Protein AF-0000000076689964 (afdb_homodimer)

InterPro domains:
  IPR007484 Peptidase M28 [PF04389] (114-300)
  IPR045175 Peptidase M28 family [PTHR12147] (48-528)
  IPR048024 Endoplasmic reticulum metallopeptidase 1-like, M28 peptidase domain [cd03875] (43-350)
  IPR053975 Vacuolar membrane protease, C-terminal domain [PF22250] (728-982)
  IPR053976 Vacuolar membrane protease, transmembrane domain [PF22251] (581-695)

Organism: Amanita muscaria (strain Koide BX008) (NCBI:txid946122)

Radius of gyration: 46.31 Å; Cα contacts (8 Å, |Δi|>4): 3638; chains: 2; bounding box: 130×170×112 Å

Secondary structure (DSSP, 8-state):
----TTSS-HHHHHHHHHHHHHHHHHHHHHHHSPPPPPS--TT--HHHHHHHHHHHTSS---TTSHHHHHHHHHHHHHHHHHHTT-TTEEEEEE--EEEEEEETTEEEEEE--EEEEEE--S-GGGSSS-EEEEEEE----TT---IIIIIHHHHHHHHHHHHHHHS--SS-EEEEEES-HHHHSHHHHHHTTSGGGGGEEEEEEEEESSSSS--EEEEESSHHHHHTTT--EE-SS-EE--SS--BBHHHHHHHHTT-S----HHHHHHSSSSSPPEEEEEEE-S-GGGTTSTTSSTTTTTT-HHHHHHHHHHHHHHHHHHHHH-S---------EEEEEETTTEEEEEEHHHHHHHHHHHHHHHHHHHHHHHHHHHHHH-------------HHHHHHHHHHHHHHHHHHHGGG-GGGHHHHHHHHHHHHS-THHHHHHHHHHHHHHHHHHHHHHHH-TTGGGT-HHHHHHHHHHHHHHHHHHHHH-HHHHHHHHHT--SSS----HHHHHHHHHHHHHHHHHHHHHHHHHTT--TTHHHHHHHHHHHHHHHHHHHHHHHHHHHHHHHHHHHHHHHHHHHHHHHHGGGSSTT--------------------------------------SSHHHHHHHHHSHHHHHHHHHHHHHHHHHHGGGGGGT--HHHHHHHHHHHHHHHHGGGGGGGGGS-HHHHHHHHHHHHHHHHHHHHS-S--SSSPEEEEEEEEEEE--------SS----EE--EEEEEEEEEE-TTTIIIIIGGG-GGGTTS--EEEE-SSSTTTT-EEEEEE--GGG--B--SSTTS-SEEEEEEE-SSSEEEEEEEETT--EEEEEESS---EEEEE--SS-EEEEEE-----TTS-EEEEEE-SSSSPPEEEEEE-----SS-----SS---------EEEEEEEE---TGGGTT--GGGSTT------B-HHHHHHHHHS-TTEEEEESSSSSEEEEEEEE-/----TTSS-HHHHHHHHHHHHHHHHHHHHHHHSPPPPPS--TT--HHHHHHHHHHHTSS---TTSHHHHHHHHHHHHHHHHHHTT-TTEEEEEE--EEEEEEETTEEEEEE--EEEEEE--S-GGGSSS-EEEEEEE----TT---IIIIIHHHHHHHHHHHHHHHS--SS-EEEEEES-HHHHSHHHHHHTTSGGGGGEEEEEEEEESSSSS--EEEEESSHHHHHTTT--EE-SS-EE--SS--BBHHHHHHHHTT-S----HHHHHHSSSSSPPEEEEEEE-S-GGGTTSTTSSTTTTTT-HHHHHHHHHHHHHHHHHHHHH-S---------EEEEEETTTEEEEEEHHHHHHHHHHHHHHHHHHHHHHHHHHHHHH-------------HHHHHHHHHHHHHHHHHHHGGG-GGGHHHHHHHHHHHHS-THHHHHHHHHHHHHHHHHHHHHHHH-TTGGGT-HHHHHHHHHHHHHHHHHHHHH-HHHHHHHHHTS-SSS----HHHHHHHHHHHHHHHHHHHHHHHHHTT--TTHHHHHHHHHHHHHHHHHHHHHHHHHHHHHHHHHHHHHHHHHHHHHHHHGGGSGGGS-------------------------------------SSHHHHHHHHHSHHHHHHHHHHHHHHHHHHGGGGGGT--HHHHHHHHHHHHHHHHGGGGGGGGGS-HHHHHHHHHHHHHHHHHHHHS-S--SSSPEEEEEEEEEEEP-------TT----EE--EEEEEEEEEE-TTTIIIIIGGG-GGGTTS--EEEE-SSSTTTT-EEEEEE--GGG--B--SSTTS-SEEEEEEE-SSSEEEEEEEETT--EEEEEESSSS--EEEE--SS----EE------TTT-EEEEEE-SSSSPPEEEEEE-----SS-----SS---------EEEEEEEE---TGGGTT--GGGSTT------B-HHHHHHHHHS-TTEEEEESSSSSEEEEEEEE-

pLDDT: mean 79.17, std 23.06, range [18.86, 98.88]

Sequence (1978 aa):
MNLTIFAYRTIPVTLLISSIYIAIFTALFITDSVPEIPQDTHGLDIERAYADLHNITARPHPYHSHANDIVRKFLLSRINEITTGCAYAHVKEDTNTTSFMKSGNEAVVFQASNILVKIDGYDDRFIKSGGVLFSAHYDSVSTAPGATDDGIAVASLLQFIEHLVKNQPRRTAIFNINNGEEDGLYGAQAFVRHPWAKMVDSFINLEGAGAGGPPILFRASSIEPVRAFSRGITTNSTTYRVRRPHGNVLSADAFNRGVIRSGTDYSVYVGDSEHILEGVDLAFYKHRSRYHTMLDSIPGVRGKAKEALWAMLENVWGAGGVLLNIESPKPETSKMVVFFDLFKSYFVVFELRSLQTFNLVLLFAGPFLVLFIHTAIPFFLGHFNVEIEEERPSILTRVLNVFRRRSTREAEESSRNILFQPFVYVAKAWSWGNLWIPTAMFFPTTVLYAITVKSLLAGNRYITYSQQNAVLLLNLSIALIVLTFLLGSPAISSRLRSRRTKRVYILPDRQAIFLHLYVFTYLLLIFATLAVTFEIGGLYWISAWHAGVWAACIIGGLETFIVRSQRVKELEKKTRRQLLNRDAHRASRNGQRHGSGDSSDSDEGDEMTPLLPGSLTLPDQNGEPPLDGKDNGGWWILQVLLAVPIPVMLIGHIFMLFQSALGQTLADGSSAAFVYITQALLCIFMVLPIAPFASGIHRYVTYIAAITFLGTLILNLSVFPFSQETPLKVYFQQSVHLNSTNTDLTMSGNHLVEGEVIRAVTSLTGVPEFIENQVVSKLPSAWRKELNCGIDEAGRWKGLVTCSWESGADMIPYPGGRPKQPWLSVSTQRTGFTKARIEVEGKNARSCRFYFDQTLIVQVSLTPKTEIPVVSLYPTYKEEDGGILQYWAREWGKAIVIEVDFNGIINGTYHESDNGVSESGGNLRGRVACEWSEYESGMVGLDLNEIRGVGYLNPRMPALEESLRFLPQWAVVSKAGDGLVEAWSEFEFMNLTIFAYRTIPVTLLISSIYIAIFTALFITDSVPEIPQDTHGLDIERAYADLHNITARPHPYHSHANDIVRKFLLSRINEITTGCAYAHVKEDTNTTSFMKSGNEAVVFQASNILVKIDGYDDRFIKSGGVLFSAHYDSVSTAPGATDDGIAVASLLQFIEHLVKNQPRRTAIFNINNGEEDGLYGAQAFVRHPWAKMVDSFINLEGAGAGGPPILFRASSIEPVRAFSRGITTNSTTYRVRRPHGNVLSADAFNRGVIRSGTDYSVYVGDSEHILEGVDLAFYKHRSRYHTMLDSIPGVRGKAKEALWAMLENVWGAGGVLLNIESPKPETSKMVVFFDLFKSYFVVFELRSLQTFNLVLLFAGPFLVLFIHTAIPFFLGHFNVEIEEERPSILTRVLNVFRRRSTREAEESSRNILFQPFVYVAKAWSWGNLWIPTAMFFPTTVLYAITVKSLLAGNRYITYSQQNAVLLLNLSIALIVLTFLLGSPAISSRLRSRRTKRVYILPDRQAIFLHLYVFTYLLLIFATLAVTFEIGGLYWISAWHAGVWAACIIGGLETFIVRSQRVKELEKKTRRQLLNRDAHRASRNGQRHGSGDSSDSDEGDEMTPLLPGSLTLPDQNGEPPLDGKDNGGWWILQVLLAVPIPVMLIGHIFMLFQSALGQTLADGSSAAFVYITQALLCIFMVLPIAPFASGIHRYVTYIAAITFLGTLILNLSVFPFSQETPLKVYFQQSVHLNSTNTDLTMSGNHLVEGEVIRAVTSLTGVPEFIENQVVSKLPSAWRKELNCGIDEAGRWKGLVTCSWESGADMIPYPGGRPKQPWLSVSTQRTGFTKARIEVEGKNARSCRFYFDQTLIVQVSLTPKTEIPVVSLYPTYKEEDGGILQYWAREWGKAIVIEVDFNGIINGTYHESDNGVSESGGNLRGRVACEWSEYESGMVGLDLNEIRGVGYLNPRMPALEESLRFLPQWAVVSKAGDGLVEAWSEFEF

Nearest PDB structures (foldseek):
  2ek8-assembly1_A  TM=7.006E-01  e=1.524E-07  Aneurinibacillus sp. AM-1
  6hc6-assembly2_B  TM=6.450E-01  e=2.126E-07  Bacillus subtilis subsp. subtilis str. 168
  6hc6-assembly3_C  TM=6.388E-01  e=6.657E-07  Bacillus subtilis subsp. subtilis str. 168
  6hc7-assembly1_A  TM=6.158E-01  e=6.657E-07  Bacillus subtilis
  8acg-assembly5_B  TM=5.735E-01  e=1.178E-06  Pseudomonas aeruginosa

Foldseek 3Di:
DPPPLQFLFQVSLQVVVVVLLVVLVVLLVVLQFQDDDDPCLLPFDLVVLVVLLCQLLVFAFAQLAVNVVVNLVVLVVLLCVLCPPQPQKDKDFQQDWDWDALDLFEIEIAGWGKIKMKGAAPAPVQRQAAEEEEEAESHAALAESCLFFPSLSSSLVSRLSSVCSVPPFRHMYMYIHTHDFVARLVRLVSVCPDSCVRSHAEYEYEGEQAQATFKEFQAWQAQLLVVLAFDWDQDPRGIFYQQQHFYFCQSHVCVVVCVDVDDGSQCVQCDDRPHHHTYIYIYHFFHNLCGQHHLSGCVSSVVCSSSRSSNSSSRCRRSVRSSRHPDDPPRPPQRFKGWGAFSSRHIDIDGLVVLLVLLVCCLPVLVVLLLCLQVVQCVVLDDPQFDQPPPDQPPVSVVVVVVVVVPVVVCVVVVPPPVCVSVVVVVVLVVLLPCCLCVVLVVVLVVVLVVLLVLCCVQPLQQLLAPVVLLLLLLLLSLLLSLLVQQADCVNVVVSVVVVRPGDDCQPLLLSVLVVVLVVLSVVSVVCSVVVVVSRNNSSLSSLLNQLSSVLNSLSSVLSNVVSVVVVVVVVVVVVVVVVVVVVVVPPPPPDDPDDDDDPDDDDDDPPPPPPPPPPPPPPPDPPPPPPPRPSPSSVVVSCVRNASSSLSSLSSVLSVLSRNCSNCVFLQDDSSVSSVVSSVSSSSNSVSCSSSSNSHDCVSSVVSVVSNVVSSCVSSPDNSFDLSRFREKAKAKEWEFDQPPDPPPQFDWRWRQTDTPFMKIKIKTAPVDCPPPQLVQFPLPPPWDKDKDADCDDSRHRIIMIMTGSDDVQDWDQFDDPPGGQKIWTKHAPDLQKIKIKIWGASFFKKKKWWQAQFQFQWQFDPCDRRDGPRSNSPDDNGPTHMYMYGHSDHGDMTMTMGGRPPPPPDDPPPPPDPCPPDSDKIKIKMKTAASDAAVSCPPPPCVPPPPGDTGHTHRNSVVSSCPRGDSRYTYRHPRSHNYMYMYIDID/DPPPLQFLFQVSLQVVVVVLLVVLVVLLVVLQFQDDDDPDLLPFDLVVLVVLLCQLLVFAFAQLAVNVVVNLVVLVVLLCVLCPPQPQKDKDFQQDWDWDALDLFEIEIAGWGKIKMKGAAPAPVQRQAAAEEEEAESHAALAESCLFFPSLSSSLVSRLSSVCSVPPFRHMYMYIHTHDFVARLVRLVSVCPPSCVRSHAEYEYEGEQAQATFKEFQAWQAQLLVVLAFDWDQDPRGIFYQQQHFYFCQSHVCVVVCVDVDDGSQCVQCDDRPHHHTYIYIYHFFHNLCGQHHLSGCVSSVVCSSSRSSNSSSRCRRSVRSSRHDDDPPRPPQRFKGWGAFSSRHIDIDGLVVLLVLLVCCLPVLVVLLLCLQVVQCVVLDDPQQPQPPPDQPPVCVVVVVVVVVPVVVCVVVCPPPVCVSVVVVVVLVVLLPCCLVVVLVVVLVVVLVVLLVLCCVQPLQQLLAPVVLLLLLLLLSLLLSLLVQQQDCVNVVVNVVVVRPGDDCQPLLLSVLVVVLVVLSVVSVVVSVVVVVSRNNSSLSSLLNQLSSVLNSLSSVLSNVVSVVVVVVVVVVVVVVVVVVVVVVPPPPPDPPDDDDDCPPDDDDDCPPPPPPPPPPPPPDPPPPPPPRRSPSSVVVSCVRNASSSLSSLSSVLSVLSRNCSNCVFLQDDSSVSSVVSSVSSSSNSVSCSSSSNSHDVVSSVVSVVSNVVSSCVSSPDNSFDLSRFREKAKAKEWEFDQPPDDPPQFDWRWRQTDTPFMKIKIKTAPVDCPPPQLVQFPLPPPWDWDKDADCDDSRHRIIMIMTGSDDVQDWDQFDDPRGGQKTWTKHAPDLQKIKIKIWGASFFKKKKWWQAQFKFQWDFPPCDPRDRPHDNSRDDNHGTHMYMYGHSDHGDMTMTMIGRPGPVPDPPVPPPDPCPPDSDKIKIKMKTAASDAAVSCPPPPCVVPPPGDIGHTHRNSVVSSCPRGDSRYTYRHPRSHNYMYMYMDID

Structure (mmCIF, N/CA/C/O backbone):
data_AF-0000000076689964-model_v1
#
loop_
_entity.id
_entity.type
_entity.pdbx_description
1 polymer 'Peptide hydrolase'
#
loop_
_atom_site.group_PDB
_atom_site.id
_atom_site.type_symbol
_atom_site.label_atom_id
_atom_site.label_alt_id
_atom_site.label_comp_id
_atom_site.label_asym_id
_atom_site.label_entity_id
_atom_site.label_seq_id
_atom_site.pdbx_PDB_ins_code
_atom_site.Cartn_x
_atom_site.Cartn_y
_atom_site.Cartn_z
_atom_site.occupancy
_atom_site.B_iso_or_equiv
_atom_site.auth_seq_id
_atom_site.auth_comp_id
_atom_site.auth_asym_id
_atom_site.auth_atom_id
_atom_site.pdbx_PDB_model_num
ATOM 1 N N . MET A 1 1 ? 3.188 47.188 33.5 1 29.77 1 MET A N 1
ATOM 2 C CA . MET A 1 1 ? 2.176 46.938 32.469 1 29.77 1 MET A CA 1
ATOM 3 C C . MET A 1 1 ? 1.116 45.969 32.969 1 29.77 1 MET A C 1
ATOM 5 O O . MET A 1 1 ? 1.438 44.844 33.375 1 29.77 1 MET A O 1
ATOM 9 N N . ASN A 1 2 ? 0.182 46.312 33.625 1 36.59 2 ASN A N 1
ATOM 10 C CA . ASN A 1 2 ? -0.92 45.531 34.156 1 36.59 2 ASN A CA 1
ATOM 11 C C . ASN A 1 2 ? -1.491 44.562 33.125 1 36.59 2 ASN A C 1
ATOM 13 O O . ASN A 1 2 ? -2.158 45 32.188 1 36.59 2 ASN A O 1
ATOM 17 N N . LEU A 1 3 ? -0.789 43.625 32.75 1 46.25 3 LEU A N 1
ATOM 18 C CA . LEU A 1 3 ? -1.027 42.5 31.812 1 46.25 3 LEU A CA 1
ATOM 19 C C . LEU A 1 3 ? -2.311 41.781 32.188 1 46.25 3 LEU A C 1
ATOM 21 O O . LEU A 1 3 ? -2.291 40.844 33 1 46.25 3 LEU A O 1
ATOM 25 N N . THR A 1 4 ? -3.406 42.406 32.281 1 56.75 4 THR A N 1
ATOM 26 C CA . THR A 1 4 ? -4.605 41.625 32.531 1 56.75 4 THR A CA 1
ATOM 27 C C . THR A 1 4 ? -4.867 40.656 31.375 1 56.75 4 THR A C 1
ATOM 29 O O . THR A 1 4 ? -4.922 41.062 30.219 1 56.75 4 THR A O 1
ATOM 32 N N . ILE A 1 5 ? -4.711 39.406 31.578 1 69.25 5 ILE A N 1
ATOM 33 C CA . ILE A 1 5 ? -4.93 38.25 30.719 1 69.25 5 ILE A CA 1
ATOM 34 C C . ILE A 1 5 ? -6.277 38.375 30.016 1 69.25 5 ILE A C 1
ATOM 36 O O . ILE A 1 5 ? -6.473 37.844 28.938 1 69.25 5 ILE A O 1
ATOM 40 N N . PHE A 1 6 ? -7.188 39.344 30.422 1 79.56 6 PHE A N 1
ATOM 41 C CA . PHE A 1 6 ? -8.547 39.406 29.891 1 79.56 6 PHE A CA 1
ATOM 42 C C . PHE A 1 6 ? -8.727 40.656 29.016 1 79.56 6 PHE A C 1
ATOM 44 O O . PHE A 1 6 ? -9.82 40.875 28.5 1 79.56 6 PHE A O 1
ATOM 51 N N . ALA A 1 7 ? -7.645 41.375 28.875 1 82.81 7 ALA A N 1
ATOM 52 C CA . ALA A 1 7 ? -7.727 42.594 28.047 1 82.81 7 ALA A CA 1
ATOM 53 C C . ALA A 1 7 ? -7.664 42.219 26.562 1 82.81 7 ALA A C 1
ATOM 55 O O . ALA A 1 7 ? -7.062 41.219 26.188 1 82.81 7 ALA A O 1
ATOM 56 N N . TYR A 1 8 ? -8.391 42.906 25.703 1 87.88 8 TYR A N 1
ATOM 57 C CA . TYR A 1 8 ? -8.352 42.719 24.266 1 87.88 8 TYR A CA 1
ATOM 58 C C . TYR A 1 8 ? -7.012 43.188 23.688 1 87.88 8 TYR A C 1
ATOM 60 O O . TYR A 1 8 ? -6.855 44.312 23.281 1 87.88 8 TYR A O 1
ATOM 68 N N . ARG A 1 9 ? -6.035 42.281 23.812 1 86.62 9 ARG A N 1
ATOM 69 C CA . ARG A 1 9 ? -4.684 42.469 23.281 1 86.62 9 ARG A CA 1
ATOM 70 C C . ARG A 1 9 ? -4.32 41.375 22.297 1 86.62 9 ARG A C 1
ATOM 72 O O . ARG A 1 9 ? -5 40.344 22.219 1 86.62 9 ARG A O 1
ATOM 79 N N . THR A 1 10 ? -3.332 41.562 21.688 1 88.81 10 THR A N 1
ATOM 80 C CA . THR A 1 10 ? -2.955 40.688 20.578 1 88.81 10 THR A CA 1
ATOM 81 C C . THR A 1 10 ? -2.646 39.281 21.078 1 88.81 10 THR A C 1
ATOM 83 O O . THR A 1 10 ? -3.123 38.281 20.516 1 88.81 10 THR A O 1
ATOM 86 N N . ILE A 1 11 ? -1.882 39.062 22.141 1 91.06 11 ILE A N 1
ATOM 87 C CA . ILE A 1 11 ? -1.443 37.75 22.594 1 91.06 11 ILE A CA 1
ATOM 88 C C . ILE A 1 11 ? -2.633 36.969 23.156 1 91.06 11 ILE A C 1
ATOM 90 O O . ILE A 1 11 ? -2.883 35.812 22.766 1 91.06 11 ILE A O 1
ATOM 94 N N . PRO A 1 12 ? -3.48 37.656 24.031 1 91.19 12 PRO A N 1
ATOM 95 C CA . PRO A 1 12 ? -4.625 36.906 24.547 1 91.19 12 PRO A CA 1
ATOM 96 C C . PRO A 1 12 ? -5.633 36.531 23.469 1 91.19 12 PRO A C 1
ATOM 98 O O . PRO A 1 12 ? -6.203 35.438 23.5 1 91.19 12 PRO A O 1
ATOM 101 N N . VAL A 1 13 ? -5.883 37.406 22.547 1 92.56 13 VAL A N 1
ATOM 102 C CA . VAL A 1 13 ? -6.824 37.125 21.469 1 92.56 13 VAL A CA 1
ATOM 103 C C . VAL A 1 13 ? -6.309 35.969 20.625 1 92.56 13 VAL A C 1
ATOM 105 O O . VAL A 1 13 ? -7.059 35.031 20.312 1 92.56 13 VAL A O 1
ATOM 108 N N . THR A 1 14 ? -4.949 36.031 20.312 1 94.06 14 THR A N 1
ATOM 109 C CA . THR A 1 14 ? -4.348 34.969 19.5 1 94.06 14 THR A CA 1
ATOM 110 C C . THR A 1 14 ? -4.406 33.625 20.219 1 94.06 14 THR A C 1
ATOM 112 O O . THR A 1 14 ? -4.746 32.625 19.609 1 94.06 14 THR A O 1
ATOM 115 N N . LEU A 1 15 ? -4.141 33.562 21.453 1 94.44 15 LEU A N 1
ATOM 116 C CA . LEU A 1 15 ? -4.117 32.344 22.219 1 94.44 15 LEU A CA 1
ATOM 117 C C . LEU A 1 15 ? -5.516 31.734 22.328 1 94.44 15 LEU A C 1
ATOM 119 O O . LEU A 1 15 ? -5.691 30.516 22.203 1 94.44 15 LEU A O 1
ATOM 123 N N . LEU A 1 16 ? -6.496 32.625 22.578 1 94.88 16 LEU A N 1
ATOM 124 C CA . LEU A 1 16 ? -7.855 32.125 22.734 1 94.88 16 LEU A CA 1
ATOM 125 C C . LEU A 1 16 ? -8.383 31.562 21.422 1 94.88 16 LEU A C 1
ATOM 127 O O . LEU A 1 16 ? -8.906 30.438 21.375 1 94.88 16 LEU A O 1
ATOM 131 N N . ILE A 1 17 ? -8.219 32.281 20.391 1 95.75 17 ILE A N 1
ATOM 132 C CA . ILE A 1 17 ? -8.727 31.859 19.078 1 95.75 17 ILE A CA 1
ATOM 133 C C . ILE A 1 17 ? -8 30.594 18.641 1 95.75 17 ILE A C 1
ATOM 135 O O . ILE A 1 17 ? -8.633 29.641 18.188 1 95.75 17 ILE A O 1
ATOM 139 N N . SER A 1 18 ? -6.68 30.578 18.781 1 95.06 18 SER A N 1
ATOM 140 C CA . SER A 1 18 ? -5.918 29.391 18.375 1 95.06 18 SER A CA 1
ATOM 141 C C . SER A 1 18 ? -6.32 28.172 19.203 1 95.06 18 SER A C 1
ATOM 143 O O . SER A 1 18 ? -6.445 27.062 18.672 1 95.06 18 SER A O 1
ATOM 145 N N . SER A 1 19 ? -6.523 28.391 20.453 1 96 19 SER A N 1
ATOM 146 C CA . SER A 1 19 ? -6.902 27.281 21.312 1 96 19 SER A CA 1
ATOM 147 C C . SER A 1 19 ? -8.266 26.703 20.922 1 96 19 SER A C 1
ATOM 149 O O . SER A 1 19 ? -8.477 25.5 20.969 1 96 19 SER A O 1
ATOM 151 N N . ILE A 1 20 ? -9.18 27.547 20.531 1 97.06 20 ILE A N 1
ATOM 152 C CA . ILE A 1 20 ? -10.508 27.125 20.125 1 97.06 20 ILE A CA 1
ATOM 153 C C . ILE A 1 20 ? -10.422 26.281 18.859 1 97.06 20 ILE A C 1
ATOM 155 O O . ILE A 1 20 ? -10.969 25.172 18.781 1 97.06 20 ILE A O 1
ATOM 159 N N . TYR A 1 21 ? -9.688 26.75 17.922 1 97.31 21 TYR A N 1
ATOM 160 C CA . TYR A 1 21 ? -9.57 26.016 16.656 1 97.31 21 TYR A CA 1
ATOM 161 C C . TYR A 1 21 ? -8.812 24.719 16.859 1 97.31 21 TYR A C 1
ATOM 163 O O . TYR A 1 21 ? -9.188 23.688 16.297 1 97.31 21 TYR A O 1
ATOM 171 N N . ILE A 1 22 ? -7.746 24.703 17.656 1 96.12 22 ILE A N 1
ATOM 172 C CA . ILE A 1 22 ? -6.977 23.484 17.922 1 96.12 22 ILE A CA 1
ATOM 173 C C . ILE A 1 22 ? -7.852 22.469 18.625 1 96.12 22 ILE A C 1
ATOM 175 O O . ILE A 1 22 ? -7.836 21.281 18.281 1 96.12 22 ILE A O 1
ATOM 179 N N . ALA A 1 23 ? -8.617 22.922 19.562 1 97.25 23 ALA A N 1
ATOM 180 C CA . ALA A 1 23 ? -9.492 22.031 20.297 1 97.25 23 ALA A CA 1
ATOM 181 C C . ALA A 1 23 ? -10.547 21.406 19.391 1 97.25 23 ALA A C 1
ATOM 183 O O . ALA A 1 23 ? -10.781 20.203 19.422 1 97.25 23 ALA A O 1
ATOM 184 N N . ILE A 1 24 ? -11.164 22.172 18.547 1 97.88 24 ILE A N 1
ATOM 185 C CA . ILE A 1 24 ? -12.234 21.688 17.672 1 97.88 24 ILE A CA 1
ATOM 186 C C . ILE A 1 24 ? -11.664 20.719 16.641 1 97.88 24 ILE A C 1
ATOM 188 O O . ILE A 1 24 ? -12.211 19.625 16.453 1 97.88 24 ILE A O 1
ATOM 192 N N . PHE A 1 25 ? -10.539 21.047 16.062 1 97.25 25 PHE A N 1
ATOM 193 C CA . PHE A 1 25 ? -9.984 20.188 15.016 1 97.25 25 PHE A CA 1
ATOM 194 C C . PHE A 1 25 ? -9.414 18.906 15.617 1 97.25 25 PHE A C 1
ATOM 196 O O . PHE A 1 25 ? -9.492 17.844 14.992 1 97.25 25 PHE A O 1
ATOM 203 N N . THR A 1 26 ? -8.883 19 16.828 1 96.38 26 THR A N 1
ATOM 204 C CA . THR A 1 26 ? -8.438 17.797 17.5 1 96.38 26 THR A CA 1
ATOM 205 C C . THR A 1 26 ? -9.609 16.859 17.781 1 96.38 26 THR A C 1
ATOM 207 O O . THR A 1 26 ? -9.531 15.656 17.531 1 96.38 26 THR A O 1
ATOM 210 N N . ALA A 1 27 ? -10.703 17.453 18.203 1 96.94 27 ALA A N 1
ATOM 211 C CA . ALA A 1 27 ? -11.898 16.656 18.469 1 96.94 27 ALA A CA 1
ATOM 212 C C . ALA A 1 27 ? -12.461 16.047 17.188 1 96.94 27 ALA A C 1
ATOM 214 O O . ALA A 1 27 ? -12.867 14.891 17.156 1 96.94 27 ALA A O 1
ATOM 215 N N . LEU A 1 28 ? -12.469 16.797 16.156 1 96.94 28 LEU A N 1
ATOM 216 C CA . LEU A 1 28 ? -12.961 16.328 14.867 1 96.94 28 LEU A CA 1
ATOM 217 C C . LEU A 1 28 ? -12.133 15.141 14.367 1 96.94 28 LEU A C 1
ATOM 219 O O . LEU A 1 28 ? -12.688 14.125 13.945 1 96.94 28 LEU A O 1
ATOM 223 N N . PHE A 1 29 ? -10.836 15.234 14.516 1 94.81 29 PHE A N 1
ATOM 224 C CA . PHE A 1 29 ? -9.953 14.195 13.984 1 94.81 29 PHE A CA 1
ATOM 225 C C . PHE A 1 29 ? -10.016 12.945 14.844 1 94.81 29 PHE A C 1
ATOM 227 O O . PHE A 1 29 ? -10.008 11.828 14.328 1 94.81 29 PHE A O 1
ATOM 234 N N . ILE A 1 30 ? -10.156 13.086 16.078 1 93.25 30 ILE A N 1
ATOM 235 C CA . ILE A 1 30 ? -10.219 11.945 16.984 1 93.25 30 ILE A CA 1
ATOM 236 C C . ILE A 1 30 ? -11.539 11.195 16.781 1 93.25 30 ILE A C 1
ATOM 238 O O . ILE A 1 30 ? -11.555 9.969 16.703 1 93.25 30 ILE A O 1
ATOM 242 N N . THR A 1 31 ? -12.578 11.898 16.578 1 94.75 31 THR A N 1
ATOM 243 C CA . THR A 1 31 ? -13.891 11.266 16.516 1 94.75 31 THR A CA 1
ATOM 244 C C . THR A 1 31 ? -14.188 10.797 15.086 1 94.75 31 THR A C 1
ATOM 246 O O . THR A 1 31 ? -15.141 10.047 14.859 1 94.75 31 THR A O 1
ATOM 249 N N . ASP A 1 32 ? -13.375 11.258 14.211 1 93 32 ASP A N 1
ATOM 250 C CA . ASP A 1 32 ? -13.562 10.852 12.82 1 93 32 ASP A CA 1
ATOM 251 C C . ASP A 1 32 ? -13.195 9.383 12.625 1 93 32 ASP A C 1
ATOM 253 O O . ASP A 1 32 ? -13.648 8.742 11.672 1 93 32 ASP A O 1
ATOM 257 N N . SER A 1 33 ? -12.438 8.82 13.5 1 91.62 33 SER A N 1
ATOM 258 C CA . SER A 1 33 ? -12.047 7.414 13.438 1 91.62 33 SER A CA 1
ATOM 259 C C . SER A 1 33 ? -13.102 6.523 14.086 1 91.62 33 SER A C 1
ATOM 261 O O . SER A 1 33 ? -13.922 6.996 14.875 1 91.62 33 SER A O 1
ATOM 263 N N . VAL A 1 34 ? -13.125 5.266 13.648 1 94.75 34 VAL A N 1
ATOM 264 C CA . VAL A 1 34 ? -14.055 4.309 14.234 1 94.75 34 VAL A CA 1
ATOM 265 C C . VAL A 1 34 ? -13.766 4.148 15.727 1 94.75 34 VAL A C 1
ATOM 267 O O . VAL A 1 34 ? -12.602 4.082 16.125 1 94.75 34 VAL A O 1
ATOM 270 N N . PRO A 1 35 ? -14.742 4.172 16.516 1 92.56 35 PRO A N 1
ATOM 271 C CA . PRO A 1 35 ? -14.539 4.074 17.953 1 92.56 35 PRO A CA 1
ATOM 272 C C . PRO A 1 35 ? -14.008 2.705 18.391 1 92.56 35 PRO A C 1
ATOM 274 O O . PRO A 1 35 ? -14.242 1.708 17.688 1 92.56 35 PRO A O 1
ATOM 277 N N . GLU A 1 36 ? -13.43 2.66 19.547 1 93.25 36 GLU A N 1
ATOM 278 C CA . GLU A 1 36 ? -12.938 1.415 20.125 1 93.25 36 GLU A CA 1
ATOM 279 C C . GLU A 1 36 ? -14.086 0.573 20.688 1 93.25 36 GLU A C 1
ATOM 281 O O . GLU A 1 36 ? -15.164 1.096 20.969 1 93.25 36 GLU A O 1
ATOM 286 N N . ILE A 1 37 ? -13.867 -0.674 20.75 1 96.5 37 ILE A N 1
ATOM 287 C CA . ILE A 1 37 ? -14.844 -1.589 21.328 1 96.5 37 ILE A CA 1
ATOM 288 C C . ILE A 1 37 ? -14.875 -1.432 22.844 1 96.5 37 ILE A C 1
ATOM 290 O O . ILE A 1 37 ? -13.844 -1.525 23.516 1 96.5 37 ILE A O 1
ATOM 294 N N . PRO A 1 38 ? -15.992 -1.192 23.391 1 95.44 38 PRO A N 1
ATOM 295 C CA . PRO A 1 38 ? -16.078 -1.028 24.844 1 95.44 38 PRO A CA 1
ATOM 296 C C . PRO A 1 38 ? -15.883 -2.344 25.594 1 95.44 38 PRO A C 1
ATOM 298 O O . PRO A 1 38 ? -16.016 -3.42 25 1 95.44 38 PRO A O 1
ATOM 301 N N . GLN A 1 39 ? -15.672 -2.238 26.875 1 93.25 39 GLN A N 1
ATOM 302 C CA . GLN A 1 39 ? -15.508 -3.42 27.719 1 93.25 39 GLN A CA 1
ATOM 303 C C . GLN A 1 39 ? -16.828 -4.148 27.906 1 93.25 39 GLN A C 1
ATOM 305 O O . GLN A 1 39 ? -16.891 -5.379 27.875 1 93.25 39 GLN A O 1
ATOM 310 N N . ASP A 1 40 ? -17.828 -3.361 28.062 1 92.38 40 ASP A N 1
ATOM 311 C CA . ASP A 1 40 ? -19.172 -3.939 28.203 1 92.38 40 ASP A CA 1
ATOM 312 C C . ASP A 1 40 ? -19.844 -4.078 26.828 1 92.38 40 ASP A C 1
ATOM 314 O O . ASP A 1 40 ? -20.25 -3.08 26.234 1 92.38 40 ASP A O 1
ATOM 318 N N . THR A 1 41 ? -20.031 -5.258 26.391 1 93.81 41 THR A N 1
ATOM 319 C CA . THR A 1 41 ? -20.594 -5.492 25.062 1 93.81 41 THR A CA 1
ATOM 320 C C . THR A 1 41 ? -22.078 -5.863 25.156 1 93.81 41 THR A C 1
ATOM 322 O O . THR A 1 41 ? -22.688 -6.293 24.172 1 93.81 41 THR A O 1
ATOM 325 N N . HIS A 1 42 ? -22.703 -5.703 26.344 1 91.62 42 HIS A N 1
ATOM 326 C CA . HIS A 1 42 ? -24.141 -5.844 26.562 1 91.62 42 HIS A CA 1
ATOM 327 C C . HIS A 1 42 ? -24.625 -7.234 26.172 1 91.62 42 HIS A C 1
ATOM 329 O O . HIS A 1 42 ? -25.703 -7.375 25.578 1 91.62 42 HIS A O 1
ATOM 335 N N . GLY A 1 43 ? -23.766 -8.227 26.312 1 90.94 43 GLY A N 1
ATOM 336 C CA . GLY A 1 43 ? -24.141 -9.602 26.031 1 90.94 43 GLY A CA 1
ATOM 337 C C . GLY A 1 43 ? -23.922 -10 24.578 1 90.94 43 GLY A C 1
ATOM 338 O O . GLY A 1 43 ? -24.125 -11.156 24.203 1 90.94 43 GLY A O 1
ATOM 339 N N . LEU A 1 44 ? -23.516 -9.109 23.734 1 95.5 44 LEU A N 1
ATOM 340 C CA . LEU A 1 44 ? -23.203 -9.414 22.344 1 95.5 44 LEU A CA 1
ATOM 341 C C . LEU A 1 44 ? -21.844 -10.094 22.234 1 95.5 44 LEU A C 1
ATOM 343 O O . LEU A 1 44 ? -20.906 -9.75 22.953 1 95.5 44 LEU A O 1
ATOM 347 N N . ASP A 1 45 ? -21.734 -11.055 21.391 1 96.62 45 ASP A N 1
ATOM 348 C CA . ASP A 1 45 ? -20.5 -11.805 21.188 1 96.62 45 ASP A CA 1
ATOM 349 C C . ASP A 1 45 ? -19.766 -11.312 19.938 1 96.62 45 ASP A C 1
ATOM 351 O O . ASP A 1 45 ? -19.938 -11.852 18.844 1 96.62 45 ASP A O 1
ATOM 355 N N . ILE A 1 46 ? -18.875 -10.383 20.125 1 97 46 ILE A N 1
ATOM 356 C CA . ILE A 1 46 ? -18.172 -9.758 19.016 1 97 46 ILE A CA 1
ATOM 357 C C . ILE A 1 46 ? -17.203 -10.758 18.391 1 97 46 ILE A C 1
ATOM 359 O O . ILE A 1 46 ? -16.953 -10.719 17.188 1 97 46 ILE A O 1
ATOM 363 N N . GLU A 1 47 ? -16.625 -11.688 19.125 1 95.94 47 GLU A N 1
ATOM 364 C CA . GLU A 1 47 ? -15.703 -12.688 18.594 1 95.94 47 GLU A CA 1
ATOM 365 C C . GLU A 1 47 ? -16.406 -13.625 17.625 1 95.94 47 GLU A C 1
ATOM 367 O O . GLU A 1 47 ? -15.867 -13.969 16.578 1 95.94 47 GLU A O 1
ATOM 372 N N . ARG A 1 48 ? -17.578 -14.008 18 1 96.81 48 ARG A N 1
ATOM 373 C CA . ARG A 1 48 ? -18.359 -14.867 17.109 1 96.81 48 ARG A CA 1
ATOM 374 C C . ARG A 1 48 ? -18.766 -14.125 15.836 1 96.81 48 ARG A C 1
ATOM 376 O O . ARG A 1 48 ? -18.703 -14.688 14.742 1 96.81 48 ARG A O 1
ATOM 383 N N . ALA A 1 49 ? -19.203 -12.898 16.031 1 98.25 49 ALA A N 1
ATOM 384 C CA . ALA A 1 49 ? -19.562 -12.086 14.859 1 98.25 49 ALA A CA 1
ATOM 385 C C . ALA A 1 49 ? -18.359 -11.93 13.922 1 98.25 49 ALA A C 1
ATOM 387 O O . ALA A 1 49 ? -18.516 -11.984 12.695 1 98.25 49 ALA A O 1
ATOM 388 N N . TYR A 1 50 ? -17.234 -11.695 14.547 1 97.75 50 TYR A N 1
ATOM 389 C CA . TYR A 1 50 ? -16.016 -11.516 13.773 1 97.75 50 TYR A CA 1
ATOM 390 C C . TYR A 1 50 ? -15.633 -12.805 13.039 1 97.75 50 TYR A C 1
ATOM 392 O O . TYR A 1 50 ? -15.172 -12.758 11.898 1 97.75 50 TYR A O 1
ATOM 400 N N . ALA A 1 51 ? -15.82 -13.953 13.641 1 97.19 51 ALA A N 1
ATOM 401 C CA . ALA A 1 51 ? -15.602 -15.242 12.984 1 97.19 51 ALA A CA 1
ATOM 402 C C . ALA A 1 51 ? -16.578 -15.438 11.828 1 97.19 51 ALA A C 1
ATOM 404 O O . ALA A 1 51 ? -16.188 -15.938 10.766 1 97.19 51 ALA A O 1
ATOM 405 N N . ASP A 1 52 ? -17.828 -15.086 12.023 1 98.31 52 ASP A N 1
ATOM 406 C CA . ASP A 1 52 ? -18.812 -15.148 10.953 1 98.31 52 ASP A CA 1
ATOM 407 C C . ASP A 1 52 ? -18.391 -14.305 9.758 1 98.31 52 ASP A C 1
ATOM 409 O O . ASP A 1 52 ? -18.531 -14.727 8.602 1 98.31 52 ASP A O 1
ATOM 413 N N . LEU A 1 53 ? -17.891 -13.133 10.078 1 98.25 53 LEU A N 1
ATOM 414 C CA . LEU A 1 53 ? -17.422 -12.227 9.031 1 98.25 53 LEU A CA 1
ATOM 415 C C . LEU A 1 53 ? -16.328 -12.883 8.203 1 98.25 53 LEU A C 1
ATOM 417 O O . LEU A 1 53 ? -16.297 -12.75 6.973 1 98.25 53 LEU A O 1
ATOM 421 N N . HIS A 1 54 ? -15.383 -13.594 8.852 1 96.81 54 HIS A N 1
ATOM 422 C CA . HIS A 1 54 ? -14.297 -14.281 8.156 1 96.81 54 HIS A CA 1
ATOM 423 C C . HIS A 1 54 ? -14.844 -15.32 7.184 1 96.81 54 HIS A C 1
ATOM 425 O O . HIS A 1 54 ? -14.32 -15.469 6.074 1 96.81 54 HIS A O 1
ATOM 431 N N . ASN A 1 55 ? -15.875 -15.969 7.562 1 95.94 55 ASN A N 1
ATOM 432 C CA . ASN A 1 55 ? -16.469 -16.984 6.707 1 95.94 55 ASN A CA 1
ATOM 433 C C . ASN A 1 55 ? -17.188 -16.375 5.516 1 95.94 55 ASN A C 1
ATOM 435 O O . ASN A 1 55 ? -17.094 -16.875 4.391 1 95.94 55 ASN A O 1
ATOM 439 N N . ILE A 1 56 ? -17.828 -15.297 5.73 1 97.88 56 ILE A N 1
ATOM 440 C CA . ILE A 1 56 ? -18.625 -14.648 4.699 1 97.88 56 ILE A CA 1
ATOM 441 C C . ILE A 1 56 ? -17.703 -14.023 3.654 1 97.88 56 ILE A C 1
ATOM 443 O O . ILE A 1 56 ? -18 -14.055 2.457 1 97.88 56 ILE A O 1
ATOM 447 N N . THR A 1 57 ? -16.594 -13.469 4.102 1 96.94 57 THR A N 1
ATOM 448 C CA . THR A 1 57 ? -15.766 -12.633 3.24 1 96.94 57 THR A CA 1
ATOM 449 C C . THR A 1 57 ? -14.523 -13.391 2.781 1 96.94 57 THR A C 1
ATOM 451 O O . THR A 1 57 ? -13.492 -12.781 2.484 1 96.94 57 THR A O 1
ATOM 454 N N . ALA A 1 58 ? -14.578 -14.688 2.697 1 93.56 58 ALA A N 1
ATOM 455 C CA . ALA A 1 58 ? -13.438 -15.508 2.309 1 93.56 58 ALA A CA 1
ATOM 456 C C . ALA A 1 58 ? -13.047 -15.258 0.854 1 93.56 58 ALA A C 1
ATOM 458 O O . ALA A 1 58 ? -11.883 -15.414 0.48 1 93.56 58 ALA A O 1
ATOM 459 N N . ARG A 1 59 ? -13.984 -14.906 0.037 1 94.62 59 ARG A N 1
ATOM 460 C CA . ARG A 1 59 ? -13.773 -14.641 -1.383 1 94.62 59 ARG A CA 1
ATOM 461 C C . ARG A 1 59 ? -14.93 -13.836 -1.97 1 94.62 59 ARG A C 1
ATOM 463 O O . ARG A 1 59 ? -15.977 -13.695 -1.338 1 94.62 59 ARG A O 1
ATOM 470 N N . PRO A 1 60 ? -14.711 -13.297 -3.16 1 96.69 60 PRO A N 1
ATOM 471 C CA . PRO A 1 60 ? -15.859 -12.656 -3.811 1 96.69 60 PRO A CA 1
ATOM 472 C C . PRO A 1 60 ? -17.016 -13.625 -4.039 1 96.69 60 PRO A C 1
ATOM 474 O O . PRO A 1 60 ? -16.797 -14.789 -4.379 1 96.69 60 PRO A O 1
ATOM 477 N N . HIS A 1 61 ? -18.203 -13.133 -3.818 1 97.12 61 HIS A N 1
ATOM 478 C CA . HIS A 1 61 ? -19.375 -14.008 -3.914 1 97.12 61 HIS A CA 1
ATOM 479 C C . HIS A 1 61 ? -20.578 -13.258 -4.473 1 97.12 61 HIS A C 1
ATOM 481 O O . HIS A 1 61 ? -21.625 -13.18 -3.826 1 97.12 61 HIS A O 1
ATOM 487 N N . PRO A 1 62 ? -20.438 -12.742 -5.676 1 97.06 62 PRO A N 1
ATOM 488 C CA . PRO A 1 62 ? -21.609 -12.125 -6.312 1 97.06 62 PRO A CA 1
ATOM 489 C C . PRO A 1 62 ? -22.75 -13.109 -6.531 1 97.06 62 PRO A C 1
ATOM 491 O O . PRO A 1 62 ? -22.578 -14.32 -6.375 1 97.06 62 PRO A O 1
ATOM 494 N N . TYR A 1 63 ? -23.875 -12.609 -6.836 1 96.38 63 TYR A N 1
ATOM 495 C CA . TYR A 1 63 ? -25.062 -13.43 -6.973 1 96.38 63 TYR A CA 1
ATOM 496 C C . TYR A 1 63 ? -24.812 -14.602 -7.918 1 96.38 63 TYR A C 1
ATOM 498 O O . TYR A 1 63 ? -25.219 -15.734 -7.633 1 96.38 63 TYR A O 1
ATOM 506 N N . HIS A 1 64 ? -24.203 -14.391 -9.047 1 93.56 64 HIS A N 1
ATOM 507 C CA . HIS A 1 64 ? -24.047 -15.406 -10.078 1 93.56 64 HIS A CA 1
ATOM 508 C C . HIS A 1 64 ? -22.703 -16.109 -9.961 1 93.56 64 HIS A C 1
ATOM 510 O O . HIS A 1 64 ? -21.969 -16.234 -10.945 1 93.56 64 HIS A O 1
ATOM 516 N N . SER A 1 65 ? -22.391 -16.547 -8.797 1 93.12 65 SER A N 1
ATOM 517 C CA . SER A 1 65 ? -21.188 -17.328 -8.5 1 93.12 65 SER A CA 1
ATOM 518 C C . SER A 1 65 ? -21.5 -18.469 -7.551 1 93.12 65 SER A C 1
ATOM 520 O O . SER A 1 65 ? -22.422 -18.375 -6.734 1 93.12 65 SER A O 1
ATOM 522 N N . HIS A 1 66 ? -20.734 -19.5 -7.645 1 92.06 66 HIS A N 1
ATOM 523 C CA . HIS A 1 66 ? -20.891 -20.625 -6.73 1 92.06 66 HIS A CA 1
ATOM 524 C C . HIS A 1 66 ? -20.484 -20.25 -5.309 1 92.06 66 HIS A C 1
ATOM 526 O O . HIS A 1 66 ? -21 -20.812 -4.34 1 92.06 66 HIS A O 1
ATOM 532 N N . ALA A 1 67 ? -19.578 -1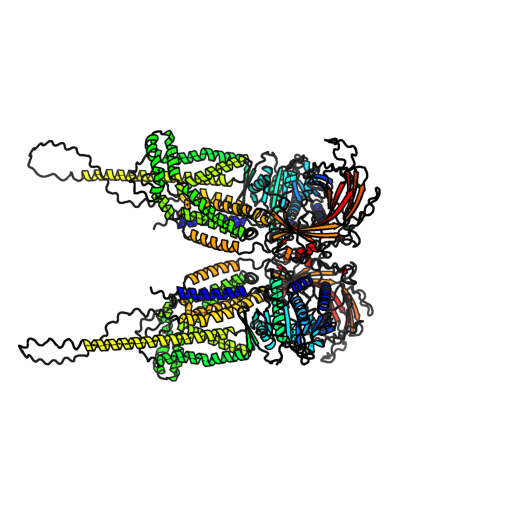9.312 -5.211 1 93.81 67 ALA A N 1
ATOM 533 C CA . ALA A 1 67 ? -19.203 -18.797 -3.895 1 93.81 67 ALA A CA 1
ATOM 534 C C . ALA A 1 67 ? -20.422 -18.234 -3.17 1 93.81 67 ALA A C 1
ATOM 536 O O . ALA A 1 67 ? -20.531 -18.328 -1.944 1 93.81 67 ALA A O 1
ATOM 537 N N . ASN A 1 68 ? -21.328 -17.641 -3.889 1 95.56 68 ASN A N 1
ATOM 538 C CA . ASN A 1 68 ? -22.562 -17.109 -3.32 1 95.56 68 ASN A CA 1
ATOM 539 C C . ASN A 1 68 ? -23.375 -18.219 -2.648 1 95.56 68 ASN A C 1
ATOM 541 O O . ASN A 1 68 ? -23.906 -18.016 -1.55 1 95.56 68 ASN A O 1
ATOM 545 N N . ASP A 1 69 ? -23.422 -19.391 -3.266 1 93.62 69 ASP A N 1
ATOM 546 C CA . ASP A 1 69 ? -24.141 -20.531 -2.715 1 93.62 69 ASP A CA 1
ATOM 547 C C . ASP A 1 69 ? -23.516 -21 -1.411 1 93.62 69 ASP A C 1
ATOM 549 O O . ASP A 1 69 ? -24.219 -21.406 -0.479 1 93.62 69 ASP A O 1
ATOM 553 N N . ILE A 1 70 ? -22.266 -20.938 -1.411 1 93.12 70 ILE A N 1
ATOM 554 C CA . ILE A 1 70 ? -21.547 -21.391 -0.23 1 93.12 70 ILE A CA 1
ATOM 555 C C . ILE A 1 70 ? -21.828 -20.469 0.942 1 93.12 70 ILE A C 1
ATOM 557 O O . ILE A 1 70 ? -22.047 -20.922 2.066 1 93.12 70 ILE A O 1
ATOM 561 N N . VAL A 1 71 ? -21.797 -19.188 0.686 1 96.56 71 VAL A N 1
ATOM 562 C CA . VAL A 1 71 ? -22.094 -18.219 1.733 1 96.56 71 VAL A CA 1
ATOM 563 C C . VAL A 1 71 ? -23.547 -18.406 2.211 1 96.56 71 VAL A C 1
ATOM 565 O O . VAL A 1 71 ? -23.812 -18.375 3.414 1 96.56 71 VAL A O 1
ATOM 568 N N . ARG A 1 72 ? -24.469 -18.609 1.297 1 97.06 72 ARG A N 1
ATOM 569 C CA . ARG A 1 72 ? -25.859 -18.828 1.658 1 97.06 72 ARG A CA 1
ATOM 570 C C . ARG A 1 72 ? -26 -20.062 2.549 1 97.06 72 ARG A C 1
ATOM 572 O O . ARG A 1 72 ? -26.719 -20.016 3.553 1 97.06 72 ARG A O 1
ATOM 579 N N . LYS A 1 73 ? -25.328 -21.141 2.146 1 94.56 73 LYS A N 1
ATOM 580 C CA . LYS A 1 73 ? -25.375 -22.359 2.939 1 94.56 73 LYS A CA 1
ATOM 581 C C . LYS A 1 73 ? -24.844 -22.125 4.348 1 94.56 73 LYS A C 1
ATOM 583 O O . LYS A 1 73 ? -25.406 -22.625 5.324 1 94.56 73 LYS A O 1
ATOM 588 N N . PHE A 1 74 ? -23.844 -21.453 4.492 1 96.75 74 PHE A N 1
ATOM 589 C CA . PHE A 1 74 ? -23.281 -21.109 5.789 1 96.75 74 PHE A CA 1
ATOM 590 C C . PHE A 1 74 ? -24.281 -20.312 6.629 1 96.75 74 PHE A C 1
ATOM 592 O O . PHE A 1 74 ? -24.484 -20.625 7.805 1 96.75 74 PHE A O 1
ATOM 599 N N . LEU A 1 75 ? -24.828 -19.234 5.961 1 98.69 75 LEU A N 1
ATOM 600 C CA . LEU A 1 75 ? -25.766 -18.359 6.668 1 98.69 75 LEU A CA 1
ATOM 601 C C . LEU A 1 75 ? -26.969 -19.156 7.16 1 98.69 75 LEU A C 1
ATOM 603 O O . LEU A 1 75 ? -27.406 -18.969 8.297 1 98.69 75 LEU A O 1
ATOM 607 N N . LEU A 1 76 ? -27.5 -20.031 6.359 1 98.06 76 LEU A N 1
ATOM 608 C CA . LEU A 1 76 ? -28.641 -20.859 6.758 1 98.06 76 LEU A CA 1
ATOM 609 C C . LEU A 1 76 ? -28.266 -21.766 7.93 1 98.06 76 LEU A C 1
ATOM 611 O O . LEU A 1 76 ? -29.031 -21.906 8.883 1 98.06 76 LEU A O 1
ATOM 615 N N . SER A 1 77 ? -27.062 -22.344 7.812 1 97.69 77 SER A N 1
ATOM 616 C CA . SER A 1 77 ? -26.594 -23.203 8.898 1 97.69 77 SER A CA 1
ATOM 617 C C . SER A 1 77 ? -26.469 -22.406 10.203 1 97.69 77 SER A C 1
ATOM 619 O O . SER A 1 77 ? -26.922 -22.875 11.258 1 97.69 77 SER A O 1
ATOM 621 N N . ARG A 1 78 ? -25.875 -21.266 10.102 1 98 78 ARG A N 1
ATOM 622 C CA . ARG A 1 78 ? -25.656 -20.422 11.266 1 98 78 ARG A CA 1
ATOM 623 C C . ARG A 1 78 ? -26.984 -19.969 11.875 1 98 78 ARG A C 1
ATOM 625 O O . ARG A 1 78 ? -27.156 -19.969 13.094 1 98 78 ARG A O 1
ATOM 632 N N . ILE A 1 79 ? -27.953 -19.562 11.109 1 98.62 79 ILE A N 1
ATOM 633 C CA . ILE A 1 79 ? -29.25 -19.078 11.562 1 98.62 79 ILE A CA 1
ATOM 634 C C . ILE A 1 79 ? -30.047 -20.219 12.203 1 98.62 79 ILE A C 1
ATOM 636 O O . ILE A 1 79 ? -30.688 -20.031 13.234 1 98.62 79 ILE A O 1
ATOM 640 N N . ASN A 1 80 ? -29.953 -21.359 11.594 1 97.94 80 ASN A N 1
ATOM 641 C CA . ASN A 1 80 ? -30.641 -22.516 12.172 1 97.94 80 ASN A CA 1
ATOM 642 C C . ASN A 1 80 ? -30.047 -22.891 13.523 1 97.94 80 ASN A C 1
ATOM 644 O O . ASN A 1 80 ? -30.766 -23.266 14.445 1 97.94 80 ASN A O 1
ATOM 648 N N . GLU A 1 81 ? -28.797 -22.797 13.625 1 97.44 81 GLU A N 1
ATOM 649 C CA . GLU A 1 81 ? -28.141 -23.047 14.906 1 97.44 81 GLU A CA 1
ATOM 650 C C . GLU A 1 81 ? -28.641 -22.094 15.977 1 97.44 81 GLU A C 1
ATOM 652 O O . GLU A 1 81 ? -28.875 -22.5 17.125 1 97.44 81 GLU A O 1
ATOM 657 N N . ILE A 1 82 ? -28.812 -20.859 15.625 1 97.81 82 ILE A N 1
ATOM 658 C CA . ILE A 1 82 ? -29.203 -19.812 16.562 1 97.81 82 ILE A CA 1
ATOM 659 C C . ILE A 1 82 ? -30.672 -19.984 16.938 1 97.81 82 ILE A C 1
ATOM 661 O O . ILE A 1 82 ? -31.047 -19.797 18.094 1 97.81 82 ILE A O 1
ATOM 665 N N . THR A 1 83 ? -31.547 -20.391 16.016 1 97.81 83 THR A N 1
ATOM 666 C CA . THR A 1 83 ? -33 -20.328 16.219 1 97.81 83 THR A CA 1
ATOM 667 C C . THR A 1 83 ? -33.531 -21.672 16.688 1 97.81 83 THR A C 1
ATOM 669 O O . THR A 1 83 ? -34.688 -21.766 17.156 1 97.81 83 THR A O 1
ATOM 672 N N . THR A 1 84 ? -32.688 -22.625 16.594 1 95.88 84 THR A N 1
ATOM 673 C CA . THR A 1 84 ? -33.156 -23.953 17 1 95.88 84 THR A CA 1
ATOM 674 C C . THR A 1 84 ? -33.562 -23.953 18.469 1 95.88 84 THR A C 1
ATOM 676 O O . THR A 1 84 ? -32.844 -23.453 19.328 1 95.88 84 THR A O 1
ATOM 679 N N . GLY A 1 85 ? -34.75 -24.5 18.766 1 93.88 85 GLY A N 1
ATOM 680 C CA . GLY A 1 85 ? -35.219 -24.625 20.141 1 93.88 85 GLY A CA 1
ATOM 681 C C . GLY A 1 85 ? -36 -23.406 20.594 1 93.88 85 GLY A C 1
ATOM 682 O O . GLY A 1 85 ? -36.594 -23.406 21.688 1 93.88 85 GLY A O 1
ATOM 683 N N . CYS A 1 86 ? -36.062 -22.328 19.781 1 97.06 86 CYS A N 1
ATOM 684 C CA . CYS A 1 86 ? -36.781 -21.109 20.156 1 97.06 86 CYS A CA 1
ATOM 685 C C . CYS A 1 86 ? -38.156 -21.094 19.5 1 97.06 86 CYS A C 1
ATOM 687 O O . CYS A 1 86 ? -38.281 -21 18.281 1 97.06 86 CYS A O 1
ATOM 689 N N . ALA A 1 87 ? -39.219 -21.031 20.203 1 96.12 87 ALA A N 1
ATOM 690 C CA . ALA A 1 87 ? -40.594 -21.172 19.719 1 96.12 87 ALA A CA 1
ATOM 691 C C . ALA A 1 87 ? -41.031 -19.938 18.969 1 96.12 87 ALA A C 1
ATOM 693 O O . ALA A 1 87 ? -41.906 -20.016 18.078 1 96.12 87 ALA A O 1
ATOM 694 N N . TYR A 1 88 ? -40.531 -18.797 19.266 1 96.88 88 TYR A N 1
ATOM 695 C CA . TYR A 1 88 ? -41.031 -17.562 18.656 1 96.88 88 TYR A CA 1
ATOM 696 C C . TYR A 1 88 ? -40.125 -17.109 17.516 1 96.88 88 TYR A C 1
ATOM 698 O O . TYR A 1 88 ? -40.25 -15.992 17.031 1 96.88 88 TYR A O 1
ATOM 706 N N . ALA A 1 89 ? -39.156 -17.922 17.156 1 98.12 89 ALA A N 1
ATOM 707 C CA . ALA A 1 89 ? -38.281 -17.625 16.016 1 98.12 89 ALA A CA 1
ATOM 708 C C . ALA A 1 89 ? -38.625 -18.5 14.82 1 98.12 89 ALA A C 1
ATOM 710 O O . ALA A 1 89 ? -38.75 -19.719 14.961 1 98.12 89 ALA A O 1
ATOM 711 N N . HIS A 1 90 ? -38.781 -17.844 13.617 1 97.5 90 HIS A N 1
ATOM 712 C CA . HIS A 1 90 ? -39.156 -18.547 12.398 1 97.5 90 HIS A CA 1
ATOM 713 C C . HIS A 1 90 ? -38.188 -18.219 11.258 1 97.5 90 HIS A C 1
ATOM 715 O O . HIS A 1 90 ? -37.812 -17.062 11.07 1 97.5 90 HIS A O 1
ATOM 721 N N . VAL A 1 91 ? -37.75 -19.219 10.594 1 98.19 91 VAL A N 1
ATOM 722 C CA . VAL A 1 91 ? -36.844 -19.062 9.461 1 98.19 91 VAL A CA 1
ATOM 723 C C . VAL A 1 91 ? -37.562 -19.484 8.172 1 98.19 91 VAL A C 1
ATOM 725 O O . VAL A 1 91 ? -38.219 -20.531 8.133 1 98.19 91 VAL A O 1
ATOM 728 N N . LYS A 1 92 ? -37.531 -18.594 7.141 1 97.06 92 LYS A N 1
ATOM 729 C CA . LYS A 1 92 ? -38.094 -18.891 5.836 1 97.06 92 LYS A CA 1
ATOM 730 C C . LYS A 1 92 ? -37.125 -18.531 4.707 1 97.06 92 LYS A C 1
ATOM 732 O O . LYS A 1 92 ? -36.469 -17.5 4.762 1 97.06 92 LYS A O 1
ATOM 737 N N . GLU A 1 93 ? -37.031 -19.406 3.791 1 95.94 93 GLU A N 1
ATOM 738 C CA . GLU A 1 93 ? -36.312 -19.109 2.559 1 95.94 93 GLU A CA 1
ATOM 739 C C . GLU A 1 93 ? -37.25 -18.5 1.511 1 95.94 93 GLU A C 1
ATOM 741 O O . GLU A 1 93 ? -38.281 -19.078 1.177 1 95.94 93 GLU A O 1
ATOM 746 N N . ASP A 1 94 ? -36.906 -17.312 1.116 1 92.88 94 ASP A N 1
ATOM 747 C CA . ASP A 1 94 ? -37.688 -16.672 0.054 1 92.88 94 ASP A CA 1
ATOM 748 C C . ASP A 1 94 ? -37.281 -17.219 -1.316 1 92.88 94 ASP A C 1
ATOM 750 O O . ASP A 1 94 ? -36.25 -16.844 -1.861 1 92.88 94 ASP A O 1
ATOM 754 N N . THR A 1 95 ? -38.125 -18.016 -1.943 1 87.12 95 THR A N 1
ATOM 755 C CA . THR A 1 95 ? -37.844 -18.609 -3.242 1 87.12 95 THR A CA 1
ATOM 756 C C . THR A 1 95 ? -38.812 -18.109 -4.297 1 87.12 95 THR A C 1
ATOM 758 O O . THR A 1 95 ? -39.062 -18.781 -5.301 1 87.12 95 THR A O 1
ATOM 761 N N . ASN A 1 96 ? -39.312 -16.875 -4.031 1 84.75 96 ASN A N 1
ATOM 762 C CA . ASN A 1 96 ? -40.25 -16.297 -4.977 1 84.75 96 ASN A CA 1
ATOM 763 C C . ASN A 1 96 ? -39.562 -15.805 -6.238 1 84.75 96 ASN A C 1
ATOM 765 O O . ASN A 1 96 ? -38.375 -15.398 -6.195 1 84.75 96 ASN A O 1
ATOM 769 N N . THR A 1 97 ? -40.25 -15.961 -7.352 1 86.69 97 THR A N 1
ATOM 770 C CA . THR A 1 97 ? -39.812 -15.344 -8.602 1 86.69 97 THR A CA 1
ATOM 771 C C . THR A 1 97 ? -40.531 -14.016 -8.82 1 86.69 97 THR A C 1
ATOM 773 O O . THR A 1 97 ? -41.781 -13.969 -8.766 1 86.69 97 THR A O 1
ATOM 776 N N . THR A 1 98 ? -39.781 -13.008 -8.992 1 83.5 98 THR A N 1
ATOM 777 C CA . THR A 1 98 ? -40.375 -11.688 -9.172 1 83.5 98 THR A CA 1
ATOM 778 C C . THR A 1 98 ? -40 -11.102 -10.531 1 83.5 98 THR A C 1
ATOM 780 O O . THR A 1 98 ? -38.938 -11.422 -11.07 1 83.5 98 THR A O 1
ATOM 783 N N . SER A 1 99 ? -40.875 -10.359 -11.156 1 83.5 99 SER A N 1
ATOM 784 C CA . SER A 1 99 ? -40.625 -9.633 -12.391 1 83.5 99 SER A CA 1
ATOM 785 C C . SER A 1 99 ? -41.031 -8.164 -12.266 1 83.5 99 SER A C 1
ATOM 787 O O . SER A 1 99 ? -42.062 -7.855 -11.641 1 83.5 99 SER A O 1
ATOM 789 N N . PHE A 1 100 ? -40.25 -7.266 -12.812 1 80.38 100 PHE A N 1
ATOM 790 C CA . PHE A 1 100 ? -40.562 -5.844 -12.75 1 80.38 100 PHE A CA 1
ATOM 791 C C . PHE A 1 100 ? -39.75 -5.07 -13.797 1 80.38 100 PHE A C 1
ATOM 793 O O . PHE A 1 100 ? -38.844 -5.609 -14.406 1 80.38 100 PHE A O 1
ATOM 800 N N . MET A 1 101 ? -40.188 -3.854 -14.039 1 79.25 101 MET A N 1
ATOM 801 C CA . MET A 1 101 ? -39.469 -2.957 -14.938 1 79.25 101 MET A CA 1
ATOM 802 C C . MET A 1 101 ? -38.375 -2.172 -14.18 1 79.25 101 MET A C 1
ATOM 804 O O . MET A 1 101 ? -38.688 -1.455 -13.227 1 79.25 101 MET A O 1
ATOM 808 N N . LYS A 1 102 ? -37.188 -2.371 -14.484 1 80.19 102 LYS A N 1
ATOM 809 C CA . LYS A 1 102 ? -36.094 -1.626 -13.891 1 80.19 102 LYS A CA 1
ATOM 810 C C . LYS A 1 102 ? -36.031 -0.208 -14.453 1 80.19 102 LYS A C 1
ATOM 812 O O . LYS A 1 102 ? -35.781 0.747 -13.711 1 80.19 102 LYS A O 1
ATOM 817 N N . SER A 1 103 ? -36.062 -0.145 -15.664 1 76.56 103 SER A N 1
ATOM 818 C CA . SER A 1 103 ? -36.156 1.123 -16.375 1 76.56 103 SER A CA 1
ATOM 819 C C . SER A 1 103 ? -37.188 1.061 -17.5 1 76.56 103 SER A C 1
ATOM 821 O O . SER A 1 103 ? -37.875 0.044 -17.672 1 76.56 103 SER A O 1
ATOM 823 N N . GLY A 1 104 ? -37.281 2.176 -18.156 1 69.75 104 GLY A N 1
ATOM 824 C CA . GLY A 1 104 ? -38.312 2.254 -19.203 1 69.75 104 GLY A CA 1
ATOM 825 C C . GLY A 1 104 ? -38.125 1.202 -20.281 1 69.75 104 GLY A C 1
ATOM 826 O O . GLY A 1 104 ? -39.094 0.777 -20.906 1 69.75 104 GLY A O 1
ATOM 827 N N . ASN A 1 105 ? -36.938 0.654 -20.406 1 76.88 105 ASN A N 1
ATOM 828 C CA . ASN A 1 105 ? -36.719 -0.307 -21.484 1 76.88 105 ASN A CA 1
ATOM 829 C C . ASN A 1 105 ? -36.062 -1.59 -20.969 1 76.88 105 ASN A C 1
ATOM 831 O O . ASN A 1 105 ? -35.594 -2.416 -21.75 1 76.88 105 ASN A O 1
ATOM 835 N N . GLU A 1 106 ? -36 -1.733 -19.688 1 82.56 106 GLU A N 1
ATOM 836 C CA . GLU A 1 106 ? -35.344 -2.902 -19.109 1 82.56 106 GLU A CA 1
ATOM 837 C C . GLU A 1 106 ? -36.281 -3.639 -18.141 1 82.56 106 GLU A C 1
ATOM 839 O O . GLU A 1 106 ? -36.781 -3.055 -17.172 1 82.56 106 GLU A O 1
ATOM 844 N N . ALA A 1 107 ? -36.531 -4.805 -18.453 1 83.25 107 ALA A N 1
ATOM 845 C CA . ALA A 1 107 ? -37.312 -5.684 -17.594 1 83.25 107 ALA A CA 1
ATOM 846 C C . ALA A 1 107 ? -36.406 -6.727 -16.922 1 83.25 107 ALA A C 1
ATOM 848 O O . ALA A 1 107 ? -35.438 -7.188 -17.516 1 83.25 107 ALA A O 1
ATOM 849 N N . VAL A 1 108 ? -36.812 -7.141 -15.711 1 88.88 108 VAL A N 1
ATOM 850 C CA . VAL A 1 108 ? -36 -8.078 -14.953 1 88.88 108 VAL A CA 1
ATOM 851 C C . VAL A 1 108 ? -36.875 -9.211 -14.414 1 88.88 108 VAL A C 1
ATOM 853 O O . VAL A 1 108 ? -38 -8.969 -13.938 1 88.88 108 VAL A O 1
ATOM 856 N N . VAL A 1 109 ? -36.469 -10.359 -14.664 1 87.62 109 VAL A N 1
ATOM 857 C CA . VAL A 1 109 ? -37 -11.539 -13.977 1 87.62 109 VAL A CA 1
ATOM 858 C C . VAL A 1 109 ? -35.969 -12.07 -12.992 1 87.62 109 VAL A C 1
ATOM 860 O O . VAL A 1 109 ? -34.844 -12.438 -13.391 1 87.62 109 VAL A O 1
ATOM 863 N N . PHE A 1 110 ? -36.375 -12.125 -11.703 1 91.81 110 PHE A N 1
ATOM 864 C CA . PHE A 1 110 ? -35.438 -12.484 -10.656 1 91.81 110 PHE A CA 1
ATOM 865 C C . PHE A 1 110 ? -35.969 -13.609 -9.789 1 91.81 110 PHE A C 1
ATOM 867 O O . PHE A 1 110 ? -37.062 -13.508 -9.234 1 91.81 110 PHE A O 1
ATOM 874 N N . GLN A 1 111 ? -35.25 -14.695 -9.719 1 91.25 111 GLN A N 1
ATOM 875 C CA . GLN A 1 111 ? -35.562 -15.766 -8.781 1 91.25 111 GLN A CA 1
ATOM 876 C C . GLN A 1 111 ? -34.844 -15.562 -7.457 1 91.25 111 GLN A C 1
ATOM 878 O O . GLN A 1 111 ? -33.625 -15.711 -7.395 1 91.25 111 GLN A O 1
ATOM 883 N N . ALA A 1 112 ? -35.625 -15.352 -6.43 1 94 112 ALA A N 1
ATOM 884 C CA . ALA A 1 112 ? -35.062 -14.891 -5.152 1 94 112 ALA A CA 1
ATOM 885 C C . ALA A 1 112 ? -34.438 -16.047 -4.371 1 94 112 ALA A C 1
ATOM 887 O O . ALA A 1 112 ? -34.812 -17.203 -4.582 1 94 112 ALA A O 1
ATOM 888 N N . SER A 1 113 ? -33.438 -15.734 -3.562 1 96.44 113 SER A N 1
ATOM 889 C CA . SER A 1 113 ? -32.812 -16.641 -2.604 1 96.44 113 SER A CA 1
ATOM 890 C C . SER A 1 113 ? -32.531 -15.938 -1.281 1 96.44 113 SER A C 1
ATOM 892 O O . SER A 1 113 ? -31.469 -16.141 -0.68 1 96.44 113 SER A O 1
ATOM 894 N N . ASN A 1 114 ? -33.469 -15.062 -0.881 1 98.12 114 ASN A N 1
ATOM 895 C CA . ASN A 1 114 ? -33.344 -14.359 0.39 1 98.12 114 ASN A CA 1
ATOM 896 C C . ASN A 1 114 ? -33.469 -15.305 1.574 1 98.12 114 ASN A C 1
ATOM 898 O O . ASN A 1 114 ? -34.094 -16.359 1.458 1 98.12 114 ASN A O 1
ATOM 902 N N . ILE A 1 115 ? -32.812 -14.992 2.646 1 98.62 115 ILE A N 1
ATOM 903 C CA . ILE A 1 115 ? -33 -15.672 3.922 1 98.62 115 ILE A CA 1
ATOM 904 C C . ILE A 1 115 ? -33.781 -14.773 4.887 1 98.62 115 ILE A C 1
ATOM 906 O O . ILE A 1 115 ? -33.281 -13.711 5.27 1 98.62 115 ILE A O 1
ATOM 910 N N . LEU A 1 116 ? -34.969 -15.242 5.27 1 98.56 116 LEU A N 1
ATOM 911 C CA . LEU A 1 116 ? -35.844 -14.445 6.133 1 98.56 116 LEU A CA 1
ATOM 912 C C . LEU A 1 116 ? -35.906 -15.055 7.531 1 98.56 116 LEU A C 1
ATOM 914 O O . LEU A 1 116 ? -36 -16.281 7.676 1 98.56 116 LEU A O 1
ATOM 918 N N . VAL A 1 117 ? -35.812 -14.219 8.523 1 98.81 117 VAL A N 1
ATOM 919 C CA . VAL A 1 117 ? -36 -14.617 9.914 1 98.81 117 VAL A CA 1
ATOM 920 C C . VAL A 1 117 ? -37.031 -13.727 10.586 1 98.81 117 VAL A C 1
ATOM 922 O O . VAL A 1 117 ? -36.969 -12.5 10.492 1 98.81 117 VAL A O 1
ATOM 925 N N . LYS A 1 118 ? -38 -14.305 11.195 1 98.25 118 LYS A N 1
ATOM 926 C CA . LYS A 1 118 ? -39.031 -13.578 11.953 1 98.25 118 LYS A CA 1
ATOM 927 C C . LYS A 1 118 ? -38.969 -13.945 13.438 1 98.25 118 LYS A C 1
ATOM 929 O O . LYS A 1 118 ? -39 -15.133 13.789 1 98.25 118 LYS A O 1
ATOM 934 N N . ILE A 1 119 ? -38.875 -12.977 14.258 1 98.31 119 ILE A N 1
ATOM 935 C CA . ILE A 1 119 ? -38.969 -13.141 15.703 1 98.31 119 ILE A CA 1
ATOM 936 C C . ILE A 1 119 ? -40.25 -12.477 16.203 1 98.31 119 ILE A C 1
ATOM 938 O O . ILE A 1 119 ? -40.344 -11.242 16.203 1 98.31 119 ILE A O 1
ATOM 942 N N . ASP A 1 120 ? -41.125 -13.281 16.719 1 97.31 120 ASP A N 1
ATOM 943 C CA . ASP A 1 120 ? -42.406 -12.773 17.172 1 97.31 120 ASP A CA 1
ATOM 944 C C . ASP A 1 120 ? -42.219 -11.914 18.422 1 97.31 120 ASP A C 1
ATOM 946 O O . ASP A 1 120 ? -41.5 -12.281 19.344 1 97.31 120 ASP A O 1
ATOM 950 N N . GLY A 1 121 ? -42.875 -10.75 18.375 1 95.88 121 GLY A N 1
ATOM 951 C CA . GLY A 1 121 ? -42.938 -9.953 19.594 1 95.88 121 GLY A CA 1
ATOM 952 C C . GLY A 1 121 ? -43.844 -10.539 20.641 1 95.88 121 GLY A C 1
ATOM 953 O O . GLY A 1 121 ? -44.75 -11.328 20.328 1 95.88 121 GLY A O 1
ATOM 954 N N . TYR A 1 122 ? -43.656 -10.148 21.922 1 94.12 122 TYR A N 1
ATOM 955 C CA . TYR A 1 122 ? -44.5 -10.695 22.969 1 94.12 122 TYR A CA 1
ATOM 956 C C . TYR A 1 122 ? -45.812 -9.953 23.062 1 94.12 122 TYR A C 1
ATOM 958 O O . TYR A 1 122 ? -46.781 -10.438 23.672 1 94.12 122 TYR A O 1
ATOM 966 N N . ASP A 1 123 ? -45.875 -8.734 22.516 1 93.81 123 ASP A N 1
ATOM 967 C CA . ASP A 1 123 ? -47.125 -7.969 22.484 1 93.81 123 ASP A CA 1
ATOM 968 C C . ASP A 1 123 ? -47.969 -8.344 21.266 1 93.81 123 ASP A C 1
ATOM 970 O O . ASP A 1 123 ? -47.594 -8.023 20.125 1 93.81 123 ASP A O 1
ATOM 974 N N . ASP A 1 124 ? -49.094 -8.852 21.453 1 89.5 124 ASP A N 1
ATOM 975 C CA . ASP A 1 124 ? -49.969 -9.391 20.391 1 89.5 124 ASP A CA 1
ATOM 976 C C . ASP A 1 124 ? -50.406 -8.297 19.422 1 89.5 124 ASP A C 1
ATOM 978 O O . ASP A 1 124 ? -50.781 -8.578 18.281 1 89.5 124 ASP A O 1
ATOM 982 N N . ARG A 1 125 ? -50.5 -7.062 19.953 1 82.44 125 ARG A N 1
ATOM 983 C CA . ARG A 1 125 ? -50.938 -5.934 19.141 1 82.44 125 ARG A CA 1
ATOM 984 C C . ARG A 1 125 ? -50.031 -5.758 17.922 1 82.44 125 ARG A C 1
ATOM 986 O O . ARG A 1 125 ? -50.438 -5.172 16.922 1 82.44 125 ARG A O 1
ATOM 993 N N . PHE A 1 126 ? -48.656 -6.375 17.906 1 86.56 126 PHE A N 1
ATOM 994 C CA . PHE A 1 126 ? -47.656 -6.082 16.891 1 86.56 126 PHE A CA 1
ATOM 995 C C . PHE A 1 126 ? -47.312 -7.336 16.094 1 86.56 126 PHE A C 1
ATOM 997 O O . PHE A 1 126 ? -46.25 -7.387 15.445 1 86.56 126 PHE A O 1
ATOM 1004 N N . ILE A 1 127 ? -48.062 -8.336 16.062 1 85.62 127 ILE A N 1
ATOM 1005 C CA . ILE A 1 127 ? -47.781 -9.586 15.367 1 85.62 127 ILE A CA 1
ATOM 1006 C C . ILE A 1 127 ? -48.156 -9.461 13.898 1 85.62 127 ILE A C 1
ATOM 1008 O O . ILE A 1 127 ? -47.438 -9.938 13.016 1 85.62 127 ILE A O 1
ATOM 1012 N N . LYS A 1 128 ? -49.25 -8.812 13.602 1 86.25 128 LYS A N 1
ATOM 1013 C CA . LYS A 1 128 ? -49.719 -8.727 12.234 1 86.25 128 LYS A CA 1
ATOM 1014 C C . LYS A 1 128 ? -49.25 -7.445 11.555 1 86.25 128 LYS A C 1
ATOM 1016 O O . LYS A 1 128 ? -49.188 -7.375 10.328 1 86.25 128 LYS A O 1
ATOM 1021 N N . SER A 1 129 ? -49 -6.508 12.336 1 89.06 129 SER A N 1
ATOM 1022 C CA . SER A 1 129 ? -48.5 -5.23 11.82 1 89.06 129 SER A CA 1
ATOM 1023 C C . SER A 1 129 ? -47.75 -4.469 12.891 1 89.06 129 SER A C 1
ATOM 1025 O O . SER A 1 129 ? -47.812 -4.793 14.078 1 89.06 129 SER A O 1
ATOM 1027 N N . GLY A 1 130 ? -46.875 -3.594 12.398 1 90.5 130 GLY A N 1
ATOM 1028 C CA . GLY A 1 130 ? -46.156 -2.742 13.336 1 90.5 130 GLY A CA 1
ATOM 1029 C C . GLY A 1 130 ? -44.781 -3.268 13.68 1 90.5 130 GLY A C 1
ATOM 1030 O O . GLY A 1 130 ? -44.125 -2.752 14.594 1 90.5 130 GLY A O 1
ATOM 1031 N N . GLY A 1 131 ? -44.375 -4.285 13.008 1 94.88 131 GLY A N 1
ATOM 1032 C CA . GLY A 1 131 ? -43.031 -4.828 13.227 1 94.88 131 GLY A CA 1
ATOM 1033 C C . GLY A 1 131 ? -41.938 -3.969 12.633 1 94.88 131 GLY A C 1
ATOM 1034 O O . GLY A 1 131 ? -42.219 -2.889 12.102 1 94.88 131 GLY A O 1
ATOM 1035 N N . VAL A 1 132 ? -40.75 -4.391 12.828 1 96.88 132 VAL A N 1
ATOM 1036 C CA . VAL A 1 132 ? -39.594 -3.67 12.336 1 96.88 132 VAL A CA 1
ATOM 1037 C C . VAL A 1 132 ? -38.781 -4.574 11.414 1 96.88 132 VAL A C 1
ATOM 1039 O O . VAL A 1 132 ? -38.5 -5.73 11.742 1 96.88 132 VAL A O 1
ATOM 1042 N N . LEU A 1 133 ? -38.375 -4.02 10.227 1 97.94 133 LEU A N 1
ATOM 1043 C CA . LEU A 1 133 ? -37.562 -4.738 9.258 1 97.94 133 LEU A CA 1
ATOM 1044 C C . LEU A 1 133 ? -36.094 -4.355 9.383 1 97.94 133 LEU A C 1
ATOM 1046 O O . LEU A 1 133 ? -35.75 -3.172 9.469 1 97.94 133 LEU A O 1
ATOM 1050 N N . PHE A 1 134 ? -35.25 -5.359 9.508 1 98.81 134 PHE A N 1
ATOM 1051 C CA . PHE A 1 134 ? -33.812 -5.203 9.398 1 98.81 134 PHE A CA 1
ATOM 1052 C C . PHE A 1 134 ? -33.281 -5.855 8.125 1 98.81 134 PHE A C 1
ATOM 1054 O O . PHE A 1 134 ? -33.531 -7.039 7.883 1 98.81 134 PHE A O 1
ATOM 1061 N N . SER A 1 135 ? -32.531 -5.047 7.316 1 98.56 135 SER A N 1
ATOM 1062 C CA . SER A 1 135 ? -32.156 -5.574 6.004 1 98.56 135 SER A CA 1
ATOM 1063 C C . SER A 1 135 ? -30.688 -5.371 5.715 1 98.56 135 SER A C 1
ATOM 1065 O O . SER A 1 135 ? -30.109 -4.332 6.059 1 98.56 135 SER A O 1
ATOM 1067 N N . ALA A 1 136 ? -30.016 -6.324 5.199 1 98.62 136 ALA A N 1
ATOM 1068 C CA . ALA A 1 136 ? -28.672 -6.344 4.637 1 98.62 136 ALA A CA 1
ATOM 1069 C C . ALA A 1 136 ? -28.547 -7.383 3.521 1 98.62 136 ALA A C 1
ATOM 1071 O O . ALA A 1 136 ? -29.438 -8.227 3.359 1 98.62 136 ALA A O 1
ATOM 1072 N N . HIS A 1 137 ? -27.516 -7.289 2.723 1 98.62 137 HIS A N 1
ATOM 1073 C CA . HIS A 1 137 ? -27.406 -8.258 1.64 1 98.62 137 HIS A CA 1
ATOM 1074 C C . HIS A 1 137 ? -26.109 -9.055 1.751 1 98.62 137 HIS A C 1
ATOM 1076 O O . HIS A 1 137 ? -25.078 -8.516 2.162 1 98.62 137 HIS A O 1
ATOM 1082 N N . TYR A 1 138 ? -26.125 -10.328 1.338 1 98.56 138 TYR A N 1
ATOM 1083 C CA . TYR A 1 138 ? -24.938 -11.141 1.549 1 98.56 138 TYR A CA 1
ATOM 1084 C C . TYR A 1 138 ? -24.156 -11.312 0.251 1 98.56 138 TYR A C 1
ATOM 1086 O O . TYR A 1 138 ? -23.016 -11.789 0.261 1 98.56 138 TYR A O 1
ATOM 1094 N N . ASP A 1 139 ? -24.719 -10.906 -0.944 1 98.06 139 ASP A N 1
ATOM 1095 C CA . ASP A 1 139 ? -23.922 -10.938 -2.166 1 98.06 139 ASP A CA 1
ATOM 1096 C C . ASP A 1 139 ? -22.891 -9.82 -2.172 1 98.06 139 ASP A C 1
ATOM 1098 O O . ASP A 1 139 ? -23.156 -8.719 -1.682 1 98.06 139 ASP A O 1
ATOM 1102 N N . SER A 1 140 ? -21.734 -10.086 -2.652 1 97.81 140 SER A N 1
ATOM 1103 C CA . SER A 1 140 ? -20.719 -9.078 -2.938 1 97.81 140 SER A CA 1
ATOM 1104 C C . SER A 1 140 ? -20.625 -8.805 -4.434 1 97.81 140 SER A C 1
ATOM 1106 O O . SER A 1 140 ? -21.344 -9.406 -5.23 1 97.81 140 SER A O 1
ATOM 1108 N N . VAL A 1 141 ? -19.781 -7.875 -4.812 1 97.44 141 VAL A N 1
ATOM 1109 C CA . VAL A 1 141 ? -19.469 -7.727 -6.23 1 97.44 141 VAL A CA 1
ATOM 1110 C C . VAL A 1 141 ? -18.422 -8.75 -6.633 1 97.44 141 VAL A C 1
ATOM 1112 O O . VAL A 1 141 ? -17.797 -9.391 -5.777 1 97.44 141 VAL A O 1
ATOM 1115 N N . SER A 1 142 ? -18.219 -8.891 -7.914 1 97.75 142 SER A N 1
ATOM 1116 C CA . SER A 1 142 ? -17.344 -9.93 -8.453 1 97.75 142 SER A CA 1
ATOM 1117 C C . SER A 1 142 ? -15.883 -9.617 -8.164 1 97.75 142 SER A C 1
ATOM 1119 O O . SER A 1 142 ? -15.031 -10.508 -8.219 1 97.75 142 SER A O 1
ATOM 1121 N N . THR A 1 143 ? -15.539 -8.406 -7.82 1 97.88 143 THR A N 1
ATOM 1122 C CA . THR A 1 143 ? -14.148 -8 -7.645 1 97.88 143 THR A CA 1
ATOM 1123 C C . THR A 1 143 ? -13.844 -7.734 -6.172 1 97.88 143 THR A C 1
ATOM 1125 O O . THR A 1 143 ? -12.812 -7.145 -5.848 1 97.88 143 THR A O 1
ATOM 1128 N N . ALA A 1 144 ? -14.781 -8.141 -5.238 1 97.62 144 ALA A N 1
ATOM 1129 C CA . ALA A 1 144 ? -14.547 -7.824 -3.83 1 97.62 144 ALA A CA 1
ATOM 1130 C C . ALA A 1 144 ? -15.062 -8.938 -2.926 1 97.62 144 ALA A C 1
ATOM 1132 O O . ALA A 1 144 ? -16.125 -9.5 -3.172 1 97.62 144 ALA A O 1
ATOM 1133 N N . PRO A 1 145 ? -14.312 -9.18 -1.787 1 97.12 145 PRO A N 1
ATOM 1134 C CA . PRO A 1 145 ? -14.828 -10.117 -0.787 1 97.12 145 PRO A CA 1
ATOM 1135 C C . PRO A 1 145 ? -16.047 -9.594 -0.049 1 97.12 145 PRO A C 1
ATOM 1137 O O . PRO A 1 145 ? -16.828 -10.375 0.511 1 97.12 145 PRO A O 1
ATOM 1140 N N . GLY A 1 146 ? -16.172 -8.258 0.026 1 97.62 146 GLY A N 1
ATOM 1141 C CA . GLY A 1 146 ? -17.391 -7.641 0.55 1 97.62 146 GLY A CA 1
ATOM 1142 C C . GLY A 1 146 ? -17.406 -7.551 2.064 1 97.62 146 GLY A C 1
ATOM 1143 O O . GLY A 1 146 ? -18.406 -7.855 2.699 1 97.62 146 GLY A O 1
ATOM 1144 N N . ALA A 1 147 ? -16.266 -7.129 2.678 1 97.69 147 ALA A N 1
ATOM 1145 C CA . ALA A 1 147 ? -16.234 -6.969 4.129 1 97.69 147 ALA A CA 1
ATOM 1146 C C . ALA A 1 147 ? -17.188 -5.863 4.586 1 97.69 147 ALA A C 1
ATOM 1148 O O . ALA A 1 147 ? -18 -6.07 5.484 1 97.69 147 ALA A O 1
ATOM 1149 N N . THR A 1 148 ? -17.094 -4.75 3.904 1 97.31 148 THR A N 1
ATOM 1150 C CA . THR A 1 148 ? -17.938 -3.617 4.285 1 97.31 148 THR A CA 1
ATOM 1151 C C . THR A 1 148 ? -19.219 -3.598 3.459 1 97.31 148 THR A C 1
ATOM 1153 O O . THR A 1 148 ? -20.234 -3.064 3.902 1 97.31 148 THR A O 1
ATOM 1156 N N . ASP A 1 149 ? -19.219 -4.195 2.357 1 96.75 149 ASP A N 1
ATOM 1157 C CA . ASP A 1 149 ? -20.359 -4.238 1.45 1 96.75 149 ASP A CA 1
ATOM 1158 C C . ASP A 1 149 ? -20.672 -5.672 1.024 1 96.75 149 ASP A C 1
ATOM 1160 O O . ASP A 1 149 ? -20.312 -6.086 -0.079 1 96.75 149 ASP A O 1
ATOM 1164 N N . ASP A 1 150 ? -21.359 -6.418 1.85 1 97.75 150 ASP A N 1
ATOM 1165 C CA . ASP A 1 150 ? -22.047 -5.961 3.047 1 97.75 150 ASP A CA 1
ATOM 1166 C C . ASP A 1 150 ? -21.859 -6.934 4.207 1 97.75 150 ASP A C 1
ATOM 1168 O O . ASP A 1 150 ? -22.766 -7.156 5.004 1 97.75 150 ASP A O 1
ATOM 1172 N N . GLY A 1 151 ? -20.672 -7.598 4.242 1 98.5 151 GLY A N 1
ATOM 1173 C CA . GLY A 1 151 ? -20.391 -8.656 5.199 1 98.5 151 GLY A CA 1
ATOM 1174 C C . GLY A 1 151 ? -20.531 -8.211 6.641 1 98.5 151 GLY A C 1
ATOM 1175 O O . GLY A 1 151 ? -21.078 -8.938 7.473 1 98.5 151 GLY A O 1
ATOM 1176 N N . ILE A 1 152 ? -20.062 -7.094 6.957 1 98.56 152 ILE A N 1
ATOM 1177 C CA . ILE A 1 152 ? -20.141 -6.57 8.32 1 98.56 152 ILE A CA 1
ATOM 1178 C C . ILE A 1 152 ? -21.594 -6.422 8.734 1 98.56 152 ILE A C 1
ATOM 1180 O O . ILE A 1 152 ? -21.969 -6.773 9.852 1 98.56 152 ILE A O 1
ATOM 1184 N N . ALA A 1 153 ? -22.391 -5.926 7.824 1 98.69 153 ALA A N 1
ATOM 1185 C CA . ALA A 1 153 ? -23.812 -5.754 8.125 1 98.69 153 ALA A CA 1
ATOM 1186 C C . ALA A 1 153 ? -24.484 -7.102 8.375 1 98.69 153 ALA A C 1
ATOM 1188 O O . ALA A 1 153 ? -25.25 -7.25 9.328 1 98.69 153 ALA A O 1
ATOM 1189 N N . VAL A 1 154 ? -24.172 -8.055 7.547 1 98.88 154 VAL A N 1
ATOM 1190 C CA . VAL A 1 154 ? -24.766 -9.383 7.688 1 98.88 154 VAL A CA 1
ATOM 1191 C C . VAL A 1 154 ? -24.312 -10.016 9.008 1 98.88 154 VAL A C 1
ATOM 1193 O O . VAL A 1 154 ? -25.141 -10.562 9.75 1 98.88 154 VAL A O 1
ATOM 1196 N N . ALA A 1 155 ? -23.047 -9.914 9.305 1 98.75 155 ALA A N 1
ATOM 1197 C CA . ALA A 1 155 ? -22.547 -10.422 10.57 1 98.75 155 ALA A CA 1
ATOM 1198 C C . ALA A 1 155 ? -23.203 -9.734 11.758 1 98.75 155 ALA A C 1
ATOM 1200 O O . ALA A 1 155 ? -23.484 -10.359 12.781 1 98.75 155 ALA A O 1
ATOM 1201 N N . SER A 1 156 ? -23.484 -8.469 11.625 1 98.69 156 SER A N 1
ATOM 1202 C CA . SER A 1 156 ? -24.172 -7.711 12.672 1 98.69 156 SER A CA 1
ATOM 1203 C C . SER A 1 156 ? -25.594 -8.219 12.875 1 98.69 156 SER A C 1
ATOM 1205 O O . SER A 1 156 ? -26.031 -8.383 14.016 1 98.69 156 SER A O 1
ATOM 1207 N N . LEU A 1 157 ? -26.297 -8.492 11.789 1 98.81 157 LEU A N 1
ATOM 1208 C CA . LEU A 1 157 ? -27.656 -8.992 11.898 1 98.81 157 LEU A CA 1
ATOM 1209 C C . LEU A 1 157 ? -27.688 -10.367 12.555 1 98.81 157 LEU A C 1
ATOM 1211 O O . LEU A 1 157 ? -28.578 -10.664 13.352 1 98.81 157 LEU A O 1
ATOM 1215 N N . LEU A 1 158 ? -26.672 -11.203 12.219 1 98.81 158 LEU A N 1
ATOM 1216 C CA . LEU A 1 158 ? -26.609 -12.523 12.836 1 98.81 158 LEU A CA 1
ATOM 1217 C C . LEU A 1 158 ? -26.5 -12.414 14.352 1 98.81 158 LEU A C 1
ATOM 1219 O O . LEU A 1 158 ? -27.172 -13.125 15.086 1 98.81 158 LEU A O 1
ATOM 1223 N N . GLN A 1 159 ? -25.656 -11.555 14.766 1 98.31 159 GLN A N 1
ATOM 1224 C CA . GLN A 1 159 ? -25.469 -11.367 16.203 1 98.31 159 GLN A CA 1
ATOM 1225 C C . GLN A 1 159 ? -26.719 -10.781 16.844 1 98.31 159 GLN A C 1
ATOM 1227 O O . GLN A 1 159 ? -27.047 -11.109 17.984 1 98.31 159 GLN A O 1
ATOM 1232 N N . PHE A 1 160 ? -27.438 -9.891 16.172 1 98.38 160 PHE A N 1
ATOM 1233 C CA . PHE A 1 160 ? -28.656 -9.297 16.703 1 98.38 160 PHE A CA 1
ATOM 1234 C C . PHE A 1 160 ? -29.766 -10.328 16.812 1 98.38 160 PHE A C 1
ATOM 1236 O O . PHE A 1 160 ? -30.516 -10.352 17.797 1 98.38 160 PHE A O 1
ATOM 1243 N N . ILE A 1 161 ? -29.906 -11.195 15.836 1 98.69 161 ILE A N 1
ATOM 1244 C CA . ILE A 1 161 ? -30.859 -12.297 15.891 1 98.69 161 ILE A CA 1
ATOM 1245 C C . ILE A 1 161 ? -30.578 -13.156 17.125 1 98.69 161 ILE A C 1
ATOM 1247 O O . ILE A 1 161 ? -31.5 -13.477 17.875 1 98.69 161 ILE A O 1
ATOM 1251 N N . GLU A 1 162 ? -29.312 -13.508 17.328 1 98.12 162 GLU A N 1
ATOM 1252 C CA . GLU A 1 162 ? -28.953 -14.32 18.484 1 98.12 162 GLU A CA 1
ATOM 1253 C C . GLU A 1 162 ? -29.344 -13.625 19.781 1 98.12 162 GLU A C 1
ATOM 1255 O O . GLU A 1 162 ? -29.812 -14.273 20.719 1 98.12 162 GLU A O 1
ATOM 1260 N N . HIS A 1 163 ? -29.109 -12.352 19.859 1 97.25 163 HIS A N 1
ATOM 1261 C CA . HIS A 1 163 ? -29.484 -11.57 21.031 1 97.25 163 HIS A CA 1
ATOM 1262 C C . HIS A 1 163 ? -30.984 -11.617 21.281 1 97.25 163 HIS A C 1
ATOM 1264 O O . HIS A 1 163 ? -31.438 -11.789 22.406 1 97.25 163 HIS A O 1
ATOM 1270 N N . LEU A 1 164 ? -31.859 -11.492 20.234 1 97.44 164 LEU A N 1
ATOM 1271 C CA . LEU A 1 164 ? -33.312 -11.414 20.359 1 97.44 164 LEU A CA 1
ATOM 1272 C C . LEU A 1 164 ? -33.906 -12.789 20.688 1 97.44 164 LEU A C 1
ATOM 1274 O O . LEU A 1 164 ? -34.938 -12.883 21.328 1 97.44 164 LEU A O 1
ATOM 1278 N N . VAL A 1 165 ? -33.219 -13.781 20.188 1 97.38 165 VAL A N 1
ATOM 1279 C CA . VAL A 1 165 ? -33.625 -15.141 20.516 1 97.38 165 VAL A CA 1
ATOM 1280 C C . VAL A 1 165 ? -33.531 -15.352 22.031 1 97.38 165 VAL A C 1
ATOM 1282 O O . VAL A 1 165 ? -34.344 -16.047 22.625 1 97.38 165 VAL A O 1
ATOM 1285 N N . LYS A 1 166 ? -32.562 -14.695 22.656 1 95.06 166 LYS A N 1
ATOM 1286 C CA . LYS A 1 166 ? -32.344 -14.805 24.094 1 95.06 166 LYS A CA 1
ATOM 1287 C C . LYS A 1 166 ? -33.156 -13.766 24.859 1 95.06 166 LYS A C 1
ATOM 1289 O O . LYS A 1 166 ? -33.438 -13.922 26.047 1 95.06 166 LYS A O 1
ATOM 1294 N N . ASN A 1 167 ? -33.531 -12.664 24.156 1 95.5 167 ASN A N 1
ATOM 1295 C CA . ASN A 1 167 ? -34.281 -11.547 24.719 1 95.5 167 ASN A CA 1
ATOM 1296 C C . ASN A 1 167 ? -35.469 -11.172 23.828 1 95.5 167 ASN A C 1
ATOM 1298 O O . ASN A 1 167 ? -35.344 -10.273 22.984 1 95.5 167 ASN A O 1
ATOM 1302 N N . GLN A 1 168 ? -36.625 -11.719 24.016 1 96 168 GLN A N 1
ATOM 1303 C CA . GLN A 1 168 ? -37.781 -11.516 23.141 1 96 168 GLN A CA 1
ATOM 1304 C C . GLN A 1 168 ? -38.219 -10.055 23.141 1 96 168 GLN A C 1
ATOM 1306 O O . GLN A 1 168 ? -38.469 -9.469 24.203 1 96 168 GLN A O 1
ATOM 1311 N N . PRO A 1 169 ? -38.344 -9.484 22 1 96.31 169 PRO A N 1
ATOM 1312 C CA . PRO A 1 169 ? -38.719 -8.078 21.938 1 96.31 169 PRO A CA 1
ATOM 1313 C C . PRO A 1 169 ? -40.25 -7.887 22.078 1 96.31 169 PRO A C 1
ATOM 1315 O O . PRO A 1 169 ? -41 -8.852 22.016 1 96.31 169 PRO A O 1
ATOM 1318 N N . ARG A 1 170 ? -40.625 -6.629 22.25 1 95.25 170 ARG A N 1
ATOM 1319 C CA . ARG A 1 170 ? -42.062 -6.305 22.359 1 95.25 170 ARG A CA 1
ATOM 1320 C C . ARG A 1 170 ? -42.75 -6.391 21 1 95.25 170 ARG A C 1
ATOM 1322 O O . ARG A 1 170 ? -43.812 -6.973 20.875 1 95.25 170 ARG A O 1
ATOM 1329 N N . ARG A 1 171 ? -42.094 -5.824 19.969 1 95.69 171 ARG A N 1
ATOM 1330 C CA . ARG A 1 171 ? -42.625 -5.836 18.609 1 95.69 171 ARG A CA 1
ATOM 1331 C C . ARG A 1 171 ? -41.938 -6.91 17.766 1 95.69 171 ARG A C 1
ATOM 1333 O O . ARG A 1 171 ? -40.812 -7.301 18.062 1 95.69 171 ARG A O 1
ATOM 1340 N N . THR A 1 172 ? -42.656 -7.344 16.703 1 97.25 172 THR A N 1
ATOM 1341 C CA . THR A 1 172 ? -42.094 -8.375 15.82 1 97.25 172 THR A CA 1
ATOM 1342 C C . THR A 1 172 ? -40.938 -7.832 15.023 1 97.25 172 THR A C 1
ATOM 1344 O O . THR A 1 172 ? -40.969 -6.703 14.531 1 97.25 172 THR A O 1
ATOM 1347 N N . ALA A 1 173 ? -39.875 -8.625 15.016 1 98.44 173 ALA A N 1
ATOM 1348 C CA . ALA A 1 173 ? -38.719 -8.305 14.211 1 98.44 173 ALA A CA 1
ATOM 1349 C C . ALA A 1 173 ? -38.625 -9.219 12.992 1 98.44 173 ALA A C 1
ATOM 1351 O O . ALA A 1 173 ? -38.75 -10.438 13.109 1 98.44 173 ALA A O 1
ATOM 1352 N N . ILE A 1 174 ? -38.406 -8.633 11.836 1 98.5 174 ILE A N 1
ATOM 1353 C CA . ILE A 1 174 ? -38.156 -9.406 10.625 1 98.5 174 ILE A CA 1
ATOM 1354 C C . ILE A 1 174 ? -36.812 -9.039 10.047 1 98.5 174 ILE A C 1
ATOM 1356 O O . ILE A 1 174 ? -36.469 -7.859 9.945 1 98.5 174 ILE A O 1
ATOM 1360 N N . PHE A 1 175 ? -36.031 -10.047 9.781 1 98.88 175 PHE A N 1
ATOM 1361 C CA . PHE A 1 175 ? -34.719 -9.875 9.164 1 98.88 175 PHE A CA 1
ATOM 1362 C C . PHE A 1 175 ? -34.75 -10.359 7.715 1 98.88 175 PHE A C 1
ATOM 1364 O O . PHE A 1 175 ? -35.156 -11.492 7.438 1 98.88 175 PHE A O 1
ATOM 1371 N N . ASN A 1 176 ? -34.375 -9.461 6.789 1 98.5 176 ASN A N 1
ATOM 1372 C CA . ASN A 1 176 ? -34.219 -9.797 5.379 1 98.5 176 ASN A CA 1
ATOM 1373 C C . ASN A 1 176 ? -32.75 -9.828 4.98 1 98.5 176 ASN A C 1
ATOM 1375 O O . ASN A 1 176 ? -32.188 -8.797 4.594 1 98.5 176 ASN A O 1
ATOM 1379 N N . ILE A 1 177 ? -32.125 -10.938 5.066 1 98.75 177 ILE A N 1
ATOM 1380 C CA . ILE A 1 177 ? -30.766 -11.141 4.535 1 98.75 177 ILE A CA 1
ATOM 1381 C C . ILE A 1 177 ? -30.844 -11.5 3.053 1 98.75 177 ILE A C 1
ATOM 1383 O O . ILE A 1 177 ? -30.953 -12.672 2.699 1 98.75 177 ILE A O 1
ATOM 1387 N N . ASN A 1 178 ? -30.781 -10.445 2.27 1 97.56 178 ASN A N 1
ATOM 1388 C CA . ASN A 1 178 ? -31.203 -10.625 0.882 1 97.56 178 ASN A CA 1
ATOM 1389 C C . ASN A 1 178 ? -30 -10.852 -0.038 1 97.56 178 ASN A C 1
ATOM 1391 O O . ASN A 1 178 ? -28.859 -10.758 0.398 1 97.56 178 ASN A O 1
ATOM 1395 N N . ASN A 1 179 ? -30.266 -11.281 -1.247 1 97.56 179 ASN A N 1
ATOM 1396 C CA . ASN A 1 179 ? -29.328 -11.562 -2.316 1 97.56 179 ASN A CA 1
ATOM 1397 C C . ASN A 1 179 ? -29.625 -10.75 -3.57 1 97.56 179 ASN A C 1
ATOM 1399 O O . ASN A 1 179 ? -30.766 -10.305 -3.768 1 97.56 179 ASN A O 1
ATOM 1403 N N . GLY A 1 180 ? -28.609 -10.422 -4.301 1 96.38 180 GLY A N 1
ATOM 1404 C CA . GLY A 1 180 ? -28.781 -9.734 -5.566 1 96.38 180 GLY A CA 1
ATOM 1405 C C . GLY A 1 180 ? -28.938 -8.234 -5.41 1 96.38 180 GLY A C 1
ATOM 1406 O O . GLY A 1 180 ? -29.625 -7.582 -6.207 1 96.38 180 GLY A O 1
ATOM 1407 N N . GLU A 1 181 ? -28.469 -7.66 -4.363 1 96.31 181 GLU A N 1
ATOM 1408 C CA . GLU A 1 181 ? -28.516 -6.215 -4.168 1 96.31 181 GLU A CA 1
ATOM 1409 C C . GLU A 1 181 ? -27.625 -5.488 -5.16 1 96.31 181 GLU A C 1
ATOM 1411 O O . GLU A 1 181 ? -28 -4.461 -5.719 1 96.31 181 GLU A O 1
ATOM 1416 N N . GLU A 1 182 ? -26.438 -5.98 -5.414 1 94.56 182 GLU A N 1
ATOM 1417 C CA . GLU A 1 182 ? -25.391 -5.312 -6.164 1 94.56 182 GLU A CA 1
ATOM 1418 C C . GLU A 1 182 ? -25.766 -5.148 -7.633 1 94.56 182 GLU A C 1
ATOM 1420 O O . GLU A 1 182 ? -25.25 -4.262 -8.32 1 94.56 182 GLU A O 1
ATOM 1425 N N . ASP A 1 183 ? -26.641 -5.969 -8.086 1 91.06 183 ASP A N 1
ATOM 1426 C CA . ASP A 1 183 ? -26.922 -5.98 -9.516 1 91.06 183 ASP A CA 1
ATOM 1427 C C . ASP A 1 183 ? -28.188 -5.176 -9.828 1 91.06 183 ASP A C 1
ATOM 1429 O O . ASP A 1 183 ? -28.422 -4.793 -10.977 1 91.06 183 ASP A O 1
ATOM 1433 N N . GLY A 1 184 ? -28.969 -4.914 -8.805 1 91.62 184 GLY A N 1
ATOM 1434 C CA . GLY A 1 184 ? -30.172 -4.152 -9.109 1 91.62 184 GLY A CA 1
ATOM 1435 C C . GLY A 1 184 ? -31.141 -4.094 -7.949 1 91.62 184 GLY A C 1
ATOM 1436 O O . GLY A 1 184 ? -32.344 -3.836 -8.148 1 91.62 184 GLY A O 1
ATOM 1437 N N . LEU A 1 185 ? -30.703 -4.43 -6.754 1 94.75 185 LEU A N 1
ATOM 1438 C CA . LEU A 1 185 ? -31.547 -4.391 -5.559 1 94.75 185 LEU A CA 1
ATOM 1439 C C . LEU A 1 185 ? -32.656 -5.43 -5.637 1 94.75 185 LEU A C 1
ATOM 1441 O O . LEU A 1 185 ? -33.781 -5.168 -5.223 1 94.75 185 LEU A O 1
ATOM 1445 N N . TYR A 1 186 ? -32.375 -6.539 -6.195 1 94.69 186 TYR A N 1
ATOM 1446 C CA . TYR A 1 186 ? -33.375 -7.531 -6.539 1 94.69 186 TYR A CA 1
ATOM 1447 C C . TYR A 1 186 ? -33.938 -8.219 -5.293 1 94.69 186 TYR A C 1
ATOM 1449 O O . TYR A 1 186 ? -35.125 -8.555 -5.219 1 94.69 186 TYR A O 1
ATOM 1457 N N . GLY A 1 187 ? -33.062 -8.438 -4.332 1 95.88 187 GLY A N 1
ATOM 1458 C CA . GLY A 1 187 ? -33.5 -9.078 -3.104 1 95.88 187 GLY A CA 1
ATOM 1459 C C . GLY A 1 187 ? -34.562 -8.273 -2.369 1 95.88 187 GLY A C 1
ATOM 1460 O O . GLY A 1 187 ? -35.5 -8.836 -1.838 1 95.88 187 GLY A O 1
ATOM 1461 N N . ALA A 1 188 ? -34.375 -6.988 -2.328 1 95.38 188 ALA A N 1
ATOM 1462 C CA . ALA A 1 188 ? -35.375 -6.113 -1.7 1 95.38 188 ALA A CA 1
ATOM 1463 C C . ALA A 1 188 ? -36.688 -6.113 -2.484 1 95.38 188 ALA A C 1
ATOM 1465 O O . ALA A 1 188 ? -37.75 -6.098 -1.896 1 95.38 188 ALA A O 1
ATOM 1466 N N . GLN A 1 189 ? -36.562 -6.137 -3.793 1 92.12 189 GLN A N 1
ATOM 1467 C CA . GLN A 1 189 ? -37.75 -6.191 -4.645 1 92.12 189 GLN A CA 1
ATOM 1468 C C . GLN A 1 189 ? -38.562 -7.469 -4.398 1 92.12 189 GLN A C 1
ATOM 1470 O O . GLN A 1 189 ? -39.781 -7.449 -4.43 1 92.12 189 GLN A O 1
ATOM 1475 N N . ALA A 1 190 ? -37.812 -8.516 -4.195 1 93.38 190 ALA A N 1
ATOM 1476 C CA . ALA A 1 190 ? -38.5 -9.781 -3.902 1 93.38 190 ALA A CA 1
ATOM 1477 C C . ALA A 1 190 ? -39.156 -9.742 -2.535 1 93.38 190 ALA A C 1
ATOM 1479 O O . ALA A 1 190 ? -40.312 -10.195 -2.387 1 93.38 190 ALA A O 1
ATOM 1480 N N . PHE A 1 191 ? -38.594 -9.219 -1.534 1 95.31 191 PHE A N 1
ATOM 1481 C CA . PHE A 1 191 ? -39.094 -9.203 -0.171 1 95.31 191 PHE A CA 1
ATOM 1482 C C . PHE A 1 191 ? -40.406 -8.414 -0.094 1 95.31 191 PHE A C 1
ATOM 1484 O O . PHE A 1 191 ? -41.344 -8.82 0.589 1 95.31 191 PHE A O 1
ATOM 1491 N N . VAL A 1 192 ? -40.438 -7.207 -0.756 1 93.12 192 VAL A N 1
ATOM 1492 C CA . VAL A 1 192 ? -41.594 -6.328 -0.625 1 93.12 192 VAL A CA 1
ATOM 1493 C C . VAL A 1 192 ? -42.844 -7.035 -1.163 1 93.12 192 VAL A C 1
ATOM 1495 O O . VAL A 1 192 ? -43.969 -6.625 -0.872 1 93.12 192 VAL A O 1
ATOM 1498 N N . ARG A 1 193 ? -42.656 -8.094 -1.861 1 88.81 193 ARG A N 1
ATOM 1499 C CA . ARG A 1 193 ? -43.75 -8.875 -2.404 1 88.81 193 ARG A CA 1
ATOM 1500 C C . ARG A 1 193 ? -44.031 -10.109 -1.546 1 88.81 193 ARG A C 1
ATOM 1502 O O . ARG A 1 193 ? -45 -10.828 -1.781 1 88.81 193 ARG A O 1
ATOM 1509 N N . HIS A 1 194 ? -43.188 -10.367 -0.61 1 92.19 194 HIS A N 1
ATOM 1510 C CA . HIS A 1 194 ? -43.406 -11.461 0.338 1 92.19 194 HIS A CA 1
ATOM 1511 C C . HIS A 1 194 ? -44.469 -11.109 1.377 1 92.19 194 HIS A C 1
ATOM 1513 O O . HIS A 1 194 ? -44.562 -9.953 1.807 1 92.19 194 HIS A O 1
ATOM 1519 N N . PRO A 1 195 ? -45.219 -12.047 1.896 1 92.25 195 PRO A N 1
ATOM 1520 C CA . PRO A 1 195 ? -46.281 -11.781 2.867 1 92.25 195 PRO A CA 1
ATOM 1521 C C . PRO A 1 195 ? -45.781 -11.133 4.148 1 92.25 195 PRO A C 1
ATOM 1523 O O . PRO A 1 195 ? -46.469 -10.344 4.773 1 92.25 195 PRO A O 1
ATOM 1526 N N . TRP A 1 196 ? -44.562 -11.383 4.512 1 95.38 196 TRP A N 1
ATOM 1527 C CA . TRP A 1 196 ? -44.031 -10.844 5.758 1 95.38 196 TRP A CA 1
ATOM 1528 C C . TRP A 1 196 ? -43.781 -9.344 5.637 1 95.38 196 TRP A C 1
ATOM 1530 O O . TRP A 1 196 ? -43.625 -8.656 6.645 1 95.38 196 TRP A O 1
ATOM 1540 N N . ALA A 1 197 ? -43.688 -8.859 4.422 1 93.88 197 ALA A N 1
ATOM 1541 C CA . ALA A 1 197 ? -43.469 -7.426 4.223 1 93.88 197 ALA A CA 1
ATOM 1542 C C . ALA A 1 197 ? -44.625 -6.609 4.809 1 93.88 197 ALA A C 1
ATOM 1544 O O . ALA A 1 197 ? -44.438 -5.473 5.242 1 93.88 197 ALA A O 1
ATOM 1545 N N . LYS A 1 198 ? -45.781 -7.172 4.934 1 92.31 198 LYS A N 1
ATOM 1546 C CA . LYS A 1 198 ? -46.969 -6.484 5.422 1 92.31 198 LYS A CA 1
ATOM 1547 C C . LYS A 1 198 ? -46.969 -6.41 6.945 1 92.31 198 LYS A C 1
ATOM 1549 O O . LYS A 1 198 ? -47.719 -5.641 7.531 1 92.31 198 LYS A O 1
ATOM 1554 N N . MET A 1 199 ? -46.125 -7.113 7.527 1 94.44 199 MET A N 1
ATOM 1555 C CA . MET A 1 199 ? -46.094 -7.199 8.984 1 94.44 199 MET A CA 1
ATOM 1556 C C . MET A 1 199 ? -45.25 -6.082 9.586 1 94.44 199 MET A C 1
ATOM 1558 O O . MET A 1 199 ? -45.281 -5.852 10.789 1 94.44 199 MET A O 1
ATOM 1562 N N . VAL A 1 200 ? -44.5 -5.383 8.719 1 94.06 200 VAL A N 1
ATOM 1563 C CA . VAL A 1 200 ? -43.562 -4.395 9.25 1 94.06 200 VAL A CA 1
ATOM 1564 C C . VAL A 1 200 ? -43.969 -2.998 8.773 1 94.06 200 VAL A C 1
ATOM 1566 O O . VAL A 1 200 ? -44.469 -2.834 7.664 1 94.06 200 VAL A O 1
ATOM 1569 N N . ASP A 1 201 ? -43.719 -1.97 9.609 1 90.88 201 ASP A N 1
ATOM 1570 C CA . ASP A 1 201 ? -44.031 -0.591 9.242 1 90.88 201 ASP A CA 1
ATOM 1571 C C . ASP A 1 201 ? -42.781 0.281 9.273 1 90.88 201 ASP A C 1
ATOM 1573 O O . ASP A 1 201 ? -42.781 1.406 8.773 1 90.88 201 ASP A O 1
ATOM 1577 N N . SER A 1 202 ? -41.688 -0.148 9.914 1 93.19 202 SER A N 1
ATOM 1578 C CA . SER A 1 202 ? -40.406 0.567 9.984 1 93.19 202 SER A CA 1
ATOM 1579 C C . SER A 1 202 ? -39.25 -0.335 9.586 1 93.19 202 SER A C 1
ATOM 1581 O O . SER A 1 202 ? -39.406 -1.559 9.539 1 93.19 202 SER A O 1
ATOM 1583 N N . PHE A 1 203 ? -38.125 0.325 9.234 1 96.44 203 PHE A N 1
ATOM 1584 C CA . PHE A 1 203 ? -37 -0.523 8.859 1 96.44 203 PHE A CA 1
ATOM 1585 C C . PHE A 1 203 ? -35.688 0.178 9.141 1 96.44 203 PHE A C 1
ATOM 1587 O O . PHE A 1 203 ? -35.656 1.401 9.281 1 96.44 203 PHE A O 1
ATOM 1594 N N . ILE A 1 204 ? -34.656 -0.571 9.328 1 98.25 204 ILE A N 1
ATOM 1595 C CA . ILE A 1 204 ? -33.25 -0.17 9.312 1 98.25 204 ILE A CA 1
ATOM 1596 C C . ILE A 1 204 ? -32.5 -0.948 8.234 1 98.25 204 ILE A C 1
ATOM 1598 O O . ILE A 1 204 ? -32.406 -2.178 8.289 1 98.25 204 ILE A O 1
ATOM 1602 N N . ASN A 1 205 ? -32.031 -0.239 7.25 1 98.25 205 ASN A N 1
ATOM 1603 C CA . ASN A 1 205 ? -31.234 -0.839 6.184 1 98.25 205 ASN A CA 1
ATOM 1604 C C . ASN A 1 205 ? -29.734 -0.601 6.387 1 98.25 205 ASN A C 1
ATOM 1606 O O . ASN A 1 205 ? -29.328 0.521 6.676 1 98.25 205 ASN A O 1
ATOM 1610 N N . LEU A 1 206 ? -28.953 -1.677 6.348 1 98.38 206 LEU A N 1
ATOM 1611 C CA . LEU A 1 206 ? -27.516 -1.604 6.512 1 98.38 206 LEU A CA 1
ATOM 1612 C C . LEU A 1 206 ? -26.797 -1.789 5.176 1 98.38 206 LEU A C 1
ATOM 1614 O O . LEU A 1 206 ? -27.141 -2.689 4.402 1 98.38 206 LEU A O 1
ATOM 1618 N N . GLU A 1 207 ? -25.828 -0.867 4.883 1 96.12 207 GLU A N 1
ATOM 1619 C CA . GLU A 1 207 ? -25.172 -0.829 3.582 1 96.12 207 GLU A CA 1
ATOM 1620 C C . GLU A 1 207 ? -23.688 -0.493 3.725 1 96.12 207 GLU A C 1
ATOM 1622 O O . GLU A 1 207 ? -23.219 -0.229 4.828 1 96.12 207 GLU A O 1
ATOM 1627 N N . GLY A 1 208 ? -22.953 -0.653 2.639 1 95.19 208 GLY A N 1
ATOM 1628 C CA . GLY A 1 208 ? -21.562 -0.227 2.557 1 95.19 208 GLY A CA 1
ATOM 1629 C C . GLY A 1 208 ? -21.219 0.467 1.25 1 95.19 208 GLY A C 1
ATOM 1630 O O . GLY A 1 208 ? -21.594 -0.006 0.175 1 95.19 208 GLY A O 1
ATOM 1631 N N . ALA A 1 209 ? -20.594 1.603 1.296 1 92.75 209 ALA A N 1
ATOM 1632 C CA . ALA A 1 209 ? -20.141 2.342 0.122 1 92.75 209 ALA A CA 1
ATOM 1633 C C . ALA A 1 209 ? -18.703 2.787 0.282 1 92.75 209 ALA A C 1
ATOM 1635 O O . ALA A 1 209 ? -18.281 3.783 -0.312 1 92.75 209 ALA A O 1
ATOM 1636 N N . GLY A 1 210 ? -17.984 2.129 1.127 1 92.25 210 GLY A N 1
ATOM 1637 C CA . GLY A 1 210 ? -16.594 2.41 1.438 1 92.25 210 GLY A CA 1
ATOM 1638 C C . GLY A 1 210 ? -15.867 1.216 2.023 1 92.25 210 GLY A C 1
ATOM 1639 O O . GLY A 1 210 ? -16.125 0.074 1.634 1 92.25 210 GLY A O 1
ATOM 1640 N N . ALA A 1 211 ? -14.82 1.521 2.828 1 91.06 211 ALA A N 1
ATOM 1641 C CA . ALA A 1 211 ? -14.047 0.456 3.463 1 91.06 211 ALA A CA 1
ATOM 1642 C C . ALA A 1 211 ? -13.648 0.843 4.883 1 91.06 211 ALA A C 1
ATOM 1644 O O . ALA A 1 211 ? -12.484 1.168 5.141 1 91.06 211 ALA A O 1
ATOM 1645 N N . GLY A 1 212 ? -14.625 0.768 5.711 1 87.12 212 GLY A N 1
ATOM 1646 C CA . GLY A 1 212 ? -14.391 0.979 7.133 1 87.12 212 GLY A CA 1
ATOM 1647 C C . GLY A 1 212 ? -14.781 2.371 7.598 1 87.12 212 GLY A C 1
ATOM 1648 O O . GLY A 1 212 ? -15.68 2.994 7.031 1 87.12 212 GLY A O 1
ATOM 1649 N N . GLY A 1 213 ? -14.25 2.807 8.766 1 91.94 213 GLY A N 1
ATOM 1650 C CA . GLY A 1 213 ? -14.734 4.012 9.422 1 91.94 213 GLY A CA 1
ATOM 1651 C C . GLY A 1 213 ? -16.062 3.814 10.141 1 91.94 213 GLY A C 1
ATOM 1652 O O . GLY A 1 213 ? -16.578 2.701 10.188 1 91.94 213 GLY A O 1
ATOM 1653 N N . PRO A 1 214 ? -16.516 4.863 10.695 1 95.62 214 PRO A N 1
ATOM 1654 C CA . PRO A 1 214 ? -17.828 4.77 11.328 1 95.62 214 PRO A CA 1
ATOM 1655 C C . PRO A 1 214 ? -18.969 4.777 10.32 1 95.62 214 PRO A C 1
ATOM 1657 O O . PRO A 1 214 ? -18.969 5.578 9.383 1 95.62 214 PRO A O 1
ATOM 1660 N N . PRO A 1 215 ? -19.922 3.861 10.516 1 96.94 215 PRO A N 1
ATOM 1661 C CA . PRO A 1 215 ? -21.109 3.951 9.664 1 96.94 215 PRO A CA 1
ATOM 1662 C C . PRO A 1 215 ? -21.922 5.219 9.922 1 96.94 215 PRO A C 1
ATOM 1664 O O . PRO A 1 215 ? -22 5.684 11.055 1 96.94 215 PRO A O 1
ATOM 1667 N N . ILE A 1 216 ? -22.531 5.719 8.859 1 97.19 216 ILE A N 1
ATOM 1668 C CA . ILE A 1 216 ? -23.281 6.965 8.984 1 97.19 216 ILE A CA 1
ATOM 1669 C C . ILE A 1 216 ? -24.75 6.715 8.641 1 97.19 216 ILE A C 1
ATOM 1671 O O . ILE A 1 216 ? -25.062 5.949 7.727 1 97.19 216 ILE A O 1
ATOM 1675 N N . LEU A 1 217 ? -25.656 7.242 9.453 1 97.56 217 LEU A N 1
ATOM 1676 C CA . LEU A 1 217 ? -27.047 7.398 9.039 1 97.56 217 LEU A CA 1
ATOM 1677 C C . LEU A 1 217 ? -27.172 8.469 7.957 1 97.56 217 LEU A C 1
ATOM 1679 O O . LEU A 1 217 ? -27.109 9.664 8.258 1 97.56 217 LEU A O 1
ATOM 1683 N N . PHE A 1 218 ? -27.391 8.055 6.719 1 94.31 218 PHE A N 1
ATOM 1684 C CA . PHE A 1 218 ? -27.234 9.047 5.66 1 94.31 218 PHE A CA 1
ATOM 1685 C C . PHE A 1 218 ? -28.578 9.328 4.98 1 94.31 218 PHE A C 1
ATOM 1687 O O . PHE A 1 218 ? -28.703 10.289 4.227 1 94.31 218 PHE A O 1
ATOM 1694 N N . ARG A 1 219 ? -29.609 8.508 5.27 1 93.56 219 ARG A N 1
ATOM 1695 C CA . ARG A 1 219 ? -30.953 8.766 4.781 1 93.56 219 ARG A CA 1
ATOM 1696 C C . ARG A 1 219 ? -32 8.336 5.809 1 93.56 219 ARG A C 1
ATOM 1698 O O . ARG A 1 219 ? -31.766 7.41 6.59 1 93.56 219 ARG A O 1
ATOM 1705 N N . ALA A 1 220 ? -33.094 9.039 5.75 1 93.5 220 ALA A N 1
ATOM 1706 C CA . ALA A 1 220 ? -34.219 8.727 6.602 1 93.5 220 ALA A CA 1
ATOM 1707 C C . ALA A 1 220 ? -35.531 9.156 5.945 1 93.5 220 ALA A C 1
ATOM 1709 O O . ALA A 1 220 ? -35.594 10.164 5.234 1 93.5 220 ALA A O 1
ATOM 1710 N N . SER A 1 221 ? -36.562 8.414 6.199 1 89.44 221 SER A N 1
ATOM 1711 C CA . SER A 1 221 ? -37.844 8.734 5.605 1 89.44 221 SER A CA 1
ATOM 1712 C C . SER A 1 221 ? -38.812 9.32 6.645 1 89.44 221 SER A C 1
ATOM 1714 O O . SER A 1 221 ? -39.812 9.906 6.289 1 89.44 221 SER A O 1
ATOM 1716 N N . SER A 1 222 ? -38.438 9.148 7.871 1 89.31 222 SER A N 1
ATOM 1717 C CA . SER A 1 222 ? -39.281 9.664 8.938 1 89.31 222 SER A CA 1
ATOM 1718 C C . SER A 1 222 ? -38.469 9.938 10.203 1 89.31 222 SER A C 1
ATOM 1720 O O . SER A 1 222 ? -37.344 9.5 10.32 1 89.31 222 SER A O 1
ATOM 1722 N N . ILE A 1 223 ? -39.094 10.578 11.141 1 91 223 ILE A N 1
ATOM 1723 C CA . ILE A 1 223 ? -38.344 11.094 12.297 1 91 223 ILE A CA 1
ATOM 1724 C C . ILE A 1 223 ? -38.188 9.984 13.344 1 91 223 ILE A C 1
ATOM 1726 O O . ILE A 1 223 ? -37.219 9.945 14.07 1 91 223 ILE A O 1
ATOM 1730 N N . GLU A 1 224 ? -39.156 9.117 13.477 1 89.31 224 GLU A N 1
ATOM 1731 C CA . GLU A 1 224 ? -39.188 8.156 14.57 1 89.31 224 GLU A CA 1
ATOM 1732 C C . GLU A 1 224 ? -37.969 7.227 14.508 1 89.31 224 GLU A C 1
ATOM 1734 O O . GLU A 1 224 ? -37.281 7.02 15.516 1 89.31 224 GLU A O 1
ATOM 1739 N N . PRO A 1 225 ? -37.75 6.672 13.336 1 93 225 PRO A N 1
ATOM 1740 C CA . PRO A 1 225 ? -36.531 5.84 13.266 1 93 225 PRO A CA 1
ATOM 1741 C C . PRO A 1 225 ? -35.25 6.617 13.555 1 93 225 PRO A C 1
ATOM 1743 O O . PRO A 1 225 ? -34.312 6.062 14.094 1 93 225 PRO A O 1
ATOM 1746 N N . VAL A 1 226 ? -35.219 7.859 13.258 1 95.44 226 VAL A N 1
ATOM 1747 C CA . VAL A 1 226 ? -34.031 8.68 13.516 1 95.44 226 VAL A CA 1
ATOM 1748 C C . VAL A 1 226 ? -33.875 8.922 15.016 1 95.44 226 VAL A C 1
ATOM 1750 O O . VAL A 1 226 ? -32.781 8.898 15.547 1 95.44 226 VAL A O 1
ATOM 1753 N N . ARG A 1 227 ? -34.969 9.156 15.711 1 93.56 227 ARG A N 1
ATOM 1754 C CA . ARG A 1 227 ? -35 9.414 17.141 1 93.56 227 ARG A CA 1
ATOM 1755 C C . ARG A 1 227 ? -34.438 8.219 17.922 1 93.56 227 ARG A C 1
ATOM 1757 O O . ARG A 1 227 ? -33.938 8.375 19.031 1 93.56 227 ARG A O 1
ATOM 1764 N N . ALA A 1 228 ? -34.562 7.043 17.281 1 95.06 228 ALA A N 1
ATOM 1765 C CA . ALA A 1 228 ? -34.062 5.832 17.922 1 95.06 228 ALA A CA 1
ATOM 1766 C C . ALA A 1 228 ? -32.531 5.902 18.094 1 95.06 228 ALA A C 1
ATOM 1768 O O . ALA A 1 228 ? -31.969 5.18 18.922 1 95.06 228 ALA A O 1
ATOM 1769 N N . PHE A 1 229 ? -31.859 6.754 17.375 1 96.31 229 PHE A N 1
ATOM 1770 C CA . PHE A 1 229 ? -30.422 6.906 17.484 1 96.31 229 PHE A CA 1
ATOM 1771 C C . PHE A 1 229 ? -30.062 7.898 18.578 1 96.31 229 PHE A C 1
ATOM 1773 O O . PHE A 1 229 ? -28.906 7.957 19.016 1 96.31 229 PHE A O 1
ATOM 1780 N N . SER A 1 230 ? -30.969 8.695 19.016 1 93.38 230 SER A N 1
ATOM 1781 C CA . SER A 1 230 ? -30.703 9.727 20 1 93.38 230 SER A CA 1
ATOM 1782 C C . SER A 1 230 ? -31.188 9.305 21.391 1 93.38 230 SER A C 1
ATOM 1784 O O . SER A 1 230 ? -30.672 9.773 22.406 1 93.38 230 SER A O 1
ATOM 1786 N N . ARG A 1 231 ? -32.156 8.43 21.391 1 89.56 231 ARG A N 1
ATOM 1787 C CA . ARG A 1 231 ? -32.781 8.047 22.641 1 89.56 231 ARG A CA 1
ATOM 1788 C C . ARG A 1 231 ? -32.469 6.598 23 1 89.56 231 ARG A C 1
ATOM 1790 O O . ARG A 1 231 ? -32.188 5.789 22.109 1 89.56 231 ARG A O 1
ATOM 1797 N N . GLY A 1 232 ? -32.531 6.32 24.297 1 92.38 232 GLY A N 1
ATOM 1798 C CA . GLY A 1 232 ? -32.406 4.949 24.781 1 92.38 232 GLY A CA 1
ATOM 1799 C C . GLY A 1 232 ? -33.688 4.449 25.438 1 92.38 232 GLY A C 1
ATOM 1800 O O . GLY A 1 232 ? -34.594 5.23 25.719 1 92.38 232 GLY A O 1
ATOM 1801 N N . ILE A 1 233 ? -33.781 3.211 25.469 1 94.56 233 ILE A N 1
ATOM 1802 C CA . ILE A 1 233 ? -34.875 2.586 26.172 1 94.56 233 ILE A CA 1
ATOM 1803 C C . ILE A 1 233 ? -34.375 1.468 27.078 1 94.56 233 ILE A C 1
ATOM 1805 O O . ILE A 1 233 ? -33.469 0.729 26.703 1 94.56 233 ILE A O 1
ATOM 1809 N N . THR A 1 234 ? -34.875 1.449 28.234 1 94.19 234 THR A N 1
ATOM 1810 C CA . THR A 1 234 ? -34.5 0.409 29.188 1 94.19 234 THR A CA 1
ATOM 1811 C C . THR A 1 234 ? -35.594 -0.656 29.281 1 94.19 234 THR A C 1
ATOM 1813 O O . THR A 1 234 ? -36.781 -0.334 29.453 1 94.19 234 THR A O 1
ATOM 1816 N N . THR A 1 235 ? -35.219 -1.87 29.031 1 92.19 235 THR A N 1
ATOM 1817 C CA . THR A 1 235 ? -36.094 -3.021 29.203 1 92.19 235 THR A CA 1
ATOM 1818 C C . THR A 1 235 ? -35.688 -3.844 30.422 1 92.19 235 THR A C 1
ATOM 1820 O O . THR A 1 235 ? -34.781 -3.436 31.188 1 92.19 235 THR A O 1
ATOM 1823 N N . ASN A 1 236 ? -36.406 -4.953 30.688 1 84.31 236 ASN A N 1
ATOM 1824 C CA . ASN A 1 236 ? -36.094 -5.824 31.812 1 84.31 236 ASN A CA 1
ATOM 1825 C C . ASN A 1 236 ? -34.719 -6.5 31.625 1 84.31 236 ASN A C 1
ATOM 1827 O O . ASN A 1 236 ? -34.062 -6.867 32.594 1 84.31 236 ASN A O 1
ATOM 1831 N N . SER A 1 237 ? -34.344 -6.562 30.375 1 82.25 237 SER A N 1
ATOM 1832 C CA . SER A 1 237 ? -33.156 -7.336 30.078 1 82.25 237 SER A CA 1
ATOM 1833 C C . SER A 1 237 ? -31.938 -6.43 29.859 1 82.25 237 SER A C 1
ATOM 1835 O O . SER A 1 237 ? -30.812 -6.781 30.25 1 82.25 237 SER A O 1
ATOM 1837 N N . THR A 1 238 ? -32.156 -5.297 29.234 1 90.88 238 THR A N 1
ATOM 1838 C CA . THR A 1 238 ? -31.016 -4.457 28.891 1 90.88 238 THR A CA 1
ATOM 1839 C C . THR A 1 238 ? -31.469 -3.037 28.547 1 90.88 238 THR A C 1
ATOM 1841 O O . THR A 1 238 ? -32.656 -2.746 28.562 1 90.88 238 THR A O 1
ATOM 1844 N N . THR A 1 239 ? -30.484 -2.105 28.484 1 94.62 239 THR A N 1
ATOM 1845 C CA . THR A 1 239 ? -30.734 -0.757 27.984 1 94.62 239 THR A CA 1
ATOM 1846 C C . THR A 1 239 ? -30.203 -0.607 26.562 1 94.62 239 THR A C 1
ATOM 1848 O O . THR A 1 239 ? -28.984 -0.664 26.328 1 94.62 239 THR A O 1
ATOM 1851 N N . TYR A 1 240 ? -31.141 -0.437 25.656 1 96.69 240 TYR A N 1
ATOM 1852 C CA . TYR A 1 240 ? -30.766 -0.229 24.266 1 96.69 240 TYR A CA 1
ATOM 1853 C C . TYR A 1 240 ? -30.438 1.236 24 1 96.69 240 TYR A C 1
ATOM 1855 O O . TYR A 1 240 ? -31.234 2.123 24.312 1 96.69 240 TYR A O 1
ATOM 1863 N N . ARG A 1 241 ? -29.281 1.487 23.469 1 95.12 241 ARG A N 1
ATOM 1864 C CA . ARG A 1 241 ? -28.844 2.834 23.094 1 95.12 241 ARG A CA 1
ATOM 1865 C C . ARG A 1 241 ? -27.672 2.791 22.141 1 95.12 241 ARG A C 1
ATOM 1867 O O . ARG A 1 241 ? -26.859 1.857 22.172 1 95.12 241 ARG A O 1
ATOM 1874 N N . VAL A 1 242 ? -27.609 3.75 21.281 1 96.25 242 VAL A N 1
ATOM 1875 C CA . VAL A 1 242 ? -26.438 3.924 20.438 1 96.25 242 VAL A CA 1
ATOM 1876 C C . VAL A 1 242 ? -25.422 4.836 21.125 1 96.25 242 VAL A C 1
ATOM 1878 O O . VAL A 1 242 ? -25.719 6.004 21.391 1 96.25 242 VAL A O 1
ATOM 1881 N N . ARG A 1 243 ? -24.281 4.383 21.438 1 93.88 243 ARG A N 1
ATOM 1882 C CA . ARG A 1 243 ? -23.297 5.125 22.219 1 93.88 243 ARG A CA 1
ATOM 1883 C C . ARG A 1 243 ? -22.672 6.246 21.391 1 93.88 243 ARG A C 1
ATOM 1885 O O . ARG A 1 243 ? -22.422 7.336 21.906 1 93.88 243 ARG A O 1
ATOM 1892 N N . ARG A 1 244 ? -22.375 5.957 20.141 1 95.06 244 ARG A N 1
ATOM 1893 C CA . ARG A 1 244 ? -21.703 6.918 19.281 1 95.06 244 ARG A CA 1
ATOM 1894 C C . ARG A 1 244 ? -22.438 7.102 17.953 1 95.06 244 ARG A C 1
ATOM 1896 O O . ARG A 1 244 ? -21.922 6.77 16.891 1 95.06 244 ARG A O 1
ATOM 1903 N N . PRO A 1 245 ? -23.578 7.715 18 1 95.69 245 PRO A N 1
ATOM 1904 C CA . PRO A 1 245 ? -24.359 7.891 16.781 1 95.69 245 PRO A CA 1
ATOM 1905 C C . PRO A 1 245 ? -23.703 8.852 15.789 1 95.69 245 PRO A C 1
ATOM 1907 O O . PRO A 1 245 ? -23.094 9.844 16.203 1 95.69 245 PRO A O 1
ATOM 1910 N N . HIS A 1 246 ? -23.656 8.516 14.57 1 97.12 246 HIS A N 1
ATOM 1911 C CA . HIS A 1 246 ? -23.078 9.305 13.484 1 97.12 246 HIS A CA 1
ATOM 1912 C C . HIS A 1 246 ? -24.078 9.523 12.359 1 97.12 246 HIS A C 1
ATOM 1914 O O . HIS A 1 246 ? -24.656 8.562 11.844 1 97.12 246 HIS A O 1
ATOM 1920 N N . GLY A 1 247 ? -24.484 10.727 12.078 1 97.12 247 GLY A N 1
ATOM 1921 C CA . GLY A 1 247 ? -25.438 11.055 11.023 1 97.12 247 GLY A CA 1
ATOM 1922 C C . GLY A 1 247 ? -25.453 12.531 10.672 1 97.12 247 GLY A C 1
ATOM 1923 O O . GLY A 1 247 ? -24.953 13.359 11.43 1 97.12 247 GLY A O 1
ATOM 1924 N N . ASN A 1 248 ? -25.891 12.836 9.539 1 97 248 ASN A N 1
ATOM 1925 C CA . ASN A 1 248 ? -26.031 14.211 9.078 1 97 248 ASN A CA 1
ATOM 1926 C C . ASN A 1 248 ? -27.094 14.336 7.996 1 97 248 ASN A C 1
ATOM 1928 O O . ASN A 1 248 ? -27.078 13.602 7.008 1 97 248 ASN A O 1
ATOM 1932 N N . VAL A 1 249 ? -27.969 15.25 8.102 1 96.5 249 VAL A N 1
ATOM 1933 C CA . VAL A 1 249 ? -29.109 15.43 7.219 1 96.5 249 VAL A CA 1
ATOM 1934 C C . VAL A 1 249 ? -28.625 15.844 5.828 1 96.5 249 VAL A C 1
ATOM 1936 O O . VAL A 1 249 ? -29.328 15.617 4.832 1 96.5 249 VAL A O 1
ATOM 1939 N N . LEU A 1 250 ? -27.469 16.438 5.746 1 94.5 250 LEU A N 1
ATOM 1940 C CA . LEU A 1 250 ? -26.938 16.875 4.469 1 94.5 250 LEU A CA 1
ATOM 1941 C C . LEU A 1 250 ? -26.828 15.719 3.49 1 94.5 250 LEU A C 1
ATOM 1943 O O . LEU A 1 250 ? -27.031 15.891 2.287 1 94.5 250 LEU A O 1
ATOM 1947 N N . SER A 1 251 ? -26.516 14.586 3.979 1 93.38 251 SER A N 1
ATOM 1948 C CA . SER A 1 251 ? -26.422 13.414 3.113 1 93.38 251 SER A CA 1
ATOM 1949 C C . SER A 1 251 ? -27.797 13.023 2.574 1 93.38 251 SER A C 1
ATOM 1951 O O . SER A 1 251 ? -27.938 12.664 1.403 1 93.38 251 SER A O 1
ATOM 1953 N N . ALA A 1 252 ? -28.703 13.102 3.381 1 91.69 252 ALA A N 1
ATOM 1954 C CA . ALA A 1 252 ? -30.062 12.82 2.957 1 91.69 252 ALA A CA 1
ATOM 1955 C C . ALA A 1 252 ? -30.531 13.812 1.894 1 91.69 252 ALA A C 1
ATOM 1957 O O . ALA A 1 252 ? -31.156 13.422 0.9 1 91.69 252 ALA A O 1
ATOM 1958 N N . ASP A 1 253 ? -30.188 15.055 2.105 1 92.44 253 ASP A N 1
ATOM 1959 C CA . ASP A 1 253 ? -30.531 16.094 1.14 1 92.44 253 ASP A CA 1
ATOM 1960 C C . ASP A 1 253 ? -29.891 15.82 -0.217 1 92.44 253 ASP A C 1
ATOM 1962 O O . ASP A 1 253 ? -30.531 15.984 -1.258 1 92.44 253 ASP A O 1
ATOM 1966 N N . ALA A 1 254 ? -28.703 15.398 -0.177 1 88.38 254 ALA A N 1
ATOM 1967 C CA . ALA A 1 254 ? -27.953 15.133 -1.404 1 88.38 254 ALA A CA 1
ATOM 1968 C C . ALA A 1 254 ? -28.578 13.984 -2.191 1 88.38 254 ALA A C 1
ATOM 1970 O O . ALA A 1 254 ? -28.703 14.062 -3.416 1 88.38 254 ALA A O 1
ATOM 1971 N N . PHE A 1 255 ? -28.984 12.953 -1.537 1 85.38 255 PHE A N 1
ATOM 1972 C CA . PHE A 1 255 ? -29.609 11.805 -2.184 1 85.38 255 PHE A CA 1
ATOM 1973 C C . PHE A 1 255 ? -30.984 12.18 -2.734 1 85.38 255 PHE A C 1
ATOM 1975 O O . PHE A 1 255 ? -31.312 11.836 -3.867 1 85.38 255 PHE A O 1
ATOM 1982 N N . ASN A 1 256 ? -31.641 12.891 -1.985 1 83.19 256 ASN A N 1
ATOM 1983 C CA . ASN A 1 256 ? -32.969 13.289 -2.391 1 83.19 256 ASN A CA 1
ATOM 1984 C C . ASN A 1 256 ? -32.969 14.188 -3.627 1 83.19 256 ASN A C 1
ATOM 1986 O O . ASN A 1 256 ? -33.906 14.188 -4.414 1 83.19 256 ASN A O 1
ATOM 1990 N N . ARG A 1 257 ? -31.828 14.781 -3.809 1 81.81 257 ARG A N 1
ATOM 1991 C CA . ARG A 1 257 ? -31.703 15.711 -4.926 1 81.81 257 ARG A CA 1
ATOM 1992 C C . ARG A 1 257 ? -30.984 15.07 -6.109 1 81.81 257 ARG A C 1
ATOM 1994 O O . ARG A 1 257 ? -30.734 15.727 -7.121 1 81.81 257 ARG A O 1
ATOM 2001 N N . GLY A 1 258 ? -30.578 13.906 -5.949 1 74.88 258 GLY A N 1
ATOM 2002 C CA . GLY A 1 258 ? -29.984 13.164 -7.055 1 74.88 258 GLY A CA 1
ATOM 2003 C C . GLY A 1 258 ? -28.516 13.469 -7.273 1 74.88 258 GLY A C 1
ATOM 2004 O O . GLY A 1 258 ? -27.984 13.203 -8.352 1 74.88 258 GLY A O 1
ATOM 2005 N N . VAL A 1 259 ? -27.953 14.086 -6.32 1 70.75 259 VAL A N 1
ATOM 2006 C CA . VAL A 1 259 ? -26.531 14.398 -6.438 1 70.75 259 VAL A CA 1
ATOM 2007 C C . VAL A 1 259 ? -25.719 13.109 -6.395 1 70.75 259 VAL A C 1
ATOM 2009 O O . VAL A 1 259 ? -24.703 12.992 -7.082 1 70.75 259 VAL A O 1
ATOM 2012 N N . ILE A 1 260 ? -26.297 12.172 -5.695 1 71.88 260 ILE A N 1
ATOM 2013 C CA . ILE A 1 260 ? -25.656 10.867 -5.582 1 71.88 260 ILE A CA 1
ATOM 2014 C C . ILE A 1 260 ? -26.375 9.844 -6.445 1 71.88 260 ILE A C 1
ATOM 2016 O O . ILE A 1 260 ? -27.594 9.672 -6.32 1 71.88 260 ILE A O 1
ATOM 2020 N N . ARG A 1 261 ? -25.641 9.18 -7.359 1 70.12 261 ARG A N 1
ATOM 2021 C CA . ARG A 1 261 ? -26.188 8.281 -8.375 1 70.12 261 ARG A CA 1
ATOM 2022 C C . ARG A 1 261 ? -26.328 6.863 -7.828 1 70.12 261 ARG A C 1
ATOM 2024 O O . ARG A 1 261 ? -27 6.023 -8.438 1 70.12 261 ARG A O 1
ATOM 2031 N N . SER A 1 262 ? -26.203 6.621 -6.621 1 75.88 262 SER A N 1
ATOM 2032 C CA . SER A 1 262 ? -26.203 5.254 -6.113 1 75.88 262 SER A CA 1
ATOM 2033 C C . SER A 1 262 ? -27.484 4.941 -5.359 1 75.88 262 SER A C 1
ATOM 2035 O O . SER A 1 262 ? -28.188 5.852 -4.922 1 75.88 262 SER A O 1
ATOM 2037 N N . GLY A 1 263 ? -27.875 3.658 -5.512 1 81.56 263 GLY A N 1
ATOM 2038 C CA . GLY A 1 263 ? -29.062 3.221 -4.793 1 81.56 263 GLY A CA 1
ATOM 2039 C C . GLY A 1 263 ? -28.781 2.078 -3.832 1 81.56 263 GLY A C 1
ATOM 2040 O O . GLY A 1 263 ? -27.781 1.384 -3.955 1 81.56 263 GLY A O 1
ATOM 2041 N N . THR A 1 264 ? -29.641 2.049 -2.809 1 91.06 264 THR A N 1
ATOM 2042 C CA . THR A 1 264 ? -29.641 0.947 -1.854 1 91.06 264 THR A CA 1
ATOM 2043 C C . THR A 1 264 ? -31.047 0.355 -1.71 1 91.06 264 THR A C 1
ATOM 2045 O O . THR A 1 264 ? -32 0.851 -2.312 1 91.06 264 THR A O 1
ATOM 2048 N N . ASP A 1 265 ? -31.094 -0.663 -0.969 1 95.38 265 ASP A N 1
ATOM 2049 C CA . ASP A 1 265 ? -32.375 -1.303 -0.718 1 95.38 265 ASP A CA 1
ATOM 2050 C C . ASP A 1 265 ? -33.375 -0.318 -0.098 1 95.38 265 ASP A C 1
ATOM 2052 O O . ASP A 1 265 ? -34.594 -0.504 -0.2 1 95.38 265 ASP A O 1
ATOM 2056 N N . TYR A 1 266 ? -32.844 0.689 0.474 1 94.5 266 TYR A N 1
ATOM 2057 C CA . TYR A 1 266 ? -33.656 1.746 1.058 1 94.5 266 TYR A CA 1
ATOM 2058 C C . TYR A 1 266 ? -34.656 2.287 0.041 1 94.5 266 TYR A C 1
ATOM 2060 O O . TYR A 1 266 ? -35.812 2.52 0.369 1 94.5 266 TYR A O 1
ATOM 2068 N N . SER A 1 267 ? -34.25 2.455 -1.176 1 91.12 267 SER A N 1
ATOM 2069 C CA . SER A 1 267 ? -35.094 3.047 -2.209 1 91.12 267 SER A CA 1
ATOM 2070 C C . SER A 1 267 ? -36.281 2.148 -2.533 1 91.12 267 SER A C 1
ATOM 2072 O O . SER A 1 267 ? -37.344 2.635 -2.881 1 91.12 267 SER A O 1
ATOM 2074 N N . VAL A 1 268 ? -36.031 0.864 -2.396 1 92.62 268 VAL A N 1
ATOM 2075 C CA . VAL A 1 268 ? -37.094 -0.087 -2.658 1 92.62 268 VAL A CA 1
ATOM 2076 C C . VAL A 1 268 ? -38.125 -0.061 -1.511 1 92.62 268 VAL A C 1
ATOM 2078 O O . VAL A 1 268 ? -39.312 -0.083 -1.738 1 92.62 268 VAL A O 1
ATOM 2081 N N . TYR A 1 269 ? -37.688 0.032 -0.329 1 94.19 269 TYR A N 1
ATOM 2082 C CA . TYR A 1 269 ? -38.531 -0.036 0.855 1 94.19 269 TYR A CA 1
ATOM 2083 C C . TYR A 1 269 ? -39.375 1.224 0.991 1 94.19 269 TYR A C 1
ATOM 2085 O O . TYR A 1 269 ? -40.5 1.175 1.511 1 94.19 269 TYR A O 1
ATOM 2093 N N . VAL A 1 270 ? -38.844 2.363 0.542 1 90.44 270 VAL A N 1
ATOM 2094 C CA . VAL A 1 270 ? -39.594 3.615 0.661 1 90.44 270 VAL A CA 1
ATOM 2095 C C . VAL A 1 270 ? -40.438 3.846 -0.599 1 90.44 270 VAL A C 1
ATOM 2097 O O . VAL A 1 270 ? -41.312 4.719 -0.625 1 90.44 270 VAL A O 1
ATOM 2100 N N . GLY A 1 271 ? -40.125 3.164 -1.657 1 78.25 271 GLY A N 1
ATOM 2101 C CA . GLY A 1 271 ? -40.688 3.414 -2.967 1 78.25 271 GLY A CA 1
ATOM 2102 C C . GLY A 1 271 ? -42.156 2.988 -3.064 1 78.25 271 GLY A C 1
ATOM 2103 O O . GLY A 1 271 ? -42.812 2.764 -2.045 1 78.25 271 GLY A O 1
ATOM 2104 N N . ASP A 1 272 ? -42.531 2.996 -4.293 1 63.47 272 ASP A N 1
ATOM 2105 C CA . ASP A 1 272 ? -43.969 2.959 -4.652 1 63.47 272 ASP A CA 1
ATOM 2106 C C . ASP A 1 272 ? -44.531 1.543 -4.527 1 63.47 272 ASP A C 1
ATOM 2108 O O . ASP A 1 272 ? -45 0.977 -5.508 1 63.47 272 ASP A O 1
ATOM 2112 N N . SER A 1 273 ? -43.969 0.892 -3.553 1 59.81 273 SER A N 1
ATOM 2113 C CA . SER A 1 273 ? -44.656 -0.393 -3.365 1 59.81 273 SER A CA 1
ATOM 2114 C C . SER A 1 273 ? -45.938 -0.231 -2.594 1 59.81 273 SER A C 1
ATOM 2116 O O . SER A 1 273 ? -46.25 0.861 -2.115 1 59.81 273 SER A O 1
ATOM 2118 N N . GLU A 1 274 ? -46.812 -1.114 -2.75 1 60.16 274 GLU A N 1
ATOM 2119 C CA . GLU A 1 274 ? -48.125 -1.134 -2.078 1 60.16 274 GLU A CA 1
ATOM 2120 C C . GLU A 1 274 ? -47.969 -0.856 -0.584 1 60.16 274 GLU A C 1
ATOM 2122 O O . GLU A 1 274 ? -48.875 -0.339 0.051 1 60.16 274 GLU A O 1
ATOM 2127 N N . HIS A 1 275 ? -46.781 -1.078 -0.121 1 69.56 275 HIS A N 1
ATOM 2128 C CA . HIS A 1 275 ? -46.5 -0.899 1.302 1 69.56 275 HIS A CA 1
ATOM 2129 C C . HIS A 1 275 ? -45.281 -0.023 1.523 1 69.56 275 HIS A C 1
ATOM 2131 O O . HIS A 1 275 ? -44.125 -0.462 1.295 1 69.56 275 HIS A O 1
ATOM 2137 N N . ILE A 1 276 ? -45.5 1.243 1.849 1 80 276 ILE A N 1
ATOM 2138 C CA . ILE A 1 276 ? -44.406 2.188 2.076 1 80 276 ILE A CA 1
ATOM 2139 C C . ILE A 1 276 ? -43.938 2.084 3.521 1 80 276 ILE A C 1
ATOM 2141 O O . ILE A 1 276 ? -44.719 2.184 4.457 1 80 276 ILE A O 1
ATOM 2145 N N . LEU A 1 277 ? -42.656 1.74 3.668 1 88.12 277 LEU A N 1
ATOM 2146 C CA . LEU A 1 277 ? -42.062 1.623 4.988 1 88.12 277 LEU A CA 1
ATOM 2147 C C . LEU A 1 277 ? -41.344 2.914 5.375 1 88.12 277 LEU A C 1
ATOM 2149 O O . LEU A 1 277 ? -40.938 3.697 4.508 1 88.12 277 LEU A O 1
ATOM 2153 N N . GLU A 1 278 ? -41.312 3.166 6.645 1 90.5 278 GLU A N 1
ATOM 2154 C CA . GLU A 1 278 ? -40.562 4.277 7.203 1 90.5 278 GLU A CA 1
ATOM 2155 C C . GLU A 1 278 ? -39.25 3.783 7.867 1 90.5 278 GLU A C 1
ATOM 2157 O O . GLU A 1 278 ? -39.312 2.854 8.672 1 90.5 278 GLU A O 1
ATOM 2162 N N . GLY A 1 279 ? -38.219 4.328 7.441 1 93.94 279 GLY A N 1
ATOM 2163 C CA . GLY A 1 279 ? -37 3.791 8.055 1 93.94 279 GLY A CA 1
ATOM 2164 C C . GLY A 1 279 ? -35.781 4.605 7.746 1 93.94 279 GLY A C 1
ATOM 2165 O O . GLY A 1 279 ? -35.844 5.805 7.477 1 93.94 279 GLY A O 1
ATOM 2166 N N . VAL A 1 280 ? -34.625 4.031 8.07 1 96.12 280 VAL A N 1
ATOM 2167 C CA . VAL A 1 280 ? -33.344 4.707 7.941 1 96.12 280 VAL A CA 1
ATOM 2168 C C . VAL A 1 280 ? -32.375 3.83 7.148 1 96.12 280 VAL A C 1
ATOM 2170 O O . VAL A 1 280 ? -32.562 2.619 7.031 1 96.12 280 VAL A O 1
ATOM 2173 N N . ASP A 1 281 ? -31.375 4.547 6.578 1 96.56 281 ASP A N 1
ATOM 2174 C CA . ASP A 1 281 ? -30.297 3.936 5.812 1 96.56 281 ASP A CA 1
ATOM 2175 C C . ASP A 1 281 ? -28.938 4.219 6.453 1 96.56 281 ASP A C 1
ATOM 2177 O O . ASP A 1 281 ? -28.594 5.375 6.691 1 96.56 281 ASP A O 1
ATOM 2181 N N . LEU A 1 282 ? -28.234 3.141 6.805 1 97.25 282 LEU A N 1
ATOM 2182 C CA . LEU A 1 282 ? -26.875 3.238 7.352 1 97.25 282 LEU A CA 1
ATOM 2183 C C . LEU A 1 282 ? -25.844 2.691 6.367 1 97.25 282 LEU A C 1
ATOM 2185 O O . LEU A 1 282 ? -26.094 1.682 5.703 1 97.25 282 LEU A O 1
ATOM 2189 N N . ALA A 1 283 ? -24.688 3.373 6.277 1 96.56 283 ALA A N 1
ATOM 2190 C CA . ALA A 1 283 ? -23.688 2.854 5.363 1 96.56 283 ALA A CA 1
ATOM 2191 C C . ALA A 1 283 ? -22.281 3.303 5.781 1 96.56 283 ALA A C 1
ATOM 2193 O O . ALA A 1 283 ? -22.125 4.367 6.383 1 96.56 283 ALA A O 1
ATOM 2194 N N . PHE A 1 284 ? -21.297 2.447 5.539 1 96.69 284 PHE A N 1
ATOM 2195 C CA . PHE A 1 284 ? -19.922 2.922 5.512 1 96.69 284 PHE A CA 1
ATOM 2196 C C . PHE A 1 284 ? -19.688 3.83 4.309 1 96.69 284 PHE A C 1
ATOM 2198 O O . PHE A 1 284 ? -20.219 3.576 3.221 1 96.69 284 PHE A O 1
ATOM 2205 N N . TYR A 1 285 ? -18.906 4.914 4.434 1 94.88 285 TYR A N 1
ATOM 2206 C CA . TYR A 1 285 ? -18.781 5.855 3.326 1 94.88 285 TYR A CA 1
ATOM 2207 C C . TYR A 1 285 ? -17.328 6.281 3.133 1 94.88 285 TYR A C 1
AT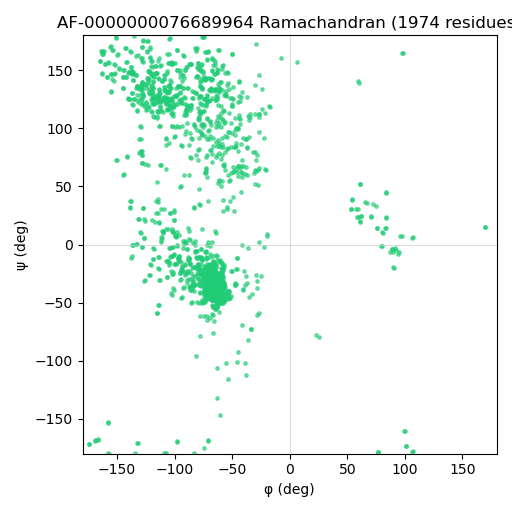OM 2209 O O . TYR A 1 285 ? -16.984 6.887 2.115 1 94.88 285 TYR A O 1
ATOM 2217 N N . LYS A 1 286 ? -16.453 5.938 4.066 1 95.5 286 LYS A N 1
ATOM 2218 C CA . LYS A 1 286 ? -15.062 6.363 3.994 1 95.5 286 LYS A CA 1
ATOM 2219 C C . LYS A 1 286 ? -14.234 5.379 3.176 1 95.5 286 LYS A C 1
ATOM 2221 O O . LYS A 1 286 ? -14.586 4.203 3.061 1 95.5 286 LYS A O 1
ATOM 2226 N N . HIS A 1 287 ? -13.141 5.852 2.604 1 95.69 287 HIS A N 1
ATOM 2227 C CA . HIS A 1 287 ? -12.156 5.059 1.873 1 95.69 287 HIS A CA 1
ATOM 2228 C C . HIS A 1 287 ? -12.789 4.387 0.658 1 95.69 287 HIS A C 1
ATOM 2230 O O . HIS A 1 287 ? -12.656 3.174 0.474 1 95.69 287 HIS A O 1
ATOM 2236 N N . ARG A 1 288 ? -13.438 5.168 -0.133 1 95.19 288 ARG A N 1
ATOM 2237 C CA . ARG A 1 288 ? -14.172 4.688 -1.297 1 95.19 288 ARG A CA 1
ATOM 2238 C C . ARG A 1 288 ? -13.227 4.121 -2.35 1 95.19 288 ARG A C 1
ATOM 2240 O O . ARG A 1 288 ? -13.641 3.338 -3.207 1 95.19 288 ARG A O 1
ATOM 2247 N N . SER A 1 289 ? -11.953 4.469 -2.326 1 96.5 289 SER A N 1
ATOM 2248 C CA . SER A 1 289 ? -10.961 3.928 -3.254 1 96.5 289 SER A CA 1
ATOM 2249 C C . SER A 1 289 ? -10.875 2.41 -3.146 1 96.5 289 SER A C 1
ATOM 2251 O O . SER A 1 289 ? -10.422 1.741 -4.078 1 96.5 289 SER A O 1
ATOM 2253 N N . ARG A 1 290 ? -11.297 1.865 -2.047 1 96.62 290 ARG A N 1
ATOM 2254 C CA . ARG A 1 290 ? -11.188 0.435 -1.777 1 96.62 290 ARG A CA 1
ATOM 2255 C C . ARG A 1 290 ? -12.523 -0.267 -1.995 1 96.62 290 ARG A C 1
ATOM 2257 O O . ARG A 1 290 ? -12.586 -1.496 -2.053 1 96.62 290 ARG A O 1
ATOM 2264 N N . TYR A 1 291 ? -13.57 0.504 -2.176 1 95.75 291 TYR A N 1
ATOM 2265 C CA . TYR A 1 291 ? -14.938 0.046 -2.383 1 95.75 291 TYR A CA 1
ATOM 2266 C C . TYR A 1 291 ? -15.055 -0.758 -3.672 1 95.75 291 TYR A C 1
ATOM 2268 O O . TYR A 1 291 ? -14.578 -0.328 -4.723 1 95.75 291 TYR A O 1
ATOM 2276 N N . HIS A 1 292 ? -15.578 -1.976 -3.604 1 96.94 292 HIS A N 1
ATOM 2277 C CA . HIS A 1 292 ? -15.844 -2.836 -4.75 1 96.94 292 HIS A CA 1
ATOM 2278 C C . HIS A 1 292 ? -14.547 -3.344 -5.371 1 96.94 292 HIS A C 1
ATOM 2280 O O . HIS A 1 292 ? -14.469 -3.529 -6.586 1 96.94 292 HIS A O 1
ATOM 2286 N N . THR A 1 293 ? -13.492 -3.396 -4.609 1 97.12 293 THR A N 1
ATOM 2287 C CA . THR A 1 293 ? -12.211 -3.965 -5.02 1 97.12 293 THR A CA 1
ATOM 2288 C C . THR A 1 293 ? -11.773 -5.07 -4.062 1 97.12 293 THR A C 1
ATOM 2290 O O . THR A 1 293 ? -12.43 -5.309 -3.045 1 97.12 293 THR A O 1
ATOM 2293 N N . MET A 1 294 ? -10.719 -5.695 -4.379 1 96.38 294 MET A N 1
ATOM 2294 C CA . MET A 1 294 ? -10.203 -6.777 -3.541 1 96.38 294 MET A CA 1
ATOM 2295 C C . MET A 1 294 ? -9.797 -6.254 -2.168 1 96.38 294 MET A C 1
ATOM 2297 O O . MET A 1 294 ? -9.57 -7.035 -1.242 1 96.38 294 MET A O 1
ATOM 2301 N N . LEU A 1 295 ? -9.773 -4.945 -2 1 96.38 295 LEU A N 1
ATOM 2302 C CA . LEU A 1 295 ? -9.367 -4.332 -0.739 1 96.38 295 LEU A CA 1
ATOM 2303 C C . LEU A 1 295 ? -10.562 -4.176 0.198 1 96.38 295 LEU A C 1
ATOM 2305 O O . LEU A 1 295 ? -10.391 -3.883 1.384 1 96.38 295 LEU A O 1
ATOM 2309 N N . ASP A 1 296 ? -11.773 -4.34 -0.315 1 97 296 ASP A N 1
ATOM 2310 C CA . ASP A 1 296 ? -12.922 -4.473 0.583 1 97 296 ASP A CA 1
ATOM 2311 C C . ASP A 1 296 ? -12.93 -5.84 1.261 1 97 296 ASP A C 1
ATOM 2313 O O . ASP A 1 296 ? -13.844 -6.641 1.044 1 97 296 ASP A O 1
ATOM 2317 N N . SER A 1 297 ? -11.906 -6.074 2.016 1 96.81 297 SER A N 1
ATOM 2318 C CA . SER A 1 297 ? -11.586 -7.277 2.775 1 96.81 297 SER A CA 1
ATOM 2319 C C . SER A 1 297 ? -11.289 -6.949 4.234 1 96.81 297 SER A C 1
ATOM 2321 O O . SER A 1 297 ? -11.195 -5.777 4.605 1 96.81 297 SER A O 1
ATOM 2323 N N . ILE A 1 298 ? -11.195 -7.926 5.035 1 97.12 298 ILE A N 1
ATOM 2324 C CA . ILE A 1 298 ? -10.969 -7.727 6.461 1 97.12 298 ILE A CA 1
ATOM 2325 C C . ILE A 1 298 ? -9.672 -6.953 6.676 1 97.12 298 ILE A C 1
ATOM 2327 O O . ILE A 1 298 ? -9.664 -5.914 7.34 1 97.12 298 ILE A O 1
ATOM 2331 N N . PRO A 1 299 ? -8.555 -7.352 6.02 1 95.62 299 PRO A N 1
ATOM 2332 C CA . PRO A 1 299 ? -7.352 -6.531 6.191 1 95.62 299 PRO A CA 1
ATOM 2333 C C . PRO A 1 299 ? -7.469 -5.164 5.52 1 95.62 299 PRO A C 1
ATOM 2335 O O . PRO A 1 299 ? -6.812 -4.207 5.941 1 95.62 299 PRO A O 1
ATOM 2338 N N . GLY A 1 300 ? -8.32 -5.086 4.555 1 95.12 300 GLY A N 1
ATOM 2339 C CA . GLY A 1 300 ? -8.445 -3.873 3.762 1 95.12 300 GLY A CA 1
ATOM 2340 C C . GLY A 1 300 ? -9.219 -2.775 4.473 1 95.12 300 GLY A C 1
ATOM 2341 O O . GLY A 1 300 ? -9.203 -1.621 4.043 1 95.12 300 GLY A O 1
ATOM 2342 N N . VAL A 1 301 ? -9.875 -3.15 5.594 1 94.5 301 VAL A N 1
ATOM 2343 C CA . VAL A 1 301 ? -10.562 -2.146 6.402 1 94.5 301 VAL A CA 1
ATOM 2344 C C . VAL A 1 301 ? -9.562 -1.473 7.344 1 94.5 301 VAL A C 1
ATOM 2346 O O . VAL A 1 301 ? -9.859 -1.251 8.516 1 94.5 301 VAL A O 1
ATOM 2349 N N . ARG A 1 302 ? -8.391 -1.383 6.887 1 81.06 302 ARG A N 1
ATOM 2350 C CA . ARG A 1 302 ? -7.258 -0.661 7.457 1 81.06 302 ARG A CA 1
ATOM 2351 C C . ARG A 1 302 ? -7.004 -1.088 8.898 1 81.06 302 ARG A C 1
ATOM 2353 O O . ARG A 1 302 ? -6.828 -0.244 9.781 1 81.06 302 ARG A O 1
ATOM 2360 N N . GLY A 1 303 ? -7.164 -2.301 9.156 1 80.94 303 GLY A N 1
ATOM 2361 C CA . GLY A 1 303 ? -6.816 -2.879 10.445 1 80.94 303 GLY A CA 1
ATOM 2362 C C . GLY A 1 303 ? -7.879 -2.652 11.5 1 80.94 303 GLY A C 1
ATOM 2363 O O . GLY A 1 303 ? -7.664 -2.963 12.68 1 80.94 303 GLY A O 1
ATOM 2364 N N . LYS A 1 304 ? -9.008 -2.186 11.125 1 93.06 304 LYS A N 1
ATOM 2365 C CA . LYS A 1 304 ? -10.055 -1.874 12.094 1 93.06 304 LYS A CA 1
ATOM 2366 C C . LYS A 1 304 ? -11.367 -2.555 11.727 1 93.06 304 LYS A C 1
ATOM 2368 O O . LYS A 1 304 ? -12.445 -1.983 11.914 1 93.06 304 LYS A O 1
ATOM 2373 N N . ALA A 1 305 ? -11.242 -3.674 11.133 1 96.06 305 ALA A N 1
ATOM 2374 C CA . ALA A 1 305 ? -12.438 -4.391 10.703 1 96.06 305 ALA A CA 1
ATOM 2375 C C . ALA A 1 305 ? -13.305 -4.777 11.906 1 96.06 305 ALA A C 1
ATOM 2377 O O . ALA A 1 305 ? -14.531 -4.688 11.844 1 96.06 305 ALA A O 1
ATOM 2378 N N . LYS A 1 306 ? -12.695 -5.211 13.039 1 96.31 306 LYS A N 1
ATOM 2379 C CA . LYS A 1 306 ? -13.445 -5.613 14.227 1 96.31 306 LYS A CA 1
ATOM 2380 C C . LYS A 1 306 ? -14.164 -4.422 14.852 1 96.31 306 LYS A C 1
ATOM 2382 O O . LYS A 1 306 ? -15.32 -4.531 15.266 1 96.31 306 LYS A O 1
ATOM 2387 N N . GLU A 1 307 ? -13.469 -3.299 14.875 1 97.19 307 GLU A N 1
ATOM 2388 C CA . GLU A 1 307 ? -14.07 -2.074 15.398 1 97.19 307 GLU A CA 1
ATOM 2389 C C . GLU A 1 307 ? -15.211 -1.599 14.508 1 97.19 307 GLU A C 1
ATOM 2391 O O . GLU A 1 307 ? -16.234 -1.134 15 1 97.19 307 GLU A O 1
ATOM 2396 N N . ALA A 1 308 ? -14.977 -1.671 13.211 1 97.62 308 ALA A N 1
ATOM 2397 C CA . ALA A 1 308 ? -16.031 -1.303 12.273 1 97.62 308 ALA A CA 1
ATOM 2398 C C . ALA A 1 308 ? -17.25 -2.203 12.453 1 97.62 308 ALA A C 1
ATOM 2400 O O . ALA A 1 308 ? -18.391 -1.733 12.398 1 97.62 308 ALA A O 1
ATOM 2401 N N . LEU A 1 309 ? -17 -3.482 12.641 1 98.12 309 LEU A N 1
ATOM 2402 C CA . LEU A 1 309 ? -18.078 -4.434 12.898 1 98.12 309 LEU A CA 1
ATOM 2403 C C . LEU A 1 309 ? -18.844 -4.07 14.172 1 98.12 309 LEU A C 1
ATOM 2405 O O . LEU A 1 309 ? -20.078 -4.039 14.172 1 98.12 309 LEU A O 1
ATOM 2409 N N . TRP A 1 310 ? -18.125 -3.756 15.195 1 97.81 310 TRP A N 1
ATOM 2410 C CA . TRP A 1 310 ? -18.781 -3.361 16.438 1 97.81 310 TRP A CA 1
ATOM 2411 C C . TRP A 1 310 ? -19.625 -2.107 16.234 1 97.81 310 TRP A C 1
ATOM 2413 O O . TRP A 1 310 ? -20.734 -2.016 16.75 1 97.81 310 TRP A O 1
ATOM 2423 N N . ALA A 1 311 ? -19.031 -1.18 15.547 1 97.19 311 ALA A N 1
ATOM 2424 C CA . ALA A 1 311 ? -19.75 0.073 15.32 1 97.19 311 ALA A CA 1
ATOM 2425 C C . ALA A 1 311 ? -21.094 -0.175 14.625 1 97.19 311 ALA A C 1
ATOM 2427 O O . ALA A 1 311 ? -22.109 0.379 15.023 1 97.19 311 ALA A O 1
ATOM 2428 N N . MET A 1 312 ? -21.094 -0.96 13.555 1 97.94 312 MET A N 1
ATOM 2429 C CA . MET A 1 312 ? -22.328 -1.293 12.859 1 97.94 312 MET A CA 1
ATOM 2430 C C . MET A 1 312 ? -23.266 -2.064 13.773 1 97.94 312 MET A C 1
ATOM 2432 O O . MET A 1 312 ? -24.469 -1.762 13.836 1 97.94 312 MET A O 1
ATOM 2436 N N . LEU A 1 313 ? -22.734 -3.041 14.508 1 98.12 313 LEU A N 1
ATOM 2437 C CA . LEU A 1 313 ? -23.516 -3.879 15.414 1 98.12 313 LEU A CA 1
ATOM 2438 C C . LEU A 1 313 ? -24.156 -3.037 16.516 1 98.12 313 LEU A C 1
ATOM 2440 O O . LEU A 1 313 ? -25.328 -3.225 16.828 1 98.12 313 LEU A O 1
ATOM 2444 N N . GLU A 1 314 ? -23.438 -2.125 17.016 1 96.81 314 GLU A N 1
ATOM 2445 C CA . GLU A 1 314 ? -23.953 -1.26 18.078 1 96.81 314 GLU A CA 1
ATOM 2446 C C . GLU A 1 314 ? -25.094 -0.385 17.547 1 96.81 314 GLU A C 1
ATOM 2448 O O . GLU A 1 314 ? -26.062 -0.136 18.266 1 96.81 314 GLU A O 1
ATOM 2453 N N . ASN A 1 315 ? -24.922 0.094 16.375 1 97.25 315 ASN A N 1
ATOM 2454 C CA . ASN A 1 315 ? -25.984 0.919 15.781 1 97.25 315 ASN A CA 1
ATOM 2455 C C . ASN A 1 315 ? -27.266 0.132 15.602 1 97.25 315 ASN A C 1
ATOM 2457 O O . ASN A 1 315 ? -28.344 0.61 15.953 1 97.25 315 ASN A O 1
ATOM 2461 N N . VAL A 1 316 ? -27.172 -1.041 15.039 1 97.69 316 VAL A N 1
ATOM 2462 C CA . VAL A 1 316 ? -28.375 -1.805 14.758 1 97.69 316 VAL A CA 1
ATOM 2463 C C . VAL A 1 316 ? -28.969 -2.344 16.062 1 97.69 316 VAL A C 1
ATOM 2465 O O . VAL A 1 316 ? -30.188 -2.357 16.25 1 97.69 316 VAL A O 1
ATOM 2468 N N . TRP A 1 317 ? -28.141 -2.807 16.984 1 97.75 317 TRP A N 1
ATOM 2469 C CA . TRP A 1 317 ? -28.594 -3.277 18.281 1 97.75 317 TRP A CA 1
ATOM 2470 C C . TRP A 1 317 ? -29.25 -2.15 19.062 1 97.75 317 TRP A C 1
ATOM 2472 O O . TRP A 1 317 ? -30.359 -2.316 19.594 1 97.75 317 TRP A O 1
ATOM 2482 N N . GLY A 1 318 ? -28.594 -0.988 19.141 1 97.5 318 GLY A N 1
ATOM 2483 C CA . GLY A 1 318 ? -29.094 0.134 19.906 1 97.5 318 GLY A CA 1
ATOM 2484 C C . GLY A 1 318 ? -30.375 0.72 19.344 1 97.5 318 GLY A C 1
ATOM 2485 O O . GLY A 1 318 ? -31.422 0.703 20 1 97.5 318 GLY A O 1
ATOM 2486 N N . ALA A 1 319 ? -30.312 1.197 18.109 1 97.81 319 ALA A N 1
ATOM 2487 C CA . ALA A 1 319 ? -31.484 1.809 17.469 1 97.81 319 ALA A CA 1
ATOM 2488 C C . ALA A 1 319 ? -32.562 0.773 17.219 1 97.81 319 ALA A C 1
ATOM 2490 O O . ALA A 1 319 ? -33.75 1.062 17.375 1 97.81 319 ALA A O 1
ATOM 2491 N N . GLY A 1 320 ? -32.188 -0.426 16.781 1 98 320 GLY A N 1
ATOM 2492 C CA . GLY A 1 320 ? -33.156 -1.497 16.578 1 98 320 GLY A CA 1
ATOM 2493 C C . GLY A 1 320 ? -33.875 -1.91 17.859 1 98 320 GLY A C 1
ATOM 2494 O O . GLY A 1 320 ? -35.062 -2.119 17.859 1 98 320 GLY A O 1
ATOM 2495 N N . GLY A 1 321 ? -33.094 -2.004 18.938 1 97.06 321 GLY A N 1
ATOM 2496 C CA . GLY A 1 321 ? -33.688 -2.311 20.219 1 97.06 321 GLY A CA 1
ATOM 2497 C C . GLY A 1 321 ? -34.688 -1.281 20.672 1 97.06 321 GLY A C 1
ATOM 2498 O O . GLY A 1 321 ? -35.719 -1.633 21.25 1 97.06 321 GLY A O 1
ATOM 2499 N N . VAL A 1 322 ? -34.375 -0.055 20.422 1 96.31 322 VAL A N 1
ATOM 2500 C CA . VAL A 1 322 ? -35.312 1.016 20.766 1 96.31 322 VAL A CA 1
ATOM 2501 C C . VAL A 1 322 ? -36.594 0.883 19.953 1 96.31 322 VAL A C 1
ATOM 2503 O O . VAL A 1 322 ? -37.688 0.889 20.516 1 96.31 322 VAL A O 1
ATOM 2506 N N . LEU A 1 323 ? -36.5 0.702 18.672 1 95.62 323 LEU A N 1
ATOM 2507 C CA . LEU A 1 323 ? -37.656 0.604 17.781 1 95.62 323 LEU A CA 1
ATOM 2508 C C . LEU A 1 323 ? -38.531 -0.606 18.141 1 95.62 323 LEU A C 1
ATOM 2510 O O . LEU A 1 323 ? -39.75 -0.553 18.047 1 95.62 323 LEU A O 1
ATOM 2514 N N . LEU A 1 324 ? -37.906 -1.675 18.578 1 96.44 324 LEU A N 1
ATOM 2515 C CA . LEU A 1 324 ? -38.594 -2.93 18.859 1 96.44 324 LEU A CA 1
ATOM 2516 C C . LEU A 1 324 ? -39.312 -2.869 20.203 1 96.44 324 LEU A C 1
ATOM 2518 O O . LEU A 1 324 ? -40.125 -3.734 20.516 1 96.44 324 LEU A O 1
ATOM 2522 N N . ASN A 1 325 ? -39.031 -1.822 21 1 94.88 325 ASN A N 1
ATOM 2523 C CA . ASN A 1 325 ? -39.562 -1.837 22.359 1 94.88 325 ASN A CA 1
ATOM 2524 C C . ASN A 1 325 ? -40.344 -0.556 22.672 1 94.88 325 ASN A C 1
ATOM 2526 O O . ASN A 1 325 ? -40.75 -0.341 23.812 1 94.88 325 ASN A O 1
ATOM 2530 N N . ILE A 1 326 ? -40.469 0.225 21.641 1 89.19 326 ILE A N 1
ATOM 2531 C CA . ILE A 1 326 ? -41.281 1.414 21.828 1 89.19 326 ILE A CA 1
ATOM 2532 C C . ILE A 1 326 ? -42.75 1.03 21.812 1 89.19 326 ILE A C 1
ATOM 2534 O O . ILE A 1 326 ? -43.156 0.125 21.078 1 89.19 326 ILE A O 1
ATOM 2538 N N . GLU A 1 327 ? -43.688 1.505 22.734 1 78 327 GLU A N 1
ATOM 2539 C CA . GLU A 1 327 ? -45.094 1.146 22.875 1 78 327 GLU A CA 1
ATOM 2540 C C . GLU A 1 327 ? -45.906 1.726 21.734 1 78 327 GLU A C 1
ATOM 2542 O O . GLU A 1 327 ? -46.812 1.058 21.203 1 78 327 GLU A O 1
ATOM 2547 N N . SER A 1 328 ? -46.062 3.041 21.547 1 63.78 328 SER A N 1
ATOM 2548 C CA . SER A 1 328 ? -47 3.637 20.594 1 63.78 328 SER A CA 1
ATOM 2549 C C . SER A 1 328 ? -46.281 4.176 19.359 1 63.78 328 SER A C 1
ATOM 2551 O O . SER A 1 328 ? -45.656 5.246 19.406 1 63.78 328 SER A O 1
ATOM 2553 N N . PRO A 1 329 ? -46.125 3.244 18.438 1 57.25 329 PRO A N 1
ATOM 2554 C CA . PRO A 1 329 ? -45.5 3.842 17.266 1 57.25 329 PRO A CA 1
ATOM 2555 C C . PRO A 1 329 ? -46.344 4.953 16.641 1 57.25 329 PRO A C 1
ATOM 2557 O O . PRO A 1 329 ? -47.469 4.707 16.203 1 57.25 329 PRO A O 1
ATOM 2560 N N . LYS A 1 330 ? -46.75 5.984 17.328 1 53.69 330 LYS A N 1
ATOM 2561 C CA . LYS A 1 330 ? -47.438 6.988 16.531 1 53.69 330 LYS A CA 1
ATOM 2562 C C . LYS A 1 330 ? -46.656 7.348 15.273 1 53.69 330 LYS A C 1
ATOM 2564 O O . LYS A 1 330 ? -45.531 7.871 15.367 1 53.69 330 LYS A O 1
ATOM 2569 N N . PRO A 1 331 ? -46.781 6.625 14.25 1 52 331 PRO A N 1
ATOM 2570 C CA . PRO A 1 331 ? -46.062 7.137 13.086 1 52 331 PRO A CA 1
ATOM 2571 C C . PRO A 1 331 ? -46.188 8.648 12.93 1 52 331 PRO A C 1
ATOM 2573 O O . PRO A 1 331 ? -47.281 9.164 12.719 1 52 331 PRO A O 1
ATOM 2576 N N . GLU A 1 332 ? -45.781 9.352 13.914 1 53.34 332 GLU A N 1
ATOM 2577 C CA . GLU A 1 332 ? -45.781 10.773 13.578 1 53.34 332 GLU A CA 1
ATOM 2578 C C . GLU A 1 332 ? -45.219 11.016 12.188 1 53.34 332 GLU A C 1
ATOM 2580 O O . GLU A 1 332 ? -44.188 10.469 11.836 1 53.34 332 GLU A O 1
ATOM 2585 N N . THR A 1 333 ? -46.062 11.367 11.25 1 55.09 333 THR A N 1
ATOM 2586 C CA . THR A 1 333 ? -46.031 11.5 9.805 1 55.09 333 THR A CA 1
ATOM 2587 C C . THR A 1 333 ? -45.031 12.602 9.398 1 55.09 333 THR A C 1
ATOM 2589 O O . THR A 1 333 ? -45.031 13.023 8.242 1 55.09 333 THR A O 1
ATOM 2592 N N . SER A 1 334 ? -44.219 13.086 10.438 1 58.81 334 SER A N 1
ATOM 2593 C CA . SER A 1 334 ? -43.469 14.125 9.773 1 58.81 334 SER A CA 1
ATOM 2594 C C . SER A 1 334 ? -42.344 13.531 8.93 1 58.81 334 SER A C 1
ATOM 2596 O O . SER A 1 334 ? -41.5 12.781 9.438 1 58.81 334 SER A O 1
ATOM 2598 N N . LYS A 1 335 ? -42.406 13.688 7.637 1 66.44 335 LYS A N 1
ATOM 2599 C CA . LYS A 1 335 ? -41.531 13.117 6.602 1 66.44 335 LYS A CA 1
ATOM 2600 C C . LYS A 1 335 ? -40.219 13.844 6.523 1 66.44 335 LYS A C 1
ATOM 2602 O O . LYS A 1 335 ? -39.188 13.258 6.137 1 66.44 335 LYS A O 1
ATOM 2607 N N . MET A 1 336 ? -40.188 15.07 7.238 1 81.94 336 MET A N 1
ATOM 2608 C CA . MET A 1 336 ? -38.938 15.789 7.027 1 81.94 336 MET A CA 1
ATOM 2609 C C . MET A 1 336 ? -38.219 16.047 8.352 1 81.94 336 MET A C 1
ATOM 2611 O O . MET A 1 336 ? -38.781 16.641 9.266 1 81.94 336 MET A O 1
ATOM 2615 N N . VAL A 1 337 ? -37 15.508 8.508 1 91.94 337 VAL A N 1
ATOM 2616 C CA . VAL A 1 337 ? -36.281 15.531 9.766 1 91.94 337 VAL A CA 1
ATOM 2617 C C . VAL A 1 337 ? -34.875 16.125 9.555 1 91.94 337 VAL A C 1
ATOM 2619 O O . VAL A 1 337 ? -34.281 15.914 8.5 1 91.94 337 VAL A O 1
ATOM 2622 N N . VAL A 1 338 ? -34.5 16.938 10.469 1 96.19 338 VAL A N 1
ATOM 2623 C CA . VAL A 1 338 ? -33.125 17.422 10.523 1 96.19 338 VAL A CA 1
ATOM 2624 C C . VAL A 1 338 ? -32.375 16.688 11.617 1 96.19 338 VAL A C 1
ATOM 2626 O O . VAL A 1 338 ? -32.844 16.578 12.758 1 96.19 338 VAL A O 1
ATOM 2629 N N . PHE A 1 339 ? -31.281 16.109 11.281 1 97.06 339 PHE A N 1
ATOM 2630 C CA . PHE A 1 339 ? -30.469 15.398 12.266 1 97.06 339 PHE A CA 1
ATOM 2631 C C . PHE A 1 339 ? -28.984 15.602 11.984 1 97.06 339 PHE A C 1
ATOM 2633 O O . PHE A 1 339 ? -28.578 15.75 10.828 1 97.06 339 PHE A O 1
ATOM 2640 N N . PHE A 1 340 ? -28.156 15.695 12.945 1 97.44 340 PHE A N 1
ATOM 2641 C CA . PHE A 1 340 ? -26.703 15.758 12.875 1 97.44 340 PHE A CA 1
ATOM 2642 C C . PHE A 1 340 ? -26.078 15.391 14.211 1 97.44 340 PHE A C 1
ATOM 2644 O O . PHE A 1 340 ? -26.734 15.445 15.25 1 97.44 340 PHE A O 1
ATOM 2651 N N . ASP A 1 341 ? -24.875 14.945 14.164 1 97.25 341 ASP A N 1
ATOM 2652 C CA . ASP A 1 341 ? -24.188 14.602 15.406 1 97.25 341 ASP A CA 1
ATOM 2653 C C . ASP A 1 341 ? -23.141 15.656 15.766 1 97.25 341 ASP A C 1
ATOM 2655 O O . ASP A 1 341 ? -22.75 16.453 14.914 1 97.25 341 ASP A O 1
ATOM 2659 N N . LEU A 1 342 ? -22.812 15.758 17 1 97.06 342 LEU A N 1
ATOM 2660 C CA . LEU A 1 342 ? -21.703 16.547 17.516 1 97.06 342 LEU A CA 1
ATOM 2661 C C . LEU A 1 342 ? -20.625 15.633 18.094 1 97.06 342 LEU A C 1
ATOM 2663 O O . LEU A 1 342 ? -20.781 15.102 19.203 1 97.06 342 LEU A O 1
ATOM 2667 N N . PHE A 1 343 ? -19.562 15.445 17.328 1 96.5 343 PHE A N 1
ATOM 2668 C CA . PHE A 1 343 ? -18.391 14.656 17.703 1 96.5 343 PHE A CA 1
ATOM 2669 C C . PHE A 1 343 ? -18.781 13.227 18.031 1 96.5 343 PHE A C 1
ATOM 2671 O O . PHE A 1 343 ? -18.172 12.594 18.906 1 96.5 343 PHE A O 1
ATOM 2678 N N . LYS A 1 344 ? -19.969 12.727 17.469 1 94.19 344 LYS A N 1
ATOM 2679 C CA . LYS A 1 344 ? -20.484 11.375 17.641 1 94.19 344 LYS A CA 1
ATOM 2680 C C . LYS A 1 344 ? -20.781 11.078 19.109 1 94.19 344 LYS A C 1
ATOM 2682 O O . LYS A 1 344 ? -20.703 9.93 19.547 1 94.19 344 LYS A O 1
ATOM 2687 N N . SER A 1 345 ? -21.031 12.125 19.859 1 92.44 345 SER A N 1
ATOM 2688 C CA . SER A 1 345 ? -21.359 12.016 21.281 1 92.44 345 SER A CA 1
ATOM 2689 C C . SER A 1 345 ? -22.797 12.461 21.531 1 92.44 345 SER A C 1
ATOM 2691 O O . SER A 1 345 ? -23.438 11.984 22.484 1 92.44 345 SER A O 1
ATOM 2693 N N . TYR A 1 346 ? -23.219 13.367 20.719 1 93.94 346 TYR A N 1
ATOM 2694 C CA . TYR A 1 346 ? -24.578 13.875 20.812 1 93.94 346 TYR A CA 1
ATOM 2695 C C . TYR A 1 346 ? -25.266 13.836 19.453 1 93.94 346 TYR A C 1
ATOM 2697 O O . TYR A 1 346 ? -24.641 14.117 18.422 1 93.94 346 TYR A O 1
ATOM 2705 N N . PHE A 1 347 ? -26.5 13.406 19.484 1 96.81 347 PHE A N 1
ATOM 2706 C CA . PHE A 1 347 ? -27.281 13.32 18.25 1 96.81 347 PHE A CA 1
ATOM 2707 C C . PHE A 1 347 ? -28.5 14.227 18.328 1 96.81 347 PHE A C 1
ATOM 2709 O O . PHE A 1 347 ? -29.422 13.992 19.109 1 96.81 347 PHE A O 1
ATOM 2716 N N . VAL A 1 348 ? -28.453 15.281 17.516 1 97 348 VAL A N 1
ATOM 2717 C CA . VAL A 1 348 ? -29.531 16.266 17.484 1 97 348 VAL A CA 1
ATOM 2718 C C . VAL A 1 348 ? -30.578 15.883 16.438 1 97 348 VAL A C 1
ATOM 2720 O O . VAL A 1 348 ? -30.234 15.625 15.281 1 97 348 VAL A O 1
ATOM 2723 N N . VAL A 1 349 ? -31.828 15.812 16.875 1 96.31 349 VAL A N 1
ATOM 2724 C CA . VAL A 1 349 ? -32.938 15.453 15.984 1 96.31 349 VAL A CA 1
ATOM 2725 C C . VAL A 1 349 ? -34.125 16.391 16.219 1 96.31 349 VAL A C 1
ATOM 2727 O O . VAL A 1 349 ? -34.562 16.578 17.344 1 96.31 349 VAL A O 1
ATOM 2730 N N . PHE A 1 350 ? -34.625 17.047 15.18 1 94.88 350 PHE A N 1
ATOM 2731 C CA . PHE A 1 350 ? -35.812 17.844 15.273 1 94.88 350 PHE A CA 1
ATOM 2732 C C . PHE A 1 350 ? -36.5 17.953 13.922 1 94.88 350 PHE A C 1
ATOM 2734 O O . PHE A 1 350 ? -35.969 17.531 12.898 1 94.88 350 PHE A O 1
ATOM 2741 N N . GLU A 1 351 ? -37.625 18.391 13.883 1 93.94 351 GLU A N 1
ATOM 2742 C CA . GLU A 1 351 ? -38.438 18.484 12.664 1 93.94 351 GLU A CA 1
ATOM 2743 C C . GLU A 1 351 ? -37.969 19.688 11.812 1 93.94 351 GLU A C 1
ATOM 2745 O O . GLU A 1 351 ? -37.531 20.703 12.352 1 93.94 351 GLU A O 1
ATOM 2750 N N . LEU A 1 352 ? -38.125 19.547 10.547 1 94.06 352 LEU A N 1
ATOM 2751 C CA . LEU A 1 352 ? -37.781 20.625 9.625 1 94.06 352 LEU A CA 1
ATOM 2752 C C . LEU A 1 352 ? -38.625 21.859 9.898 1 94.06 352 LEU A C 1
ATOM 2754 O O . LEU A 1 352 ? -38.156 22.984 9.773 1 94.06 352 LEU A O 1
ATOM 2758 N N . ARG A 1 353 ? -39.844 21.719 10.312 1 92.38 353 ARG A N 1
ATOM 2759 C CA . ARG A 1 353 ? -40.719 22.844 10.625 1 92.38 353 ARG A CA 1
ATOM 2760 C C . ARG A 1 353 ? -40.188 23.641 11.805 1 92.38 353 ARG A C 1
ATOM 2762 O O . ARG A 1 353 ? -40.344 24.875 11.852 1 92.38 353 ARG A O 1
ATOM 2769 N N . SER A 1 354 ? -39.656 22.938 12.695 1 94.69 354 SER A N 1
ATOM 2770 C CA . SER A 1 354 ? -39.062 23.625 13.836 1 94.69 354 SER A CA 1
ATOM 2771 C C . SER A 1 354 ? -37.906 24.531 13.391 1 94.69 354 SER A C 1
ATOM 2773 O O . SER A 1 354 ? -37.719 25.609 13.945 1 94.69 354 SER A O 1
ATOM 2775 N N . LEU A 1 355 ? -37.125 24.078 12.438 1 95.75 355 LEU A N 1
ATOM 2776 C CA . LEU A 1 355 ? -36.031 24.906 11.891 1 95.75 355 LEU A CA 1
ATOM 2777 C C . LEU A 1 355 ? -36.594 26.125 11.188 1 95.75 355 LEU A C 1
ATOM 2779 O O . LEU A 1 355 ? -36.062 27.234 11.328 1 95.75 355 LEU A O 1
ATOM 2783 N N . GLN A 1 356 ? -37.625 25.938 10.492 1 95.19 356 GLN A N 1
ATOM 2784 C CA . GLN A 1 356 ? -38.281 27.047 9.812 1 95.19 356 GLN A CA 1
ATOM 2785 C C . GLN A 1 356 ? -38.812 28.078 10.805 1 95.19 356 GLN A C 1
ATOM 2787 O O . GLN A 1 356 ? -38.625 29.281 10.617 1 95.19 356 GLN A O 1
ATOM 2792 N N . THR A 1 357 ? -39.406 27.625 11.844 1 96.06 357 THR A N 1
ATOM 2793 C CA . THR A 1 357 ? -39.938 28.516 12.875 1 96.06 357 THR A CA 1
ATOM 2794 C C . THR A 1 357 ? -38.781 29.281 13.547 1 96.06 357 THR A C 1
ATOM 2796 O O . THR A 1 357 ? -38.906 30.484 13.766 1 96.06 357 THR A O 1
ATOM 2799 N N . PHE A 1 358 ? -37.812 28.547 13.828 1 96.56 358 PHE A N 1
ATOM 2800 C CA . PHE A 1 358 ? -36.656 29.156 14.445 1 96.56 358 PHE A CA 1
ATOM 2801 C C . PHE A 1 358 ? -36.094 30.266 13.562 1 96.56 358 PHE A C 1
ATOM 2803 O O . PHE A 1 358 ? -35.781 31.359 14.047 1 96.56 358 PHE A O 1
ATOM 2810 N N . ASN A 1 359 ? -35.969 30.031 12.273 1 97.44 359 ASN A N 1
ATOM 2811 C CA . ASN A 1 359 ? -35.438 31 11.32 1 97.44 359 ASN A CA 1
ATOM 2812 C C . ASN A 1 359 ? -36.344 32.219 11.211 1 97.44 359 ASN A C 1
ATOM 2814 O O . ASN A 1 359 ? -35.875 33.344 11.203 1 97.44 359 ASN A O 1
ATOM 2818 N N . LEU A 1 360 ? -37.594 32 11.219 1 96.62 360 LEU A N 1
ATOM 2819 C CA . LEU A 1 360 ? -38.562 33.094 11.07 1 96.62 360 LEU A CA 1
ATOM 2820 C C . LEU A 1 360 ? -38.531 34 12.305 1 96.62 360 LEU A C 1
ATOM 2822 O O . LEU A 1 360 ? -38.625 35.219 12.18 1 96.62 360 LEU A O 1
ATOM 2826 N N . VAL A 1 361 ? -38.375 33.406 13.445 1 96.62 361 VAL A N 1
ATOM 2827 C CA . VAL A 1 361 ? -38.281 34.188 14.664 1 96.62 361 VAL A CA 1
ATOM 2828 C C . VAL A 1 361 ? -37.031 35.062 14.625 1 96.62 361 VAL A C 1
ATOM 2830 O O . VAL A 1 361 ? -37.094 36.25 14.969 1 96.62 361 VAL A O 1
ATOM 2833 N N . LEU A 1 362 ? -35.969 34.531 14.148 1 96.69 362 LEU A N 1
ATOM 2834 C CA . LEU A 1 362 ? -34.719 35.281 14.086 1 96.69 362 LEU A CA 1
ATOM 2835 C C . LEU A 1 362 ? -34.781 36.344 13 1 96.69 362 LEU A C 1
ATOM 2837 O O . LEU A 1 362 ? -34.219 37.438 13.141 1 96.69 362 LEU A O 1
ATOM 2841 N N . LEU A 1 363 ? -35.5 36.062 11.922 1 96 363 LEU A N 1
ATOM 2842 C CA . LEU A 1 363 ? -35.594 37 10.805 1 96 363 LEU A CA 1
ATOM 2843 C C . LEU A 1 363 ? -36.438 38.219 11.188 1 96 363 LEU A C 1
ATOM 2845 O O . LEU A 1 363 ? -36.156 39.344 10.789 1 96 363 LEU A O 1
ATOM 2849 N N . PHE A 1 364 ? -37.375 38 12.07 1 94 364 PHE A N 1
ATOM 2850 C CA . PHE A 1 364 ? -38.312 39.094 12.359 1 94 364 PHE A CA 1
ATOM 2851 C C . PHE A 1 364 ? -37.938 39.75 13.68 1 94 364 PHE A C 1
ATOM 2853 O O . PHE A 1 364 ? -37.875 41 13.758 1 94 364 PHE A O 1
ATOM 2860 N N . ALA A 1 365 ? -37.625 38.969 14.688 1 92.5 365 ALA A N 1
ATOM 2861 C CA . ALA A 1 365 ? -37.375 39.531 16 1 92.5 365 ALA A CA 1
ATOM 2862 C C . ALA A 1 365 ? -35.906 39.938 16.125 1 92.5 365 ALA A C 1
ATOM 2864 O O . ALA A 1 365 ? -35.562 40.844 16.906 1 92.5 365 ALA A O 1
ATOM 2865 N N . GLY A 1 366 ? -35.062 39.375 15.367 1 91.06 366 GLY A N 1
ATOM 2866 C CA . GLY A 1 366 ? -33.625 39.594 15.492 1 91.06 366 GLY A CA 1
ATOM 2867 C C . GLY A 1 366 ? -33.219 41.031 15.195 1 91.06 366 GLY A C 1
ATOM 2868 O O . GLY A 1 366 ? -32.688 41.719 16.062 1 91.06 366 GLY A O 1
ATOM 2869 N N . PRO A 1 367 ? -33.594 41.5 14 1 90 367 PRO A N 1
ATOM 2870 C CA . PRO A 1 367 ? -33.219 42.875 13.648 1 90 367 PRO A CA 1
ATOM 2871 C C . PRO A 1 367 ? -33.812 43.938 14.586 1 90 367 PRO A C 1
ATOM 2873 O O . PRO A 1 367 ? -33.188 44.938 14.875 1 90 367 PRO A O 1
ATOM 2876 N N . PHE A 1 368 ? -34.938 43.656 15.164 1 88.75 368 PHE A N 1
ATOM 2877 C CA . PHE A 1 368 ? -35.594 44.594 16.062 1 88.75 368 PHE A CA 1
ATOM 2878 C C . PHE A 1 368 ? -34.812 44.781 17.344 1 88.75 368 PHE A C 1
ATOM 2880 O O . PHE A 1 368 ? -34.625 45.906 17.828 1 88.75 368 PHE A O 1
ATOM 2887 N N . LEU A 1 369 ? -34.375 43.719 17.797 1 86.62 369 LEU A N 1
ATOM 2888 C CA . LEU A 1 369 ? -33.625 43.75 19.062 1 86.62 369 LEU A CA 1
ATOM 2889 C C . LEU A 1 369 ? -32.25 44.406 18.859 1 86.62 369 LEU A C 1
ATOM 2891 O O . LEU A 1 369 ? -31.797 45.156 19.719 1 86.62 369 LEU A O 1
ATOM 2895 N N . VAL A 1 370 ? -31.625 44.156 17.781 1 86.5 370 VAL A N 1
ATOM 2896 C CA . VAL A 1 370 ? -30.312 44.719 17.484 1 86.5 370 VAL A CA 1
ATOM 2897 C C . VAL A 1 370 ? -30.469 46.219 17.281 1 86.5 370 VAL A C 1
ATOM 2899 O O . VAL A 1 370 ? -29.672 47.031 17.797 1 86.5 370 VAL A O 1
ATOM 2902 N N . LEU A 1 371 ? -31.547 46.594 16.609 1 81.69 371 LEU A N 1
ATOM 2903 C CA . LEU A 1 371 ? -31.812 48 16.375 1 81.69 371 LEU A CA 1
ATOM 2904 C C . LEU A 1 371 ? -32.188 48.719 17.672 1 81.69 371 LEU A C 1
ATOM 2906 O O . LEU A 1 371 ? -31.75 49.844 17.938 1 81.69 371 LEU A O 1
ATOM 2910 N N . PHE A 1 372 ? -32.938 48.062 18.453 1 81.5 372 PHE A N 1
ATOM 2911 C CA . PHE A 1 372 ? -33.406 48.625 19.719 1 81.5 372 PHE A CA 1
ATOM 2912 C C . PHE A 1 372 ? -32.219 48.938 20.641 1 81.5 372 PHE A C 1
ATOM 2914 O O . PHE A 1 372 ? -32.125 50.031 21.203 1 81.5 372 PHE A O 1
ATOM 2921 N N . ILE A 1 373 ? -31.344 48.031 20.703 1 78.56 373 ILE A N 1
ATOM 2922 C CA . ILE A 1 373 ? -30.234 48.188 21.641 1 78.56 373 ILE A CA 1
ATOM 2923 C C . ILE A 1 373 ? -29.266 49.25 21.141 1 78.56 373 ILE A C 1
ATOM 2925 O O . ILE A 1 373 ? -28.719 50.031 21.922 1 78.56 373 ILE A O 1
ATOM 2929 N N . HIS A 1 374 ? -29.188 49.469 19.891 1 72.62 374 HIS A N 1
ATOM 2930 C CA . HIS A 1 374 ? -28.203 50.406 19.359 1 72.62 374 HIS A CA 1
ATOM 2931 C C . HIS A 1 374 ? -28.797 51.781 19.203 1 72.62 374 HIS A C 1
ATOM 2933 O O . HIS A 1 374 ? -28.062 52.781 19.188 1 72.62 374 HIS A O 1
ATOM 2939 N N . THR A 1 375 ? -30.156 51.812 19.125 1 66.12 375 THR A N 1
ATOM 2940 C CA . THR A 1 375 ? -30.797 53.125 19.031 1 66.12 375 THR A CA 1
ATOM 2941 C C . THR A 1 375 ? -31.172 53.625 20.422 1 66.12 375 THR A C 1
ATOM 2943 O O . THR A 1 375 ? -31.25 54.844 20.656 1 66.12 375 THR A O 1
ATOM 2946 N N . ALA A 1 376 ? -31.578 52.75 21.234 1 60.91 376 ALA A N 1
ATOM 2947 C CA . ALA A 1 376 ? -31.938 53.125 22.609 1 60.91 376 ALA A CA 1
ATOM 2948 C C . ALA A 1 376 ? -30.75 53.75 23.328 1 60.91 376 ALA A C 1
ATOM 2950 O O . ALA A 1 376 ? -30.922 54.625 24.203 1 60.91 376 ALA A O 1
ATOM 2951 N N . ILE A 1 377 ? -29.594 53.438 22.891 1 57.38 377 ILE A N 1
ATOM 2952 C CA . ILE A 1 377 ? -28.375 53.906 23.562 1 57.38 377 ILE A CA 1
ATOM 2953 C C . ILE A 1 377 ? -28.266 55.406 23.422 1 57.38 377 ILE A C 1
ATOM 2955 O O . ILE A 1 377 ? -28.109 56.125 24.422 1 57.38 377 ILE A O 1
ATOM 2959 N N . PRO A 1 378 ? -28.344 56.062 22.172 1 53.25 378 PRO A N 1
ATOM 2960 C CA . PRO A 1 378 ? -28.281 57.5 22.125 1 53.25 378 PRO A CA 1
ATOM 2961 C C . PRO A 1 378 ? -29.5 58.188 22.75 1 53.25 378 PRO A C 1
ATOM 2963 O O . PRO A 1 378 ? -29.406 59.281 23.312 1 53.25 378 PRO A O 1
ATOM 2966 N N . PHE A 1 379 ? -30.578 57.5 22.625 1 50.66 379 PHE A N 1
ATOM 2967 C CA . PHE A 1 379 ? -31.812 58.062 23.141 1 50.66 379 PHE A CA 1
ATOM 2968 C C . PHE A 1 379 ? -31.766 58.219 24.656 1 50.66 379 PHE A C 1
ATOM 2970 O O . PHE A 1 379 ? -32.188 59.219 25.219 1 50.66 379 PHE A O 1
ATOM 2977 N N . PHE A 1 380 ? -31.25 57.219 25.328 1 49.19 380 PHE A N 1
ATOM 2978 C CA . PHE A 1 380 ? -31.25 57.25 26.781 1 49.19 380 PHE A CA 1
ATOM 2979 C C . PHE A 1 380 ? -30.016 57.969 27.312 1 49.19 380 PHE A C 1
ATOM 2981 O O . PHE A 1 380 ? -30.062 58.562 28.406 1 49.19 380 PHE A O 1
ATOM 2988 N N . LEU A 1 381 ? -28.875 57.938 26.578 1 48.22 381 LEU A N 1
ATOM 2989 C CA . LEU A 1 381 ? -27.672 58.531 27.156 1 48.22 381 LEU A CA 1
ATOM 2990 C C . LEU A 1 381 ? -27.422 59.906 26.594 1 48.22 381 LEU A C 1
ATOM 2992 O O . LEU A 1 381 ? -26.516 60.625 27.047 1 48.22 381 LEU A O 1
ATOM 2996 N N . GLY A 1 382 ? -28.438 60.719 26.141 1 43 382 GLY A N 1
ATOM 2997 C CA . GLY A 1 382 ? -28.422 62.094 25.734 1 43 382 GLY A CA 1
ATOM 2998 C C . GLY A 1 382 ? -27.5 62.375 24.547 1 43 382 GLY A C 1
ATOM 2999 O O . GLY A 1 382 ? -26.609 61.562 24.266 1 43 382 GLY A O 1
ATOM 3000 N N . HIS A 1 383 ? -27.844 63.188 23.578 1 38.91 383 HIS A N 1
ATOM 3001 C CA . HIS A 1 383 ? -27.188 63.656 22.375 1 38.91 383 HIS A CA 1
ATOM 3002 C C . HIS A 1 383 ? -25.844 64.312 22.703 1 38.91 383 HIS A C 1
ATOM 3004 O O . HIS A 1 383 ? -25.781 65.312 23.375 1 38.91 383 HIS A O 1
ATOM 3010 N N . PHE A 1 384 ? -24.844 63.781 23.188 1 34.28 384 PHE A N 1
ATOM 3011 C CA . PHE A 1 384 ? -23.594 64.562 23.328 1 34.28 384 PHE A CA 1
ATOM 3012 C C . PHE A 1 384 ? -23.125 65.062 21.969 1 34.28 384 PHE A C 1
ATOM 3014 O O . PHE A 1 384 ? -22.969 64.25 21.031 1 34.28 384 PHE A O 1
ATOM 3021 N N . ASN A 1 385 ? -23.547 66.312 21.547 1 32.06 385 ASN A N 1
ATOM 3022 C CA . ASN A 1 385 ? -23.016 67.125 20.422 1 32.06 385 ASN A CA 1
ATOM 3023 C C . ASN A 1 385 ? -21.484 67.125 20.438 1 32.06 385 ASN A C 1
ATOM 3025 O O . ASN A 1 385 ? -20.906 67.812 21.312 1 32.06 385 ASN A O 1
ATOM 3029 N N . VAL A 1 386 ? -20.75 66.25 20.375 1 31.3 386 VAL A N 1
ATOM 3030 C CA . VAL A 1 386 ? -19.312 66.438 20.25 1 31.3 386 VAL A CA 1
ATOM 3031 C C . VAL A 1 386 ? -19 67.188 18.953 1 31.3 386 VAL A C 1
ATOM 3033 O O . VAL A 1 386 ? -19.5 66.812 17.891 1 31.3 386 VAL A O 1
ATOM 3036 N N . GLU A 1 387 ? -18.656 68.5 19.062 1 29.14 387 GLU A N 1
ATOM 3037 C CA . GLU A 1 387 ? -18.094 69.312 18 1 29.14 387 GLU A CA 1
ATOM 3038 C C . GLU A 1 387 ? -17 68.625 17.234 1 29.14 387 GLU A C 1
ATOM 3040 O O . GLU A 1 387 ? -16.031 68.125 17.828 1 29.14 387 GLU A O 1
ATOM 3045 N N . ILE A 1 388 ? -17.297 68.062 16.062 1 30.19 388 ILE A N 1
ATOM 3046 C CA . ILE A 1 388 ? -16.531 67.375 15.062 1 30.19 388 ILE A CA 1
ATOM 3047 C C . ILE A 1 388 ? -15.484 68.312 14.445 1 30.19 388 ILE A C 1
ATOM 3049 O O . ILE A 1 388 ? -15.836 69.312 13.805 1 30.19 388 ILE A O 1
ATOM 3053 N N . GLU A 1 389 ? -14.328 68.625 15.109 1 27.72 389 GLU A N 1
ATOM 3054 C CA . GLU A 1 389 ? -13.336 69.312 14.297 1 27.72 389 GLU A CA 1
ATOM 3055 C C . GLU A 1 389 ? -12.977 68.5 13.055 1 27.72 389 GLU A C 1
ATOM 3057 O O . GLU A 1 389 ? -12.68 67.312 13.156 1 27.72 389 GLU A O 1
ATOM 3062 N N . GLU A 1 390 ? -13.43 68.875 11.891 1 30.78 390 GLU A N 1
ATOM 3063 C CA . GLU A 1 390 ? -13.211 68.438 10.516 1 30.78 390 GLU A CA 1
ATOM 3064 C C . GLU A 1 390 ? -11.727 68.25 10.227 1 30.78 390 GLU A C 1
ATOM 3066 O O . GLU A 1 390 ? -10.969 69.188 10.148 1 30.78 390 GLU A O 1
ATOM 3071 N N . GLU A 1 391 ? -11.047 67.375 10.875 1 32.44 391 GLU A N 1
ATOM 3072 C CA . GLU A 1 391 ? -9.695 67.188 10.352 1 32.44 391 GLU A CA 1
ATOM 3073 C C . GLU A 1 391 ? -9.719 66.812 8.867 1 32.44 391 GLU A C 1
ATOM 3075 O O . GLU A 1 391 ? -10.711 66.312 8.359 1 32.44 391 GLU A O 1
ATOM 3080 N N . ARG A 1 392 ? -8.672 67.25 8.133 1 33.44 392 ARG A N 1
ATOM 3081 C CA . ARG A 1 392 ? -8.344 67.25 6.711 1 33.44 392 ARG A CA 1
ATOM 3082 C C . ARG A 1 392 ? -8.531 65.875 6.102 1 33.44 392 ARG A C 1
ATOM 3084 O O . ARG A 1 392 ? -8.078 64.875 6.668 1 33.44 392 ARG A O 1
ATOM 3091 N N . PRO A 1 393 ? -9.406 65.75 5.141 1 33.91 393 PRO A N 1
ATOM 3092 C CA . PRO A 1 393 ? -9.75 64.5 4.457 1 33.91 393 PRO A CA 1
ATOM 3093 C C . PRO A 1 393 ? -8.547 63.812 3.793 1 33.91 393 PRO A C 1
ATOM 3095 O O . PRO A 1 393 ? -7.691 64.5 3.234 1 33.91 393 PRO A O 1
ATOM 3098 N N . SER A 1 394 ? -8.078 62.781 4.289 1 29.52 394 SER A N 1
ATOM 3099 C CA . SER A 1 394 ? -7.031 62.062 3.582 1 29.52 394 SER A CA 1
ATOM 3100 C C . SER A 1 394 ? -7.414 61.812 2.127 1 29.52 394 SER A C 1
ATOM 3102 O O . SER A 1 394 ? -8.578 61.969 1.752 1 29.52 394 SER A O 1
ATOM 3104 N N . ILE A 1 395 ? -6.461 61.469 1.259 1 32.72 395 ILE A N 1
ATOM 3105 C CA . ILE A 1 395 ? -6.551 61.344 -0.194 1 32.72 395 ILE A CA 1
ATOM 3106 C C . ILE A 1 395 ? -7.73 60.469 -0.581 1 32.72 395 ILE A C 1
ATOM 3108 O O . ILE A 1 395 ? -8.492 60.812 -1.49 1 32.72 395 ILE A O 1
ATOM 3112 N N . LEU A 1 396 ? -7.836 59.438 0.096 1 32.5 396 LEU A N 1
ATOM 3113 C CA . LEU A 1 396 ? -8.875 58.531 -0.356 1 32.5 396 LEU A CA 1
ATOM 3114 C C . LEU A 1 396 ? -10.258 59.062 -0.017 1 32.5 396 LEU A C 1
ATOM 3116 O O . LEU A 1 396 ? -11.195 58.938 -0.807 1 32.5 396 LEU A O 1
ATOM 3120 N N . THR A 1 397 ? -10.375 59.844 1.052 1 34.41 397 THR A N 1
ATOM 3121 C CA . THR A 1 397 ? -11.609 60.562 1.323 1 34.41 397 THR A CA 1
ATOM 3122 C C . THR A 1 397 ? -11.883 61.594 0.23 1 34.41 397 THR A C 1
ATOM 3124 O O . THR A 1 397 ? -13.031 61.938 -0.03 1 34.41 397 THR A O 1
ATOM 3127 N N . ARG A 1 398 ? -10.883 62.094 -0.38 1 36.19 398 ARG A N 1
ATOM 3128 C CA . ARG A 1 398 ? -11.094 63 -1.519 1 36.19 398 ARG A CA 1
ATOM 3129 C C . ARG A 1 398 ? -11.789 62.25 -2.66 1 36.19 398 ARG A C 1
ATOM 3131 O O . ARG A 1 398 ? -12.656 62.812 -3.328 1 36.19 398 ARG A O 1
ATOM 3138 N N . VAL A 1 399 ? -11.344 61 -2.908 1 34.5 399 VAL A N 1
ATOM 3139 C CA . VAL A 1 399 ? -11.977 60.281 -4.016 1 34.5 399 VAL A CA 1
ATOM 3140 C C . VAL A 1 399 ? -13.406 59.938 -3.641 1 34.5 399 VAL A C 1
ATOM 3142 O O . VAL A 1 399 ? -14.328 60.094 -4.441 1 34.5 399 VAL A O 1
ATOM 3145 N N . LEU A 1 400 ? -13.625 59.469 -2.41 1 35.12 400 LEU A N 1
ATOM 3146 C CA . LEU A 1 400 ? -14.977 59.094 -2.016 1 35.12 400 LEU A CA 1
ATOM 3147 C C . LEU A 1 400 ? -15.82 60.344 -1.727 1 35.12 400 LEU A C 1
ATOM 3149 O O . LEU A 1 400 ? -17.047 60.312 -1.848 1 35.12 400 LEU A O 1
ATOM 3153 N N . ASN A 1 401 ? -15.211 61.406 -1.366 1 35.03 401 ASN A N 1
ATOM 3154 C CA . ASN A 1 401 ? -15.922 62.688 -1.235 1 35.03 401 ASN A CA 1
ATOM 3155 C C . ASN A 1 401 ? -16.469 63.156 -2.578 1 35.03 401 ASN A C 1
ATOM 3157 O O . ASN A 1 401 ? -17.344 64 -2.625 1 35.03 401 ASN A O 1
ATOM 3161 N N . VAL A 1 402 ? -15.898 62.75 -3.643 1 34.16 402 VAL A N 1
ATOM 3162 C CA . VAL A 1 402 ? -16.531 63.125 -4.895 1 34.16 402 VAL A CA 1
ATOM 3163 C C . VAL A 1 402 ? -17.984 62.656 -4.91 1 34.16 402 VAL A C 1
ATOM 3165 O O . VAL A 1 402 ? -18.875 63.375 -5.355 1 34.16 402 VAL A O 1
ATOM 3168 N N . PHE A 1 403 ? -18.141 61.406 -4.402 1 33.31 403 PHE A N 1
ATOM 3169 C CA . PHE A 1 403 ? -19.516 60.906 -4.43 1 33.31 403 PHE A CA 1
ATOM 3170 C C . PHE A 1 403 ? -20.312 61.5 -3.256 1 33.31 403 PHE A C 1
ATOM 3172 O O . PHE A 1 403 ? -21.531 61.594 -3.322 1 33.31 403 PHE A O 1
ATOM 3179 N N . ARG A 1 404 ? -19.672 61.844 -2.119 1 34.5 404 ARG A N 1
ATOM 3180 C CA . ARG A 1 404 ? -20.328 62.375 -0.934 1 34.5 404 ARG A CA 1
ATOM 3181 C C . ARG A 1 404 ? -20.75 63.812 -1.163 1 34.5 404 ARG A C 1
ATOM 3183 O O . ARG A 1 404 ? -21.516 64.375 -0.378 1 34.5 404 ARG A O 1
ATOM 3190 N N . ARG A 1 405 ? -20.172 64.562 -2.039 1 36 405 ARG A N 1
ATOM 3191 C CA . ARG A 1 405 ? -20.578 65.938 -2.1 1 36 405 ARG A CA 1
ATOM 3192 C C . ARG A 1 405 ? -22.078 66.062 -2.375 1 36 405 ARG A C 1
ATOM 3194 O O . ARG A 1 405 ? -22.719 67.062 -1.947 1 36 405 ARG A O 1
ATOM 3201 N N . ARG A 1 406 ? -22.531 65.125 -3.25 1 34.44 406 ARG A N 1
ATOM 3202 C CA . ARG A 1 406 ? -23.906 65.438 -3.635 1 34.44 406 ARG A CA 1
ATOM 3203 C C . ARG A 1 406 ? -24.875 65.188 -2.486 1 34.44 406 ARG A C 1
ATOM 3205 O O . ARG A 1 406 ? -25.844 65.938 -2.307 1 34.44 406 ARG A O 1
ATOM 3212 N N . SER A 1 407 ? -24.609 64.125 -1.714 1 33.47 407 SER A N 1
ATOM 3213 C CA . SER A 1 407 ? -25.703 63.688 -0.852 1 33.47 407 SER A CA 1
ATOM 3214 C C . SER A 1 407 ? -25.719 64.5 0.461 1 33.47 407 SER A C 1
ATOM 3216 O O . SER A 1 407 ? -26.672 64.375 1.231 1 33.47 407 SER A O 1
ATOM 3218 N N . THR A 1 408 ? -24.688 65.125 0.882 1 35.66 408 THR A N 1
ATOM 3219 C CA . THR A 1 408 ? -24.688 65.75 2.203 1 35.66 408 THR A CA 1
ATOM 3220 C C . THR A 1 408 ? -25.609 67 2.219 1 35.66 408 THR A C 1
ATOM 3222 O O . THR A 1 408 ? -26 67.438 3.287 1 35.66 408 THR A O 1
ATOM 3225 N N . ARG A 1 409 ? -25.766 67.688 1.095 1 35.16 409 ARG A N 1
ATOM 3226 C CA . ARG A 1 409 ? -26.609 68.875 1.211 1 35.16 409 ARG A CA 1
ATOM 3227 C C . ARG A 1 409 ? -28.031 68.5 1.578 1 35.16 409 ARG A C 1
ATOM 3229 O O . ARG A 1 409 ? -28.688 69.188 2.361 1 35.16 409 ARG A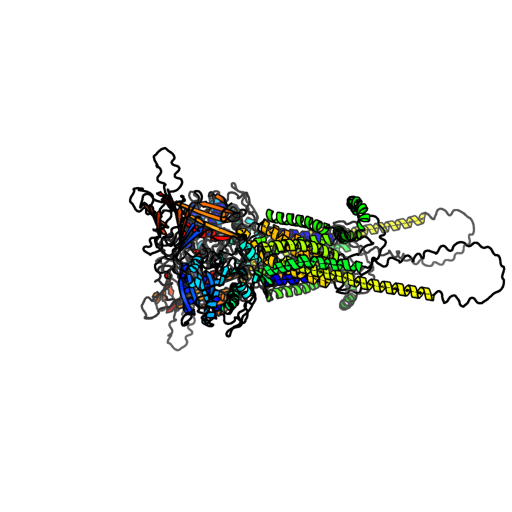 O 1
ATOM 3236 N N . GLU A 1 410 ? -28.594 67.5 0.825 1 35.47 410 GLU A N 1
ATOM 3237 C CA . GLU A 1 410 ? -30.016 67.188 1.015 1 35.47 410 GLU A CA 1
ATOM 3238 C C . GLU A 1 410 ? -30.25 66.438 2.346 1 35.47 410 GLU A C 1
ATOM 3240 O O . GLU A 1 410 ? -31.375 66.375 2.83 1 35.47 410 GLU A O 1
ATOM 3245 N N . ALA A 1 411 ? -29.312 65.812 2.926 1 37.09 411 ALA A N 1
ATOM 3246 C CA . ALA A 1 411 ? -29.531 65.062 4.184 1 37.09 411 ALA A CA 1
ATOM 3247 C C . ALA A 1 411 ? -29.641 66.062 5.352 1 37.09 411 ALA A C 1
ATOM 3249 O O . ALA A 1 411 ? -30.156 65.75 6.414 1 37.09 411 ALA A O 1
ATOM 3250 N N . GLU A 1 412 ? -29.156 67.312 5.348 1 37.31 412 GLU A N 1
ATOM 3251 C CA . GLU A 1 412 ? -29.375 68.25 6.41 1 37.31 412 GLU A CA 1
ATOM 3252 C C . GLU A 1 412 ? -30.844 68.625 6.535 1 37.31 412 GLU A C 1
ATOM 3254 O O . GLU A 1 412 ? -31.359 68.812 7.645 1 37.31 412 GLU A O 1
ATOM 3259 N N . GLU A 1 413 ? -31.531 68.875 5.391 1 37.12 413 GLU A N 1
ATOM 3260 C CA . GLU A 1 413 ? -32.938 69.25 5.512 1 37.12 413 GLU A CA 1
ATOM 3261 C C . GLU A 1 413 ? -33.812 68.125 5.949 1 37.12 413 GLU A C 1
ATOM 3263 O O . GLU A 1 413 ? -34.812 68.312 6.664 1 37.12 413 GLU A O 1
ATOM 3268 N N . SER A 1 414 ? -33.625 66.938 5.332 1 35.38 414 SER A N 1
ATOM 3269 C CA . SER A 1 414 ? -34.531 65.812 5.609 1 35.38 414 SER A CA 1
ATOM 3270 C C . SER A 1 414 ? -34.25 65.25 6.992 1 35.38 414 SER A C 1
ATOM 3272 O O . SER A 1 414 ? -34.875 64.25 7.363 1 35.38 414 SER A O 1
ATOM 3274 N N . SER A 1 415 ? -33.281 65.625 7.742 1 38.81 415 SER A N 1
ATOM 3275 C CA . SER A 1 415 ? -33.031 65.188 9.094 1 38.81 415 SER A CA 1
ATOM 3276 C C . SER A 1 415 ? -34.188 65.5 10.023 1 38.81 415 SER A C 1
ATOM 3278 O O . SER A 1 415 ? -34.156 65.125 11.211 1 38.81 415 SER A O 1
ATOM 3280 N N . ARG A 1 416 ? -35.094 66.375 9.625 1 39.31 416 ARG A N 1
ATOM 3281 C CA . ARG A 1 416 ? -36.156 66.688 10.578 1 39.31 416 ARG A CA 1
ATOM 3282 C C . ARG A 1 416 ? -37.156 65.562 10.711 1 39.31 416 ARG A C 1
ATOM 3284 O O . ARG A 1 416 ? -38.062 65.625 11.547 1 39.31 416 ARG A O 1
ATOM 3291 N N . ASN A 1 417 ? -37.438 64.812 9.57 1 34.41 417 ASN A N 1
ATOM 3292 C CA . ASN A 1 417 ? -38.531 63.875 9.766 1 34.41 417 ASN A CA 1
ATOM 3293 C C . ASN A 1 417 ? -38.094 62.625 10.562 1 34.41 417 ASN A C 1
ATOM 3295 O O . ASN A 1 417 ? -37.156 61.938 10.172 1 34.41 417 ASN A O 1
ATOM 3299 N N . ILE A 1 418 ? -38.406 62.469 11.867 1 41.91 418 ILE A N 1
ATOM 3300 C CA . ILE A 1 418 ? -38.219 61.5 12.945 1 41.91 418 ILE A CA 1
ATOM 3301 C C . ILE A 1 418 ? -38.312 60.062 12.391 1 41.91 418 ILE A C 1
ATOM 3303 O O . ILE A 1 418 ? -37.562 59.188 12.844 1 41.91 418 ILE A O 1
ATOM 3307 N N . LEU A 1 419 ? -39.188 59.969 11.344 1 40.78 419 LEU A N 1
ATOM 3308 C CA . LEU A 1 419 ? -39.5 58.594 10.922 1 40.78 419 LEU A CA 1
ATOM 3309 C C . LEU A 1 419 ? -38.344 58 10.109 1 40.78 419 LEU A C 1
ATOM 3311 O O . LEU A 1 419 ? -38.125 56.812 10.102 1 40.78 419 LEU A O 1
ATOM 3315 N N . PHE A 1 420 ? -37.625 58.812 9.383 1 41.81 420 PHE A N 1
ATOM 3316 C CA . PHE A 1 420 ? -36.594 58.312 8.484 1 41.81 420 PHE A CA 1
ATOM 3317 C C . PHE A 1 420 ? -35.25 58.281 9.164 1 41.81 420 PHE A C 1
ATOM 3319 O O . PHE A 1 420 ? -34.25 57.875 8.562 1 41.81 420 PHE A O 1
ATOM 3326 N N . GLN A 1 421 ? -35.219 58.781 10.469 1 45.09 421 GLN A N 1
ATOM 3327 C CA . GLN A 1 421 ? -33.969 58.844 11.227 1 45.09 421 GLN A CA 1
ATOM 3328 C C . GLN A 1 421 ? -33.344 57.469 11.422 1 45.09 421 GLN A C 1
ATOM 3330 O O . GLN A 1 421 ? -32.125 57.312 11.281 1 45.09 421 GLN A O 1
ATOM 3335 N N . PRO A 1 422 ? -34.156 56.5 11.617 1 46.91 422 PRO A N 1
ATOM 3336 C CA . PRO A 1 422 ? -33.5 55.188 11.734 1 46.91 422 PRO A CA 1
ATOM 3337 C C . PRO A 1 422 ? -32.844 54.75 10.438 1 46.91 422 PRO A C 1
ATOM 3339 O O . PRO A 1 422 ? -31.766 54.156 10.469 1 46.91 422 PRO A O 1
ATOM 3342 N N . PHE A 1 423 ? -33.375 55.094 9.305 1 47.62 423 PHE A N 1
ATOM 3343 C CA . PHE A 1 423 ? -32.781 54.719 8.016 1 47.62 423 PHE A CA 1
ATOM 3344 C C . PHE A 1 423 ? -31.531 55.531 7.723 1 47.62 423 PHE A C 1
ATOM 3346 O O . PHE A 1 423 ? -30.594 55.031 7.113 1 47.62 423 PHE A O 1
ATOM 3353 N N . VAL A 1 424 ? -31.516 56.781 8.148 1 45.28 424 VAL A N 1
ATOM 3354 C CA . VAL A 1 424 ? -30.312 57.594 8.031 1 45.28 424 VAL A CA 1
ATOM 3355 C C . VAL A 1 424 ? -29.203 57 8.898 1 45.28 424 VAL A C 1
ATOM 3357 O O . VAL A 1 424 ? -28.031 56.938 8.477 1 45.28 424 VAL A O 1
ATOM 3360 N N . TYR A 1 425 ? -29.562 56.469 10.023 1 44.19 425 TYR A N 1
ATOM 3361 C CA . TYR A 1 425 ? -28.578 55.812 10.883 1 44.19 425 TYR A CA 1
ATOM 3362 C C . TYR A 1 425 ? -28.141 54.5 10.273 1 44.19 425 TYR A C 1
ATOM 3364 O O . TYR A 1 425 ? -26.953 54.156 10.289 1 44.19 425 TYR A O 1
ATOM 3372 N N . VAL A 1 426 ? -29.078 53.75 9.742 1 46.53 426 VAL A N 1
ATOM 3373 C CA . VAL A 1 426 ? -28.734 52.531 9.023 1 46.53 426 VAL A CA 1
ATOM 3374 C C . VAL A 1 426 ? -27.875 52.875 7.805 1 46.53 426 VAL A C 1
ATOM 3376 O O . VAL A 1 426 ? -26.875 52.219 7.531 1 46.53 426 VAL A O 1
ATOM 3379 N N . ALA A 1 427 ? -28.328 53.875 7.105 1 44 427 ALA A N 1
ATOM 3380 C CA . ALA A 1 427 ? -27.562 54.344 5.945 1 44 427 ALA A CA 1
ATOM 3381 C C . ALA A 1 427 ? -26.188 54.844 6.363 1 44 427 ALA A C 1
ATOM 3383 O O . ALA A 1 427 ? -25.172 54.562 5.707 1 44 427 ALA A O 1
ATOM 3384 N N . LYS A 1 428 ? -26.125 55.625 7.465 1 42.84 428 LYS A N 1
ATOM 3385 C CA . LYS A 1 428 ? -24.844 56.062 8.016 1 42.84 428 LYS A CA 1
ATOM 3386 C C . LYS A 1 428 ? -24.062 54.875 8.57 1 42.84 428 LYS A C 1
ATOM 3388 O O . LYS A 1 428 ? -22.844 54.781 8.383 1 42.84 428 LYS A O 1
ATOM 3393 N N . ALA A 1 429 ? -24.734 54.031 9.305 1 44 429 ALA A N 1
ATOM 3394 C CA . ALA A 1 429 ? -24.094 52.812 9.742 1 44 429 ALA A CA 1
ATOM 3395 C C . ALA A 1 429 ? -23.609 51.969 8.555 1 44 429 ALA A C 1
ATOM 3397 O O . ALA A 1 429 ? -22.516 51.406 8.594 1 44 429 ALA A O 1
ATOM 3398 N N . TRP A 1 430 ? -24.578 51.844 7.598 1 44.09 430 TRP A N 1
ATOM 3399 C CA . TRP A 1 430 ? -24.188 51.219 6.352 1 44.09 430 TRP A CA 1
ATOM 3400 C C . TRP A 1 430 ? -23.047 51.969 5.68 1 44.09 430 TRP A C 1
ATOM 3402 O O . TRP A 1 430 ? -22.125 51.344 5.137 1 44.09 430 TRP A O 1
ATOM 3412 N N . SER A 1 431 ? -23.219 53.219 5.562 1 41.28 431 SER A N 1
ATOM 3413 C CA . SER A 1 431 ? -22.156 54.062 5.004 1 41.28 431 SER A CA 1
ATOM 3414 C C . SER A 1 431 ? -20.875 53.906 5.812 1 41.28 431 SER A C 1
ATOM 3416 O O . SER A 1 431 ? -19.766 54.094 5.273 1 41.28 431 SER A O 1
ATOM 3418 N N . TRP A 1 432 ? -21.078 53.906 7.074 1 40.22 432 TRP A N 1
ATOM 3419 C CA . TRP A 1 432 ? -19.906 53.594 7.895 1 40.22 432 TRP A CA 1
ATOM 3420 C C . TRP A 1 432 ? -19.406 52.188 7.613 1 40.22 432 TRP A C 1
ATOM 3422 O O . TRP A 1 432 ? -18.203 51.938 7.699 1 40.22 432 TRP A O 1
ATOM 3432 N N . GLY A 1 433 ? -20.281 51.188 7.648 1 39.34 433 GLY A N 1
ATOM 3433 C CA . GLY A 1 433 ? -19.906 49.844 7.242 1 39.34 433 GLY A CA 1
ATOM 3434 C C . GLY A 1 433 ? -19.438 49.75 5.801 1 39.34 433 GLY A C 1
ATOM 3435 O O . GLY A 1 433 ? -20.266 49.75 4.883 1 39.34 433 GLY A O 1
ATOM 3436 N N . ASN A 1 434 ? -18.547 50.562 5.426 1 36.75 434 ASN A N 1
ATOM 3437 C CA . ASN A 1 434 ? -17.984 50.344 4.094 1 36.75 434 ASN A CA 1
ATOM 3438 C C . ASN A 1 434 ? -18.031 48.875 3.691 1 36.75 434 ASN A C 1
ATOM 3440 O O . ASN A 1 434 ? -17.391 48.031 4.328 1 36.75 434 ASN A O 1
ATOM 3444 N N . LEU A 1 435 ? -19.141 48.344 3.295 1 42.84 435 LEU A N 1
ATOM 3445 C CA . LEU A 1 435 ? -19.312 47.094 2.588 1 42.84 435 LEU A CA 1
ATOM 3446 C C . LEU A 1 435 ? -18.031 46.688 1.861 1 42.84 435 LEU A C 1
ATOM 3448 O O . LEU A 1 435 ? -18.031 45.812 1.007 1 42.84 435 LEU A O 1
ATOM 3452 N N . TRP A 1 436 ? -17.062 47.5 1.956 1 43.94 436 TRP A N 1
ATOM 3453 C CA . TRP A 1 436 ? -15.766 47.25 1.325 1 43.94 436 TRP A CA 1
ATOM 3454 C C . TRP A 1 436 ? -15.102 46 1.913 1 43.94 436 TRP A C 1
ATOM 3456 O O . TRP A 1 436 ? -14.297 45.344 1.249 1 43.94 436 TRP A O 1
ATOM 3466 N N . ILE A 1 437 ? -15.414 45.812 3.152 1 47.12 437 ILE A N 1
ATOM 3467 C CA . ILE A 1 437 ? -14.734 44.656 3.764 1 47.12 437 ILE A CA 1
ATOM 3468 C C . ILE A 1 437 ? -15.172 43.375 3.076 1 47.12 437 ILE A C 1
ATOM 3470 O O . ILE A 1 437 ? -14.328 42.562 2.646 1 47.12 437 ILE A O 1
ATOM 3474 N N . PRO A 1 438 ? -16.578 43.219 3.059 1 49.88 438 PRO A N 1
ATOM 3475 C CA . PRO A 1 438 ? -16.891 41.969 2.371 1 49.88 438 PRO A CA 1
ATOM 3476 C C . PRO A 1 438 ? -16.391 41.969 0.924 1 49.88 438 PRO A C 1
ATOM 3478 O O . PRO A 1 438 ? -15.922 40.938 0.437 1 49.88 438 PRO A O 1
ATOM 3481 N N . THR A 1 439 ? -16.594 43.156 0.25 1 48.75 439 THR A N 1
ATOM 3482 C CA . THR A 1 439 ? -16.141 43.188 -1.136 1 48.75 439 THR A CA 1
ATOM 3483 C C . THR A 1 439 ? -14.617 43.062 -1.212 1 48.75 439 THR A C 1
ATOM 3485 O O . THR A 1 439 ? -14.086 42.375 -2.092 1 48.75 439 THR A O 1
ATOM 3488 N N . ALA A 1 440 ? -13.953 43.75 -0.36 1 49.56 440 ALA A N 1
ATOM 3489 C CA . ALA A 1 440 ? -12.492 43.688 -0.341 1 49.56 440 ALA A CA 1
ATOM 3490 C C . ALA A 1 440 ? -12.023 42.281 0.026 1 49.56 440 ALA A C 1
ATOM 3492 O O . ALA A 1 440 ? -10.969 41.844 -0.435 1 49.56 440 ALA A O 1
ATOM 3493 N N . MET A 1 441 ? -12.82 41.625 0.887 1 54.59 441 MET A N 1
ATOM 3494 C CA . MET A 1 441 ? -12.43 40.281 1.285 1 54.59 441 MET A CA 1
ATOM 3495 C C . MET A 1 441 ? -12.805 39.25 0.207 1 54.59 441 MET A C 1
ATOM 3497 O O . MET A 1 441 ? -12.055 38.312 -0.041 1 54.59 441 MET A O 1
ATOM 3501 N N . PHE A 1 442 ? -13.914 39.625 -0.369 1 61.5 442 PHE A N 1
ATOM 3502 C CA . PHE A 1 442 ? -14.461 38.625 -1.274 1 61.5 442 PHE A CA 1
ATOM 3503 C C . PHE A 1 442 ? -13.594 38.5 -2.52 1 61.5 442 PHE A C 1
ATOM 3505 O O . PHE A 1 442 ? -13.289 37.375 -2.951 1 61.5 442 PHE A O 1
ATOM 3512 N N . PHE A 1 443 ? -13.078 39.688 -2.98 1 62.69 443 PHE A N 1
ATOM 3513 C CA . PHE A 1 443 ? -12.414 39.625 -4.281 1 62.69 443 PHE A CA 1
ATOM 3514 C C . PHE A 1 443 ? -11.047 38.969 -4.16 1 62.69 443 PHE A C 1
ATOM 3516 O O . PHE A 1 443 ? -10.766 37.969 -4.855 1 62.69 443 PHE A O 1
ATOM 3523 N N . PRO A 1 444 ? -10.195 39.406 -3.18 1 60.06 444 PRO A N 1
ATOM 3524 C CA . PRO A 1 444 ? -8.898 38.719 -3.121 1 60.06 444 PRO A CA 1
ATOM 3525 C C . PRO A 1 444 ? -9.023 37.25 -2.73 1 60.06 444 PRO A C 1
ATOM 3527 O O . PRO A 1 444 ? -8.25 36.406 -3.209 1 60.06 444 PRO A O 1
ATOM 3530 N N . THR A 1 445 ? -10.016 37 -1.998 1 72.69 445 THR A N 1
ATOM 3531 C CA . THR A 1 445 ? -10.227 35.625 -1.596 1 72.69 445 THR A CA 1
ATOM 3532 C C . THR A 1 445 ? -10.656 34.75 -2.785 1 72.69 445 THR A C 1
ATOM 3534 O O . THR A 1 445 ? -10.117 33.688 -3.01 1 72.69 445 THR A O 1
ATOM 3537 N N . THR A 1 446 ? -11.461 35.406 -3.529 1 75.69 446 THR A N 1
ATOM 3538 C CA . THR A 1 446 ? -11.961 34.688 -4.684 1 75.69 446 THR A CA 1
ATOM 3539 C C . THR A 1 446 ? -10.859 34.469 -5.719 1 75.69 446 THR A C 1
ATOM 3541 O O . THR A 1 446 ? -10.75 33.406 -6.309 1 75.69 446 THR A O 1
ATOM 3544 N N . VAL A 1 447 ? -9.992 35.469 -5.77 1 74.5 447 VAL A N 1
ATOM 3545 C CA . VAL A 1 447 ? -8.914 35.344 -6.75 1 74.5 447 VAL A CA 1
ATOM 3546 C C . VAL A 1 447 ? -7.902 34.312 -6.297 1 74.5 447 VAL A C 1
ATOM 3548 O O . VAL A 1 447 ? -7.5 33.438 -7.078 1 74.5 447 VAL A O 1
ATOM 3551 N N . LEU A 1 448 ? -7.578 34.406 -5.055 1 77.31 448 LEU A N 1
ATOM 3552 C CA . LEU A 1 448 ? -6.594 33.438 -4.547 1 77.31 448 LEU A CA 1
ATOM 3553 C C . LEU A 1 448 ? -7.133 32.031 -4.605 1 77.31 448 LEU A C 1
ATOM 3555 O O . LEU A 1 448 ? -6.414 31.094 -4.996 1 77.31 448 LEU A O 1
ATOM 3559 N N . TYR A 1 449 ? -8.312 31.953 -4.336 1 83 449 TYR A N 1
ATOM 3560 C CA . TYR A 1 449 ? -8.922 30.641 -4.41 1 83 449 TYR A CA 1
ATOM 3561 C C . TYR A 1 449 ? -9.07 30.188 -5.859 1 83 449 TYR A C 1
ATOM 3563 O O . TYR A 1 449 ? -8.852 29.016 -6.176 1 83 449 TYR A O 1
ATOM 3571 N N . ALA A 1 450 ? -9.398 31.094 -6.676 1 87.06 450 ALA A N 1
ATOM 3572 C CA . ALA A 1 450 ? -9.531 30.75 -8.086 1 87.06 450 ALA A CA 1
ATOM 3573 C C . ALA A 1 450 ? -8.195 30.281 -8.672 1 87.06 450 ALA A C 1
ATOM 3575 O O . ALA A 1 450 ? -8.133 29.266 -9.375 1 87.06 450 ALA A O 1
ATOM 3576 N N . ILE A 1 451 ? -7.172 30.953 -8.203 1 87.19 451 ILE A N 1
ATOM 3577 C CA . ILE A 1 451 ? -5.844 30.578 -8.688 1 87.19 451 ILE A CA 1
ATOM 3578 C C . ILE A 1 451 ? -5.445 29.219 -8.117 1 87.19 451 ILE A C 1
ATOM 3580 O O . ILE A 1 451 ? -4.918 28.375 -8.836 1 87.19 451 ILE A O 1
ATOM 3584 N N . THR A 1 452 ? -5.758 29.078 -6.91 1 90.31 452 THR A N 1
ATOM 3585 C CA . THR A 1 452 ? -5.383 27.828 -6.258 1 90.31 452 THR A CA 1
ATOM 3586 C C . THR A 1 452 ? -6.16 26.656 -6.848 1 90.31 452 THR A C 1
ATOM 3588 O O . THR A 1 452 ? -5.578 25.625 -7.188 1 90.31 452 THR A O 1
ATOM 3591 N N . VAL A 1 453 ? -7.441 26.828 -7.016 1 93.25 453 VAL A N 1
ATOM 3592 C CA . VAL A 1 453 ? -8.281 25.766 -7.566 1 93.25 453 VAL A CA 1
ATOM 3593 C C . VAL A 1 453 ? -7.871 25.484 -9.008 1 93.25 453 VAL A C 1
ATOM 3595 O O . VAL A 1 453 ? -7.746 24.328 -9.414 1 93.25 453 VAL A O 1
ATOM 3598 N N . LYS A 1 454 ? -7.625 26.531 -9.75 1 93.5 454 LYS A N 1
ATOM 3599 C CA . LYS A 1 454 ? -7.18 26.344 -11.125 1 93.5 454 LYS A CA 1
ATOM 3600 C C . LYS A 1 454 ? -5.824 25.656 -11.18 1 93.5 454 LYS A C 1
ATOM 3602 O O . LYS A 1 454 ? -5.594 24.797 -12.047 1 93.5 454 LYS A O 1
ATOM 3607 N N . SER A 1 455 ? -4.969 26.031 -10.25 1 94.19 455 SER A N 1
ATOM 3608 C CA . SER A 1 455 ? -3.658 25.391 -10.195 1 94.19 455 SER A CA 1
ATOM 3609 C C . SER A 1 455 ? -3.781 23.891 -9.898 1 94.19 455 SER A C 1
ATOM 3611 O O . SER A 1 455 ? -3.07 23.078 -10.484 1 94.19 455 SER A O 1
ATOM 3613 N N . LEU A 1 456 ? -4.637 23.516 -9.047 1 96.31 456 LEU A N 1
ATOM 3614 C CA . LEU A 1 456 ? -4.836 22.109 -8.711 1 96.31 456 LEU A CA 1
ATOM 3615 C C . LEU A 1 456 ? -5.473 21.359 -9.875 1 96.31 456 LEU A C 1
ATOM 3617 O O . LEU A 1 456 ? -5.059 20.25 -10.203 1 96.31 456 LEU A O 1
ATOM 3621 N N . LEU A 1 457 ? -6.438 22 -10.523 1 96.06 457 LEU A N 1
ATOM 3622 C CA . LEU A 1 457 ? -7.125 21.375 -11.641 1 96.06 457 LEU A CA 1
ATOM 3623 C C . LEU A 1 457 ? -6.176 21.172 -12.82 1 96.06 457 LEU A C 1
ATOM 3625 O O . LEU A 1 457 ? -6.25 20.156 -13.516 1 96.06 457 LEU A O 1
ATOM 3629 N N . ALA A 1 458 ? -5.27 22.078 -12.992 1 95.19 458 ALA A N 1
ATOM 3630 C CA . ALA A 1 458 ? -4.336 22 -14.117 1 95.19 458 ALA A CA 1
ATOM 3631 C C . ALA A 1 458 ? -3.117 21.156 -13.758 1 95.19 458 ALA A C 1
ATOM 3633 O O . ALA A 1 458 ? -2.6 20.422 -14.602 1 95.19 458 ALA A O 1
ATOM 3634 N N . GLY A 1 459 ? -2.709 21.266 -12.555 1 95 459 GLY A N 1
ATOM 3635 C CA . GLY A 1 459 ? -1.438 20.672 -12.18 1 95 459 GLY A CA 1
ATOM 3636 C C . GLY A 1 459 ? -1.588 19.281 -11.602 1 95 459 GLY A C 1
ATOM 3637 O O . GLY A 1 459 ? -0.76 18.406 -11.859 1 95 459 GLY A O 1
ATOM 3638 N N . ASN A 1 460 ? -2.506 19.078 -10.719 1 96.88 460 ASN A N 1
ATOM 3639 C CA . ASN A 1 460 ? -2.725 17.812 -10.016 1 96.88 460 ASN A CA 1
ATOM 3640 C C . ASN A 1 460 ? -4.195 17.625 -9.648 1 96.88 460 ASN A C 1
ATOM 3642 O O . ASN A 1 460 ? -4.543 17.578 -8.461 1 96.88 460 ASN A O 1
ATOM 3646 N N . ARG A 1 461 ? -4.953 17.359 -10.586 1 95.94 461 ARG A N 1
ATOM 3647 C CA . ARG A 1 461 ? -6.41 17.375 -10.547 1 95.94 461 ARG A CA 1
ATOM 3648 C C . ARG A 1 461 ? -6.934 16.391 -9.5 1 95.94 461 ARG A C 1
ATOM 3650 O O . ARG A 1 461 ? -7.973 16.641 -8.883 1 95.94 461 ARG A O 1
ATOM 3657 N N . TYR A 1 462 ? -6.234 15.328 -9.133 1 97.62 462 TYR A N 1
ATOM 3658 C CA . TYR A 1 462 ? -6.797 14.25 -8.32 1 97.62 462 TYR A CA 1
ATOM 3659 C C . TYR A 1 462 ? -6.133 14.195 -6.953 1 97.62 462 TYR A C 1
ATOM 3661 O O . TYR A 1 462 ? -6.285 13.211 -6.223 1 97.62 462 TYR A O 1
ATOM 3669 N N . ILE A 1 463 ? -5.488 15.195 -6.48 1 97.62 463 ILE A N 1
ATOM 3670 C CA . ILE A 1 463 ? -4.668 15.141 -5.277 1 97.62 463 ILE A CA 1
ATOM 3671 C C . ILE A 1 463 ? -5.562 14.977 -4.051 1 97.62 463 ILE A C 1
ATOM 3673 O O . ILE A 1 463 ? -5.16 14.375 -3.055 1 97.62 463 ILE A O 1
ATOM 3677 N N . THR A 1 464 ? -6.836 15.445 -4.047 1 97.12 464 THR A N 1
ATOM 3678 C CA . THR A 1 464 ? -7.754 15.297 -2.926 1 97.12 464 THR A CA 1
ATOM 3679 C C . THR A 1 464 ? -8.109 13.828 -2.709 1 97.12 464 THR A C 1
ATOM 3681 O O . THR A 1 464 ? -8.641 13.461 -1.66 1 97.12 464 THR A O 1
ATOM 3684 N N . TYR A 1 465 ? -7.805 12.984 -3.709 1 96.62 465 TYR A N 1
ATOM 3685 C CA . TYR A 1 465 ? -8.055 11.547 -3.65 1 96.62 465 TYR A CA 1
ATOM 3686 C C . TYR A 1 465 ? -7.23 10.898 -2.543 1 96.62 465 TYR A C 1
ATOM 3688 O O . TYR A 1 465 ? -7.684 9.938 -1.909 1 96.62 465 TYR A O 1
ATOM 3696 N N . SER A 1 466 ? -6.051 11.477 -2.268 1 95.69 466 SER A N 1
ATOM 3697 C CA . SER A 1 466 ? -5.145 10.844 -1.316 1 95.69 466 SER A CA 1
ATOM 3698 C C . SER A 1 466 ? -4.727 11.812 -0.217 1 95.69 466 SER A C 1
ATOM 3700 O O . SER A 1 466 ? -4.414 11.398 0.901 1 95.69 466 SER A O 1
ATOM 3702 N N . GLN A 1 467 ? -4.648 13.109 -0.554 1 95.69 467 GLN A N 1
ATOM 3703 C CA . GLN A 1 467 ? -4.137 14.078 0.406 1 95.69 467 GLN A CA 1
ATOM 3704 C C . GLN A 1 467 ? -5.242 15.031 0.864 1 95.69 467 GLN A C 1
ATOM 3706 O O . GLN A 1 467 ? -5.105 16.25 0.743 1 95.69 467 GLN A O 1
ATOM 3711 N N . GLN A 1 468 ? -6.105 14.484 1.544 1 95.81 468 GLN A N 1
ATOM 3712 C CA . GLN A 1 468 ? -7.27 15.266 1.951 1 95.81 468 GLN A CA 1
ATOM 3713 C C . GLN A 1 468 ? -6.895 16.297 3.014 1 95.81 468 GLN A C 1
ATOM 3715 O O . GLN A 1 468 ? -7.332 17.453 2.951 1 95.81 468 GLN A O 1
ATOM 3720 N N . ASN A 1 469 ? -6.031 15.969 3.922 1 95.31 469 ASN A N 1
ATOM 3721 C CA . ASN A 1 469 ? -5.645 16.891 4.992 1 95.31 469 ASN A CA 1
ATOM 3722 C C . ASN A 1 469 ? -4.758 18.016 4.477 1 95.31 469 ASN A C 1
ATOM 3724 O O . ASN A 1 469 ? -4.836 19.141 4.957 1 95.31 469 ASN A O 1
ATOM 3728 N N . ALA A 1 470 ? -3.951 17.672 3.502 1 96.38 470 ALA A N 1
ATOM 3729 C CA . ALA A 1 470 ? -3.123 18.719 2.906 1 96.38 470 ALA A CA 1
ATOM 3730 C C . ALA A 1 470 ? -3.98 19.75 2.17 1 96.38 470 ALA A C 1
ATOM 3732 O O . ALA A 1 470 ? -3.688 20.938 2.197 1 96.38 470 ALA A O 1
ATOM 3733 N N . VAL A 1 471 ? -5.012 19.297 1.547 1 97 471 VAL A N 1
ATOM 3734 C CA . VAL A 1 471 ? -5.918 20.203 0.842 1 97 471 VAL A CA 1
ATOM 3735 C C . VAL A 1 471 ? -6.688 21.047 1.85 1 97 471 VAL A C 1
ATOM 3737 O O . VAL A 1 471 ? -6.898 22.25 1.632 1 97 471 VAL A O 1
ATOM 3740 N N . LEU A 1 472 ? -7.09 20.453 2.941 1 96.81 472 LEU A N 1
ATOM 3741 C CA . LEU A 1 472 ? -7.742 21.188 4.016 1 96.81 472 LEU A CA 1
ATOM 3742 C C . LEU A 1 472 ? -6.844 22.312 4.531 1 96.81 472 LEU A C 1
ATOM 3744 O O . LEU A 1 472 ? -7.273 23.469 4.633 1 96.81 472 LEU A O 1
ATOM 3748 N N . LEU A 1 473 ? -5.582 21.984 4.801 1 96.88 473 LEU A N 1
ATOM 3749 C CA . LEU A 1 473 ? -4.648 22.969 5.328 1 96.88 473 LEU A CA 1
ATOM 3750 C C . LEU A 1 473 ? -4.383 24.062 4.305 1 96.88 473 LEU A C 1
ATOM 3752 O O . LEU A 1 473 ? -4.234 25.234 4.668 1 96.88 473 LEU A O 1
ATOM 3756 N N . LEU A 1 474 ? -4.32 23.688 3.068 1 96.88 474 LEU A N 1
ATOM 3757 C CA . LEU A 1 474 ? -4.141 24.656 1.986 1 96.88 474 LEU A CA 1
ATOM 3758 C C . LEU A 1 474 ? -5.27 25.688 1.979 1 96.88 474 LEU A C 1
ATOM 3760 O O . LEU A 1 474 ? -5.016 26.891 1.974 1 96.88 474 LEU A O 1
ATOM 3764 N N . ASN A 1 475 ? -6.48 25.266 2.109 1 96 475 ASN A N 1
ATOM 3765 C CA . ASN A 1 475 ? -7.648 26.141 2.045 1 96 475 ASN A CA 1
ATOM 3766 C C . ASN A 1 475 ? -7.785 26.969 3.311 1 96 475 ASN A C 1
ATOM 3768 O O . ASN A 1 475 ? -8.094 28.172 3.238 1 96 475 ASN A O 1
ATOM 3772 N N . LEU A 1 476 ? -7.57 26.359 4.426 1 95.88 476 LEU A N 1
ATOM 3773 C CA . LEU A 1 476 ? -7.656 27.109 5.68 1 95.88 476 LEU A CA 1
ATOM 3774 C C . LEU A 1 476 ? -6.605 28.219 5.727 1 95.88 476 LEU A C 1
ATOM 3776 O O . LEU A 1 476 ? -6.879 29.312 6.203 1 95.88 476 LEU A O 1
ATOM 3780 N N . SER A 1 477 ? -5.453 27.906 5.219 1 94.94 477 SER A N 1
ATOM 3781 C CA . SER A 1 477 ? -4.371 28.891 5.227 1 94.94 477 SER A CA 1
ATOM 3782 C C . SER A 1 477 ? -4.699 30.078 4.336 1 94.94 477 SER A C 1
ATOM 3784 O O . SER A 1 477 ? -4.434 31.234 4.703 1 94.94 477 SER A O 1
ATOM 3786 N N . ILE A 1 478 ? -5.254 29.891 3.211 1 92.62 478 ILE A N 1
ATOM 3787 C CA . ILE A 1 478 ? -5.648 30.969 2.316 1 92.62 478 ILE A CA 1
ATOM 3788 C C . ILE A 1 478 ? -6.672 31.875 3.01 1 92.62 478 ILE A C 1
ATOM 3790 O O . ILE A 1 478 ? -6.531 33.094 3.016 1 92.62 478 ILE A O 1
ATOM 3794 N N . ALA A 1 479 ? -7.66 31.188 3.576 1 91.56 479 ALA A N 1
ATOM 3795 C CA . ALA A 1 479 ? -8.727 31.938 4.238 1 91.56 479 ALA A CA 1
ATOM 3796 C C . ALA A 1 479 ? -8.164 32.781 5.371 1 91.56 479 ALA A C 1
ATOM 3798 O O . ALA A 1 479 ? -8.562 33.938 5.535 1 91.56 479 ALA A O 1
ATOM 3799 N N . LEU A 1 480 ? -7.223 32.25 6.094 1 91.38 480 LEU A N 1
ATOM 3800 C CA . LEU A 1 480 ? -6.633 32.969 7.223 1 91.38 480 LEU A CA 1
ATOM 3801 C C . LEU A 1 480 ? -5.766 34.125 6.738 1 91.38 480 LEU A C 1
ATOM 3803 O O . LEU A 1 480 ? -5.801 35.219 7.309 1 91.38 480 LEU A O 1
ATOM 3807 N N . ILE A 1 481 ? -4.98 33.906 5.703 1 89.25 481 ILE A N 1
ATOM 3808 C CA . ILE A 1 481 ? -4.105 34.938 5.152 1 89.25 481 ILE A CA 1
ATOM 3809 C C . ILE A 1 481 ? -4.941 36.125 4.668 1 89.25 481 ILE A C 1
ATOM 3811 O O . ILE A 1 481 ? -4.652 37.25 5 1 89.25 481 ILE A O 1
ATOM 3815 N N . VAL A 1 482 ? -5.984 35.781 4.008 1 84.06 482 VAL A N 1
ATOM 3816 C CA . VAL A 1 482 ? -6.801 36.844 3.42 1 84.06 482 VAL A CA 1
ATOM 3817 C C . VAL A 1 482 ? -7.516 37.625 4.527 1 84.06 482 VAL A C 1
ATOM 3819 O O . VAL A 1 482 ? -7.555 38.844 4.5 1 84.06 482 VAL A O 1
ATOM 3822 N N . LEU A 1 483 ? -8.016 36.875 5.488 1 85.5 483 LEU A N 1
ATOM 3823 C CA . LEU A 1 483 ? -8.734 37.531 6.578 1 85.5 483 LEU A CA 1
ATOM 3824 C C . LEU A 1 483 ? -7.809 38.406 7.391 1 85.5 483 LEU A C 1
ATOM 3826 O O . LEU A 1 483 ? -8.141 39.562 7.672 1 85.5 483 LEU A O 1
ATOM 3830 N N . THR A 1 484 ? -6.637 37.969 7.773 1 83.38 484 THR A N 1
ATOM 3831 C CA . THR A 1 484 ? -5.734 38.719 8.641 1 83.38 484 THR A CA 1
ATOM 3832 C C . THR A 1 484 ? -5.023 39.812 7.852 1 83.38 484 THR A C 1
ATOM 3834 O O . THR A 1 484 ? -4.684 40.844 8.406 1 83.38 484 THR A O 1
ATOM 3837 N N . PHE A 1 485 ? -4.746 39.531 6.68 1 76.44 485 PHE A N 1
ATOM 3838 C CA . PHE A 1 485 ? -4.105 40.562 5.863 1 76.44 485 PHE A CA 1
ATOM 3839 C C . PHE A 1 485 ? -5.059 41.719 5.605 1 76.44 485 PHE A C 1
ATOM 3841 O O . PHE A 1 485 ? -4.668 42.906 5.703 1 76.44 485 PHE A O 1
ATOM 3848 N N . LEU A 1 486 ? -6.254 41.438 5.352 1 71.44 486 LEU A N 1
ATOM 3849 C CA . LEU A 1 486 ? -7.219 42.469 4.996 1 71.44 486 LEU A CA 1
ATOM 3850 C C . LEU A 1 486 ? -7.688 43.219 6.234 1 71.44 486 LEU A C 1
ATOM 3852 O O . LEU A 1 486 ? -7.805 44.469 6.215 1 71.44 486 LEU A O 1
ATOM 3856 N N . LEU A 1 487 ? -7.922 42.469 7.281 1 71.88 487 LEU A N 1
ATOM 3857 C CA . LEU A 1 487 ? -8.508 43.094 8.453 1 71.88 487 LEU A CA 1
ATOM 3858 C C . LEU A 1 487 ? -7.441 43.406 9.5 1 71.88 487 LEU A C 1
ATOM 3860 O O . LEU A 1 487 ? -7.652 44.25 10.375 1 71.88 487 LEU A O 1
ATOM 3864 N N . GLY A 1 488 ? -6.262 42.75 9.344 1 63.5 488 GLY A N 1
ATOM 3865 C CA . GLY A 1 488 ? -5.227 42.969 10.344 1 63.5 488 GLY A CA 1
ATOM 3866 C C . GLY A 1 488 ? -4.211 44 9.945 1 63.5 488 GLY A C 1
ATOM 3867 O O . GLY A 1 488 ? -3.441 44.5 10.781 1 63.5 488 GLY A O 1
ATOM 3868 N N . SER A 1 489 ? -4.191 44.406 8.742 1 60.38 489 SER A N 1
ATOM 3869 C CA . SER A 1 489 ? -3.158 45.312 8.305 1 60.38 489 SER A CA 1
ATOM 3870 C C . SER A 1 489 ? -3.428 46.75 8.82 1 60.38 489 SER A C 1
ATOM 3872 O O . SER A 1 489 ? -4.559 47.219 8.75 1 60.38 489 SER A O 1
ATOM 3874 N N . PRO A 1 490 ? -2.461 47.25 9.602 1 55.31 490 PRO A N 1
ATOM 3875 C CA . PRO A 1 490 ? -2.609 48.594 10.125 1 55.31 490 PRO A CA 1
ATOM 3876 C C . PRO A 1 490 ? -3.035 49.594 9.055 1 55.31 490 PRO A C 1
ATOM 3878 O O . PRO A 1 490 ? -3.74 50.562 9.352 1 55.31 490 PRO A O 1
ATOM 3881 N N . ALA A 1 491 ? -2.559 49.375 7.852 1 49.28 491 ALA A N 1
ATOM 3882 C CA . ALA A 1 491 ? -2.883 50.312 6.789 1 49.28 491 ALA A CA 1
ATOM 3883 C C . ALA A 1 491 ? -4.391 50.375 6.543 1 49.28 491 ALA A C 1
ATOM 3885 O O . ALA A 1 491 ? -4.949 51.469 6.328 1 49.28 491 ALA A O 1
ATOM 3886 N N . ILE A 1 492 ? -4.977 49.156 6.73 1 53.19 492 ILE A N 1
ATOM 3887 C CA . ILE A 1 492 ? -6.414 49.094 6.484 1 53.19 492 ILE A CA 1
ATOM 3888 C C . ILE A 1 492 ? -7.176 49.5 7.746 1 53.19 492 ILE A C 1
ATOM 3890 O O . ILE A 1 492 ? -8.172 50.219 7.68 1 53.19 492 ILE A O 1
ATOM 3894 N N . SER A 1 493 ? -6.574 49 8.891 1 51.47 493 SER A N 1
ATOM 3895 C CA . SER A 1 493 ? -7.199 49.312 10.172 1 51.47 493 SER A CA 1
ATOM 3896 C C . SER A 1 493 ? -7.16 50.812 10.453 1 51.47 493 SER A C 1
ATOM 3898 O O . SER A 1 493 ? -8.117 51.375 10.984 1 51.47 493 SER A O 1
ATOM 3900 N N . SER A 1 494 ? -5.977 51.375 10.219 1 49.72 494 SER A N 1
ATOM 3901 C CA . SER A 1 494 ? -5.887 52.812 10.445 1 49.72 494 SER A CA 1
ATOM 3902 C C . SER A 1 494 ? -6.863 53.594 9.547 1 49.72 494 SER A C 1
ATOM 3904 O O . SER A 1 494 ? -7.395 54.625 9.945 1 49.72 494 SER A O 1
ATOM 3906 N N . ARG A 1 495 ? -7.062 53.031 8.43 1 44.91 495 ARG A N 1
ATOM 3907 C CA . ARG A 1 495 ? -7.984 53.688 7.496 1 44.91 495 ARG A CA 1
ATOM 3908 C C . ARG A 1 495 ? -9.422 53.562 7.988 1 44.91 495 ARG A C 1
ATOM 3910 O O . ARG A 1 495 ? -10.227 54.469 7.785 1 44.91 495 ARG A O 1
ATOM 3917 N N . LEU A 1 496 ? -9.523 52.406 8.586 1 45.81 496 LEU A N 1
ATOM 3918 C CA . LEU A 1 496 ? -10.836 52.188 9.195 1 45.81 496 LEU A CA 1
ATOM 3919 C C . LEU A 1 496 ? -11.031 53.062 10.414 1 45.81 496 LEU A C 1
ATOM 3921 O O . LEU A 1 496 ? -12.148 53.5 10.688 1 45.81 496 LEU A O 1
ATOM 3925 N N . ARG A 1 497 ? -9.844 53.344 10.969 1 44.31 497 ARG A N 1
ATOM 3926 C CA . ARG A 1 497 ? -9.852 54.188 12.141 1 44.31 497 ARG A CA 1
ATOM 3927 C C . ARG A 1 497 ? -9.969 55.656 11.734 1 44.31 497 ARG A C 1
ATOM 3929 O O . ARG A 1 497 ? -10.609 56.469 12.422 1 44.31 497 ARG A O 1
ATOM 3936 N N . SER A 1 498 ? -9.062 55.938 10.789 1 42.25 498 SER A N 1
ATOM 3937 C CA . SER A 1 498 ? -8.961 57.375 10.508 1 42.25 498 SER A CA 1
ATOM 3938 C C . SER A 1 498 ? -10.281 57.938 10.016 1 42.25 498 SER A C 1
ATOM 3940 O O . SER A 1 498 ? -10.531 59.156 10.133 1 42.25 498 SER A O 1
ATOM 3942 N N . ARG A 1 499 ? -11.016 57.156 9.281 1 39.84 499 ARG A N 1
ATOM 3943 C CA . ARG A 1 499 ? -12.289 57.75 8.875 1 39.84 499 ARG A CA 1
ATOM 3944 C C . ARG A 1 499 ? -13.242 57.875 10.062 1 39.84 499 ARG A C 1
ATOM 3946 O O . ARG A 1 499 ? -14.43 58.125 9.883 1 39.84 499 ARG A O 1
ATOM 3953 N N . ARG A 1 500 ? -12.664 57.469 11.156 1 37.47 500 ARG A N 1
ATOM 3954 C CA . ARG A 1 500 ? -13.414 57.656 12.391 1 37.47 500 ARG A CA 1
ATOM 3955 C C . ARG A 1 500 ? -13.648 59.156 12.656 1 37.47 500 ARG A C 1
ATOM 3957 O O . ARG A 1 500 ? -12.688 59.906 12.82 1 37.47 500 ARG A O 1
ATOM 3964 N N . THR A 1 501 ? -14.617 59.688 12.102 1 32.88 501 THR A N 1
ATOM 3965 C CA . THR A 1 501 ? -15.109 61.031 12.453 1 32.88 501 THR A CA 1
ATOM 3966 C C . THR A 1 501 ? -14.938 61.281 13.938 1 32.88 501 THR A C 1
ATOM 3968 O O . THR A 1 501 ? -15.289 60.438 14.773 1 32.88 501 THR A O 1
ATOM 3971 N N . LYS A 1 502 ? -14.125 62.125 14.383 1 34.53 502 LYS A N 1
ATOM 3972 C CA . LYS A 1 502 ? -13.922 62.625 15.75 1 34.53 502 LYS A CA 1
ATOM 3973 C C . LYS A 1 502 ? -15.242 62.719 16.5 1 34.53 502 LYS A C 1
ATOM 3975 O O . LYS A 1 502 ? -15.258 62.875 17.719 1 34.53 502 LYS A O 1
ATOM 3980 N N . ARG A 1 503 ? -16.281 63.25 15.875 1 34.34 503 ARG A N 1
ATOM 3981 C CA . ARG A 1 503 ? -17.453 63.625 16.641 1 34.34 503 ARG A CA 1
ATOM 3982 C C . ARG A 1 503 ? -18.156 62.438 17.25 1 34.34 503 ARG A C 1
ATOM 3984 O O . ARG A 1 503 ? -18.766 62.531 18.312 1 34.34 503 ARG A O 1
ATOM 3991 N N . VAL A 1 504 ? -18.734 61.531 16.328 1 32.69 504 VAL A N 1
ATOM 3992 C CA . VAL A 1 504 ? -19.766 60.531 16.672 1 32.69 504 VAL A CA 1
ATOM 3993 C C . VAL A 1 504 ? -19.141 59.375 17.438 1 32.69 504 VAL A C 1
ATOM 3995 O O . VAL A 1 504 ? -17.922 59.156 17.359 1 32.69 504 VAL A O 1
ATOM 3998 N N . TYR A 1 505 ? -20.109 58.156 17.766 1 39.44 505 TYR A N 1
ATOM 3999 C CA . TYR A 1 505 ? -20.219 56.938 18.562 1 39.44 505 TYR A CA 1
ATOM 4000 C C . TYR A 1 505 ? -19.125 55.938 18.188 1 39.44 505 TYR A C 1
ATOM 4002 O O . TYR A 1 505 ? -19.141 55.344 17.094 1 39.44 505 TYR A O 1
ATOM 4010 N N . ILE A 1 506 ? -17.984 56.062 18.609 1 46.88 506 ILE A N 1
ATOM 4011 C CA . ILE A 1 506 ? -16.891 55.156 18.234 1 46.88 506 ILE A CA 1
ATOM 4012 C C . ILE A 1 506 ? -17.234 53.719 18.609 1 46.88 506 ILE A C 1
ATOM 4014 O O . ILE A 1 506 ? -17.266 53.375 19.781 1 46.88 506 ILE A O 1
ATOM 4018 N N . LEU A 1 507 ? -18.141 52.969 18.078 1 57.97 507 LEU A N 1
ATOM 4019 C CA . LEU A 1 507 ? -18.219 51.5 18.25 1 57.97 507 LEU A CA 1
ATOM 4020 C C . LEU A 1 507 ? -16.844 50.875 18.078 1 57.97 507 LEU A C 1
ATOM 4022 O O . LEU A 1 507 ? -16.047 51.312 17.234 1 57.97 507 LEU A O 1
ATOM 4026 N N . PRO A 1 508 ? -16.453 50.156 19.188 1 68.44 508 PRO A N 1
ATOM 4027 C CA . PRO A 1 508 ? -15.227 49.406 18.969 1 68.44 508 PRO A CA 1
ATOM 4028 C C . PRO A 1 508 ? -15.195 48.688 17.609 1 68.44 508 PRO A C 1
ATOM 4030 O O . PRO A 1 508 ? -16.25 48.312 17.078 1 68.44 508 PRO A O 1
ATOM 4033 N N . ASP A 1 509 ? -14.117 48.688 17 1 71.75 509 ASP A N 1
ATOM 4034 C CA . ASP A 1 509 ? -13.922 48.094 15.695 1 71.75 509 ASP A CA 1
ATOM 4035 C C . ASP A 1 509 ? -14.516 46.688 15.656 1 71.75 509 ASP A C 1
ATOM 4037 O O . ASP A 1 509 ? -15.117 46.281 14.656 1 71.75 509 ASP A O 1
ATOM 4041 N N . ARG A 1 510 ? -14.469 45.969 16.703 1 83.38 510 ARG A N 1
ATOM 4042 C CA . ARG A 1 510 ? -15.016 44.625 16.766 1 83.38 510 ARG A CA 1
ATOM 4043 C C . ARG A 1 510 ? -16.531 44.625 16.594 1 83.38 510 ARG A C 1
ATOM 4045 O O . ARG A 1 510 ? -17.078 43.781 15.875 1 83.38 510 ARG A O 1
ATOM 4052 N N . GLN A 1 511 ? -17.141 45.625 17.219 1 83.12 511 GLN A N 1
ATOM 4053 C CA . GLN A 1 511 ? -18.594 45.688 17.156 1 83.12 511 GLN A CA 1
ATOM 4054 C C . GLN A 1 511 ? -19.078 46.125 15.781 1 83.12 511 GLN A C 1
ATOM 4056 O O . GLN A 1 511 ? -20.125 45.656 15.312 1 83.12 511 GLN A O 1
ATOM 4061 N N . ALA A 1 512 ? -18.312 46.969 15.125 1 79.19 512 ALA A N 1
ATOM 4062 C CA . ALA A 1 512 ? -18.656 47.344 13.758 1 79.19 512 ALA A CA 1
ATOM 4063 C C . ALA A 1 512 ? -18.609 46.156 12.812 1 79.19 512 ALA A C 1
ATOM 4065 O O . ALA A 1 512 ? -19.5 45.969 11.984 1 79.19 512 ALA A O 1
ATOM 4066 N N . ILE A 1 513 ? -17.625 45.312 12.953 1 84.25 513 ILE A N 1
ATOM 4067 C CA . ILE A 1 513 ? -17.484 44.125 12.102 1 84.25 513 ILE A CA 1
ATOM 4068 C C . ILE A 1 513 ? -18.578 43.125 12.43 1 84.25 513 ILE A C 1
ATOM 4070 O O . ILE A 1 513 ? -19.094 42.438 11.531 1 84.25 513 ILE A O 1
ATOM 4074 N N . PHE A 1 514 ? -18.984 43.094 13.656 1 89.38 514 PHE A N 1
ATOM 4075 C CA . PHE A 1 514 ? -20.094 42.219 14.039 1 89.38 514 PHE A CA 1
ATOM 4076 C C . PHE A 1 514 ? -21.391 42.625 13.352 1 89.38 514 PHE A C 1
ATOM 4078 O O . PHE A 1 514 ? -22.188 41.781 12.961 1 89.38 514 PHE A O 1
ATOM 4085 N N . LEU A 1 515 ? -21.578 43.906 13.273 1 84.81 515 LEU A N 1
ATOM 4086 C CA . LEU A 1 515 ? -22.797 44.375 12.633 1 84.81 515 LEU A CA 1
ATOM 4087 C C . LEU A 1 515 ? -22.797 44.031 11.141 1 84.81 515 LEU A C 1
ATOM 4089 O O . LEU A 1 515 ? -23.828 43.688 10.578 1 84.81 515 LEU A O 1
ATOM 4093 N N . HIS A 1 516 ? -21.672 44.125 10.523 1 83.5 516 HIS A N 1
ATOM 4094 C CA . HIS A 1 516 ? -21.562 43.719 9.133 1 83.5 516 HIS A CA 1
ATOM 4095 C C . HIS A 1 516 ? -21.781 42.219 9 1 83.5 516 HIS A C 1
ATOM 4097 O O . HIS A 1 516 ? -22.453 41.75 8.07 1 83.5 516 HIS A O 1
ATOM 4103 N N . LEU A 1 517 ? -21.203 41.438 9.898 1 89.56 517 LEU A N 1
ATOM 4104 C CA . LEU A 1 517 ? -21.391 40 9.906 1 89.56 517 LEU A CA 1
ATOM 4105 C C . LEU A 1 517 ? -22.844 39.656 10.141 1 89.56 517 LEU A C 1
ATOM 4107 O O . LEU A 1 517 ? -23.344 38.656 9.602 1 89.56 517 LEU A O 1
ATOM 4111 N N . TYR A 1 518 ? -23.516 40.469 10.953 1 91.94 518 TYR A N 1
ATOM 4112 C CA . TYR A 1 518 ? -24.938 40.25 11.211 1 91.94 518 TYR A CA 1
ATOM 4113 C C . TYR A 1 518 ? -25.75 40.375 9.922 1 91.94 518 TYR A C 1
ATOM 4115 O O . TYR A 1 518 ? -26.625 39.562 9.648 1 91.94 518 TYR A O 1
ATOM 4123 N N . VAL A 1 519 ? -25.438 41.375 9.109 1 89 519 VAL A N 1
ATOM 4124 C CA . VAL A 1 519 ? -26.141 41.562 7.844 1 89 519 VAL A CA 1
ATOM 4125 C C . VAL A 1 519 ? -25.859 40.406 6.91 1 89 519 VAL A C 1
ATOM 4127 O O . VAL A 1 519 ? -26.766 39.875 6.258 1 89 519 VAL A O 1
ATOM 4130 N N . PHE A 1 520 ? -24.656 39.969 6.875 1 90 520 PHE A N 1
ATOM 4131 C CA . PHE A 1 520 ? -24.25 38.875 6.016 1 90 520 PHE A CA 1
ATOM 4132 C C . PHE A 1 520 ? -24.984 37.594 6.414 1 90 520 PHE A C 1
ATOM 4134 O O . PHE A 1 520 ? -25.562 36.906 5.566 1 90 520 PHE A O 1
ATOM 4141 N N . THR A 1 521 ? -24.938 37.281 7.711 1 94.62 521 THR A N 1
ATOM 4142 C CA . THR A 1 521 ? -25.578 36.062 8.164 1 94.62 521 THR A CA 1
ATOM 4143 C C . THR A 1 521 ? -27.109 36.156 8.062 1 94.62 521 THR A C 1
ATOM 4145 O O . THR A 1 521 ? -27.797 35.156 7.949 1 94.62 521 THR A O 1
ATOM 4148 N N . TYR A 1 522 ? -27.594 37.406 8.164 1 94.62 522 TYR A N 1
ATOM 4149 C CA . TYR A 1 522 ? -29.031 37.625 7.969 1 94.62 522 TYR A CA 1
ATOM 4150 C C . TYR A 1 522 ? -29.453 37.25 6.551 1 94.62 522 TYR A C 1
ATOM 4152 O O . TYR A 1 522 ? -30.469 36.594 6.352 1 94.62 522 TYR A O 1
ATOM 4160 N N . LEU A 1 523 ? -28.688 37.656 5.574 1 94.06 523 LEU A N 1
ATOM 4161 C CA . LEU A 1 523 ? -28.953 37.281 4.188 1 94.06 523 LEU A CA 1
ATOM 4162 C C . LEU A 1 523 ? -28.844 35.781 3.982 1 94.06 523 LEU A C 1
ATOM 4164 O O . LEU A 1 523 ? -29.672 35.188 3.281 1 94.06 523 LEU A O 1
ATOM 4168 N N . LEU A 1 524 ? -27.875 35.188 4.59 1 96.06 524 LEU A N 1
ATOM 4169 C CA . LEU A 1 524 ? -27.75 33.719 4.504 1 96.06 524 LEU A CA 1
ATOM 4170 C C . LEU A 1 524 ? -28.938 33.031 5.152 1 96.06 524 LEU A C 1
ATOM 4172 O O . LEU A 1 524 ? -29.359 31.969 4.695 1 96.06 524 LEU A O 1
ATOM 4176 N N . LEU A 1 525 ? -29.375 33.625 6.223 1 96.88 525 LEU A N 1
ATOM 4177 C CA . LEU A 1 525 ? -30.531 33.062 6.918 1 96.88 525 LEU A CA 1
ATOM 4178 C C . LEU A 1 525 ? -31.766 33.094 6.039 1 96.88 525 LEU A C 1
ATOM 4180 O O . LEU A 1 525 ? -32.594 32.188 6.07 1 96.88 525 LEU A O 1
ATOM 4184 N N . ILE A 1 526 ? -31.938 34.188 5.277 1 96.81 526 ILE A N 1
ATOM 4185 C CA . ILE A 1 526 ? -33.062 34.281 4.328 1 96.81 526 ILE A CA 1
ATOM 4186 C C . ILE A 1 526 ? -32.938 33.125 3.32 1 96.81 526 ILE A C 1
ATOM 4188 O O . ILE A 1 526 ? -33.938 32.438 3.061 1 96.81 526 ILE A O 1
ATOM 4192 N N . PHE A 1 527 ? -31.797 33 2.875 1 96.12 527 PHE A N 1
ATOM 4193 C CA . PHE A 1 527 ? -31.562 31.922 1.92 1 96.12 527 PHE A CA 1
ATOM 4194 C C . PHE A 1 527 ? -31.859 30.562 2.547 1 96.12 527 PHE A C 1
ATOM 4196 O O . PHE A 1 527 ? -32.5 29.703 1.926 1 96.12 527 PHE A O 1
ATOM 4203 N N . ALA A 1 528 ? -31.406 30.281 3.742 1 97 528 ALA A N 1
ATOM 4204 C CA . ALA A 1 528 ? -31.625 29.016 4.438 1 97 528 ALA A CA 1
ATOM 4205 C C . ALA A 1 528 ? -33.094 28.781 4.695 1 97 528 ALA A C 1
ATOM 4207 O O . ALA A 1 528 ? -33.562 27.641 4.633 1 97 528 ALA A O 1
ATOM 4208 N N . THR A 1 529 ? -33.812 29.812 4.992 1 96.5 529 THR A N 1
ATOM 4209 C CA . THR A 1 529 ? -35.25 29.703 5.23 1 96.5 529 THR A CA 1
ATOM 4210 C C . THR A 1 529 ? -35.969 29.328 3.945 1 96.5 529 THR A C 1
ATOM 4212 O O . THR A 1 529 ? -36.875 28.5 3.967 1 96.5 529 THR A O 1
ATOM 4215 N N . LEU A 1 530 ? -35.594 29.922 2.855 1 95.81 530 LEU A N 1
ATOM 4216 C CA . LEU A 1 530 ? -36.156 29.562 1.562 1 95.81 530 LEU A CA 1
ATOM 4217 C C . LEU A 1 530 ? -35.844 28.109 1.212 1 95.81 530 LEU A C 1
ATOM 4219 O O . LEU A 1 530 ? -36.656 27.406 0.637 1 95.81 530 LEU A O 1
ATOM 4223 N N . ALA A 1 531 ? -34.656 27.703 1.533 1 94.88 531 ALA A N 1
ATOM 4224 C CA . ALA A 1 531 ? -34.25 26.328 1.262 1 94.88 531 ALA A CA 1
ATOM 4225 C C . ALA A 1 531 ? -35.125 25.328 2.021 1 94.88 531 ALA A C 1
ATOM 4227 O O . ALA A 1 531 ? -35.406 24.234 1.53 1 94.88 531 ALA A O 1
ATOM 4228 N N . VAL A 1 532 ? -35.562 25.625 3.168 1 94.06 532 VAL A N 1
ATOM 4229 C CA . VAL A 1 532 ? -36.406 24.766 3.977 1 94.06 532 VAL A CA 1
ATOM 4230 C C . VAL A 1 532 ? -37.75 24.531 3.264 1 94.06 532 VAL A C 1
ATOM 4232 O O . VAL A 1 532 ? -38.312 23.453 3.355 1 94.06 532 VAL A O 1
ATOM 4235 N N . THR A 1 533 ? -38.219 25.531 2.488 1 91.31 533 THR A N 1
ATOM 4236 C CA . THR A 1 533 ? -39.469 25.375 1.73 1 91.31 533 THR A CA 1
ATOM 4237 C C . THR A 1 533 ? -39.281 24.344 0.624 1 91.31 533 THR A C 1
ATOM 4239 O O . THR A 1 533 ? -40.25 23.75 0.167 1 91.31 533 THR A O 1
ATOM 4242 N N . PHE A 1 534 ? -38.062 24.156 0.3 1 90.12 534 PHE A N 1
ATOM 4243 C CA . PHE A 1 534 ? -37.781 23.125 -0.677 1 90.12 534 PHE A CA 1
ATOM 4244 C C . PHE A 1 534 ? -37.344 21.828 0.017 1 90.12 534 PHE A C 1
ATOM 4246 O O . PHE A 1 534 ? -36.719 20.969 -0.599 1 90.12 534 PHE A O 1
ATOM 4253 N N . GLU A 1 535 ? -37.5 21.766 1.299 1 90.31 535 GLU A N 1
ATOM 4254 C CA . GLU A 1 535 ? -37.281 20.594 2.125 1 90.31 535 GLU A CA 1
ATOM 4255 C C . GLU A 1 535 ? -35.781 20.281 2.275 1 90.31 535 GLU A C 1
ATOM 4257 O O . GLU A 1 535 ? -35.375 19.125 2.238 1 90.31 535 GLU A O 1
ATOM 4262 N N . ILE A 1 536 ? -35 21.266 2.32 1 93.56 536 ILE A N 1
ATOM 4263 C CA . ILE A 1 536 ? -33.562 21.141 2.568 1 93.56 536 ILE A CA 1
ATOM 4264 C C . ILE A 1 536 ? -33.25 21.5 4.02 1 93.56 536 ILE A C 1
ATOM 4266 O O . ILE A 1 536 ? -33.531 22.609 4.469 1 93.56 536 ILE A O 1
ATOM 4270 N N . GLY A 1 537 ? -32.75 20.594 4.742 1 94.19 537 GLY A N 1
ATOM 4271 C CA . GLY A 1 537 ? -32.406 20.828 6.141 1 94.19 537 GLY A CA 1
ATOM 4272 C C . GLY A 1 537 ? -30.922 20.969 6.375 1 94.19 537 GLY A C 1
ATOM 4273 O O . GLY A 1 537 ? -30.5 21.375 7.457 1 94.19 537 GLY A O 1
ATOM 4274 N N . GLY A 1 538 ? -30.109 20.828 5.414 1 95.12 538 GLY A N 1
ATOM 4275 C CA . GLY A 1 538 ? -28.672 20.75 5.559 1 95.12 538 GLY A CA 1
ATOM 4276 C C . GLY A 1 538 ? -28.016 22.094 5.812 1 95.12 538 GLY A C 1
ATOM 4277 O O . GLY A 1 538 ? -26.828 22.172 6.098 1 95.12 538 GLY A O 1
ATOM 4278 N N . LEU A 1 539 ? -28.734 23.172 5.805 1 96.5 539 LEU A N 1
ATOM 4279 C CA . LEU A 1 539 ? -28.188 24.516 6.02 1 96.5 539 LEU A CA 1
ATOM 4280 C C . LEU A 1 539 ? -28.438 24.984 7.445 1 96.5 539 LEU A C 1
ATOM 4282 O O . LEU A 1 539 ? -28.406 26.188 7.723 1 96.5 539 LEU A O 1
ATOM 4286 N N . TYR A 1 540 ? -28.688 24.016 8.375 1 97.25 540 TYR A N 1
ATOM 4287 C CA . TYR A 1 540 ? -28.969 24.328 9.773 1 97.25 540 TYR A CA 1
ATOM 4288 C C . TYR A 1 540 ? -27.828 25.109 10.406 1 97.25 540 TYR A C 1
ATOM 4290 O O . TYR A 1 540 ? -28.031 25.859 11.375 1 97.25 540 TYR A O 1
ATOM 4298 N N . TRP A 1 541 ? -26.594 24.953 9.93 1 97.5 541 TRP A N 1
ATOM 4299 C CA . TRP A 1 541 ? -25.422 25.609 10.5 1 97.5 541 TRP A CA 1
ATOM 4300 C C . TRP A 1 541 ? -25.516 27.125 10.305 1 97.5 541 TRP A C 1
ATOM 4302 O O . TRP A 1 541 ? -24.984 27.891 11.102 1 97.5 541 TRP A O 1
ATOM 4312 N N . ILE A 1 542 ? -26.188 27.609 9.242 1 97.69 542 ILE A N 1
ATOM 4313 C CA . ILE A 1 542 ? -26.375 29.031 8.992 1 97.69 542 ILE A CA 1
ATOM 4314 C C . ILE A 1 542 ? -27.25 29.625 10.086 1 97.69 542 ILE A C 1
ATOM 4316 O O . ILE A 1 542 ? -26.984 30.734 10.57 1 97.69 542 ILE A O 1
ATOM 4320 N N . SER A 1 543 ? -28.312 28.891 10.461 1 97.62 543 SER A N 1
ATOM 4321 C CA . SER A 1 543 ? -29.203 29.344 11.531 1 97.62 543 SER A CA 1
ATOM 4322 C C . SER A 1 543 ? -28.453 29.484 12.852 1 97.62 543 SER A C 1
ATOM 4324 O O . SER A 1 543 ? -28.609 30.484 13.547 1 97.62 543 SER A O 1
ATOM 4326 N N . ALA A 1 544 ? -27.703 28.484 13.117 1 97.38 544 ALA A N 1
ATOM 4327 C CA . ALA A 1 544 ? -26.922 28.516 14.359 1 97.38 544 ALA A CA 1
ATOM 4328 C C . ALA A 1 544 ? -25.906 29.656 14.336 1 97.38 544 ALA A C 1
ATOM 4330 O O . ALA A 1 544 ? -25.703 30.328 15.344 1 97.38 544 ALA A O 1
ATOM 4331 N N . TRP A 1 545 ? -25.234 29.828 13.211 1 97.75 545 TRP A N 1
ATOM 4332 C CA . TRP A 1 545 ? -24.25 30.906 13.062 1 97.75 545 TRP A CA 1
ATOM 4333 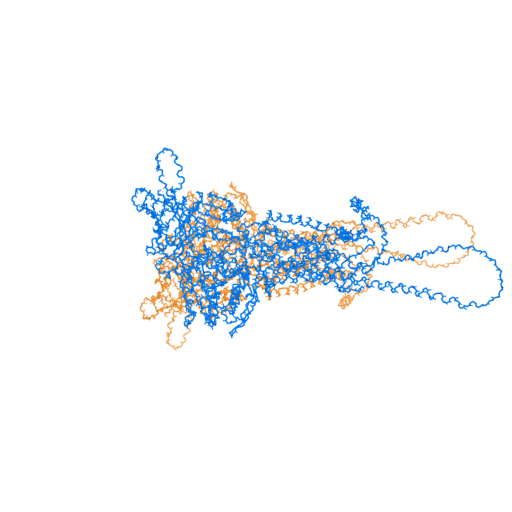C C . TRP A 1 545 ? -24.891 32.281 13.25 1 97.75 545 TRP A C 1
ATOM 4335 O O . TRP A 1 545 ? -24.359 33.125 13.992 1 97.75 545 TRP A O 1
ATOM 4345 N N . HIS A 1 546 ? -26.016 32.5 12.641 1 97.38 546 HIS A N 1
ATOM 4346 C CA . HIS A 1 546 ? -26.719 33.781 12.758 1 97.38 546 HIS A CA 1
ATOM 4347 C C . HIS A 1 546 ? -27.156 34.062 14.195 1 97.38 546 HIS A C 1
ATOM 4349 O O . HIS A 1 546 ? -27.031 35.188 14.68 1 97.38 546 HIS A O 1
ATOM 4355 N N . ALA A 1 547 ? -27.641 33 14.836 1 97.69 547 ALA A N 1
ATOM 4356 C CA . ALA A 1 547 ? -28.047 33.156 16.234 1 97.69 547 ALA A CA 1
ATOM 4357 C C . ALA A 1 547 ? -26.859 33.562 17.109 1 97.69 547 ALA A C 1
ATOM 4359 O O . ALA A 1 547 ? -27 34.406 18 1 97.69 547 ALA A O 1
ATOM 4360 N N . GLY A 1 548 ? -25.672 32.938 16.828 1 97.19 548 GLY A N 1
ATOM 4361 C CA . GLY A 1 548 ? -24.469 33.312 17.562 1 97.19 548 GLY A CA 1
ATOM 4362 C C . GLY A 1 548 ? -24.047 34.75 17.312 1 97.19 548 GLY A C 1
ATOM 4363 O O . GLY A 1 548 ? -23.688 35.469 18.25 1 97.19 548 GLY A O 1
ATOM 4364 N N . VAL A 1 549 ? -24.078 35.219 16.062 1 96.44 549 VAL A N 1
ATOM 4365 C CA . VAL A 1 549 ? -23.703 36.562 15.695 1 96.44 549 VAL A CA 1
ATOM 4366 C C . VAL A 1 549 ? -24.703 37.562 16.297 1 96.44 549 VAL A C 1
ATOM 4368 O O . VAL A 1 549 ? -24.312 38.594 16.812 1 96.44 549 VAL A O 1
ATOM 4371 N N . TRP A 1 550 ? -25.984 37.219 16.266 1 96.31 550 TRP A N 1
ATOM 4372 C CA . TRP A 1 550 ? -27.031 38.031 16.875 1 96.31 550 TRP A CA 1
ATOM 4373 C C . TRP A 1 550 ? -26.766 38.25 18.359 1 96.31 550 TRP A C 1
ATOM 4375 O O . TRP A 1 550 ? -26.781 39.375 18.844 1 96.31 550 TRP A O 1
ATOM 4385 N N . ALA A 1 551 ? -26.469 37.188 19.062 1 96.12 551 ALA A N 1
ATOM 4386 C CA . ALA A 1 551 ? -26.172 37.25 20.5 1 96.12 551 ALA A CA 1
ATOM 4387 C C . ALA A 1 551 ? -24.922 38.094 20.75 1 96.12 551 ALA A C 1
ATOM 4389 O O . ALA A 1 551 ? -24.875 38.875 21.719 1 96.12 551 ALA A O 1
ATOM 4390 N N . ALA A 1 552 ? -23.938 37.938 19.891 1 95.19 552 ALA A N 1
ATOM 4391 C CA . ALA A 1 552 ? -22.703 38.719 20.047 1 95.19 552 ALA A CA 1
ATOM 4392 C C . ALA A 1 552 ? -22.938 40.188 19.828 1 95.19 552 ALA A C 1
ATOM 4394 O O . ALA A 1 552 ? -22.359 41.031 20.516 1 95.19 552 ALA A O 1
ATOM 4395 N N . CYS A 1 553 ? -23.812 40.562 18.891 1 92.25 553 CYS A N 1
ATOM 4396 C CA . CYS A 1 553 ? -24.172 41.969 18.641 1 92.25 553 CYS A CA 1
ATOM 4397 C C . CYS A 1 553 ? -24.891 42.562 19.844 1 92.25 553 CYS A C 1
ATOM 4399 O O . CYS A 1 553 ? -24.641 43.719 20.188 1 92.25 553 CYS A O 1
ATOM 4401 N N . ILE A 1 554 ? -25.672 41.781 20.469 1 91.62 554 ILE A N 1
ATOM 4402 C CA . ILE A 1 554 ? -26.391 42.25 21.656 1 91.62 554 ILE A CA 1
ATOM 4403 C C . ILE A 1 554 ? -25.406 42.5 22.797 1 91.62 554 ILE A C 1
ATOM 4405 O O . ILE A 1 554 ? -25.469 43.531 23.469 1 91.62 554 ILE A O 1
ATOM 4409 N N . ILE A 1 555 ? -24.516 41.562 22.922 1 91.19 555 ILE A N 1
ATOM 4410 C CA . ILE A 1 555 ? -23.516 41.719 23.969 1 91.19 555 ILE A CA 1
ATOM 4411 C C . ILE A 1 555 ? -22.656 42.969 23.703 1 91.19 555 ILE A C 1
ATOM 4413 O O . ILE A 1 555 ? -22.328 43.688 24.625 1 91.19 555 ILE A O 1
ATOM 4417 N N . GLY A 1 556 ? -22.281 43.188 22.469 1 87.75 556 GLY A N 1
ATOM 4418 C CA . GLY A 1 556 ? -21.531 44.375 22.109 1 87.75 556 GLY A CA 1
ATOM 4419 C C . GLY A 1 556 ? -22.312 45.656 22.344 1 87.75 556 GLY A C 1
ATOM 4420 O O . GLY A 1 556 ? -21.75 46.656 22.781 1 87.75 556 GLY A O 1
ATOM 4421 N N . GLY A 1 557 ? -23.609 45.625 22.125 1 83.44 557 GLY A N 1
ATOM 4422 C CA . GLY A 1 557 ? -24.469 46.75 22.422 1 83.44 557 GLY A CA 1
ATOM 4423 C C . GLY A 1 557 ? -24.578 47.031 23.906 1 83.44 557 GLY A C 1
ATOM 4424 O O . GLY A 1 557 ? -24.531 48.188 24.328 1 83.44 557 GLY A O 1
ATOM 4425 N N . LEU A 1 558 ? -24.641 46.031 24.672 1 84.25 558 LEU A N 1
ATOM 4426 C CA . LEU A 1 558 ? -24.719 46.156 26.125 1 84.25 558 LEU A CA 1
ATOM 4427 C C . LEU A 1 558 ? -23.422 46.719 26.688 1 84.25 558 LEU A C 1
ATOM 4429 O O . LEU A 1 558 ? -23.438 47.531 27.609 1 84.25 558 LEU A O 1
ATOM 4433 N N . GLU A 1 559 ? -22.344 46.188 26.141 1 84.12 559 GLU A N 1
ATOM 4434 C CA . GLU A 1 559 ? -21.047 46.719 26.562 1 84.12 559 GLU A CA 1
ATOM 4435 C C . GLU A 1 559 ? -20.953 48.219 26.328 1 84.12 559 GLU A C 1
ATOM 4437 O O . GLU A 1 559 ? -20.5 48.969 27.203 1 84.12 559 GLU A O 1
ATOM 4442 N N . THR A 1 560 ? -21.375 48.625 25.172 1 76.56 560 THR A N 1
ATOM 4443 C CA . THR A 1 560 ? -21.328 50.031 24.828 1 76.56 560 THR A CA 1
ATOM 4444 C C . THR A 1 560 ? -22.234 50.844 25.766 1 76.56 560 THR A C 1
ATOM 4446 O O . THR A 1 560 ? -21.875 51.938 26.172 1 76.56 560 THR A O 1
ATOM 4449 N N . PHE A 1 561 ? -23.266 50.219 26.156 1 75.56 561 PHE A N 1
ATOM 4450 C CA . PHE A 1 561 ? -24.203 50.875 27.047 1 75.56 561 PHE A CA 1
ATOM 4451 C C . PHE A 1 561 ? -23.625 51 28.453 1 75.56 561 PHE A C 1
ATOM 4453 O O . PHE A 1 561 ? -23.719 52.062 29.078 1 75.56 561 PHE A O 1
ATOM 4460 N N . ILE A 1 562 ? -23.047 50.062 28.891 1 78.12 562 ILE A N 1
ATOM 4461 C CA . ILE A 1 562 ? -22.516 50.031 30.25 1 78.12 562 ILE A CA 1
ATOM 4462 C C . ILE A 1 562 ? -21.312 50.938 30.359 1 78.12 562 ILE A C 1
ATOM 4464 O O . ILE A 1 562 ? -21.188 51.719 31.312 1 78.12 562 ILE A O 1
ATOM 4468 N N . VAL A 1 563 ? -20.453 50.812 29.422 1 74.12 563 VAL A N 1
ATOM 4469 C CA . VAL A 1 563 ? -19.25 51.625 29.453 1 74.12 563 VAL A CA 1
ATOM 4470 C C . VAL A 1 563 ? -19.609 53.094 29.344 1 74.12 563 VAL A C 1
ATOM 4472 O O . VAL A 1 563 ? -19.016 53.938 30.047 1 74.12 563 VAL A O 1
ATOM 4475 N N . ARG A 1 564 ? -20.531 53.5 28.672 1 68.25 564 ARG A N 1
ATOM 4476 C CA . ARG A 1 564 ? -20.984 54.875 28.516 1 68.25 564 ARG A CA 1
ATOM 4477 C C . ARG A 1 564 ? -21.656 55.375 29.781 1 68.25 564 ARG A C 1
ATOM 4479 O O . ARG A 1 564 ? -21.453 56.531 30.188 1 68.25 564 ARG A O 1
ATOM 4486 N N . SER A 1 565 ? -22.422 54.562 30.297 1 69.75 565 SER A N 1
ATOM 4487 C CA . SER A 1 565 ? -23.094 54.938 31.531 1 69.75 565 SER A CA 1
ATOM 4488 C C . SER A 1 565 ? -22.078 55.25 32.625 1 69.75 565 SER A C 1
ATOM 4490 O O . SER A 1 565 ? -22.266 56.188 33.406 1 69.75 565 SER A O 1
ATOM 4492 N N . GLN A 1 566 ? -21.062 54.531 32.562 1 70.94 566 GLN A N 1
ATOM 4493 C CA . GLN A 1 566 ? -20.047 54.75 33.562 1 70.94 566 GLN A CA 1
ATOM 4494 C C . GLN A 1 566 ? -19.266 56.031 33.312 1 70.94 566 GLN A C 1
ATOM 4496 O O . GLN A 1 566 ? -18.922 56.75 34.25 1 70.94 566 GLN A O 1
ATOM 4501 N N . ARG A 1 567 ? -19.094 56.344 32.062 1 63.38 567 ARG A N 1
ATOM 4502 C CA . ARG A 1 567 ? -18.359 57.562 31.703 1 63.38 567 ARG A CA 1
ATOM 4503 C C . ARG A 1 567 ? -19.172 58.781 32.031 1 63.38 567 ARG A C 1
ATOM 4505 O O . ARG A 1 567 ? -18.625 59.812 32.5 1 63.38 567 ARG A O 1
ATOM 4512 N N . VAL A 1 568 ? -20.406 58.688 31.781 1 61.59 568 VAL A N 1
ATOM 4513 C CA . VAL A 1 568 ? -21.297 59.781 32.094 1 61.59 568 VAL A CA 1
ATOM 4514 C C . VAL A 1 568 ? -21.297 60.031 33.625 1 61.59 568 VAL A C 1
ATOM 4516 O O . VAL A 1 568 ? -21.219 61.188 34.062 1 61.59 568 VAL A O 1
ATOM 4519 N N . LYS A 1 569 ? -21.172 59.062 34.281 1 62.72 569 LYS A N 1
ATOM 4520 C CA . LYS A 1 569 ? -21.156 59.156 35.75 1 62.72 569 LYS A CA 1
ATOM 4521 C C . LYS A 1 569 ? -19.828 59.75 36.219 1 62.72 569 LYS A C 1
ATOM 4523 O O . LYS A 1 569 ? -19.812 60.562 37.156 1 62.72 569 LYS A O 1
ATOM 4528 N N . GLU A 1 570 ? -18.859 59.344 35.5 1 65.62 570 GLU A N 1
ATOM 4529 C CA . GLU A 1 570 ? -17.547 59.875 35.875 1 65.62 570 GLU A CA 1
ATOM 4530 C C . GLU A 1 570 ? -17.422 61.344 35.531 1 65.62 570 GLU A C 1
ATOM 4532 O O . GLU A 1 570 ? -16.844 62.125 36.281 1 65.62 570 GLU A O 1
ATOM 4537 N N . LEU A 1 571 ? -17.969 61.688 34.375 1 60.56 571 LEU A N 1
ATOM 4538 C CA . LEU A 1 571 ? -17.953 63.094 33.969 1 60.56 571 LEU A CA 1
ATOM 4539 C C . LEU A 1 571 ? -18.812 63.938 34.875 1 60.56 571 LEU A C 1
ATOM 4541 O O . LEU A 1 571 ? -18.453 65.062 35.219 1 60.56 571 LEU A O 1
ATOM 4545 N N . GLU A 1 572 ? -19.844 63.375 35.25 1 61.59 572 GLU A N 1
ATOM 4546 C CA . GLU A 1 572 ? -20.719 64.062 36.219 1 61.59 572 GLU A CA 1
ATOM 4547 C C . GLU A 1 572 ? -20.016 64.25 37.562 1 61.59 572 GLU A C 1
ATOM 4549 O O . GLU A 1 572 ? -20.109 65.312 38.188 1 61.59 572 GLU A O 1
ATOM 4554 N N . LYS A 1 573 ? -19.297 63.375 37.875 1 61.59 573 LYS A N 1
ATOM 4555 C CA . LYS A 1 573 ? -18.562 63.469 39.125 1 61.59 573 LYS A CA 1
ATOM 4556 C C . LYS A 1 573 ? -17.438 64.5 39.031 1 61.59 573 LYS A C 1
ATOM 4558 O O . LYS A 1 573 ? -17.188 65.25 39.969 1 61.59 573 LYS A O 1
ATOM 4563 N N . LYS A 1 574 ? -16.859 64.438 37.875 1 61.09 574 LYS A N 1
ATOM 4564 C CA . LYS A 1 574 ? -15.781 65.438 37.688 1 61.09 574 LYS A CA 1
ATOM 4565 C C . LYS A 1 574 ? -16.312 66.812 37.625 1 61.09 574 LYS A C 1
ATOM 4567 O O . LYS A 1 574 ? -15.734 67.75 38.188 1 61.09 574 LYS A O 1
ATOM 4572 N N . THR A 1 575 ? -17.422 66.938 36.906 1 60.69 575 THR A N 1
ATOM 4573 C CA . THR A 1 575 ? -18.047 68.25 36.812 1 60.69 575 THR A CA 1
ATOM 4574 C C . THR A 1 575 ? -18.547 68.75 38.188 1 60.69 575 THR A C 1
ATOM 4576 O O . THR A 1 575 ? -18.391 69.875 38.562 1 60.69 575 THR A O 1
ATOM 4579 N N . ARG A 1 576 ? -18.938 67.875 38.906 1 62 576 ARG A N 1
ATOM 4580 C CA . ARG A 1 576 ? -19.391 68.188 40.25 1 62 576 ARG A CA 1
ATOM 4581 C C . ARG A 1 576 ? -18.203 68.5 41.156 1 62 576 ARG A C 1
ATOM 4583 O O . ARG A 1 576 ? -18.297 69.438 41.969 1 62 576 ARG A O 1
ATOM 4590 N N . ARG A 1 577 ? -17.172 67.938 40.906 1 63.53 577 ARG A N 1
ATOM 4591 C CA . ARG A 1 577 ? -15.977 68.25 41.656 1 63.53 577 ARG A CA 1
ATOM 4592 C C . ARG A 1 577 ? -15.406 69.625 41.281 1 63.53 577 ARG A C 1
ATOM 4594 O O . ARG A 1 577 ? -14.906 70.312 42.156 1 63.53 577 ARG A O 1
ATOM 4601 N N . GLN A 1 578 ? -15.516 69.938 40.062 1 63.12 578 GLN A N 1
ATOM 4602 C CA . GLN A 1 578 ? -15.031 71.25 39.594 1 63.12 578 GLN A CA 1
ATOM 4603 C C . GLN A 1 578 ? -15.938 72.375 40.125 1 63.12 578 GLN A C 1
ATOM 4605 O O . GLN A 1 578 ? -15.453 73.438 40.469 1 63.12 578 GLN A O 1
ATOM 4610 N N . LEU A 1 579 ? -17.109 72.062 40.219 1 59.84 579 LEU A N 1
ATOM 4611 C CA . LEU A 1 579 ? -18.047 73.062 40.75 1 59.84 579 LEU A CA 1
ATOM 4612 C C . LEU A 1 579 ? -17.844 73.25 42.25 1 59.84 579 LEU A C 1
ATOM 4614 O O . LEU A 1 579 ? -17.922 74.375 42.781 1 59.84 579 LEU A O 1
ATOM 4618 N N . LEU A 1 580 ? -17.406 72.25 42.875 1 60.47 580 LEU A N 1
ATOM 4619 C CA . LEU A 1 580 ? -17.125 72.312 44.281 1 60.47 580 LEU A CA 1
ATOM 4620 C C . LEU A 1 580 ? -15.789 73 44.562 1 60.47 580 LEU A C 1
ATOM 4622 O O . LEU A 1 580 ? -15.648 73.688 45.562 1 60.47 580 LEU A O 1
ATOM 4626 N N . ASN A 1 581 ? -14.914 72.875 43.656 1 59.78 581 ASN A N 1
ATOM 4627 C CA . ASN A 1 581 ? -13.625 73.5 43.844 1 59.78 581 ASN A CA 1
ATOM 4628 C C . ASN A 1 581 ? -13.719 75 43.5 1 59.78 581 ASN A C 1
ATOM 4630 O O . ASN A 1 581 ? -13.023 75.812 44.125 1 59.78 581 ASN A O 1
ATOM 4634 N N . ARG A 1 582 ? -14.578 75.438 42.719 1 53.91 582 ARG A N 1
ATOM 4635 C CA . ARG A 1 582 ? -14.797 76.812 42.438 1 53.91 582 ARG A CA 1
ATOM 4636 C C . ARG A 1 582 ? -15.492 77.5 43.625 1 53.91 582 ARG A C 1
ATOM 4638 O O . ARG A 1 582 ? -15.18 78.688 43.969 1 53.91 582 ARG A O 1
ATOM 4645 N N . ASP A 1 583 ? -16.25 76.875 44.312 1 55.78 583 ASP A N 1
ATOM 4646 C CA . ASP A 1 583 ? -16.906 77.438 45.469 1 55.78 583 ASP A CA 1
ATOM 4647 C C . ASP A 1 583 ? -15.961 77.5 46.656 1 55.78 583 ASP A C 1
ATOM 4649 O O . ASP A 1 583 ? -16.016 78.438 47.469 1 55.78 583 ASP A O 1
ATOM 4653 N N . ALA A 1 584 ? -14.953 76.812 46.781 1 53.69 584 ALA A N 1
ATOM 4654 C CA . ALA A 1 584 ? -14.008 76.812 47.906 1 53.69 584 ALA A CA 1
ATOM 4655 C C . ALA A 1 584 ? -12.977 77.938 47.719 1 53.69 584 ALA A C 1
ATOM 4657 O O . ALA A 1 584 ? -12.539 78.562 48.688 1 53.69 584 ALA A O 1
ATOM 4658 N N . HIS A 1 585 ? -12.633 78.312 46.562 1 50.56 585 HIS A N 1
ATOM 4659 C CA . HIS A 1 585 ? -11.688 79.438 46.375 1 50.56 585 HIS A CA 1
ATOM 4660 C C . HIS A 1 585 ? -12.359 80.812 46.594 1 50.56 585 HIS A C 1
ATOM 4662 O O . HIS A 1 585 ? -11.68 81.75 46.844 1 50.56 585 HIS A O 1
ATOM 4668 N N . ARG A 1 586 ? -13.625 80.938 46.594 1 46.91 586 ARG A N 1
ATOM 4669 C CA . ARG A 1 586 ? -14.305 82.188 46.906 1 46.91 586 ARG A CA 1
ATOM 4670 C C . ARG A 1 586 ? -14.391 82.438 48.406 1 46.91 586 ARG A C 1
ATOM 4672 O O . ARG A 1 586 ? -14.438 83.562 48.875 1 46.91 586 ARG A O 1
ATOM 4679 N N . ALA A 1 587 ? -14.344 81.438 49.25 1 45.12 587 ALA A N 1
ATOM 4680 C CA . ALA A 1 587 ? -14.547 81.688 50.688 1 45.12 587 ALA A CA 1
ATOM 4681 C C . ALA A 1 587 ? -13.258 82.125 51.375 1 45.12 587 ALA A C 1
ATOM 4683 O O . ALA A 1 587 ? -13.297 82.812 52.375 1 45.12 587 ALA A O 1
ATOM 4684 N N . SER A 1 588 ? -12.109 81.688 50.969 1 40.84 588 SER A N 1
ATOM 4685 C CA . SER A 1 588 ? -10.938 82 51.781 1 40.84 588 SER A CA 1
ATOM 4686 C C . SER A 1 588 ? -10.508 83.438 51.625 1 40.84 588 SER A C 1
ATOM 4688 O O . SER A 1 588 ? -9.586 83.875 52.281 1 40.84 588 SER A O 1
ATOM 4690 N N . ARG A 1 589 ? -10.789 84.125 50.594 1 35.25 589 ARG A N 1
ATOM 4691 C CA . ARG A 1 589 ? -10.211 85.5 50.469 1 35.25 589 ARG A CA 1
ATOM 4692 C C . ARG A 1 589 ? -10.961 86.5 51.344 1 35.25 589 ARG A C 1
ATOM 4694 O O . ARG A 1 589 ? -10.625 87.688 51.344 1 35.25 589 ARG A O 1
ATOM 4701 N N . ASN A 1 590 ? -12.109 86.125 51.906 1 33.81 590 ASN A N 1
ATOM 4702 C CA . ASN A 1 590 ? -12.82 87.25 52.531 1 33.81 590 ASN A CA 1
ATOM 4703 C C . ASN A 1 590 ? -12.211 87.625 53.875 1 33.81 590 ASN A C 1
ATOM 4705 O O . ASN A 1 590 ? -12.805 88.375 54.625 1 33.81 590 ASN A O 1
ATOM 4709 N N . GLY A 1 591 ? -11.414 86.688 54.562 1 29.16 591 GLY A N 1
ATOM 4710 C CA . GLY A 1 591 ? -11.305 87.062 55.969 1 29.16 591 GLY A CA 1
ATOM 4711 C C . GLY A 1 591 ? -10.547 88.375 56.188 1 29.16 591 GLY A C 1
ATOM 4712 O O . GLY A 1 591 ? -10.539 88.938 57.281 1 29.16 591 GLY A O 1
ATOM 4713 N N . GLN A 1 592 ? -9.422 88.562 55.531 1 27.69 592 GLN A N 1
ATOM 4714 C CA . GLN A 1 592 ? -8.461 89.312 56.344 1 27.69 592 GLN A CA 1
ATOM 4715 C C . GLN A 1 592 ? -8.758 90.812 56.312 1 27.69 592 GLN A C 1
ATOM 4717 O O . GLN A 1 592 ? -7.988 91.562 56.844 1 27.69 592 GLN A O 1
ATOM 4722 N N . ARG A 1 593 ? -9.594 91.312 55.469 1 28.66 593 ARG A N 1
ATOM 4723 C CA . ARG A 1 593 ? -9.266 92.688 55.188 1 28.66 593 ARG A CA 1
ATOM 4724 C C . ARG A 1 593 ? -9.75 93.625 56.312 1 28.66 593 ARG A C 1
ATOM 4726 O O . ARG A 1 593 ? -10.922 94 56.344 1 28.66 593 ARG A O 1
ATOM 4733 N N . HIS A 1 594 ? -9.492 93.312 57.531 1 23.72 594 HIS A N 1
ATOM 4734 C CA . HIS A 1 594 ? -10.164 94.25 58.406 1 23.72 594 HIS A CA 1
ATOM 4735 C C . HIS A 1 594 ? -9.703 95.688 58.125 1 23.72 594 HIS A C 1
ATOM 4737 O O . HIS A 1 594 ? -10.367 96.688 58.531 1 23.72 594 HIS A O 1
ATOM 4743 N N . GLY A 1 595 ? -8.352 95.875 58.031 1 20.09 595 GLY A N 1
ATOM 4744 C CA . GLY A 1 595 ? -7.969 97.062 58.75 1 20.09 595 GLY A CA 1
ATOM 4745 C C . GLY A 1 595 ? -8.578 98.375 58.188 1 20.09 595 GLY A C 1
ATOM 4746 O O . GLY A 1 595 ? -9.484 98.938 58.781 1 20.09 595 GLY A O 1
ATOM 4747 N N . SER A 1 596 ? -7.684 99.188 57.5 1 22.11 596 SER A N 1
ATOM 4748 C CA . SER A 1 596 ? -7.488 100.625 57.75 1 22.11 596 SER A CA 1
ATOM 4749 C C . SER A 1 596 ? -8.547 101.438 57 1 22.11 596 SER A C 1
ATOM 4751 O O . SER A 1 596 ? -9.227 100.938 56.125 1 22.11 596 SER A O 1
ATOM 4753 N N . GLY A 1 597 ? -8.531 102.938 57.094 1 20.23 597 GLY A N 1
ATOM 4754 C CA . GLY A 1 597 ? -9.383 104.125 57.25 1 20.23 597 GLY A CA 1
ATOM 4755 C C . GLY A 1 597 ? -10.078 104.5 55.969 1 20.23 597 GLY A C 1
ATOM 4756 O O . GLY A 1 597 ? -11.305 104.688 55.969 1 20.23 597 GLY A O 1
ATOM 4757 N N . ASP A 1 598 ? -9.227 105.188 55.062 1 19.2 598 ASP A N 1
ATOM 4758 C CA . ASP A 1 598 ? -9.492 106.562 54.719 1 19.2 598 ASP A CA 1
ATOM 4759 C C . ASP A 1 598 ? -10.578 106.688 53.625 1 19.2 598 ASP A C 1
ATOM 4761 O O . ASP A 1 598 ? -11.562 107.375 53.812 1 19.2 598 ASP A O 1
ATOM 4765 N N . SER A 1 599 ? -10.07 106.812 52.281 1 21.41 599 SER A N 1
ATOM 4766 C CA . SER A 1 599 ? -10.367 107.938 51.406 1 21.41 599 SER A CA 1
ATOM 4767 C C . SER A 1 599 ? -11.602 107.625 50.562 1 21.41 599 SER A C 1
ATOM 4769 O O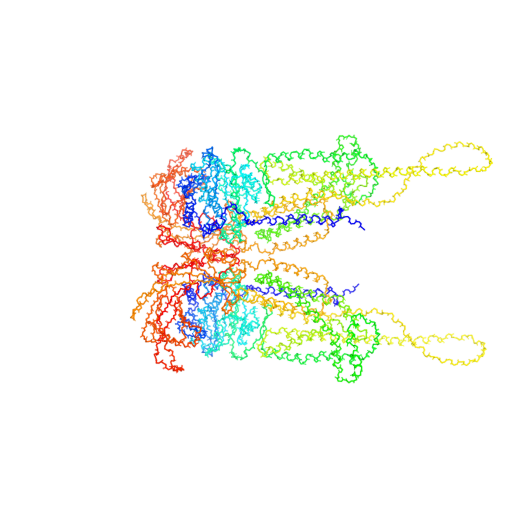 . SER A 1 599 ? -11.719 106.562 49.938 1 21.41 599 SER A O 1
ATOM 4771 N N . SER A 1 600 ? -12.727 108.25 50.719 1 20.58 600 SER A N 1
ATOM 4772 C CA . SER A 1 600 ? -14.109 108.062 50.312 1 20.58 600 SER A CA 1
ATOM 4773 C C . SER A 1 600 ? -14.312 108.312 48.844 1 20.58 600 SER A C 1
ATOM 4775 O O . SER A 1 600 ? -15.438 108.25 48.344 1 20.58 600 SER A O 1
ATOM 4777 N N . ASP A 1 601 ? -13.234 108.688 48.031 1 20.61 601 ASP A N 1
ATOM 4778 C CA . ASP A 1 601 ? -13.766 109.562 46.969 1 20.61 601 ASP A CA 1
ATOM 4779 C C . ASP A 1 601 ? -14.727 108.812 46.062 1 20.61 601 ASP A C 1
ATOM 4781 O O . ASP A 1 601 ? -14.555 107.625 45.844 1 20.61 601 ASP A O 1
ATOM 4785 N N . SER A 1 602 ? -15.93 109.312 45.688 1 20.12 602 SER A N 1
ATOM 4786 C CA . SER A 1 602 ? -17.281 109.062 45.219 1 20.12 602 SER A CA 1
ATOM 4787 C C . SER A 1 602 ? -17.266 108.625 43.75 1 20.12 602 SER A C 1
ATOM 4789 O O . SER A 1 602 ? -18.281 108.188 43.219 1 20.12 602 SER A O 1
ATOM 4791 N N . ASP A 1 603 ? -16.156 108.75 42.969 1 20.56 603 ASP A N 1
ATOM 4792 C CA . ASP A 1 603 ? -16.625 109.125 41.656 1 20.56 603 ASP A CA 1
ATOM 4793 C C . ASP A 1 603 ? -17.406 108 41 1 20.56 603 ASP A C 1
ATOM 4795 O O . ASP A 1 603 ? -17.047 106.812 41.156 1 20.56 603 ASP A O 1
ATOM 4799 N N . GLU A 1 604 ? -18.641 108.188 40.531 1 20.3 604 GLU A N 1
ATOM 4800 C CA . GLU A 1 604 ? -19.906 107.562 40.125 1 20.3 604 GLU A CA 1
ATOM 4801 C C . GLU A 1 604 ? -19.75 106.812 38.812 1 20.3 604 GLU A C 1
ATOM 4803 O O . GLU A 1 604 ? -20.656 106.125 38.406 1 20.3 604 GLU A O 1
ATOM 4808 N N . GLY A 1 605 ? -18.609 107 38.062 1 21.5 605 GLY A N 1
ATOM 4809 C CA . GLY A 1 605 ? -19.031 106.875 36.688 1 21.5 605 GLY A CA 1
ATOM 4810 C C . GLY A 1 605 ? -19.609 105.5 36.375 1 21.5 605 GLY A C 1
ATOM 4811 O O . GLY A 1 605 ? -19.312 104.5 37.062 1 21.5 605 GLY A O 1
ATOM 4812 N N . ASP A 1 606 ? -20.703 105.375 35.688 1 20.48 606 ASP A N 1
ATOM 4813 C CA . ASP A 1 606 ? -21.828 104.5 35.344 1 20.48 606 ASP A CA 1
ATOM 4814 C C . ASP A 1 606 ? -21.375 103.375 34.438 1 20.48 606 ASP A C 1
ATOM 4816 O O . ASP A 1 606 ? -22.156 102.5 34.094 1 20.48 606 ASP A O 1
ATOM 4820 N N . GLU A 1 607 ? -20.094 103.375 33.844 1 21.64 607 GLU A N 1
ATOM 4821 C CA . GLU A 1 607 ? -20.125 102.75 32.531 1 21.64 607 GLU A CA 1
ATOM 4822 C C . GLU A 1 607 ? -20.406 101.25 32.656 1 21.64 607 GLU A C 1
ATOM 4824 O O . GLU A 1 607 ? -19.734 100.5 33.406 1 21.64 607 GLU A O 1
ATOM 4829 N N . MET A 1 608 ? -21.672 100.812 32.375 1 22.25 608 MET A N 1
ATOM 4830 C CA . MET A 1 608 ? -22.297 99.5 32.375 1 22.25 608 MET A CA 1
ATOM 4831 C C . MET A 1 608 ? -21.562 98.562 31.422 1 22.25 608 MET A C 1
ATOM 4833 O O . MET A 1 608 ? -21.891 98.5 30.234 1 22.25 608 MET A O 1
ATOM 4837 N N . THR A 1 609 ? -20.266 98.5 31.234 1 24.41 609 THR A N 1
ATOM 4838 C CA . THR A 1 609 ? -19.812 97.688 30.125 1 24.41 609 THR A CA 1
ATOM 4839 C C . THR A 1 609 ? -20.281 96.25 30.312 1 24.41 609 THR A C 1
ATOM 4841 O O . THR A 1 609 ? -20.125 95.688 31.391 1 24.41 609 THR A O 1
ATOM 4844 N N . PRO A 1 610 ? -21.203 95.75 29.422 1 24.45 610 PRO A N 1
ATOM 4845 C CA . PRO A 1 610 ? -21.812 94.438 29.469 1 24.45 610 PRO A CA 1
ATOM 4846 C C . PRO A 1 610 ? -20.797 93.312 29.594 1 24.45 610 PRO A C 1
ATOM 4848 O O . PRO A 1 610 ? -19.703 93.438 29.016 1 24.45 610 PRO A O 1
ATOM 4851 N N . LEU A 1 611 ? -20.609 92.688 30.703 1 24.59 611 LEU A N 1
ATOM 4852 C CA . LEU A 1 611 ? -19.766 91.562 31.062 1 24.59 611 LEU A CA 1
ATOM 4853 C C . LEU A 1 611 ? -19.953 90.438 30.078 1 24.59 611 LEU A C 1
ATOM 4855 O O . LEU A 1 611 ? -21.031 89.812 30 1 24.59 611 LEU A O 1
ATOM 4859 N N . LEU A 1 612 ? -19.5 90.688 28.75 1 25.95 612 LEU A N 1
ATOM 4860 C CA . LEU A 1 612 ? -19.594 89.562 27.859 1 25.95 612 LEU A CA 1
ATOM 4861 C C . LEU A 1 612 ? -19.109 88.25 28.578 1 25.95 612 LEU A C 1
ATOM 4863 O O . LEU A 1 612 ? -18.047 88.25 29.219 1 25.95 612 LEU A O 1
ATOM 4867 N N . PRO A 1 613 ? -20.031 87.438 28.969 1 26.22 613 PRO A N 1
ATOM 4868 C CA . PRO A 1 613 ? -19.703 86.188 29.672 1 26.22 613 PRO A CA 1
ATOM 4869 C C . PRO A 1 613 ? -18.5 85.438 29.078 1 26.22 613 PRO A C 1
ATOM 4871 O O . PRO A 1 613 ? -18.375 85.375 27.859 1 26.22 613 PRO A O 1
ATOM 4874 N N . GLY A 1 614 ? -17.266 85.812 29.531 1 24.78 614 GLY A N 1
ATOM 4875 C CA . GLY A 1 614 ? -16.047 85.125 29.141 1 24.78 614 GLY A CA 1
ATOM 4876 C C . GLY A 1 614 ? -16.219 83.625 28.969 1 24.78 614 GLY A C 1
ATOM 4877 O O . GLY A 1 614 ? -16.812 82.938 29.812 1 24.78 614 GLY A O 1
ATOM 4878 N N . SER A 1 615 ? -16.516 83.312 27.703 1 25.59 615 SER A N 1
ATOM 4879 C CA . SER A 1 615 ? -16.516 81.938 27.312 1 25.59 615 SER A CA 1
ATOM 4880 C C . SER A 1 615 ? -15.391 81.125 28 1 25.59 615 SER A C 1
ATOM 4882 O O . SER A 1 615 ? -14.227 81.562 27.938 1 25.59 615 SER A O 1
ATOM 4884 N N . LEU A 1 616 ? -15.633 80.688 29.203 1 25.53 616 LEU A N 1
ATOM 4885 C CA . LEU A 1 616 ? -14.75 79.688 29.891 1 25.53 616 LEU A CA 1
ATOM 4886 C C . LEU A 1 616 ? -14.086 78.75 28.891 1 25.53 616 LEU A C 1
ATOM 4888 O O . LEU A 1 616 ? -14.758 77.938 28.297 1 25.53 616 LEU A O 1
ATOM 4892 N N . THR A 1 617 ? -13.242 79.375 28.047 1 26.56 617 THR A N 1
ATOM 4893 C CA . THR A 1 617 ? -12.445 78.438 27.312 1 26.56 617 THR A CA 1
ATOM 4894 C C . THR A 1 617 ? -11.891 77.312 28.25 1 26.56 617 THR A C 1
ATOM 4896 O O . THR A 1 617 ? -11.164 77.625 29.203 1 26.56 617 THR A O 1
ATOM 4899 N N . LEU A 1 618 ? -12.688 76.312 28.562 1 27.97 618 LEU A N 1
ATOM 4900 C CA . LEU A 1 618 ? -12.148 75.188 29.25 1 27.97 618 LEU A CA 1
ATOM 4901 C C . LEU A 1 618 ? -10.711 74.875 28.812 1 27.97 618 LEU A C 1
ATOM 4903 O O . LEU A 1 618 ? -10.359 75.125 27.641 1 27.97 618 LEU A O 1
ATOM 4907 N N . PRO A 1 619 ? -9.703 75.188 29.719 1 29.16 619 PRO A N 1
ATOM 4908 C CA . PRO A 1 619 ? -8.32 74.875 29.359 1 29.16 619 PRO A CA 1
ATOM 4909 C C . PRO A 1 619 ? -8.211 73.75 28.328 1 29.16 619 PRO A C 1
ATOM 4911 O O . PRO A 1 619 ? -9.109 72.938 28.234 1 29.16 619 PRO A O 1
ATOM 4914 N N . ASP A 1 620 ? -7.395 74 27.359 1 29.58 620 ASP A N 1
ATOM 4915 C CA . ASP A 1 620 ? -6.934 73 26.391 1 29.58 620 ASP A CA 1
ATOM 4916 C C . ASP A 1 620 ? -6.723 71.625 27.062 1 29.58 620 ASP A C 1
ATOM 4918 O O . ASP A 1 620 ? -5.852 71.5 27.922 1 29.58 620 ASP A O 1
ATOM 4922 N N . GLN A 1 621 ? -7.777 71.062 27.641 1 28.23 621 GLN A N 1
ATOM 4923 C CA . GLN A 1 621 ? -7.578 69.688 28.094 1 28.23 621 GLN A CA 1
ATOM 4924 C C . GLN A 1 621 ? -6.559 68.938 27.219 1 28.23 621 GLN A C 1
ATOM 4926 O O . GLN A 1 621 ? -6.734 68.812 26 1 28.23 621 GLN A O 1
ATOM 4931 N N . ASN A 1 622 ? -5.164 69.125 27.391 1 29.95 622 ASN A N 1
ATOM 4932 C CA . ASN A 1 622 ? -4.184 68.188 26.922 1 29.95 622 ASN A CA 1
ATOM 4933 C C . ASN A 1 622 ? -4.836 66.812 26.609 1 29.95 622 ASN A C 1
ATOM 4935 O O . ASN A 1 622 ? -5.785 66.438 27.281 1 29.95 622 ASN A O 1
ATOM 4939 N N . GLY A 1 623 ? -4.73 66.438 25.297 1 29.39 623 GLY A N 1
ATOM 4940 C CA . GLY A 1 623 ? -5.195 65.188 24.703 1 29.39 623 GLY A CA 1
ATOM 4941 C C . GLY A 1 623 ? -5.188 64.062 25.672 1 29.39 623 GLY A C 1
ATOM 4942 O O . GLY A 1 623 ? -4.121 63.562 26.078 1 29.39 623 GLY A O 1
ATOM 4943 N N . GLU A 1 624 ? -5.98 64.125 26.734 1 32.41 624 GLU A N 1
ATOM 4944 C CA . GLU A 1 624 ? -6.074 62.812 27.359 1 32.41 624 GLU A CA 1
ATOM 4945 C C . GLU A 1 624 ? -5.848 61.688 26.344 1 32.41 624 GLU A C 1
ATOM 4947 O O . GLU A 1 624 ? -6.289 61.781 25.203 1 32.41 624 GLU A O 1
ATOM 4952 N N . PRO A 1 625 ? -4.645 61.031 26.531 1 33.12 625 PRO A N 1
ATOM 4953 C CA . PRO A 1 625 ? -4.398 59.938 25.594 1 33.12 625 PRO A CA 1
ATOM 4954 C C . PRO A 1 625 ? -5.688 59.312 25.062 1 33.12 625 PRO A C 1
ATOM 4956 O O . PRO A 1 625 ? -6.707 59.312 25.75 1 33.12 625 PRO A O 1
ATOM 4959 N N . PRO A 1 626 ? -5.895 59.531 23.781 1 33.38 626 PRO A N 1
ATOM 4960 C CA . PRO A 1 626 ? -7.039 58.781 23.234 1 33.38 626 PRO A CA 1
ATOM 4961 C C . PRO A 1 626 ? -7.406 57.562 24.062 1 33.38 626 PRO A C 1
ATOM 4963 O O . PRO A 1 626 ? -6.543 57 24.734 1 33.38 626 PRO A O 1
ATOM 4966 N N . LEU A 1 627 ? -8.555 57.594 24.672 1 34.88 627 LEU A N 1
ATOM 4967 C CA . LEU A 1 627 ? -9.039 56.344 25.25 1 34.88 627 LEU A CA 1
ATOM 4968 C C . LEU A 1 627 ? -8.352 55.156 24.594 1 34.88 627 LEU A C 1
ATOM 4970 O O . LEU A 1 627 ? -8.555 54.875 23.406 1 34.88 627 LEU A O 1
ATOM 4974 N N . ASP A 1 628 ? -7.086 55.062 24.766 1 35.91 628 ASP A N 1
ATOM 4975 C CA . ASP A 1 628 ? -6.602 53.75 24.375 1 35.91 628 ASP A CA 1
ATOM 4976 C C . ASP A 1 628 ? -7.695 52.688 24.531 1 35.91 628 ASP A C 1
ATOM 4978 O O . ASP A 1 628 ? -8.148 52.406 25.641 1 35.91 628 ASP A O 1
ATOM 4982 N N . GLY A 1 629 ? -8.797 52.719 23.812 1 38.91 629 GLY A N 1
ATOM 4983 C CA . GLY A 1 629 ? -9.875 51.75 23.625 1 38.91 629 GLY A CA 1
ATOM 4984 C C . GLY A 1 629 ? -9.477 50.312 24 1 38.91 629 GLY A C 1
ATOM 4985 O O . GLY A 1 629 ? -9.953 49.375 23.391 1 38.91 629 GLY A O 1
ATOM 4986 N N . LYS A 1 630 ? -8.406 50.125 24.562 1 44.06 630 LYS A N 1
ATOM 4987 C CA . LYS A 1 630 ? -8.172 48.75 25 1 44.06 630 LYS A CA 1
ATOM 4988 C C . LYS A 1 630 ? -9.242 48.312 25.984 1 44.06 630 LYS A C 1
ATOM 4990 O O . LYS A 1 630 ? -9.398 48.906 27.062 1 44.06 630 LYS A O 1
ATOM 4995 N N . ASP A 1 631 ? -10.383 47.844 25.578 1 51.28 631 ASP A N 1
ATOM 4996 C CA . ASP A 1 631 ? -11.516 47.188 26.234 1 51.28 631 ASP A CA 1
ATOM 4997 C C . ASP A 1 631 ? -11.039 46.25 27.328 1 51.28 631 ASP A C 1
ATOM 4999 O O . ASP A 1 631 ? -10.445 45.188 27.031 1 51.28 631 ASP A O 1
ATOM 5003 N N . ASN A 1 632 ? -10.75 46.656 28.562 1 53.69 632 ASN A N 1
ATOM 5004 C CA . ASN A 1 632 ? -10.258 45.938 29.734 1 53.69 632 ASN A CA 1
ATOM 5005 C C . ASN A 1 632 ? -11.281 44.938 30.266 1 53.69 632 ASN A C 1
ATOM 5007 O O . ASN A 1 632 ? -11.023 44.25 31.25 1 53.69 632 ASN A O 1
ATOM 5011 N N . GLY A 1 633 ? -12.562 44.844 29.875 1 62.62 633 GLY A N 1
ATOM 5012 C CA . GLY A 1 633 ? -13.508 44.156 30.75 1 62.62 633 GLY A CA 1
ATOM 5013 C C . GLY A 1 633 ? -13.812 42.75 30.297 1 62.62 633 GLY A C 1
ATOM 5014 O O . GLY A 1 633 ? -14.688 42.094 30.875 1 62.62 633 GLY A O 1
ATOM 5015 N N . GLY A 1 634 ? -13.219 42.062 29.406 1 83.88 634 GLY A N 1
ATOM 5016 C CA . GLY A 1 634 ? -13.422 40.656 29.094 1 83.88 634 GLY A CA 1
ATOM 5017 C C . GLY A 1 634 ? -14.641 40.406 28.234 1 83.88 634 GLY A C 1
ATOM 5018 O O . GLY A 1 634 ? -14.969 39.25 27.938 1 83.88 634 GLY A O 1
ATOM 5019 N N . TRP A 1 635 ? -15.516 41.438 27.797 1 88 635 TRP A N 1
ATOM 5020 C CA . TRP A 1 635 ? -16.719 41.281 26.984 1 88 635 TRP A CA 1
ATOM 5021 C C . TRP A 1 635 ? -16.406 40.594 25.656 1 88 635 TRP A C 1
ATOM 5023 O O . TRP A 1 635 ? -17.234 39.875 25.109 1 88 635 TRP A O 1
ATOM 5033 N N . TRP A 1 636 ? -15.18 40.875 25.141 1 91.38 636 TRP A N 1
ATOM 5034 C CA . TRP A 1 636 ? -14.789 40.281 23.859 1 91.38 636 TRP A CA 1
ATOM 5035 C C . TRP A 1 636 ? -14.695 38.781 23.938 1 91.38 636 TRP A C 1
ATOM 5037 O O . TRP A 1 636 ? -14.922 38.062 22.953 1 91.38 636 TRP A O 1
ATOM 5047 N N . ILE A 1 637 ? -14.43 38.219 25.141 1 94.56 637 ILE A N 1
ATOM 5048 C CA . ILE A 1 637 ? -14.336 36.781 25.344 1 94.56 637 ILE A CA 1
ATOM 5049 C C . ILE A 1 637 ? -15.711 36.125 25.172 1 94.56 637 ILE A C 1
ATOM 5051 O O . ILE A 1 637 ? -15.844 35.094 24.531 1 94.56 637 ILE A O 1
ATOM 5055 N N . LEU A 1 638 ? -16.734 36.875 25.734 1 93.81 638 LEU A N 1
ATOM 5056 C CA . LEU A 1 638 ? -18.094 36.375 25.594 1 93.81 638 LEU A CA 1
ATOM 5057 C C . LEU A 1 638 ? -18.547 36.406 24.141 1 93.81 638 LEU A C 1
ATOM 5059 O O . LEU A 1 638 ? -19.25 35.5 23.672 1 93.81 638 LEU A O 1
ATOM 5063 N N . GLN A 1 639 ? -18.141 37.438 23.438 1 95.38 639 GLN A N 1
ATOM 5064 C CA . GLN A 1 639 ? -18.469 37.531 22.031 1 95.38 639 GLN A CA 1
ATOM 5065 C C . GLN A 1 639 ? -17.812 36.406 21.234 1 95.38 639 GLN A C 1
ATOM 5067 O O . GLN A 1 639 ? -18.422 35.812 20.344 1 95.38 639 GLN A O 1
ATOM 5072 N N . VAL A 1 640 ? -16.547 36.062 21.594 1 96.06 640 VAL A N 1
ATOM 5073 C CA . VAL A 1 640 ? -15.852 34.969 20.906 1 96.06 640 VAL A CA 1
ATOM 5074 C C . VAL A 1 640 ? -16.562 33.656 21.156 1 96.06 640 VAL A C 1
ATOM 5076 O O . VAL A 1 640 ? -16.828 32.906 20.234 1 96.06 640 VAL A O 1
ATOM 5079 N N . LEU A 1 641 ? -16.969 33.406 22.375 1 96.56 641 LEU A N 1
ATOM 5080 C CA . LEU A 1 641 ? -17.547 32.125 22.766 1 96.56 641 LEU A CA 1
ATOM 5081 C C . LEU A 1 641 ? -18.922 31.938 22.141 1 96.56 641 LEU A C 1
ATOM 5083 O O . LEU A 1 641 ? -19.344 30.812 21.859 1 96.56 641 LEU A O 1
ATOM 5087 N N . LEU A 1 642 ? -19.562 33.062 21.828 1 95.62 642 LEU A N 1
ATOM 5088 C CA . LEU A 1 642 ? -20.906 32.969 21.266 1 95.62 642 LEU A CA 1
ATOM 5089 C C . LEU A 1 642 ? -20.859 32.875 19.75 1 95.62 642 LEU A C 1
ATOM 5091 O O . LEU A 1 642 ? -21.672 32.188 19.141 1 95.62 642 LEU A O 1
ATOM 5095 N N . ALA A 1 643 ? -19.875 33.469 19.109 1 96.25 643 ALA A N 1
ATOM 5096 C CA . ALA A 1 643 ? -19.938 33.656 17.672 1 96.25 643 ALA A CA 1
ATOM 5097 C C . ALA A 1 643 ? -19 32.688 16.938 1 96.25 643 ALA A C 1
ATOM 5099 O O . ALA A 1 643 ? -19.156 32.438 15.742 1 96.25 643 ALA A O 1
ATOM 5100 N N . VAL A 1 644 ? -18.062 32.031 17.609 1 97.31 644 VAL A N 1
ATOM 5101 C CA . VAL A 1 644 ? -17 31.391 16.844 1 97.31 644 VAL A CA 1
ATOM 5102 C C . VAL A 1 644 ? -17.094 29.875 17 1 97.31 644 VAL A C 1
ATOM 5104 O O . VAL A 1 644 ? -17.188 29.156 16 1 97.31 644 VAL A O 1
ATOM 5107 N N . PRO A 1 645 ? -17.156 29.281 18.172 1 97.81 645 PRO A N 1
ATOM 5108 C CA . PRO A 1 645 ? -17.031 27.828 18.297 1 97.81 645 PRO A CA 1
ATOM 5109 C C . PRO A 1 645 ? -18.156 27.062 17.609 1 97.81 645 PRO A C 1
ATOM 5111 O O . PRO A 1 645 ? -17.906 26.078 16.906 1 97.81 645 PRO A O 1
ATOM 5114 N N . ILE A 1 646 ? -19.375 27.5 17.719 1 96.88 646 ILE A N 1
ATOM 5115 C CA . ILE A 1 646 ? -20.531 26.719 17.266 1 96.88 646 ILE A CA 1
ATOM 5116 C C . ILE A 1 646 ? -20.516 26.609 15.75 1 96.88 646 ILE A C 1
ATOM 5118 O O . ILE A 1 646 ? -20.562 25.5 15.211 1 96.88 646 ILE A O 1
ATOM 5122 N N . PRO A 1 647 ? -20.406 27.719 15.039 1 97.38 647 PRO A N 1
ATOM 5123 C CA . PRO A 1 647 ? -20.375 27.547 13.586 1 97.38 647 PRO A CA 1
ATOM 5124 C C . PRO A 1 647 ? -19.156 26.766 13.109 1 97.38 647 PRO A C 1
ATOM 5126 O O . PRO A 1 647 ? -19.25 25.969 12.156 1 97.38 647 PRO A O 1
ATOM 5129 N N . VAL A 1 648 ? -18.047 26.922 13.734 1 98 648 VAL A N 1
ATOM 5130 C CA . VAL A 1 648 ? -16.828 26.219 13.328 1 98 648 VAL A CA 1
ATOM 5131 C C . VAL A 1 648 ? -17 24.719 13.547 1 98 648 VAL A C 1
ATOM 5133 O O . VAL A 1 648 ? -16.609 23.922 12.695 1 98 648 VAL A O 1
ATOM 5136 N N . MET A 1 649 ? -17.625 24.375 14.617 1 97.94 649 MET A N 1
ATOM 5137 C CA . MET A 1 649 ? -17.875 22.953 14.906 1 97.94 649 MET A CA 1
ATOM 5138 C C . MET A 1 649 ? -18.828 22.344 13.891 1 97.94 649 MET A C 1
ATOM 5140 O O . MET A 1 649 ? -18.562 21.281 13.336 1 97.94 649 MET A O 1
ATOM 5144 N N . LEU A 1 650 ? -19.891 23.016 13.641 1 98.19 650 LEU A N 1
ATOM 5145 C CA . LEU A 1 650 ? -20.906 22.5 12.75 1 98.19 650 LEU A CA 1
ATOM 5146 C C . LEU A 1 650 ? -20.375 22.391 11.32 1 98.19 650 LEU A C 1
ATOM 5148 O O . LEU A 1 650 ? -20.547 21.359 10.672 1 98.19 650 LEU A O 1
ATOM 5152 N N . ILE A 1 651 ? -19.688 23.391 10.867 1 98.06 651 ILE A N 1
ATOM 5153 C CA . ILE A 1 651 ? -19.141 23.375 9.516 1 98.06 651 ILE A CA 1
ATOM 5154 C C . ILE A 1 651 ? -17.984 22.375 9.438 1 98.06 651 ILE A C 1
ATOM 5156 O O . ILE A 1 651 ? -17.812 21.719 8.414 1 98.06 651 ILE A O 1
ATOM 5160 N N . GLY A 1 652 ? -17.25 22.297 10.562 1 97.88 652 GLY A N 1
ATOM 5161 C CA . GLY A 1 652 ? -16.203 21.297 10.617 1 97.88 652 GLY A CA 1
ATOM 5162 C C . GLY A 1 652 ? -16.703 19.891 10.398 1 97.88 652 GLY A C 1
ATOM 5163 O O . GLY A 1 652 ? -16.094 19.109 9.664 1 97.88 652 GLY A O 1
ATOM 5164 N N . HIS A 1 653 ? -17.812 19.547 10.992 1 97.88 653 HIS A N 1
ATOM 5165 C CA . HIS A 1 653 ? -18.406 18.234 10.797 1 97.88 653 HIS A CA 1
ATOM 5166 C C . HIS A 1 653 ? -18.828 18.031 9.344 1 97.88 653 HIS A C 1
ATOM 5168 O O . HIS A 1 653 ? -18.625 16.938 8.789 1 97.88 653 HIS A O 1
ATOM 5174 N N . ILE A 1 654 ? -19.375 19.016 8.812 1 97.56 654 ILE A N 1
ATOM 5175 C CA . ILE A 1 654 ? -19.828 18.953 7.43 1 97.56 654 ILE A CA 1
ATOM 5176 C C . ILE A 1 654 ? -18.625 18.781 6.5 1 97.56 654 ILE A C 1
ATOM 5178 O O . ILE A 1 654 ? -18.688 18 5.551 1 97.56 654 ILE A O 1
ATOM 5182 N N . PHE A 1 655 ? -17.578 19.516 6.82 1 97.5 655 PHE A N 1
ATOM 5183 C CA . PHE A 1 655 ? -16.391 19.422 5.996 1 97.5 655 PHE A CA 1
ATOM 5184 C C . PHE A 1 655 ? -15.812 18 6.039 1 97.5 655 PHE A C 1
ATOM 5186 O O . PHE A 1 655 ? -15.461 17.438 5 1 97.5 655 PHE A O 1
ATOM 5193 N N . MET A 1 656 ? -15.727 17.453 7.238 1 96.56 656 MET A N 1
ATOM 5194 C CA . MET A 1 656 ? -15.18 16.094 7.375 1 96.56 656 MET A CA 1
ATOM 5195 C C . MET A 1 656 ? -16.016 15.094 6.598 1 96.56 656 MET A C 1
ATOM 5197 O O . MET A 1 656 ? -15.477 14.211 5.922 1 96.56 656 MET A O 1
ATOM 5201 N N . LEU A 1 657 ? -17.266 15.25 6.641 1 96 657 LEU A N 1
ATOM 5202 C CA . LEU A 1 657 ? -18.172 14.375 5.902 1 96 657 LEU A CA 1
ATOM 5203 C C . LEU A 1 657 ? -18 14.555 4.398 1 96 657 LEU A C 1
ATOM 5205 O O . LEU A 1 657 ? -17.844 13.57 3.666 1 96 657 LEU A O 1
ATOM 5209 N N . PHE A 1 658 ? -17.969 15.797 4.008 1 95.25 658 PHE A N 1
ATOM 5210 C CA . PHE A 1 658 ? -17.891 16.125 2.59 1 95.25 658 PHE A CA 1
ATOM 5211 C C . PHE A 1 658 ? -16.594 15.586 1.98 1 95.25 658 PHE A C 1
ATOM 5213 O O . PHE A 1 658 ? -16.625 14.961 0.921 1 95.25 658 PHE A O 1
ATOM 5220 N N . GLN A 1 659 ? -15.57 15.828 2.6 1 95.06 659 GLN A N 1
ATOM 5221 C CA . GLN A 1 659 ? -14.266 15.438 2.07 1 95.06 659 GLN A CA 1
ATOM 5222 C C . GLN A 1 659 ? -14.141 13.922 1.984 1 95.06 659 GLN A C 1
ATOM 5224 O O . GLN A 1 659 ? -13.625 13.391 1 1 95.06 659 GLN A O 1
ATOM 5229 N N . SER A 1 660 ? -14.602 13.18 2.947 1 94.81 660 SER A N 1
ATOM 5230 C CA . SER A 1 660 ? -14.523 11.727 2.967 1 94.81 660 SER A CA 1
ATOM 5231 C C . SER A 1 660 ? -15.492 11.102 1.965 1 94.81 660 SER A C 1
ATOM 5233 O O . SER A 1 660 ? -15.188 10.07 1.358 1 94.81 660 SER A O 1
ATOM 5235 N N . ALA A 1 661 ? -16.578 11.719 1.731 1 93.75 661 ALA A N 1
ATOM 5236 C CA . ALA A 1 661 ? -17.641 11.156 0.89 1 93.75 661 ALA A CA 1
ATOM 5237 C C . ALA A 1 661 ? -17.359 11.43 -0.586 1 93.75 661 ALA A C 1
ATOM 5239 O O . ALA A 1 661 ? -17.625 10.578 -1.44 1 93.75 661 ALA A O 1
ATOM 5240 N N . LEU A 1 662 ? -16.781 12.594 -0.853 1 93.06 662 LEU A N 1
ATOM 5241 C CA . LEU A 1 662 ? -16.75 12.984 -2.258 1 93.06 662 LEU A CA 1
ATOM 5242 C C . LEU A 1 662 ? -15.32 13.023 -2.775 1 93.06 662 LEU A C 1
ATOM 5244 O O . LEU A 1 662 ? -15.094 13.008 -3.986 1 93.06 662 LEU A O 1
ATOM 5248 N N . GLY A 1 663 ? -14.367 13.125 -1.941 1 93.88 663 GLY A N 1
ATOM 5249 C CA . GLY A 1 663 ? -12.984 13.258 -2.375 1 93.88 663 GLY A CA 1
ATOM 5250 C C . GLY A 1 663 ? -12.555 12.156 -3.332 1 93.88 663 GLY A C 1
ATOM 5251 O O . GLY A 1 663 ? -11.898 12.43 -4.34 1 93.88 663 GLY A O 1
ATOM 5252 N N . GLN A 1 664 ? -12.977 10.922 -3.08 1 95.31 664 GLN A N 1
ATOM 5253 C CA . GLN A 1 664 ? -12.5 9.797 -3.873 1 95.31 664 GLN A CA 1
ATOM 5254 C C . GLN A 1 664 ? -13.508 9.422 -4.957 1 95.31 664 GLN A C 1
ATOM 5256 O O . GLN A 1 664 ? -13.289 8.484 -5.723 1 95.31 664 GLN A O 1
ATOM 5261 N N . THR A 1 665 ? -14.602 10.188 -5.176 1 93 665 THR A N 1
ATOM 5262 C CA . THR A 1 665 ? -15.578 9.938 -6.234 1 93 665 THR A CA 1
ATOM 5263 C C . THR A 1 665 ? -15.07 10.477 -7.57 1 93 665 THR A C 1
ATOM 5265 O O . THR A 1 665 ? -15.695 10.258 -8.609 1 93 665 THR A O 1
ATOM 5268 N N . LEU A 1 666 ? -13.969 11.133 -7.492 1 94.25 666 LEU A N 1
ATOM 5269 C CA . LEU A 1 666 ? -13.367 11.594 -8.734 1 94.25 666 LEU A CA 1
ATOM 5270 C C . LEU A 1 666 ? -13.07 10.43 -9.664 1 94.25 666 LEU A C 1
ATOM 5272 O O . LEU A 1 666 ? -13.117 10.57 -10.891 1 94.25 666 LEU A O 1
ATOM 5276 N N . ALA A 1 667 ? -12.758 9.281 -9.086 1 94.19 667 ALA A N 1
ATOM 5277 C CA . ALA A 1 667 ? -12.484 8.086 -9.875 1 94.19 667 ALA A CA 1
ATOM 5278 C C . ALA A 1 667 ? -13.766 7.562 -10.531 1 94.19 667 ALA A C 1
ATOM 5280 O O . ALA A 1 667 ? -13.703 6.773 -11.484 1 94.19 667 ALA A O 1
ATOM 5281 N N . ASP A 1 668 ? -14.922 8.016 -10.039 1 91.19 668 ASP A N 1
ATOM 5282 C CA . ASP A 1 668 ? -16.219 7.582 -10.562 1 91.19 668 ASP A CA 1
ATOM 5283 C C . ASP A 1 668 ? -16.766 8.594 -11.555 1 91.19 668 ASP A C 1
ATOM 5285 O O . ASP A 1 668 ? -17.906 8.453 -12.023 1 91.19 668 ASP A O 1
ATOM 5289 N N . GLY A 1 669 ? -16.062 9.68 -11.797 1 89.69 669 GLY A N 1
ATOM 5290 C CA . GLY A 1 669 ? -16.469 10.641 -12.812 1 89.69 669 GLY A CA 1
ATOM 5291 C C . GLY A 1 669 ? -17.031 11.922 -12.234 1 89.69 669 GLY A C 1
ATOM 5292 O O . GLY A 1 669 ? -17.484 12.797 -12.977 1 89.69 669 GLY A O 1
ATOM 5293 N N . SER A 1 670 ? -17 12.117 -10.914 1 90.12 670 SER A N 1
ATOM 5294 C CA . SER A 1 670 ? -17.484 13.352 -10.305 1 90.12 670 SER A CA 1
ATOM 5295 C C . SER A 1 670 ? -16.625 14.547 -10.719 1 90.12 670 SER A C 1
ATOM 5297 O O . SER A 1 670 ? -15.453 14.391 -11.047 1 90.12 670 SER A O 1
ATOM 5299 N N . SER A 1 671 ? -17.203 15.688 -10.688 1 91.75 671 SER A N 1
ATOM 5300 C CA . SER A 1 671 ? -16.516 16.906 -11.086 1 91.75 671 SER A CA 1
ATOM 5301 C C . SER A 1 671 ? -15.492 17.328 -10.039 1 91.75 671 SER A C 1
ATOM 5303 O O . SER A 1 671 ? -15.852 17.641 -8.898 1 91.75 671 SER A O 1
ATOM 5305 N N . ALA A 1 672 ? -14.258 17.406 -10.484 1 95.06 672 ALA A N 1
ATOM 5306 C CA . ALA A 1 672 ? -13.195 17.844 -9.57 1 95.06 672 ALA A CA 1
ATOM 5307 C C . ALA A 1 672 ? -13.398 19.297 -9.156 1 95.06 672 ALA A C 1
ATOM 5309 O O . ALA A 1 672 ? -13.156 19.656 -8.008 1 95.06 672 ALA A O 1
ATOM 5310 N N . ALA A 1 673 ? -13.82 20.109 -10.07 1 94.88 673 ALA A N 1
ATOM 5311 C CA . ALA A 1 673 ? -14.055 21.531 -9.773 1 94.88 673 ALA A CA 1
ATOM 5312 C C . ALA A 1 673 ? -15.078 21.688 -8.656 1 94.88 673 ALA A C 1
ATOM 5314 O O . ALA A 1 673 ? -14.883 22.484 -7.73 1 94.88 673 ALA A O 1
ATOM 5315 N N . PHE A 1 674 ? -16.125 20.922 -8.781 1 93.69 674 PHE A N 1
ATOM 5316 C CA . PHE A 1 674 ? -17.156 20.984 -7.758 1 93.69 674 PHE A CA 1
ATOM 5317 C C . PHE A 1 674 ? -16.594 20.625 -6.391 1 93.69 674 PHE A C 1
ATOM 5319 O O . PHE A 1 674 ? -16.875 21.297 -5.398 1 93.69 674 PHE A O 1
ATOM 5326 N N . VAL A 1 675 ? -15.781 19.609 -6.297 1 95.31 675 VAL A N 1
ATOM 5327 C CA . VAL A 1 675 ? -15.234 19.141 -5.035 1 95.31 675 VAL A CA 1
ATOM 5328 C C . VAL A 1 675 ? -14.297 20.203 -4.449 1 95.31 675 VAL A C 1
ATOM 5330 O O . VAL A 1 675 ? -14.43 20.578 -3.287 1 95.31 675 VAL A O 1
ATOM 5333 N N . TYR A 1 676 ? -13.375 20.781 -5.254 1 96.69 676 TYR A N 1
ATOM 5334 C CA . TYR A 1 676 ? -12.406 21.75 -4.766 1 96.69 676 TYR A CA 1
ATOM 5335 C C . TYR A 1 676 ? -13.086 23.047 -4.359 1 96.69 676 TYR A C 1
ATOM 5337 O O . TYR A 1 676 ? -12.75 23.641 -3.334 1 96.69 676 TYR A O 1
ATOM 5345 N N . ILE A 1 677 ? -14.078 23.5 -5.164 1 95.56 677 ILE A N 1
ATOM 5346 C CA . ILE A 1 677 ? -14.766 24.75 -4.875 1 95.56 677 ILE A CA 1
ATOM 5347 C C . ILE A 1 677 ? -15.555 24.625 -3.576 1 95.56 677 ILE A C 1
ATOM 5349 O O . ILE A 1 677 ? -15.531 25.531 -2.734 1 95.56 677 ILE A O 1
ATOM 5353 N N . THR A 1 678 ? -16.219 23.516 -3.441 1 94.75 678 THR A N 1
ATOM 5354 C CA . THR A 1 678 ? -17 23.297 -2.227 1 94.75 678 THR A CA 1
ATOM 5355 C C . THR A 1 678 ? -16.094 23.219 -1.005 1 94.75 678 THR A C 1
ATOM 5357 O O . THR A 1 678 ? -16.422 23.75 0.055 1 94.75 678 THR A O 1
ATOM 5360 N N . GLN A 1 679 ? -14.961 22.609 -1.105 1 95.81 679 GLN A N 1
ATOM 5361 C CA . GLN A 1 679 ? -13.992 22.547 -0.013 1 95.81 679 GLN A CA 1
ATOM 5362 C C . GLN A 1 679 ? -13.508 23.938 0.366 1 95.81 679 GLN A C 1
ATOM 5364 O O . GLN A 1 679 ? -13.422 24.281 1.55 1 95.81 679 GLN A O 1
ATOM 5369 N N . ALA A 1 680 ? -13.227 24.703 -0.649 1 94.94 680 ALA A N 1
ATOM 5370 C CA . ALA A 1 680 ? -12.773 26.078 -0.425 1 94.94 680 ALA A CA 1
ATOM 5371 C C . ALA A 1 680 ? -13.844 26.906 0.288 1 94.94 680 ALA A C 1
ATOM 5373 O O . ALA A 1 680 ? -13.547 27.594 1.267 1 94.94 680 ALA A O 1
ATOM 5374 N N . LEU A 1 681 ? -15.047 26.766 -0.164 1 93.81 681 LEU A N 1
ATOM 5375 C CA . LEU A 1 681 ? -16.156 27.531 0.407 1 93.81 681 LEU A CA 1
ATOM 5376 C C . LEU A 1 681 ? -16.375 27.156 1.872 1 93.81 681 LEU A C 1
ATOM 5378 O O . LEU A 1 681 ? -16.562 28.031 2.717 1 93.81 681 LEU A O 1
ATOM 5382 N N . LEU A 1 682 ? -16.328 25.938 2.168 1 96 682 LEU A N 1
ATOM 5383 C CA . LEU A 1 682 ? -16.531 25.484 3.545 1 96 682 LEU A CA 1
ATOM 5384 C C . LEU A 1 682 ? -15.406 26 4.445 1 96 682 LEU A C 1
ATOM 5386 O O . LEU A 1 682 ? -15.648 26.359 5.598 1 96 682 LEU A O 1
ATOM 5390 N N . CYS A 1 683 ? -14.188 26.062 3.928 1 95.38 683 CYS A N 1
ATOM 5391 C CA . CYS A 1 683 ? -13.07 26.562 4.727 1 95.38 683 CYS A CA 1
ATOM 5392 C C . CYS A 1 683 ? -13.188 28.062 4.953 1 95.38 683 CYS A C 1
ATOM 5394 O O . CYS A 1 683 ? -12.852 28.562 6.027 1 95.38 683 CYS A O 1
ATOM 5396 N N . ILE A 1 684 ? -13.703 28.797 3.965 1 92.75 684 ILE A N 1
ATOM 5397 C CA . ILE A 1 684 ? -13.969 30.219 4.137 1 92.75 684 ILE A CA 1
ATOM 5398 C C . ILE A 1 684 ? -14.969 30.422 5.273 1 92.75 684 ILE A C 1
ATOM 5400 O O . ILE A 1 684 ? -14.75 31.25 6.16 1 92.75 684 ILE A O 1
ATOM 5404 N N . PHE A 1 685 ? -15.969 29.578 5.289 1 94.81 685 PHE A N 1
ATOM 5405 C CA . PHE A 1 685 ? -17.016 29.719 6.293 1 94.81 685 PHE A CA 1
ATOM 5406 C C . PHE A 1 685 ? -16.5 29.328 7.672 1 94.81 685 PHE A C 1
ATOM 5408 O O . PHE A 1 685 ? -17.016 29.781 8.688 1 94.81 685 PHE A O 1
ATOM 5415 N N . MET A 1 686 ? -15.508 28.5 7.703 1 96.31 686 MET A N 1
ATOM 5416 C CA . MET A 1 686 ? -14.945 28.094 8.992 1 96.31 686 MET A CA 1
ATOM 5417 C C . MET A 1 686 ? -14.047 29.188 9.57 1 96.31 686 MET A C 1
ATOM 5419 O O . MET A 1 686 ? -13.852 29.25 10.781 1 96.31 686 MET A O 1
ATOM 5423 N N . VAL A 1 687 ? -13.547 30.062 8.711 1 93.5 687 VAL A N 1
ATOM 5424 C CA . VAL A 1 687 ? -12.594 31.078 9.164 1 93.5 687 VAL A CA 1
ATOM 5425 C C . VAL A 1 687 ? -13.305 32.406 9.328 1 93.5 687 VAL A C 1
ATOM 5427 O O . VAL A 1 687 ? -12.922 33.219 10.188 1 93.5 687 VAL A O 1
ATOM 5430 N N . LEU A 1 688 ? -14.398 32.688 8.703 1 91.44 688 LEU A N 1
ATOM 5431 C CA . LEU A 1 688 ? -15.094 33.969 8.656 1 91.44 688 LEU A CA 1
ATOM 5432 C C . LEU A 1 688 ? -15.578 34.375 10.047 1 91.44 688 LEU A C 1
ATOM 5434 O O . LEU A 1 688 ? -15.633 35.562 10.367 1 91.44 688 LEU A O 1
ATOM 5438 N N . PRO A 1 689 ? -15.906 33.438 10.922 1 94.81 689 PRO A N 1
ATOM 5439 C CA . PRO A 1 689 ? -16.391 33.844 12.25 1 94.81 689 PRO A CA 1
ATOM 5440 C C . PRO A 1 689 ? -15.328 34.594 13.055 1 94.81 689 PRO A C 1
ATOM 5442 O O . PRO A 1 689 ? -15.656 35.281 14.023 1 94.81 689 PRO A O 1
ATOM 5445 N N . ILE A 1 690 ? -14.094 34.531 12.703 1 93.5 690 ILE A N 1
ATOM 5446 C CA . ILE A 1 690 ? -13.047 35.188 13.477 1 93.5 690 ILE A CA 1
ATOM 5447 C C . ILE A 1 690 ? -12.828 36.594 12.938 1 93.5 690 ILE A C 1
ATOM 5449 O O . ILE A 1 690 ? -12.039 37.375 13.5 1 93.5 690 ILE A O 1
ATOM 5453 N N . ALA A 1 691 ? -13.578 37.031 11.969 1 89.31 691 ALA A N 1
ATOM 5454 C CA . ALA A 1 691 ? -13.391 38.312 11.273 1 89.31 691 ALA A CA 1
ATOM 5455 C C . ALA A 1 691 ? -13.406 39.469 12.25 1 89.31 691 ALA A C 1
ATOM 5457 O O . ALA A 1 691 ? -12.547 40.375 12.188 1 89.31 691 ALA A O 1
ATOM 5458 N N . PRO A 1 692 ? -14.32 39.531 13.289 1 89.75 692 PRO A N 1
ATOM 5459 C CA . PRO A 1 692 ? -14.344 40.656 14.211 1 89.75 692 PRO A CA 1
ATOM 5460 C C . PRO A 1 692 ? -13.078 40.75 15.062 1 89.75 692 PRO A C 1
ATOM 5462 O O . PRO A 1 692 ? -12.766 41.844 15.594 1 89.75 692 PRO A O 1
ATOM 5465 N N . PHE A 1 693 ? -12.336 39.719 15.133 1 91.06 693 PHE A N 1
ATOM 5466 C CA . PHE A 1 693 ? -11.164 39.688 16.016 1 91.06 693 PHE A CA 1
ATOM 5467 C C . PHE A 1 693 ? -9.883 39.656 15.195 1 91.06 693 PHE A C 1
ATOM 5469 O O . PHE A 1 693 ? -8.797 39.469 15.75 1 91.06 693 PHE A O 1
ATOM 5476 N N . ALA A 1 694 ? -9.938 39.781 13.898 1 87.06 694 ALA A N 1
ATOM 5477 C CA . ALA A 1 694 ? -8.805 39.625 12.984 1 87.06 694 ALA A CA 1
ATOM 5478 C C . ALA A 1 694 ? -7.703 40.625 13.312 1 87.06 694 ALA A C 1
ATOM 5480 O O . ALA A 1 694 ? -6.516 40.312 13.195 1 87.06 694 ALA A O 1
ATOM 5481 N N . SER A 1 695 ? -8.047 41.812 13.797 1 81.81 695 SER A N 1
ATOM 5482 C CA . SER A 1 695 ? -7.066 42.875 14.086 1 81.81 695 SER A CA 1
ATOM 5483 C C . SER A 1 695 ? -6.281 42.531 15.352 1 81.81 695 SER A C 1
ATOM 5485 O O . SER A 1 695 ? -5.191 43.094 15.57 1 81.81 695 SER A O 1
ATOM 5487 N N . GLY A 1 696 ? -6.871 41.688 16.141 1 86.12 696 GLY A N 1
ATOM 5488 C CA . GLY A 1 696 ? -6.211 41.312 17.375 1 86.12 696 GLY A CA 1
ATOM 5489 C C . GLY A 1 696 ? -5.32 40.094 17.25 1 86.12 696 GLY A C 1
ATOM 5490 O O . GLY A 1 696 ? -4.641 39.688 18.203 1 86.12 696 GLY A O 1
ATOM 5491 N N . ILE A 1 697 ? -5.191 39.531 16.062 1 90.56 697 ILE A N 1
ATOM 5492 C CA . ILE A 1 697 ? -4.395 38.344 15.836 1 90.56 697 ILE A CA 1
ATOM 5493 C C . ILE A 1 697 ? -2.951 38.719 15.531 1 90.56 697 ILE A C 1
ATOM 5495 O O . ILE A 1 697 ? -2.699 39.656 14.781 1 90.56 697 ILE A O 1
ATOM 5499 N N . HIS A 1 698 ? -2.096 38.031 16.156 1 89.31 698 HIS A N 1
ATOM 5500 C CA . HIS A 1 698 ? -0.67 38.312 16.016 1 89.31 698 HIS A CA 1
ATOM 5501 C C . HIS A 1 698 ? -0.194 38.094 14.586 1 89.31 698 HIS A C 1
ATOM 5503 O O . HIS A 1 698 ? -0.637 37.156 13.914 1 89.31 698 HIS A O 1
ATOM 5509 N N . ARG A 1 699 ? 0.8 38.781 14.148 1 85.5 699 ARG A N 1
ATOM 5510 C CA . ARG A 1 699 ? 1.296 38.75 12.781 1 85.5 699 ARG A CA 1
ATOM 5511 C C . ARG A 1 699 ? 1.945 37.406 12.469 1 85.5 699 ARG A C 1
ATOM 5513 O O . ARG A 1 699 ? 1.966 36.969 11.312 1 85.5 699 ARG A O 1
ATOM 5520 N N . TYR A 1 700 ? 2.48 36.75 13.469 1 85.88 700 TYR A N 1
ATOM 5521 C CA . TYR A 1 700 ? 3.162 35.469 13.258 1 85.88 700 TYR A CA 1
ATOM 5522 C C . TYR A 1 700 ? 2.176 34.375 12.828 1 85.88 700 TYR A C 1
ATOM 5524 O O . TYR A 1 700 ? 2.562 33.406 12.195 1 85.88 700 TYR A O 1
ATOM 5532 N N . VAL A 1 701 ? 0.922 34.594 13.188 1 88.31 701 VAL A N 1
ATOM 5533 C CA . VAL A 1 701 ? -0.091 33.625 12.734 1 88.31 701 VAL A CA 1
ATOM 5534 C C . VAL A 1 701 ? -0.249 33.75 11.219 1 88.31 701 VAL A C 1
ATOM 5536 O O . VAL A 1 701 ? -0.396 32.719 10.539 1 88.31 701 VAL A O 1
ATOM 5539 N N . THR A 1 702 ? -0.094 34.938 10.758 1 88.12 702 THR A N 1
ATOM 5540 C CA . THR A 1 702 ? -0.193 35.156 9.32 1 88.12 702 THR A CA 1
ATOM 5541 C C . THR A 1 702 ? 1.021 34.562 8.602 1 88.12 702 THR A C 1
ATOM 5543 O O . THR A 1 702 ? 0.892 33.969 7.527 1 88.12 702 THR A O 1
ATOM 5546 N N . TYR A 1 703 ? 2.148 34.688 9.258 1 88.81 703 TYR A N 1
ATOM 5547 C CA . TYR A 1 703 ? 3.357 34.156 8.656 1 88.81 703 TYR A CA 1
ATOM 5548 C C . TYR A 1 703 ? 3.309 32.625 8.625 1 88.81 703 TYR A C 1
ATOM 5550 O O . TYR A 1 703 ? 3.674 32 7.621 1 88.81 703 TYR A O 1
ATOM 5558 N N . ILE A 1 704 ? 2.883 32.062 9.648 1 90.31 704 ILE A N 1
ATOM 5559 C CA . ILE A 1 704 ? 2.766 30.609 9.727 1 90.31 704 ILE A CA 1
ATOM 5560 C C . ILE A 1 704 ? 1.764 30.109 8.688 1 90.31 704 ILE A C 1
ATOM 5562 O O . ILE A 1 704 ? 1.992 29.094 8.023 1 90.31 704 ILE A O 1
ATOM 5566 N N . ALA A 1 705 ? 0.705 30.859 8.516 1 93.12 705 ALA A N 1
ATOM 5567 C CA . ALA A 1 705 ? -0.294 30.516 7.508 1 93.12 705 ALA A CA 1
ATOM 5568 C C . ALA A 1 705 ? 0.29 30.609 6.098 1 93.12 705 ALA A C 1
ATOM 5570 O O . ALA A 1 705 ? 0.004 29.766 5.246 1 93.12 705 ALA A O 1
ATOM 5571 N N . ALA A 1 706 ? 1.162 31.594 5.887 1 92.38 706 ALA A N 1
ATOM 5572 C CA . ALA A 1 706 ? 1.78 31.766 4.574 1 92.38 706 ALA A CA 1
ATOM 5573 C C . ALA A 1 706 ? 2.748 30.625 4.27 1 92.38 706 ALA A C 1
ATOM 5575 O O . ALA A 1 706 ? 2.748 30.078 3.162 1 92.38 706 ALA A O 1
ATOM 5576 N N . ILE A 1 707 ? 3.482 30.266 5.25 1 91.06 707 ILE A N 1
ATOM 5577 C CA . ILE A 1 707 ? 4.426 29.172 5.086 1 91.06 707 ILE A CA 1
ATOM 5578 C C . ILE A 1 707 ? 3.662 27.859 4.867 1 91.06 707 ILE A C 1
ATOM 5580 O O . ILE A 1 707 ? 4.027 27.062 4.012 1 91.06 707 ILE A O 1
ATOM 5584 N N . THR A 1 708 ? 2.594 27.656 5.609 1 93.44 708 THR A N 1
ATOM 5585 C CA . THR A 1 708 ? 1.766 26.469 5.465 1 93.44 708 THR A CA 1
ATOM 5586 C C . THR A 1 708 ? 1.119 26.438 4.082 1 93.44 708 THR A C 1
ATOM 5588 O O . THR A 1 708 ? 1.05 25.375 3.453 1 93.44 708 THR A O 1
ATOM 5591 N N . PHE A 1 709 ? 0.717 27.562 3.631 1 94.5 709 PHE A N 1
ATOM 5592 C CA . PHE A 1 709 ? 0.111 27.656 2.307 1 94.5 709 PHE A CA 1
ATOM 5593 C C . PHE A 1 709 ? 1.111 27.266 1.226 1 94.5 709 PHE A C 1
ATOM 5595 O O . PHE A 1 709 ? 0.829 26.406 0.395 1 94.5 709 PHE A O 1
ATOM 5602 N N . LEU A 1 710 ? 2.24 27.906 1.275 1 93.56 710 LEU A N 1
ATOM 5603 C CA . LEU A 1 710 ? 3.256 27.625 0.267 1 93.56 710 LEU A CA 1
ATOM 5604 C C . LEU A 1 710 ? 3.703 26.172 0.343 1 93.56 710 LEU A C 1
ATOM 5606 O O . LEU A 1 710 ? 3.818 25.5 -0.684 1 93.56 710 LEU A O 1
ATOM 5610 N N . GLY A 1 711 ? 3.955 25.688 1.596 1 93 711 GLY A N 1
ATOM 5611 C CA . GLY A 1 711 ? 4.363 24.297 1.777 1 93 711 GLY A CA 1
ATOM 5612 C C . GLY A 1 711 ? 3.334 23.297 1.275 1 93 711 GLY A C 1
ATOM 5613 O O . GLY A 1 711 ? 3.678 22.344 0.585 1 93 711 GLY A O 1
ATOM 5614 N N . THR A 1 712 ? 2.051 23.484 1.561 1 96 712 THR A N 1
ATOM 5615 C CA . THR A 1 712 ? 1.004 22.562 1.148 1 96 712 THR A CA 1
ATOM 5616 C C . THR A 1 712 ? 0.711 22.703 -0.342 1 96 712 THR A C 1
ATOM 5618 O O . THR A 1 712 ? 0.328 21.734 -1 1 96 712 THR A O 1
ATOM 5621 N N . LEU A 1 713 ? 0.896 23.922 -0.854 1 95.69 713 LEU A N 1
ATOM 5622 C CA . LEU A 1 713 ? 0.731 24.094 -2.293 1 95.69 713 LEU A CA 1
ATOM 5623 C C . LEU A 1 713 ? 1.77 23.281 -3.059 1 95.69 713 LEU A C 1
ATOM 5625 O O . LEU A 1 713 ? 1.431 22.578 -4.004 1 95.69 713 LEU A O 1
ATOM 5629 N N . ILE A 1 714 ? 2.973 23.359 -2.576 1 94.44 714 ILE A N 1
ATOM 5630 C CA . ILE A 1 714 ? 4.047 22.609 -3.211 1 94.44 714 ILE A CA 1
ATOM 5631 C C . ILE A 1 714 ? 3.777 21.109 -3.08 1 94.44 714 ILE A C 1
ATOM 5633 O O . ILE A 1 714 ? 3.908 20.359 -4.051 1 94.44 714 ILE A O 1
ATOM 5637 N N . LEU A 1 715 ? 3.389 20.719 -1.965 1 94.75 715 LEU A N 1
ATOM 5638 C CA . LEU A 1 715 ? 3.092 19.312 -1.722 1 94.75 715 LEU A CA 1
ATOM 5639 C C . LEU A 1 715 ? 1.957 18.828 -2.621 1 94.75 715 LEU A C 1
ATOM 5641 O O . LEU A 1 715 ? 2.072 17.797 -3.271 1 94.75 715 LEU A O 1
ATOM 5645 N N . ASN A 1 716 ? 0.865 19.609 -2.695 1 97.12 716 ASN A N 1
ATOM 5646 C CA . ASN A 1 716 ? -0.316 19.203 -3.453 1 97.12 716 ASN A CA 1
ATOM 5647 C C . ASN A 1 716 ? -0.045 19.219 -4.957 1 97.12 716 ASN A C 1
ATOM 5649 O O . ASN A 1 716 ? -0.711 18.5 -5.711 1 97.12 716 ASN A O 1
ATOM 5653 N N . LEU A 1 717 ? 0.958 19.953 -5.383 1 96.44 717 LEU A N 1
ATOM 5654 C CA . LEU A 1 717 ? 1.257 20.016 -6.809 1 96.44 717 LEU A CA 1
ATOM 5655 C C . LEU A 1 717 ? 2.316 18.984 -7.184 1 96.44 717 LEU A C 1
ATOM 5657 O O . LEU A 1 717 ? 2.445 18.625 -8.352 1 96.44 717 LEU A O 1
ATOM 5661 N N . SER A 1 718 ? 3.057 18.5 -6.191 1 94.56 718 SER A N 1
ATOM 5662 C CA . SER A 1 718 ? 4.215 17.672 -6.516 1 94.56 718 SER A CA 1
ATOM 5663 C C . SER A 1 718 ? 3.953 16.203 -6.203 1 94.56 718 SER A C 1
ATOM 5665 O O . SER A 1 718 ? 4.496 15.32 -6.863 1 94.56 718 SER A O 1
ATOM 5667 N N . VAL A 1 719 ? 3.137 15.922 -5.285 1 95.12 719 VAL A N 1
ATOM 5668 C CA . VAL A 1 719 ? 2.908 14.547 -4.848 1 95.12 719 VAL A CA 1
ATOM 5669 C C . VAL A 1 719 ? 1.998 13.836 -5.844 1 95.12 719 VAL A C 1
ATOM 5671 O O . VAL A 1 719 ? 1.021 14.406 -6.328 1 95.12 719 VAL A O 1
ATOM 5674 N N . PHE A 1 720 ? 2.367 12.508 -6.199 1 95.31 720 PHE A N 1
ATOM 5675 C CA . PHE A 1 720 ? 1.52 11.68 -7.051 1 95.31 720 PHE A CA 1
ATOM 5676 C C . PHE A 1 720 ? 0.174 11.422 -6.383 1 95.31 720 PHE A C 1
ATOM 5678 O O . PHE A 1 720 ? 0.113 11.125 -5.188 1 95.31 720 PHE A O 1
ATOM 5685 N N . PRO A 1 721 ? -0.882 11.57 -7.047 1 97.12 721 PRO A N 1
ATOM 5686 C CA . PRO A 1 721 ? -2.193 11.648 -6.398 1 97.12 721 PRO A CA 1
ATOM 5687 C C . PRO A 1 721 ? -2.707 10.281 -5.941 1 97.12 721 PRO A C 1
ATOM 5689 O O . PRO A 1 721 ? -3.709 10.203 -5.227 1 97.12 721 PRO A O 1
ATOM 5692 N N . PHE A 1 722 ? -2.115 9.172 -6.367 1 97.06 722 PHE A N 1
ATOM 5693 C CA . PHE A 1 722 ? -2.572 7.848 -5.973 1 97.06 722 PHE A CA 1
ATOM 5694 C C . PHE A 1 722 ? -1.465 7.09 -5.25 1 97.06 722 PHE A C 1
ATOM 5696 O O . PHE A 1 722 ? -0.303 7.5 -5.277 1 97.06 722 PHE A O 1
ATOM 5703 N N . SER A 1 723 ? -1.858 6.109 -4.465 1 95.25 723 SER A N 1
ATOM 5704 C CA . SER A 1 723 ? -0.934 5.262 -3.719 1 95.25 723 SER A CA 1
ATOM 5705 C C . SER A 1 723 ? -1.513 3.869 -3.504 1 95.25 723 SER A C 1
ATOM 5707 O O . SER A 1 723 ? -2.631 3.582 -3.936 1 95.25 723 SER A O 1
ATOM 5709 N N . GLN A 1 724 ? -0.761 3.01 -2.881 1 94.19 724 GLN A N 1
ATOM 5710 C CA . GLN A 1 724 ? -1.249 1.669 -2.576 1 94.19 724 GLN A CA 1
ATOM 5711 C C . GLN A 1 724 ? -2.352 1.711 -1.522 1 94.19 724 GLN A C 1
ATOM 5713 O O . GLN A 1 724 ? -3.244 0.861 -1.517 1 94.19 724 GLN A O 1
ATOM 5718 N N . GLU A 1 725 ? -2.285 2.695 -0.686 1 93.88 725 GLU A N 1
ATOM 5719 C CA . GLU A 1 725 ? -3.295 2.842 0.359 1 93.88 725 GLU A CA 1
ATOM 5720 C C . GLU A 1 725 ? -4.586 3.428 -0.201 1 93.88 725 GLU A C 1
ATOM 5722 O O . GLU A 1 725 ? -5.676 3.129 0.296 1 93.88 725 GLU A O 1
ATOM 5727 N N . THR A 1 726 ? -4.418 4.277 -1.181 1 96.38 726 THR A N 1
ATOM 5728 C CA . THR A 1 726 ? -5.539 4.914 -1.863 1 96.38 726 THR A CA 1
ATOM 5729 C C . THR A 1 726 ? -5.418 4.746 -3.375 1 96.38 726 THR A C 1
ATOM 5731 O O . THR A 1 726 ? -5.18 5.715 -4.098 1 96.38 726 THR A O 1
ATOM 5734 N N . PRO A 1 727 ? -5.738 3.572 -3.824 1 97.19 727 PRO A N 1
ATOM 5735 C CA . PRO A 1 727 ? -5.5 3.275 -5.238 1 97.19 727 PRO A CA 1
ATOM 5736 C C . PRO A 1 727 ? -6.578 3.848 -6.152 1 97.19 727 PRO A C 1
ATOM 5738 O O . PRO A 1 727 ? -7.727 4.012 -5.73 1 97.19 727 PRO A O 1
ATOM 5741 N N . LEU A 1 728 ? -6.219 4.125 -7.383 1 98.12 728 LEU A N 1
ATOM 5742 C CA . LEU A 1 728 ? -7.164 4.535 -8.414 1 98.12 728 LEU A CA 1
ATOM 5743 C C . LEU A 1 728 ? -7.996 3.352 -8.891 1 98.12 728 LEU A C 1
ATOM 5745 O O . LEU A 1 728 ? -7.445 2.346 -9.352 1 98.12 728 LEU A O 1
ATOM 5749 N N . LYS A 1 729 ? -9.219 3.459 -8.844 1 96.94 729 LYS A N 1
ATOM 5750 C CA . LYS A 1 729 ? -10.117 2.408 -9.32 1 96.94 729 LYS A CA 1
ATOM 5751 C C . LYS A 1 729 ? -10.289 2.473 -10.836 1 96.94 729 LYS A C 1
ATOM 5753 O O . LYS A 1 729 ? -10.539 3.545 -11.391 1 96.94 729 LYS A O 1
ATOM 5758 N N . VAL A 1 730 ? -10.117 1.37 -11.445 1 97.94 730 VAL A N 1
ATOM 5759 C CA . VAL A 1 730 ? -10.398 1.199 -12.867 1 97.94 730 VAL A CA 1
ATOM 5760 C C . VAL A 1 730 ? -11.422 0.083 -13.055 1 97.94 730 VAL A C 1
ATOM 5762 O O . VAL A 1 730 ? -11.477 -0.862 -12.266 1 97.94 730 VAL A O 1
ATOM 5765 N N . TYR A 1 731 ? -12.219 0.154 -14.039 1 97.62 731 TYR A N 1
ATOM 5766 C CA . TYR A 1 731 ? -13.328 -0.771 -14.227 1 97.62 731 TYR A CA 1
ATOM 5767 C C . TYR A 1 731 ? -13.07 -1.712 -15.398 1 97.62 731 TYR A C 1
ATOM 5769 O O . TYR A 1 731 ? -12.797 -1.263 -16.516 1 97.62 731 TYR A O 1
ATOM 5777 N N . PHE A 1 732 ? -13.188 -2.982 -15.141 1 98 732 PHE A N 1
ATOM 5778 C CA . PHE A 1 732 ? -12.844 -4.023 -16.094 1 98 732 PHE A CA 1
ATOM 5779 C C . PHE A 1 732 ? -14.094 -4.719 -16.625 1 98 732 PHE A C 1
ATOM 5781 O O . PHE A 1 732 ? -15.031 -4.961 -15.859 1 98 732 PHE A O 1
ATOM 5788 N N . GLN A 1 733 ? -14.102 -5.07 -17.922 1 97.31 733 GLN A N 1
ATOM 5789 C CA . GLN A 1 733 ? -15.055 -5.992 -18.531 1 97.31 733 GLN A CA 1
ATOM 5790 C C . GLN A 1 733 ? -14.508 -6.578 -19.828 1 97.31 733 GLN A C 1
ATOM 5792 O O . GLN A 1 733 ? -13.773 -5.906 -20.547 1 97.31 733 GLN A O 1
ATOM 5797 N N . GLN A 1 734 ? -14.82 -7.801 -20.062 1 96.81 734 GLN A N 1
ATOM 5798 C CA . GLN A 1 734 ? -14.469 -8.43 -21.328 1 96.81 734 GLN A CA 1
ATOM 5799 C C . GLN A 1 734 ? -15.719 -8.906 -22.062 1 96.81 734 GLN A C 1
ATOM 5801 O O . GLN A 1 734 ? -16.609 -9.5 -21.469 1 96.81 734 GLN A O 1
ATOM 5806 N N . SER A 1 735 ? -15.812 -8.562 -23.328 1 95.06 735 SER A N 1
ATOM 5807 C CA . SER A 1 735 ? -16.906 -9 -24.203 1 95.06 735 SER A CA 1
ATOM 5808 C C . SER A 1 735 ? -16.438 -10.062 -25.188 1 95.06 735 SER A C 1
ATOM 5810 O O . SER A 1 735 ? -15.461 -9.852 -25.906 1 95.06 735 SER A O 1
ATOM 5812 N N . VAL A 1 736 ? -17.156 -11.188 -25.188 1 92.75 736 VAL A N 1
ATOM 5813 C CA . VAL A 1 736 ? -16.781 -12.297 -26.062 1 92.75 736 VAL A CA 1
ATOM 5814 C C . VAL A 1 736 ? -17.891 -12.523 -27.094 1 92.75 736 VAL A C 1
ATOM 5816 O O . VAL A 1 736 ? -19.031 -12.797 -26.734 1 92.75 736 VAL A O 1
ATOM 5819 N N . HIS A 1 737 ? -17.484 -12.438 -28.312 1 90.69 737 HIS A N 1
ATOM 5820 C CA . HIS A 1 737 ? -18.406 -12.672 -29.422 1 90.69 737 HIS A CA 1
ATOM 5821 C C . HIS A 1 737 ? -18.359 -14.117 -29.891 1 90.69 737 HIS A C 1
ATOM 5823 O O . HIS A 1 737 ? -17.297 -14.609 -30.281 1 90.69 737 HIS A O 1
ATOM 5829 N N . LEU A 1 738 ? -19.531 -14.734 -29.828 1 87.19 738 LEU A N 1
ATOM 5830 C CA . LEU A 1 738 ? -19.625 -16.125 -30.234 1 87.19 738 LEU A CA 1
ATOM 5831 C C . LEU A 1 738 ? -20.281 -16.25 -31.609 1 87.19 738 LEU A C 1
ATOM 5833 O O . LEU A 1 738 ? -21.141 -15.438 -31.953 1 87.19 738 LEU A O 1
ATOM 5837 N N . ASN A 1 739 ? -19.719 -17.234 -32.438 1 76.69 739 ASN A N 1
ATOM 5838 C CA . ASN A 1 739 ? -20.25 -17.438 -33.781 1 76.69 739 ASN A CA 1
ATOM 5839 C C . ASN A 1 739 ? -21.625 -18.109 -33.75 1 76.69 739 ASN A C 1
ATOM 5841 O O . ASN A 1 739 ? -21.859 -19 -32.906 1 76.69 739 ASN A O 1
ATOM 5845 N N . SER A 1 740 ? -22.609 -17.484 -34.469 1 64.44 740 SER A N 1
ATOM 5846 C CA . SER A 1 740 ? -23.922 -18.109 -34.625 1 64.44 740 SER A CA 1
ATOM 5847 C C . SER A 1 740 ? -23.938 -19.062 -35.812 1 64.44 740 SER A C 1
ATOM 5849 O O . SER A 1 740 ? -23.516 -18.688 -36.906 1 64.44 740 SER A O 1
ATOM 5851 N N . THR A 1 741 ? -23.422 -20.203 -35.875 1 50.56 741 THR A N 1
ATOM 5852 C CA . THR A 1 741 ? -23.5 -21.031 -37.094 1 50.56 741 THR A CA 1
ATOM 5853 C C . THR A 1 741 ? -24.891 -20.953 -37.688 1 50.56 741 THR A C 1
ATOM 5855 O O . THR A 1 741 ? -25.828 -21.578 -37.188 1 50.56 741 THR A O 1
ATOM 5858 N N . ASN A 1 742 ? -25.328 -19.844 -38.094 1 44.09 742 ASN A N 1
ATOM 5859 C CA . ASN A 1 742 ? -26.578 -19.828 -38.844 1 44.09 742 ASN A CA 1
ATOM 5860 C C . ASN A 1 742 ? -26.5 -20.703 -40.094 1 44.09 742 ASN A C 1
ATOM 5862 O O . ASN A 1 742 ? -26.188 -20.219 -41.188 1 44.09 742 ASN A O 1
ATOM 5866 N N . THR A 1 743 ? -25.797 -21.781 -40.344 1 38.38 743 THR A N 1
ATOM 5867 C CA . THR A 1 743 ? -26.016 -22.141 -41.75 1 38.38 743 THR A CA 1
ATOM 5868 C C . THR A 1 743 ? -27.484 -22.062 -42.094 1 38.38 743 THR A C 1
ATOM 5870 O O . THR A 1 743 ? -27.859 -21.531 -43.156 1 38.38 743 THR A O 1
ATOM 5873 N N . ASP A 1 744 ? -28.375 -23.219 -42 1 35.88 744 ASP A N 1
ATOM 5874 C CA . ASP A 1 744 ? -29.609 -23.438 -42.75 1 35.88 744 ASP A CA 1
ATOM 5875 C C . ASP A 1 744 ? -30.766 -22.656 -42.125 1 35.88 744 ASP A C 1
ATOM 5877 O O . ASP A 1 744 ? -31.25 -23.016 -41.062 1 35.88 744 ASP A O 1
ATOM 5881 N N . LEU A 1 745 ? -30.953 -21.375 -42.375 1 35.25 745 LEU A N 1
ATOM 5882 C CA . LEU A 1 745 ? -32.125 -20.516 -42.188 1 35.25 745 LEU A CA 1
ATOM 5883 C C . LEU A 1 745 ? -33.406 -21.234 -42.594 1 35.25 745 LEU A C 1
ATOM 5885 O O . LEU A 1 745 ? -34.375 -20.609 -43 1 35.25 745 LEU A O 1
ATOM 5889 N N . THR A 1 746 ? -33.406 -22.484 -43.062 1 33.62 746 THR A N 1
ATOM 5890 C CA . THR A 1 746 ? -34.75 -22.984 -43.438 1 33.62 746 THR A CA 1
ATOM 5891 C C . THR A 1 746 ? -35.719 -22.844 -42.25 1 33.62 746 THR A C 1
ATOM 5893 O O . THR A 1 746 ? -35.312 -22.812 -41.094 1 33.62 746 THR A O 1
ATOM 5896 N N . MET A 1 747 ? -37.094 -22.594 -42.562 1 32.66 747 MET A N 1
ATOM 5897 C CA . MET A 1 747 ? -38.312 -22.406 -41.781 1 32.66 747 MET A CA 1
ATOM 5898 C C . MET A 1 747 ? -38.219 -23.156 -40.438 1 32.66 747 MET A C 1
ATOM 5900 O O . MET A 1 747 ? -38.844 -22.75 -39.469 1 32.66 747 MET A O 1
ATOM 5904 N N . SER A 1 748 ? -38.062 -24.516 -40.5 1 32.72 748 SER A N 1
ATOM 5905 C CA . SER A 1 748 ? -38.438 -25.375 -39.375 1 32.72 748 SER A CA 1
ATOM 5906 C C . SER A 1 748 ? -37.438 -25.281 -38.219 1 32.72 748 SER A C 1
ATOM 5908 O O . SER A 1 748 ? -37.75 -25.609 -37.094 1 32.72 748 SER A O 1
ATOM 5910 N N . GLY A 1 749 ? -35.969 -25.656 -38.312 1 34.38 749 GLY A N 1
ATOM 5911 C CA . GLY A 1 749 ? -35.188 -26.422 -37.344 1 34.38 749 GLY A CA 1
ATOM 5912 C C . GLY A 1 749 ? -34.469 -25.562 -36.312 1 34.38 749 GLY A C 1
ATOM 5913 O O . GLY A 1 749 ? -34.438 -24.344 -36.469 1 34.38 749 GLY A O 1
ATOM 5914 N N . ASN A 1 750 ? -33.969 -26.266 -35.031 1 38.31 750 ASN A N 1
ATOM 5915 C CA . ASN A 1 750 ? -33.219 -26.016 -33.812 1 38.31 750 ASN A CA 1
ATOM 5916 C C . ASN A 1 750 ? -31.844 -25.406 -34.094 1 38.31 750 ASN A C 1
ATOM 5918 O O . ASN A 1 750 ? -31.031 -26 -34.812 1 38.31 750 ASN A O 1
ATOM 5922 N N . HIS A 1 751 ? -31.781 -24.141 -34.281 1 45.16 751 HIS A N 1
ATOM 5923 C CA . HIS A 1 751 ? -30.469 -23.547 -34.406 1 45.16 751 HIS A CA 1
ATOM 5924 C C . HIS A 1 751 ? -29.703 -23.578 -33.094 1 45.16 751 HIS A C 1
ATOM 5926 O O . HIS A 1 751 ? -30.156 -23.031 -32.094 1 45.16 751 HIS A O 1
ATOM 5932 N N . LEU A 1 752 ? -28.875 -24.672 -32.906 1 45.34 752 LEU A N 1
ATOM 5933 C CA . LEU A 1 752 ? -27.969 -24.734 -31.766 1 45.34 752 LEU A CA 1
ATOM 5934 C C . LEU A 1 752 ? -26.688 -23.953 -32.062 1 45.34 752 LEU A C 1
ATOM 5936 O O . LEU A 1 752 ? -26.047 -24.156 -33.094 1 45.34 752 LEU A O 1
ATOM 5940 N N . VAL A 1 753 ? -26.484 -22.797 -31.609 1 48.88 753 VAL A N 1
ATOM 5941 C CA . VAL A 1 753 ? -25.203 -22.109 -31.672 1 48.88 753 VAL A CA 1
ATOM 5942 C C . VAL A 1 753 ? -24.266 -22.688 -30.609 1 48.88 753 VAL A C 1
ATOM 5944 O O . VAL A 1 753 ? -24.531 -22.594 -29.422 1 48.88 753 VAL A O 1
ATOM 5947 N N . GLU A 1 754 ? -23.406 -23.703 -31 1 51.06 754 GLU A N 1
ATOM 5948 C CA . GLU A 1 754 ? -22.297 -24.062 -30.125 1 51.06 754 GLU A CA 1
ATOM 5949 C C . GLU A 1 754 ? -21.125 -23.094 -30.312 1 51.06 754 GLU A C 1
ATOM 5951 O O . GLU A 1 754 ? -20.578 -22.953 -31.406 1 51.06 754 GLU A O 1
ATOM 5956 N N . GLY A 1 755 ? -21.109 -21.891 -29.797 1 53.31 755 GLY A N 1
ATOM 5957 C CA . GLY A 1 755 ? -20.422 -20.625 -30.062 1 53.31 755 GLY A CA 1
ATOM 5958 C C . GLY A 1 755 ? -18.906 -20.734 -29.984 1 53.31 755 GLY A C 1
ATOM 5959 O O . GLY A 1 755 ? -18.359 -20.938 -28.906 1 53.31 755 GLY A O 1
ATOM 5960 N N . GLU A 1 756 ? -18.172 -21.109 -31.062 1 66.19 756 GLU A N 1
ATOM 5961 C CA . GLU A 1 756 ? -16.75 -20.844 -31.188 1 66.19 756 GLU A CA 1
ATOM 5962 C C . GLU A 1 756 ? -16.438 -19.359 -31.031 1 66.19 756 GLU A C 1
ATOM 5964 O O . GLU A 1 756 ? -17.172 -18.516 -31.562 1 66.19 756 GLU A O 1
ATOM 5969 N N . VAL A 1 757 ? -15.492 -19.047 -30.141 1 68.62 757 VAL A N 1
ATOM 5970 C CA . VAL A 1 757 ? -15.117 -17.656 -29.875 1 68.62 757 VAL A CA 1
ATOM 5971 C C . VAL A 1 757 ? -14.547 -17.016 -31.141 1 68.62 757 VAL A C 1
ATOM 5973 O O . VAL A 1 757 ? -13.602 -17.547 -31.734 1 68.62 757 VAL A O 1
ATOM 5976 N N . ILE A 1 758 ? -15.18 -15.969 -31.594 1 71.75 758 ILE A N 1
ATOM 5977 C CA . ILE A 1 758 ? -14.727 -15.188 -32.719 1 71.75 758 ILE A CA 1
ATOM 5978 C C . ILE A 1 758 ? -13.719 -14.133 -32.281 1 71.75 758 ILE A C 1
ATOM 5980 O O . ILE A 1 758 ? -12.633 -14.016 -32.844 1 71.75 758 ILE A O 1
ATOM 5984 N N . ARG A 1 759 ? -14.164 -13.508 -31.312 1 87.69 759 ARG A N 1
ATOM 5985 C CA . ARG A 1 759 ? -13.328 -12.406 -30.859 1 87.69 759 ARG A CA 1
ATOM 5986 C C . ARG A 1 759 ? -13.578 -12.109 -29.375 1 87.69 759 ARG A C 1
ATOM 5988 O O . ARG A 1 759 ? -14.695 -12.281 -28.891 1 87.69 759 ARG A O 1
ATOM 5995 N N . ALA A 1 760 ? -12.5 -11.781 -28.703 1 92.88 760 ALA A N 1
ATOM 5996 C CA . ALA A 1 760 ? -12.57 -11.328 -27.312 1 92.88 760 ALA A CA 1
ATOM 5997 C C . ALA A 1 760 ? -12.047 -9.898 -27.172 1 92.88 760 ALA A C 1
ATOM 5999 O O . ALA A 1 760 ? -10.914 -9.602 -27.578 1 92.88 760 ALA A O 1
ATOM 6000 N N . VAL A 1 761 ? -12.891 -9.039 -26.688 1 95.81 761 VAL A N 1
ATOM 6001 C CA . VAL A 1 761 ? -12.531 -7.637 -26.531 1 95.81 761 VAL A CA 1
ATOM 6002 C C . VAL A 1 761 ? -12.469 -7.281 -25.047 1 95.81 761 VAL A C 1
ATOM 6004 O O . VAL A 1 761 ? -13.453 -7.434 -24.328 1 95.81 761 VAL A O 1
ATOM 6007 N N . THR A 1 762 ? -11.281 -6.863 -24.641 1 97.44 762 THR A N 1
ATOM 6008 C CA . THR A 1 762 ? -11.102 -6.414 -23.266 1 97.44 762 THR A CA 1
ATOM 6009 C C . THR A 1 762 ? -11.242 -4.898 -23.156 1 97.44 762 THR A C 1
ATOM 6011 O O . THR A 1 762 ? -10.766 -4.164 -24.031 1 97.44 762 THR A O 1
ATOM 6014 N N . SER A 1 763 ? -11.961 -4.453 -22.141 1 96.94 763 SER A N 1
ATOM 6015 C CA . SER A 1 763 ? -12.172 -3.025 -21.938 1 96.94 763 SER A CA 1
ATOM 6016 C C . SER A 1 763 ? -11.836 -2.621 -20.5 1 96.94 763 SER A C 1
ATOM 6018 O O . SER A 1 763 ? -12.148 -3.348 -19.562 1 96.94 763 SER A O 1
ATOM 6020 N N . LEU A 1 764 ? -11.117 -1.496 -20.375 1 97.44 764 LEU A N 1
ATOM 6021 C CA . LEU A 1 764 ? -10.859 -0.85 -19.094 1 97.44 764 LEU A CA 1
ATOM 6022 C C . LEU A 1 764 ? -11.367 0.588 -19.094 1 97.44 764 LEU A C 1
ATOM 6024 O O . LEU A 1 764 ? -11.141 1.328 -20.047 1 97.44 764 LEU A O 1
ATOM 6028 N N . THR A 1 765 ? -12.109 0.952 -18.078 1 97.25 765 THR A N 1
ATOM 6029 C CA . THR A 1 765 ? -12.656 2.297 -17.938 1 97.25 765 THR A CA 1
ATOM 6030 C C . THR A 1 765 ? -12.023 3 -16.734 1 97.25 765 THR A C 1
ATOM 6032 O O . THR A 1 765 ? -11.898 2.41 -15.656 1 97.25 765 THR A O 1
ATOM 6035 N N . GLY A 1 766 ? -11.609 4.211 -16.891 1 96.75 766 GLY A N 1
ATOM 6036 C CA . GLY A 1 766 ? -11.008 5.004 -15.828 1 96.75 766 GLY A CA 1
ATOM 6037 C C . GLY A 1 766 ? -10.906 6.48 -16.172 1 96.75 766 GLY A C 1
ATOM 6038 O O . GLY A 1 766 ? -11.547 6.945 -17.125 1 96.75 766 GLY A O 1
ATOM 6039 N N . VAL A 1 767 ? -10.188 7.184 -15.383 1 96.25 767 VAL A N 1
ATOM 6040 C CA . VAL A 1 767 ? -10.047 8.625 -15.578 1 96.25 767 VAL A CA 1
ATOM 6041 C C . VAL A 1 767 ? -9.188 8.898 -16.812 1 96.25 767 VAL A C 1
ATOM 6043 O O . VAL A 1 767 ? -8.227 8.18 -17.078 1 96.25 767 VAL A O 1
ATOM 6046 N N . PRO A 1 768 ? -9.5 9.914 -17.562 1 93.81 768 PRO A N 1
ATOM 6047 C CA . PRO A 1 768 ? -8.891 10.156 -18.875 1 93.81 768 PRO A CA 1
ATOM 6048 C C . PRO A 1 768 ? -7.387 10.406 -18.781 1 93.81 768 PRO A C 1
ATOM 6050 O O . PRO A 1 768 ? -6.637 10.008 -19.672 1 93.81 768 PRO A O 1
ATOM 6053 N N . GLU A 1 769 ? -6.859 11.023 -17.812 1 94.19 769 GLU A N 1
ATOM 6054 C CA . GLU A 1 769 ? -5.461 11.438 -17.75 1 94.19 769 GLU A CA 1
ATOM 6055 C C . GLU A 1 769 ? -4.539 10.242 -17.516 1 94.19 769 GLU A C 1
ATOM 6057 O O . GLU A 1 769 ? -3.357 10.289 -17.859 1 94.19 769 GLU A O 1
ATOM 6062 N N . PHE A 1 770 ? -5.105 9.141 -17 1 96.5 770 PHE A N 1
ATOM 6063 C CA . PHE A 1 770 ? -4.215 8.07 -16.578 1 96.5 770 PHE A CA 1
ATOM 6064 C C . PHE A 1 770 ? -4.539 6.77 -17.297 1 96.5 770 PHE A C 1
ATOM 6066 O O . PHE A 1 770 ? -3.674 5.906 -17.453 1 96.5 770 PHE A O 1
ATOM 6073 N N . ILE A 1 771 ? -5.734 6.473 -17.781 1 97.12 771 ILE A N 1
ATOM 6074 C CA . ILE A 1 771 ? -6.234 5.164 -18.188 1 97.12 771 ILE A CA 1
ATOM 6075 C C . ILE A 1 771 ? -5.438 4.656 -19.375 1 97.12 771 ILE A C 1
ATOM 6077 O O . ILE A 1 771 ? -5.008 3.5 -19.406 1 97.12 771 ILE A O 1
ATOM 6081 N N . GLU A 1 772 ? -5.203 5.477 -20.406 1 95.44 772 GLU A N 1
ATOM 6082 C CA . GLU A 1 772 ? -4.562 5.023 -21.641 1 95.44 772 GLU A CA 1
ATOM 6083 C C . GLU A 1 772 ? -3.057 4.859 -21.438 1 95.44 772 GLU A C 1
ATOM 6085 O O . GLU A 1 772 ? -2.508 3.781 -21.672 1 95.44 772 GLU A O 1
ATOM 6090 N N . ASN A 1 773 ? -2.375 5.84 -20.859 1 94 773 ASN A N 1
ATOM 6091 C CA . ASN A 1 773 ? -0.917 5.902 -20.891 1 94 773 ASN A CA 1
ATOM 6092 C C . ASN A 1 773 ? -0.299 5.254 -19.656 1 94 773 ASN A C 1
ATOM 6094 O O . ASN A 1 773 ? 0.865 4.852 -19.672 1 94 773 ASN A O 1
ATOM 6098 N N . GLN A 1 774 ? -1.075 5.172 -18.641 1 95.38 774 GLN A N 1
ATOM 6099 C CA . GLN A 1 774 ? -0.437 4.715 -17.406 1 95.38 774 GLN A CA 1
ATOM 6100 C C . GLN A 1 774 ? -1.062 3.414 -16.906 1 95.38 774 GLN A C 1
ATOM 6102 O O . GLN A 1 774 ? -0.507 2.744 -16.031 1 95.38 774 GLN A O 1
ATOM 6107 N N . VAL A 1 775 ? -2.17 3.004 -17.422 1 97.12 775 VAL A N 1
ATOM 6108 C CA . VAL A 1 775 ? -2.834 1.793 -16.953 1 97.12 775 VAL A CA 1
ATOM 6109 C C . VAL A 1 775 ? -2.855 0.747 -18.062 1 97.12 775 VAL A C 1
ATOM 6111 O O . VAL A 1 775 ? -2.127 -0.246 -18.016 1 97.12 775 VAL A O 1
ATOM 6114 N N . VAL A 1 776 ? -3.469 1.092 -19.219 1 97.62 776 VAL A N 1
ATOM 6115 C CA . VAL A 1 776 ? -3.621 0.141 -20.312 1 97.62 776 VAL A CA 1
ATOM 6116 C C . VAL A 1 776 ? -2.254 -0.168 -20.922 1 97.62 776 VAL A C 1
ATOM 6118 O O . VAL A 1 776 ? -1.996 -1.3 -21.328 1 97.62 776 VAL A O 1
ATOM 6121 N N . SER A 1 777 ? -1.396 0.794 -20.891 1 95.38 777 SER A N 1
ATOM 6122 C CA . SER A 1 777 ? -0.071 0.637 -21.469 1 95.38 777 SER A CA 1
ATOM 6123 C C . SER A 1 777 ? 0.757 -0.388 -20.703 1 95.38 777 SER A C 1
ATOM 6125 O O . SER A 1 777 ? 1.781 -0.863 -21.203 1 95.38 777 SER A O 1
ATOM 6127 N N . LYS A 1 778 ? 0.353 -0.742 -19.516 1 95.75 778 LYS A N 1
ATOM 6128 C CA . LYS A 1 778 ? 1.11 -1.679 -18.688 1 95.75 778 LYS A CA 1
ATOM 6129 C C . LYS A 1 778 ? 0.689 -3.119 -18.969 1 95.75 778 LYS A C 1
ATOM 6131 O O . LYS A 1 778 ? 1.302 -4.059 -18.453 1 95.75 778 LYS A O 1
ATOM 6136 N N . LEU A 1 779 ? -0.284 -3.359 -19.797 1 96.31 779 LEU A N 1
ATOM 6137 C CA . LEU A 1 779 ? -0.814 -4.691 -20.062 1 96.31 779 LEU A CA 1
ATOM 6138 C C . LEU A 1 779 ? -0.262 -5.234 -21.375 1 96.31 779 LEU A C 1
ATOM 6140 O O . LEU A 1 779 ? -0.5 -4.656 -22.453 1 96.31 779 LEU A O 1
ATOM 6144 N N . PRO A 1 780 ? 0.414 -6.352 -21.344 1 95.12 780 PRO A N 1
ATOM 6145 C CA . PRO A 1 780 ? 0.992 -6.938 -22.562 1 95.12 780 PRO A CA 1
ATOM 6146 C C . PRO A 1 780 ? -0.053 -7.215 -23.641 1 95.12 780 PRO A C 1
ATOM 6148 O O . PRO A 1 780 ? 0.228 -7.062 -24.828 1 95.12 780 PRO A O 1
ATOM 6151 N N . SER A 1 781 ? -1.277 -7.566 -23.266 1 95.69 781 SER A N 1
ATOM 6152 C CA . SER A 1 781 ? -2.303 -7.902 -24.25 1 95.69 781 SER A CA 1
ATOM 6153 C C . SER A 1 781 ? -2.697 -6.684 -25.078 1 95.69 781 SER A C 1
ATOM 6155 O O . SER A 1 781 ? -3.295 -6.816 -26.141 1 95.69 781 SER A O 1
ATOM 6157 N N . ALA A 1 782 ? -2.398 -5.512 -24.594 1 96.31 782 ALA A N 1
ATOM 6158 C CA . ALA A 1 782 ? -2.762 -4.277 -25.281 1 96.31 782 ALA A CA 1
ATOM 6159 C C . ALA A 1 782 ? -1.602 -3.762 -26.125 1 96.31 782 ALA A C 1
ATOM 6161 O O . ALA A 1 782 ? -1.778 -2.857 -26.953 1 96.31 782 ALA A O 1
ATOM 6162 N N . TRP A 1 783 ? -0.424 -4.371 -25.953 1 94.19 783 TRP A N 1
ATOM 6163 C CA . TRP A 1 783 ? 0.754 -3.879 -26.672 1 94.19 783 TRP A CA 1
ATOM 6164 C C . TRP A 1 783 ? 0.607 -4.078 -28.172 1 94.19 783 TRP A C 1
ATOM 6166 O O . TRP A 1 783 ? 0.234 -5.16 -28.625 1 94.19 783 TRP A O 1
ATOM 6176 N N . ARG A 1 784 ? 0.902 -3.072 -28.938 1 90.19 784 ARG A N 1
ATOM 6177 C CA . ARG A 1 784 ? 0.919 -3.092 -30.391 1 90.19 784 ARG A CA 1
ATOM 6178 C C . ARG A 1 784 ? -0.46 -3.426 -30.953 1 90.19 784 ARG A C 1
ATOM 6180 O O . ARG A 1 784 ? -0.574 -4.047 -32 1 90.19 784 ARG A O 1
ATOM 6187 N N . LYS A 1 785 ? -1.481 -3.248 -30.156 1 91 785 LYS A N 1
ATOM 6188 C CA . LYS A 1 785 ? -2.863 -3.408 -30.609 1 91 785 LYS A CA 1
ATOM 6189 C C . LYS A 1 785 ? -3.525 -2.053 -30.828 1 91 785 LYS A C 1
ATOM 6191 O O . LYS A 1 785 ? -3.064 -1.034 -30.312 1 91 785 LYS A O 1
ATOM 6196 N N . GLU A 1 786 ? -4.508 -2.102 -31.625 1 91.38 786 GLU A N 1
ATOM 6197 C CA . GLU A 1 786 ? -5.301 -0.893 -31.828 1 91.38 786 GLU A CA 1
ATOM 6198 C C . GLU A 1 786 ? -6.207 -0.62 -30.641 1 91.38 786 GLU A C 1
ATOM 6200 O O . GLU A 1 786 ? -7.086 -1.424 -30.312 1 91.38 786 GLU A O 1
ATOM 6205 N N . LEU A 1 787 ? -5.922 0.457 -30 1 94.25 787 LEU A N 1
ATOM 6206 C CA . LEU A 1 787 ? -6.707 0.847 -28.844 1 94.25 787 LEU A CA 1
ATOM 6207 C C . LEU A 1 787 ? -7.82 1.814 -29.234 1 94.25 787 LEU A C 1
ATOM 6209 O O . LEU A 1 787 ? -7.566 2.816 -29.906 1 94.25 787 LEU A O 1
ATOM 6213 N N . ASN A 1 788 ? -9.039 1.5 -28.906 1 95 788 ASN A N 1
ATOM 6214 C CA . ASN A 1 788 ? -10.18 2.395 -29.062 1 95 788 ASN A CA 1
ATOM 6215 C C . ASN A 1 788 ? -10.586 3.02 -27.719 1 95 788 ASN A C 1
ATOM 6217 O O . ASN A 1 788 ? -11.266 2.383 -26.922 1 95 788 ASN A O 1
ATOM 6221 N N . CYS A 1 789 ? -10.172 4.25 -27.578 1 94.44 789 CYS A N 1
ATOM 6222 C CA . CYS A 1 789 ? -10.484 4.945 -26.328 1 94.44 789 CYS A CA 1
ATOM 6223 C C . CYS A 1 789 ? -11.484 6.066 -26.578 1 94.44 789 CYS A C 1
ATOM 6225 O O . CYS A 1 789 ? -11.297 6.895 -27.469 1 94.44 789 CYS A O 1
ATOM 6227 N N . GLY A 1 790 ? -12.609 6.016 -25.891 1 92.5 790 GLY A N 1
ATOM 6228 C CA . GLY A 1 790 ? -13.633 7.043 -26.031 1 92.5 790 GLY A CA 1
ATOM 6229 C C . GLY A 1 790 ? -14.242 7.457 -24.703 1 92.5 790 GLY A C 1
ATOM 6230 O O . GLY A 1 790 ? -14.328 6.648 -23.781 1 92.5 790 GLY A O 1
ATOM 6231 N N . ILE A 1 791 ? -14.625 8.664 -24.609 1 86.44 791 ILE A N 1
ATOM 6232 C CA . ILE A 1 791 ? -15.234 9.211 -23.406 1 86.44 791 ILE A CA 1
ATOM 6233 C C . ILE A 1 791 ? -16.734 8.914 -23.406 1 86.44 791 ILE A C 1
ATOM 6235 O O . ILE A 1 791 ? -17.391 9.008 -24.438 1 86.44 791 ILE A O 1
ATOM 6239 N N . ASP A 1 792 ? -17.141 8.43 -22.297 1 79.06 792 ASP A N 1
ATOM 6240 C CA . ASP A 1 792 ? -18.578 8.258 -22.094 1 79.06 792 ASP A CA 1
ATOM 6241 C C . ASP A 1 792 ? -19.25 9.578 -21.734 1 79.06 792 ASP A C 1
ATOM 6243 O O . ASP A 1 792 ? -19.031 10.117 -20.641 1 79.06 792 ASP A O 1
ATOM 6247 N N . GLU A 1 793 ? -20.047 10.156 -22.562 1 71.88 793 GLU A N 1
ATOM 6248 C CA . GLU A 1 793 ? -20.656 11.461 -22.328 1 71.88 793 GLU A CA 1
ATOM 6249 C C . GLU A 1 793 ? -22 11.312 -21.641 1 71.88 793 GLU A C 1
ATOM 6251 O O . GLU A 1 793 ? -22.469 12.234 -20.953 1 71.88 793 GLU A O 1
ATOM 6256 N N . ALA A 1 794 ? -22.594 10.273 -21.781 1 64.25 794 ALA A N 1
ATOM 6257 C CA . ALA A 1 794 ? -23.953 10.242 -21.234 1 64.25 794 ALA A CA 1
ATOM 6258 C C . ALA A 1 794 ? -24.219 8.938 -20.484 1 64.25 794 ALA A C 1
ATOM 6260 O O . ALA A 1 794 ? -25.219 8.805 -19.797 1 64.25 794 ALA A O 1
ATOM 6261 N N . GLY A 1 795 ? -23.344 8.164 -20.453 1 67.56 795 GLY A N 1
ATOM 6262 C CA . GLY A 1 795 ? -23.656 6.863 -19.875 1 67.56 795 GLY A CA 1
ATOM 6263 C C . GLY A 1 795 ? -23.234 6.738 -18.422 1 67.56 795 GLY A C 1
ATOM 6264 O O . GLY A 1 795 ? -23.188 7.738 -17.703 1 67.56 795 GLY A O 1
ATOM 6265 N N . ARG A 1 796 ? -23.266 5.578 -17.859 1 72.5 796 ARG A N 1
ATOM 6266 C CA . ARG A 1 796 ? -22.953 5.195 -16.484 1 72.5 796 ARG A CA 1
ATOM 6267 C C . ARG A 1 796 ? -21.594 5.742 -16.062 1 72.5 796 ARG A C 1
ATOM 6269 O O . ARG A 1 796 ? -21.375 6.043 -14.883 1 72.5 796 ARG A O 1
ATOM 6276 N N . TRP A 1 797 ? -20.828 5.988 -17.047 1 77.94 797 TRP A N 1
ATOM 6277 C CA . TRP A 1 797 ? -19.469 6.398 -16.75 1 77.94 797 TRP A CA 1
ATOM 6278 C C . TRP A 1 797 ? -19.219 7.828 -17.203 1 77.94 797 TRP A C 1
ATOM 6280 O O . TRP A 1 797 ? -18.156 8.125 -17.766 1 77.94 797 TRP A O 1
ATOM 6290 N N . LYS A 1 798 ? -20.156 8.602 -17.062 1 84.69 798 LYS A N 1
ATOM 6291 C CA . LYS A 1 798 ? -20 9.984 -17.5 1 84.69 798 LYS A CA 1
ATOM 6292 C C . LYS A 1 798 ? -18.703 10.594 -16.953 1 84.69 798 LYS A C 1
ATOM 6294 O O . LYS A 1 798 ? -18.453 10.523 -15.75 1 84.69 798 LYS A O 1
ATOM 6299 N N . GLY A 1 799 ? -17.906 11.094 -17.844 1 88.31 799 GLY A N 1
ATOM 6300 C CA . GLY A 1 799 ? -16.672 11.758 -17.469 1 88.31 799 GLY A CA 1
ATOM 6301 C C . GLY A 1 799 ? -15.461 10.836 -17.5 1 88.31 799 GLY A C 1
ATOM 6302 O O . GLY A 1 799 ? -14.328 11.297 -17.359 1 88.31 799 GLY A O 1
ATOM 6303 N N . LEU A 1 800 ? -15.68 9.578 -17.719 1 95.19 800 LEU A N 1
ATOM 6304 C CA . LEU A 1 800 ? -14.594 8.609 -17.75 1 95.19 800 LEU A CA 1
ATOM 6305 C C . LEU A 1 800 ? -14.32 8.164 -19.188 1 95.19 800 LEU A C 1
ATOM 6307 O O . LEU A 1 800 ? -15.07 8.5 -20.109 1 95.19 800 LEU A O 1
ATOM 6311 N N . VAL A 1 801 ? -13.211 7.57 -19.391 1 96.25 801 VAL A N 1
ATOM 6312 C CA . VAL A 1 801 ? -12.781 7.074 -20.688 1 96.25 801 VAL A CA 1
ATOM 6313 C C . VAL A 1 801 ? -12.711 5.551 -20.672 1 96.25 801 VAL A C 1
ATOM 6315 O O . VAL A 1 801 ? -12.203 4.965 -19.703 1 96.25 801 VAL A O 1
ATOM 6318 N N . THR A 1 802 ? -13.305 4.906 -21.656 1 96.25 802 THR A N 1
ATOM 6319 C CA . THR A 1 802 ? -13.203 3.463 -21.828 1 96.25 802 THR A CA 1
ATOM 6320 C C . THR A 1 802 ? -12.258 3.125 -22.984 1 96.25 802 THR A C 1
ATOM 6322 O O . THR A 1 802 ? -12.438 3.596 -24.109 1 96.25 802 THR A O 1
ATOM 6325 N N . CYS A 1 803 ? -11.219 2.402 -22.672 1 96.81 803 CYS A N 1
ATOM 6326 C CA . CYS A 1 803 ? -10.297 1.905 -23.688 1 96.81 803 CYS A CA 1
ATOM 6327 C C . CYS A 1 803 ? -10.523 0.423 -23.953 1 96.81 803 CYS A C 1
ATOM 6329 O O . CYS A 1 803 ? -10.492 -0.392 -23.031 1 96.81 803 CYS A O 1
ATOM 6331 N N . SER A 1 804 ? -10.773 0.03 -25.234 1 96.69 804 SER A N 1
ATOM 6332 C CA . SER A 1 804 ? -11.047 -1.349 -25.641 1 96.69 804 SER A CA 1
ATOM 6333 C C . SER A 1 804 ? -10.055 -1.825 -26.688 1 96.69 804 SER A C 1
ATOM 6335 O O . SER A 1 804 ? -9.617 -1.043 -27.547 1 96.69 804 SER A O 1
ATOM 6337 N N . TRP A 1 805 ? -9.641 -3.066 -26.625 1 96.62 805 TRP A N 1
ATOM 6338 C CA . TRP A 1 805 ? -8.758 -3.678 -27.609 1 96.62 805 TRP A CA 1
ATOM 6339 C C . TRP A 1 805 ? -9.047 -5.168 -27.766 1 96.62 805 TRP A C 1
ATOM 6341 O O . TRP A 1 805 ? -9.617 -5.785 -26.859 1 96.62 805 TRP A O 1
ATOM 6351 N N . GLU A 1 806 ? -8.805 -5.727 -28.906 1 94.88 806 GLU A N 1
ATOM 6352 C CA . GLU A 1 806 ? -8.891 -7.168 -29.094 1 94.88 806 GLU A CA 1
ATOM 6353 C C . GLU A 1 806 ? -7.734 -7.887 -28.406 1 94.88 806 GLU A C 1
ATOM 6355 O O . GLU A 1 806 ? -6.586 -7.781 -28.828 1 94.88 806 GLU A O 1
ATOM 6360 N N . SER A 1 807 ? -7.961 -8.578 -27.344 1 90.5 807 SER A N 1
ATOM 6361 C CA . SER A 1 807 ? -6.918 -9.086 -26.453 1 90.5 807 SER A CA 1
ATOM 6362 C C . SER A 1 807 ? -6.242 -10.32 -27.047 1 90.5 807 SER A C 1
ATOM 6364 O O . SER A 1 807 ? -5.121 -10.664 -26.672 1 90.5 807 SER A O 1
ATOM 6366 N N . GLY A 1 808 ? -6.836 -11.023 -27.906 1 86.06 808 GLY A N 1
ATOM 6367 C CA . GLY A 1 808 ? -6.148 -12.125 -28.578 1 86.06 808 GLY A CA 1
ATOM 6368 C C . GLY A 1 808 ? -6.617 -13.484 -28.109 1 86.06 808 GLY A C 1
ATOM 6369 O O . GLY A 1 808 ? -7.434 -13.586 -27.188 1 86.06 808 GLY A O 1
ATOM 6370 N N . ALA A 1 809 ? -6.035 -14.578 -28.609 1 85.06 809 ALA A N 1
ATOM 6371 C CA . ALA A 1 809 ? -6.469 -15.953 -28.391 1 85.06 809 ALA A CA 1
ATOM 6372 C C . ALA A 1 809 ? -6.051 -16.453 -27.016 1 85.06 809 ALA A C 1
ATOM 6374 O O . ALA A 1 809 ? -6.746 -17.266 -26.406 1 85.06 809 ALA A O 1
ATOM 6375 N N . ASP A 1 810 ? -5.02 -15.867 -26.484 1 85.44 810 ASP A N 1
ATOM 6376 C CA . ASP A 1 810 ? -4.512 -16.312 -25.188 1 85.44 810 ASP A CA 1
ATOM 6377 C C . ASP A 1 810 ? -5.32 -15.703 -24.047 1 85.44 810 ASP A C 1
ATOM 6379 O O . ASP A 1 810 ? -5.191 -16.125 -22.891 1 85.44 810 ASP A O 1
ATOM 6383 N N . MET A 1 811 ? -6.195 -14.812 -24.438 1 91.81 811 MET A N 1
ATOM 6384 C CA . MET A 1 811 ? -6.945 -14.102 -23.406 1 91.81 811 MET A CA 1
ATOM 6385 C C . MET A 1 811 ? -8.406 -14.531 -23.406 1 91.81 811 MET A C 1
ATOM 6387 O O . MET A 1 811 ? -9.242 -13.906 -22.75 1 91.81 811 MET A O 1
ATOM 6391 N N . ILE A 1 812 ? -8.766 -15.602 -24.141 1 89.62 812 ILE A N 1
ATOM 6392 C CA . ILE A 1 812 ? -10.133 -16.094 -24.188 1 89.62 812 ILE A CA 1
ATOM 6393 C C . ILE A 1 812 ? -10.492 -16.734 -22.844 1 89.62 812 ILE A C 1
ATOM 6395 O O . ILE A 1 812 ? -9.797 -17.641 -22.375 1 89.62 812 ILE A O 1
ATOM 6399 N N . PRO A 1 813 ? -11.516 -16.281 -22.219 1 90.5 813 PRO A N 1
ATOM 6400 C CA . PRO A 1 813 ? -11.93 -16.859 -20.938 1 90.5 813 PRO A CA 1
ATOM 6401 C C . PRO A 1 813 ? -12.57 -18.234 -21.078 1 90.5 813 PRO A C 1
ATOM 6403 O O . PRO A 1 813 ? -12.875 -18.656 -22.188 1 90.5 813 PRO A O 1
ATOM 6406 N N . TYR A 1 814 ? -12.672 -18.922 -19.906 1 83.88 814 TYR A N 1
ATOM 6407 C CA . TYR A 1 814 ? -13.242 -20.266 -19.828 1 83.88 814 TYR A CA 1
ATOM 6408 C C . TYR A 1 814 ? -14.18 -20.391 -18.641 1 83.88 814 TYR A C 1
ATOM 6410 O O . TYR A 1 814 ? -13.789 -20.078 -17.5 1 83.88 814 TYR A O 1
ATOM 6418 N N . PRO A 1 815 ? -15.438 -20.703 -18.828 1 83.31 815 PRO A N 1
ATOM 6419 C CA . PRO A 1 815 ? -16.406 -20.75 -17.734 1 83.31 815 PRO A CA 1
ATOM 6420 C C . PRO A 1 815 ? -16.219 -21.953 -16.828 1 83.31 815 PRO A C 1
ATOM 6422 O O . PRO A 1 815 ? -16.844 -22.031 -15.758 1 83.31 815 PRO A O 1
ATOM 6425 N N . GLY A 1 816 ? -15.352 -22.844 -17.141 1 75.81 816 GLY A N 1
ATOM 6426 C CA . GLY A 1 816 ? -15.156 -24.047 -16.328 1 75.81 816 GLY A CA 1
ATOM 6427 C C . GLY A 1 816 ? -15.891 -25.25 -16.875 1 75.81 816 GLY A C 1
ATOM 6428 O O . GLY A 1 816 ? -16.703 -25.125 -17.797 1 75.81 816 GLY A O 1
ATOM 6429 N N . GLY A 1 817 ? -15.578 -26.391 -16.453 1 68.88 817 GLY A N 1
ATOM 6430 C CA . GLY A 1 817 ? -16.234 -27.625 -16.875 1 68.88 817 GLY A CA 1
ATOM 6431 C C . GLY A 1 817 ? -15.438 -28.406 -17.906 1 68.88 817 GLY A C 1
ATOM 6432 O O . GLY A 1 817 ? -14.25 -28.156 -18.109 1 68.88 817 GLY A O 1
ATOM 6433 N N . ARG A 1 818 ? -16 -29.422 -18.422 1 58.22 818 ARG A N 1
ATOM 6434 C CA . ARG A 1 818 ? -15.328 -30.281 -19.406 1 58.22 818 ARG A CA 1
ATOM 6435 C C . ARG A 1 818 ? -15.055 -29.516 -20.688 1 58.22 818 ARG A C 1
ATOM 6437 O O . ARG A 1 818 ? -15.875 -28.703 -21.141 1 58.22 818 ARG A O 1
ATOM 6444 N N . PRO A 1 819 ? -13.773 -29.406 -21.219 1 56.19 819 PRO A N 1
ATOM 6445 C CA . PRO A 1 819 ? -13.258 -28.562 -22.297 1 56.19 819 PRO A CA 1
ATOM 6446 C C . PRO A 1 819 ? -14.219 -28.453 -23.469 1 56.19 819 PRO A C 1
ATOM 6448 O O . PRO A 1 819 ? -14.297 -27.406 -24.125 1 56.19 819 PRO A O 1
ATOM 6451 N N . LYS A 1 820 ? -14.922 -29.438 -23.922 1 51.66 820 LYS A N 1
ATOM 6452 C CA . LYS A 1 820 ? -15.523 -29.438 -25.25 1 51.66 820 LYS A CA 1
ATOM 6453 C C . LYS A 1 820 ? -16.844 -28.672 -25.25 1 51.66 820 LYS A C 1
ATOM 6455 O O . LYS A 1 820 ? -17.516 -28.594 -26.281 1 51.66 820 LYS A O 1
ATOM 6460 N N . GLN A 1 821 ? -17.266 -28.141 -24.156 1 55.75 821 GLN A N 1
ATOM 6461 C CA . GLN A 1 821 ? -18.594 -27.547 -24.219 1 55.75 821 GLN A CA 1
ATOM 6462 C C . GLN A 1 821 ? -18.516 -26.016 -24.266 1 55.75 821 GLN A C 1
ATOM 6464 O O . GLN A 1 821 ? -17.719 -25.406 -23.547 1 55.75 821 GLN A O 1
ATOM 6469 N N . PRO A 1 822 ? -19.375 -25.391 -25.203 1 63.06 822 PRO A N 1
ATOM 6470 C CA . PRO A 1 822 ? -19.391 -23.953 -25.453 1 63.06 822 PRO A CA 1
ATOM 6471 C C . PRO A 1 822 ? -19.875 -23.156 -24.25 1 63.06 822 PRO A C 1
ATOM 6473 O O . PRO A 1 822 ? -20.469 -23.703 -23.328 1 63.06 822 PRO A O 1
ATOM 6476 N N . TRP A 1 823 ? -19.547 -21.859 -24.156 1 75.81 823 TRP A N 1
ATOM 6477 C CA . TRP A 1 823 ? -20.031 -20.859 -23.188 1 75.81 823 TRP A CA 1
ATOM 6478 C C . TRP A 1 823 ? -21.547 -20.812 -23.188 1 75.81 823 TRP A C 1
ATOM 6480 O O . TRP A 1 823 ? -22.172 -20.781 -22.109 1 75.81 823 TRP A O 1
ATOM 6490 N N . LEU A 1 824 ? -22.062 -20.766 -24.375 1 81.38 824 LEU A N 1
ATOM 6491 C CA . LEU A 1 824 ? -23.469 -20.438 -24.547 1 81.38 824 LEU A CA 1
ATOM 6492 C C . LEU A 1 824 ? -24.109 -21.297 -25.625 1 81.38 824 LEU A C 1
ATOM 6494 O O . LEU A 1 824 ? -23.531 -21.469 -26.703 1 81.38 824 LEU A O 1
ATOM 6498 N N . SER A 1 825 ? -25.203 -21.969 -25.25 1 80.94 825 SER A N 1
ATOM 6499 C CA . SER A 1 825 ? -26.047 -22.656 -26.219 1 80.94 825 SER A CA 1
ATOM 6500 C C . SER A 1 825 ? -27.359 -21.906 -26.453 1 80.94 825 SER A C 1
ATOM 6502 O O . SER A 1 825 ? -28.109 -21.656 -25.516 1 80.94 825 SER A O 1
ATOM 6504 N N . VAL A 1 826 ? -27.562 -21.438 -27.688 1 84.5 826 VAL A N 1
ATOM 6505 C CA . VAL A 1 826 ? -28.75 -20.656 -28.016 1 84.5 826 VAL A CA 1
ATOM 6506 C C . VAL A 1 826 ? -29.531 -21.375 -29.109 1 84.5 826 VAL A C 1
ATOM 6508 O O . VAL A 1 826 ? -28.953 -21.812 -30.125 1 84.5 826 VAL A O 1
ATOM 6511 N N . SER A 1 827 ? -30.797 -21.609 -28.812 1 82.31 827 SER A N 1
ATOM 6512 C CA . SER A 1 827 ? -31.719 -22.141 -29.812 1 82.31 827 SER A CA 1
ATOM 6513 C C . SER A 1 827 ? -32.875 -21.188 -30.078 1 82.31 827 SER A C 1
ATOM 6515 O O . SER A 1 827 ? -33.469 -20.656 -29.141 1 82.31 827 SER A O 1
ATOM 6517 N N . THR A 1 828 ? -33.062 -20.875 -31.375 1 83.44 828 THR A N 1
ATOM 6518 C CA . THR A 1 828 ? -34.156 -19.969 -31.766 1 83.44 828 THR A CA 1
ATOM 6519 C C . THR A 1 828 ? -35.125 -20.656 -32.719 1 83.44 828 THR A C 1
ATOM 6521 O O . THR A 1 828 ? -34.719 -21.453 -33.562 1 83.44 828 THR A O 1
ATOM 6524 N N . GLN A 1 829 ? -36.438 -20.422 -32.438 1 81.44 829 GLN A N 1
ATOM 6525 C CA . GLN A 1 829 ? -37.5 -21 -33.281 1 81.44 829 GLN A CA 1
ATOM 6526 C C . GLN A 1 829 ? -38.625 -20.016 -33.531 1 81.44 829 GLN A C 1
ATOM 6528 O O . GLN A 1 829 ? -39.125 -19.391 -32.562 1 81.44 829 GLN A O 1
ATOM 6533 N N . ARG A 1 830 ? -38.875 -19.828 -34.781 1 80.19 830 ARG A N 1
ATOM 6534 C CA . ARG A 1 830 ? -40.062 -19.047 -35.062 1 80.19 830 ARG A CA 1
ATOM 6535 C C . ARG A 1 830 ? -41.312 -19.906 -34.906 1 80.19 830 ARG A C 1
ATOM 6537 O O . ARG A 1 830 ? -41.469 -20.953 -35.531 1 80.19 830 ARG A O 1
ATOM 6544 N N . THR A 1 831 ? -42.219 -19.578 -34.094 1 77.5 831 THR A N 1
ATOM 6545 C CA . THR A 1 831 ? -43.375 -20.375 -33.75 1 77.5 831 THR A CA 1
ATOM 6546 C C . THR A 1 831 ? -44.625 -19.797 -34.438 1 77.5 831 THR A C 1
ATOM 6548 O O . THR A 1 831 ? -45.656 -20.484 -34.531 1 77.5 831 THR A O 1
ATOM 6551 N N . GLY A 1 832 ? -44.594 -18.641 -34.875 1 74.81 832 GLY A N 1
ATOM 6552 C CA . GLY A 1 832 ? -45.656 -17.969 -35.594 1 74.81 832 GLY A CA 1
ATOM 6553 C C . GLY A 1 832 ? -45.188 -16.812 -36.469 1 74.81 832 GLY A C 1
ATOM 6554 O O . GLY A 1 832 ? -43.969 -16.562 -36.531 1 74.81 832 GLY A O 1
ATOM 6555 N N . PHE A 1 833 ? -46.156 -16.234 -37.094 1 71.5 833 PHE A N 1
ATOM 6556 C CA . PHE A 1 833 ? -45.812 -15.117 -37.969 1 71.5 833 PHE A CA 1
ATOM 6557 C C . PHE A 1 833 ? -45.094 -14.016 -37.188 1 71.5 833 PHE A C 1
ATOM 6559 O O . PHE A 1 833 ? -44.125 -13.422 -37.656 1 71.5 833 PHE A O 1
ATOM 6566 N N . THR A 1 834 ? -45.594 -13.844 -35.906 1 73.38 834 THR A N 1
ATOM 6567 C CA . THR A 1 834 ? -44.969 -12.82 -35.062 1 73.38 834 THR A CA 1
ATOM 6568 C C . THR A 1 834 ? -44.531 -13.414 -33.719 1 73.38 834 THR A C 1
ATOM 6570 O O . THR A 1 834 ? -44.469 -12.703 -32.719 1 73.38 834 THR A O 1
ATOM 6573 N N . LYS A 1 835 ? -44.344 -14.648 -33.656 1 76.56 835 LYS A N 1
ATOM 6574 C CA . LYS A 1 835 ? -43.906 -15.297 -32.406 1 76.56 835 LYS A CA 1
ATOM 6575 C C . LYS A 1 835 ? -42.625 -16.109 -32.625 1 76.56 835 LYS A C 1
ATOM 6577 O O . LYS A 1 835 ? -42.438 -16.734 -33.656 1 76.56 835 LYS A O 1
ATOM 6582 N N . ALA A 1 836 ? -41.844 -15.922 -31.688 1 79.31 836 ALA A N 1
ATOM 6583 C CA . ALA A 1 836 ? -40.594 -16.672 -31.719 1 79.31 836 ALA A CA 1
ATOM 6584 C C . ALA A 1 836 ? -40.219 -17.188 -30.328 1 79.31 836 ALA A C 1
ATOM 6586 O O . ALA A 1 836 ? -40.656 -16.625 -29.328 1 79.31 836 ALA A O 1
ATOM 6587 N N . ARG A 1 837 ? -39.594 -18.266 -30.312 1 82.12 837 ARG A N 1
ATOM 6588 C CA . ARG A 1 837 ? -39.094 -18.891 -29.078 1 82.12 837 ARG A CA 1
ATOM 6589 C C . ARG A 1 837 ? -37.562 -18.906 -29.047 1 82.12 837 ARG A C 1
ATOM 6591 O O . ARG A 1 837 ? -36.938 -19.266 -30.047 1 82.12 837 ARG A O 1
ATOM 6598 N N . ILE A 1 838 ? -37.062 -18.391 -27.984 1 83.94 838 ILE A N 1
ATOM 6599 C CA . ILE A 1 838 ? -35.625 -18.375 -27.797 1 83.94 838 ILE A CA 1
ATOM 6600 C C . ILE A 1 838 ? -35.281 -19.172 -26.547 1 83.94 838 ILE A C 1
ATOM 6602 O O . ILE A 1 838 ? -35.812 -18.938 -25.469 1 83.94 838 ILE A O 1
ATOM 6606 N N . GLU A 1 839 ? -34.406 -20.141 -26.703 1 83.88 839 GLU A N 1
ATOM 6607 C CA . GLU A 1 839 ? -33.906 -20.953 -25.594 1 83.88 839 GLU A CA 1
ATOM 6608 C C . GLU A 1 839 ? -32.406 -20.734 -25.422 1 83.88 839 GLU A C 1
ATOM 6610 O O . GLU A 1 839 ? -31.625 -20.859 -26.375 1 83.88 839 GLU A O 1
ATOM 6615 N N . VAL A 1 840 ? -32.094 -20.391 -24.188 1 86.44 840 VAL A N 1
ATOM 6616 C CA . VAL A 1 840 ? -30.672 -20.109 -23.922 1 86.44 840 VAL A CA 1
ATOM 6617 C C . VAL A 1 840 ? -30.203 -20.906 -22.703 1 86.44 840 VAL A C 1
ATOM 6619 O O . VAL A 1 840 ? -30.938 -21.016 -21.719 1 86.44 840 VAL A O 1
ATOM 6622 N N . GLU A 1 841 ? -29.047 -21.5 -22.828 1 83.56 841 GLU A N 1
ATOM 6623 C CA . GLU A 1 841 ? -28.391 -22.172 -21.719 1 83.56 841 GLU A CA 1
ATOM 6624 C C . GLU A 1 841 ? -26.922 -21.766 -21.625 1 83.56 841 GLU A C 1
ATOM 6626 O O . GLU A 1 841 ? -26.156 -21.969 -22.578 1 83.56 841 GLU A O 1
ATOM 6631 N N . GLY A 1 842 ? -26.594 -21.125 -20.562 1 84.38 842 GLY A N 1
ATOM 6632 C CA . GLY A 1 842 ? -25.203 -20.797 -20.312 1 84.38 842 GLY A CA 1
ATOM 6633 C C . GLY A 1 842 ? -24.516 -21.766 -19.359 1 84.38 842 GLY A C 1
ATOM 6634 O O . GLY A 1 842 ? -25.078 -22.156 -18.344 1 84.38 842 GLY A O 1
ATOM 6635 N N . LYS A 1 843 ? -23.328 -22.141 -19.766 1 85.25 843 LYS A N 1
ATOM 6636 C CA . LYS A 1 843 ? -22.547 -23.016 -18.891 1 85.25 843 LYS A CA 1
ATOM 6637 C C . LYS A 1 843 ? -22.078 -22.281 -17.641 1 85.25 843 LYS A C 1
ATOM 6639 O O . LYS A 1 843 ? -21.391 -21.25 -17.734 1 85.25 843 LYS A O 1
ATOM 6644 N N . ASN A 1 844 ? -22.422 -22.828 -16.469 1 86.44 844 ASN A N 1
ATOM 6645 C CA . ASN A 1 844 ? -22.062 -22.234 -15.18 1 86.44 844 ASN A CA 1
ATOM 6646 C C . ASN A 1 844 ? -22.5 -20.781 -15.094 1 86.44 844 ASN A C 1
ATOM 6648 O O . ASN A 1 844 ? -21.75 -19.938 -14.602 1 86.44 844 ASN A O 1
ATOM 6652 N N . ALA A 1 845 ? -23.578 -20.469 -15.773 1 89.31 845 ALA A N 1
ATOM 6653 C CA . ALA A 1 845 ? -24.141 -19.125 -15.734 1 89.31 845 ALA A CA 1
ATOM 6654 C C . ALA A 1 845 ? -25.531 -19.125 -15.109 1 89.31 845 ALA A C 1
ATOM 6656 O O . ALA A 1 845 ? -26.281 -20.109 -15.25 1 89.31 845 ALA A O 1
ATOM 6657 N N . ARG A 1 846 ? -25.828 -17.984 -14.422 1 90.31 846 ARG A N 1
ATOM 6658 C CA . ARG A 1 846 ? -27.141 -17.844 -13.805 1 90.31 846 ARG A CA 1
ATOM 6659 C C . ARG A 1 846 ? -27.797 -16.531 -14.211 1 90.31 846 ARG A C 1
ATOM 6661 O O . ARG A 1 846 ? -28.922 -16.25 -13.797 1 90.31 846 ARG A O 1
ATOM 6668 N N . SER A 1 847 ? -27.109 -15.797 -14.945 1 93.12 847 SER A N 1
ATOM 6669 C CA . SER A 1 847 ? -27.672 -14.531 -15.391 1 93.12 847 SER A CA 1
ATOM 6670 C C . SER A 1 847 ? -27.484 -14.344 -16.891 1 93.12 847 SER A C 1
ATOM 6672 O O . SER A 1 847 ? -26.359 -14.438 -17.406 1 93.12 847 SER A O 1
ATOM 6674 N N . CYS A 1 848 ? -28.562 -14.133 -17.531 1 92.75 848 CYS A N 1
ATOM 6675 C CA . CYS A 1 848 ? -28.531 -13.906 -18.969 1 92.75 848 CYS A CA 1
ATOM 6676 C C . CYS A 1 848 ? -29.391 -12.703 -19.359 1 92.75 848 CYS A C 1
ATOM 6678 O O . CYS A 1 848 ? -30.219 -12.258 -18.562 1 92.75 848 CYS A O 1
ATOM 6680 N N . ARG A 1 849 ? -29.109 -12.227 -20.562 1 91.62 849 ARG A N 1
ATOM 6681 C CA . ARG A 1 849 ? -29.812 -11.047 -21.062 1 91.62 849 ARG A CA 1
ATOM 6682 C C . ARG A 1 849 ? -30.234 -11.234 -22.516 1 91.62 849 ARG A C 1
ATOM 6684 O O . ARG A 1 849 ? -29.5 -11.844 -23.312 1 91.62 849 ARG A O 1
ATOM 6691 N N . PHE A 1 850 ? -31.359 -10.758 -22.797 1 86.75 850 PHE A N 1
ATOM 6692 C CA . PHE A 1 850 ? -31.875 -10.703 -24.156 1 86.75 850 PHE A CA 1
ATOM 6693 C C . PHE A 1 850 ? -31.984 -9.258 -24.625 1 86.75 850 PHE A C 1
ATOM 6695 O O . PHE A 1 850 ? -32.75 -8.469 -24.047 1 86.75 850 PHE A O 1
ATOM 6702 N N . TYR A 1 851 ? -31.172 -9 -25.609 1 85.81 851 TYR A N 1
ATOM 6703 C CA . TYR A 1 851 ? -31.188 -7.664 -26.203 1 85.81 851 TYR A CA 1
ATOM 6704 C C . TYR A 1 851 ? -32.031 -7.656 -27.484 1 85.81 851 TYR A C 1
ATOM 6706 O O . TYR A 1 851 ? -31.797 -8.453 -28.391 1 85.81 851 TYR A O 1
ATOM 6714 N N . PHE A 1 852 ? -32.906 -6.742 -27.5 1 80.62 852 PHE A N 1
ATOM 6715 C CA . PHE A 1 852 ? -33.781 -6.625 -28.672 1 80.62 852 PHE A CA 1
ATOM 6716 C C . PHE A 1 852 ? -33.562 -5.289 -29.375 1 80.62 852 PHE A C 1
ATOM 6718 O O . PHE A 1 852 ? -33.5 -4.242 -28.719 1 80.62 852 PHE A O 1
ATOM 6725 N N . ASP A 1 853 ? -33.312 -5.273 -30.625 1 73.44 853 ASP A N 1
ATOM 6726 C CA . ASP A 1 853 ? -33.094 -4.043 -31.375 1 73.44 853 ASP A CA 1
ATOM 6727 C C . ASP A 1 853 ? -34.406 -3.295 -31.609 1 73.44 853 ASP A C 1
ATOM 6729 O O . ASP A 1 853 ? -34.406 -2.066 -31.719 1 73.44 853 ASP A O 1
ATOM 6733 N N . GLN A 1 854 ? -35.562 -4 -31.891 1 61.94 854 GLN A N 1
ATOM 6734 C CA . GLN A 1 854 ? -36.844 -3.363 -32.188 1 61.94 854 GLN A CA 1
ATOM 6735 C C . GLN A 1 854 ? -37.719 -3.248 -30.938 1 61.94 854 GLN A C 1
ATOM 6737 O O . GLN A 1 854 ? -37.5 -3.971 -29.969 1 61.94 854 GLN A O 1
ATOM 6742 N N . THR A 1 855 ? -38.562 -2.068 -30.781 1 51.56 855 THR A N 1
ATOM 6743 C CA . THR A 1 855 ? -39.469 -1.734 -29.672 1 51.56 855 THR A CA 1
ATOM 6744 C C . THR A 1 855 ? -40.531 -2.809 -29.5 1 51.56 855 THR A C 1
ATOM 6746 O O . THR A 1 855 ? -41.469 -2.889 -30.297 1 51.56 855 THR A O 1
ATOM 6749 N N . LEU A 1 856 ? -40.281 -4.039 -29.344 1 50.66 856 LEU A N 1
ATOM 6750 C CA . LEU A 1 856 ? -41.312 -5.082 -29.438 1 50.66 856 LEU A CA 1
ATOM 6751 C C . LEU A 1 856 ? -41.938 -5.359 -28.062 1 50.66 856 LEU A C 1
ATOM 6753 O O . LEU A 1 856 ? -41.281 -5.184 -27.047 1 50.66 856 LEU A O 1
ATOM 6757 N N . ILE A 1 857 ? -43.344 -5.172 -27.906 1 49.59 857 ILE A N 1
ATOM 6758 C CA . ILE A 1 857 ? -44.125 -5.668 -26.781 1 49.59 857 ILE A CA 1
ATOM 6759 C C . ILE A 1 857 ? -43.75 -7.129 -26.516 1 49.59 857 ILE A C 1
ATOM 6761 O O . ILE A 1 857 ? -43.938 -7.988 -27.375 1 49.59 857 ILE A O 1
ATOM 6765 N N . VAL A 1 858 ? -42.75 -7.484 -25.734 1 50.72 858 VAL A N 1
ATOM 6766 C CA . VAL A 1 858 ? -42.312 -8.852 -25.5 1 50.72 858 VAL A CA 1
ATOM 6767 C C . VAL A 1 858 ? -43.094 -9.461 -24.344 1 50.72 858 VAL A C 1
ATOM 6769 O O . VAL A 1 858 ? -43.125 -8.898 -23.25 1 50.72 858 VAL A O 1
ATOM 6772 N N . GLN A 1 859 ? -44.344 -10.062 -24.625 1 54.06 859 GLN A N 1
ATOM 6773 C CA . GLN A 1 859 ? -44.781 -10.992 -23.594 1 54.06 859 GLN A CA 1
ATOM 6774 C C . GLN A 1 859 ? -43.812 -12.156 -23.453 1 54.06 859 GLN A C 1
ATOM 6776 O O . GLN A 1 859 ? -43.438 -12.766 -24.453 1 54.06 859 GLN A O 1
ATOM 6781 N N . VAL A 1 860 ? -43 -12.078 -22.422 1 54.97 860 VAL A N 1
ATOM 6782 C CA . VAL A 1 860 ? -42.062 -13.172 -22.188 1 54.97 860 VAL A CA 1
ATOM 6783 C C . VAL A 1 860 ? -42.688 -14.211 -21.266 1 54.97 860 VAL A C 1
ATOM 6785 O O . VAL A 1 860 ? -43.188 -13.875 -20.203 1 54.97 860 VAL A O 1
ATOM 6788 N N . SER A 1 861 ? -43.281 -15.25 -21.922 1 52.78 861 SER A N 1
ATOM 6789 C CA . SER A 1 861 ? -43.719 -16.375 -21.109 1 52.78 861 SER A CA 1
ATOM 6790 C C . SER A 1 861 ? -42.594 -17.344 -20.828 1 52.78 861 SER A C 1
ATOM 6792 O O . SER A 1 861 ? -41.844 -17.719 -21.734 1 52.78 861 SER A O 1
ATOM 6794 N N . LEU A 1 862 ? -42.031 -17.297 -19.609 1 49.88 862 LEU A N 1
ATOM 6795 C CA . LEU A 1 862 ? -41.031 -18.281 -19.219 1 49.88 862 LEU A CA 1
ATOM 6796 C C . LEU A 1 862 ? -41.656 -19.641 -18.969 1 49.88 862 LEU A C 1
ATOM 6798 O O . LEU A 1 862 ? -42.688 -19.734 -18.281 1 49.88 862 LEU A O 1
ATOM 6802 N N . THR A 1 863 ? -42 -20.328 -19.906 1 40.78 863 THR A N 1
ATOM 6803 C CA . THR A 1 863 ? -42.594 -21.656 -19.688 1 40.78 863 THR A CA 1
ATOM 6804 C C . THR A 1 863 ? -41.781 -22.422 -18.656 1 40.78 863 THR A C 1
ATOM 6806 O O . THR A 1 863 ? -40.562 -22.609 -18.828 1 40.78 863 THR A O 1
ATOM 6809 N N . PRO A 1 864 ? -42.375 -22.359 -17.469 1 39.03 864 PRO A N 1
ATOM 6810 C CA . PRO A 1 864 ? -41.844 -23.312 -16.5 1 39.03 864 PRO A CA 1
ATOM 6811 C C . PRO A 1 864 ? -41.469 -24.656 -17.125 1 39.03 864 PRO A C 1
ATOM 6813 O O . PRO A 1 864 ? -42.25 -25.203 -17.922 1 39.03 864 PRO A O 1
ATOM 6816 N N . LYS A 1 865 ? -40.812 -25.625 -17.422 1 40.19 865 LYS A N 1
ATOM 6817 C CA . LYS A 1 865 ? -41.031 -26.641 -16.406 1 40.19 865 LYS A CA 1
ATOM 6818 C C . LYS A 1 865 ? -41.375 -26.016 -15.055 1 40.19 865 LYS A C 1
ATOM 6820 O O . LYS A 1 865 ? -41.781 -26.703 -14.117 1 40.19 865 LYS A O 1
ATOM 6825 N N . THR A 1 866 ? -40.875 -24.75 -14.617 1 39.34 866 THR A N 1
ATOM 6826 C CA . THR A 1 866 ? -41.344 -23.984 -13.469 1 39.34 866 THR A CA 1
ATOM 6827 C C . THR A 1 866 ? -42.219 -22.828 -13.914 1 39.34 866 THR A C 1
ATOM 6829 O O . THR A 1 866 ? -41.938 -22.188 -14.93 1 39.34 866 THR A O 1
ATOM 6832 N N . GLU A 1 867 ? -43.594 -22.719 -13.57 1 39.34 867 GLU A N 1
ATOM 6833 C CA . GLU A 1 867 ? -44.75 -21.844 -13.688 1 39.34 867 GLU A CA 1
ATOM 6834 C C . GLU A 1 867 ? -44.375 -20.391 -13.438 1 39.34 867 GLU A C 1
ATOM 6836 O O . GLU A 1 867 ? -44.406 -19.922 -12.297 1 39.34 867 GLU A O 1
ATOM 6841 N N . ILE A 1 868 ? -43.375 -19.797 -13.906 1 44.44 868 ILE A N 1
ATOM 6842 C CA . ILE A 1 868 ? -43.156 -18.406 -13.523 1 44.44 868 ILE A CA 1
ATOM 6843 C C . ILE A 1 868 ? -44.094 -17.516 -14.32 1 44.44 868 ILE A C 1
ATOM 6845 O O . ILE A 1 868 ? -44.25 -17.688 -15.531 1 44.44 868 ILE A O 1
ATOM 6849 N N . PRO A 1 869 ? -44.906 -16.609 -13.641 1 45.72 869 PRO A N 1
ATOM 6850 C CA . PRO A 1 869 ? -45.812 -15.664 -14.266 1 45.72 869 PRO A CA 1
ATOM 6851 C C . PRO A 1 869 ? -45.156 -14.852 -15.383 1 45.72 869 PRO A C 1
ATOM 6853 O O . PRO A 1 869 ? -43.969 -14.586 -15.336 1 45.72 869 PRO A O 1
ATOM 6856 N N . VAL A 1 870 ? -45.938 -14.75 -16.516 1 45.59 870 VAL A N 1
ATOM 6857 C CA . VAL A 1 870 ? -45.688 -14 -17.734 1 45.59 870 VAL A CA 1
ATOM 6858 C C . VAL A 1 870 ? -45.406 -12.531 -17.406 1 45.59 870 VAL A C 1
ATOM 6860 O O . VAL A 1 870 ? -46.156 -11.914 -16.641 1 45.59 870 VAL A O 1
ATOM 6863 N N . VAL A 1 871 ? -44.188 -12.07 -17.297 1 49.91 871 VAL A N 1
ATOM 6864 C CA . VAL A 1 871 ? -43.938 -10.633 -17.203 1 49.91 871 VAL A CA 1
ATOM 6865 C C . VAL A 1 871 ? -44.219 -9.969 -18.547 1 49.91 871 VAL A C 1
ATOM 6867 O O . VAL A 1 871 ? -43.781 -10.453 -19.594 1 49.91 871 VAL A O 1
ATOM 6870 N N . SER A 1 872 ? -45.531 -9.344 -18.688 1 46.12 872 SER A N 1
ATOM 6871 C CA . SER A 1 872 ? -45.812 -8.562 -19.891 1 46.12 872 SER A CA 1
ATOM 6872 C C . SER A 1 872 ? -44.969 -7.301 -19.953 1 46.12 872 SER A C 1
ATOM 6874 O O . SER A 1 872 ? -45 -6.492 -19.016 1 46.12 872 SER A O 1
ATOM 6876 N N . LEU A 1 873 ? -43.875 -7.25 -20.375 1 47.44 873 LEU A N 1
ATOM 6877 C CA . LEU A 1 873 ? -43 -6.098 -20.5 1 47.44 873 LEU A CA 1
ATOM 6878 C C . LEU A 1 873 ? -43.406 -5.211 -21.672 1 47.44 873 LEU A C 1
ATOM 6880 O O . LEU A 1 873 ? -43.688 -5.707 -22.781 1 47.44 873 LEU A O 1
ATOM 6884 N N . TYR A 1 874 ? -44.25 -4.105 -21.422 1 41.41 874 TYR A N 1
ATOM 6885 C CA . TYR A 1 874 ? -44.625 -3.145 -22.438 1 41.41 874 TYR A CA 1
ATOM 6886 C C . TYR A 1 874 ? -43.625 -2.018 -22.547 1 41.41 874 TYR A C 1
ATOM 6888 O O . TYR A 1 874 ? -43.844 -0.91 -22.062 1 41.41 874 TYR A O 1
ATOM 6896 N N . PRO A 1 875 ? -42.375 -2.287 -22.844 1 44.72 875 PRO A N 1
ATOM 6897 C CA . PRO A 1 875 ? -41.469 -1.126 -22.844 1 44.72 875 PRO A CA 1
ATOM 6898 C C . PRO A 1 875 ? -41.844 -0.116 -23.938 1 44.72 875 PRO A C 1
ATOM 6900 O O . PRO A 1 875 ? -42.188 -0.505 -25.047 1 44.72 875 PRO A O 1
ATOM 6903 N N . THR A 1 876 ? -42.5 0.989 -23.766 1 42.75 876 THR A N 1
ATOM 6904 C CA . THR A 1 876 ? -42.594 2.039 -24.781 1 42.75 876 THR A CA 1
ATOM 6905 C C . THR A 1 876 ? -41.188 2.512 -25.172 1 42.75 876 THR A C 1
ATOM 6907 O O . THR A 1 876 ? -40.469 3.113 -24.359 1 42.75 876 THR A O 1
ATOM 6910 N N . TYR A 1 877 ? -40.438 1.656 -25.859 1 42.5 877 TYR A N 1
ATOM 6911 C CA . TYR A 1 877 ? -39.094 2.094 -26.188 1 42.5 877 TYR A CA 1
ATOM 6912 C C . TYR A 1 877 ? -39.094 3.074 -27.359 1 42.5 877 TYR A C 1
ATOM 6914 O O . TYR A 1 877 ? -39.969 2.992 -28.234 1 42.5 877 TYR A O 1
ATOM 6922 N N . LYS A 1 878 ? -38.5 4.227 -27.281 1 48.78 878 LYS A N 1
ATOM 6923 C CA . LYS A 1 878 ? -38.156 4.996 -28.484 1 48.78 878 LYS A CA 1
ATOM 6924 C C . LYS A 1 878 ? -37.281 4.188 -29.422 1 48.78 878 LYS A C 1
ATOM 6926 O O . LYS A 1 878 ? -36.5 3.354 -28.984 1 48.78 878 LYS A O 1
ATOM 6931 N N . GLU A 1 879 ? -37.594 4.07 -30.656 1 49.09 879 GLU A N 1
ATOM 6932 C CA . GLU A 1 879 ? -36.938 3.391 -31.766 1 49.09 879 GLU A CA 1
ATOM 6933 C C . GLU A 1 879 ? -35.438 3.262 -31.531 1 49.09 879 GLU A C 1
ATOM 6935 O O . GLU A 1 879 ? -34.844 2.244 -31.875 1 49.09 879 GLU A O 1
ATOM 6940 N N . GLU A 1 880 ? -34.781 4.195 -30.734 1 53.62 880 GLU A N 1
ATOM 6941 C CA . GLU A 1 880 ? -33.344 4.215 -30.656 1 53.62 880 GLU A CA 1
ATOM 6942 C C . GLU A 1 880 ? -32.844 3.461 -29.422 1 53.62 880 GLU A C 1
ATOM 6944 O O . GLU A 1 880 ? -31.688 3.014 -29.391 1 53.62 880 GLU A O 1
ATOM 6949 N N . ASP A 1 881 ? -33.719 3.133 -28.516 1 59.62 881 ASP A N 1
ATOM 6950 C CA . ASP A 1 881 ? -33.156 2.615 -27.266 1 59.62 881 ASP A CA 1
ATOM 6951 C C . ASP A 1 881 ? -33.562 1.149 -27.062 1 59.62 881 ASP A C 1
ATOM 6953 O O . ASP A 1 881 ? -33.031 0.493 -26.156 1 59.62 881 ASP A O 1
ATOM 6957 N N . GLY A 1 882 ? -33.344 0.145 -28.016 1 70.38 882 GLY A N 1
ATOM 6958 C CA . GLY A 1 882 ? -33.625 -1.277 -27.922 1 70.38 882 GLY A CA 1
ATOM 6959 C C . GLY A 1 882 ? -34.062 -1.71 -26.531 1 70.38 882 GLY A C 1
ATOM 6960 O O . GLY A 1 882 ? -34.062 -0.904 -25.594 1 70.38 882 GLY A O 1
ATOM 6961 N N . GLY A 1 883 ? -34.75 -2.893 -26.312 1 77.06 883 GLY A N 1
ATOM 6962 C CA . GLY A 1 883 ? -35.188 -3.449 -25.047 1 77.06 883 GLY A CA 1
ATOM 6963 C C . GLY A 1 883 ? -34.25 -4.5 -24.5 1 77.06 883 GLY A C 1
ATOM 6964 O O . GLY A 1 883 ? -33.531 -5.148 -25.266 1 77.06 883 GLY A O 1
ATOM 6965 N N . ILE A 1 884 ? -34.219 -4.59 -23.188 1 84.44 884 ILE A N 1
ATOM 6966 C CA . ILE A 1 884 ? -33.344 -5.574 -22.531 1 84.44 884 ILE A CA 1
ATOM 6967 C C . ILE A 1 884 ? -34.188 -6.395 -21.547 1 84.44 884 ILE A C 1
ATOM 6969 O O . ILE A 1 884 ? -34.969 -5.84 -20.766 1 84.44 884 ILE A O 1
ATOM 6973 N N . LEU A 1 885 ? -34.188 -7.637 -21.641 1 85.38 885 LEU A N 1
ATOM 6974 C CA . LEU A 1 885 ? -34.75 -8.547 -20.656 1 85.38 885 LEU A CA 1
ATOM 6975 C C . LEU A 1 885 ? -33.625 -9.273 -19.891 1 85.38 885 LEU A C 1
ATOM 6977 O O . LEU A 1 885 ? -32.812 -9.961 -20.5 1 85.38 885 LEU A O 1
ATOM 6981 N N . GLN A 1 886 ? -33.656 -9.086 -18.641 1 90.81 886 GLN A N 1
ATOM 6982 C CA . GLN A 1 886 ? -32.688 -9.766 -17.812 1 90.81 886 GLN A CA 1
ATOM 6983 C C . GLN A 1 886 ? -33.312 -10.93 -17.062 1 90.81 886 GLN A C 1
ATOM 6985 O O . GLN A 1 886 ? -34.406 -10.812 -16.531 1 90.81 886 GLN A O 1
ATOM 6990 N N . TYR A 1 887 ? -32.625 -11.961 -17.047 1 89.5 887 TYR A N 1
ATOM 6991 C CA . TYR A 1 887 ? -33.094 -13.141 -16.312 1 89.5 887 TYR A CA 1
ATOM 6992 C C . TYR A 1 887 ? -32.031 -13.586 -15.312 1 89.5 887 TYR A C 1
ATOM 6994 O O . TYR A 1 887 ? -30.891 -13.883 -15.688 1 89.5 887 TYR A O 1
ATOM 7002 N N . TRP A 1 888 ? -32.406 -13.641 -14.039 1 93.06 888 TRP A N 1
ATOM 7003 C CA . TRP A 1 888 ? -31.531 -14.086 -12.953 1 93.06 888 TRP A CA 1
ATOM 7004 C C . TRP A 1 888 ? -32.062 -15.375 -12.328 1 93.06 888 TRP A C 1
ATOM 7006 O O . TRP A 1 888 ? -33.031 -15.352 -11.57 1 93.06 888 TRP A O 1
ATOM 7016 N N . ALA A 1 889 ? -31.328 -16.438 -12.602 1 90.56 889 ALA A N 1
ATOM 7017 C CA . ALA A 1 889 ? -31.781 -17.766 -12.18 1 90.56 889 ALA A CA 1
ATOM 7018 C C . ALA A 1 889 ? -31.203 -18.125 -10.812 1 90.56 889 ALA A C 1
ATOM 7020 O O . ALA A 1 889 ? -30.078 -17.734 -10.484 1 90.56 889 ALA A O 1
ATOM 7021 N N . ARG A 1 890 ? -31.953 -18.828 -10.062 1 90.81 890 ARG A N 1
ATOM 7022 C CA . ARG A 1 890 ? -31.5 -19.312 -8.766 1 90.81 890 ARG A CA 1
ATOM 7023 C C . ARG A 1 890 ? -30.688 -20.594 -8.914 1 90.81 890 ARG A C 1
ATOM 7025 O O . ARG A 1 890 ? -29.688 -20.781 -8.219 1 90.81 890 ARG A O 1
ATOM 7032 N N . GLU A 1 891 ? -31.078 -21.422 -9.891 1 86.75 891 GLU A N 1
ATOM 7033 C CA . GLU A 1 891 ? -30.422 -22.719 -10.102 1 86.75 891 GLU A CA 1
ATOM 7034 C C . GLU A 1 891 ? -29.469 -22.656 -11.289 1 86.75 891 GLU A C 1
ATOM 7036 O O . GLU A 1 891 ? -29.672 -21.875 -12.227 1 86.75 891 GLU A O 1
ATOM 7041 N N . TRP A 1 892 ? -28.516 -23.562 -11.188 1 85.44 892 TRP A N 1
ATOM 7042 C CA . TRP A 1 892 ? -27.5 -23.609 -12.234 1 85.44 892 TRP A CA 1
ATOM 7043 C C . TRP A 1 892 ? -27.906 -24.562 -13.352 1 85.44 892 TRP A C 1
ATOM 7045 O O . TRP A 1 892 ? -28.609 -25.547 -13.102 1 85.44 892 TRP A O 1
ATOM 7055 N N . GLY A 1 893 ? -27.484 -24.312 -14.594 1 74.81 893 GLY A N 1
ATOM 7056 C CA . GLY A 1 893 ? -27.562 -25.25 -15.703 1 74.81 893 GLY A CA 1
ATOM 7057 C C . GLY A 1 893 ? -28.969 -25.391 -16.266 1 74.81 893 GLY A C 1
ATOM 7058 O O . GLY A 1 893 ? -29.281 -26.391 -16.922 1 74.81 893 GLY A O 1
ATOM 7059 N N . LYS A 1 894 ? -29.797 -24.5 -15.906 1 77.62 894 LYS A N 1
ATOM 7060 C CA . LYS A 1 894 ? -31.156 -24.578 -16.453 1 77.62 894 LYS A CA 1
ATOM 7061 C C . LYS A 1 894 ? -31.312 -23.656 -17.656 1 77.62 894 LYS A C 1
ATOM 7063 O O . LYS A 1 894 ? -30.797 -22.547 -17.672 1 77.62 894 LYS A O 1
ATOM 7068 N N . ALA A 1 895 ? -31.953 -24.234 -18.625 1 83.88 895 ALA A N 1
ATOM 7069 C CA . ALA A 1 895 ? -32.219 -23.453 -19.828 1 83.88 895 ALA A CA 1
ATOM 7070 C C . ALA A 1 895 ? -33.312 -22.422 -19.578 1 83.88 895 ALA A C 1
ATOM 7072 O O . ALA A 1 895 ? -34.312 -22.719 -18.891 1 83.88 895 ALA A O 1
ATOM 7073 N N . ILE A 1 896 ? -33.156 -21.312 -20.141 1 83.44 896 ILE A N 1
ATOM 7074 C CA . ILE A 1 896 ? -34.125 -20.234 -20.094 1 83.44 896 ILE A CA 1
ATOM 7075 C C . ILE A 1 896 ? -34.875 -20.156 -21.422 1 83.44 896 ILE A C 1
ATOM 7077 O O . ILE A 1 896 ? -34.25 -20.031 -22.484 1 83.44 896 ILE A O 1
ATOM 7081 N N . VAL A 1 897 ? -36.125 -20.344 -21.344 1 81.88 897 VAL A N 1
ATOM 7082 C CA . VAL A 1 897 ? -36.938 -20.297 -22.562 1 81.88 897 VAL A CA 1
ATOM 7083 C C . VAL A 1 897 ? -37.875 -19.094 -22.516 1 81.88 897 VAL A C 1
ATOM 7085 O O . VAL A 1 897 ? -38.656 -18.938 -21.562 1 81.88 897 VAL A O 1
ATOM 7088 N N . ILE A 1 898 ? -37.75 -18.328 -23.531 1 80.06 898 ILE A N 1
ATOM 7089 C CA . ILE A 1 898 ? -38.656 -17.203 -23.609 1 80.06 898 ILE A CA 1
ATOM 7090 C C . ILE A 1 898 ? -39.438 -17.25 -24.938 1 80.06 898 ILE A C 1
ATOM 7092 O O . ILE A 1 898 ? -38.875 -17.672 -25.953 1 80.06 898 ILE A O 1
ATOM 7096 N N . GLU A 1 899 ? -40.594 -16.938 -24.828 1 78.12 899 GLU A N 1
ATOM 7097 C CA . GLU A 1 899 ? -41.406 -16.75 -26.016 1 78.12 899 GLU A CA 1
ATOM 7098 C C . GLU A 1 899 ? -41.75 -15.273 -26.234 1 78.12 899 GLU A C 1
ATOM 7100 O O . GLU A 1 899 ? -42.219 -14.602 -25.312 1 78.12 899 GLU A O 1
ATOM 7105 N N . VAL A 1 900 ? -41.375 -14.875 -27.422 1 77.12 900 VAL A N 1
ATOM 7106 C CA . VAL A 1 900 ? -41.531 -13.453 -27.719 1 77.12 900 VAL A CA 1
ATOM 7107 C C . VAL A 1 900 ? -42.594 -13.258 -28.781 1 77.12 900 VAL A C 1
ATOM 7109 O O . VAL A 1 900 ? -42.625 -13.992 -29.781 1 77.12 900 VAL A O 1
ATOM 7112 N N . ASP A 1 901 ? -43.531 -12.477 -28.406 1 71.06 901 ASP A N 1
ATOM 7113 C CA . ASP A 1 901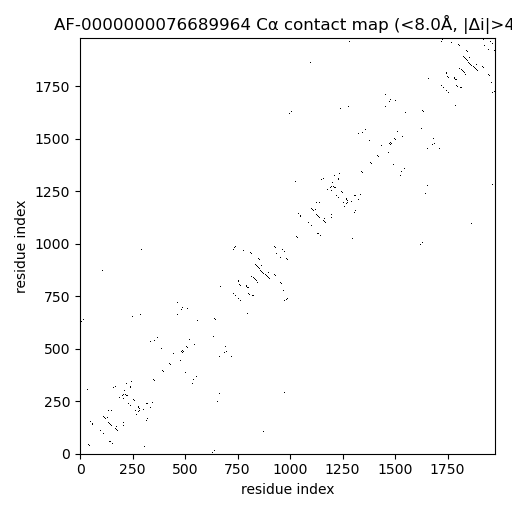 ? -44.5 -12.016 -29.406 1 71.06 901 ASP A CA 1
ATOM 7114 C C . ASP A 1 901 ? -44.188 -10.594 -29.859 1 71.06 901 ASP A C 1
ATOM 7116 O O . ASP A 1 901 ? -44.25 -9.648 -29.062 1 71.06 901 ASP A O 1
ATOM 7120 N N . PHE A 1 902 ? -43.781 -10.438 -31.031 1 66.44 902 PHE A N 1
ATOM 7121 C CA . PHE A 1 902 ? -43.375 -9.125 -31.5 1 66.44 902 PHE A CA 1
ATOM 7122 C C . PHE A 1 902 ? -44.375 -8.562 -32.5 1 66.44 902 PHE A C 1
ATOM 7124 O O . PHE A 1 902 ? -44 -7.809 -33.406 1 66.44 902 PHE A O 1
ATOM 7131 N N . ASN A 1 903 ? -45.688 -8.977 -32.312 1 58.16 903 ASN A N 1
ATOM 7132 C CA . ASN A 1 903 ? -46.75 -8.344 -33.094 1 58.16 903 ASN A CA 1
ATOM 7133 C C . ASN A 1 903 ? -47 -6.906 -32.656 1 58.16 903 ASN A C 1
ATOM 7135 O O . ASN A 1 903 ? -47.469 -6.668 -31.531 1 58.16 903 ASN A O 1
ATOM 7139 N N . GLY A 1 904 ? -46.25 -6.09 -32.312 1 46.97 904 GLY A N 1
ATOM 7140 C CA . GLY A 1 904 ? -46.719 -4.785 -31.891 1 46.97 904 GLY A CA 1
ATOM 7141 C C . GLY A 1 904 ? -48 -4.371 -32.562 1 46.97 904 GLY A C 1
ATOM 7142 O O . GLY A 1 904 ? -48.406 -4.973 -33.531 1 46.97 904 GLY A O 1
ATOM 7143 N N . ILE A 1 905 ? -48.531 -3.082 -31.938 1 39.44 905 ILE A N 1
ATOM 7144 C CA . ILE A 1 905 ? -49.781 -2.381 -32.25 1 39.44 905 ILE A CA 1
ATOM 7145 C C . ILE A 1 905 ? -49.875 -2.168 -33.75 1 39.44 905 ILE A C 1
ATOM 7147 O O . ILE A 1 905 ? -49.094 -1.391 -34.344 1 39.44 905 ILE A O 1
ATOM 7151 N N . ILE A 1 906 ? -49.906 -3.055 -34.594 1 35.56 906 ILE A N 1
ATOM 7152 C CA . ILE A 1 906 ? -50.469 -2.676 -35.906 1 35.56 906 ILE A CA 1
ATOM 7153 C C . ILE A 1 906 ? -51.656 -1.732 -35.688 1 35.56 906 ILE A C 1
ATOM 7155 O O . ILE A 1 906 ? -52.156 -1.146 -36.625 1 35.56 906 ILE A O 1
ATOM 7159 N N . ASN A 1 907 ? -52.344 -1.768 -34.625 1 33.41 907 ASN A N 1
ATOM 7160 C CA . ASN A 1 907 ? -53.5 -0.892 -34.75 1 33.41 907 ASN A CA 1
ATOM 7161 C C . ASN A 1 907 ? -53.062 0.57 -34.875 1 33.41 907 ASN A C 1
ATOM 7163 O O . ASN A 1 907 ? -53.938 1.456 -34.969 1 33.41 907 ASN A O 1
ATOM 7167 N N . GLY A 1 908 ? -52.219 1.263 -34.219 1 32.19 908 GLY A N 1
ATOM 7168 C CA . GLY A 1 908 ? -52.375 2.658 -34.594 1 32.19 908 GLY A CA 1
ATOM 7169 C C . GLY A 1 908 ? -52.125 2.912 -36.062 1 32.19 908 GLY A C 1
ATOM 7170 O O . GLY A 1 908 ? -51.938 1.972 -36.844 1 32.19 908 GLY A O 1
ATOM 7171 N N . THR A 1 909 ? -51.5 4.219 -36.5 1 30.48 909 THR A N 1
ATOM 7172 C CA . THR A 1 909 ? -51.594 4.898 -37.781 1 30.48 909 THR A CA 1
ATOM 7173 C C . THR A 1 909 ? -50.875 4.09 -38.875 1 30.48 909 THR A C 1
ATOM 7175 O O . THR A 1 909 ? -49.656 3.963 -38.875 1 30.48 909 THR A O 1
ATOM 7178 N N . TYR A 1 910 ? -51.438 2.975 -39.25 1 30.33 910 TYR A N 1
ATOM 7179 C CA . TYR A 1 910 ? -51.281 2.582 -40.656 1 30.33 910 TYR A CA 1
ATOM 7180 C C . TYR A 1 910 ? -51.375 3.791 -41.594 1 30.33 910 TYR A C 1
ATOM 7182 O O . TYR A 1 910 ? -52.469 4.352 -41.75 1 30.33 910 TYR A O 1
ATOM 7190 N N . HIS A 1 911 ? -50.5 4.816 -41.5 1 29.8 911 HIS A N 1
ATOM 7191 C CA . HIS A 1 911 ? -50.625 5.562 -42.75 1 29.8 911 HIS A CA 1
ATOM 7192 C C . HIS A 1 911 ? -50.594 4.633 -43.969 1 29.8 911 HIS A C 1
ATOM 7194 O O . HIS A 1 911 ? -49.688 3.783 -44.062 1 29.8 911 HIS A O 1
ATOM 7200 N N . GLU A 1 912 ? -51.781 4.234 -44.438 1 30.42 912 GLU A N 1
ATOM 7201 C CA . GLU A 1 912 ? -52.094 3.715 -45.781 1 30.42 912 GLU A CA 1
ATOM 7202 C C . GLU A 1 912 ? -51.125 4.277 -46.812 1 30.42 912 GLU A C 1
ATOM 7204 O O . GLU A 1 912 ? -51.219 5.453 -47.188 1 30.42 912 GLU A O 1
ATOM 7209 N N . SER A 1 913 ? -49.812 4.293 -46.781 1 29.8 913 SER A N 1
ATOM 7210 C CA . SER A 1 913 ? -49.438 4.617 -48.156 1 29.8 913 SER A CA 1
ATOM 7211 C C . SER A 1 913 ? -50.094 3.662 -49.156 1 29.8 913 SER A C 1
ATOM 7213 O O . SER A 1 913 ? -50.5 2.559 -48.781 1 29.8 913 SER A O 1
ATOM 7215 N N . ASP A 1 914 ? -50.625 4.125 -50.375 1 31.06 914 ASP A N 1
ATOM 7216 C CA . ASP A 1 914 ? -51.344 3.523 -51.5 1 31.06 914 ASP A CA 1
ATOM 7217 C C . ASP A 1 914 ? -50.875 2.09 -51.75 1 31.06 914 ASP A C 1
ATOM 7219 O O . ASP A 1 914 ? -51.656 1.252 -52.188 1 31.06 914 ASP A O 1
ATOM 7223 N N . ASN A 1 915 ? -49.625 1.965 -52.312 1 30.42 915 ASN A N 1
ATOM 7224 C CA . ASN A 1 915 ? -49.312 0.808 -53.125 1 30.42 915 ASN A CA 1
ATOM 7225 C C . ASN A 1 915 ? -49.125 -0.451 -52.281 1 30.42 915 ASN A C 1
ATOM 7227 O O . ASN A 1 915 ? -48.438 -0.425 -51.281 1 30.42 915 ASN A O 1
ATOM 7231 N N . GLY A 1 916 ? -50.156 -1.382 -52 1 30.56 916 GLY A N 1
ATOM 7232 C CA . GLY A 1 916 ? -50.594 -2.691 -51.531 1 30.56 916 GLY A CA 1
ATOM 7233 C C . GLY A 1 916 ? -49.594 -3.359 -50.625 1 30.56 916 GLY A C 1
ATOM 7234 O O . GLY A 1 916 ? -49.938 -3.979 -49.625 1 30.56 916 GLY A O 1
ATOM 7235 N N . VAL A 1 917 ? -48.469 -3.969 -51.219 1 31.84 917 VAL A N 1
ATOM 7236 C CA . VAL A 1 917 ? -47.719 -5.082 -50.688 1 31.84 917 VAL A CA 1
ATOM 7237 C C . VAL A 1 917 ? -47.125 -4.695 -49.344 1 31.84 917 VAL A C 1
ATOM 7239 O O . VAL A 1 917 ? -46.312 -3.752 -49.25 1 31.84 917 VAL A O 1
ATOM 7242 N N . SER A 1 918 ? -47.938 -4.852 -48.312 1 34.47 918 SER A N 1
ATOM 7243 C CA . SER A 1 918 ? -47.438 -4.797 -46.938 1 34.47 918 SER A CA 1
ATOM 7244 C C . SER A 1 918 ? -46.25 -5.73 -46.75 1 34.47 918 SER A C 1
ATOM 7246 O O . SER A 1 918 ? -46.438 -6.934 -46.562 1 34.47 918 SER A O 1
ATOM 7248 N N . GLU A 1 919 ? -45.344 -5.895 -47.688 1 33.56 919 GLU A N 1
ATOM 7249 C CA . GLU A 1 919 ? -44.281 -6.871 -47.75 1 33.56 919 GLU A CA 1
ATOM 7250 C C . GLU A 1 919 ? -43.625 -7.043 -46.375 1 33.56 919 GLU A C 1
ATOM 7252 O O . GLU A 1 919 ? -43.156 -8.133 -46.031 1 33.56 919 GLU A O 1
ATOM 7257 N N . SER A 1 920 ? -42.906 -6.043 -45.906 1 36.41 920 SER A N 1
ATOM 7258 C CA . SER A 1 920 ? -41.688 -6.375 -45.125 1 36.41 920 SER A CA 1
ATOM 7259 C C . SER A 1 920 ? -42.062 -6.906 -43.75 1 36.41 920 SER A C 1
ATOM 7261 O O . SER A 1 920 ? -42.594 -6.168 -42.906 1 36.41 920 SER A O 1
ATOM 7263 N N . GLY A 1 921 ? -42.719 -8.039 -43.5 1 41.56 921 GLY A N 1
ATOM 7264 C CA . GLY A 1 921 ? -42.844 -8.797 -42.25 1 41.56 921 GLY A CA 1
ATOM 7265 C C . GLY A 1 921 ? -41.656 -8.586 -41.312 1 41.56 921 GLY A C 1
ATOM 7266 O O . GLY A 1 921 ? -40.5 -8.672 -41.75 1 41.56 921 GLY A O 1
ATOM 7267 N N . GLY A 1 922 ? -41.688 -7.723 -40.344 1 50.47 922 GLY A N 1
ATOM 7268 C CA . GLY A 1 922 ? -40.719 -7.121 -39.438 1 50.47 922 GLY A CA 1
ATOM 7269 C C . GLY A 1 922 ? -39.781 -8.133 -38.812 1 50.47 922 GLY A C 1
ATOM 7270 O O . GLY A 1 922 ? -40.219 -9.203 -38.375 1 50.47 922 GLY A O 1
ATOM 7271 N N . ASN A 1 923 ? -38.5 -8.391 -39.219 1 64.38 923 ASN A N 1
ATOM 7272 C CA . ASN A 1 923 ? -37.406 -9.188 -38.719 1 64.38 923 ASN A CA 1
ATOM 7273 C C . ASN A 1 923 ? -37 -8.781 -37.312 1 64.38 923 ASN A C 1
ATOM 7275 O O . ASN A 1 923 ? -37 -7.594 -36.969 1 64.38 923 ASN A O 1
ATOM 7279 N N . LEU A 1 924 ? -37.219 -9.82 -36.281 1 73 924 LEU A N 1
ATOM 7280 C CA . LEU A 1 924 ? -36.719 -9.609 -34.938 1 73 924 LEU A CA 1
ATOM 7281 C C . LEU A 1 924 ? -35.219 -9.898 -34.875 1 73 924 LEU A C 1
ATOM 7283 O O . LEU A 1 924 ? -34.75 -10.961 -35.312 1 73 924 LEU A O 1
ATOM 7287 N N . ARG A 1 925 ? -34.531 -8.812 -34.625 1 78.56 925 ARG A N 1
ATOM 7288 C CA . ARG A 1 925 ? -33.094 -8.953 -34.469 1 78.56 925 ARG A CA 1
ATOM 7289 C C . ARG A 1 925 ? -32.656 -8.609 -33.031 1 78.56 925 ARG A C 1
ATOM 7291 O O . ARG A 1 925 ? -33.312 -7.812 -32.344 1 78.56 925 ARG A O 1
ATOM 7298 N N . GLY A 1 926 ? -31.703 -9.312 -32.531 1 83.12 926 GLY A N 1
ATOM 7299 C CA . GLY A 1 926 ? -31.172 -9.047 -31.203 1 83.12 926 GLY A CA 1
ATOM 7300 C C . GLY A 1 926 ? -29.969 -9.906 -30.875 1 83.12 926 GLY A C 1
ATOM 7301 O O . GLY A 1 926 ? -29.328 -10.477 -31.766 1 83.12 926 GLY A O 1
ATOM 7302 N N . ARG A 1 927 ? -29.609 -9.805 -29.703 1 88.12 927 ARG A N 1
ATOM 7303 C CA . ARG A 1 927 ? -28.531 -10.672 -29.219 1 88.12 927 ARG A CA 1
ATOM 7304 C C . ARG A 1 927 ? -28.859 -11.219 -27.828 1 88.12 927 ARG A C 1
ATOM 7306 O O . ARG A 1 927 ? -29.609 -10.594 -27.062 1 88.12 927 ARG A O 1
ATOM 7313 N N . VAL A 1 928 ? -28.391 -12.422 -27.641 1 89.44 928 VAL A N 1
ATOM 7314 C CA . VAL A 1 928 ? -28.5 -13.047 -26.328 1 89.44 928 VAL A CA 1
ATOM 7315 C C . VAL A 1 928 ? -27.125 -13.109 -25.672 1 89.44 928 VAL A C 1
ATOM 7317 O O . VAL A 1 928 ? -26.125 -13.398 -26.344 1 89.44 928 VAL A O 1
ATOM 7320 N N . ALA A 1 929 ? -27.109 -12.703 -24.422 1 92.44 929 ALA A N 1
ATOM 7321 C CA . ALA A 1 929 ? -25.844 -12.703 -23.688 1 92.44 929 ALA A CA 1
ATOM 7322 C C . ALA A 1 929 ? -26.016 -13.32 -22.297 1 92.44 929 ALA A C 1
ATOM 7324 O O . ALA A 1 929 ? -27.094 -13.281 -21.719 1 92.44 929 ALA A O 1
ATOM 7325 N N . CYS A 1 930 ? -24.984 -14 -21.844 1 93.31 930 CYS A N 1
ATOM 7326 C CA . CYS A 1 930 ? -24.891 -14.414 -20.453 1 93.31 930 CYS A CA 1
ATOM 7327 C C . CYS A 1 930 ? -23.641 -13.852 -19.781 1 93.31 930 CYS A C 1
ATOM 7329 O O . CYS A 1 930 ? -22.734 -13.391 -20.469 1 93.31 930 CYS A O 1
ATOM 7331 N N . GLU A 1 931 ? -23.688 -13.844 -18.484 1 94.5 931 GLU A N 1
ATOM 7332 C CA . GLU A 1 931 ? -22.625 -13.18 -17.734 1 94.5 931 GLU A CA 1
ATOM 7333 C C . GLU A 1 931 ? -21.891 -14.172 -16.828 1 94.5 931 GLU A C 1
ATOM 7335 O O . GLU A 1 931 ? -22.516 -15.062 -16.234 1 94.5 931 GLU A O 1
ATOM 7340 N N . TRP A 1 932 ? -20.562 -14.039 -16.734 1 94 932 TRP A N 1
ATOM 7341 C CA . TRP A 1 932 ? -19.734 -14.828 -15.844 1 94 932 TRP A CA 1
ATOM 7342 C C . TRP A 1 932 ? -18.922 -13.93 -14.922 1 94 932 TRP A C 1
ATOM 7344 O O . TRP A 1 932 ? -18.469 -12.852 -15.32 1 94 932 TRP A O 1
ATOM 7354 N N . SER A 1 933 ? -18.719 -14.359 -13.633 1 95.31 933 SER A N 1
ATOM 7355 C CA . SER A 1 933 ? -18.031 -13.531 -12.641 1 95.31 933 SER A CA 1
ATOM 7356 C C . SER A 1 933 ? -16.969 -14.336 -11.883 1 95.31 933 SER A C 1
ATOM 7358 O O . SER A 1 933 ? -16.312 -13.805 -10.984 1 95.31 933 SER A O 1
ATOM 7360 N N . GLU A 1 934 ? -16.781 -15.602 -12.172 1 92.69 934 GLU A N 1
ATOM 7361 C CA . GLU A 1 934 ? -15.812 -16.438 -11.469 1 92.69 934 GLU A CA 1
ATOM 7362 C C . GLU A 1 934 ? -14.492 -16.5 -12.219 1 92.69 934 GLU A C 1
ATOM 7364 O O . GLU A 1 934 ? -14.469 -16.656 -13.445 1 92.69 934 GLU A O 1
ATOM 7369 N N . TYR A 1 935 ? -13.438 -16.281 -11.531 1 93.06 935 TYR A N 1
ATOM 7370 C CA . TYR A 1 935 ? -12.086 -16.328 -12.086 1 93.06 935 TYR A CA 1
ATOM 7371 C C . TYR A 1 935 ? -11.133 -17.016 -11.125 1 93.06 935 TYR A C 1
ATOM 7373 O O . TYR A 1 935 ? -11.445 -17.219 -9.945 1 93.06 935 TYR A O 1
ATOM 7381 N N . GLU A 1 936 ? -9.984 -17.391 -11.516 1 90.19 936 GLU A N 1
ATOM 7382 C CA . GLU A 1 936 ? -9.078 -18.281 -10.781 1 90.19 936 GLU A CA 1
ATOM 7383 C C . GLU A 1 936 ? -8.648 -17.656 -9.461 1 90.19 936 GLU A C 1
ATOM 7385 O O . GLU A 1 936 ? -8.766 -18.281 -8.406 1 90.19 936 GLU A O 1
ATOM 7390 N N . SER A 1 937 ? -8.148 -16.516 -9.492 1 93.06 937 SER A N 1
ATOM 7391 C CA . SER A 1 937 ? -7.621 -15.891 -8.281 1 93.06 937 SER A CA 1
ATOM 7392 C C . SER A 1 937 ? -8.727 -15.586 -7.285 1 93.06 937 SER A C 1
ATOM 7394 O O . SER A 1 937 ? -8.5 -15.594 -6.074 1 93.06 937 SER A O 1
ATOM 7396 N N . GLY A 1 938 ? -9.922 -15.336 -7.793 1 92.38 938 GLY A N 1
ATOM 7397 C CA . GLY A 1 938 ? -11.047 -15.023 -6.926 1 92.38 938 GLY A CA 1
ATOM 7398 C C . GLY A 1 938 ? -11.672 -16.25 -6.289 1 92.38 938 GLY A C 1
ATOM 7399 O O . GLY A 1 938 ? -12.367 -16.156 -5.281 1 92.38 938 GLY A O 1
ATOM 7400 N N . MET A 1 939 ? -11.414 -17.406 -6.805 1 89.88 939 MET A N 1
ATOM 7401 C CA . MET A 1 939 ? -12.07 -18.625 -6.34 1 89.88 939 MET A CA 1
ATOM 7402 C C . MET A 1 939 ? -11.117 -19.484 -5.512 1 89.88 939 MET A C 1
ATOM 7404 O O . MET A 1 939 ? -11.398 -20.641 -5.227 1 89.88 939 MET A O 1
ATOM 7408 N N . VAL A 1 940 ? -10.047 -18.906 -5.145 1 89.94 940 VAL A N 1
ATOM 7409 C CA . VAL A 1 940 ? -9.078 -19.625 -4.32 1 89.94 940 VAL A CA 1
ATOM 7410 C C . VAL A 1 940 ? -9.75 -20.141 -3.059 1 89.94 940 VAL A C 1
ATOM 7412 O O . VAL A 1 940 ? -10.484 -19.406 -2.383 1 89.94 940 VAL A O 1
ATOM 7415 N N . GLY A 1 941 ? -9.57 -21.453 -2.775 1 82.56 941 GLY A N 1
ATOM 7416 C CA . GLY A 1 941 ? -10.094 -22.078 -1.575 1 82.56 941 GLY A CA 1
ATOM 7417 C C . GLY A 1 941 ? -11.469 -22.688 -1.772 1 82.56 941 GLY A C 1
ATOM 7418 O O . GLY A 1 941 ? -12.031 -23.281 -0.853 1 82.56 941 GLY A O 1
ATOM 7419 N N . LEU A 1 942 ? -12 -22.469 -2.977 1 77.5 942 LEU A N 1
ATOM 7420 C CA . LEU A 1 942 ? -13.336 -22.984 -3.238 1 77.5 942 LEU A CA 1
ATOM 7421 C C . LEU A 1 942 ? -13.305 -24.5 -3.445 1 77.5 942 LEU A C 1
ATOM 7423 O O . LEU A 1 942 ? -12.547 -25 -4.277 1 77.5 942 LEU A O 1
ATOM 7427 N N . ASP A 1 943 ? -13.719 -25.281 -2.438 1 63.28 943 ASP A N 1
ATOM 7428 C CA . ASP A 1 943 ? -13.836 -26.734 -2.564 1 63.28 943 ASP A CA 1
ATOM 7429 C C . ASP A 1 943 ? -15.094 -27.109 -3.33 1 63.28 943 ASP A C 1
ATOM 7431 O O . ASP A 1 943 ? -16.203 -26.953 -2.82 1 63.28 943 ASP A O 1
ATOM 7435 N N . LEU A 1 944 ? -14.93 -27.328 -4.598 1 56.91 944 LEU A N 1
ATOM 7436 C CA . LEU A 1 944 ? -16.078 -27.562 -5.465 1 56.91 944 LEU A CA 1
ATOM 7437 C C . LEU A 1 944 ? -16.766 -28.891 -5.125 1 56.91 944 LEU A C 1
ATOM 7439 O O . LEU A 1 944 ? -17.875 -29.156 -5.586 1 56.91 944 LEU A O 1
ATOM 7443 N N . ASN A 1 945 ? -15.914 -29.734 -4.359 1 53.69 945 ASN A N 1
ATOM 7444 C CA . ASN A 1 945 ? -16.609 -30.953 -3.965 1 53.69 945 ASN A CA 1
ATOM 7445 C C . ASN A 1 945 ? -17.859 -30.641 -3.131 1 53.69 945 ASN A C 1
ATOM 7447 O O . ASN A 1 945 ? -18.719 -31.5 -2.957 1 53.69 945 ASN A O 1
ATOM 7451 N N . GLU A 1 946 ? -17.891 -29.406 -2.639 1 50.47 946 GLU A N 1
ATOM 7452 C CA . GLU A 1 946 ? -19.016 -29.016 -1.789 1 50.47 946 GLU A CA 1
ATOM 7453 C C . GLU A 1 946 ? -20.25 -28.672 -2.623 1 50.47 946 GLU A C 1
ATOM 7455 O O . GLU A 1 946 ? -21.344 -28.547 -2.09 1 50.47 946 GLU A O 1
ATOM 7460 N N . ILE A 1 947 ? -20.031 -28.375 -3.865 1 50.41 947 ILE A N 1
ATOM 7461 C CA . ILE A 1 947 ? -21.172 -28.016 -4.703 1 50.41 947 ILE A CA 1
ATOM 7462 C C . ILE A 1 947 ? -21.641 -29.234 -5.477 1 50.41 947 ILE A C 1
ATOM 7464 O O . ILE A 1 947 ? -20.891 -29.828 -6.25 1 50.41 947 ILE A O 1
ATOM 7468 N N . ARG A 1 948 ? -22.75 -29.938 -5.062 1 46.47 948 ARG A N 1
ATOM 7469 C CA . ARG A 1 948 ? -23.359 -31.078 -5.719 1 46.47 948 ARG A CA 1
ATOM 7470 C C . ARG A 1 948 ? -23.438 -30.875 -7.227 1 46.47 948 ARG A C 1
ATOM 7472 O O . ARG A 1 948 ? -23.906 -29.844 -7.695 1 46.47 948 ARG A O 1
ATOM 7479 N N . GLY A 1 949 ? -22.922 -31.828 -8.016 1 47.22 949 GLY A N 1
ATOM 7480 C CA . GLY A 1 949 ? -23.156 -31.906 -9.453 1 47.22 949 GLY A CA 1
ATOM 7481 C C . GLY A 1 949 ? -22.125 -31.156 -10.273 1 47.22 949 GLY A C 1
ATOM 7482 O O . GLY A 1 949 ? -22.125 -31.234 -11.5 1 47.22 949 GLY A O 1
ATOM 7483 N N . VAL A 1 950 ? -21.469 -30.234 -9.547 1 50.47 950 VAL A N 1
ATOM 7484 C CA . VAL A 1 950 ? -20.516 -29.5 -10.367 1 50.47 950 VAL A CA 1
ATOM 7485 C C . VAL A 1 950 ? -19.141 -30.172 -10.273 1 50.47 950 VAL A C 1
ATOM 7487 O O . VAL A 1 950 ? -18.609 -30.375 -9.172 1 50.47 950 VAL A O 1
ATOM 7490 N N . GLY A 1 951 ? -18.922 -31.109 -11.023 1 46.88 951 GLY A N 1
ATOM 7491 C CA . GLY A 1 951 ? -17.609 -31.734 -11.031 1 46.88 951 GLY A CA 1
ATOM 7492 C C . GLY A 1 951 ? -16.484 -30.734 -10.859 1 46.88 951 GLY A C 1
ATOM 7493 O O . GLY A 1 951 ? -16.438 -30 -9.867 1 46.88 951 GLY A O 1
ATOM 7494 N N . TYR A 1 952 ? -15.648 -30.531 -11.922 1 53.84 952 TYR A N 1
ATOM 7495 C CA . TYR A 1 952 ? -14.438 -29.719 -11.953 1 53.84 952 TYR A CA 1
ATOM 7496 C C . TYR A 1 952 ? -14.758 -28.281 -12.367 1 53.84 952 TYR A C 1
ATOM 7498 O O . TYR A 1 952 ? -15.312 -28.047 -13.453 1 53.84 952 TYR A O 1
ATOM 7506 N N . LEU A 1 953 ? -14.914 -27.266 -11.32 1 61.69 953 LEU A N 1
ATOM 7507 C CA . LEU A 1 953 ? -15.031 -25.859 -11.664 1 61.69 953 LEU A CA 1
ATOM 7508 C C . LEU A 1 953 ? -13.656 -25.203 -11.734 1 61.69 953 LEU A C 1
ATOM 7510 O O . LEU A 1 953 ? -12.898 -25.234 -10.766 1 61.69 953 LEU A O 1
ATOM 7514 N N . ASN A 1 954 ? -13 -24.875 -13.102 1 73.19 954 ASN A N 1
ATOM 7515 C CA . ASN A 1 954 ? -11.773 -24.109 -13.297 1 73.19 954 ASN A CA 1
ATOM 7516 C C . ASN A 1 954 ? -12 -22.938 -14.258 1 73.19 954 ASN A C 1
ATOM 7518 O O . ASN A 1 954 ? -11.422 -22.906 -15.344 1 73.19 954 ASN A O 1
ATOM 7522 N N . PRO A 1 955 ? -12.852 -22.016 -13.516 1 84.19 955 PRO A N 1
ATOM 7523 C CA . PRO A 1 955 ? -13.039 -20.859 -14.398 1 84.19 955 PRO A CA 1
ATOM 7524 C C . PRO A 1 955 ? -11.758 -20.047 -14.578 1 84.19 955 PRO A C 1
ATOM 7526 O O . PRO A 1 955 ? -10.953 -19.938 -13.656 1 84.19 955 PRO A O 1
ATOM 7529 N N . ARG A 1 956 ? -11.609 -19.562 -15.789 1 87.75 956 ARG A N 1
ATOM 7530 C CA . ARG A 1 956 ? -10.43 -18.766 -16.094 1 87.75 956 ARG A CA 1
ATOM 7531 C C . ARG A 1 956 ? -10.805 -17.469 -16.797 1 87.75 956 ARG A C 1
ATOM 7533 O O . ARG A 1 956 ? -11.703 -17.453 -17.641 1 87.75 956 ARG A O 1
ATOM 7540 N N . MET A 1 957 ? -10.258 -16.422 -16.406 1 93.56 957 MET A N 1
ATOM 7541 C CA . MET A 1 957 ? -10.328 -15.125 -17.062 1 93.56 957 MET A CA 1
ATOM 7542 C C . MET A 1 957 ? -8.938 -14.516 -17.219 1 93.56 957 MET A C 1
ATOM 7544 O O . MET A 1 957 ? -8.578 -13.602 -16.484 1 93.56 957 MET A O 1
ATOM 7548 N N . PRO A 1 958 ? -8.188 -14.992 -18.234 1 94.06 958 PRO A N 1
ATOM 7549 C CA . PRO A 1 958 ? -6.789 -14.57 -18.375 1 94.06 958 PRO A CA 1
ATOM 7550 C C . PRO A 1 958 ? -6.637 -13.055 -18.484 1 94.06 958 PRO A C 1
ATOM 7552 O O . PRO A 1 958 ? -5.672 -12.492 -17.953 1 94.06 958 PRO A O 1
ATOM 7555 N N . ALA A 1 959 ? -7.578 -12.406 -19.188 1 96.75 959 ALA A N 1
ATOM 7556 C CA . ALA A 1 959 ? -7.477 -10.961 -19.344 1 96.75 959 ALA A CA 1
ATOM 7557 C C . ALA A 1 959 ? -7.59 -10.258 -17.984 1 96.75 959 ALA A C 1
ATOM 7559 O O . ALA A 1 959 ? -6.879 -9.289 -17.719 1 96.75 959 ALA A O 1
ATOM 7560 N N . LEU A 1 960 ? -8.516 -10.703 -17.188 1 97.5 960 LEU A N 1
ATOM 7561 C CA . LEU A 1 960 ? -8.641 -10.133 -15.852 1 97.5 960 LEU A CA 1
ATOM 7562 C C . LEU A 1 960 ? -7.395 -10.422 -15.016 1 97.5 960 LEU A C 1
ATOM 7564 O O . LEU A 1 960 ? -6.887 -9.539 -14.328 1 97.5 960 LEU A O 1
ATOM 7568 N N . GLU A 1 961 ? -6.906 -11.719 -15.062 1 96.44 961 GLU A N 1
ATOM 7569 C CA . GLU A 1 961 ? -5.719 -12.102 -14.305 1 96.44 961 GLU A CA 1
ATOM 7570 C C . GLU A 1 961 ? -4.504 -11.273 -14.727 1 96.44 961 GLU A C 1
ATOM 7572 O O . GLU A 1 961 ? -3.672 -10.922 -13.891 1 96.44 961 GLU A O 1
ATOM 7577 N N . GLU A 1 962 ? -4.391 -10.961 -16.031 1 96 962 GLU A N 1
ATOM 7578 C CA . GLU A 1 962 ? -3.318 -10.094 -16.5 1 96 962 GLU A CA 1
ATOM 7579 C C . GLU A 1 962 ? -3.4 -8.711 -15.859 1 96 962 GLU A C 1
ATOM 7581 O O . GLU A 1 962 ? -2.385 -8.164 -15.422 1 96 962 GLU A O 1
ATOM 7586 N N . SER A 1 963 ? -4.602 -8.188 -15.82 1 96.88 963 SER A N 1
ATOM 7587 C CA . SER A 1 963 ? -4.805 -6.879 -15.211 1 96.88 963 SER A CA 1
ATOM 7588 C C . SER A 1 963 ? -4.422 -6.891 -13.734 1 96.88 963 SER A C 1
ATOM 7590 O O . SER A 1 963 ? -3.754 -5.973 -13.25 1 96.88 963 SER A O 1
ATOM 7592 N N . LEU A 1 964 ? -4.828 -7.926 -13.039 1 96.19 964 LEU A N 1
ATOM 7593 C CA . LEU A 1 964 ? -4.535 -8.031 -11.617 1 96.19 964 LEU A CA 1
ATOM 7594 C C . LEU A 1 964 ? -3.037 -8.172 -11.375 1 96.19 964 LEU A C 1
ATOM 7596 O O . LEU A 1 964 ? -2.516 -7.695 -10.367 1 96.19 964 LEU A O 1
ATOM 7600 N N . ARG A 1 965 ? -2.344 -8.711 -12.281 1 93.5 965 ARG A N 1
ATOM 7601 C CA . ARG A 1 965 ? -0.926 -9.023 -12.125 1 93.5 965 ARG A CA 1
ATOM 7602 C C . ARG A 1 965 ? -0.06 -7.824 -12.492 1 93.5 965 ARG A C 1
ATOM 7604 O O . ARG A 1 965 ? 0.982 -7.59 -11.875 1 93.5 965 ARG A O 1
ATOM 7611 N N . PHE A 1 966 ? -0.471 -7.031 -13.523 1 95.62 966 PHE A N 1
ATOM 7612 C CA . PHE A 1 966 ? 0.514 -6.133 -14.109 1 95.62 966 PHE A CA 1
ATOM 7613 C C . PHE A 1 966 ? 0.081 -4.68 -13.961 1 95.62 966 PHE A C 1
ATOM 7615 O O . PHE A 1 966 ? 0.843 -3.764 -14.273 1 95.62 966 PHE A O 1
ATOM 7622 N N . LEU A 1 967 ? -1.097 -4.414 -13.406 1 96.56 967 LEU A N 1
ATOM 7623 C CA . LEU A 1 967 ? -1.434 -3.025 -13.117 1 96.56 967 LEU A CA 1
ATOM 7624 C C . LEU A 1 967 ? -0.477 -2.439 -12.086 1 96.56 967 LEU A C 1
ATOM 7626 O O . LEU A 1 967 ? 0.041 -3.162 -11.227 1 96.56 967 LEU A O 1
ATOM 7630 N N . PRO A 1 968 ? -0.257 -1.069 -12.266 1 96.06 968 PRO A N 1
ATOM 7631 C CA . PRO A 1 968 ? 0.55 -0.448 -11.219 1 96.06 968 PRO A CA 1
ATOM 7632 C C . PRO A 1 968 ? -0.069 -0.603 -9.828 1 96.06 968 PRO A C 1
ATOM 7634 O O . PRO A 1 968 ? -1.292 -0.706 -9.703 1 96.06 968 PRO A O 1
ATOM 7637 N N . GLN A 1 969 ? 0.712 -0.579 -8.82 1 95.06 969 GLN A N 1
ATOM 7638 C CA . GLN A 1 969 ? 0.245 -0.847 -7.461 1 95.06 969 GLN A CA 1
ATOM 7639 C C . GLN A 1 969 ? -0.707 0.245 -6.984 1 95.06 969 GLN A C 1
ATOM 7641 O O . GLN A 1 969 ? -1.46 0.044 -6.027 1 95.06 969 GLN A O 1
ATOM 7646 N N . TRP A 1 970 ? -0.644 1.436 -7.59 1 96.56 970 TRP A N 1
ATOM 7647 C CA . TRP A 1 970 ? -1.513 2.537 -7.188 1 96.56 970 TRP A CA 1
ATOM 7648 C C . TRP A 1 970 ? -2.844 2.477 -7.93 1 96.56 970 TRP A C 1
ATOM 7650 O O . TRP A 1 970 ? -3.672 3.383 -7.805 1 96.56 970 TRP A O 1
ATOM 7660 N N . ALA A 1 971 ? -3.105 1.415 -8.766 1 97.5 971 ALA A N 1
ATOM 7661 C CA . ALA A 1 971 ? -4.371 1.17 -9.445 1 97.5 971 ALA A CA 1
ATOM 7662 C C . ALA A 1 971 ? -4.973 -0.171 -9.031 1 97.5 971 ALA A C 1
ATOM 7664 O O . ALA A 1 971 ? -4.238 -1.129 -8.766 1 97.5 971 ALA A O 1
ATOM 7665 N N . VAL A 1 972 ? -6.301 -0.239 -8.969 1 97.62 972 VAL A N 1
ATOM 7666 C CA . VAL A 1 972 ? -6.988 -1.459 -8.555 1 97.62 972 VAL A CA 1
ATOM 7667 C C . VAL A 1 972 ? -8.227 -1.676 -9.43 1 97.62 972 VAL A C 1
ATOM 7669 O O . VAL A 1 972 ? -8.836 -0.714 -9.891 1 97.62 972 VAL A O 1
ATOM 7672 N N . VAL A 1 973 ? -8.57 -2.922 -9.664 1 98.06 973 VAL A N 1
ATOM 7673 C CA . VAL A 1 973 ? -9.625 -3.271 -10.609 1 98.06 973 VAL A CA 1
ATOM 7674 C C . VAL A 1 973 ? -10.953 -3.398 -9.867 1 98.06 973 VAL A C 1
ATOM 7676 O O . VAL A 1 973 ? -11.008 -3.947 -8.758 1 98.06 973 VAL A O 1
ATOM 7679 N N . SER A 1 974 ? -11.969 -2.836 -10.398 1 97.38 974 SER A N 1
ATOM 7680 C CA . SER A 1 974 ? -13.367 -3.047 -10.031 1 97.38 974 SER A CA 1
ATOM 7681 C C . SER A 1 974 ? -14.188 -3.49 -11.242 1 97.38 974 SER A C 1
ATOM 7683 O O . SER A 1 974 ? -13.719 -3.426 -12.375 1 97.38 974 SER A O 1
ATOM 7685 N N . LYS A 1 975 ? -15.352 -3.967 -11.039 1 96.94 975 LYS A N 1
ATOM 7686 C CA . LYS A 1 975 ? -16.203 -4.465 -12.117 1 96.94 975 LYS A CA 1
ATOM 7687 C C . LYS A 1 975 ? -16.922 -3.322 -12.828 1 96.94 975 LYS A C 1
ATOM 7689 O O . LYS A 1 975 ? -17.344 -2.355 -12.18 1 96.94 975 LYS A O 1
ATOM 7694 N N . ALA A 1 976 ? -17.078 -3.471 -14.109 1 94.38 976 ALA A N 1
ATOM 7695 C CA . ALA A 1 976 ? -17.812 -2.482 -14.898 1 94.38 976 ALA A CA 1
ATOM 7696 C C . ALA A 1 976 ? -19.266 -2.889 -15.062 1 94.38 976 ALA A C 1
ATOM 7698 O O . ALA A 1 976 ? -20.141 -2.031 -15.211 1 94.38 976 ALA A O 1
ATOM 7699 N N . GLY A 1 977 ? -19.516 -4.188 -15.07 1 91.38 977 GLY A N 1
ATOM 7700 C CA . GLY A 1 977 ? -20.859 -4.688 -15.289 1 91.38 977 GLY A CA 1
ATOM 7701 C C . GLY A 1 977 ? -21.266 -5.758 -14.297 1 91.38 977 GLY A C 1
ATOM 7702 O O . GLY A 1 977 ? -20.594 -5.969 -13.289 1 91.38 977 GLY A O 1
ATOM 7703 N N . ASP A 1 978 ? -22.422 -6.332 -14.633 1 92.5 978 ASP A N 1
ATOM 7704 C CA . ASP A 1 978 ? -22.922 -7.379 -13.75 1 92.5 978 ASP A CA 1
ATOM 7705 C C . ASP A 1 978 ? -22.031 -8.617 -13.781 1 92.5 978 ASP A C 1
ATOM 7707 O O . ASP A 1 978 ? -21.922 -9.336 -12.789 1 92.5 978 ASP A O 1
ATOM 7711 N N . GLY A 1 979 ? -21.5 -8.812 -14.945 1 95.31 979 GLY A N 1
ATOM 7712 C CA . GLY A 1 979 ? -20.469 -9.836 -15.109 1 95.31 979 GLY A CA 1
ATOM 7713 C C . GLY A 1 979 ? -19.125 -9.273 -15.531 1 95.31 979 GLY A C 1
ATOM 7714 O O . GLY A 1 979 ? -19.062 -8.188 -16.125 1 95.31 979 GLY A O 1
ATOM 7715 N N . LEU A 1 980 ? -18.094 -9.984 -15.188 1 97.38 980 LEU A N 1
ATOM 7716 C CA . LEU A 1 980 ? -16.75 -9.617 -15.648 1 97.38 980 LEU A CA 1
ATOM 7717 C C . LEU A 1 980 ? -16.562 -9.977 -17.125 1 97.38 980 LEU A C 1
ATOM 7719 O O . LEU A 1 980 ? -15.781 -9.336 -17.828 1 97.38 980 LEU A O 1
ATOM 7723 N N . VAL A 1 981 ? -17.281 -10.992 -17.531 1 95.81 981 VAL A N 1
ATOM 7724 C CA . VAL A 1 981 ? -17.297 -11.414 -18.922 1 95.81 981 VAL A CA 1
ATOM 7725 C C . VAL A 1 981 ? -18.734 -11.516 -19.406 1 95.81 981 VAL A C 1
ATOM 7727 O O . VAL A 1 981 ? -19.609 -12.062 -18.719 1 95.81 981 VAL A O 1
ATOM 7730 N N . GLU A 1 982 ? -18.984 -10.945 -20.469 1 95.19 982 GLU A N 1
ATOM 7731 C CA . GLU A 1 982 ? -20.234 -11.125 -21.188 1 95.19 982 GLU A CA 1
ATOM 7732 C C . GLU A 1 982 ? -20 -11.797 -22.547 1 95.19 982 GLU A C 1
ATOM 7734 O O . GLU A 1 982 ? -19.281 -11.266 -23.391 1 95.19 982 GLU A O 1
ATOM 7739 N N . ALA A 1 983 ? -20.516 -12.961 -22.672 1 92.69 983 ALA A N 1
ATOM 7740 C CA . ALA A 1 983 ? -20.469 -13.648 -23.969 1 92.69 983 ALA A CA 1
ATOM 7741 C C . ALA A 1 983 ? -21.828 -13.594 -24.672 1 92.69 983 ALA A C 1
ATOM 7743 O O . ALA A 1 983 ? -22.875 -13.797 -24.031 1 92.69 983 ALA A O 1
ATOM 7744 N N . TRP A 1 984 ? -21.781 -13.289 -25.922 1 91.5 984 TRP A N 1
ATOM 7745 C CA . TRP A 1 984 ? -23.062 -13.047 -26.578 1 91.5 984 TRP A CA 1
ATOM 7746 C C . TRP A 1 984 ? -23.062 -13.609 -28 1 91.5 984 TRP A C 1
ATOM 7748 O O . TRP A 1 984 ? -22 -13.859 -28.562 1 91.5 984 TRP A O 1
ATOM 7758 N N . SER A 1 985 ? -24.25 -13.852 -28.469 1 88.88 985 SER A N 1
ATOM 7759 C CA . SER A 1 985 ? -24.516 -14.289 -29.828 1 88.88 985 SER A CA 1
ATOM 7760 C C . SER A 1 985 ? -25.703 -13.539 -30.438 1 88.88 985 SER A C 1
ATOM 7762 O O . SER A 1 985 ? -26.672 -13.234 -29.719 1 88.88 985 SER A O 1
ATOM 7764 N N . GLU A 1 986 ? -25.609 -13.367 -31.703 1 85.94 986 GLU A N 1
ATOM 7765 C CA . GLU A 1 986 ? -26.688 -12.672 -32.375 1 85.94 986 GLU A CA 1
ATOM 7766 C C . GLU A 1 986 ? -27.766 -13.648 -32.844 1 85.94 986 GLU A C 1
ATOM 7768 O O . GLU A 1 986 ? -27.5 -14.828 -33.031 1 85.94 986 GLU A O 1
ATOM 7773 N N . PHE A 1 987 ? -29 -13.125 -32.938 1 81.06 987 PHE A N 1
ATOM 7774 C CA . PHE A 1 987 ? -30.094 -13.875 -33.531 1 81.06 987 PHE A CA 1
ATOM 7775 C C . PHE A 1 987 ? -30.922 -12.992 -34.438 1 81.06 987 PHE A C 1
ATOM 7777 O O . PHE A 1 987 ? -30.938 -11.766 -34.281 1 81.06 987 PHE A O 1
ATOM 7784 N N . GLU A 1 988 ? -31.453 -13.641 -35.438 1 79.25 988 GLU A N 1
ATOM 7785 C CA . GLU A 1 988 ? -32.344 -12.953 -36.375 1 79.25 988 GLU A CA 1
ATOM 7786 C C . GLU A 1 988 ? -33.438 -13.883 -36.844 1 79.25 988 GLU A C 1
ATOM 7788 O O . GLU A 1 988 ? -33.188 -15.062 -37.125 1 79.25 988 GLU A O 1
ATOM 7793 N N . PHE A 1 989 ? -34.688 -13.328 -36.844 1 74.81 989 PHE A N 1
ATOM 7794 C CA . PHE A 1 989 ? -35.844 -14.031 -37.406 1 74.81 989 PHE A CA 1
ATOM 7795 C C . PHE A 1 989 ? -36.438 -13.258 -38.562 1 74.81 989 PHE A C 1
ATOM 7797 O O . PHE A 1 989 ? -36.438 -12.023 -38.562 1 74.81 989 PHE A O 1
ATOM 7804 N N . MET B 1 1 ? 29.172 49.875 5.449 1 29.91 1 MET B N 1
ATOM 7805 C CA . MET B 1 1 ? 29.703 48.562 5.824 1 29.91 1 MET B CA 1
ATOM 7806 C C . MET B 1 1 ? 30.203 47.781 4.598 1 29.91 1 MET B C 1
ATOM 7808 O O . MET B 1 1 ? 29.453 47.562 3.646 1 29.91 1 MET B O 1
ATOM 7812 N N . ASN B 1 2 ? 31.297 47.938 4.156 1 36.84 2 ASN B N 1
ATOM 7813 C CA . ASN B 1 2 ? 31.938 47.281 3.039 1 36.84 2 ASN B CA 1
ATOM 7814 C C . ASN B 1 2 ? 31.703 45.75 3.086 1 36.84 2 ASN B C 1
ATOM 7816 O O . ASN B 1 2 ? 32.281 45.062 3.932 1 36.84 2 ASN B O 1
ATOM 7820 N N . LEU B 1 3 ? 30.578 45.312 2.912 1 46.34 3 LEU B N 1
ATOM 7821 C CA . LEU B 1 3 ? 30.016 43.969 2.848 1 46.34 3 LEU B CA 1
ATOM 7822 C C . LEU B 1 3 ? 30.781 43.125 1.848 1 46.34 3 LEU B C 1
ATOM 7824 O O . LEU B 1 3 ? 30.453 43.125 0.655 1 46.34 3 LEU B O 1
ATOM 7828 N N . THR B 1 4 ? 32.031 43 1.956 1 56.62 4 THR B N 1
ATOM 7829 C CA . THR B 1 4 ? 32.688 42.062 1.028 1 56.62 4 THR B CA 1
ATOM 7830 C C . THR B 1 4 ? 32.156 40.656 1.214 1 56.62 4 THR B C 1
ATOM 7832 O O . THR B 1 4 ? 32.188 40.125 2.324 1 56.62 4 THR B O 1
ATOM 7835 N N . ILE B 1 5 ? 31.422 40.156 0.304 1 69.56 5 ILE B N 1
ATOM 7836 C CA . ILE B 1 5 ? 30.812 38.844 0.158 1 69.56 5 ILE B CA 1
ATOM 7837 C C . ILE B 1 5 ? 31.844 37.75 0.479 1 69.56 5 ILE B C 1
ATOM 7839 O O . ILE B 1 5 ? 31.484 36.656 0.899 1 69.56 5 ILE B O 1
ATOM 7843 N N . PHE B 1 6 ? 33.188 38.094 0.611 1 79.56 6 PHE B N 1
ATOM 7844 C CA . PHE B 1 6 ? 34.219 37.094 0.771 1 79.56 6 PHE B CA 1
ATOM 7845 C C . PHE B 1 6 ? 34.844 37.156 2.166 1 79.56 6 PHE B C 1
ATOM 7847 O O . PHE B 1 6 ? 35.75 36.375 2.484 1 79.56 6 PHE B O 1
ATOM 7854 N N . ALA B 1 7 ? 34.281 38.031 2.955 1 82.88 7 ALA B N 1
ATOM 7855 C CA . ALA B 1 7 ? 34.812 38.156 4.32 1 82.88 7 ALA B CA 1
ATOM 7856 C C . ALA B 1 7 ? 34.25 37.031 5.203 1 82.88 7 ALA B C 1
ATOM 7858 O O . ALA B 1 7 ? 33.156 36.531 4.965 1 82.88 7 ALA B O 1
ATOM 7859 N N . TYR B 1 8 ? 35.031 36.531 6.141 1 87.94 8 TYR B N 1
ATOM 7860 C CA . TYR B 1 8 ? 34.594 35.531 7.105 1 87.94 8 TYR B CA 1
ATOM 7861 C C . TYR B 1 8 ? 33.594 36.125 8.086 1 87.94 8 TYR B C 1
ATOM 7863 O O . TYR B 1 8 ? 33.969 36.594 9.156 1 87.94 8 TYR B O 1
ATOM 7871 N N . ARG B 1 9 ? 32.375 36.188 7.629 1 86.81 9 ARG B N 1
ATOM 7872 C CA . ARG B 1 9 ? 31.219 36.688 8.406 1 86.81 9 ARG B CA 1
ATOM 7873 C C . ARG B 1 9 ? 30.141 35.594 8.516 1 86.81 9 ARG B C 1
ATOM 7875 O O . ARG B 1 9 ? 30.172 34.594 7.797 1 86.81 9 ARG B O 1
ATOM 7882 N N . THR B 1 10 ? 29.281 35.812 9.281 1 88.88 10 THR B N 1
ATOM 7883 C CA . THR B 1 10 ? 28.297 34.812 9.625 1 88.88 10 THR B CA 1
ATOM 7884 C C . THR B 1 10 ? 27.422 34.469 8.422 1 88.88 10 THR B C 1
ATOM 7886 O O . THR B 1 10 ? 27.188 33.312 8.109 1 88.88 10 THR B O 1
ATOM 7889 N N . ILE B 1 11 ? 26.891 35.406 7.66 1 91.12 11 ILE B N 1
ATOM 7890 C CA . ILE B 1 11 ? 25.953 35.188 6.57 1 91.12 11 ILE B CA 1
ATOM 7891 C C . ILE B 1 11 ? 26.656 34.469 5.414 1 91.12 11 ILE B C 1
ATOM 7893 O O . ILE B 1 11 ? 26.188 33.438 4.926 1 91.12 11 ILE B O 1
ATOM 7897 N N . PRO B 1 12 ? 27.906 35 5.035 1 91.31 12 PRO B N 1
ATOM 7898 C CA . PRO B 1 12 ? 28.578 34.312 3.936 1 91.31 12 PRO B CA 1
ATOM 7899 C C . PRO B 1 12 ? 29 32.875 4.301 1 91.31 12 PRO B C 1
ATOM 7901 O O . PRO B 1 12 ? 28.906 31.969 3.467 1 91.31 12 PRO B O 1
ATOM 7904 N N . VAL B 1 13 ? 29.469 32.656 5.484 1 92.56 13 VAL B N 1
ATOM 7905 C CA . VAL B 1 13 ? 29.875 31.328 5.922 1 92.56 13 VAL B CA 1
ATOM 7906 C C . VAL B 1 13 ? 28.672 30.391 5.918 1 92.56 13 VAL B C 1
ATOM 7908 O O . VAL B 1 13 ? 28.75 29.281 5.406 1 92.56 13 VAL B O 1
ATOM 7911 N N . THR B 1 14 ? 27.5 30.953 6.453 1 94.12 14 THR B N 1
ATOM 7912 C CA . THR B 1 14 ? 26.297 30.141 6.52 1 94.12 14 THR B CA 1
ATOM 7913 C C . THR B 1 14 ? 25.797 29.797 5.121 1 94.12 14 THR B C 1
ATOM 7915 O O . THR B 1 14 ? 25.422 28.641 4.852 1 94.12 14 THR B O 1
ATOM 7918 N N . LEU B 1 15 ? 25.797 30.672 4.219 1 94.44 15 LEU B N 1
ATOM 7919 C CA . LEU B 1 15 ? 25.297 30.469 2.863 1 94.44 15 LEU B CA 1
ATOM 7920 C C . LEU B 1 15 ? 26.172 29.469 2.111 1 94.44 15 LEU B C 1
ATOM 7922 O O . LEU B 1 15 ? 25.672 28.594 1.409 1 94.44 15 LEU B O 1
ATOM 7926 N N . LEU B 1 16 ? 27.5 29.625 2.289 1 94.94 16 LEU B N 1
ATOM 7927 C CA . LEU B 1 16 ? 28.391 28.719 1.572 1 94.94 16 LEU B CA 1
ATOM 7928 C C . LEU B 1 16 ? 28.266 27.297 2.084 1 94.94 16 LEU B C 1
ATOM 7930 O O . LEU B 1 16 ? 28.109 26.359 1.295 1 94.94 16 LEU B O 1
ATOM 7934 N N . ILE B 1 17 ? 28.297 27.156 3.352 1 95.81 17 ILE B N 1
ATOM 7935 C CA . ILE B 1 17 ? 28.219 25.812 3.947 1 95.81 17 ILE B CA 1
ATOM 7936 C C . ILE B 1 17 ? 26.875 25.188 3.627 1 95.81 17 ILE B C 1
ATOM 7938 O O . ILE B 1 17 ? 26.812 24.016 3.229 1 95.81 17 ILE B O 1
ATOM 7942 N N . SER B 1 18 ? 25.781 25.938 3.777 1 95.06 18 SER B N 1
ATOM 7943 C CA . SER B 1 18 ? 24.469 25.406 3.479 1 95.06 18 SER B CA 1
ATOM 7944 C C . SER B 1 18 ? 24.344 25.016 2.008 1 95.06 18 SER B C 1
ATOM 7946 O O . SER B 1 18 ? 23.766 23.984 1.678 1 95.06 18 SER B O 1
ATOM 7948 N N . SER B 1 19 ? 24.891 25.828 1.169 1 96.06 19 SER B N 1
ATOM 7949 C CA . SER B 1 19 ? 24.812 25.547 -0.259 1 96.06 19 SER B CA 1
ATOM 7950 C C . SER B 1 19 ? 25.562 24.266 -0.608 1 96.06 19 SER B C 1
ATOM 7952 O O . SER B 1 19 ? 25.125 23.484 -1.458 1 96.06 19 SER B O 1
ATOM 7954 N N . ILE B 1 20 ? 26.672 24.016 0.04 1 97.12 20 ILE B N 1
ATOM 7955 C CA . ILE B 1 20 ? 27.469 22.812 -0.21 1 97.12 20 ILE B CA 1
ATOM 7956 C C . ILE B 1 20 ? 26.688 21.578 0.22 1 97.12 20 ILE B C 1
ATOM 7958 O O . ILE B 1 20 ? 26.562 20.625 -0.545 1 97.12 20 ILE B O 1
ATOM 7962 N N . TYR B 1 21 ? 26.141 21.641 1.361 1 97.31 21 TYR B N 1
ATOM 7963 C CA . TYR B 1 21 ? 25.391 20.5 1.866 1 97.31 21 TYR B CA 1
ATOM 7964 C C . TYR B 1 21 ? 24.125 20.266 1.051 1 97.31 21 TYR B C 1
ATOM 7966 O O . TYR B 1 21 ? 23.797 19.109 0.733 1 97.31 21 TYR B O 1
ATOM 7974 N N . ILE B 1 22 ? 23.406 21.312 0.661 1 96.25 22 ILE B N 1
ATOM 7975 C CA . ILE B 1 22 ? 22.203 21.188 -0.144 1 96.25 22 ILE B CA 1
ATOM 7976 C C . ILE B 1 22 ? 22.547 20.594 -1.508 1 96.25 22 ILE B C 1
ATOM 7978 O O . ILE B 1 22 ? 21.859 19.703 -2.002 1 96.25 22 ILE B O 1
ATOM 7982 N N . ALA B 1 23 ? 23.625 21.047 -2.061 1 97.38 23 ALA B N 1
ATOM 7983 C CA . ALA B 1 23 ? 24.047 20.547 -3.367 1 97.38 23 ALA B CA 1
ATOM 7984 C C . ALA B 1 23 ? 24.406 19.062 -3.295 1 97.38 23 ALA B C 1
ATOM 7986 O O . ALA B 1 23 ? 23.984 18.281 -4.145 1 97.38 23 ALA B O 1
ATOM 7987 N N . ILE B 1 24 ? 25.125 18.641 -2.314 1 97.88 24 ILE B N 1
ATOM 7988 C CA . ILE B 1 24 ? 25.578 17.266 -2.182 1 97.88 24 ILE B CA 1
ATOM 7989 C C . ILE B 1 24 ? 24.375 16.344 -1.923 1 97.88 24 ILE B C 1
ATOM 7991 O O . ILE B 1 24 ? 24.234 15.312 -2.58 1 97.88 24 ILE B O 1
ATOM 7995 N N . PHE B 1 25 ? 23.5 16.75 -1.045 1 97.31 25 PHE B N 1
ATOM 7996 C CA . PHE B 1 25 ? 22.375 15.891 -0.698 1 97.31 25 PHE B CA 1
ATOM 7997 C C . PHE B 1 25 ? 21.375 15.828 -1.839 1 97.31 25 PHE B C 1
ATOM 7999 O O . PHE B 1 25 ? 20.75 14.789 -2.07 1 97.31 25 PHE B O 1
ATOM 8006 N N . THR B 1 26 ? 21.234 16.922 -2.566 1 96.44 26 THR B N 1
ATOM 8007 C CA . THR B 1 26 ? 20.375 16.891 -3.746 1 96.44 26 THR B CA 1
ATOM 8008 C C . THR B 1 26 ? 20.938 15.922 -4.785 1 96.44 26 THR B C 1
ATOM 8010 O O . THR B 1 26 ? 20.188 15.117 -5.344 1 96.44 26 THR B O 1
ATOM 8013 N N . ALA B 1 27 ? 22.219 15.953 -4.961 1 97 27 ALA B N 1
ATOM 8014 C CA . ALA B 1 27 ? 22.859 15.047 -5.914 1 97 27 ALA B CA 1
ATOM 8015 C C . ALA B 1 27 ? 22.75 13.594 -5.453 1 97 27 ALA B C 1
ATOM 8017 O O . ALA B 1 27 ? 22.469 12.703 -6.254 1 97 27 ALA B O 1
ATOM 8018 N N . LEU B 1 28 ? 22.922 13.375 -4.215 1 97 28 LEU B N 1
ATOM 8019 C CA . LEU B 1 28 ? 22.812 12.031 -3.658 1 97 28 LEU B CA 1
ATOM 8020 C C . LEU B 1 28 ? 21.406 11.469 -3.863 1 97 28 LEU B C 1
ATOM 8022 O O . LEU B 1 28 ? 21.25 10.328 -4.305 1 97 28 LEU B O 1
ATOM 8026 N N . PHE B 1 29 ? 20.406 12.297 -3.648 1 94.88 29 PHE B N 1
ATOM 8027 C CA . PHE B 1 29 ? 19.031 11.82 -3.727 1 94.88 29 PHE B CA 1
ATOM 8028 C C . PHE B 1 29 ? 18.609 11.617 -5.176 1 94.88 29 PHE B C 1
ATOM 8030 O O . PHE B 1 29 ? 17.922 10.641 -5.496 1 94.88 29 PHE B O 1
ATOM 8037 N N . ILE B 1 30 ? 19.078 12.398 -6.027 1 93.25 30 ILE B N 1
ATOM 8038 C CA . ILE B 1 30 ? 18.734 12.281 -7.441 1 93.25 30 ILE B CA 1
ATOM 8039 C C . ILE B 1 30 ? 19.391 11.039 -8.031 1 93.25 30 ILE B C 1
ATOM 8041 O O . ILE B 1 30 ? 18.75 10.273 -8.758 1 93.25 30 ILE B O 1
ATOM 8045 N N . THR B 1 31 ? 20.562 10.766 -7.656 1 94.81 31 THR B N 1
ATOM 8046 C CA . THR B 1 31 ? 21.312 9.672 -8.273 1 94.81 31 THR B CA 1
ATOM 8047 C C . THR B 1 31 ? 21.016 8.352 -7.57 1 94.81 31 THR B C 1
ATOM 8049 O O . THR B 1 31 ? 21.359 7.281 -8.07 1 94.81 31 THR B O 1
ATOM 8052 N N . ASP B 1 32 ? 20.391 8.484 -6.461 1 93 32 ASP B N 1
ATOM 8053 C CA . ASP B 1 32 ? 20.047 7.281 -5.719 1 93 32 ASP B CA 1
ATOM 8054 C C . ASP B 1 32 ? 18.938 6.504 -6.426 1 93 32 ASP B C 1
ATOM 8056 O O . ASP B 1 32 ? 18.781 5.301 -6.211 1 93 32 ASP B O 1
ATOM 8060 N N . SER B 1 33 ? 18.203 7.121 -7.289 1 91.62 33 SER B N 1
ATOM 8061 C CA . SER B 1 33 ? 17.156 6.477 -8.062 1 91.62 33 SER B CA 1
ATOM 8062 C C . SER B 1 33 ? 17.703 5.836 -9.328 1 91.62 33 SER B C 1
ATOM 8064 O O . SER B 1 33 ? 18.797 6.184 -9.781 1 91.62 33 SER B O 1
ATOM 8066 N N . VAL B 1 34 ? 16.969 4.816 -9.805 1 94.88 34 VAL B N 1
ATOM 8067 C CA . VAL B 1 34 ? 17.375 4.16 -11.047 1 94.88 34 VAL B CA 1
ATOM 8068 C C . VAL B 1 34 ? 17.359 5.168 -12.188 1 94.88 34 VAL B C 1
ATOM 8070 O O . VAL B 1 34 ? 16.453 5.988 -12.297 1 94.88 34 VAL B O 1
ATOM 8073 N N . PRO B 1 35 ? 18.359 5.176 -12.961 1 92.62 35 PRO B N 1
ATOM 8074 C CA . PRO B 1 35 ? 18.422 6.148 -14.055 1 92.62 35 PRO B CA 1
ATOM 8075 C C . PRO B 1 35 ? 17.375 5.906 -15.133 1 92.62 35 PRO B C 1
ATOM 8077 O O . PRO B 1 35 ? 16.906 4.781 -15.305 1 92.62 35 PRO B O 1
ATOM 8080 N N . GLU B 1 36 ? 17.109 6.93 -15.914 1 93.31 36 GLU B N 1
ATOM 8081 C CA . GLU B 1 36 ? 16.188 6.832 -17.031 1 93.31 36 GLU B CA 1
ATOM 8082 C C . GLU B 1 36 ? 16.812 6.102 -18.219 1 93.31 36 GLU B C 1
ATOM 8084 O O . GLU B 1 36 ? 18.047 6.02 -18.328 1 93.31 36 GLU B O 1
ATOM 8089 N N . ILE B 1 37 ? 16 5.543 -19.016 1 96.5 37 ILE B N 1
ATOM 8090 C CA . ILE B 1 37 ? 16.453 4.867 -20.219 1 96.5 37 ILE B CA 1
ATOM 8091 C C . ILE B 1 37 ? 16.891 5.902 -21.266 1 96.5 37 ILE B C 1
ATOM 8093 O O . ILE B 1 37 ? 16.125 6.801 -21.609 1 96.5 37 ILE B O 1
ATOM 8097 N N . PRO B 1 38 ? 18.047 5.805 -21.734 1 95.38 38 PRO B N 1
ATOM 8098 C CA . PRO B 1 38 ? 18.516 6.777 -22.734 1 95.38 38 PRO B CA 1
ATOM 8099 C C . PRO B 1 38 ? 17.828 6.594 -24.094 1 95.38 38 PRO B C 1
ATOM 8101 O O . PRO B 1 38 ? 17.266 5.535 -24.359 1 95.38 38 PRO B O 1
ATOM 8104 N N . GLN B 1 39 ? 17.969 7.574 -24.938 1 93.06 39 GLN B N 1
ATOM 8105 C CA . GLN B 1 39 ? 17.406 7.516 -26.281 1 93.06 39 GLN B CA 1
ATOM 8106 C C . GLN B 1 39 ? 18.172 6.531 -27.156 1 93.06 39 GLN B C 1
ATOM 8108 O O . GLN B 1 39 ? 17.578 5.777 -27.938 1 93.06 39 GLN B O 1
ATOM 8113 N N . ASP B 1 40 ? 19.453 6.562 -26.984 1 92.31 40 ASP B N 1
ATOM 8114 C CA . ASP B 1 40 ? 20.281 5.625 -27.719 1 92.31 40 ASP B CA 1
ATOM 8115 C C . ASP B 1 40 ? 20.484 4.332 -26.938 1 92.31 40 ASP B C 1
ATOM 8117 O O . ASP B 1 40 ? 21.219 4.312 -25.953 1 92.31 40 ASP B O 1
ATOM 8121 N N . THR B 1 41 ? 19.938 3.277 -27.406 1 93.81 41 THR B N 1
ATOM 8122 C CA . THR B 1 41 ? 20.016 2.012 -26.688 1 93.81 41 THR B CA 1
ATOM 8123 C C . THR B 1 41 ? 21.062 1.096 -27.297 1 93.81 41 THR B C 1
ATOM 8125 O O . THR B 1 41 ? 21.141 -0.091 -26.969 1 93.81 41 THR B O 1
ATOM 8128 N N . HIS B 1 42 ? 21.922 1.619 -28.203 1 91.56 42 HIS B N 1
ATOM 8129 C CA . HIS B 1 42 ? 23.078 0.941 -28.75 1 91.56 42 HIS B CA 1
ATOM 8130 C C . HIS B 1 42 ? 22.688 -0.362 -29.438 1 91.56 42 HIS B C 1
ATOM 8132 O O . HIS B 1 42 ? 23.391 -1.371 -29.312 1 91.56 42 HIS B O 1
ATOM 8138 N N . GLY B 1 43 ? 21.484 -0.41 -30 1 90.75 43 GLY B N 1
ATOM 8139 C CA . GLY B 1 43 ? 21.031 -1.577 -30.734 1 90.75 43 GLY B CA 1
ATOM 8140 C C . GLY B 1 43 ? 20.344 -2.605 -29.875 1 90.75 43 GLY B C 1
ATOM 8141 O O . GLY B 1 43 ? 19.828 -3.611 -30.375 1 90.75 43 GLY B O 1
ATOM 8142 N N . LEU B 1 44 ? 20.281 -2.412 -28.594 1 95.44 44 LEU B N 1
ATOM 8143 C CA . LEU B 1 44 ? 19.578 -3.307 -27.688 1 95.44 44 LEU B CA 1
ATOM 8144 C C . LEU B 1 44 ? 18.078 -3.062 -27.75 1 95.44 44 LEU B C 1
ATOM 8146 O O . LEU B 1 44 ? 17.625 -1.92 -27.875 1 95.44 44 LEU B O 1
ATOM 8150 N N . ASP B 1 45 ? 17.312 -4.094 -27.719 1 96.62 45 ASP B N 1
ATOM 8151 C CA . ASP B 1 45 ? 15.859 -4.012 -27.781 1 96.62 45 ASP B CA 1
ATOM 8152 C C . ASP B 1 45 ? 15.242 -4.137 -26.375 1 96.62 45 ASP B C 1
ATOM 8154 O O . ASP B 1 45 ? 14.867 -5.23 -25.953 1 96.62 45 ASP B O 1
ATOM 8158 N N . ILE B 1 46 ? 15.016 -3.029 -25.75 1 97 46 ILE B N 1
ATOM 8159 C CA . ILE B 1 46 ? 14.523 -3.004 -24.375 1 97 46 ILE B CA 1
ATOM 8160 C C . ILE B 1 46 ? 13.07 -3.475 -24.344 1 97 46 ILE B C 1
ATOM 8162 O O . ILE B 1 46 ? 12.633 -4.09 -23.375 1 97 46 ILE B O 1
ATOM 8166 N N . GLU B 1 47 ? 12.266 -3.236 -25.359 1 95.94 47 GLU B N 1
ATOM 8167 C CA . GLU B 1 47 ? 10.867 -3.668 -25.406 1 95.94 47 GLU B CA 1
ATOM 8168 C C . GLU B 1 47 ? 10.766 -5.191 -25.438 1 95.94 47 GLU B C 1
ATOM 8170 O O . GLU B 1 47 ? 9.914 -5.77 -24.766 1 95.94 47 GLU B O 1
ATOM 8175 N N . ARG B 1 48 ? 11.617 -5.789 -26.203 1 96.75 48 ARG B N 1
ATOM 8176 C CA . ARG B 1 48 ? 11.633 -7.246 -26.25 1 96.75 48 ARG B CA 1
ATOM 8177 C C . ARG B 1 48 ? 12.078 -7.836 -24.922 1 96.75 48 ARG B C 1
ATOM 8179 O O . ARG B 1 48 ? 11.5 -8.82 -24.453 1 96.75 48 ARG B O 1
ATOM 8186 N N . ALA B 1 49 ? 13.117 -7.234 -24.359 1 98.25 49 ALA B N 1
ATOM 8187 C CA . ALA B 1 49 ? 13.586 -7.699 -23.062 1 98.25 49 ALA B CA 1
ATOM 8188 C C . ALA B 1 49 ? 12.484 -7.586 -22.016 1 98.25 49 ALA B C 1
ATOM 8190 O O . ALA B 1 49 ? 12.32 -8.469 -21.172 1 98.25 49 ALA B O 1
ATOM 8191 N N . TYR B 1 50 ? 11.797 -6.469 -22.094 1 97.75 50 TYR B N 1
ATOM 8192 C CA . TYR B 1 50 ? 10.711 -6.223 -21.156 1 97.75 50 TYR B CA 1
ATOM 8193 C C . TYR B 1 50 ? 9.586 -7.23 -21.344 1 97.75 50 TYR B C 1
ATOM 8195 O O . TYR B 1 50 ? 8.977 -7.688 -20.375 1 97.75 50 TYR B O 1
ATOM 8203 N N . ALA B 1 51 ? 9.266 -7.602 -22.562 1 97.12 51 ALA B N 1
ATOM 8204 C CA . ALA B 1 51 ? 8.281 -8.641 -22.844 1 97.12 51 ALA B CA 1
ATOM 8205 C C . ALA B 1 51 ? 8.734 -9.992 -22.312 1 97.12 51 ALA B C 1
ATOM 8207 O O . ALA B 1 51 ? 7.934 -10.75 -21.766 1 97.12 51 ALA B O 1
ATOM 8208 N N . ASP B 1 52 ? 10.008 -10.32 -22.5 1 98.31 52 ASP B N 1
ATOM 8209 C CA . ASP B 1 52 ? 10.562 -11.547 -21.953 1 98.31 52 ASP B CA 1
ATOM 8210 C C . ASP B 1 52 ? 10.391 -11.602 -20.422 1 98.31 52 ASP B C 1
ATOM 8212 O O . ASP B 1 52 ? 10.055 -12.641 -19.875 1 98.31 52 ASP B O 1
ATOM 8216 N N . LEU B 1 53 ? 10.656 -10.461 -19.828 1 98.25 53 LEU B N 1
ATOM 8217 C CA . LEU B 1 53 ? 10.516 -10.375 -18.375 1 98.25 53 LEU B CA 1
ATOM 8218 C C . LEU B 1 53 ? 9.094 -10.703 -17.938 1 98.25 53 LEU B C 1
ATOM 8220 O O . LEU B 1 53 ? 8.883 -11.391 -16.938 1 98.25 53 LEU B O 1
ATOM 8224 N N . HIS B 1 54 ? 8.078 -10.203 -18.672 1 96.75 54 HIS B N 1
ATOM 8225 C CA . HIS B 1 54 ? 6.68 -10.477 -18.375 1 96.75 54 HIS B CA 1
ATOM 8226 C C . HIS B 1 54 ? 6.387 -11.977 -18.422 1 96.75 54 HIS B C 1
ATOM 8228 O O . HIS B 1 54 ? 5.645 -12.492 -17.578 1 96.75 54 HIS B O 1
ATOM 8234 N N . ASN B 1 55 ? 6.984 -12.641 -19.328 1 95.94 55 ASN B N 1
ATOM 8235 C CA . ASN B 1 55 ? 6.773 -14.078 -19.453 1 95.94 55 ASN B CA 1
ATOM 8236 C C . ASN B 1 55 ? 7.445 -14.852 -18.328 1 95.94 55 ASN B C 1
ATOM 8238 O O . ASN B 1 55 ? 6.871 -15.805 -17.797 1 95.94 55 ASN B O 1
ATOM 8242 N N . ILE B 1 56 ? 8.57 -14.438 -17.953 1 97.94 56 ILE B N 1
ATOM 8243 C CA . ILE B 1 56 ? 9.352 -15.133 -16.938 1 97.94 56 ILE B CA 1
ATOM 8244 C C . ILE B 1 56 ? 8.695 -14.961 -15.562 1 97.94 56 ILE B C 1
ATOM 8246 O O . ILE B 1 56 ? 8.664 -15.891 -14.758 1 97.94 56 ILE B O 1
ATOM 8250 N N . THR B 1 57 ? 8.148 -13.773 -15.32 1 96.94 57 THR B N 1
ATOM 8251 C CA . THR B 1 57 ? 7.711 -13.414 -13.977 1 96.94 57 THR B CA 1
ATOM 8252 C C . THR B 1 57 ? 6.195 -13.5 -13.852 1 96.94 57 THR B C 1
ATOM 8254 O O . THR B 1 57 ? 5.59 -12.812 -13.031 1 96.94 57 THR B O 1
ATOM 8257 N N . ALA B 1 58 ? 5.559 -14.32 -14.625 1 93.56 58 ALA B N 1
ATOM 8258 C CA . ALA B 1 58 ? 4.102 -14.453 -14.625 1 93.56 58 ALA B CA 1
ATOM 8259 C C . ALA B 1 58 ? 3.602 -15.023 -13.305 1 93.56 58 ALA B C 1
ATOM 8261 O O . ALA B 1 58 ? 2.479 -14.742 -12.883 1 93.56 58 ALA B O 1
ATOM 8262 N N . ARG B 1 59 ? 4.391 -15.828 -12.664 1 94.62 59 ARG B N 1
ATOM 8263 C CA . ARG B 1 59 ? 4.051 -16.469 -11.398 1 94.62 59 ARG B CA 1
ATOM 8264 C C . ARG B 1 59 ? 5.301 -16.969 -10.688 1 94.62 59 ARG B C 1
ATOM 8266 O O . ARG B 1 59 ? 6.379 -17.031 -11.289 1 94.62 59 ARG B O 1
ATOM 8273 N N . PRO B 1 60 ? 5.148 -17.312 -9.406 1 96.75 60 PRO B N 1
ATOM 8274 C CA . PRO B 1 60 ? 6.293 -17.938 -8.758 1 96.75 60 PRO B CA 1
ATOM 8275 C C . PRO B 1 60 ? 6.711 -19.25 -9.438 1 96.75 60 PRO B C 1
ATOM 8277 O O . PRO B 1 60 ? 5.855 -20.016 -9.883 1 96.75 60 PRO B O 1
ATOM 8280 N N . HIS B 1 61 ? 8 -19.438 -9.547 1 97.12 61 HIS B N 1
ATOM 8281 C CA . HIS B 1 61 ? 8.5 -20.609 -10.273 1 97.12 61 HIS B CA 1
ATOM 8282 C C . HIS B 1 61 ? 9.766 -21.156 -9.625 1 97.12 61 HIS B C 1
ATOM 8284 O O . HIS B 1 61 ? 10.812 -21.234 -10.281 1 97.12 61 HIS B O 1
ATOM 8290 N N . PRO B 1 62 ? 9.664 -21.562 -8.375 1 97.12 62 PRO B N 1
ATOM 8291 C CA . PRO B 1 62 ? 10.82 -22.203 -7.75 1 97.12 62 PRO B CA 1
ATOM 8292 C C . PRO B 1 62 ? 11.219 -23.5 -8.453 1 97.12 62 PRO B C 1
ATOM 8294 O O . PRO B 1 62 ? 10.477 -24 -9.297 1 97.12 62 PRO B O 1
ATOM 8297 N N . TYR B 1 63 ? 12.344 -23.984 -8.133 1 96.44 63 TYR B N 1
ATOM 8298 C CA . TYR B 1 63 ? 12.883 -25.156 -8.805 1 96.44 63 TYR B CA 1
ATOM 8299 C C . TYR B 1 63 ? 11.875 -26.297 -8.797 1 96.44 63 TYR B C 1
ATOM 8301 O O . TYR B 1 63 ? 11.68 -26.984 -9.805 1 96.44 63 TYR B O 1
ATOM 8309 N N . HIS B 1 64 ? 11.25 -26.594 -7.695 1 93.56 64 HIS B N 1
ATOM 8310 C CA . HIS B 1 64 ? 10.375 -27.75 -7.547 1 93.56 64 HIS B CA 1
ATOM 8311 C C . HIS B 1 64 ? 8.914 -27.375 -7.797 1 93.56 64 HIS B C 1
ATOM 8313 O O . HIS B 1 64 ? 8.039 -27.688 -6.984 1 93.56 64 HIS B O 1
ATOM 8319 N N . SER B 1 65 ? 8.664 -26.719 -8.875 1 93.19 65 SER B N 1
ATOM 8320 C CA . SER B 1 65 ? 7.332 -26.375 -9.336 1 93.19 65 SER B CA 1
ATOM 8321 C C . SER B 1 65 ? 7.188 -26.578 -10.844 1 93.19 65 SER B C 1
ATOM 8323 O O . SER B 1 65 ? 8.172 -26.484 -11.586 1 93.19 65 SER B O 1
ATOM 8325 N N . HIS B 1 66 ? 6 -26.844 -11.266 1 92.12 66 HIS B N 1
ATOM 8326 C CA . HIS B 1 66 ? 5.734 -26.984 -12.695 1 92.12 66 HIS B CA 1
ATOM 8327 C C . HIS B 1 66 ? 5.898 -25.656 -13.422 1 92.12 66 HIS B C 1
ATOM 8329 O O . HIS B 1 66 ? 6.238 -25.625 -14.609 1 92.12 66 HIS B O 1
ATOM 8335 N N . ALA B 1 67 ? 5.652 -24.594 -12.711 1 93.88 67 ALA B N 1
ATOM 8336 C CA . ALA B 1 67 ? 5.887 -23.266 -13.289 1 93.88 67 ALA B CA 1
ATOM 8337 C C . ALA B 1 67 ? 7.344 -23.109 -13.719 1 93.88 67 ALA B C 1
ATOM 8339 O O . ALA B 1 67 ? 7.637 -22.438 -14.703 1 93.88 67 ALA B O 1
ATOM 8340 N N . ASN B 1 68 ? 8.25 -23.688 -13 1 95.56 68 ASN B N 1
ATOM 8341 C CA . ASN B 1 68 ? 9.664 -23.672 -13.352 1 95.56 68 ASN B CA 1
ATOM 8342 C C . ASN B 1 68 ? 9.914 -24.297 -14.719 1 95.56 68 ASN B C 1
ATOM 8344 O O . ASN B 1 68 ? 10.68 -23.766 -15.523 1 95.56 68 ASN B O 1
ATOM 8348 N N . ASP B 1 69 ? 9.227 -25.391 -15.016 1 93.62 69 ASP B N 1
ATOM 8349 C CA . ASP B 1 69 ? 9.344 -26.062 -16.297 1 93.62 69 ASP B CA 1
ATOM 8350 C C . ASP B 1 69 ? 8.844 -25.188 -17.438 1 93.62 69 ASP B C 1
ATOM 8352 O O . ASP B 1 69 ? 9.414 -25.188 -18.531 1 93.62 69 ASP B O 1
ATOM 8356 N N . ILE B 1 70 ? 7.84 -24.516 -17.141 1 93.19 70 ILE B N 1
ATOM 8357 C CA . ILE B 1 70 ? 7.246 -23.641 -18.156 1 93.19 70 ILE B CA 1
ATOM 8358 C C . ILE B 1 70 ? 8.211 -22.516 -18.484 1 93.19 70 ILE B C 1
ATOM 8360 O O . ILE B 1 70 ? 8.406 -22.172 -19.656 1 93.19 70 ILE B O 1
ATOM 8364 N N . VAL B 1 71 ? 8.797 -21.922 -17.484 1 96.5 71 VAL B N 1
ATOM 8365 C CA . VAL B 1 71 ? 9.766 -20.859 -17.719 1 96.5 71 VAL B CA 1
ATOM 8366 C C . VAL B 1 71 ? 10.969 -21.406 -18.484 1 96.5 71 VAL B C 1
ATOM 8368 O O . VAL B 1 71 ? 11.461 -20.766 -19.422 1 96.5 71 VAL B O 1
ATOM 8371 N N . ARG B 1 72 ? 11.445 -22.578 -18.125 1 97 72 ARG B N 1
ATOM 8372 C CA . ARG B 1 72 ? 12.562 -23.203 -18.828 1 97 72 ARG B CA 1
ATOM 8373 C C . ARG B 1 72 ? 12.234 -23.422 -20.297 1 97 72 ARG B C 1
ATOM 8375 O O . ARG B 1 72 ? 13.062 -23.141 -21.172 1 97 72 ARG B O 1
ATOM 8382 N N . LYS B 1 73 ? 11.031 -23.938 -20.547 1 94.5 73 LYS B N 1
ATOM 8383 C CA . LYS B 1 73 ? 10.602 -24.172 -21.922 1 94.5 73 LYS B CA 1
ATOM 8384 C C . LYS B 1 73 ? 10.578 -22.859 -22.703 1 94.5 73 LYS B C 1
ATOM 8386 O O . LYS B 1 73 ? 10.992 -22.812 -23.875 1 94.5 73 LYS B O 1
ATOM 8391 N N . PHE B 1 74 ? 10.117 -21.859 -22.172 1 96.69 74 PHE B N 1
ATOM 8392 C CA . PHE B 1 74 ? 10.094 -20.547 -22.812 1 96.69 74 PHE B CA 1
ATOM 8393 C C . PHE B 1 74 ? 11.508 -20.078 -23.141 1 96.69 74 PHE B C 1
ATOM 8395 O O . PHE B 1 74 ? 11.773 -19.609 -24.25 1 96.69 74 PHE B O 1
ATOM 8402 N N . LEU B 1 75 ? 12.391 -20.172 -22.062 1 98.69 75 LEU B N 1
ATOM 8403 C CA . LEU B 1 75 ? 13.766 -19.703 -22.234 1 98.69 75 LEU B CA 1
ATOM 8404 C C . LEU B 1 75 ? 14.461 -20.469 -23.359 1 98.69 75 LEU B C 1
ATOM 8406 O O . LEU B 1 75 ? 15.156 -19.875 -24.172 1 98.69 75 LEU B O 1
ATOM 8410 N N . LEU B 1 76 ? 14.289 -21.766 -23.422 1 98.06 76 LEU B N 1
ATOM 8411 C CA . LEU B 1 76 ? 14.883 -22.578 -24.484 1 98.06 76 LEU B CA 1
ATOM 8412 C C . LEU B 1 76 ? 14.352 -22.156 -25.859 1 98.06 76 LEU B C 1
ATOM 8414 O O . LEU B 1 76 ? 15.117 -22.031 -26.812 1 98.06 76 LEU B O 1
ATOM 8418 N N . SER B 1 77 ? 13.039 -21.938 -25.875 1 97.62 77 SER B N 1
ATOM 8419 C CA . SER B 1 77 ? 12.445 -21.5 -27.141 1 97.62 77 SER B CA 1
ATOM 8420 C C . SER B 1 77 ? 13.016 -20.156 -27.578 1 97.62 77 SER B C 1
ATOM 8422 O O . SER B 1 77 ? 13.367 -19.984 -28.75 1 97.62 77 SER B O 1
ATOM 8424 N N . ARG B 1 78 ? 13.094 -19.25 -26.656 1 98.06 78 ARG B N 1
ATOM 8425 C CA . ARG B 1 78 ? 13.594 -17.922 -26.938 1 98.06 78 ARG B CA 1
ATOM 8426 C C . ARG B 1 78 ? 15.055 -17.953 -27.375 1 98.06 78 ARG B C 1
ATOM 8428 O O . ARG B 1 78 ? 15.445 -17.266 -28.312 1 98.06 78 ARG B O 1
ATOM 8435 N N . ILE B 1 79 ? 15.906 -18.719 -26.75 1 98.62 79 ILE B N 1
ATOM 8436 C CA . ILE B 1 79 ? 17.328 -18.828 -27.047 1 98.62 79 ILE B CA 1
ATOM 8437 C C . ILE B 1 79 ? 17.531 -19.484 -28.406 1 98.62 79 ILE B C 1
ATOM 8439 O O . ILE B 1 79 ? 18.375 -19.062 -29.203 1 98.62 79 ILE B O 1
ATOM 8443 N N . ASN B 1 80 ? 16.734 -20.484 -28.656 1 97.94 80 ASN B N 1
ATOM 8444 C CA . ASN B 1 80 ? 16.828 -21.125 -29.969 1 97.94 80 ASN B CA 1
ATOM 8445 C C . ASN B 1 80 ? 16.422 -20.188 -31.094 1 97.94 80 ASN B C 1
ATOM 8447 O O . ASN B 1 80 ? 17.031 -20.188 -32.156 1 97.94 80 ASN B O 1
ATOM 8451 N N . GLU B 1 81 ? 15.461 -19.422 -30.844 1 97.44 81 GLU B N 1
ATOM 8452 C CA . GLU B 1 81 ? 15.055 -18.422 -31.828 1 97.44 81 GLU B CA 1
ATOM 8453 C C . GLU B 1 81 ? 16.188 -17.438 -32.125 1 97.44 81 GLU B C 1
ATOM 8455 O O . GLU B 1 81 ? 16.422 -17.078 -33.281 1 97.44 81 GLU B O 1
ATOM 8460 N N . ILE B 1 82 ? 16.891 -17.047 -31.109 1 97.75 82 ILE B N 1
ATOM 8461 C CA . ILE B 1 82 ? 17.969 -16.062 -31.219 1 97.75 82 ILE B CA 1
ATOM 8462 C C . ILE B 1 82 ? 19.172 -16.688 -31.922 1 97.75 82 ILE B C 1
ATOM 8464 O O . ILE B 1 82 ? 19.828 -16.031 -32.719 1 97.75 82 ILE B O 1
ATOM 8468 N N . THR B 1 83 ? 19.484 -17.938 -31.672 1 97.81 83 THR B N 1
ATOM 8469 C CA . THR B 1 83 ? 20.766 -18.531 -32.094 1 97.81 83 THR B CA 1
ATOM 8470 C C . THR B 1 83 ? 20.609 -19.281 -33.406 1 97.81 83 THR B C 1
ATOM 8472 O O . THR B 1 83 ? 21.609 -19.625 -34.031 1 97.81 83 THR B O 1
ATOM 8475 N N . THR B 1 84 ? 19.406 -19.469 -33.75 1 95.81 84 THR B N 1
ATOM 8476 C CA . THR B 1 84 ? 19.188 -20.203 -35 1 95.81 84 THR B CA 1
ATOM 8477 C C . THR B 1 84 ? 19.859 -19.484 -36.156 1 95.81 84 THR B C 1
ATOM 8479 O O . THR B 1 84 ? 19.688 -18.281 -36.344 1 95.81 84 THR B O 1
ATOM 8482 N N . GLY B 1 85 ? 20.609 -20.234 -37 1 93.94 85 GLY B N 1
ATOM 8483 C CA . GLY B 1 85 ? 21.234 -19.688 -38.188 1 93.94 85 GLY B CA 1
ATOM 8484 C C . GLY B 1 85 ? 22.609 -19.094 -37.906 1 93.94 85 GLY B C 1
ATOM 8485 O O . GLY B 1 85 ? 23.312 -18.703 -38.844 1 93.94 85 GLY B O 1
ATOM 8486 N N . CYS B 1 86 ? 23.031 -19.016 -36.625 1 97.06 86 CYS B N 1
ATOM 8487 C CA . CYS B 1 86 ? 24.344 -18.469 -36.281 1 97.06 86 CYS B CA 1
ATOM 8488 C C . CYS B 1 86 ? 25.359 -19.578 -36.062 1 97.06 86 CYS B C 1
ATOM 8490 O O . CYS B 1 86 ? 25.25 -20.359 -35.125 1 97.06 86 CYS B O 1
ATOM 8492 N N . ALA B 1 87 ? 26.422 -19.641 -36.781 1 96.12 87 ALA B N 1
ATOM 8493 C CA . ALA B 1 87 ? 27.375 -20.734 -36.781 1 96.12 87 ALA B CA 1
ATOM 8494 C C . ALA B 1 87 ? 28.234 -20.734 -35.531 1 96.12 87 ALA B C 1
ATOM 8496 O O . ALA B 1 87 ? 28.734 -21.781 -35.094 1 96.12 87 ALA B O 1
ATOM 8497 N N . TYR B 1 88 ? 28.469 -19.625 -34.938 1 96.94 88 TYR B N 1
ATOM 8498 C CA . TYR B 1 88 ? 29.391 -19.562 -33.812 1 96.94 88 TYR B CA 1
ATOM 8499 C C . TYR B 1 88 ? 28.625 -19.547 -32.5 1 96.94 88 TYR B C 1
ATOM 8501 O O . TYR B 1 88 ? 29.203 -19.266 -31.438 1 96.94 88 TYR B O 1
ATOM 8509 N N . ALA B 1 89 ? 27.344 -19.75 -32.5 1 98.12 89 ALA B N 1
ATOM 8510 C CA . ALA B 1 89 ? 26.531 -19.844 -31.312 1 98.12 89 ALA B CA 1
ATOM 8511 C C . ALA B 1 89 ? 26.109 -21.297 -31.047 1 98.12 89 ALA B C 1
ATOM 8513 O O . ALA B 1 89 ? 25.609 -21.969 -31.953 1 98.12 89 ALA B O 1
ATOM 8514 N N . HIS B 1 90 ? 26.328 -21.75 -29.766 1 97.5 90 HIS B N 1
ATOM 8515 C CA . HIS B 1 90 ? 26 -23.125 -29.391 1 97.5 90 HIS B CA 1
ATOM 8516 C C . HIS B 1 90 ? 25.141 -23.156 -28.125 1 97.5 90 HIS B C 1
ATOM 8518 O O . HIS B 1 90 ? 25.406 -22.406 -27.172 1 97.5 90 HIS B O 1
ATOM 8524 N N . VAL B 1 91 ? 24.125 -23.938 -28.172 1 98.19 91 VAL B N 1
ATOM 8525 C CA . VAL B 1 91 ? 23.219 -24.094 -27.047 1 98.19 91 VAL B CA 1
ATOM 8526 C C . VAL B 1 91 ? 23.312 -25.516 -26.5 1 98.19 91 VAL B C 1
ATOM 8528 O O . VAL B 1 91 ? 23.312 -26.484 -27.266 1 98.19 91 VAL B O 1
ATOM 8531 N N . LYS B 1 92 ? 23.531 -25.641 -25.156 1 97.06 92 LYS B N 1
ATOM 8532 C CA . LYS B 1 92 ? 23.578 -26.938 -24.5 1 97.06 92 LYS B CA 1
ATOM 8533 C C . LYS B 1 92 ? 22.719 -26.953 -23.25 1 97.06 92 LYS B C 1
ATOM 8535 O O . LYS B 1 92 ? 22.703 -25.984 -22.484 1 97.06 92 LYS B O 1
ATOM 8540 N N . GLU B 1 93 ? 21.984 -27.984 -23.094 1 95.94 93 GLU B N 1
ATOM 8541 C CA . GLU B 1 93 ? 21.281 -28.219 -21.844 1 95.94 93 GLU B CA 1
ATOM 8542 C C . GLU B 1 93 ? 22.141 -29.016 -20.859 1 95.94 93 GLU B C 1
ATOM 8544 O O . GLU B 1 93 ? 22.625 -30.109 -21.188 1 95.94 93 GLU B O 1
ATOM 8549 N N . ASP B 1 94 ? 22.406 -28.422 -19.75 1 92.88 94 ASP B N 1
ATOM 8550 C CA . ASP B 1 94 ? 23.156 -29.125 -18.719 1 92.88 94 ASP B CA 1
ATOM 8551 C C . ASP B 1 94 ? 22.266 -30.094 -17.953 1 92.88 94 ASP B C 1
ATOM 8553 O O . ASP B 1 94 ? 21.469 -29.688 -17.094 1 92.88 94 ASP B O 1
ATOM 8557 N N . THR B 1 95 ? 22.406 -31.391 -18.172 1 87 95 THR B N 1
ATOM 8558 C CA . THR B 1 95 ? 21.594 -32.406 -17.531 1 87 95 THR B CA 1
ATOM 8559 C C . THR B 1 95 ? 22.453 -33.281 -16.609 1 87 95 THR B C 1
ATOM 8561 O O . THR B 1 95 ? 22.094 -34.438 -16.344 1 87 95 THR B O 1
ATOM 8564 N N . ASN B 1 96 ? 23.531 -32.656 -16.141 1 84.69 96 ASN B N 1
ATOM 8565 C CA . ASN B 1 96 ? 24.422 -33.406 -15.258 1 84.69 96 ASN B CA 1
ATOM 8566 C C . ASN B 1 96 ? 23.828 -33.562 -13.859 1 84.69 96 ASN B C 1
ATOM 8568 O O . ASN B 1 96 ? 23.078 -32.719 -13.398 1 84.69 96 ASN B O 1
ATOM 8572 N N . THR B 1 97 ? 24.078 -34.719 -13.266 1 86.88 97 THR B N 1
ATOM 8573 C CA . THR B 1 97 ? 23.781 -34.938 -11.852 1 86.88 97 THR B CA 1
ATOM 8574 C C . THR B 1 97 ? 25.016 -34.688 -10.992 1 86.88 97 THR B C 1
ATOM 8576 O O . THR B 1 97 ? 26.078 -35.281 -11.242 1 86.88 97 THR B O 1
ATOM 8579 N N . THR B 1 98 ? 24.891 -33.812 -10.07 1 83.56 98 THR B N 1
ATOM 8580 C CA . THR B 1 98 ? 26.016 -33.469 -9.219 1 83.56 98 THR B CA 1
ATOM 8581 C C . THR B 1 98 ? 25.719 -33.812 -7.758 1 83.56 98 THR B C 1
ATOM 8583 O O . THR B 1 98 ? 24.562 -33.781 -7.336 1 83.56 98 THR B O 1
ATOM 8586 N N . SER B 1 99 ? 26.703 -34.25 -7.008 1 83.31 99 SER B N 1
ATOM 8587 C CA . SER B 1 99 ? 26.609 -34.5 -5.57 1 83.31 99 SER B CA 1
ATOM 8588 C C . SER B 1 99 ? 27.734 -33.781 -4.82 1 83.31 99 SER B C 1
ATOM 8590 O O . SER B 1 99 ? 28.875 -33.75 -5.297 1 83.31 99 SER B O 1
ATOM 8592 N N . PHE B 1 100 ? 27.438 -33.219 -3.688 1 80.31 100 PHE B N 1
ATOM 8593 C CA . PHE B 1 100 ? 28.438 -32.5 -2.896 1 80.31 100 PHE B CA 1
ATOM 8594 C C . PHE B 1 100 ? 27.969 -32.312 -1.459 1 80.31 100 PHE B C 1
ATOM 8596 O O . PHE B 1 100 ? 26.781 -32.531 -1.155 1 80.31 100 PHE B O 1
ATOM 8603 N N . MET B 1 101 ? 28.891 -31.984 -0.598 1 79.06 101 MET B N 1
ATOM 8604 C CA . MET B 1 101 ? 28.562 -31.672 0.792 1 79.06 101 MET B CA 1
ATOM 8605 C C . MET B 1 101 ? 28.25 -30.188 0.957 1 79.06 101 MET B C 1
ATOM 8607 O O . MET B 1 101 ? 29.078 -29.344 0.643 1 79.06 101 MET B O 1
ATOM 8611 N N . LYS B 1 102 ? 27.094 -29.875 1.291 1 79.88 102 LYS B N 1
ATOM 8612 C CA . LYS B 1 102 ? 26.703 -28.5 1.555 1 79.88 102 LYS B CA 1
ATOM 8613 C C . LYS B 1 102 ? 27.266 -28.016 2.887 1 79.88 102 LYS B C 1
ATOM 8615 O O . LYS B 1 102 ? 27.719 -26.875 2.99 1 79.88 102 LYS B O 1
ATOM 8620 N N . SER B 1 103 ? 27.078 -28.766 3.824 1 76.12 103 SER B N 1
ATOM 8621 C CA . SER B 1 103 ? 27.656 -28.547 5.145 1 76.12 103 SER B CA 1
ATOM 8622 C C . SER B 1 103 ? 28.234 -29.844 5.719 1 76.12 103 SER B C 1
ATOM 8624 O O . SER B 1 103 ? 28.219 -30.875 5.059 1 76.12 103 SER B O 1
ATOM 8626 N N . GLY B 1 104 ? 28.766 -29.672 6.891 1 69.31 104 GLY B N 1
ATOM 8627 C CA . GLY B 1 104 ? 29.422 -30.812 7.508 1 69.31 104 GLY B CA 1
ATOM 8628 C C . GLY B 1 104 ? 28.484 -32 7.691 1 69.31 104 GLY B C 1
ATOM 8629 O O . GLY B 1 104 ? 28.938 -33.156 7.684 1 69.31 104 GLY B O 1
ATOM 8630 N N . ASN B 1 105 ? 27.188 -31.766 7.695 1 76.62 105 ASN B N 1
ATOM 8631 C CA . ASN B 1 105 ? 26.266 -32.875 7.938 1 76.62 105 ASN B CA 1
ATOM 8632 C C . ASN B 1 105 ? 25.188 -32.938 6.871 1 76.62 105 ASN B C 1
ATOM 8634 O O . ASN B 1 105 ? 24.188 -33.656 7.031 1 76.62 105 ASN B O 1
ATOM 8638 N N . GLU B 1 106 ? 25.328 -32.188 5.824 1 82.25 106 GLU B N 1
ATOM 8639 C CA . GLU B 1 106 ? 24.312 -32.156 4.785 1 82.25 106 GLU B CA 1
ATOM 8640 C C . GLU B 1 106 ? 24.906 -32.438 3.412 1 82.25 106 GLU B C 1
ATOM 8642 O O . GLU B 1 106 ? 25.812 -31.766 2.961 1 82.25 106 GLU B O 1
ATOM 8647 N N . ALA B 1 107 ? 24.438 -33.438 2.854 1 83.12 107 ALA B N 1
ATOM 8648 C CA . ALA B 1 107 ? 24.812 -33.812 1.49 1 83.12 107 ALA B CA 1
ATOM 8649 C C . ALA B 1 107 ? 23.672 -33.531 0.51 1 83.12 107 ALA B C 1
ATOM 8651 O O . ALA B 1 107 ? 22.5 -33.656 0.854 1 83.12 107 ALA B O 1
ATOM 8652 N N . VAL B 1 108 ? 24.047 -33.188 -0.729 1 88.62 108 VAL B N 1
ATOM 8653 C CA . VAL B 1 108 ? 23.047 -32.812 -1.728 1 88.62 108 VAL B CA 1
ATOM 8654 C C . VAL B 1 108 ? 23.297 -33.594 -3.023 1 88.62 108 VAL B C 1
ATOM 8656 O O . VAL B 1 108 ? 24.453 -33.719 -3.455 1 88.62 108 VAL B O 1
ATOM 8659 N N . VAL B 1 109 ? 22.328 -34.188 -3.498 1 87.69 109 VAL B N 1
ATOM 8660 C CA . VAL B 1 109 ? 22.297 -34.719 -4.863 1 87.69 109 VAL B CA 1
ATOM 8661 C C . VAL B 1 109 ? 21.359 -33.844 -5.719 1 87.69 109 VAL B C 1
ATOM 8663 O O . VAL B 1 109 ? 20.172 -33.719 -5.418 1 87.69 109 VAL B O 1
ATOM 8666 N N . PHE B 1 110 ? 21.953 -33.281 -6.801 1 91.75 110 PHE B N 1
ATOM 8667 C CA . PHE B 1 110 ? 21.203 -32.312 -7.605 1 91.75 110 PHE B CA 1
ATOM 8668 C C . PHE B 1 110 ? 21.25 -32.688 -9.086 1 91.75 110 PHE B C 1
ATOM 8670 O O . PHE B 1 110 ? 22.328 -32.844 -9.656 1 91.75 110 PHE B O 1
ATOM 8677 N N . GLN B 1 111 ? 20.109 -32.906 -9.672 1 91.25 111 GLN B N 1
ATOM 8678 C CA . GLN B 1 111 ? 20.016 -33.094 -11.117 1 91.25 111 GLN B CA 1
ATOM 8679 C C . GLN B 1 111 ? 19.781 -31.766 -11.828 1 91.25 111 GLN B C 1
ATOM 8681 O O . GLN B 1 111 ? 18.703 -31.172 -11.711 1 91.25 111 GLN B O 1
ATOM 8686 N N . ALA B 1 112 ? 20.766 -31.375 -12.609 1 94 112 ALA B N 1
ATOM 8687 C CA . ALA B 1 112 ? 20.812 -30.031 -13.164 1 94 112 ALA B CA 1
ATOM 8688 C C . ALA B 1 112 ? 19.875 -29.875 -14.344 1 94 112 ALA B C 1
ATOM 8690 O O . ALA B 1 112 ? 19.531 -30.859 -15.008 1 94 112 ALA B O 1
ATOM 8691 N N . SER B 1 113 ? 19.359 -28.672 -14.539 1 96.44 113 SER B N 1
ATOM 8692 C CA . SER B 1 113 ? 18.578 -28.266 -15.703 1 96.44 113 SER B CA 1
ATOM 8693 C C . SER B 1 113 ? 18.984 -26.875 -16.188 1 96.44 113 SER B C 1
ATOM 8695 O O . SER B 1 113 ? 18.125 -26.062 -16.547 1 96.44 113 SER B O 1
ATOM 8697 N N . ASN B 1 114 ? 20.297 -26.594 -16.109 1 98.12 114 ASN B N 1
ATOM 8698 C CA . ASN B 1 114 ? 20.812 -25.312 -16.578 1 98.12 114 ASN B CA 1
ATOM 8699 C C . ASN B 1 114 ? 20.688 -25.188 -18.094 1 98.12 114 ASN B C 1
ATOM 8701 O O . ASN B 1 114 ? 20.641 -26.188 -18.812 1 98.12 114 ASN B O 1
ATOM 8705 N N . ILE B 1 115 ? 20.531 -23.984 -18.562 1 98.69 115 ILE B N 1
ATOM 8706 C CA . ILE B 1 115 ? 20.594 -23.656 -19.984 1 98.69 115 ILE B CA 1
ATOM 8707 C C . ILE B 1 115 ? 21.891 -22.922 -20.281 1 98.69 115 ILE B C 1
ATOM 8709 O O . ILE B 1 115 ? 22.125 -21.812 -19.797 1 98.69 115 ILE B O 1
ATOM 8713 N N . LEU B 1 116 ? 22.734 -23.578 -21.109 1 98.56 116 LEU B N 1
ATOM 8714 C CA . LEU B 1 116 ? 24.047 -23.031 -21.422 1 98.56 116 LEU B CA 1
ATOM 8715 C C . LEU B 1 116 ? 24.094 -22.531 -22.859 1 98.56 116 LEU B C 1
ATOM 8717 O O . LEU B 1 116 ? 23.562 -23.172 -23.766 1 98.56 116 LEU B O 1
ATOM 8721 N N . VAL B 1 117 ? 24.656 -21.375 -23.047 1 98.81 117 VAL B N 1
ATOM 8722 C CA . VAL B 1 117 ? 24.891 -20.812 -24.375 1 98.81 117 VAL B CA 1
ATOM 8723 C C . VAL B 1 117 ? 26.344 -20.406 -24.516 1 98.81 117 VAL B C 1
ATOM 8725 O O . VAL B 1 117 ? 26.906 -19.734 -23.656 1 98.81 117 VAL B O 1
ATOM 8728 N N . LYS B 1 118 ? 27 -20.859 -25.547 1 98.25 118 LYS B N 1
ATOM 8729 C CA . LYS B 1 118 ? 28.375 -20.484 -25.859 1 98.25 118 LYS B CA 1
ATOM 8730 C C . LYS B 1 118 ? 28.469 -19.734 -27.188 1 98.25 118 LYS B C 1
ATOM 8732 O O . LYS B 1 118 ? 27.938 -20.203 -28.203 1 98.25 118 LYS B O 1
ATOM 8737 N N . ILE B 1 119 ? 29.031 -18.594 -27.156 1 98.38 119 ILE B N 1
ATOM 8738 C CA . ILE B 1 119 ? 29.344 -17.812 -28.359 1 98.38 119 ILE B CA 1
ATOM 8739 C C . ILE B 1 119 ? 30.844 -17.781 -28.578 1 98.38 119 ILE B C 1
ATOM 8741 O O . ILE B 1 119 ? 31.578 -17.141 -27.812 1 98.38 119 ILE B O 1
ATOM 8745 N N . ASP B 1 120 ? 31.25 -18.391 -29.641 1 97.38 120 ASP B N 1
ATOM 8746 C CA . ASP B 1 120 ? 32.688 -18.469 -29.922 1 97.38 120 ASP B CA 1
ATOM 8747 C C . ASP B 1 120 ? 33.25 -17.094 -30.266 1 97.38 120 ASP B C 1
ATOM 8749 O O . ASP B 1 120 ? 32.625 -16.328 -31.031 1 97.38 120 ASP B O 1
ATOM 8753 N N . GLY B 1 121 ? 34.406 -16.797 -29.625 1 95.94 121 GLY B N 1
ATOM 8754 C CA . GLY B 1 121 ? 35.125 -15.602 -30.047 1 95.94 121 GLY B CA 1
ATOM 8755 C C . GLY B 1 121 ? 35.781 -15.742 -31.391 1 95.94 121 GLY B C 1
ATOM 8756 O O . GLY B 1 121 ? 36.062 -16.859 -31.844 1 95.94 121 GLY B O 1
ATOM 8757 N N . TYR B 1 122 ? 36.094 -14.594 -32.031 1 94.25 122 TYR B N 1
ATOM 8758 C CA . TYR B 1 122 ? 36.719 -14.672 -33.344 1 94.25 122 TYR B CA 1
ATOM 8759 C C . TYR B 1 122 ? 38.219 -14.883 -33.219 1 94.25 122 TYR B C 1
ATOM 8761 O O . TYR B 1 122 ? 38.875 -15.266 -34.188 1 94.25 122 TYR B O 1
ATOM 8769 N N . ASP B 1 123 ? 38.781 -14.57 -32.031 1 93.88 123 ASP B N 1
ATOM 8770 C CA . ASP B 1 123 ? 40.219 -14.805 -31.781 1 93.88 123 ASP B CA 1
ATOM 8771 C C . ASP B 1 123 ? 40.438 -16.219 -31.281 1 93.88 123 ASP B C 1
ATOM 8773 O O . ASP B 1 123 ? 40.062 -16.578 -30.172 1 93.88 123 ASP B O 1
ATOM 8777 N N . ASP B 1 124 ? 41.188 -16.984 -32 1 89.62 124 ASP B N 1
ATOM 8778 C CA . ASP B 1 124 ? 41.375 -18.406 -31.734 1 89.62 124 ASP B CA 1
ATOM 8779 C C . ASP B 1 124 ? 42.094 -18.625 -30.406 1 89.62 124 ASP B C 1
ATOM 8781 O O . ASP B 1 124 ? 42.031 -19.703 -29.812 1 89.62 124 ASP B O 1
ATOM 8785 N N . ARG B 1 125 ? 42.938 -17.609 -30.031 1 81.38 125 ARG B N 1
ATOM 8786 C CA . ARG B 1 125 ? 43.719 -17.703 -28.797 1 81.38 125 ARG B CA 1
ATOM 8787 C C . ARG B 1 125 ? 42.812 -17.906 -27.594 1 81.38 125 ARG B C 1
ATOM 8789 O O . ARG B 1 125 ? 43.25 -18.422 -26.562 1 81.38 125 ARG B O 1
ATOM 8796 N N . PHE B 1 126 ? 41.312 -17.578 -27.703 1 86.56 126 PHE B N 1
ATOM 8797 C CA . PHE B 1 126 ? 40.438 -17.531 -26.547 1 86.56 126 PHE B CA 1
ATOM 8798 C C . PHE B 1 126 ? 39.312 -18.578 -26.688 1 86.56 126 PHE B C 1
ATOM 8800 O O . PHE B 1 126 ? 38.281 -18.469 -26.016 1 86.56 126 PHE B O 1
ATOM 8807 N N . ILE B 1 127 ? 39.438 -19.562 -27.453 1 85.81 127 ILE B N 1
ATOM 8808 C CA . ILE B 1 127 ? 38.406 -20.562 -27.672 1 85.81 127 ILE B CA 1
ATOM 8809 C C . ILE B 1 127 ? 38.469 -21.641 -26.578 1 85.81 127 ILE B C 1
ATOM 8811 O O . ILE B 1 127 ? 37.438 -22.094 -26.078 1 85.81 127 ILE B O 1
ATOM 8815 N N . LYS B 1 128 ? 39.625 -22 -26.172 1 86.5 128 LYS B N 1
ATOM 8816 C CA . LYS B 1 128 ? 39.812 -23.078 -25.203 1 86.5 128 LYS B CA 1
ATOM 8817 C C . LYS B 1 128 ? 39.938 -22.531 -23.781 1 86.5 128 LYS B C 1
ATOM 8819 O O . LYS B 1 128 ? 39.656 -23.234 -22.812 1 86.5 128 LYS B O 1
ATOM 8824 N N . SER B 1 129 ? 40.344 -21.359 -23.703 1 89.12 129 SER B N 1
ATOM 8825 C CA . SER B 1 129 ? 40.5 -20.703 -22.422 1 89.12 129 SER B CA 1
ATOM 8826 C C . SER B 1 129 ? 40.469 -19.188 -22.562 1 89.12 129 SER B C 1
ATOM 8828 O O . SER B 1 129 ? 40.625 -18.656 -23.672 1 89.12 129 SER B O 1
ATOM 8830 N N . GLY B 1 130 ? 40.125 -18.562 -21.453 1 90.25 130 GLY B N 1
ATOM 8831 C CA . GLY B 1 130 ? 40.188 -17.109 -21.469 1 90.25 130 GLY B CA 1
ATOM 8832 C C . GLY B 1 130 ? 38.844 -16.469 -21.781 1 90.25 130 GLY B C 1
ATOM 8833 O O . GLY B 1 130 ? 38.75 -15.258 -21.984 1 90.25 130 GLY B O 1
ATOM 8834 N N . GLY B 1 131 ? 37.812 -17.266 -21.844 1 94.88 131 GLY B N 1
ATOM 8835 C CA . GLY B 1 131 ? 36.5 -16.734 -22.078 1 94.88 131 GLY B CA 1
ATOM 8836 C C . GLY B 1 131 ? 35.875 -16.047 -20.859 1 94.88 131 GLY B C 1
ATOM 8837 O O . GLY B 1 131 ? 36.562 -15.906 -19.828 1 94.88 131 GLY B O 1
ATOM 8838 N N . VAL B 1 132 ? 34.75 -15.555 -21.031 1 96.88 132 VAL B N 1
ATOM 8839 C CA . VAL B 1 132 ? 34.031 -14.852 -19.969 1 96.88 132 VAL B CA 1
ATOM 8840 C C . VAL B 1 132 ? 32.688 -15.531 -19.688 1 96.88 132 VAL B C 1
ATOM 8842 O O . VAL B 1 132 ? 31.953 -15.844 -20.609 1 96.88 132 VAL B O 1
ATOM 8845 N N . LEU B 1 133 ? 32.406 -15.75 -18.375 1 97.94 133 LEU B N 1
ATOM 8846 C CA . LEU B 1 133 ? 31.141 -16.359 -17.938 1 97.94 133 LEU B CA 1
ATOM 8847 C C . LEU B 1 133 ? 30.156 -15.297 -17.484 1 97.94 133 LEU B C 1
ATOM 8849 O O . LEU B 1 133 ? 30.5 -14.391 -16.734 1 97.94 133 LEU B O 1
ATOM 8853 N N . PHE B 1 134 ? 28.969 -15.352 -18.047 1 98.81 134 PHE B N 1
ATOM 8854 C CA . PHE B 1 134 ? 27.812 -14.586 -17.578 1 98.81 134 PHE B CA 1
ATOM 8855 C C . PHE B 1 134 ? 26.781 -15.5 -16.938 1 98.81 134 PHE B C 1
ATOM 8857 O O . PHE B 1 134 ? 26.328 -16.469 -17.562 1 98.81 134 PHE B O 1
ATOM 8864 N N . SER B 1 135 ? 26.406 -15.156 -15.664 1 98.56 135 SER B N 1
ATOM 8865 C CA . SER B 1 135 ? 25.562 -16.109 -14.945 1 98.56 135 SER B CA 1
ATOM 8866 C C . SER B 1 135 ? 24.375 -15.406 -14.297 1 98.56 135 SER B C 1
ATOM 8868 O O . SER B 1 135 ? 24.516 -14.297 -13.773 1 98.56 135 SER B O 1
ATOM 8870 N N . ALA B 1 136 ? 23.219 -15.938 -14.375 1 98.62 136 ALA B N 1
ATOM 8871 C CA . ALA B 1 136 ? 21.969 -15.609 -13.695 1 98.62 136 ALA B CA 1
ATOM 8872 C C . ALA B 1 136 ? 21.109 -16.844 -13.5 1 98.62 136 ALA B C 1
ATOM 8874 O O . ALA B 1 136 ? 21.375 -17.891 -14.102 1 98.62 136 ALA B O 1
ATOM 8875 N N . HIS B 1 137 ? 20.141 -16.766 -12.633 1 98.62 137 HIS B N 1
ATOM 8876 C CA . HIS B 1 137 ? 19.312 -17.953 -12.414 1 98.62 137 HIS B CA 1
ATOM 8877 C C . HIS B 1 137 ? 17.844 -17.672 -12.742 1 98.62 137 HIS B C 1
ATOM 8879 O O . HIS B 1 137 ? 17.359 -16.562 -12.492 1 98.62 137 HIS B O 1
ATOM 8885 N N . TYR B 1 138 ? 17.109 -18.672 -13.234 1 98.56 138 TYR B N 1
ATOM 8886 C CA . TYR B 1 138 ? 15.75 -18.391 -13.664 1 98.56 138 TYR B CA 1
ATOM 8887 C C . TYR B 1 138 ? 14.742 -18.906 -12.648 1 98.56 138 TYR B C 1
ATOM 8889 O O . TYR B 1 138 ? 13.555 -18.578 -12.727 1 98.56 138 TYR B O 1
ATOM 8897 N N . ASP B 1 139 ? 15.164 -19.719 -11.625 1 98.06 139 ASP B N 1
ATOM 8898 C CA . ASP B 1 139 ? 14.227 -20.094 -10.57 1 98.06 139 ASP B CA 1
ATOM 8899 C C . ASP B 1 139 ? 13.945 -18.922 -9.641 1 98.06 139 ASP B C 1
ATOM 8901 O O . ASP B 1 139 ? 14.836 -18.109 -9.367 1 98.06 139 ASP B O 1
ATOM 8905 N N . SER B 1 140 ? 12.75 -18.797 -9.211 1 97.88 140 SER B N 1
ATOM 8906 C CA . SER B 1 140 ? 12.367 -17.875 -8.148 1 97.88 140 SER B CA 1
ATOM 8907 C C . SER B 1 140 ? 12.117 -18.609 -6.84 1 97.88 140 SER B C 1
ATOM 8909 O O . SER B 1 140 ? 12.242 -19.828 -6.777 1 97.88 140 SER B O 1
ATOM 8911 N N . VAL B 1 141 ? 11.82 -17.875 -5.793 1 97.44 141 VAL B N 1
ATOM 8912 C CA . VAL B 1 141 ? 11.336 -18.516 -4.582 1 97.44 141 VAL B CA 1
ATOM 8913 C C . VAL B 1 141 ? 9.844 -18.812 -4.715 1 97.44 141 VAL B C 1
ATOM 8915 O O . VAL B 1 141 ? 9.188 -18.312 -5.633 1 97.44 141 VAL B O 1
ATOM 8918 N N . SER B 1 142 ? 9.344 -19.625 -3.809 1 97.75 142 SER B N 1
ATOM 8919 C CA . SER B 1 142 ? 7.969 -20.094 -3.885 1 97.75 142 SER B CA 1
ATOM 8920 C C . SER B 1 142 ? 6.98 -18.969 -3.596 1 97.75 142 SER B C 1
ATOM 8922 O O . SER B 1 142 ? 5.801 -19.078 -3.945 1 97.75 142 SER B O 1
ATOM 8924 N N . THR B 1 143 ? 7.398 -17.891 -3.006 1 97.88 143 THR B N 1
ATOM 8925 C CA . THR B 1 143 ? 6.488 -16.828 -2.588 1 97.88 143 THR B CA 1
ATOM 8926 C C . THR B 1 143 ? 6.68 -15.578 -3.447 1 97.88 143 THR B C 1
ATOM 8928 O O . THR B 1 143 ? 6.199 -14.5 -3.1 1 97.88 143 THR B O 1
ATOM 8931 N N . ALA B 1 144 ? 7.445 -15.695 -4.598 1 97.69 144 ALA B N 1
ATOM 8932 C CA . ALA B 1 144 ? 7.707 -14.5 -5.395 1 97.69 144 ALA B CA 1
ATOM 8933 C C . ALA B 1 144 ? 7.75 -14.828 -6.883 1 97.69 144 ALA B C 1
ATOM 8935 O O . ALA B 1 144 ? 8.297 -15.867 -7.277 1 97.69 144 ALA B O 1
ATOM 8936 N N . PRO B 1 145 ? 7.246 -13.875 -7.734 1 97.19 145 PRO B N 1
ATOM 8937 C CA . PRO B 1 145 ? 7.391 -14.047 -9.18 1 97.19 145 PRO B CA 1
ATOM 8938 C C . PRO B 1 145 ? 8.836 -13.906 -9.648 1 97.19 145 PRO B C 1
ATOM 8940 O O . PRO B 1 145 ? 9.188 -14.398 -10.727 1 97.19 145 PRO B O 1
ATOM 8943 N N . GLY B 1 146 ? 9.641 -13.164 -8.883 1 97.62 146 GLY B N 1
ATOM 8944 C CA . GLY B 1 146 ? 11.07 -13.102 -9.133 1 97.62 146 GLY B CA 1
ATOM 8945 C C . GLY B 1 146 ? 11.445 -12.102 -10.203 1 97.62 146 GLY B C 1
ATOM 8946 O O . GLY B 1 146 ? 12.258 -12.398 -11.086 1 97.62 146 GLY B O 1
ATOM 8947 N N . ALA B 1 147 ? 10.867 -10.883 -10.156 1 97.75 147 ALA B N 1
ATOM 8948 C CA . ALA B 1 147 ? 11.219 -9.852 -11.133 1 97.75 147 ALA B CA 1
ATOM 8949 C C . ALA B 1 147 ? 12.672 -9.414 -10.969 1 97.75 147 ALA B C 1
ATOM 8951 O O . ALA B 1 147 ? 13.43 -9.383 -11.938 1 97.75 147 ALA B O 1
ATOM 8952 N N . THR B 1 148 ? 13.031 -9.148 -9.734 1 97.31 148 THR B N 1
ATOM 8953 C CA . THR B 1 148 ? 14.391 -8.695 -9.477 1 97.31 148 THR B CA 1
ATOM 8954 C C . THR B 1 148 ? 15.297 -9.867 -9.125 1 97.31 148 THR B C 1
ATOM 8956 O O . THR B 1 148 ? 16.516 -9.812 -9.336 1 97.31 148 THR B O 1
ATOM 8959 N N . ASP B 1 149 ? 14.773 -10.914 -8.672 1 96.75 149 ASP B N 1
ATOM 8960 C CA . ASP B 1 149 ? 15.508 -12.109 -8.266 1 96.75 149 ASP B CA 1
ATOM 8961 C C . ASP B 1 149 ? 14.938 -13.359 -8.93 1 96.75 149 ASP B C 1
ATOM 8963 O O . ASP B 1 149 ? 14.211 -14.125 -8.297 1 96.75 149 ASP B O 1
ATOM 8967 N N . ASP B 1 150 ? 15.281 -13.617 -10.148 1 97.75 150 ASP B N 1
ATOM 8968 C CA . ASP B 1 150 ? 16.344 -12.961 -10.898 1 97.75 150 ASP B CA 1
ATOM 8969 C C . ASP B 1 150 ? 15.922 -12.68 -12.336 1 97.75 150 ASP B C 1
ATOM 8971 O O . ASP B 1 150 ? 16.734 -12.781 -13.258 1 97.75 150 ASP B O 1
ATOM 8975 N N . GLY B 1 151 ? 14.602 -12.438 -12.539 1 98.5 151 GLY B N 1
ATOM 8976 C CA . GLY B 1 151 ? 14.023 -12.297 -13.867 1 98.5 151 GLY B CA 1
ATOM 8977 C C . GLY B 1 151 ? 14.672 -11.195 -14.688 1 98.5 151 GLY B C 1
ATOM 8978 O O . GLY B 1 151 ? 14.922 -11.375 -15.875 1 98.5 151 GLY B O 1
ATOM 8979 N N . ILE B 1 152 ? 14.922 -10.109 -14.117 1 98.56 152 ILE B N 1
ATOM 8980 C CA . ILE B 1 152 ? 15.539 -8.984 -14.812 1 98.56 152 ILE B CA 1
ATOM 8981 C C . ILE B 1 152 ? 16.922 -9.391 -15.328 1 98.56 152 ILE B C 1
ATOM 8983 O O . ILE B 1 152 ? 17.281 -9.078 -16.469 1 98.56 152 ILE B O 1
ATOM 8987 N N . ALA B 1 153 ? 17.641 -10.102 -14.5 1 98.69 153 ALA B N 1
ATOM 8988 C CA . ALA B 1 153 ? 18.969 -10.547 -14.906 1 98.69 153 ALA B CA 1
ATOM 8989 C C . ALA B 1 153 ? 18.891 -11.508 -16.094 1 98.69 153 ALA B C 1
ATOM 8991 O O . ALA B 1 153 ? 19.656 -11.391 -17.047 1 98.69 153 ALA B O 1
ATOM 8992 N N . VAL B 1 154 ? 17.969 -12.414 -16.016 1 98.88 154 VAL B N 1
ATOM 8993 C CA . VAL B 1 154 ? 17.797 -13.391 -17.078 1 98.88 154 VAL B CA 1
ATOM 8994 C C . VAL B 1 154 ? 17.375 -12.688 -18.375 1 98.88 154 VAL B C 1
ATOM 8996 O O . VAL B 1 154 ? 17.922 -12.961 -19.438 1 98.88 154 VAL B O 1
ATOM 8999 N N . ALA B 1 155 ? 16.453 -11.789 -18.266 1 98.81 155 ALA B N 1
ATOM 9000 C CA . ALA B 1 155 ? 16.031 -11.016 -19.438 1 98.81 155 ALA B CA 1
ATOM 9001 C C . ALA B 1 155 ? 17.188 -10.219 -20.016 1 98.81 155 ALA B C 1
ATOM 9003 O O . ALA B 1 155 ? 17.297 -10.07 -21.234 1 98.81 155 ALA B O 1
ATOM 9004 N N . SER B 1 156 ? 18.031 -9.703 -19.172 1 98.69 156 SER B N 1
ATOM 9005 C CA . SER B 1 156 ? 19.219 -8.969 -19.609 1 98.69 156 SER B CA 1
ATOM 9006 C C . SER B 1 156 ? 20.172 -9.867 -20.375 1 98.69 156 SER B C 1
ATOM 9008 O O . SER B 1 156 ? 20.703 -9.469 -21.406 1 98.69 156 SER B O 1
ATOM 9010 N N . LEU B 1 157 ? 20.391 -11.07 -19.891 1 98.81 157 LEU B N 1
ATOM 9011 C CA . LEU B 1 157 ? 21.297 -12 -20.562 1 98.81 157 LEU B CA 1
ATOM 9012 C C . LEU B 1 157 ? 20.75 -12.383 -21.938 1 98.81 157 LEU B C 1
ATOM 9014 O O . LEU B 1 157 ? 21.5 -12.516 -22.906 1 98.81 157 LEU B O 1
ATOM 9018 N N . LEU B 1 158 ? 19.406 -12.562 -22 1 98.81 158 LEU B N 1
ATOM 9019 C CA . LEU B 1 158 ? 18.797 -12.891 -23.281 1 98.81 158 LEU B CA 1
ATOM 9020 C C . LEU B 1 158 ? 19.078 -11.805 -24.312 1 98.81 158 LEU B C 1
ATOM 9022 O O . LEU B 1 158 ? 19.438 -12.102 -25.469 1 98.81 158 LEU B O 1
ATOM 9026 N N . GLN B 1 159 ? 18.906 -10.617 -23.906 1 98.31 159 GLN B N 1
ATOM 9027 C CA . GLN B 1 159 ? 19.141 -9.508 -24.812 1 98.31 159 GLN B CA 1
ATOM 9028 C C . GLN B 1 159 ? 20.625 -9.398 -25.188 1 98.31 159 GLN B C 1
ATOM 9030 O O . GLN B 1 159 ? 20.953 -9.031 -26.312 1 98.31 159 GLN B O 1
ATOM 9035 N N . PHE B 1 160 ? 21.547 -9.695 -24.266 1 98.38 160 PHE B N 1
ATOM 9036 C CA . PHE B 1 160 ? 22.969 -9.641 -24.547 1 98.38 160 PHE B CA 1
ATOM 9037 C C . PHE B 1 160 ? 23.391 -10.742 -25.5 1 98.38 160 PHE B C 1
ATOM 9039 O O . PHE B 1 160 ? 24.203 -10.516 -26.406 1 98.38 160 PHE B O 1
ATOM 9046 N N . ILE B 1 161 ? 22.844 -11.93 -25.359 1 98.69 161 ILE B N 1
ATOM 9047 C CA . ILE B 1 161 ? 23.094 -13.023 -26.297 1 98.69 161 ILE B CA 1
ATOM 9048 C C . ILE B 1 161 ? 22.672 -12.594 -27.703 1 98.69 161 ILE B C 1
ATOM 9050 O O . ILE B 1 161 ? 23.438 -12.781 -28.656 1 98.69 161 ILE B O 1
ATOM 9054 N N . GLU B 1 162 ? 21.484 -12.008 -27.812 1 98.06 162 GLU B N 1
ATOM 9055 C CA . GLU B 1 162 ? 21 -11.547 -29.109 1 98.06 162 GLU B CA 1
ATOM 9056 C C . GLU B 1 162 ? 21.953 -10.523 -29.719 1 98.06 162 GLU B C 1
ATOM 9058 O O . GLU B 1 162 ? 22.219 -10.547 -30.922 1 98.06 162 GLU B O 1
ATOM 9063 N N . HIS B 1 163 ? 22.438 -9.641 -28.922 1 97.25 163 HIS B N 1
ATOM 9064 C CA . HIS B 1 163 ? 23.391 -8.633 -29.375 1 97.25 163 HIS B CA 1
ATOM 9065 C C . HIS B 1 163 ? 24.672 -9.289 -29.891 1 97.25 163 HIS B C 1
ATOM 9067 O O . HIS B 1 163 ? 25.188 -8.898 -30.938 1 97.25 163 HIS B O 1
ATOM 9073 N N . LEU B 1 164 ? 25.234 -10.328 -29.219 1 97.44 164 LEU B N 1
ATOM 9074 C CA . LEU B 1 164 ? 26.516 -10.953 -29.562 1 97.44 164 LEU B CA 1
ATOM 9075 C C . LEU B 1 164 ? 26.359 -11.836 -30.797 1 97.44 164 LEU B C 1
ATOM 9077 O O . LEU B 1 164 ? 27.312 -12.023 -31.562 1 97.44 164 LEU B O 1
ATOM 9081 N N . VAL B 1 165 ? 25.172 -12.375 -30.922 1 97.31 165 VAL B N 1
ATOM 9082 C CA . VAL B 1 165 ? 24.891 -13.156 -32.125 1 97.31 165 VAL B CA 1
ATOM 9083 C C . VAL B 1 165 ? 25.016 -12.273 -33.344 1 97.31 165 VAL B C 1
ATOM 9085 O O . VAL B 1 165 ? 25.469 -12.719 -34.406 1 97.31 165 VAL B O 1
ATOM 9088 N N . LYS B 1 166 ? 24.688 -11 -33.188 1 95.06 166 LYS B N 1
ATOM 9089 C CA . LYS B 1 166 ? 24.766 -10.039 -34.312 1 95.06 166 LYS B CA 1
ATOM 9090 C C . LYS B 1 166 ? 26.141 -9.391 -34.375 1 95.06 166 LYS B C 1
ATOM 9092 O O . LYS B 1 166 ? 26.531 -8.867 -35.406 1 95.06 166 LYS B O 1
ATOM 9097 N N . ASN B 1 167 ? 26.844 -9.367 -33.25 1 95.5 167 ASN B N 1
ATOM 9098 C CA . ASN B 1 167 ? 28.172 -8.773 -33.094 1 95.5 167 ASN B CA 1
ATOM 9099 C C . ASN B 1 167 ? 29.156 -9.727 -32.438 1 95.5 167 ASN B C 1
ATOM 9101 O O . ASN B 1 167 ? 29.344 -9.688 -31.219 1 95.5 167 ASN B O 1
ATOM 9105 N N . GLN B 1 168 ? 29.891 -10.531 -33.188 1 96 168 GLN B N 1
ATOM 9106 C CA . GLN B 1 168 ? 30.766 -11.562 -32.625 1 96 168 GLN B CA 1
ATOM 9107 C C . GLN B 1 168 ? 31.875 -10.961 -31.797 1 96 168 GLN B C 1
ATOM 9109 O O . GLN B 1 168 ? 32.594 -10.07 -32.25 1 96 168 GLN B O 1
ATOM 9114 N N . PRO B 1 169 ? 32.031 -11.406 -30.594 1 96.31 169 PRO B N 1
ATOM 9115 C CA . PRO B 1 169 ? 33.062 -10.852 -29.734 1 96.31 169 PRO B CA 1
ATOM 9116 C C . PRO B 1 169 ? 34.438 -11.43 -30.031 1 96.31 169 PRO B C 1
ATOM 9118 O O . PRO B 1 169 ? 34.562 -12.422 -30.75 1 96.31 169 PRO B O 1
ATOM 9121 N N . ARG B 1 170 ? 35.469 -10.805 -29.438 1 95.25 170 ARG B N 1
ATOM 9122 C CA . ARG B 1 170 ? 36.844 -11.289 -29.594 1 95.25 170 ARG B CA 1
ATOM 9123 C C . ARG B 1 170 ? 37.062 -12.555 -28.781 1 95.25 170 ARG B C 1
ATOM 9125 O O . ARG B 1 170 ? 37.656 -13.523 -29.281 1 95.25 170 ARG B O 1
ATOM 9132 N N . ARG B 1 171 ? 36.625 -12.547 -27.531 1 95.75 171 ARG B N 1
ATOM 9133 C CA . ARG B 1 171 ? 36.75 -13.688 -26.641 1 95.75 171 ARG B CA 1
ATOM 9134 C C . ARG B 1 171 ? 35.469 -14.484 -26.547 1 95.75 171 ARG B C 1
ATOM 9136 O O . ARG B 1 171 ? 34.375 -13.938 -26.781 1 95.75 171 ARG B O 1
ATOM 9143 N N . THR B 1 172 ? 35.594 -15.773 -26.188 1 97.31 172 THR B N 1
ATOM 9144 C CA . THR B 1 172 ? 34.438 -16.641 -26.062 1 97.31 172 THR B CA 1
ATOM 9145 C C . THR B 1 172 ? 33.562 -16.234 -24.891 1 97.31 172 THR B C 1
ATOM 9147 O O . THR B 1 172 ? 34.062 -15.914 -23.812 1 97.31 172 THR B O 1
ATOM 9150 N N . ALA B 1 173 ? 32.281 -16.156 -25.172 1 98.44 173 ALA B N 1
ATOM 9151 C CA . ALA B 1 173 ? 31.312 -15.867 -24.125 1 98.44 173 ALA B CA 1
ATOM 9152 C C . ALA B 1 173 ? 30.5 -17.109 -23.781 1 98.44 173 ALA B C 1
ATOM 9154 O O . ALA B 1 173 ? 30.016 -17.812 -24.672 1 98.44 173 ALA B O 1
ATOM 9155 N N . ILE B 1 174 ? 30.391 -17.406 -22.5 1 98.5 174 ILE B N 1
ATOM 9156 C CA . ILE B 1 174 ? 29.531 -18.5 -22.047 1 98.5 174 ILE B CA 1
ATOM 9157 C C . ILE B 1 174 ? 28.469 -17.938 -21.109 1 98.5 174 ILE B C 1
ATOM 9159 O O . ILE B 1 174 ? 28.766 -17.156 -20.203 1 98.5 174 ILE B O 1
ATOM 9163 N N . PHE B 1 175 ? 27.25 -18.297 -21.391 1 98.88 175 PHE B N 1
ATOM 9164 C CA . PHE B 1 175 ? 26.125 -17.906 -20.547 1 98.88 175 PHE B CA 1
ATOM 9165 C C . PHE B 1 175 ? 25.594 -19.109 -19.781 1 98.88 175 PHE B C 1
ATOM 9167 O O . PHE B 1 175 ? 25.266 -20.141 -20.375 1 98.88 175 PHE B O 1
ATOM 9174 N N . ASN B 1 176 ? 25.547 -19 -18.453 1 98.5 176 ASN B N 1
ATOM 9175 C CA . ASN B 1 176 ? 24.938 -20 -17.578 1 98.5 176 ASN B CA 1
ATOM 9176 C C . ASN B 1 176 ? 23.625 -19.5 -17 1 98.5 176 ASN B C 1
ATOM 9178 O O . ASN B 1 176 ? 23.609 -18.875 -15.938 1 98.5 176 ASN B O 1
ATOM 9182 N N . ILE B 1 177 ? 22.547 -19.766 -17.641 1 98.69 177 ILE B N 1
ATOM 9183 C CA . ILE B 1 177 ? 21.219 -19.516 -17.094 1 98.69 177 ILE B CA 1
ATOM 9184 C C . ILE B 1 177 ? 20.781 -20.703 -16.234 1 98.69 177 ILE B C 1
ATOM 9186 O O . ILE B 1 177 ? 20.188 -21.656 -16.75 1 98.69 177 ILE B O 1
ATOM 9190 N N . ASN B 1 178 ? 21.109 -20.562 -14.977 1 97.56 178 ASN B N 1
ATOM 9191 C CA . ASN B 1 178 ? 21.062 -21.766 -14.141 1 97.56 178 ASN B CA 1
ATOM 9192 C C . ASN B 1 178 ? 19.766 -21.859 -13.352 1 97.56 178 ASN B C 1
ATOM 9194 O O . ASN B 1 178 ? 18.953 -20.922 -13.375 1 97.56 178 ASN B O 1
ATOM 9198 N N . ASN B 1 179 ? 19.516 -23 -12.781 1 97.56 179 ASN B N 1
ATOM 9199 C CA . ASN B 1 179 ? 18.344 -23.359 -11.969 1 97.56 179 ASN B CA 1
ATOM 9200 C C . ASN B 1 179 ? 18.766 -23.844 -10.578 1 97.56 179 ASN B C 1
ATOM 9202 O O . ASN B 1 179 ? 19.891 -24.281 -10.383 1 97.56 179 ASN B O 1
ATOM 9206 N N . GLY B 1 180 ? 17.922 -23.594 -9.617 1 96.38 180 GLY B N 1
ATOM 9207 C CA . GLY B 1 180 ? 18.172 -24.094 -8.273 1 96.38 180 GLY B CA 1
ATOM 9208 C C . GLY B 1 180 ? 19.109 -23.203 -7.469 1 96.38 180 GLY B C 1
ATOM 9209 O O . GLY B 1 180 ? 19.844 -23.688 -6.609 1 96.38 180 GLY B O 1
ATOM 9210 N N . GLU B 1 181 ? 19.234 -21.969 -7.785 1 96.31 181 GLU B N 1
ATOM 9211 C CA . GLU B 1 181 ? 20.062 -21.047 -7.027 1 96.31 181 GLU B CA 1
ATOM 9212 C C . GLU B 1 181 ? 19.469 -20.781 -5.641 1 96.31 181 GLU B C 1
ATOM 9214 O O . GLU B 1 181 ? 20.219 -20.75 -4.652 1 96.31 181 GLU B O 1
ATOM 9219 N N . GLU B 1 182 ? 18.203 -20.609 -5.52 1 94.56 182 GLU B N 1
ATOM 9220 C CA . GLU B 1 182 ? 17.5 -20.156 -4.316 1 94.56 182 GLU B CA 1
ATOM 9221 C C . GLU B 1 182 ? 17.609 -21.188 -3.201 1 94.56 182 GLU B C 1
ATOM 9223 O O . GLU B 1 182 ? 17.5 -20.859 -2.02 1 94.56 182 GLU B O 1
ATOM 9228 N N . ASP B 1 183 ? 17.797 -22.406 -3.57 1 90.88 183 ASP B N 1
ATOM 9229 C CA . ASP B 1 183 ? 17.734 -23.469 -2.574 1 90.88 183 ASP B CA 1
ATOM 9230 C C . ASP B 1 183 ? 19.125 -23.859 -2.098 1 90.88 183 ASP B C 1
ATOM 9232 O O . ASP B 1 183 ? 19.281 -24.484 -1.047 1 90.88 183 ASP B O 1
ATOM 9236 N N . GLY B 1 184 ? 20.125 -23.453 -2.85 1 91.5 184 GLY B N 1
ATOM 9237 C CA . GLY B 1 184 ? 21.453 -23.844 -2.387 1 91.5 184 GLY B CA 1
ATOM 9238 C C . GLY B 1 184 ? 22.531 -23.578 -3.412 1 91.5 184 GLY B C 1
ATOM 9239 O O . GLY B 1 184 ? 23.609 -24.172 -3.348 1 91.5 184 GLY B O 1
ATOM 9240 N N . LEU B 1 185 ? 22.25 -22.781 -4.422 1 94.75 185 LEU B N 1
ATOM 9241 C CA . LEU B 1 185 ? 23.203 -22.438 -5.461 1 94.75 185 LEU B CA 1
ATOM 9242 C C . LEU B 1 185 ? 23.578 -23.656 -6.293 1 94.75 185 LEU B C 1
ATOM 9244 O O . LEU B 1 185 ? 24.75 -23.828 -6.672 1 94.75 185 LEU B O 1
ATOM 9248 N N . TYR B 1 186 ? 22.672 -24.5 -6.523 1 94.62 186 TYR B N 1
ATOM 9249 C CA . TYR B 1 186 ? 22.922 -25.812 -7.102 1 94.62 186 TYR B CA 1
ATOM 9250 C C . TYR B 1 186 ? 23.281 -25.703 -8.578 1 94.62 186 TYR B C 1
ATOM 9252 O O . TYR B 1 186 ? 24.109 -26.469 -9.094 1 94.62 186 TYR B O 1
ATOM 9260 N N . GLY B 1 187 ? 22.641 -24.766 -9.25 1 95.88 187 GLY B N 1
ATOM 9261 C CA . GLY B 1 187 ? 22.938 -24.594 -10.656 1 95.88 187 GLY B CA 1
ATOM 9262 C C . GLY B 1 187 ? 24.391 -24.203 -10.914 1 95.88 187 GLY B C 1
ATOM 9263 O O . GLY B 1 187 ? 25 -24.688 -11.867 1 95.88 187 GLY B O 1
ATOM 9264 N N . ALA B 1 188 ? 24.906 -23.344 -10.102 1 95.38 188 ALA B N 1
ATOM 9265 C CA . ALA B 1 188 ? 26.297 -22.969 -10.219 1 95.38 188 ALA B CA 1
ATOM 9266 C C . ALA B 1 188 ? 27.219 -24.141 -9.898 1 95.38 188 ALA B C 1
ATOM 9268 O O . ALA B 1 188 ? 28.266 -24.312 -10.547 1 95.38 188 ALA B O 1
ATOM 9269 N N . GLN B 1 189 ? 26.844 -24.922 -8.922 1 92.12 189 GLN B N 1
ATOM 9270 C CA . GLN B 1 189 ? 27.625 -26.109 -8.562 1 92.12 189 GLN B CA 1
ATOM 9271 C C . GLN B 1 189 ? 27.688 -27.094 -9.719 1 92.12 189 GLN B C 1
ATOM 9273 O O . GLN B 1 189 ? 28.703 -27.75 -9.938 1 92.12 189 GLN B O 1
ATOM 9278 N N . ALA B 1 190 ? 26.594 -27.203 -10.383 1 93.44 190 ALA B N 1
ATOM 9279 C CA . ALA B 1 190 ? 26.547 -28.094 -11.547 1 93.44 190 ALA B CA 1
ATOM 9280 C C . ALA B 1 190 ? 27.422 -27.547 -12.672 1 93.44 190 ALA B C 1
ATOM 9282 O O . ALA B 1 190 ? 28.156 -28.312 -13.312 1 93.44 190 ALA B O 1
ATOM 9283 N N . PHE B 1 191 ? 27.422 -26.312 -12.969 1 95.38 191 PHE B N 1
ATOM 9284 C CA . PHE B 1 191 ? 28.141 -25.719 -14.078 1 95.38 191 PHE B CA 1
ATOM 9285 C C . PHE B 1 191 ? 29.641 -25.891 -13.898 1 95.38 191 PHE B C 1
ATOM 9287 O O . PHE B 1 191 ? 30.359 -26.172 -14.859 1 95.38 191 PHE B O 1
ATOM 9294 N N . VAL B 1 192 ? 30.156 -25.625 -12.648 1 93.19 192 VAL B N 1
ATOM 9295 C CA . VAL B 1 192 ? 31.594 -25.641 -12.422 1 93.19 192 VAL B CA 1
ATOM 9296 C C . VAL B 1 192 ? 32.156 -27.016 -12.727 1 93.19 192 VAL B C 1
ATOM 9298 O O . VAL B 1 192 ? 33.344 -27.188 -12.93 1 93.19 192 VAL B O 1
ATOM 9301 N N . ARG B 1 193 ? 31.297 -27.969 -12.852 1 88.94 193 ARG B N 1
ATOM 9302 C CA . ARG B 1 193 ? 31.688 -29.344 -13.172 1 88.94 193 ARG B CA 1
ATOM 9303 C C . ARG B 1 193 ? 31.469 -29.641 -14.648 1 88.94 193 ARG B C 1
ATOM 9305 O O . ARG B 1 193 ? 31.844 -30.719 -15.133 1 88.94 193 ARG B O 1
ATOM 9312 N N . HIS B 1 194 ? 30.844 -28.781 -15.336 1 92.25 194 HIS B N 1
ATOM 9313 C CA . HIS B 1 194 ? 30.625 -28.906 -16.781 1 92.25 194 HIS B CA 1
ATOM 9314 C C . HIS B 1 194 ? 31.906 -28.594 -17.547 1 92.25 194 HIS B C 1
ATOM 9316 O O . HIS B 1 194 ? 32.688 -27.719 -17.156 1 92.25 194 HIS B O 1
ATOM 9322 N N . PRO B 1 195 ? 32.188 -29.203 -18.688 1 92.31 195 PRO B N 1
ATOM 9323 C CA . PRO B 1 195 ? 33.406 -28.984 -19.453 1 92.31 195 PRO B CA 1
ATOM 9324 C C . PRO B 1 195 ? 33.562 -27.531 -19.891 1 92.31 195 PRO B C 1
ATOM 9326 O O . PRO B 1 195 ? 34.719 -27.047 -20 1 92.31 195 PRO B O 1
ATOM 9329 N N . TRP B 1 196 ? 32.531 -26.812 -20.078 1 95.38 196 TRP B N 1
ATOM 9330 C CA . TRP B 1 196 ? 32.625 -25.438 -20.547 1 95.38 196 TRP B CA 1
ATOM 9331 C C . TRP B 1 196 ? 33.156 -24.531 -19.453 1 95.38 196 TRP B C 1
ATOM 9333 O O . TRP B 1 196 ? 33.594 -23.406 -19.734 1 95.38 196 TRP B O 1
ATOM 9343 N N . ALA B 1 197 ? 33.094 -24.984 -18.219 1 93.88 197 ALA B N 1
ATOM 9344 C CA . ALA B 1 197 ? 33.625 -24.172 -17.125 1 93.88 197 ALA B CA 1
ATOM 9345 C C . ALA B 1 197 ? 35.125 -23.938 -17.281 1 93.88 197 ALA B C 1
ATOM 9347 O O . ALA B 1 197 ? 35.625 -22.906 -16.828 1 93.88 197 ALA B O 1
ATOM 9348 N N . LYS B 1 198 ? 35.781 -24.766 -17.953 1 92.31 198 LYS B N 1
ATOM 9349 C CA . LYS B 1 198 ? 37.25 -24.672 -18.125 1 92.31 198 LYS B CA 1
ATOM 9350 C C . LYS B 1 198 ? 37.594 -23.672 -19.219 1 92.31 198 LYS B C 1
ATOM 9352 O O . LYS B 1 198 ? 38.75 -23.25 -19.312 1 92.31 198 LYS B O 1
ATOM 9357 N N . MET B 1 199 ? 36.656 -23.25 -19.922 1 94.38 199 MET B N 1
ATOM 9358 C CA . MET B 1 199 ? 36.906 -22.359 -21.047 1 94.38 199 MET B CA 1
ATOM 9359 C C . MET B 1 199 ? 36.906 -20.906 -20.609 1 94.38 199 MET B C 1
ATOM 9361 O O . MET B 1 199 ? 37.281 -20.016 -21.375 1 94.38 199 MET B O 1
ATOM 9365 N N . VAL B 1 200 ? 36.469 -20.672 -19.375 1 94 200 VAL B N 1
ATOM 9366 C CA . VAL B 1 200 ? 36.312 -19.281 -18.953 1 94 200 VAL B CA 1
ATOM 9367 C C . VAL B 1 200 ? 37.281 -18.984 -17.797 1 94 200 VAL B C 1
ATOM 9369 O O . VAL B 1 200 ? 37.531 -19.859 -16.969 1 94 200 VAL B O 1
ATOM 9372 N N . ASP B 1 201 ? 37.781 -17.75 -17.703 1 90.81 201 ASP B N 1
ATOM 9373 C CA . ASP B 1 201 ? 38.656 -17.344 -16.625 1 90.81 201 ASP B CA 1
ATOM 9374 C C . ASP B 1 201 ? 38.062 -16.172 -15.828 1 90.81 201 ASP B C 1
ATOM 9376 O O . ASP B 1 201 ? 38.562 -15.859 -14.742 1 90.81 201 ASP B O 1
ATOM 9380 N N . SER B 1 202 ? 37.094 -15.453 -16.359 1 93.19 202 SER B N 1
ATOM 9381 C CA . SER B 1 202 ? 36.406 -14.344 -15.695 1 93.19 202 SER B CA 1
ATOM 9382 C C . SER B 1 202 ? 34.906 -14.508 -15.734 1 93.19 202 SER B C 1
ATOM 9384 O O . SER B 1 202 ? 34.375 -15.305 -16.516 1 93.19 202 SER B O 1
ATOM 9386 N N . PHE B 1 203 ? 34.25 -13.773 -14.812 1 96.38 203 PHE B N 1
ATOM 9387 C CA . PHE B 1 203 ? 32.781 -13.914 -14.844 1 96.38 203 PHE B CA 1
ATOM 9388 C C . PHE B 1 203 ? 32.094 -12.648 -14.336 1 96.38 203 PHE B C 1
ATOM 9390 O O . PHE B 1 203 ? 32.719 -11.836 -13.648 1 96.38 203 PHE B O 1
ATOM 9397 N N . ILE B 1 204 ? 30.906 -12.422 -14.75 1 98.25 204 ILE B N 1
ATOM 9398 C CA . ILE B 1 204 ? 29.938 -11.469 -14.195 1 98.25 204 ILE B CA 1
ATOM 9399 C C . ILE B 1 204 ? 28.688 -12.211 -13.734 1 98.25 204 ILE B C 1
ATOM 9401 O O . ILE B 1 204 ? 28 -12.844 -14.539 1 98.25 204 ILE B O 1
ATOM 9405 N N . ASN B 1 205 ? 28.469 -12.188 -12.453 1 98.19 205 ASN B N 1
ATOM 9406 C CA . ASN B 1 205 ? 27.266 -12.797 -11.875 1 98.19 205 ASN B CA 1
ATOM 9407 C C . ASN B 1 205 ? 26.203 -11.75 -11.57 1 98.19 205 ASN B C 1
ATOM 9409 O O . ASN B 1 205 ? 26.484 -10.703 -10.992 1 98.19 205 ASN B O 1
ATOM 9413 N N . LEU B 1 206 ? 24.984 -12 -12.07 1 98.31 206 LEU B N 1
ATOM 9414 C CA . LEU B 1 206 ? 23.844 -11.102 -11.844 1 98.31 206 LEU B CA 1
ATOM 9415 C C . LEU B 1 206 ? 22.891 -11.695 -10.82 1 98.31 206 LEU B C 1
ATOM 9417 O O . LEU B 1 206 ? 22.547 -12.875 -10.891 1 98.31 206 LEU B O 1
ATOM 9421 N N . GLU B 1 207 ? 22.484 -10.836 -9.812 1 96.12 207 GLU B N 1
ATOM 9422 C CA . GLU B 1 207 ? 21.688 -11.297 -8.68 1 96.12 207 GLU B CA 1
ATOM 9423 C C . GLU B 1 207 ? 20.656 -10.242 -8.266 1 96.12 207 GLU B C 1
ATOM 9425 O O . GLU B 1 207 ? 20.641 -9.141 -8.812 1 96.12 207 GLU B O 1
ATOM 9430 N N . GLY B 1 208 ? 19.734 -10.641 -7.41 1 95.19 208 GLY B N 1
ATOM 9431 C CA . GLY B 1 208 ? 18.797 -9.727 -6.793 1 95.19 208 GLY B CA 1
ATOM 9432 C C . GLY B 1 208 ? 18.594 -9.992 -5.309 1 95.19 208 GLY B C 1
ATOM 9433 O O . GLY B 1 208 ? 18.422 -11.141 -4.891 1 95.19 208 GLY B O 1
ATOM 9434 N N . ALA B 1 209 ? 18.688 -8.992 -4.492 1 92.75 209 ALA B N 1
ATOM 9435 C CA . ALA B 1 209 ? 18.438 -9.078 -3.055 1 92.75 209 ALA B CA 1
ATOM 9436 C C . ALA B 1 209 ? 17.5 -7.965 -2.592 1 92.75 209 ALA B C 1
ATOM 9438 O O . ALA B 1 209 ? 17.547 -7.551 -1.432 1 92.75 209 ALA B O 1
ATOM 9439 N N . GLY B 1 210 ? 16.75 -7.438 -3.49 1 92.19 210 GLY B N 1
ATOM 9440 C CA . GLY B 1 210 ? 15.805 -6.355 -3.252 1 92.19 210 GLY B CA 1
ATOM 9441 C C . GLY B 1 210 ? 14.703 -6.285 -4.293 1 92.19 210 GLY B C 1
ATOM 9442 O O . GLY B 1 210 ? 14.227 -7.316 -4.773 1 92.19 210 GLY B O 1
ATOM 9443 N N . ALA B 1 211 ? 14.164 -5.055 -4.484 1 91.19 211 ALA B N 1
ATOM 9444 C CA . ALA B 1 211 ? 13.109 -4.859 -5.469 1 91.19 211 ALA B CA 1
ATOM 9445 C C . ALA B 1 211 ? 13.281 -3.533 -6.203 1 91.19 211 ALA B C 1
ATOM 9447 O O . ALA B 1 211 ? 12.539 -2.578 -5.949 1 91.19 211 ALA B O 1
ATOM 9448 N N . GLY B 1 212 ? 14.211 -3.562 -7.074 1 87.31 212 GLY B N 1
ATOM 9449 C CA . GLY B 1 212 ? 14.43 -2.424 -7.949 1 87.31 212 GLY B CA 1
ATOM 9450 C C . GLY B 1 212 ? 15.57 -1.529 -7.488 1 87.31 212 GLY B C 1
ATOM 9451 O O . GLY B 1 212 ? 16.516 -1.997 -6.855 1 87.31 212 GLY B O 1
ATOM 9452 N N . GLY B 1 213 ? 15.609 -0.269 -7.969 1 92.12 213 GLY B N 1
ATOM 9453 C CA . GLY B 1 213 ? 16.766 0.589 -7.785 1 92.12 213 GLY B CA 1
ATOM 9454 C C . GLY B 1 213 ? 17.922 0.25 -8.719 1 92.12 213 GLY B C 1
ATOM 9455 O O . GLY B 1 213 ? 17.797 -0.635 -9.57 1 92.12 213 GLY B O 1
ATOM 9456 N N . PRO B 1 214 ? 18.953 0.966 -8.562 1 95.69 214 PRO B N 1
ATOM 9457 C CA . PRO B 1 214 ? 20.125 0.637 -9.367 1 95.69 214 PRO B CA 1
ATOM 9458 C C . PRO B 1 214 ? 20.875 -0.593 -8.852 1 95.69 214 PRO B C 1
ATOM 9460 O O . PRO B 1 214 ? 21.078 -0.728 -7.645 1 95.69 214 PRO B O 1
ATOM 9463 N N . PRO B 1 215 ? 21.219 -1.486 -9.773 1 96.94 215 PRO B N 1
ATOM 9464 C CA . PRO B 1 215 ? 22.078 -2.592 -9.328 1 96.94 215 PRO B CA 1
ATOM 9465 C C . PRO B 1 215 ? 23.453 -2.127 -8.883 1 96.94 215 PRO B C 1
ATOM 9467 O O . PRO B 1 215 ? 24 -1.179 -9.453 1 96.94 215 PRO B O 1
ATOM 9470 N N . ILE B 1 216 ? 24 -2.822 -7.91 1 97.19 216 ILE B N 1
ATOM 9471 C CA . ILE B 1 216 ? 25.297 -2.422 -7.363 1 97.19 216 ILE B CA 1
ATOM 9472 C C . ILE B 1 216 ? 26.312 -3.543 -7.57 1 97.19 216 ILE B C 1
ATOM 9474 O O . ILE B 1 216 ? 25.984 -4.723 -7.441 1 97.19 216 ILE B O 1
ATOM 9478 N N . LEU B 1 217 ? 27.516 -3.203 -8.023 1 97.56 217 LEU B N 1
ATOM 9479 C CA . LEU B 1 217 ? 28.656 -4.102 -7.898 1 97.56 217 LEU B CA 1
ATOM 9480 C C . LEU B 1 217 ? 29.094 -4.238 -6.441 1 97.56 217 LEU B C 1
ATOM 9482 O O . LEU B 1 217 ? 29.719 -3.338 -5.891 1 97.56 217 LEU B O 1
ATOM 9486 N N . PHE B 1 218 ? 28.781 -5.371 -5.832 1 94.25 218 PHE B N 1
ATOM 9487 C CA . PHE B 1 218 ? 28.953 -5.395 -4.383 1 94.25 218 PHE B CA 1
ATOM 9488 C C . PHE B 1 218 ? 30.062 -6.352 -3.973 1 94.25 218 PHE B C 1
ATOM 9490 O O . PHE B 1 218 ? 30.516 -6.336 -2.826 1 94.25 218 PHE B O 1
ATOM 9497 N N . ARG B 1 219 ? 30.547 -7.18 -4.918 1 93.62 219 ARG B N 1
ATOM 9498 C CA . ARG B 1 219 ? 31.703 -8.039 -4.668 1 93.62 219 ARG B CA 1
ATOM 9499 C C . ARG B 1 219 ? 32.562 -8.172 -5.918 1 93.62 219 ARG B C 1
ATOM 9501 O O . ARG B 1 219 ? 32.062 -8.086 -7.039 1 93.62 219 ARG B O 1
ATOM 9508 N N . ALA B 1 220 ? 33.812 -8.367 -5.648 1 93.5 220 ALA B N 1
ATOM 9509 C CA . ALA B 1 220 ? 34.781 -8.602 -6.719 1 93.5 220 ALA B CA 1
ATOM 9510 C C . ALA B 1 220 ? 35.938 -9.445 -6.227 1 93.5 220 ALA B C 1
ATOM 9512 O O . ALA B 1 220 ? 36.344 -9.344 -5.066 1 93.5 220 ALA B O 1
ATOM 9513 N N . SER B 1 221 ? 36.469 -10.242 -7.098 1 89.31 221 SER B N 1
ATOM 9514 C CA . SER B 1 221 ? 37.562 -11.102 -6.715 1 89.31 221 SER B CA 1
ATOM 9515 C C . SER B 1 221 ? 38.875 -10.609 -7.316 1 89.31 221 SER B C 1
ATOM 9517 O O . SER B 1 221 ? 39.969 -11.023 -6.887 1 89.31 221 SER B O 1
ATOM 9519 N N . SER B 1 222 ? 38.75 -9.734 -8.258 1 89.31 222 SER B N 1
ATOM 9520 C CA . SER B 1 222 ? 39.969 -9.195 -8.898 1 89.31 222 SER B CA 1
ATOM 9521 C C . SER B 1 222 ? 39.688 -7.824 -9.508 1 89.31 222 SER B C 1
ATOM 9523 O O . SER B 1 222 ? 38.531 -7.406 -9.641 1 89.31 222 SER B O 1
ATOM 9525 N N . ILE B 1 223 ? 40.719 -7.168 -9.914 1 91 223 ILE B N 1
ATOM 9526 C CA . ILE B 1 223 ? 40.625 -5.762 -10.297 1 91 223 ILE B CA 1
ATOM 9527 C C . ILE B 1 223 ? 40.156 -5.66 -11.742 1 91 223 ILE B C 1
ATOM 9529 O O . ILE B 1 223 ? 39.469 -4.707 -12.109 1 91 223 ILE B O 1
ATOM 9533 N N . GLU B 1 224 ? 40.531 -6.574 -12.594 1 89.31 224 GLU B N 1
ATOM 9534 C CA . GLU B 1 224 ? 40.281 -6.438 -14.031 1 89.31 224 GLU B CA 1
ATOM 9535 C C . GLU B 1 224 ? 38.781 -6.383 -14.32 1 89.31 224 GLU B C 1
ATOM 9537 O O . GLU B 1 224 ? 38.312 -5.508 -15.062 1 89.31 224 GLU B O 1
ATOM 9542 N N . PRO B 1 225 ? 38.062 -7.328 -13.75 1 92.94 225 PRO B N 1
ATOM 9543 C CA . PRO B 1 225 ? 36.625 -7.23 -13.984 1 92.94 225 PRO B CA 1
ATOM 9544 C C . PRO B 1 225 ? 36.031 -5.934 -13.438 1 92.94 225 PRO B C 1
ATOM 9546 O O . PRO B 1 225 ? 35.062 -5.414 -13.992 1 92.94 225 PRO B O 1
ATOM 9549 N N . VAL B 1 226 ? 36.562 -5.391 -12.422 1 95.5 226 VAL B N 1
ATOM 9550 C CA . VAL B 1 226 ? 36.062 -4.148 -11.844 1 95.5 226 VAL B CA 1
ATOM 9551 C C . VAL B 1 226 ? 36.375 -2.98 -12.773 1 95.5 226 VAL B C 1
ATOM 9553 O O . VAL B 1 226 ? 35.562 -2.078 -12.953 1 95.5 226 VAL B O 1
ATOM 9556 N N . ARG B 1 227 ? 37.562 -2.975 -13.375 1 93.56 227 ARG B N 1
ATOM 9557 C CA . ARG B 1 227 ? 38 -1.918 -14.281 1 93.56 227 ARG B CA 1
ATOM 9558 C C . ARG B 1 227 ? 37.094 -1.83 -15.5 1 93.56 227 ARG B C 1
ATOM 9560 O O . ARG B 1 227 ? 36.969 -0.773 -16.125 1 93.56 227 ARG B O 1
ATOM 9567 N N . ALA B 1 228 ? 36.438 -2.967 -15.797 1 95.12 228 ALA B N 1
ATOM 9568 C CA . ALA B 1 228 ? 35.531 -2.992 -16.938 1 95.12 228 ALA B CA 1
ATOM 9569 C C . ALA B 1 228 ? 34.344 -2.049 -16.719 1 95.12 228 ALA B C 1
ATOM 9571 O O . ALA B 1 228 ? 33.688 -1.646 -17.672 1 95.12 228 ALA B O 1
ATOM 9572 N N . PHE B 1 229 ? 34.062 -1.665 -15.492 1 96.31 229 PHE B N 1
ATOM 9573 C CA . PHE B 1 229 ? 32.969 -0.76 -15.172 1 96.31 229 PHE B CA 1
ATOM 9574 C C . PHE B 1 229 ? 33.438 0.693 -15.281 1 96.31 229 PHE B C 1
ATOM 9576 O O . PHE B 1 229 ? 32.594 1.603 -15.328 1 96.31 229 PHE B O 1
ATOM 9583 N N . SER B 1 230 ? 34.688 0.953 -15.289 1 93.38 230 SER B N 1
ATOM 9584 C CA . SER B 1 230 ? 35.219 2.312 -15.32 1 93.38 230 SER B CA 1
ATOM 9585 C C . SER B 1 230 ? 35.688 2.693 -16.719 1 93.38 230 SER B C 1
ATOM 9587 O O . SER B 1 230 ? 35.719 3.877 -17.062 1 93.38 230 SER B O 1
ATOM 9589 N N . ARG B 1 231 ? 36.031 1.693 -17.469 1 89.31 231 ARG B N 1
ATOM 9590 C CA . ARG B 1 231 ? 36.625 1.941 -18.781 1 89.31 231 ARG B CA 1
ATOM 9591 C C . ARG B 1 231 ? 35.688 1.483 -19.906 1 89.31 231 ARG B C 1
ATOM 9593 O O . ARG B 1 231 ? 34.844 0.604 -19.703 1 89.31 231 ARG B O 1
ATOM 9600 N N . GLY B 1 232 ? 35.844 2.123 -21.062 1 92.38 232 GLY B N 1
ATOM 9601 C CA . GLY B 1 232 ? 35.156 1.69 -22.266 1 92.38 232 GLY B CA 1
ATOM 9602 C C . GLY B 1 232 ? 36.094 1.158 -23.328 1 92.38 232 GLY B C 1
ATOM 9603 O O . GLY B 1 232 ? 37.312 1.316 -23.219 1 92.38 232 GLY B O 1
ATOM 9604 N N . ILE B 1 233 ? 35.531 0.442 -24.172 1 94.56 233 ILE B N 1
ATOM 9605 C CA . ILE B 1 233 ? 36.281 -0.057 -25.312 1 94.56 233 ILE B CA 1
ATOM 9606 C C . ILE B 1 233 ? 35.469 0.142 -26.594 1 94.56 233 ILE B C 1
ATOM 9608 O O . ILE B 1 233 ? 34.25 -0.043 -26.594 1 94.56 233 ILE B O 1
ATOM 9612 N N . THR B 1 234 ? 36.125 0.615 -27.562 1 94.19 234 THR B N 1
ATOM 9613 C CA . THR B 1 234 ? 35.469 0.815 -28.844 1 94.19 234 THR B CA 1
ATOM 9614 C C . THR B 1 234 ? 35.844 -0.299 -29.828 1 94.19 234 THR B C 1
ATOM 9616 O O . THR B 1 234 ? 37.031 -0.617 -29.984 1 94.19 234 THR B O 1
ATOM 9619 N N . THR B 1 235 ? 34.844 -0.952 -30.344 1 92.12 235 THR B N 1
ATOM 9620 C CA . THR B 1 235 ? 35.031 -1.959 -31.391 1 92.12 235 THR B CA 1
ATOM 9621 C C . THR B 1 235 ? 34.5 -1.446 -32.719 1 92.12 235 THR B C 1
ATOM 9623 O O . THR B 1 235 ? 34.156 -0.275 -32.844 1 92.12 235 THR B O 1
ATOM 9626 N N . ASN B 1 236 ? 34.594 -2.299 -33.781 1 84.19 236 ASN B N 1
ATOM 9627 C CA . ASN B 1 236 ? 34.094 -1.915 -35.094 1 84.19 236 ASN B CA 1
ATOM 9628 C C . ASN B 1 236 ? 32.594 -1.725 -35.094 1 84.19 236 ASN B C 1
ATOM 9630 O O . ASN B 1 236 ? 32.062 -0.982 -35.938 1 84.19 236 ASN B O 1
ATOM 9634 N N . SER B 1 237 ? 31.969 -2.35 -34.156 1 82.25 237 SER B N 1
ATOM 9635 C CA . SER B 1 237 ? 30.516 -2.371 -34.156 1 82.25 237 SER B CA 1
ATOM 9636 C C . SER B 1 237 ? 29.938 -1.356 -33.188 1 82.25 237 SER B C 1
ATOM 9638 O O . SER B 1 237 ? 28.906 -0.74 -33.438 1 82.25 237 SER B O 1
ATOM 9640 N N . THR B 1 238 ? 30.578 -1.207 -32.031 1 90.81 238 THR B N 1
ATOM 9641 C CA . THR B 1 238 ? 30 -0.361 -31 1 90.81 238 THR B CA 1
ATOM 9642 C C . THR B 1 238 ? 31.031 0.007 -29.953 1 90.81 238 THR B C 1
ATOM 9644 O O . THR B 1 238 ? 32.188 -0.443 -30.016 1 90.81 238 THR B O 1
ATOM 9647 N N . THR B 1 239 ? 30.703 1.004 -29.109 1 94.62 239 THR B N 1
ATOM 9648 C CA . THR B 1 239 ? 31.484 1.335 -27.922 1 94.62 239 THR B CA 1
ATOM 9649 C C . THR B 1 239 ? 30.828 0.793 -26.656 1 94.62 239 THR B C 1
ATOM 9651 O O . THR B 1 239 ? 29.734 1.245 -26.281 1 94.62 239 THR B O 1
ATOM 9654 N N . TYR B 1 240 ? 31.5 -0.167 -26.062 1 96.69 240 TYR B N 1
ATOM 9655 C CA . TYR B 1 240 ? 31 -0.737 -24.828 1 96.69 240 TYR B CA 1
ATOM 9656 C C . TYR B 1 240 ? 31.438 0.103 -23.625 1 96.69 240 TYR B C 1
ATOM 9658 O O . TYR B 1 240 ? 32.625 0.399 -23.469 1 96.69 240 TYR B O 1
ATOM 9666 N N . ARG B 1 241 ? 30.5 0.511 -22.828 1 95.12 241 ARG B N 1
ATOM 9667 C CA . ARG B 1 241 ? 30.75 1.275 -21.625 1 95.12 241 ARG B CA 1
ATOM 9668 C C . ARG B 1 241 ? 29.547 1.249 -20.688 1 95.12 241 ARG B C 1
ATOM 9670 O O . ARG B 1 241 ? 28.406 1.155 -21.141 1 95.12 241 ARG B O 1
ATOM 9677 N N . VAL B 1 242 ? 29.828 1.279 -19.422 1 96.31 242 VAL B N 1
ATOM 9678 C CA . VAL B 1 242 ? 28.75 1.454 -18.438 1 96.31 242 VAL B CA 1
ATOM 9679 C C . VAL B 1 242 ? 28.531 2.941 -18.172 1 96.31 242 VAL B C 1
ATOM 9681 O O . VAL B 1 242 ? 29.438 3.631 -17.688 1 96.31 242 VAL B O 1
ATOM 9684 N N . ARG B 1 243 ? 27.422 3.459 -18.453 1 93.88 243 ARG B N 1
ATOM 9685 C CA . ARG B 1 243 ? 27.156 4.891 -18.359 1 93.88 243 ARG B CA 1
ATOM 9686 C C . ARG B 1 243 ? 27.031 5.34 -16.906 1 93.88 243 ARG B C 1
ATOM 9688 O O . ARG B 1 243 ? 27.5 6.422 -16.547 1 93.88 243 ARG B O 1
ATOM 9695 N N . ARG B 1 244 ? 26.375 4.539 -16.094 1 95 244 ARG B N 1
ATOM 9696 C CA . ARG B 1 244 ? 26.125 4.902 -14.703 1 95 244 ARG B CA 1
ATOM 9697 C C . ARG B 1 244 ? 26.562 3.783 -13.766 1 95 244 ARG B C 1
ATOM 9699 O O . ARG B 1 244 ? 25.734 3.186 -13.078 1 95 244 ARG B O 1
ATOM 9706 N N . PRO B 1 245 ? 27.828 3.578 -13.641 1 95.75 245 PRO B N 1
ATOM 9707 C CA . PRO B 1 245 ? 28.312 2.494 -12.789 1 95.75 245 PRO B CA 1
ATOM 9708 C C . PRO B 1 245 ? 28.062 2.754 -11.305 1 95.75 245 PRO B C 1
ATOM 9710 O O . PRO B 1 245 ? 28.156 3.895 -10.844 1 95.75 245 PRO B O 1
ATOM 9713 N N . HIS B 1 246 ? 27.578 1.813 -10.602 1 97.12 246 HIS B N 1
ATOM 9714 C CA . HIS B 1 246 ? 27.281 1.878 -9.172 1 97.12 246 HIS B CA 1
ATOM 9715 C C . HIS B 1 246 ? 28 0.77 -8.406 1 97.12 246 HIS B C 1
ATOM 9717 O O . HIS B 1 246 ? 27.875 -0.408 -8.75 1 97.12 246 HIS B O 1
ATOM 9723 N N . GLY B 1 247 ? 28.891 1.074 -7.516 1 97.06 247 GLY B N 1
ATOM 9724 C CA . GLY B 1 247 ? 29.625 0.103 -6.715 1 97.06 247 GLY B CA 1
ATOM 9725 C C . GLY B 1 247 ? 30.328 0.721 -5.523 1 97.06 247 GLY B C 1
ATOM 9726 O O . GLY B 1 247 ? 30.5 1.94 -5.457 1 97.06 247 GLY B O 1
ATOM 9727 N N . ASN B 1 248 ? 30.609 -0.054 -4.582 1 96.94 248 ASN B N 1
ATOM 9728 C CA . ASN B 1 248 ? 31.344 0.37 -3.391 1 96.94 248 ASN B CA 1
ATOM 9729 C C . ASN B 1 248 ? 32.062 -0.801 -2.732 1 96.94 248 ASN B C 1
ATOM 9731 O O . ASN B 1 248 ? 31.469 -1.838 -2.459 1 96.94 248 ASN B O 1
ATOM 9735 N N . VAL B 1 249 ? 33.281 -0.662 -2.408 1 96.5 249 VAL B N 1
ATOM 9736 C CA . VAL B 1 249 ? 34.125 -1.714 -1.871 1 96.5 249 VAL B CA 1
ATOM 9737 C C . VAL B 1 249 ? 33.656 -2.109 -0.476 1 96.5 249 VAL B C 1
ATOM 9739 O O . VAL B 1 249 ? 33.906 -3.227 -0.02 1 96.5 249 VAL B O 1
ATOM 9742 N N . LEU B 1 250 ? 33 -1.222 0.197 1 94.44 250 LEU B N 1
ATOM 9743 C CA . LEU B 1 250 ? 32.5 -1.495 1.542 1 94.44 250 LEU B CA 1
ATOM 9744 C C . LEU B 1 250 ? 31.594 -2.727 1.552 1 94.44 250 LEU B C 1
ATOM 9746 O O . LEU B 1 250 ? 31.594 -3.496 2.518 1 94.44 250 LEU B O 1
ATOM 9750 N N . SER B 1 251 ? 30.859 -2.906 0.535 1 93.25 251 SER B N 1
ATOM 9751 C CA . SER B 1 251 ? 30 -4.082 0.454 1 93.25 251 SER B CA 1
ATOM 9752 C C . SER B 1 251 ? 30.828 -5.359 0.326 1 93.25 251 SER B C 1
ATOM 9754 O O . SER B 1 251 ? 30.5 -6.379 0.945 1 93.25 251 SER B O 1
ATOM 9756 N N . ALA B 1 252 ? 31.781 -5.27 -0.408 1 91.5 252 ALA B N 1
ATOM 9757 C CA . ALA B 1 252 ? 32.688 -6.41 -0.553 1 91.5 252 ALA B CA 1
ATOM 9758 C C . ALA B 1 252 ? 33.344 -6.754 0.773 1 91.5 252 ALA B C 1
ATOM 9760 O O . ALA B 1 252 ? 33.469 -7.926 1.141 1 91.5 252 ALA B O 1
ATOM 9761 N N . ASP B 1 253 ? 33.75 -5.727 1.482 1 92.31 253 ASP B N 1
ATOM 9762 C CA . ASP B 1 253 ? 34.375 -5.91 2.793 1 92.31 253 ASP B CA 1
ATOM 9763 C C . ASP B 1 253 ? 33.406 -6.598 3.76 1 92.31 253 ASP B C 1
ATOM 9765 O O . ASP B 1 253 ? 33.812 -7.492 4.512 1 92.31 253 ASP B O 1
ATOM 9769 N N . ALA B 1 254 ? 32.219 -6.203 3.693 1 88.38 254 ALA B N 1
ATOM 9770 C CA . ALA B 1 254 ? 31.203 -6.742 4.594 1 88.38 254 ALA B CA 1
ATOM 9771 C C . ALA B 1 254 ? 30.953 -8.227 4.324 1 88.38 254 ALA B C 1
ATOM 9773 O O . ALA B 1 254 ? 30.844 -9.023 5.258 1 88.38 254 ALA B O 1
ATOM 9774 N N . PHE B 1 255 ? 30.891 -8.617 3.1 1 85.38 255 PHE B N 1
ATOM 9775 C CA . PHE B 1 255 ? 30.688 -10.016 2.725 1 85.38 255 PHE B CA 1
ATOM 9776 C C . PHE B 1 255 ? 31.906 -10.852 3.094 1 85.38 255 PHE B C 1
ATOM 9778 O O . PHE B 1 255 ? 31.766 -11.945 3.648 1 85.38 255 PHE B O 1
ATOM 9785 N N . ASN B 1 256 ? 32.969 -10.312 2.855 1 83.12 256 ASN B N 1
ATOM 9786 C CA . ASN B 1 256 ? 34.219 -11.039 3.135 1 83.12 256 ASN B CA 1
ATOM 9787 C C . ASN B 1 256 ? 34.375 -11.289 4.629 1 83.12 256 ASN B C 1
ATOM 9789 O O . ASN B 1 256 ? 35 -12.273 5.027 1 83.12 256 ASN B O 1
ATOM 9793 N N . ARG B 1 257 ? 33.688 -10.477 5.379 1 81.94 257 ARG B N 1
ATOM 9794 C CA . ARG B 1 257 ? 33.844 -10.594 6.828 1 81.94 257 ARG B CA 1
ATOM 9795 C C . ARG B 1 257 ? 32.656 -11.336 7.441 1 81.94 257 ARG B C 1
ATOM 9797 O O . ARG B 1 257 ? 32.594 -11.477 8.664 1 81.94 257 ARG B O 1
ATOM 9804 N N . GLY B 1 258 ? 31.75 -11.688 6.668 1 75.19 258 GLY B N 1
ATOM 9805 C CA . GLY B 1 258 ? 30.656 -12.516 7.129 1 75.19 258 GLY B CA 1
ATOM 9806 C C . GLY B 1 258 ? 29.547 -11.711 7.789 1 75.19 258 GLY B C 1
ATOM 9807 O O . GLY B 1 258 ? 28.734 -12.266 8.531 1 75.19 258 GLY B O 1
ATOM 9808 N N . VAL B 1 259 ? 29.609 -10.453 7.578 1 71 259 VAL B N 1
ATOM 9809 C CA . VAL B 1 259 ? 28.562 -9.609 8.148 1 71 259 VAL B CA 1
ATOM 9810 C C . VAL B 1 259 ? 27.219 -9.898 7.469 1 71 259 VAL B C 1
ATOM 9812 O O . VAL B 1 259 ? 26.172 -9.875 8.109 1 71 259 VAL B O 1
ATOM 9815 N N . ILE B 1 260 ? 27.391 -10.305 6.238 1 72.5 260 ILE B N 1
ATOM 9816 C CA . ILE B 1 260 ? 26.203 -10.633 5.461 1 72.5 260 ILE B CA 1
ATOM 9817 C C . ILE B 1 260 ? 26.094 -12.156 5.309 1 72.5 260 ILE B C 1
ATOM 9819 O O . ILE B 1 260 ? 27.031 -12.805 4.863 1 72.5 260 ILE B O 1
ATOM 9823 N N . ARG B 1 261 ? 24.922 -12.727 5.715 1 70.19 261 ARG B N 1
ATOM 9824 C CA . ARG B 1 261 ? 24.703 -14.172 5.781 1 70.19 261 ARG B CA 1
ATOM 9825 C C . ARG B 1 261 ? 24.188 -14.703 4.449 1 70.19 261 ARG B C 1
ATOM 9827 O O . ARG B 1 261 ? 24.125 -15.922 4.246 1 70.19 261 ARG B O 1
ATOM 9834 N N . SER B 1 262 ? 24.25 -14.016 3.416 1 75.75 262 SER B N 1
ATOM 9835 C CA . SER B 1 262 ? 23.656 -14.477 2.17 1 75.75 262 SER B CA 1
ATOM 9836 C C . SER B 1 262 ? 24.719 -14.852 1.146 1 75.75 262 SER B C 1
ATOM 9838 O O . SER B 1 262 ? 25.859 -14.414 1.252 1 75.75 262 SER B O 1
ATOM 9840 N N . GLY B 1 263 ? 24.344 -15.883 0.379 1 81.56 263 GLY B N 1
ATOM 9841 C CA . GLY B 1 263 ? 25.25 -16.297 -0.679 1 81.56 263 GLY B CA 1
ATOM 9842 C C . GLY B 1 263 ? 24.641 -16.203 -2.062 1 81.56 263 GLY B C 1
ATOM 9843 O O . GLY B 1 263 ? 23.406 -16.156 -2.203 1 81.56 263 GLY B O 1
ATOM 9844 N N . THR B 1 264 ? 25.547 -16.016 -3.02 1 91.06 264 THR B N 1
ATOM 9845 C CA . THR B 1 264 ? 25.172 -16.047 -4.43 1 91.06 264 THR B CA 1
ATOM 9846 C C . THR B 1 264 ? 26.062 -17.031 -5.203 1 91.06 264 THR B C 1
ATOM 9848 O O . THR B 1 264 ? 26.984 -17.609 -4.637 1 91.06 264 THR B O 1
ATOM 9851 N N . ASP B 1 265 ? 25.734 -17.156 -6.422 1 95.38 265 ASP B N 1
ATOM 9852 C CA . ASP B 1 265 ? 26.531 -18.031 -7.281 1 95.38 265 ASP B CA 1
ATOM 9853 C C . ASP B 1 265 ? 27.984 -17.594 -7.316 1 95.38 265 ASP B C 1
ATOM 9855 O O . ASP B 1 265 ? 28.875 -18.391 -7.609 1 95.38 265 ASP B O 1
ATOM 9859 N N . TYR B 1 266 ? 28.172 -16.375 -6.988 1 94.44 266 TYR B N 1
ATOM 9860 C CA . TYR B 1 266 ? 29.531 -15.82 -6.918 1 94.44 266 TYR B CA 1
ATOM 9861 C C . TYR B 1 266 ? 30.422 -16.672 -6.016 1 94.44 266 TYR B C 1
ATOM 9863 O O . TYR B 1 266 ? 31.578 -16.938 -6.344 1 94.44 266 TYR B O 1
ATOM 9871 N N . SER B 1 267 ? 29.906 -17.141 -4.918 1 90.94 267 SER B N 1
ATOM 9872 C CA . SER B 1 267 ? 30.688 -17.891 -3.945 1 90.94 267 SER B CA 1
ATOM 9873 C C . SER B 1 267 ? 31.141 -19.234 -4.52 1 90.94 267 SER B C 1
ATOM 9875 O O . SER B 1 267 ? 32.219 -19.719 -4.172 1 90.94 267 SER B O 1
ATOM 9877 N N . VAL B 1 268 ? 30.328 -19.75 -5.391 1 92.56 268 VAL B N 1
ATOM 9878 C CA . VAL B 1 268 ? 30.672 -21.016 -6.02 1 92.56 268 VAL B CA 1
ATOM 9879 C C . VAL B 1 268 ? 31.766 -20.797 -7.059 1 92.56 268 VAL B C 1
ATOM 9881 O O . VAL B 1 268 ? 32.719 -21.594 -7.152 1 92.56 268 VAL B O 1
ATOM 9884 N N . TYR B 1 269 ? 31.703 -19.781 -7.785 1 94.12 269 TYR B N 1
ATOM 9885 C CA . TYR B 1 269 ? 32.625 -19.5 -8.883 1 94.12 269 TYR B CA 1
ATOM 9886 C C . TYR B 1 269 ? 34 -19.141 -8.359 1 94.12 269 TYR B C 1
ATOM 9888 O O . TYR B 1 269 ? 35.031 -19.406 -9 1 94.12 269 TYR B O 1
ATOM 9896 N N . VAL B 1 270 ? 34.062 -18.484 -7.195 1 90.44 270 VAL B N 1
ATOM 9897 C CA . VAL B 1 270 ? 35.344 -18.078 -6.641 1 90.44 270 VAL B CA 1
ATOM 9898 C C . VAL B 1 270 ? 35.875 -19.172 -5.723 1 90.44 270 VAL B C 1
ATOM 9900 O O . VAL B 1 270 ? 37.062 -19.125 -5.312 1 90.44 270 VAL B O 1
ATOM 9903 N N . GLY B 1 271 ? 35.031 -20.078 -5.305 1 78.31 271 GLY B N 1
ATOM 9904 C CA . GLY B 1 271 ? 35.375 -21.062 -4.289 1 78.31 271 GLY B CA 1
ATOM 9905 C C . GLY B 1 271 ? 36.344 -22.109 -4.777 1 78.31 271 GLY B C 1
ATOM 9906 O O . GLY B 1 271 ? 37 -21.922 -5.805 1 78.31 271 GLY B O 1
ATOM 9907 N N . ASP B 1 272 ? 36.438 -23.078 -3.938 1 63.28 272 ASP B N 1
ATOM 9908 C CA . ASP B 1 272 ? 37.531 -24.047 -3.984 1 63.28 272 ASP B CA 1
ATOM 9909 C C . ASP B 1 272 ? 37.281 -25.078 -5.082 1 63.28 272 ASP B C 1
ATOM 9911 O O . ASP B 1 272 ? 37.25 -26.281 -4.812 1 63.28 272 ASP B O 1
ATOM 9915 N N . SER B 1 273 ? 36.688 -24.562 -6.102 1 59.5 273 SER B N 1
ATOM 9916 C CA . SER B 1 273 ? 36.625 -25.531 -7.188 1 59.5 273 SER B CA 1
ATOM 9917 C C . SER B 1 273 ? 37.938 -25.625 -7.934 1 59.5 273 SER B C 1
ATOM 9919 O O . SER B 1 273 ? 38.875 -24.859 -7.668 1 59.5 273 SER B O 1
ATOM 9921 N N . GLU B 1 274 ? 38.188 -26.688 -8.562 1 59.97 274 GLU B N 1
ATOM 9922 C CA . GLU B 1 274 ? 39.375 -26.938 -9.352 1 59.97 274 GLU B CA 1
ATOM 9923 C C . GLU B 1 274 ? 39.719 -25.766 -10.258 1 59.97 274 GLU B C 1
ATOM 9925 O O . GLU B 1 274 ? 40.875 -25.547 -10.594 1 59.97 274 GLU B O 1
ATOM 9930 N N . HIS B 1 275 ? 38.688 -24.969 -10.5 1 69.38 275 HIS B N 1
ATOM 9931 C CA . HIS B 1 275 ? 38.875 -23.828 -11.391 1 69.38 275 HIS B CA 1
ATOM 9932 C C . HIS B 1 275 ? 38.344 -22.547 -10.75 1 69.38 275 HIS B C 1
ATOM 9934 O O . HIS B 1 275 ? 37.125 -22.359 -10.625 1 69.38 275 HIS B O 1
ATOM 9940 N N . ILE B 1 276 ? 39.281 -21.734 -10.242 1 80 276 ILE B N 1
ATOM 9941 C CA . ILE B 1 276 ? 38.906 -20.484 -9.586 1 80 276 ILE B CA 1
ATOM 9942 C C . ILE B 1 276 ? 38.75 -19.375 -10.633 1 80 276 ILE B C 1
ATOM 9944 O O . ILE B 1 276 ? 39.656 -19.141 -11.43 1 80 276 ILE B O 1
ATOM 9948 N N . LEU B 1 277 ? 37.562 -18.828 -10.703 1 88 277 LEU B N 1
ATOM 9949 C CA . LEU B 1 277 ? 37.25 -17.75 -11.641 1 88 277 LEU B CA 1
ATOM 9950 C C . LEU B 1 277 ? 37.406 -16.391 -10.961 1 88 277 LEU B C 1
ATOM 9952 O O . LEU B 1 277 ? 37.312 -16.281 -9.734 1 88 277 LEU B O 1
ATOM 9956 N N . GLU B 1 278 ? 37.812 -15.43 -11.742 1 90.44 278 GLU B N 1
ATOM 9957 C CA . GLU B 1 278 ? 37.844 -14.047 -11.289 1 90.44 278 GLU B CA 1
ATOM 9958 C C . GLU B 1 278 ? 36.688 -13.242 -11.836 1 90.44 278 GLU B C 1
ATOM 9960 O O . GLU B 1 278 ? 36.406 -13.273 -13.039 1 90.44 278 GLU B O 1
ATOM 9965 N N . GLY B 1 279 ? 36 -12.656 -10.961 1 93.94 279 GLY B N 1
ATOM 9966 C CA . GLY B 1 279 ? 34.844 -11.945 -11.508 1 93.94 279 GLY B CA 1
ATOM 9967 C C . GLY B 1 279 ? 34.188 -11.039 -10.508 1 93.94 279 GLY B C 1
ATOM 9968 O O . GLY B 1 279 ? 34.812 -10.57 -9.562 1 93.94 279 GLY B O 1
ATOM 9969 N N . VAL B 1 280 ? 33 -10.555 -10.883 1 96.12 280 VAL B N 1
ATOM 9970 C CA . VAL B 1 280 ? 32.25 -9.586 -10.094 1 96.12 280 VAL B CA 1
ATOM 9971 C C . VAL B 1 280 ? 30.828 -10.094 -9.859 1 96.12 280 VAL B C 1
ATOM 9973 O O . VAL B 1 280 ? 30.344 -10.969 -10.586 1 96.12 280 VAL B O 1
ATOM 9976 N N . ASP B 1 281 ? 30.25 -9.531 -8.781 1 96.5 281 ASP B N 1
ATOM 9977 C CA . ASP B 1 281 ? 28.875 -9.812 -8.375 1 96.5 281 ASP B CA 1
ATOM 9978 C C . ASP B 1 281 ? 28.031 -8.539 -8.391 1 96.5 281 ASP B C 1
ATOM 9980 O O . ASP B 1 281 ? 28.391 -7.543 -7.754 1 96.5 281 ASP B O 1
ATOM 9984 N N . LEU B 1 282 ? 26.953 -8.57 -9.195 1 97.31 282 LEU B N 1
ATOM 9985 C CA . LEU B 1 282 ? 26 -7.465 -9.258 1 97.31 282 LEU B CA 1
ATOM 9986 C C . LEU B 1 282 ? 24.672 -7.871 -8.656 1 97.3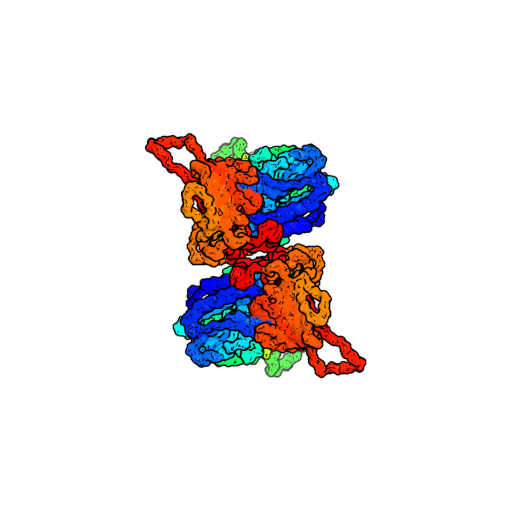1 282 LEU B C 1
ATOM 9988 O O . LEU B 1 282 ? 24.203 -9 -8.852 1 97.31 282 LEU B O 1
ATOM 9992 N N . ALA B 1 283 ? 24.047 -6.938 -7.922 1 96.5 283 ALA B N 1
ATOM 9993 C CA . ALA B 1 283 ? 22.734 -7.289 -7.359 1 96.5 283 ALA B CA 1
ATOM 9994 C C . ALA B 1 283 ? 21.906 -6.043 -7.094 1 96.5 283 ALA B C 1
ATOM 9996 O O . ALA B 1 283 ? 22.438 -4.965 -6.832 1 96.5 283 ALA B O 1
ATOM 9997 N N . PHE B 1 284 ? 20.594 -6.176 -7.262 1 96.69 284 PHE B N 1
ATOM 9998 C CA . PHE B 1 284 ? 19.688 -5.211 -6.652 1 96.69 284 PHE B CA 1
ATOM 9999 C C . PHE B 1 284 ? 19.719 -5.328 -5.133 1 96.69 284 PHE B C 1
ATOM 10001 O O . PHE B 1 284 ? 19.781 -6.438 -4.594 1 96.69 284 PHE B O 1
ATOM 10008 N N . TYR B 1 285 ? 19.641 -4.219 -4.375 1 94.81 285 TYR B N 1
ATOM 10009 C CA . TYR B 1 285 ? 19.797 -4.316 -2.926 1 94.81 285 TYR B CA 1
ATOM 10010 C C . TYR B 1 285 ? 18.766 -3.441 -2.211 1 94.81 285 TYR B C 1
ATOM 10012 O O . TYR B 1 285 ? 18.578 -3.566 -1 1 94.81 285 TYR B O 1
ATOM 10020 N N . LYS B 1 286 ? 18.078 -2.588 -2.939 1 95.5 286 LYS B N 1
ATOM 10021 C CA . LYS B 1 286 ? 17.125 -1.668 -2.326 1 95.5 286 LYS B CA 1
ATOM 10022 C C . LYS B 1 286 ? 15.75 -2.32 -2.168 1 95.5 286 LYS B C 1
ATOM 10024 O O . LYS B 1 286 ? 15.414 -3.248 -2.906 1 95.5 286 LYS B O 1
ATOM 10029 N N . HIS B 1 287 ? 14.969 -1.845 -1.229 1 95.69 287 HIS B N 1
ATOM 10030 C CA . HIS B 1 287 ? 13.586 -2.258 -0.984 1 95.69 287 HIS B CA 1
ATOM 10031 C C . HIS B 1 287 ? 13.508 -3.74 -0.635 1 95.69 287 HIS B C 1
ATOM 10033 O O . HIS B 1 287 ? 12.734 -4.484 -1.239 1 95.69 287 HIS B O 1
ATOM 10039 N N . ARG B 1 288 ? 14.289 -4.137 0.321 1 95.12 288 ARG B N 1
ATOM 10040 C CA . ARG B 1 288 ? 14.406 -5.531 0.729 1 95.12 288 ARG B CA 1
ATOM 10041 C C . ARG B 1 288 ? 13.102 -6.031 1.35 1 95.12 288 ARG B C 1
ATOM 10043 O O . ARG B 1 288 ? 12.859 -7.238 1.402 1 95.12 288 ARG B O 1
ATOM 10050 N N . SER B 1 289 ? 12.234 -5.152 1.814 1 96.5 289 SER B N 1
ATOM 10051 C CA . SER B 1 289 ? 10.938 -5.535 2.367 1 96.5 289 SER B CA 1
ATOM 10052 C C . SER B 1 289 ? 10.102 -6.293 1.342 1 96.5 289 SER B C 1
ATOM 10054 O O . SER B 1 289 ? 9.188 -7.039 1.705 1 96.5 289 SER B O 1
ATOM 10056 N N . ARG B 1 290 ? 10.406 -6.133 0.094 1 96.62 290 ARG B N 1
ATOM 10057 C CA . ARG B 1 290 ? 9.633 -6.73 -0.991 1 96.62 290 ARG B CA 1
ATOM 10058 C C . ARG B 1 290 ? 10.336 -7.961 -1.551 1 96.62 290 ARG B C 1
ATOM 10060 O O . ARG B 1 290 ? 9.734 -8.734 -2.303 1 96.62 290 ARG B O 1
ATOM 10067 N N . TYR B 1 291 ? 11.562 -8.18 -1.141 1 95.75 291 TYR B N 1
ATOM 10068 C CA . TYR B 1 291 ? 12.414 -9.281 -1.561 1 95.75 291 TYR B CA 1
ATOM 10069 C C . TYR B 1 291 ? 11.828 -10.625 -1.14 1 95.75 291 TYR B C 1
ATOM 10071 O O . TYR B 1 291 ? 11.43 -10.797 0.014 1 95.75 291 TYR B O 1
ATOM 10079 N N . HIS B 1 292 ? 11.641 -11.555 -2.072 1 96.88 292 HIS B N 1
ATOM 10080 C CA . HIS B 1 292 ? 11.172 -12.914 -1.823 1 96.88 292 HIS B CA 1
ATOM 10081 C C . HIS B 1 292 ? 9.695 -12.922 -1.417 1 96.88 292 HIS B C 1
ATOM 10083 O O . HIS B 1 292 ? 9.273 -13.758 -0.619 1 96.88 292 HIS B O 1
ATOM 10089 N N . THR B 1 293 ? 8.961 -11.914 -1.791 1 97.12 293 THR B N 1
ATOM 10090 C CA . THR B 1 293 ? 7.52 -11.836 -1.577 1 97.12 293 THR B CA 1
ATOM 10091 C C . THR B 1 293 ? 6.789 -11.641 -2.9 1 97.12 293 THR B C 1
ATOM 10093 O O . THR B 1 293 ? 7.418 -11.461 -3.945 1 97.12 293 THR B O 1
ATOM 10096 N N . MET B 1 294 ? 5.523 -11.648 -2.84 1 96.38 294 MET B N 1
ATOM 10097 C CA . MET B 1 294 ? 4.711 -11.469 -4.043 1 96.38 294 MET B CA 1
ATOM 10098 C C . MET B 1 294 ? 4.934 -10.086 -4.645 1 96.38 294 MET B C 1
ATOM 10100 O O . MET B 1 294 ? 4.535 -9.828 -5.785 1 96.38 294 MET B O 1
ATOM 10104 N N . LEU B 1 295 ? 5.629 -9.219 -3.939 1 96.44 295 LEU B N 1
ATOM 10105 C CA . LEU B 1 295 ? 5.871 -7.859 -4.406 1 96.44 295 LEU B CA 1
ATOM 10106 C C . LEU B 1 295 ? 7.137 -7.797 -5.254 1 96.44 295 LEU B C 1
ATOM 10108 O O . LEU B 1 295 ? 7.395 -6.789 -5.922 1 96.44 295 LEU B O 1
ATOM 10112 N N . ASP B 1 296 ? 7.961 -8.836 -5.23 1 97 296 ASP B N 1
ATOM 10113 C CA . ASP B 1 296 ? 9.023 -8.938 -6.223 1 97 296 ASP B CA 1
ATOM 10114 C C . ASP B 1 296 ? 8.469 -9.297 -7.594 1 97 296 ASP B C 1
ATOM 10116 O O . ASP B 1 296 ? 8.766 -10.367 -8.133 1 97 296 ASP B O 1
ATOM 10120 N N . SER B 1 297 ? 7.652 -8.422 -8.094 1 96.88 297 SER B N 1
ATOM 10121 C CA . SER B 1 297 ? 6.93 -8.469 -9.359 1 96.88 297 SER B CA 1
ATOM 10122 C C . SER B 1 297 ? 7.152 -7.199 -10.172 1 96.88 297 SER B C 1
ATOM 10124 O O . SER B 1 297 ? 7.762 -6.242 -9.688 1 96.88 297 SER B O 1
ATOM 10126 N N . ILE B 1 298 ? 6.738 -7.203 -11.375 1 97.12 298 ILE B N 1
ATOM 10127 C CA . ILE B 1 298 ? 6.949 -6.062 -12.258 1 97.12 298 ILE B CA 1
ATOM 10128 C C . ILE B 1 298 ? 6.316 -4.812 -11.656 1 97.12 298 ILE B C 1
ATOM 10130 O O . ILE B 1 298 ? 6.984 -3.791 -11.484 1 97.12 298 ILE B O 1
ATOM 10134 N N . PRO B 1 299 ? 5.043 -4.879 -11.188 1 95.62 299 PRO B N 1
ATOM 10135 C CA . PRO B 1 299 ? 4.504 -3.678 -10.539 1 95.62 299 PRO B CA 1
ATOM 10136 C C . PRO B 1 299 ? 5.164 -3.381 -9.195 1 95.62 299 PRO B C 1
ATOM 10138 O O . PRO B 1 299 ? 5.199 -2.227 -8.766 1 95.62 299 PRO B O 1
ATOM 10141 N N . GLY B 1 300 ? 5.707 -4.391 -8.602 1 95.19 300 GLY B N 1
ATOM 10142 C CA . GLY B 1 300 ? 6.277 -4.262 -7.27 1 95.19 300 GLY B CA 1
ATOM 10143 C C . GLY B 1 300 ? 7.633 -3.58 -7.266 1 95.19 300 GLY B C 1
ATOM 10144 O O . GLY B 1 300 ? 8.133 -3.186 -6.211 1 95.19 300 GLY B O 1
ATOM 10145 N N . VAL B 1 301 ? 8.219 -3.424 -8.477 1 94.5 301 VAL B N 1
ATOM 10146 C CA . VAL B 1 301 ? 9.477 -2.688 -8.586 1 94.5 301 VAL B CA 1
ATOM 10147 C C . VAL B 1 301 ? 9.188 -1.188 -8.656 1 94.5 301 VAL B C 1
ATOM 10149 O O . VAL B 1 301 ? 9.805 -0.468 -9.445 1 94.5 301 VAL B O 1
ATOM 10152 N N . ARG B 1 302 ? 8.18 -0.814 -8.023 1 81.25 302 ARG B N 1
ATOM 10153 C CA . ARG B 1 302 ? 7.73 0.548 -7.758 1 81.25 302 ARG B CA 1
ATOM 10154 C C . ARG B 1 302 ? 7.605 1.346 -9.055 1 81.25 302 ARG B C 1
ATOM 10156 O O . ARG B 1 302 ? 8.078 2.48 -9.133 1 81.25 302 ARG B O 1
ATOM 10163 N N . GLY B 1 303 ? 7.145 0.724 -10.039 1 81.12 303 GLY B N 1
ATOM 10164 C CA . GLY B 1 303 ? 6.832 1.388 -11.289 1 81.12 303 GLY B CA 1
ATOM 10165 C C . GLY B 1 303 ? 8.055 1.64 -12.156 1 81.12 303 GLY B C 1
ATOM 10166 O O . GLY B 1 303 ? 7.969 2.314 -13.18 1 81.12 303 GLY B O 1
ATOM 10167 N N . LYS B 1 304 ? 9.156 1.079 -11.812 1 93.19 304 LYS B N 1
ATOM 10168 C CA . LYS B 1 304 ? 10.391 1.334 -12.547 1 93.19 304 LYS B CA 1
ATOM 10169 C C . LYS B 1 304 ? 11.055 0.028 -12.977 1 93.19 304 LYS B C 1
ATOM 10171 O O . LYS B 1 304 ? 12.281 -0.08 -12.969 1 93.19 304 LYS B O 1
ATOM 10176 N N . ALA B 1 305 ? 10.242 -0.932 -13.219 1 96.06 305 ALA B N 1
ATOM 10177 C CA . ALA B 1 305 ? 10.781 -2.234 -13.609 1 96.06 305 ALA B CA 1
ATOM 10178 C C . ALA B 1 305 ? 11.547 -2.146 -14.922 1 96.06 305 ALA B C 1
ATOM 10180 O O . ALA B 1 305 ? 12.609 -2.766 -15.07 1 96.06 305 ALA B O 1
ATOM 10181 N N . LYS B 1 306 ? 11.062 -1.366 -15.93 1 96.25 306 LYS B N 1
ATOM 10182 C CA . LYS B 1 306 ? 11.734 -1.234 -17.219 1 96.25 306 LYS B CA 1
ATOM 10183 C C . LYS B 1 306 ? 13.07 -0.522 -17.078 1 96.25 306 LYS B C 1
ATOM 10185 O O . LYS B 1 306 ? 14.062 -0.92 -17.688 1 96.25 306 LYS B O 1
ATOM 10190 N N . GLU B 1 307 ? 13.078 0.501 -16.234 1 97.19 307 GLU B N 1
ATOM 10191 C CA . GLU B 1 307 ? 14.32 1.224 -15.969 1 97.19 307 GLU B CA 1
ATOM 10192 C C . GLU B 1 307 ? 15.328 0.341 -15.234 1 97.19 307 GLU B C 1
ATOM 10194 O O . GLU B 1 307 ? 16.531 0.39 -15.516 1 97.19 307 GLU B O 1
ATOM 10199 N N . ALA B 1 308 ? 14.82 -0.388 -14.273 1 97.62 308 ALA B N 1
ATOM 10200 C CA . ALA B 1 308 ? 15.695 -1.317 -13.562 1 97.62 308 ALA B CA 1
ATOM 10201 C C . ALA B 1 308 ? 16.281 -2.355 -14.516 1 97.62 308 ALA B C 1
ATOM 10203 O O . ALA B 1 308 ? 17.453 -2.711 -14.406 1 97.62 308 ALA B O 1
ATOM 10204 N N . LEU B 1 309 ? 15.453 -2.842 -15.414 1 98.19 309 LEU B N 1
ATOM 10205 C CA . LEU B 1 309 ? 15.906 -3.785 -16.438 1 98.19 309 LEU B CA 1
ATOM 10206 C C . LEU B 1 309 ? 17 -3.162 -17.297 1 98.19 309 LEU B C 1
ATOM 10208 O O . LEU B 1 309 ? 18.031 -3.781 -17.547 1 98.19 309 LEU B O 1
ATOM 10212 N N . TRP B 1 310 ? 16.781 -1.96 -17.719 1 97.81 310 TRP B N 1
ATOM 10213 C CA . TRP B 1 310 ? 17.781 -1.285 -18.531 1 97.81 310 TRP B CA 1
ATOM 10214 C C . TRP B 1 310 ? 19.094 -1.131 -17.766 1 97.81 310 TRP B C 1
ATOM 10216 O O . TRP B 1 310 ? 20.172 -1.336 -18.312 1 97.81 310 TRP B O 1
ATOM 10226 N N . ALA B 1 311 ? 18.938 -0.735 -16.531 1 97.25 311 ALA B N 1
ATOM 10227 C CA . ALA B 1 311 ? 20.141 -0.529 -15.719 1 97.25 311 ALA B CA 1
ATOM 10228 C C . ALA B 1 311 ? 20.969 -1.806 -15.633 1 97.25 311 ALA B C 1
ATOM 10230 O O . ALA B 1 311 ? 22.188 -1.77 -15.789 1 97.25 311 ALA B O 1
ATOM 10231 N N . MET B 1 312 ? 20.344 -2.932 -15.344 1 97.94 312 MET B N 1
ATOM 10232 C CA . MET B 1 312 ? 21.047 -4.207 -15.289 1 97.94 312 MET B CA 1
ATOM 10233 C C . MET B 1 312 ? 21.625 -4.562 -16.656 1 97.94 312 MET B C 1
ATOM 10235 O O . MET B 1 312 ? 22.781 -4.965 -16.75 1 97.94 312 MET B O 1
ATOM 10239 N N . LEU B 1 313 ? 20.828 -4.387 -17.703 1 98.19 313 LEU B N 1
ATOM 10240 C CA . LEU B 1 313 ? 21.234 -4.691 -19.078 1 98.19 313 LEU B CA 1
ATOM 10241 C C . LEU B 1 313 ? 22.438 -3.846 -19.484 1 98.19 313 LEU B C 1
ATOM 10243 O O . LEU B 1 313 ? 23.375 -4.359 -20.094 1 98.19 313 LEU B O 1
ATOM 10247 N N . GLU B 1 314 ? 22.406 -2.625 -19.141 1 96.81 314 GLU B N 1
ATOM 10248 C CA . GLU B 1 314 ? 23.516 -1.731 -19.469 1 96.81 314 GLU B CA 1
ATOM 10249 C C . GLU B 1 314 ? 24.797 -2.148 -18.766 1 96.81 314 GLU B C 1
ATOM 10251 O O . GLU B 1 314 ? 25.891 -2.059 -19.344 1 96.81 314 GLU B O 1
ATOM 10256 N N . ASN B 1 315 ? 24.656 -2.537 -17.547 1 97.31 315 ASN B N 1
ATOM 10257 C CA . ASN B 1 315 ? 25.844 -2.98 -16.812 1 97.31 315 ASN B CA 1
ATOM 10258 C C . ASN B 1 315 ? 26.469 -4.219 -17.438 1 97.31 315 ASN B C 1
ATOM 10260 O O . ASN B 1 315 ? 27.688 -4.281 -17.625 1 97.31 315 ASN B O 1
ATOM 10264 N N . VAL B 1 316 ? 25.656 -5.199 -17.734 1 97.69 316 VAL B N 1
ATOM 10265 C CA . VAL B 1 316 ? 26.203 -6.445 -18.266 1 97.69 316 VAL B CA 1
ATOM 10266 C C . VAL B 1 316 ? 26.688 -6.227 -19.703 1 97.69 316 VAL B C 1
ATOM 10268 O O . VAL B 1 316 ? 27.734 -6.754 -20.094 1 97.69 316 VAL B O 1
ATOM 10271 N N . TRP B 1 317 ? 25.953 -5.477 -20.516 1 97.75 317 TRP B N 1
ATOM 10272 C CA . TRP B 1 317 ? 26.359 -5.16 -21.875 1 97.75 317 TRP B CA 1
ATOM 10273 C C . TRP B 1 317 ? 27.656 -4.355 -21.875 1 97.75 317 TRP B C 1
ATOM 10275 O O . TRP B 1 317 ? 28.594 -4.684 -22.609 1 97.75 317 TRP B O 1
ATOM 10285 N N . GLY B 1 318 ? 27.719 -3.309 -21.047 1 97.5 318 GLY B N 1
ATOM 10286 C CA . GLY B 1 318 ? 28.875 -2.434 -21.016 1 97.5 318 GLY B CA 1
ATOM 10287 C C . GLY B 1 318 ? 30.125 -3.119 -20.484 1 97.5 318 GLY B C 1
ATOM 10288 O O . GLY B 1 318 ? 31.125 -3.246 -21.203 1 97.5 318 GLY B O 1
ATOM 10289 N N . ALA B 1 319 ? 30.062 -3.6 -19.266 1 97.81 319 ALA B N 1
ATOM 10290 C CA . ALA B 1 319 ? 31.219 -4.254 -18.641 1 97.81 319 ALA B CA 1
ATOM 10291 C C . ALA B 1 319 ? 31.531 -5.578 -19.328 1 97.81 319 ALA B C 1
ATOM 10293 O O . ALA B 1 319 ? 32.688 -5.926 -19.516 1 97.81 319 ALA B O 1
ATOM 10294 N N . GLY B 1 320 ? 30.5 -6.34 -19.688 1 97.94 320 GLY B N 1
ATOM 10295 C CA . GLY B 1 320 ? 30.703 -7.582 -20.422 1 97.94 320 GLY B CA 1
ATOM 10296 C C . GLY B 1 320 ? 31.344 -7.375 -21.781 1 97.94 320 GLY B C 1
ATOM 10297 O O . GLY B 1 320 ? 32.25 -8.125 -22.156 1 97.94 320 GLY B O 1
ATOM 10298 N N . GLY B 1 321 ? 30.891 -6.344 -22.469 1 97.06 321 GLY B N 1
ATOM 10299 C CA . GLY B 1 321 ? 31.484 -6.004 -23.75 1 97.06 321 GLY B CA 1
ATOM 10300 C C . GLY B 1 321 ? 32.969 -5.66 -23.641 1 97.06 321 GLY B C 1
ATOM 10301 O O . GLY B 1 321 ? 33.75 -6.027 -24.5 1 97.06 321 GLY B O 1
ATOM 10302 N N . VAL B 1 322 ? 33.281 -4.949 -22.609 1 96.31 322 VAL B N 1
ATOM 10303 C CA . VAL B 1 322 ? 34.656 -4.59 -22.375 1 96.31 322 VAL B CA 1
ATOM 10304 C C . VAL B 1 322 ? 35.5 -5.848 -22.125 1 96.31 322 VAL B C 1
ATOM 10306 O O . VAL B 1 322 ? 36.531 -6.059 -22.766 1 96.31 322 VAL B O 1
ATOM 10309 N N . LEU B 1 323 ? 35.062 -6.727 -21.266 1 95.62 323 LEU B N 1
ATOM 10310 C CA . LEU B 1 323 ? 35.781 -7.941 -20.922 1 95.62 323 LEU B CA 1
ATOM 10311 C C . LEU B 1 323 ? 35.938 -8.852 -22.125 1 95.62 323 LEU B C 1
ATOM 10313 O O . LEU B 1 323 ? 36.969 -9.516 -22.281 1 95.62 323 LEU B O 1
ATOM 10317 N N . LEU B 1 324 ? 34.969 -8.875 -23 1 96.44 324 LEU B N 1
ATOM 10318 C CA . LEU B 1 324 ? 34.969 -9.773 -24.141 1 96.44 324 LEU B CA 1
ATOM 10319 C C . LEU B 1 324 ? 35.875 -9.25 -25.25 1 96.44 324 LEU B C 1
ATOM 10321 O O . LEU B 1 324 ? 36.188 -9.977 -26.203 1 96.44 324 LEU B O 1
ATOM 10325 N N . ASN B 1 325 ? 36.344 -7.996 -25.125 1 94.88 325 ASN B N 1
ATOM 10326 C CA . ASN B 1 325 ? 37.062 -7.426 -26.25 1 94.88 325 ASN B CA 1
ATOM 10327 C C . ASN B 1 325 ? 38.438 -6.898 -25.828 1 94.88 325 ASN B C 1
ATOM 10329 O O . ASN B 1 325 ? 39.125 -6.266 -26.609 1 94.88 325 ASN B O 1
ATOM 10333 N N . ILE B 1 326 ? 38.719 -7.18 -24.578 1 89.19 326 ILE B N 1
ATOM 10334 C CA . ILE B 1 326 ? 40.062 -6.805 -24.141 1 89.19 326 ILE B CA 1
ATOM 10335 C C . ILE B 1 326 ? 41.094 -7.809 -24.672 1 89.19 326 ILE B C 1
ATOM 10337 O O . ILE B 1 326 ? 40.781 -9 -24.781 1 89.19 326 ILE B O 1
ATOM 10341 N N . GLU B 1 327 ? 42.281 -7.422 -25.234 1 78.25 327 GLU B N 1
ATOM 10342 C CA . GLU B 1 327 ? 43.312 -8.273 -25.859 1 78.25 327 GLU B CA 1
ATOM 10343 C C . GLU B 1 327 ? 44.062 -9.094 -24.812 1 78.25 327 GLU B C 1
ATOM 10345 O O . GLU B 1 327 ? 44.344 -10.273 -25.031 1 78.25 327 GLU B O 1
ATOM 10350 N N . SER B 1 328 ? 44.781 -8.539 -23.828 1 63.75 328 SER B N 1
ATOM 10351 C CA . SER B 1 328 ? 45.688 -9.281 -22.938 1 63.75 328 SER B CA 1
ATOM 10352 C C . SER B 1 328 ? 45.094 -9.398 -21.531 1 63.75 328 SER B C 1
ATOM 10354 O O . SER B 1 328 ? 45.156 -8.445 -20.75 1 63.75 328 SER B O 1
ATOM 10356 N N . PRO B 1 329 ? 44.281 -10.453 -21.438 1 57.25 329 PRO B N 1
ATOM 10357 C CA . PRO B 1 329 ? 43.812 -10.555 -20.047 1 57.25 329 PRO B CA 1
ATOM 10358 C C . PRO B 1 329 ? 44.938 -10.766 -19.047 1 57.25 329 PRO B C 1
ATOM 10360 O O . PRO B 1 329 ? 45.625 -11.797 -19.094 1 57.25 329 PRO B O 1
ATOM 10363 N N . LYS B 1 330 ? 45.969 -9.969 -18.969 1 53.78 330 LYS B N 1
ATOM 10364 C CA . LYS B 1 330 ? 46.875 -10.297 -17.859 1 53.78 330 LYS B CA 1
ATOM 10365 C C . LYS B 1 330 ? 46.125 -10.422 -16.547 1 53.78 330 LYS B C 1
ATOM 10367 O O . LYS B 1 330 ? 45.531 -9.445 -16.062 1 53.78 330 LYS B O 1
ATOM 10372 N N . PRO B 1 331 ? 45.562 -11.547 -16.266 1 52.44 331 PRO B N 1
ATOM 10373 C CA . PRO B 1 331 ? 44.969 -11.555 -14.922 1 52.44 331 PRO B CA 1
ATOM 10374 C C . PRO B 1 331 ? 45.844 -10.891 -13.875 1 52.44 331 PRO B C 1
ATOM 10376 O O . PRO B 1 331 ? 46.969 -11.344 -13.625 1 52.44 331 PRO B O 1
ATOM 10379 N N . GLU B 1 332 ? 46.094 -9.633 -14.094 1 53.47 332 GLU B N 1
ATOM 10380 C CA . GLU B 1 332 ? 46.812 -9.055 -12.961 1 53.47 332 GLU B CA 1
ATOM 10381 C C . GLU B 1 332 ? 46.188 -9.508 -11.633 1 53.47 332 GLU B C 1
ATOM 10383 O O . GLU B 1 332 ? 44.969 -9.516 -11.469 1 53.47 332 GLU B O 1
ATOM 10388 N N . THR B 1 333 ? 46.938 -10.328 -10.906 1 55.31 333 THR B N 1
ATOM 10389 C CA . THR B 1 333 ? 46.688 -11.133 -9.719 1 55.31 333 THR B CA 1
ATOM 10390 C C . THR B 1 333 ? 46.375 -10.25 -8.516 1 55.31 333 THR B C 1
ATOM 10392 O O . THR B 1 333 ? 46.344 -10.719 -7.379 1 55.31 333 THR B O 1
ATOM 10395 N N . SER B 1 334 ? 46.125 -8.875 -8.836 1 59.12 334 SER B N 1
ATOM 10396 C CA . SER B 1 334 ? 45.875 -8.273 -7.531 1 59.12 334 SER B CA 1
ATOM 10397 C C . SER B 1 334 ? 44.469 -8.578 -7.039 1 59.12 334 SER B C 1
ATOM 10399 O O . SER B 1 334 ? 43.469 -8.25 -7.715 1 59.12 334 SER B O 1
ATOM 10401 N N . LYS B 1 335 ? 44.344 -9.336 -5.996 1 66.31 335 LYS B N 1
ATOM 10402 C CA . LYS B 1 335 ? 43.094 -9.875 -5.418 1 66.31 335 LYS B CA 1
ATOM 10403 C C . LYS B 1 335 ? 42.344 -8.812 -4.617 1 66.31 335 LYS B C 1
ATOM 10405 O O . LYS B 1 335 ? 41.125 -8.875 -4.488 1 66.31 335 LYS B O 1
ATOM 10410 N N . MET B 1 336 ? 43.125 -7.648 -4.379 1 81.69 336 MET B N 1
ATOM 10411 C CA . MET B 1 336 ? 42.406 -6.719 -3.508 1 81.69 336 MET B CA 1
ATOM 10412 C C . MET B 1 336 ? 42.25 -5.363 -4.184 1 81.69 336 MET B C 1
ATOM 10414 O O . MET B 1 336 ? 43.219 -4.742 -4.598 1 81.69 336 MET B O 1
ATOM 10418 N N . VAL B 1 337 ? 41 -4.941 -4.402 1 91.94 337 VAL B N 1
ATOM 10419 C CA . VAL B 1 337 ? 40.656 -3.748 -5.176 1 91.94 337 VAL B CA 1
ATOM 10420 C C . VAL B 1 337 ? 39.781 -2.824 -4.348 1 91.94 337 VAL B C 1
ATOM 10422 O O . VAL B 1 337 ? 38.938 -3.291 -3.576 1 91.94 337 VAL B O 1
ATOM 10425 N N . VAL B 1 338 ? 40.062 -1.584 -4.434 1 96.19 338 VAL B N 1
ATOM 10426 C CA . VAL B 1 338 ? 39.188 -0.554 -3.881 1 96.19 338 VAL B CA 1
ATOM 10427 C C . VAL B 1 338 ? 38.406 0.113 -5.008 1 96.19 338 VAL B C 1
ATOM 10429 O O . VAL B 1 338 ? 39 0.535 -6.012 1 96.19 338 VAL B O 1
ATOM 10432 N N . PHE B 1 339 ? 37.156 0.132 -4.91 1 97 339 PHE B N 1
ATOM 10433 C CA . PHE B 1 339 ? 36.312 0.771 -5.922 1 97 339 PHE B CA 1
ATOM 10434 C C . PHE B 1 339 ? 35.125 1.476 -5.277 1 97 339 PHE B C 1
ATOM 10436 O O . PHE B 1 339 ? 34.625 1.036 -4.242 1 97 339 PHE B O 1
ATOM 10443 N N . PHE B 1 340 ? 34.688 2.574 -5.758 1 97.44 340 PHE B N 1
ATOM 10444 C CA . PHE B 1 340 ? 33.5 3.318 -5.363 1 97.44 340 PHE B CA 1
ATOM 10445 C C . PHE B 1 340 ? 33.062 4.281 -6.465 1 97.44 340 PHE B C 1
ATOM 10447 O O . PHE B 1 340 ? 33.875 4.625 -7.34 1 97.44 340 PHE B O 1
ATOM 10454 N N . ASP B 1 341 ? 31.844 4.609 -6.473 1 97.31 341 ASP B N 1
ATOM 10455 C CA . ASP B 1 341 ? 31.359 5.555 -7.469 1 97.31 341 ASP B CA 1
ATOM 10456 C C . ASP B 1 341 ? 31.109 6.93 -6.848 1 97.31 341 ASP B C 1
ATOM 10458 O O . ASP B 1 341 ? 31.016 7.055 -5.625 1 97.31 341 ASP B O 1
ATOM 10462 N N . LEU B 1 342 ? 31.141 7.941 -7.641 1 97.12 342 LEU B N 1
ATOM 10463 C CA . LEU B 1 342 ? 30.734 9.297 -7.289 1 97.12 342 LEU B CA 1
ATOM 10464 C C . LEU B 1 342 ? 29.5 9.711 -8.078 1 97.12 342 LEU B C 1
ATOM 10466 O O . LEU B 1 342 ? 29.594 10.023 -9.266 1 97.12 342 LEU B O 1
ATOM 10470 N N . PHE B 1 343 ? 28.359 9.656 -7.406 1 96.56 343 PHE B N 1
ATOM 10471 C CA . PHE B 1 343 ? 27.062 10.047 -7.938 1 96.56 343 PHE B CA 1
ATOM 10472 C C . PHE B 1 343 ? 26.703 9.234 -9.18 1 96.56 343 PHE B C 1
ATOM 10474 O O . PHE B 1 343 ? 26.062 9.734 -10.102 1 96.56 343 PHE B O 1
ATOM 10481 N N . LYS B 1 344 ? 27.328 7.977 -9.328 1 94.38 344 LYS B N 1
ATOM 10482 C CA . LYS B 1 344 ? 27.094 7.039 -10.422 1 94.38 344 LYS B CA 1
ATOM 10483 C C . LYS B 1 344 ? 27.5 7.648 -11.766 1 94.38 344 LYS B C 1
ATOM 10485 O O . LYS B 1 344 ? 26.938 7.297 -12.805 1 94.38 344 LYS B O 1
ATOM 10490 N N . SER B 1 345 ? 28.391 8.602 -11.703 1 92.56 345 SER B N 1
ATOM 10491 C CA . SER B 1 345 ? 28.906 9.266 -12.891 1 92.56 345 SER B CA 1
ATOM 10492 C C . SER B 1 345 ? 30.391 8.938 -13.102 1 92.56 345 SER B C 1
ATOM 10494 O O . SER B 1 345 ? 30.875 8.938 -14.234 1 92.56 345 SER B O 1
ATOM 10496 N N . TYR B 1 346 ? 31.031 8.727 -12.008 1 94 346 TYR B N 1
ATOM 10497 C CA . TYR B 1 346 ? 32.438 8.367 -12.031 1 94 346 TYR B CA 1
ATOM 10498 C C . TYR B 1 346 ? 32.688 7.121 -11.188 1 94 346 TYR B C 1
ATOM 10500 O O . TYR B 1 346 ? 32.125 6.961 -10.109 1 94 346 TYR B O 1
ATOM 10508 N N . PHE B 1 347 ? 33.5 6.246 -11.742 1 96.81 347 PHE B N 1
ATOM 10509 C CA . PHE B 1 347 ? 33.844 5.012 -11.047 1 96.81 347 PHE B CA 1
ATOM 10510 C C . PHE B 1 347 ? 35.344 4.941 -10.766 1 96.81 347 PHE B C 1
ATOM 10512 O O . PHE B 1 347 ? 36.156 4.836 -11.695 1 96.81 347 PHE B O 1
ATOM 10519 N N . VAL B 1 348 ? 35.688 5.062 -9.484 1 97.06 348 VAL B N 1
ATOM 10520 C CA . VAL B 1 348 ? 37.094 5.062 -9.07 1 97.06 348 VAL B CA 1
ATOM 10521 C C . VAL B 1 348 ? 37.531 3.639 -8.742 1 97.06 348 VAL B C 1
ATOM 10523 O O . VAL B 1 348 ? 36.875 2.936 -7.977 1 97.06 348 VAL B O 1
ATOM 10526 N N . VAL B 1 349 ? 38.625 3.217 -9.367 1 96.31 349 VAL B N 1
ATOM 10527 C CA . VAL B 1 349 ? 39.156 1.877 -9.156 1 96.31 349 VAL B CA 1
ATOM 10528 C C . VAL B 1 349 ? 40.688 1.948 -8.977 1 96.31 349 VAL B C 1
ATOM 10530 O O . VAL B 1 349 ? 41.375 2.551 -9.789 1 96.31 349 VAL B O 1
ATOM 10533 N N . PHE B 1 350 ? 41.219 1.409 -7.891 1 94.88 350 PHE B N 1
ATOM 10534 C CA . PHE B 1 350 ? 42.656 1.309 -7.695 1 94.88 350 PHE B CA 1
ATOM 10535 C C . PHE B 1 350 ? 43 0.143 -6.773 1 94.88 350 PHE B C 1
ATOM 10537 O O . PHE B 1 350 ? 42.094 -0.45 -6.16 1 94.88 350 PHE B O 1
ATOM 10544 N N . GLU B 1 351 ? 44.156 -0.205 -6.699 1 93.94 351 GLU B N 1
ATOM 10545 C CA . GLU B 1 351 ? 44.594 -1.332 -5.891 1 93.94 351 GLU B CA 1
ATOM 10546 C C . GLU B 1 351 ? 44.656 -0.958 -4.414 1 93.94 351 GLU B C 1
ATOM 10548 O O . GLU B 1 351 ? 44.938 0.194 -4.07 1 93.94 351 GLU B O 1
ATOM 10553 N N . LEU B 1 352 ? 44.469 -1.912 -3.582 1 94.06 352 LEU B N 1
ATOM 10554 C CA . LEU B 1 352 ? 44.531 -1.693 -2.143 1 94.06 352 LEU B CA 1
ATOM 10555 C C . LEU B 1 352 ? 45.938 -1.25 -1.729 1 94.06 352 LEU B C 1
ATOM 10557 O O . LEU B 1 352 ? 46.094 -0.43 -0.821 1 94.06 352 LEU B O 1
ATOM 10561 N N . ARG B 1 353 ? 46.938 -1.692 -2.369 1 92.44 353 ARG B N 1
ATOM 10562 C CA . ARG B 1 353 ? 48.312 -1.314 -2.08 1 92.44 353 ARG B CA 1
ATOM 10563 C C . ARG B 1 353 ? 48.531 0.173 -2.332 1 92.44 353 ARG B C 1
ATOM 10565 O O . ARG B 1 353 ? 49.312 0.815 -1.627 1 92.44 353 ARG B O 1
ATOM 10572 N N . SER B 1 354 ? 47.906 0.607 -3.344 1 94.75 354 SER B N 1
ATOM 10573 C CA . SER B 1 354 ? 48.031 2.033 -3.629 1 94.75 354 SER B CA 1
ATOM 10574 C C . SER B 1 354 ? 47.438 2.869 -2.494 1 94.75 354 SER B C 1
ATOM 10576 O O . SER B 1 354 ? 47.969 3.941 -2.174 1 94.75 354 SER B O 1
ATOM 10578 N N . LEU B 1 355 ? 46.375 2.414 -1.898 1 95.81 355 LEU B N 1
ATOM 10579 C CA . LEU B 1 355 ? 45.781 3.102 -0.751 1 95.81 355 LEU B CA 1
ATOM 10580 C C . LEU B 1 355 ? 46.719 3.068 0.441 1 95.81 355 LEU B C 1
ATOM 10582 O O . LEU B 1 355 ? 46.906 4.07 1.141 1 95.81 355 LEU B O 1
ATOM 10586 N N . GLN B 1 356 ? 47.344 1.982 0.621 1 95.19 356 GLN B N 1
ATOM 10587 C CA . GLN B 1 356 ? 48.312 1.847 1.696 1 95.19 356 GLN B CA 1
ATOM 10588 C C . GLN B 1 356 ? 49.469 2.807 1.502 1 95.19 356 GLN B C 1
ATOM 10590 O O . GLN B 1 356 ? 49.906 3.475 2.447 1 95.19 356 GLN B O 1
ATOM 10595 N N . THR B 1 357 ? 49.969 2.883 0.315 1 96.12 357 THR B N 1
ATOM 10596 C CA . THR B 1 357 ? 51.062 3.779 0.01 1 96.12 357 THR B CA 1
ATOM 10597 C C . THR B 1 357 ? 50.656 5.234 0.227 1 96.12 357 THR B C 1
ATOM 10599 O O . THR B 1 357 ? 51.406 6.016 0.809 1 96.12 357 THR B O 1
ATOM 10602 N N . PHE B 1 358 ? 49.531 5.504 -0.245 1 96.56 358 PHE B N 1
ATOM 10603 C CA . PHE B 1 358 ? 49 6.855 -0.078 1 96.56 358 PHE B CA 1
ATOM 10604 C C . PHE B 1 358 ? 48.938 7.227 1.398 1 96.56 358 PHE B C 1
ATOM 10606 O O . PHE B 1 358 ? 49.344 8.32 1.795 1 96.56 358 PHE B O 1
ATOM 10613 N N . ASN B 1 359 ? 48.438 6.34 2.242 1 97.44 359 ASN B N 1
ATOM 10614 C CA . ASN B 1 359 ? 48.281 6.562 3.678 1 97.44 359 ASN B CA 1
ATOM 10615 C C . ASN B 1 359 ? 49.656 6.727 4.348 1 97.44 359 ASN B C 1
ATOM 10617 O O . ASN B 1 359 ? 49.844 7.625 5.168 1 97.44 359 ASN B O 1
ATOM 10621 N N . LEU B 1 360 ? 50.594 5.949 3.941 1 96.69 360 LEU B N 1
ATOM 10622 C CA . LEU B 1 360 ? 51.906 5.992 4.551 1 96.69 360 LEU B CA 1
ATOM 10623 C C . LEU B 1 360 ? 52.625 7.297 4.211 1 96.69 360 LEU B C 1
ATOM 10625 O O . LEU B 1 360 ? 53.312 7.875 5.062 1 96.69 360 LEU B O 1
ATOM 10629 N N . VAL B 1 361 ? 52.406 7.766 3.01 1 96.62 361 VAL B N 1
ATOM 10630 C CA . VAL B 1 361 ? 53 9.039 2.617 1 96.62 361 VAL B CA 1
ATOM 10631 C C . VAL B 1 361 ? 52.438 10.164 3.469 1 96.62 361 VAL B C 1
ATOM 10633 O O . VAL B 1 361 ? 53.156 11.031 3.951 1 96.62 361 VAL B O 1
ATOM 10636 N N . LEU B 1 362 ? 51.156 10.102 3.703 1 96.69 362 LEU B N 1
ATOM 10637 C CA . LEU B 1 362 ? 50.5 11.148 4.488 1 96.69 362 LEU B CA 1
ATOM 10638 C C . LEU B 1 362 ? 50.875 11.039 5.961 1 96.69 362 LEU B C 1
ATOM 10640 O O . LEU B 1 362 ? 51 12.047 6.656 1 96.69 362 LEU B O 1
ATOM 10644 N N . LEU B 1 363 ? 51.094 9.828 6.434 1 96 363 LEU B N 1
ATOM 10645 C CA . LEU B 1 363 ? 51.406 9.609 7.84 1 96 363 LEU B CA 1
ATOM 10646 C C . LEU B 1 363 ? 52.844 10.102 8.148 1 96 363 LEU B C 1
ATOM 10648 O O . LEU B 1 363 ? 53.062 10.656 9.219 1 96 363 LEU B O 1
ATOM 10652 N N . PHE B 1 364 ? 53.688 10.047 7.164 1 94 364 PHE B N 1
ATOM 10653 C CA . PHE B 1 364 ? 55.062 10.375 7.457 1 94 364 PHE B CA 1
ATOM 10654 C C . PHE B 1 364 ? 55.406 11.781 6.965 1 94 364 PHE B C 1
ATOM 10656 O O . PHE B 1 364 ? 56 12.578 7.699 1 94 364 PHE B O 1
ATOM 10663 N N . ALA B 1 365 ? 54.938 12.125 5.77 1 92.56 365 ALA B N 1
ATOM 10664 C CA . ALA B 1 365 ? 55.281 13.43 5.199 1 92.56 365 ALA B CA 1
ATOM 10665 C C . ALA B 1 365 ? 54.312 14.508 5.684 1 92.56 365 ALA B C 1
ATOM 10667 O O . ALA B 1 365 ? 54.688 15.68 5.762 1 92.56 365 ALA B O 1
ATOM 10668 N N . GLY B 1 366 ? 53.156 14.133 6.062 1 91.06 366 GLY B N 1
ATOM 10669 C CA . GLY B 1 366 ? 52.125 15.086 6.406 1 91.06 366 GLY B CA 1
ATOM 10670 C C . GLY B 1 366 ? 52.469 15.938 7.617 1 91.06 366 GLY B C 1
ATOM 10671 O O . GLY B 1 366 ? 52.562 17.156 7.52 1 91.06 366 GLY B O 1
ATOM 10672 N N . PRO B 1 367 ? 52.781 15.266 8.727 1 89.94 367 PRO B N 1
ATOM 10673 C CA . PRO B 1 367 ? 53.094 16.031 9.938 1 89.94 367 PRO B CA 1
ATOM 10674 C C . PRO B 1 367 ? 54.312 16.906 9.781 1 89.94 367 PRO B C 1
ATOM 10676 O O . PRO B 1 367 ? 54.375 18 10.344 1 89.94 367 PRO B O 1
ATOM 10679 N N . PHE B 1 368 ? 55.25 16.531 8.945 1 88.81 368 PHE B N 1
ATOM 10680 C CA . PHE B 1 368 ? 56.469 17.312 8.75 1 88.81 368 PHE B CA 1
ATOM 10681 C C . PHE B 1 368 ? 56.156 18.641 8.07 1 88.81 368 PHE B C 1
ATOM 10683 O O . PHE B 1 368 ? 56.688 19.688 8.469 1 88.81 368 PHE B O 1
ATOM 10690 N N . LEU B 1 369 ? 55.344 18.547 7.133 1 86.38 369 LEU B N 1
ATOM 10691 C CA . LEU B 1 369 ? 55.031 19.75 6.395 1 86.38 369 LEU B CA 1
ATOM 10692 C C . LEU B 1 369 ? 54.188 20.703 7.246 1 86.38 369 LEU B C 1
ATOM 10694 O O . LEU B 1 369 ? 54.375 21.922 7.188 1 86.38 369 LEU B O 1
ATOM 10698 N N . VAL B 1 370 ? 53.281 20.203 8.008 1 86.38 370 VAL B N 1
ATOM 10699 C CA . VAL B 1 370 ? 52.438 21.031 8.875 1 86.38 370 VAL B CA 1
ATOM 10700 C C . VAL B 1 370 ? 53.312 21.688 9.961 1 86.38 370 VAL B C 1
ATOM 10702 O O . VAL B 1 370 ? 53.156 22.875 10.227 1 86.38 370 VAL B O 1
ATOM 10705 N N . LEU B 1 371 ? 54.25 20.906 10.461 1 81.62 371 LEU B N 1
ATOM 10706 C CA . LEU B 1 371 ? 55.156 21.438 11.484 1 81.62 371 LEU B CA 1
ATOM 10707 C C . LEU B 1 371 ? 56.094 22.453 10.891 1 81.62 371 LEU B C 1
ATOM 10709 O O . LEU B 1 371 ? 56.344 23.5 11.5 1 81.62 371 LEU B O 1
ATOM 10713 N N . PHE B 1 372 ? 56.562 22.188 9.742 1 81.38 372 PHE B N 1
ATOM 10714 C CA . PHE B 1 372 ? 57.5 23.078 9.078 1 81.38 372 PHE B CA 1
ATOM 10715 C C . PHE B 1 372 ? 56.875 24.438 8.82 1 81.38 372 PHE B C 1
ATOM 10717 O O . PHE B 1 372 ? 57.469 25.469 9.125 1 81.38 372 PHE B O 1
ATOM 10724 N N . ILE B 1 373 ? 55.688 24.438 8.383 1 78.38 373 ILE B N 1
ATOM 10725 C CA . ILE B 1 373 ? 55.031 25.688 8.016 1 78.38 373 ILE B CA 1
ATOM 10726 C C . ILE B 1 373 ? 54.688 26.484 9.266 1 78.38 373 ILE B C 1
ATOM 10728 O O . ILE B 1 373 ? 54.812 27.703 9.289 1 78.38 373 ILE B O 1
ATOM 10732 N N . HIS B 1 374 ? 54.469 25.859 10.344 1 72.44 374 HIS B N 1
ATOM 10733 C CA . HIS B 1 374 ? 54 26.562 11.539 1 72.44 374 HIS B CA 1
ATOM 10734 C C . HIS B 1 374 ? 55.188 26.953 12.43 1 72.44 374 HIS B C 1
ATOM 10736 O O . HIS B 1 374 ? 55.094 27.891 13.227 1 72.44 374 HIS B O 1
ATOM 10742 N N . THR B 1 375 ? 56.312 26.188 12.234 1 65.75 375 THR B N 1
ATOM 10743 C CA . THR B 1 375 ? 57.5 26.562 13 1 65.75 375 THR B CA 1
ATOM 10744 C C . THR B 1 375 ? 58.375 27.531 12.219 1 65.75 375 THR B C 1
ATOM 10746 O O . THR B 1 375 ? 59.094 28.328 12.812 1 65.75 375 THR B O 1
ATOM 10749 N N . ALA B 1 376 ? 58.438 27.328 10.969 1 60.88 376 ALA B N 1
ATOM 10750 C CA . ALA B 1 376 ? 59.219 28.234 10.141 1 60.88 376 ALA B CA 1
ATOM 10751 C C . ALA B 1 376 ? 58.719 29.672 10.25 1 60.88 376 ALA B C 1
ATOM 10753 O O . ALA B 1 376 ? 59.5 30.609 10.102 1 60.88 376 ALA B O 1
ATOM 10754 N N . ILE B 1 377 ? 57.5 29.797 10.609 1 57.09 377 ILE B N 1
ATOM 10755 C CA . ILE B 1 377 ? 56.875 31.125 10.648 1 57.09 377 ILE B CA 1
ATOM 10756 C C . ILE B 1 377 ? 57.531 31.969 11.742 1 57.09 377 ILE B C 1
ATOM 10758 O O . ILE B 1 377 ? 58 33.094 11.484 1 57.09 377 ILE B O 1
ATOM 10762 N N . PRO B 1 378 ? 57.625 31.5 13.062 1 53.19 378 PRO B N 1
ATOM 10763 C CA . PRO B 1 378 ? 58.312 32.344 14.039 1 53.19 378 PRO B CA 1
ATOM 10764 C C . PRO B 1 378 ? 59.812 32.5 13.75 1 53.19 378 PRO B C 1
ATOM 10766 O O . PRO B 1 378 ? 60.406 33.531 14.047 1 53.19 378 PRO B O 1
ATOM 10769 N N . PHE B 1 379 ? 60.344 31.453 13.219 1 50.75 379 PHE B N 1
ATOM 10770 C CA . PHE B 1 379 ? 61.781 31.484 12.953 1 50.75 379 PHE B CA 1
ATOM 10771 C C . PHE B 1 379 ? 62.125 32.531 11.914 1 50.75 379 PHE B C 1
ATOM 10773 O O . PHE B 1 379 ? 63.125 33.281 12.07 1 50.75 379 PHE B O 1
ATOM 10780 N N . PHE B 1 380 ? 61.344 32.656 10.898 1 49.19 380 PHE B N 1
ATOM 10781 C CA . PHE B 1 380 ? 61.656 33.625 9.836 1 49.19 380 PHE B CA 1
ATOM 10782 C C . PHE B 1 380 ? 61.125 35 10.164 1 49.19 380 PHE B C 1
ATOM 10784 O O . PHE B 1 380 ? 61.688 36 9.711 1 49.19 380 PHE B O 1
ATOM 10791 N N . LEU B 1 381 ? 60 35.094 10.945 1 48.69 381 LEU B N 1
ATOM 10792 C CA . LEU B 1 381 ? 59.438 36.438 11.141 1 48.69 381 LEU B CA 1
ATOM 10793 C C . LEU B 1 381 ? 59.844 37 12.492 1 48.69 381 LEU B C 1
ATOM 10795 O O . LEU B 1 381 ? 59.531 38.156 12.797 1 48.69 381 LEU B O 1
ATOM 10799 N N . GLY B 1 382 ? 61 36.688 13.125 1 43.06 382 GLY B N 1
ATOM 10800 C CA . GLY B 1 382 ? 61.625 37.219 14.312 1 43.06 382 GLY B CA 1
ATOM 10801 C C . GLY B 1 382 ? 60.75 37.094 15.562 1 43.06 382 GLY B C 1
ATOM 10802 O O . GLY B 1 382 ? 59.531 36.938 15.461 1 43.06 382 GLY B O 1
ATOM 10803 N N . HIS B 1 383 ? 61.281 36.781 16.75 1 39.09 383 HIS B N 1
ATOM 10804 C CA . HIS B 1 383 ? 60.75 36.656 18.094 1 39.09 383 HIS B CA 1
ATOM 10805 C C . HIS B 1 383 ? 60 37.906 18.547 1 39.09 383 HIS B C 1
ATOM 10807 O O . HIS B 1 383 ? 60.625 38.969 18.719 1 39.09 383 HIS B O 1
ATOM 10813 N N . PHE B 1 384 ? 59.031 38.438 18.062 1 34.5 384 PHE B N 1
ATOM 10814 C CA . PHE B 1 384 ? 58.406 39.594 18.703 1 34.5 384 PHE B CA 1
ATOM 10815 C C . PHE B 1 384 ? 58 39.281 20.141 1 34.5 384 PHE B C 1
ATOM 10817 O O . PHE B 1 384 ? 57.281 38.312 20.391 1 34.5 384 PHE B O 1
ATOM 10824 N N . ASN B 1 385 ? 58.906 39.594 21.203 1 32.47 385 ASN B N 1
ATOM 10825 C CA . ASN B 1 385 ? 58.625 39.594 22.641 1 32.47 385 ASN B CA 1
ATOM 10826 C C . ASN B 1 385 ? 57.344 40.375 22.953 1 32.47 385 ASN B C 1
ATOM 10828 O O . ASN B 1 385 ? 57.312 41.594 22.844 1 32.47 385 ASN B O 1
ATOM 10832 N N . VAL B 1 386 ? 56.281 40.125 22.594 1 31.53 386 VAL B N 1
ATOM 10833 C CA . VAL B 1 386 ? 55.062 40.812 23.062 1 31.53 386 VAL B CA 1
ATOM 10834 C C . VAL B 1 386 ? 54.938 40.625 24.578 1 31.53 386 VAL B C 1
ATOM 10836 O O . VAL B 1 386 ? 55.031 39.5 25.078 1 31.53 386 VAL B O 1
ATOM 10839 N N . GLU B 1 387 ? 55.312 41.656 25.406 1 29.41 387 GLU B N 1
ATOM 10840 C CA . GLU B 1 387 ? 55.062 41.781 26.844 1 29.41 387 GLU B CA 1
ATOM 10841 C C . GLU B 1 387 ? 53.625 41.406 27.188 1 29.41 387 GLU B C 1
ATOM 10843 O O . GLU B 1 387 ? 52.688 41.969 26.625 1 29.41 387 GLU B O 1
ATOM 10848 N N . ILE B 1 388 ? 53.406 40.188 27.688 1 30.36 388 ILE B N 1
ATOM 10849 C CA . ILE B 1 388 ? 52.219 39.5 28.172 1 30.36 388 ILE B CA 1
ATOM 10850 C C . ILE B 1 388 ? 51.688 40.219 29.406 1 30.36 388 ILE B C 1
ATOM 10852 O O . ILE B 1 388 ? 52.344 40.25 30.453 1 30.36 388 ILE B O 1
ATOM 10856 N N . GLU B 1 389 ? 51 41.406 29.344 1 28.08 389 GLU B N 1
ATOM 10857 C CA . GLU B 1 389 ? 50.344 41.812 30.578 1 28.08 389 GLU B CA 1
ATOM 10858 C C . GLU B 1 389 ? 49.375 40.75 31.078 1 28.08 389 GLU B C 1
ATOM 10860 O O . GLU B 1 389 ? 48.531 40.25 30.312 1 28.08 389 GLU B O 1
ATOM 10865 N N . GLU B 1 390 ? 49.719 40 32.094 1 30.91 390 GLU B N 1
ATOM 10866 C CA . GLU B 1 390 ? 49.031 38.969 32.906 1 30.91 390 GLU B CA 1
ATOM 10867 C C . GLU B 1 390 ? 47.625 39.469 33.312 1 30.91 390 GLU B C 1
ATOM 10869 O O . GLU B 1 390 ? 47.5 40.344 34.125 1 30.91 390 GLU B O 1
ATOM 10874 N N . GLU B 1 391 ? 46.719 39.688 32.406 1 33.09 391 GLU B N 1
ATOM 10875 C CA . GLU B 1 391 ? 45.406 39.969 33 1 33.09 391 GLU B CA 1
ATOM 10876 C C . GLU B 1 391 ? 44.938 38.812 33.875 1 33.09 391 GLU B C 1
ATOM 10878 O O . GLU B 1 391 ? 45.375 37.656 33.688 1 33.09 391 GLU B O 1
ATOM 10883 N N . ARG B 1 392 ? 44.125 39.094 34.906 1 33.91 392 ARG B N 1
ATOM 10884 C CA . ARG B 1 392 ? 43.531 38.344 36.031 1 33.91 392 ARG B CA 1
ATOM 10885 C C . ARG B 1 392 ? 42.875 37.094 35.531 1 33.91 392 ARG B C 1
ATOM 10887 O O . ARG B 1 392 ? 42.094 37.125 34.562 1 33.91 392 ARG B O 1
ATOM 10894 N N . PRO B 1 393 ? 43.312 35.938 35.969 1 33.78 393 PRO B N 1
ATOM 10895 C CA . PRO B 1 393 ? 42.812 34.625 35.594 1 33.78 393 PRO B CA 1
ATOM 10896 C C . PRO B 1 393 ? 41.312 34.438 35.906 1 33.78 393 PRO B C 1
ATOM 10898 O O . PRO B 1 393 ? 40.844 34.938 36.906 1 33.78 393 PRO B O 1
ATOM 10901 N N . SER B 1 394 ? 40.5 34.406 34.938 1 29.59 394 SER B N 1
ATOM 10902 C CA . SER B 1 394 ? 39.094 34.094 35.219 1 29.59 394 SER B CA 1
ATOM 10903 C C . SER B 1 394 ? 38.969 32.844 36.062 1 29.59 394 SER B C 1
ATOM 10905 O O . SER B 1 394 ? 39.938 32.062 36.219 1 29.59 394 SER B O 1
ATOM 10907 N N . ILE B 1 395 ? 37.812 32.562 36.688 1 33.38 395 ILE B N 1
ATOM 10908 C CA . ILE B 1 395 ? 37.531 31.547 37.688 1 33.38 395 ILE B CA 1
ATOM 10909 C C . ILE B 1 395 ? 37.969 30.188 37.156 1 33.38 395 ILE B C 1
ATOM 10911 O O . ILE B 1 395 ? 38.594 29.406 37.906 1 33.38 395 ILE B O 1
ATOM 10915 N N . LEU B 1 396 ? 37.688 29.969 36 1 32.78 396 LEU B N 1
ATOM 10916 C CA . LEU B 1 396 ? 38 28.625 35.5 1 32.78 396 LEU B CA 1
ATOM 10917 C C . LEU B 1 396 ? 39.5 28.453 35.312 1 32.78 396 LEU B C 1
ATOM 10919 O O . LEU B 1 396 ? 40.031 27.375 35.594 1 32.78 396 LEU B O 1
ATOM 10923 N N . THR B 1 397 ? 40.188 29.516 34.969 1 35.19 397 THR B N 1
ATOM 10924 C CA . THR B 1 397 ? 41.656 29.469 34.969 1 35.19 397 THR B CA 1
ATOM 10925 C C . THR B 1 397 ? 42.188 29.234 36.375 1 35.19 397 THR B C 1
ATOM 10927 O O . THR B 1 397 ? 43.281 28.672 36.562 1 35.19 397 THR B O 1
ATOM 10930 N N . ARG B 1 398 ? 41.469 29.672 37.344 1 36.69 398 ARG B N 1
ATOM 10931 C CA . ARG B 1 398 ? 41.875 29.375 38.719 1 36.69 398 ARG B CA 1
ATOM 10932 C C . ARG B 1 398 ? 41.844 27.859 38.969 1 36.69 398 ARG B C 1
ATOM 10934 O O . ARG B 1 398 ? 42.719 27.328 39.656 1 36.69 398 ARG B O 1
ATOM 10941 N N . VAL B 1 399 ? 40.719 27.203 38.438 1 34.81 399 VAL B N 1
ATOM 10942 C CA . VAL B 1 399 ? 40.656 25.766 38.688 1 34.81 399 VAL B CA 1
ATOM 10943 C C . VAL B 1 399 ? 41.75 25.062 37.906 1 34.81 399 VAL B C 1
ATOM 10945 O O . VAL B 1 399 ? 42.438 24.172 38.406 1 34.81 399 VAL B O 1
ATOM 10948 N N . LEU B 1 400 ? 41.938 25.484 36.656 1 35.56 400 LEU B N 1
ATOM 10949 C CA . LEU B 1 400 ? 42.969 24.812 35.844 1 35.56 400 LEU B CA 1
ATOM 10950 C C . LEU B 1 400 ? 44.344 25.281 36.219 1 35.56 400 LEU B C 1
ATOM 10952 O O . LEU B 1 400 ? 45.312 24.531 36.094 1 35.56 400 LEU B O 1
ATOM 10956 N N . ASN B 1 401 ? 44.469 26.453 36.75 1 35.69 401 ASN B N 1
ATOM 10957 C CA . ASN B 1 401 ? 45.75 26.906 37.312 1 35.69 401 ASN B CA 1
ATOM 10958 C C . ASN B 1 401 ? 46.156 26.062 38.531 1 35.69 401 ASN B C 1
ATOM 10960 O O . ASN B 1 401 ? 47.312 26.094 38.938 1 35.69 401 ASN B O 1
ATOM 10964 N N . VAL B 1 402 ? 45.219 25.453 39.156 1 34.59 402 VAL B N 1
ATOM 10965 C CA . VAL B 1 402 ? 45.656 24.562 40.219 1 34.59 402 VAL B CA 1
ATOM 10966 C C . VAL B 1 402 ? 46.625 23.531 39.625 1 34.59 402 VAL B C 1
ATOM 10968 O O . VAL B 1 402 ? 47.625 23.203 40.25 1 34.59 402 VAL B O 1
ATOM 10971 N N . PHE B 1 403 ? 46.219 23.047 38.438 1 33.78 403 PHE B N 1
ATOM 10972 C CA . PHE B 1 403 ? 47.094 22.031 37.875 1 33.78 403 PHE B CA 1
ATOM 10973 C C . PHE B 1 403 ? 48.312 22.688 37.219 1 33.78 403 PHE B C 1
ATOM 10975 O O . PHE B 1 403 ? 49.375 22.078 37.125 1 33.78 403 PHE B O 1
ATOM 10982 N N . ARG B 1 404 ? 48.156 23.938 36.688 1 35.59 404 ARG B N 1
ATOM 10983 C CA . ARG B 1 404 ? 49.25 24.656 36.031 1 35.59 404 ARG B CA 1
ATOM 10984 C C . ARG B 1 404 ? 50.281 25.125 37.031 1 35.59 404 ARG B C 1
ATOM 10986 O O . ARG B 1 404 ? 51.375 25.531 36.656 1 35.59 404 ARG B O 1
ATOM 10993 N N . ARG B 1 405 ? 49.938 25.312 38.219 1 36.78 405 ARG B N 1
ATOM 10994 C CA . ARG B 1 405 ? 50.969 25.859 39.094 1 36.78 405 ARG B CA 1
ATOM 10995 C C . ARG B 1 405 ? 52.219 24.969 39.125 1 36.78 405 ARG B C 1
ATOM 10997 O O . ARG B 1 405 ? 53.312 25.453 39.344 1 36.78 405 ARG B O 1
ATOM 11004 N N . ARG B 1 406 ? 51.875 23.656 39.062 1 35.22 406 ARG B N 1
ATOM 11005 C CA . ARG B 1 406 ? 53.094 22.875 39.281 1 35.22 406 ARG B CA 1
ATOM 11006 C C . ARG B 1 406 ? 54.031 22.984 38.094 1 35.22 406 ARG B C 1
ATOM 11008 O O . ARG B 1 406 ? 55.25 23.031 38.281 1 35.22 406 ARG B O 1
ATOM 11015 N N . SER B 1 407 ? 53.438 22.969 36.844 1 34.09 407 SER B N 1
ATOM 11016 C CA . SER B 1 407 ? 54.344 22.719 35.75 1 34.09 407 SER B CA 1
ATOM 11017 C C . SER B 1 407 ? 55 24 35.25 1 34.09 407 SER B C 1
ATOM 11019 O O . SER B 1 407 ? 55.969 23.953 34.5 1 34.09 407 SER B O 1
ATOM 11021 N N . THR B 1 408 ? 54.531 25.172 35.562 1 36.16 408 THR B N 1
ATOM 11022 C CA . THR B 1 408 ? 55.125 26.375 34.969 1 36.16 408 THR B CA 1
ATOM 11023 C C . THR B 1 408 ? 56.531 26.625 35.594 1 36.16 408 THR B C 1
ATOM 11025 O O . THR B 1 408 ? 57.312 27.375 35.031 1 36.16 408 THR B O 1
ATOM 11028 N N . ARG B 1 409 ? 56.75 26.234 36.844 1 35.72 409 ARG B N 1
ATOM 11029 C CA . ARG B 1 409 ? 58.062 26.547 37.344 1 35.72 409 ARG B CA 1
ATOM 11030 C C . ARG B 1 409 ? 59.156 25.812 36.531 1 35.72 409 ARG B C 1
ATOM 11032 O O . ARG B 1 409 ? 60.219 26.375 36.281 1 35.72 409 ARG B O 1
ATOM 11039 N N . GLU B 1 410 ? 58.875 24.484 36.312 1 36.31 410 GLU B N 1
ATOM 11040 C CA . GLU B 1 410 ? 59.938 23.688 35.688 1 36.31 410 GLU B CA 1
ATOM 11041 C C . GLU B 1 410 ? 60.062 24.016 34.219 1 36.31 410 GLU B C 1
ATOM 11043 O O . GLU B 1 410 ? 61.125 23.75 33.594 1 36.31 410 GLU B O 1
ATOM 11048 N N . ALA B 1 411 ? 59.062 24.453 33.531 1 37.66 411 ALA B N 1
ATOM 11049 C CA . ALA B 1 411 ? 59.156 24.734 32.125 1 37.66 411 ALA B CA 1
ATOM 11050 C C . ALA B 1 411 ? 60 25.984 31.859 1 37.66 411 ALA B C 1
ATOM 11052 O O . ALA B 1 411 ? 60.531 26.188 30.75 1 37.66 411 ALA B O 1
ATOM 11053 N N . GLU B 1 412 ? 60.188 26.953 32.75 1 38.09 412 GLU B N 1
ATOM 11054 C CA . GLU B 1 412 ? 61.094 28.062 32.531 1 38.09 412 GLU B CA 1
ATOM 11055 C C . GLU B 1 412 ? 62.531 27.594 32.375 1 38.09 412 GLU B C 1
ATOM 11057 O O . GLU B 1 412 ? 63.312 28.141 31.594 1 38.09 412 GLU B O 1
ATOM 11062 N N . GLU B 1 413 ? 62.938 26.609 33.219 1 37.81 413 GLU B N 1
ATOM 11063 C CA . GLU B 1 413 ? 64.312 26.203 33.125 1 37.81 413 GLU B CA 1
ATOM 11064 C C . GLU B 1 413 ? 64.562 25.375 31.875 1 37.81 413 GLU B C 1
ATOM 11066 O O . GLU B 1 413 ? 65.625 25.438 31.266 1 37.81 413 GLU B O 1
ATOM 11071 N N . SER B 1 414 ? 63.719 24.406 31.641 1 35.88 414 SER B N 1
ATOM 11072 C CA . SER B 1 414 ? 63.938 23.484 30.547 1 35.88 414 SER B CA 1
ATOM 11073 C C . SER B 1 414 ? 63.75 24.172 29.188 1 35.88 414 SER B C 1
ATOM 11075 O O . SER B 1 414 ? 63.844 23.531 28.141 1 35.88 414 SER B O 1
ATOM 11077 N N . SER B 1 415 ? 63.281 25.375 29.094 1 39.19 415 SER B N 1
ATOM 11078 C CA . SER B 1 415 ? 63.125 26.094 27.828 1 39.19 415 SER B CA 1
ATOM 11079 C C . SER B 1 415 ? 64.438 26.266 27.125 1 39.19 415 SER B C 1
ATOM 11081 O O . SER B 1 415 ? 64.5 26.828 26.016 1 39.19 415 SER B O 1
ATOM 11083 N N . ARG B 1 416 ? 65.562 26.047 27.844 1 39.78 416 ARG B N 1
ATOM 11084 C CA . ARG B 1 416 ? 66.812 26.312 27.156 1 39.78 416 ARG B CA 1
ATOM 11085 C C . ARG B 1 416 ? 67.125 25.219 26.156 1 39.78 416 ARG B C 1
ATOM 11087 O O . ARG B 1 416 ? 68.125 25.328 25.406 1 39.78 416 ARG B O 1
ATOM 11094 N N . ASN B 1 417 ? 66.75 23.906 26.438 1 34.97 417 ASN B N 1
ATOM 11095 C CA . ASN B 1 417 ? 67.25 22.922 25.5 1 34.97 417 ASN B CA 1
ATOM 11096 C C . ASN B 1 417 ? 66.5 22.922 24.203 1 34.97 417 ASN B C 1
ATOM 11098 O O . ASN B 1 417 ? 65.25 22.75 24.203 1 34.97 417 ASN B O 1
ATOM 11102 N N . ILE B 1 418 ? 66.938 23.453 23.047 1 42.84 418 ILE B N 1
ATOM 11103 C CA . ILE B 1 418 ? 66.562 23.672 21.656 1 42.84 418 ILE B CA 1
ATOM 11104 C C . ILE B 1 418 ? 65.812 22.438 21.156 1 42.84 418 ILE B C 1
ATOM 11106 O O . ILE B 1 418 ? 64.812 22.562 20.391 1 42.84 418 ILE B O 1
ATOM 11110 N N . LEU B 1 419 ? 66.25 21.25 21.672 1 41.19 419 LEU B N 1
ATOM 11111 C CA . LEU B 1 419 ? 65.75 20.031 21.078 1 41.19 419 LEU B CA 1
ATOM 11112 C C . LEU B 1 419 ? 64.312 19.781 21.531 1 41.19 419 LEU B C 1
ATOM 11114 O O . LEU B 1 419 ? 63.531 19.172 20.797 1 41.19 419 LEU B O 1
ATOM 11118 N N . PHE B 1 420 ? 64 20.172 22.75 1 42.06 420 PHE B N 1
ATOM 11119 C CA . PHE B 1 420 ? 62.656 19.844 23.266 1 42.06 420 PHE B CA 1
ATOM 11120 C C . PHE B 1 420 ? 61.656 20.969 22.984 1 42.06 420 PHE B C 1
ATOM 11122 O O . PHE B 1 420 ? 60.5 20.859 23.344 1 42.06 420 PHE B O 1
ATOM 11129 N N . GLN B 1 421 ? 62.188 22.062 22.297 1 45.62 421 GLN B N 1
ATOM 11130 C CA . GLN B 1 421 ? 61.344 23.219 22 1 45.62 421 GLN B CA 1
ATOM 11131 C C . GLN B 1 421 ? 60.188 22.844 21.094 1 45.62 421 GLN B C 1
ATOM 11133 O O . GLN B 1 421 ? 59.031 23.281 21.312 1 45.62 421 GLN B O 1
ATOM 11138 N N . PRO B 1 422 ? 60.438 21.938 20.156 1 47.19 422 PRO B N 1
ATOM 11139 C CA . PRO B 1 422 ? 59.25 21.578 19.375 1 47.19 422 PRO B CA 1
ATOM 11140 C C . PRO B 1 422 ? 58.188 20.875 20.219 1 47.19 422 PRO B C 1
ATOM 11142 O O . PRO B 1 422 ? 56.969 21.078 20.016 1 47.19 422 PRO B O 1
ATOM 11145 N N . PHE B 1 423 ? 58.594 20.078 21.172 1 47.88 423 PHE B N 1
ATOM 11146 C CA . PHE B 1 423 ? 57.625 19.375 22.031 1 47.88 423 PHE B CA 1
ATOM 11147 C C . PHE B 1 423 ? 56.938 20.328 22.984 1 47.88 423 PHE B C 1
ATOM 11149 O O . PHE B 1 423 ? 55.75 20.156 23.312 1 47.88 423 PHE B O 1
ATOM 11156 N N . VAL B 1 424 ? 57.656 21.344 23.469 1 45.16 424 VAL B N 1
ATOM 11157 C CA . VAL B 1 424 ? 57.031 22.391 24.281 1 45.16 424 VAL B CA 1
ATOM 11158 C C . VAL B 1 424 ? 56 23.156 23.453 1 45.16 424 VAL B C 1
ATOM 11160 O O . VAL B 1 424 ? 54.906 23.469 23.938 1 45.16 424 VAL B O 1
ATOM 11163 N N . TYR B 1 425 ? 56.281 23.344 22.203 1 44.38 425 TYR B N 1
ATOM 11164 C CA . TYR B 1 425 ? 55.312 23.984 21.312 1 44.38 425 TYR B CA 1
ATOM 11165 C C . TYR B 1 425 ? 54.156 23.047 21.031 1 44.38 425 TYR B C 1
ATOM 11167 O O . TYR B 1 425 ? 53 23.484 21.031 1 44.38 425 TYR B O 1
ATOM 11175 N N . VAL B 1 426 ? 54.438 21.781 20.797 1 46.56 426 VAL B N 1
ATOM 11176 C CA . VAL B 1 426 ? 53.375 20.812 20.641 1 46.56 426 VAL B CA 1
ATOM 11177 C C . VAL B 1 426 ? 52.562 20.719 21.953 1 46.56 426 VAL B C 1
ATOM 11179 O O . VAL B 1 426 ? 51.344 20.688 21.922 1 46.56 426 VAL B O 1
ATOM 11182 N N . ALA B 1 427 ? 53.312 20.656 23.031 1 44.03 427 ALA B N 1
ATOM 11183 C CA . ALA B 1 427 ? 52.656 20.609 24.328 1 44.03 427 ALA B CA 1
ATOM 11184 C C . ALA B 1 427 ? 51.875 21.906 24.578 1 44.03 427 ALA B C 1
ATOM 11186 O O . ALA B 1 427 ? 50.75 21.859 25.094 1 44.03 427 ALA B O 1
ATOM 11187 N N . LYS B 1 428 ? 52.438 23.047 24.25 1 42.91 428 LYS B N 1
ATOM 11188 C CA . LYS B 1 428 ? 51.719 24.312 24.312 1 42.91 428 LYS B CA 1
ATOM 11189 C C . LYS B 1 428 ? 50.594 24.359 23.297 1 42.91 428 LYS B C 1
ATOM 11191 O O . LYS B 1 428 ? 49.5 24.844 23.594 1 42.91 428 LYS B O 1
ATOM 11196 N N . ALA B 1 429 ? 50.906 23.953 22.094 1 44.19 429 ALA B N 1
ATOM 11197 C CA . ALA B 1 429 ? 49.844 23.828 21.109 1 44.19 429 ALA B CA 1
ATOM 11198 C C . ALA B 1 429 ? 48.75 22.875 21.578 1 44.19 429 ALA B C 1
ATOM 11200 O O . ALA B 1 429 ? 47.562 23.141 21.406 1 44.19 429 ALA B O 1
ATOM 11201 N N . TRP B 1 430 ? 49.281 21.703 22.047 1 44.09 430 TRP B N 1
ATOM 11202 C CA . TRP B 1 430 ? 48.344 20.766 22.672 1 44.09 430 TRP B CA 1
ATOM 11203 C C . TRP B 1 430 ? 47.625 21.422 23.859 1 44.09 430 TRP B C 1
ATOM 11205 O O . TRP B 1 430 ? 46.438 21.219 24.062 1 44.09 430 TRP B O 1
ATOM 11215 N N . SER B 1 431 ? 48.406 22 24.719 1 41.25 431 SER B N 1
ATOM 11216 C CA . SER B 1 431 ? 47.812 22.719 25.859 1 41.25 431 SER B CA 1
ATOM 11217 C C . SER B 1 431 ? 46.875 23.828 25.391 1 41.25 431 SER B C 1
ATOM 11219 O O . SER B 1 431 ? 45.938 24.188 26.109 1 41.25 431 SER B O 1
ATOM 11221 N N . TRP B 1 432 ? 47.344 24.469 24.391 1 40.12 432 TRP B N 1
ATOM 11222 C CA . TRP B 1 432 ? 46.406 25.422 23.781 1 40.12 432 TRP B CA 1
ATOM 11223 C C . TRP B 1 432 ? 45.219 24.703 23.188 1 40.12 432 TRP B C 1
ATOM 11225 O O . TRP B 1 432 ? 44.094 25.234 23.188 1 40.12 432 TRP B O 1
ATOM 11235 N N . GLY B 1 433 ? 45.438 23.656 22.391 1 39.47 433 GLY B N 1
ATOM 11236 C CA . GLY B 1 433 ? 44.344 22.844 21.891 1 39.47 433 GLY B CA 1
ATOM 11237 C C . GLY B 1 433 ? 43.562 22.156 23 1 39.47 433 GLY B C 1
ATOM 11238 O O . GLY B 1 433 ? 44.062 21.172 23.578 1 39.47 433 GLY B O 1
ATOM 11239 N N . ASN B 1 434 ? 43.125 22.906 23.938 1 37.41 434 ASN B N 1
ATOM 11240 C CA . ASN B 1 434 ? 42.219 22.281 24.875 1 37.41 434 ASN B CA 1
ATOM 11241 C C . ASN B 1 434 ? 41.406 21.141 24.234 1 37.41 434 ASN B C 1
ATOM 11243 O O . ASN B 1 434 ? 40.594 21.375 23.359 1 37.41 434 ASN B O 1
ATOM 11247 N N . LEU B 1 435 ? 42.031 20.031 23.969 1 43 435 LEU B N 1
ATOM 11248 C CA . LEU B 1 435 ? 41.375 18.781 23.625 1 43 435 LEU B CA 1
ATOM 11249 C C . LEU B 1 435 ? 39.969 18.719 24.234 1 43 435 LEU B C 1
ATOM 11251 O O . LEU B 1 435 ? 39.375 17.641 24.312 1 43 435 LEU B O 1
ATOM 11255 N N . TRP B 1 436 ? 39.594 19.719 24.875 1 43.88 436 TRP B N 1
ATOM 11256 C CA . TRP B 1 436 ? 38.25 19.812 25.453 1 43.88 436 TRP B CA 1
ATOM 11257 C C . TRP B 1 436 ? 37.188 19.797 24.375 1 43.88 436 TRP B C 1
ATOM 11259 O O . TRP B 1 436 ? 36.031 19.406 24.609 1 43.88 436 TRP B O 1
ATOM 11269 N N . ILE B 1 437 ? 37.625 20.297 23.25 1 46.69 437 ILE B N 1
ATOM 11270 C CA . ILE B 1 437 ? 36.594 20.344 22.203 1 46.69 437 ILE B CA 1
ATOM 11271 C C . ILE B 1 437 ? 36.188 18.938 21.812 1 46.69 437 ILE B C 1
ATOM 11273 O O . ILE B 1 437 ? 35 18.625 21.781 1 46.69 437 ILE B O 1
ATOM 11277 N N . PRO B 1 438 ? 37.281 18.125 21.469 1 49.75 438 PRO B N 1
ATOM 11278 C CA . PRO B 1 438 ? 36.75 16.797 21.125 1 49.75 438 PRO B CA 1
ATOM 11279 C C . PRO B 1 438 ? 36.031 16.125 22.297 1 49.75 438 PRO B C 1
ATOM 11281 O O . PRO B 1 438 ? 35 15.461 22.094 1 49.75 438 PRO B O 1
ATOM 11284 N N . THR B 1 439 ? 36.656 16.266 23.516 1 48.72 439 THR B N 1
ATOM 11285 C CA . THR B 1 439 ? 36 15.648 24.656 1 48.72 439 THR B CA 1
ATOM 11286 C C . THR B 1 439 ? 34.688 16.312 24.953 1 48.72 439 THR B C 1
ATOM 11288 O O . THR B 1 439 ? 33.688 15.641 25.281 1 48.72 439 THR B O 1
ATOM 11291 N N . ALA B 1 440 ? 34.656 17.594 24.891 1 48.91 440 ALA B N 1
ATOM 11292 C CA . ALA B 1 440 ? 33.406 18.312 25.125 1 48.91 440 ALA B CA 1
ATOM 11293 C C . ALA B 1 440 ? 32.375 17.984 24.047 1 48.91 440 ALA B C 1
ATOM 11295 O O . ALA B 1 440 ? 31.156 18 24.297 1 48.91 440 ALA B O 1
ATOM 11296 N N . MET B 1 441 ? 32.875 17.734 22.828 1 54.06 441 MET B N 1
ATOM 11297 C CA . MET B 1 441 ? 31.953 17.406 21.734 1 54.06 441 MET B CA 1
ATOM 11298 C C . MET B 1 441 ? 31.5 15.953 21.828 1 54.06 441 MET B C 1
ATOM 11300 O O . MET B 1 441 ? 30.344 15.648 21.562 1 54.06 441 MET B O 1
ATOM 11304 N N . PHE B 1 442 ? 32.5 15.227 22.297 1 60.62 442 PHE B N 1
ATOM 11305 C CA . PHE B 1 442 ? 32.219 13.797 22.219 1 60.62 442 PHE B CA 1
ATOM 11306 C C . PHE B 1 442 ? 31.172 13.383 23.25 1 60.62 442 PHE B C 1
ATOM 11308 O O . PHE B 1 442 ? 30.25 12.625 22.922 1 60.62 442 PHE B O 1
ATOM 11315 N N . PHE B 1 443 ? 31.25 14.07 24.438 1 61.78 443 PHE B N 1
ATOM 11316 C CA . PHE B 1 443 ? 30.406 13.547 25.5 1 61.78 443 PHE B CA 1
ATOM 11317 C C . PHE B 1 443 ? 28.953 13.945 25.281 1 61.78 443 PHE B C 1
ATOM 11319 O O . PHE B 1 443 ? 28.062 13.086 25.234 1 61.78 443 PHE B O 1
ATOM 11326 N N . PRO B 1 444 ? 28.672 15.281 25.031 1 59.47 444 PRO B N 1
ATOM 11327 C CA . PRO B 1 444 ? 27.25 15.594 24.828 1 59.47 444 PRO B CA 1
ATOM 11328 C C . PRO B 1 444 ? 26.672 14.938 23.578 1 59.47 444 PRO B C 1
ATOM 11330 O O . PRO B 1 444 ? 25.5 14.555 23.562 1 59.47 444 PRO B O 1
ATOM 11333 N N . THR B 1 445 ? 27.516 14.75 22.656 1 71.38 445 THR B N 1
ATOM 11334 C CA . THR B 1 445 ? 27.062 14.109 21.438 1 71.38 445 THR B CA 1
ATOM 11335 C C . THR B 1 445 ? 26.734 12.641 21.688 1 71.38 445 THR B C 1
ATOM 11337 O O . THR B 1 445 ? 25.672 12.156 21.266 1 71.38 445 THR B O 1
ATOM 11340 N N . THR B 1 446 ? 27.594 12.141 22.484 1 75.44 446 THR B N 1
ATOM 11341 C CA . THR B 1 446 ? 27.391 10.719 22.766 1 75.44 446 THR B CA 1
ATOM 11342 C C . THR B 1 446 ? 26.141 10.516 23.625 1 75.44 446 THR B C 1
ATOM 11344 O O . THR B 1 446 ? 25.375 9.578 23.406 1 75.44 446 THR B O 1
ATOM 11347 N N . VAL B 1 447 ? 25.938 11.508 24.469 1 73.81 447 VAL B N 1
ATOM 11348 C CA . VAL B 1 447 ? 24.781 11.367 25.359 1 73.81 447 VAL B CA 1
ATOM 11349 C C . VAL B 1 447 ? 23.484 11.578 24.562 1 73.81 447 VAL B C 1
ATOM 11351 O O . VAL B 1 447 ? 22.547 10.797 24.688 1 73.81 447 VAL B O 1
ATOM 11354 N N . LEU B 1 448 ? 23.516 12.594 23.766 1 76.25 448 LEU B N 1
ATOM 11355 C CA . LEU B 1 448 ? 22.328 12.875 22.984 1 76.25 448 LEU B CA 1
ATOM 11356 C C . LEU B 1 448 ? 22.016 11.75 22.016 1 76.25 448 LEU B C 1
ATOM 11358 O O . LEU B 1 448 ? 20.859 11.344 21.859 1 76.25 448 LEU B O 1
ATOM 11362 N N . TYR B 1 449 ? 23.031 11.266 21.531 1 83.12 449 TYR B N 1
ATOM 11363 C CA . TYR B 1 449 ? 22.844 10.141 20.625 1 83.12 449 TYR B CA 1
ATOM 11364 C C . TYR B 1 449 ? 22.422 8.883 21.375 1 83.12 449 TYR B C 1
ATOM 11366 O O . TYR B 1 449 ? 21.562 8.133 20.906 1 83.12 449 TYR B O 1
ATOM 11374 N N . ALA B 1 450 ? 22.984 8.727 22.484 1 86.62 450 ALA B N 1
ATOM 11375 C CA . ALA B 1 450 ? 22.609 7.562 23.297 1 86.62 450 ALA B CA 1
ATOM 11376 C C . ALA B 1 450 ? 21.141 7.617 23.703 1 86.62 450 ALA B C 1
ATOM 11378 O O . ALA B 1 450 ? 20.422 6.621 23.594 1 86.62 450 ALA B O 1
ATOM 11379 N N . ILE B 1 451 ? 20.734 8.828 23.984 1 86.38 451 ILE B N 1
ATOM 11380 C CA . ILE B 1 451 ? 19.344 9 24.391 1 86.38 451 ILE B CA 1
ATOM 11381 C C . ILE B 1 451 ? 18.438 8.781 23.188 1 86.38 451 ILE B C 1
ATOM 11383 O O . ILE B 1 451 ? 17.406 8.109 23.297 1 86.38 451 ILE B O 1
ATOM 11387 N N . THR B 1 452 ? 18.875 9.289 22.141 1 89.38 452 THR B N 1
ATOM 11388 C CA . THR B 1 452 ? 18.047 9.18 20.938 1 89.38 452 THR B CA 1
ATOM 11389 C C . THR B 1 452 ? 17.969 7.73 20.469 1 89.38 452 THR B C 1
ATOM 11391 O O . THR B 1 452 ? 16.891 7.223 20.188 1 89.38 452 THR B O 1
ATOM 11394 N N . VAL B 1 453 ? 19.078 7.07 20.438 1 92.81 453 VAL B N 1
ATOM 11395 C CA . VAL B 1 453 ? 19.109 5.68 20 1 92.81 453 VAL B CA 1
ATOM 11396 C C . VAL B 1 453 ? 18.328 4.812 20.984 1 92.81 453 VAL B C 1
ATOM 11398 O O . VAL B 1 453 ? 17.547 3.955 20.562 1 92.81 453 VAL B O 1
ATOM 11401 N N . LYS B 1 454 ? 18.5 5.074 22.234 1 93.19 454 LYS B N 1
ATOM 11402 C CA . LYS B 1 454 ? 17.766 4.324 23.234 1 93.19 454 LYS B CA 1
ATOM 11403 C C . LYS B 1 454 ? 16.266 4.59 23.125 1 93.19 454 LYS B C 1
ATOM 11405 O O . LYS B 1 454 ? 15.445 3.676 23.281 1 93.19 454 LYS B O 1
ATOM 11410 N N . SER B 1 455 ? 15.938 5.836 22.844 1 93.88 455 SER B N 1
ATOM 11411 C CA . SER B 1 455 ? 14.531 6.18 22.672 1 93.88 455 SER B CA 1
ATOM 11412 C C . SER B 1 455 ? 13.922 5.453 21.469 1 93.88 455 SER B C 1
ATOM 11414 O O . SER B 1 455 ? 12.789 4.977 21.547 1 93.88 455 SER B O 1
ATOM 11416 N N . LEU B 1 456 ? 14.625 5.332 20.422 1 96.12 456 LEU B N 1
ATOM 11417 C CA . LEU B 1 456 ? 14.125 4.633 19.25 1 96.12 456 LEU B CA 1
ATOM 11418 C C . LEU B 1 456 ? 14.023 3.135 19.5 1 96.12 456 LEU B C 1
ATOM 11420 O O . LEU B 1 456 ? 13.039 2.5 19.125 1 96.12 456 LEU B O 1
ATOM 11424 N N . LEU B 1 457 ? 15.016 2.592 20.203 1 95.94 457 LEU B N 1
ATOM 11425 C CA . LEU B 1 457 ? 15.031 1.164 20.5 1 95.94 457 LEU B CA 1
ATOM 11426 C C . LEU B 1 457 ? 13.898 0.794 21.438 1 95.94 457 LEU B C 1
ATOM 11428 O O . LEU B 1 457 ? 13.289 -0.27 21.297 1 95.94 457 LEU B O 1
ATOM 11432 N N . ALA B 1 458 ? 13.57 1.677 22.328 1 95.06 458 ALA B N 1
ATOM 11433 C CA . ALA B 1 458 ? 12.531 1.407 23.312 1 95.06 458 ALA B CA 1
ATOM 11434 C C . ALA B 1 458 ? 11.148 1.779 22.766 1 95.06 458 ALA B C 1
ATOM 11436 O O . ALA B 1 458 ? 10.164 1.091 23.031 1 95.06 458 ALA B O 1
ATOM 11437 N N . GLY B 1 459 ? 11.117 2.822 22.031 1 94.94 459 GLY B N 1
ATOM 11438 C CA . GLY B 1 459 ? 9.828 3.371 21.625 1 94.94 459 GLY B CA 1
ATOM 11439 C C . GLY B 1 459 ? 9.352 2.859 20.281 1 94.94 459 GLY B C 1
ATOM 11440 O O . GLY B 1 459 ? 8.156 2.627 20.094 1 94.94 459 GLY B O 1
ATOM 11441 N N . ASN B 1 460 ? 10.195 2.814 19.297 1 96.81 460 ASN B N 1
ATOM 11442 C CA . ASN B 1 460 ? 9.867 2.426 17.938 1 96.81 460 ASN B CA 1
ATOM 11443 C C . ASN B 1 460 ? 11.07 1.789 17.234 1 96.81 460 ASN B C 1
ATOM 11445 O O . ASN B 1 460 ? 11.578 2.328 16.25 1 96.81 460 ASN B O 1
ATOM 11449 N N . ARG B 1 461 ? 11.367 0.648 17.609 1 95.81 461 ARG B N 1
ATOM 11450 C CA . ARG B 1 461 ? 12.594 -0.075 17.281 1 95.81 461 ARG B CA 1
ATOM 11451 C C . ARG B 1 461 ? 12.742 -0.245 15.773 1 95.81 461 ARG B C 1
ATOM 11453 O O . ARG B 1 461 ? 13.852 -0.248 15.25 1 95.81 461 ARG B O 1
ATOM 11460 N N . TYR B 1 462 ? 11.688 -0.274 14.969 1 97.56 462 TYR B N 1
ATOM 11461 C CA . TYR B 1 462 ? 11.766 -0.673 13.57 1 97.56 462 TYR B CA 1
ATOM 11462 C C . TYR B 1 462 ? 11.469 0.508 12.648 1 97.56 462 TYR B C 1
ATOM 11464 O O . TYR B 1 462 ? 11.242 0.328 11.453 1 97.56 462 TYR B O 1
ATOM 11472 N N . ILE B 1 463 ? 11.547 1.714 13.07 1 97.62 463 ILE B N 1
ATOM 11473 C CA . ILE B 1 463 ? 11.094 2.871 12.312 1 97.62 463 ILE B CA 1
ATOM 11474 C C . ILE B 1 463 ? 12.008 3.092 11.109 1 97.62 463 ILE B C 1
ATOM 11476 O O . ILE B 1 463 ? 11.57 3.58 10.07 1 97.62 463 ILE B O 1
ATOM 11480 N N . THR B 1 464 ? 13.297 2.703 11.133 1 97.12 464 THR B N 1
ATOM 11481 C CA . THR B 1 464 ? 14.219 2.857 10.016 1 97.12 464 THR B CA 1
ATOM 11482 C C . THR B 1 464 ? 13.805 1.969 8.844 1 97.12 464 THR B C 1
ATOM 11484 O O . THR B 1 464 ? 14.281 2.146 7.723 1 97.12 464 THR B O 1
ATOM 11487 N N . TYR B 1 465 ? 12.906 1.017 9.117 1 96.62 465 TYR B N 1
ATOM 11488 C CA . TYR B 1 465 ? 12.391 0.098 8.117 1 96.62 465 TYR B CA 1
ATOM 11489 C C . TYR B 1 465 ? 11.609 0.849 7.043 1 96.62 465 TYR B C 1
ATOM 11491 O O . TYR B 1 465 ? 11.625 0.467 5.871 1 96.62 465 TYR B O 1
ATOM 11499 N N . SER B 1 466 ? 10.969 1.966 7.453 1 95.69 466 SER B N 1
ATOM 11500 C CA . SER B 1 466 ? 10.086 2.674 6.527 1 95.69 466 SER B CA 1
ATOM 11501 C C . SER B 1 466 ? 10.469 4.145 6.414 1 95.69 466 SER B C 1
ATOM 11503 O O . SER B 1 466 ? 10.227 4.777 5.387 1 95.69 466 SER B O 1
ATOM 11505 N N . GLN B 1 467 ? 11.008 4.715 7.5 1 95.62 467 GLN B N 1
ATOM 11506 C CA . GLN B 1 467 ? 11.289 6.145 7.508 1 95.62 467 GLN B CA 1
ATOM 11507 C C . GLN B 1 467 ? 12.797 6.41 7.551 1 95.62 467 GLN B C 1
ATOM 11509 O O . GLN B 1 467 ? 13.281 7.109 8.445 1 95.62 467 GLN B O 1
ATOM 11514 N N . GLN B 1 468 ? 13.367 6.082 6.516 1 95.75 468 GLN B N 1
ATOM 11515 C CA . GLN B 1 468 ? 14.828 6.188 6.473 1 95.75 468 GLN B CA 1
ATOM 11516 C C . GLN B 1 468 ? 15.273 7.645 6.414 1 95.75 468 GLN B C 1
ATOM 11518 O O . GLN B 1 468 ? 16.203 8.039 7.105 1 95.75 468 GLN B O 1
ATOM 11523 N N . ASN B 1 469 ? 14.578 8.477 5.711 1 95.25 469 ASN B N 1
ATOM 11524 C CA . ASN B 1 469 ? 14.953 9.875 5.574 1 95.25 469 ASN B CA 1
ATOM 11525 C C . ASN B 1 469 ? 14.688 10.656 6.859 1 95.25 469 ASN B C 1
ATOM 11527 O O . ASN B 1 469 ? 15.438 11.57 7.203 1 95.25 469 ASN B O 1
ATOM 11531 N N . ALA B 1 470 ? 13.633 10.266 7.527 1 96.38 470 ALA B N 1
ATOM 11532 C CA . ALA B 1 470 ? 13.359 10.914 8.805 1 96.38 470 ALA B CA 1
ATOM 11533 C C . ALA B 1 470 ? 14.445 10.594 9.828 1 96.38 470 ALA B C 1
ATOM 11535 O O . ALA B 1 470 ? 14.828 11.453 10.625 1 96.38 470 ALA B O 1
ATOM 11536 N N . VAL B 1 471 ? 14.953 9.414 9.805 1 96.94 471 VAL B N 1
ATOM 11537 C CA . VAL B 1 471 ? 16.031 9.023 10.719 1 96.94 471 VAL B CA 1
ATOM 11538 C C . VAL B 1 471 ? 17.312 9.75 10.344 1 96.94 471 VAL B C 1
ATOM 11540 O O . VAL B 1 471 ? 18.062 10.195 11.219 1 96.94 471 VAL B O 1
ATOM 11543 N N . LEU B 1 472 ? 17.562 9.883 9.07 1 96.69 472 LEU B N 1
ATOM 11544 C CA . LEU B 1 472 ? 18.703 10.648 8.602 1 96.69 472 LEU B CA 1
ATOM 11545 C C . LEU B 1 472 ? 18.656 12.086 9.109 1 96.69 472 LEU B C 1
ATOM 11547 O O . LEU B 1 472 ? 19.625 12.594 9.672 1 96.69 472 LEU B O 1
ATOM 11551 N N . LEU B 1 473 ? 17.484 12.719 8.961 1 96.88 473 LEU B N 1
ATOM 11552 C CA . LEU B 1 473 ? 17.328 14.109 9.383 1 96.88 473 LEU B CA 1
ATOM 11553 C C . LEU B 1 473 ? 17.469 14.234 10.898 1 96.88 473 LEU B C 1
ATOM 11555 O O . LEU B 1 473 ? 18.031 15.211 11.398 1 96.88 473 LEU B O 1
ATOM 11559 N N . LEU B 1 474 ? 16.969 13.266 11.594 1 96.75 474 LEU B N 1
ATOM 11560 C CA . LEU B 1 474 ? 17.094 13.234 13.047 1 96.75 474 LEU B CA 1
ATOM 11561 C C . LEU B 1 474 ? 18.562 13.227 13.469 1 96.75 474 LEU B C 1
ATOM 11563 O O . LEU B 1 474 ? 18.984 14.055 14.289 1 96.75 474 LEU B O 1
ATOM 11567 N N . ASN B 1 475 ? 19.359 12.438 12.852 1 95.88 475 ASN B N 1
ATOM 11568 C CA . ASN B 1 475 ? 20.781 12.297 13.211 1 95.88 475 ASN B CA 1
ATOM 11569 C C . ASN B 1 475 ? 21.594 13.508 12.773 1 95.88 475 ASN B C 1
ATOM 11571 O O . ASN B 1 475 ? 22.453 13.992 13.523 1 95.88 475 ASN B O 1
ATOM 11575 N N . LEU B 1 476 ? 21.328 13.977 11.602 1 95.75 476 LEU B N 1
ATOM 11576 C CA . LEU B 1 476 ? 22.047 15.156 11.125 1 95.75 476 LEU B CA 1
ATOM 11577 C C . LEU B 1 476 ? 21.75 16.359 12.008 1 95.75 476 LEU B C 1
ATOM 11579 O O . LEU B 1 476 ? 22.656 17.156 12.289 1 95.75 476 LEU B O 1
ATOM 11583 N N . SER B 1 477 ? 20.531 16.469 12.43 1 94.81 477 SER B N 1
ATOM 11584 C CA . SER B 1 477 ? 20.141 17.594 13.273 1 94.81 477 SER B CA 1
ATOM 11585 C C . SER B 1 477 ? 20.859 17.547 14.625 1 94.81 477 SER B C 1
ATOM 11587 O O . SER B 1 477 ? 21.297 18.578 15.125 1 94.81 477 SER B O 1
ATOM 11589 N N . ILE B 1 478 ? 20.984 16.422 15.227 1 92.5 478 ILE B N 1
ATOM 11590 C CA . ILE B 1 478 ? 21.672 16.281 16.5 1 92.5 478 ILE B CA 1
ATOM 11591 C C . ILE B 1 478 ? 23.141 16.703 16.328 1 92.5 478 ILE B C 1
ATOM 11593 O O . ILE B 1 478 ? 23.656 17.469 17.141 1 92.5 478 ILE B O 1
ATOM 11597 N N . ALA B 1 479 ? 23.719 16.156 15.266 1 91.5 479 ALA B N 1
ATOM 11598 C CA . ALA B 1 479 ? 25.125 16.453 15.031 1 91.5 479 ALA B CA 1
ATOM 11599 C C . ALA B 1 479 ? 25.344 17.953 14.852 1 91.5 479 ALA B C 1
ATOM 11601 O O . ALA B 1 479 ? 26.297 18.516 15.383 1 91.5 479 ALA B O 1
ATOM 11602 N N . LEU B 1 480 ? 24.438 18.578 14.164 1 91.19 480 LEU B N 1
ATOM 11603 C CA . LEU B 1 480 ? 24.562 20.016 13.906 1 91.19 480 LEU B CA 1
ATOM 11604 C C . LEU B 1 480 ? 24.328 20.812 15.18 1 91.19 480 LEU B C 1
ATOM 11606 O O . LEU B 1 480 ? 25.062 21.781 15.445 1 91.19 480 LEU B O 1
ATOM 11610 N N . ILE B 1 481 ? 23.344 20.438 15.977 1 89 481 ILE B N 1
ATOM 11611 C CA . ILE B 1 481 ? 23.047 21.141 17.219 1 89 481 ILE B CA 1
ATOM 11612 C C . ILE B 1 481 ? 24.25 21.062 18.156 1 89 481 ILE B C 1
ATOM 11614 O O . ILE B 1 481 ? 24.672 22.078 18.703 1 89 481 ILE B O 1
ATOM 11618 N N . VAL B 1 482 ? 24.781 19.922 18.219 1 83.81 482 VAL B N 1
ATOM 11619 C CA . VAL B 1 482 ? 25.891 19.734 19.156 1 83.81 482 VAL B CA 1
ATOM 11620 C C . VAL B 1 482 ? 27.109 20.5 18.688 1 83.81 482 VAL B C 1
ATOM 11622 O O . VAL B 1 482 ? 27.781 21.156 19.484 1 83.81 482 VAL B O 1
ATOM 11625 N N . LEU B 1 483 ? 27.359 20.422 17.406 1 85.12 483 LEU B N 1
ATOM 11626 C CA . LEU B 1 483 ? 28.516 21.109 16.859 1 85.12 483 LEU B CA 1
ATOM 11627 C C . LEU B 1 483 ? 28.391 22.609 17.016 1 85.12 483 LEU B C 1
ATOM 11629 O O . LEU B 1 483 ? 29.328 23.281 17.484 1 85.12 483 LEU B O 1
ATOM 11633 N N . THR B 1 484 ? 27.266 23.203 16.688 1 83 484 THR B N 1
ATOM 11634 C CA . THR B 1 484 ? 27.094 24.656 16.703 1 83 484 THR B CA 1
ATOM 11635 C C . THR B 1 484 ? 26.906 25.156 18.141 1 83 484 THR B C 1
ATOM 11637 O O . THR B 1 484 ? 27.281 26.281 18.469 1 83 484 THR B O 1
ATOM 11640 N N . PHE B 1 485 ? 26.281 24.406 18.906 1 76 485 PHE B N 1
ATOM 11641 C CA . PHE B 1 485 ? 26.125 24.797 20.297 1 76 485 PHE B CA 1
ATOM 11642 C C . PHE B 1 485 ? 27.453 24.797 21.016 1 76 485 PHE B C 1
ATOM 11644 O O . PHE B 1 485 ? 27.766 25.719 21.766 1 76 485 PHE B O 1
ATOM 11651 N N . LEU B 1 486 ? 28.234 23.844 20.75 1 71.19 486 LEU B N 1
ATOM 11652 C CA . LEU B 1 486 ? 29.5 23.703 21.469 1 71.19 486 LEU B CA 1
ATOM 11653 C C . LEU B 1 486 ? 30.531 24.688 20.938 1 71.19 486 LEU B C 1
ATOM 11655 O O . LEU B 1 486 ? 31.266 25.312 21.719 1 71.19 486 LEU B O 1
ATOM 11659 N N . LEU B 1 487 ? 30.547 24.828 19.641 1 71.88 487 LEU B N 1
ATOM 11660 C CA . LEU B 1 487 ? 31.609 25.641 19.062 1 71.88 487 LEU B CA 1
ATOM 11661 C C . LEU B 1 487 ? 31.094 27.031 18.719 1 71.88 487 LEU B C 1
ATOM 11663 O O . LEU B 1 487 ? 31.875 27.969 18.547 1 71.88 487 LEU B O 1
ATOM 11667 N N . GLY B 1 488 ? 29.734 27.156 18.656 1 63.66 488 GLY B N 1
ATOM 11668 C CA . GLY B 1 488 ? 29.188 28.453 18.266 1 63.66 488 GLY B CA 1
ATOM 11669 C C . GLY B 1 488 ? 28.812 29.312 19.469 1 63.66 488 GLY B C 1
ATOM 11670 O O . GLY B 1 488 ? 28.594 30.516 19.312 1 63.66 488 GLY B O 1
ATOM 11671 N N . SER B 1 489 ? 28.734 28.766 20.609 1 60.47 489 SER B N 1
ATOM 11672 C CA . SER B 1 489 ? 28.281 29.547 21.75 1 60.47 489 SER B CA 1
ATOM 11673 C C . SER B 1 489 ? 29.344 30.547 22.203 1 60.47 489 SER B C 1
ATOM 11675 O O . SER B 1 489 ? 30.516 30.203 22.328 1 60.47 489 SER B O 1
ATOM 11677 N N . PRO B 1 490 ? 28.969 31.844 22.141 1 55.69 490 PRO B N 1
ATOM 11678 C CA . PRO B 1 490 ? 29.906 32.875 22.578 1 55.69 490 PRO B CA 1
ATOM 11679 C C . PRO B 1 490 ? 30.547 32.562 23.922 1 55.69 490 PRO B C 1
ATOM 11681 O O . PRO B 1 490 ? 31.703 32.938 24.172 1 55.69 490 PRO B O 1
ATOM 11684 N N . ALA B 1 491 ? 29.766 31.906 24.766 1 49.81 491 ALA B N 1
ATOM 11685 C CA . ALA B 1 491 ? 30.312 31.609 26.094 1 49.81 491 ALA B CA 1
ATOM 11686 C C . ALA B 1 491 ? 31.547 30.703 25.984 1 49.81 491 ALA B C 1
ATOM 11688 O O . ALA B 1 491 ? 32.5 30.891 26.719 1 49.81 491 ALA B O 1
ATOM 11689 N N . ILE B 1 492 ? 31.422 29.859 24.969 1 53.47 492 ILE B N 1
ATOM 11690 C CA . ILE B 1 492 ? 32.531 28.922 24.812 1 53.47 492 ILE B CA 1
ATOM 11691 C C . ILE B 1 492 ? 33.625 29.562 23.969 1 53.47 492 ILE B C 1
ATOM 11693 O O . ILE B 1 492 ? 34.812 29.422 24.281 1 53.47 492 ILE B O 1
ATOM 11697 N N . SER B 1 493 ? 33.125 30.312 22.938 1 51.97 493 SER B N 1
ATOM 11698 C CA . SER B 1 493 ? 34.062 30.984 22.062 1 51.97 493 SER B CA 1
ATOM 11699 C C . SER B 1 493 ? 34.875 32.031 22.812 1 51.97 493 SER B C 1
ATOM 11701 O O . SER B 1 493 ? 36.062 32.188 22.594 1 51.97 493 SER B O 1
ATOM 11703 N N . SER B 1 494 ? 34.094 32.781 23.594 1 50.81 494 SER B N 1
ATOM 11704 C CA . SER B 1 494 ? 34.812 33.812 24.375 1 50.81 494 SER B CA 1
ATOM 11705 C C . SER B 1 494 ? 35.812 33.156 25.312 1 50.81 494 SER B C 1
ATOM 11707 O O . SER B 1 494 ? 36.875 33.719 25.562 1 50.81 494 SER B O 1
ATOM 11709 N N . ARG B 1 495 ? 35.438 32.062 25.766 1 44.91 495 ARG B N 1
ATOM 11710 C CA . ARG B 1 495 ? 36.344 31.344 26.672 1 44.91 495 ARG B CA 1
ATOM 11711 C C . ARG B 1 495 ? 37.594 30.844 25.938 1 44.91 495 ARG B C 1
ATOM 11713 O O . ARG B 1 495 ? 38.688 30.828 26.5 1 44.91 495 ARG B O 1
ATOM 11720 N N . LEU B 1 496 ? 37.188 30.516 24.734 1 46.06 496 LEU B N 1
ATOM 11721 C CA . LEU B 1 496 ? 38.281 30.094 23.875 1 46.06 496 LEU B CA 1
ATOM 11722 C C . LEU B 1 496 ? 39.156 31.281 23.5 1 46.06 496 LEU B C 1
ATOM 11724 O O . LEU B 1 496 ? 40.375 31.141 23.359 1 46.06 496 LEU B O 1
ATOM 11728 N N . ARG B 1 497 ? 38.438 32.406 23.484 1 45.25 497 ARG B N 1
ATOM 11729 C CA . ARG B 1 497 ? 39.125 33.625 23.156 1 45.25 497 ARG B CA 1
ATOM 11730 C C . ARG B 1 497 ? 39.906 34.156 24.375 1 45.25 497 ARG B C 1
ATOM 11732 O O . ARG B 1 497 ? 41 34.719 24.234 1 45.25 497 ARG B O 1
ATOM 11739 N N . SER B 1 498 ? 39.062 34.188 25.453 1 42.84 498 SER B N 1
ATOM 11740 C CA . SER B 1 498 ? 39.656 34.906 26.594 1 42.84 498 SER B CA 1
ATOM 11741 C C . SER B 1 498 ? 40.938 34.219 27.062 1 42.84 498 SER B C 1
ATOM 11743 O O . SER B 1 498 ? 41.812 34.875 27.672 1 42.84 498 SER B O 1
ATOM 11745 N N . ARG B 1 499 ? 40.938 32.906 26.969 1 40.12 499 ARG B N 1
ATOM 11746 C CA . ARG B 1 499 ? 42.219 32.312 27.391 1 40.12 499 ARG B CA 1
ATOM 11747 C C . ARG B 1 499 ? 43.344 32.625 26.406 1 40.12 499 ARG B C 1
ATOM 11749 O O . ARG B 1 499 ? 44.438 32.062 26.516 1 40.12 499 ARG B O 1
ATOM 11756 N N . ARG B 1 500 ? 42.875 33.312 25.422 1 37.91 500 ARG B N 1
ATOM 11757 C CA . ARG B 1 500 ? 43.906 33.781 24.469 1 37.91 500 ARG B CA 1
ATOM 11758 C C . ARG B 1 500 ? 44.875 34.75 25.141 1 37.91 500 ARG B C 1
ATOM 11760 O O . ARG B 1 500 ? 44.469 35.781 25.641 1 37.91 500 ARG B O 1
ATOM 11767 N N . THR B 1 501 ? 45.875 34.219 25.703 1 33.16 501 THR B N 1
ATOM 11768 C CA . THR B 1 501 ? 47 34.969 26.203 1 33.16 501 THR B CA 1
ATOM 11769 C C . THR B 1 501 ? 47.281 36.188 25.312 1 33.16 501 THR B C 1
ATOM 11771 O O . THR B 1 501 ? 47.281 36.094 24.094 1 33.16 501 THR B O 1
ATOM 11774 N N . LYS B 1 502 ? 47.062 37.344 25.703 1 34.69 502 LYS B N 1
ATOM 11775 C CA . LYS B 1 502 ? 47.438 38.594 25.047 1 34.69 502 LYS B CA 1
ATOM 11776 C C . LYS B 1 502 ? 48.75 38.469 24.281 1 34.69 502 LYS B C 1
ATOM 11778 O O . LYS B 1 502 ? 49.062 39.312 23.453 1 34.69 502 LYS B O 1
ATOM 11783 N N . ARG B 1 503 ? 49.781 37.812 24.844 1 34.62 503 ARG B N 1
ATOM 11784 C CA . ARG B 1 503 ? 51.125 37.938 24.312 1 34.62 503 ARG B CA 1
ATOM 11785 C C . ARG B 1 503 ? 51.219 37.25 22.953 1 34.62 503 ARG B C 1
ATOM 11787 O O . ARG B 1 503 ? 52.031 37.625 22.109 1 34.62 503 ARG B O 1
ATOM 11794 N N . VAL B 1 504 ? 51 35.844 22.938 1 32.97 504 VAL B N 1
ATOM 11795 C CA . VAL B 1 504 ? 51.438 34.938 21.859 1 32.97 504 VAL B CA 1
ATOM 11796 C C . VAL B 1 504 ? 50.5 35.094 20.672 1 32.97 504 VAL B C 1
ATOM 11798 O O . VAL B 1 504 ? 49.344 35.531 20.812 1 32.97 504 VAL B O 1
ATOM 11801 N N . TYR B 1 505 ? 50.844 34.219 19.391 1 39.59 505 TYR B N 1
ATOM 11802 C CA . TYR B 1 505 ? 50.469 34.031 18 1 39.59 505 TYR B CA 1
ATOM 11803 C C . TYR B 1 505 ? 49 33.75 17.844 1 39.59 505 TYR B C 1
ATOM 11805 O O . TYR B 1 505 ? 48.531 32.688 18.266 1 39.59 505 TYR B O 1
ATOM 11813 N N . ILE B 1 506 ? 48.188 34.625 17.875 1 47.28 506 ILE B N 1
ATOM 11814 C CA . ILE B 1 506 ? 46.719 34.438 17.812 1 47.28 506 ILE B CA 1
ATOM 11815 C C . ILE B 1 506 ? 46.375 33.688 16.531 1 47.28 506 ILE B C 1
ATOM 11817 O O . ILE B 1 506 ? 46.469 34.219 15.43 1 47.28 506 ILE B O 1
ATOM 11821 N N . LEU B 1 507 ? 46.656 32.438 16.219 1 58.09 507 LEU B N 1
ATOM 11822 C CA . LEU B 1 507 ? 46.031 31.672 15.156 1 58.09 507 LEU B CA 1
ATOM 11823 C C . LEU B 1 507 ? 44.531 31.906 15.156 1 58.09 507 LEU B C 1
ATOM 11825 O O . LEU B 1 507 ? 43.906 32.031 16.219 1 58.09 507 LEU B O 1
ATOM 11829 N N . PRO B 1 508 ? 44.062 32.375 13.945 1 68.25 508 PRO B N 1
ATOM 11830 C CA . PRO B 1 508 ? 42.594 32.438 13.867 1 68.25 508 PRO B CA 1
ATOM 11831 C C . PRO B 1 508 ? 41.938 31.203 14.438 1 68.25 508 PRO B C 1
ATOM 11833 O O . PRO B 1 508 ? 42.5 30.109 14.383 1 68.25 508 PRO B O 1
ATOM 11836 N N . ASP B 1 509 ? 40.938 31.375 15.102 1 71.75 509 ASP B N 1
ATOM 11837 C CA . ASP B 1 509 ? 40.188 30.297 15.727 1 71.75 509 ASP B CA 1
ATOM 11838 C C . ASP B 1 509 ? 39.938 29.156 14.742 1 71.75 509 ASP B C 1
ATOM 11840 O O . ASP B 1 509 ? 40.031 27.984 15.109 1 71.75 509 ASP B O 1
ATOM 11844 N N . ARG B 1 510 ? 39.75 29.453 13.516 1 83.19 510 ARG B N 1
ATOM 11845 C CA . ARG B 1 510 ? 39.531 28.422 12.5 1 83.19 510 ARG B CA 1
ATOM 11846 C C . ARG B 1 510 ? 40.75 27.531 12.328 1 83.19 510 ARG B C 1
ATOM 11848 O O . ARG B 1 510 ? 40.625 26.312 12.211 1 83.19 510 ARG B O 1
ATOM 11855 N N . GLN B 1 511 ? 41.906 28.188 12.383 1 83 511 GLN B N 1
ATOM 11856 C CA . GLN B 1 511 ? 43.125 27.438 12.156 1 83 511 GLN B CA 1
ATOM 11857 C C . GLN B 1 511 ? 43.469 26.562 13.359 1 83 511 GLN B C 1
ATOM 11859 O O . GLN B 1 511 ? 44 25.453 13.195 1 83 511 GLN B O 1
ATOM 11864 N N . ALA B 1 512 ? 43.125 27.016 14.539 1 79 512 ALA B N 1
ATOM 11865 C CA . ALA B 1 512 ? 43.344 26.188 15.734 1 79 512 ALA B CA 1
ATOM 11866 C C . ALA B 1 512 ? 42.469 24.938 15.688 1 79 512 ALA B C 1
ATOM 11868 O O . ALA B 1 512 ? 42.938 23.844 16.016 1 79 512 ALA B O 1
ATOM 11869 N N . ILE B 1 513 ? 41.25 25.047 15.242 1 84 513 ILE B N 1
ATOM 11870 C CA . ILE B 1 513 ? 40.344 23.906 15.156 1 84 513 ILE B CA 1
ATOM 11871 C C . ILE B 1 513 ? 40.812 22.969 14.047 1 84 513 ILE B C 1
ATOM 11873 O O . ILE B 1 513 ? 40.688 21.734 14.18 1 84 513 ILE B O 1
ATOM 11877 N N . PHE B 1 514 ? 41.375 23.516 13.031 1 89.19 514 PHE B N 1
ATOM 11878 C CA . PHE B 1 514 ? 41.906 22.672 11.961 1 89.19 514 PHE B CA 1
ATOM 11879 C C . PHE B 1 514 ? 43.062 21.812 12.469 1 89.19 514 PHE B C 1
ATOM 11881 O O . PHE B 1 514 ? 43.219 20.656 12.07 1 89.19 514 PHE B O 1
ATOM 11888 N N . LEU B 1 515 ? 43.875 22.391 13.297 1 84.75 515 LEU B N 1
ATOM 11889 C CA . LEU B 1 515 ? 45 21.625 13.828 1 84.75 515 LEU B CA 1
ATOM 11890 C C . LEU B 1 515 ? 44.5 20.5 14.719 1 84.75 515 LEU B C 1
ATOM 11892 O O . LEU B 1 515 ? 45.062 19.406 14.711 1 84.75 515 LEU B O 1
ATOM 11896 N N . HIS B 1 516 ? 43.5 20.734 15.477 1 83.25 516 HIS B N 1
ATOM 11897 C CA . HIS B 1 516 ? 42.875 19.672 16.25 1 83.25 516 HIS B CA 1
ATOM 11898 C C . HIS B 1 516 ? 42.281 18.609 15.344 1 83.25 516 HIS B C 1
ATOM 11900 O O . HIS B 1 516 ? 42.375 17.406 15.617 1 83.25 516 HIS B O 1
ATOM 11906 N N . LEU B 1 517 ? 41.594 19.047 14.32 1 89.31 517 LEU B N 1
ATOM 11907 C CA . LEU B 1 517 ? 41 18.125 13.352 1 89.31 517 LEU B CA 1
ATOM 11908 C C . LEU B 1 517 ? 42.062 17.312 12.656 1 89.31 517 LEU B C 1
ATOM 11910 O O . LEU B 1 517 ? 41.844 16.141 12.32 1 89.31 517 LEU B O 1
ATOM 11914 N N . TYR B 1 518 ? 43.219 17.969 12.438 1 91.88 518 TYR B N 1
ATOM 11915 C CA . TYR B 1 518 ? 44.344 17.266 11.812 1 91.88 518 TYR B CA 1
ATOM 11916 C C . TYR B 1 518 ? 44.812 16.109 12.68 1 91.88 518 TYR B C 1
ATOM 11918 O O . TYR B 1 518 ? 45.062 15 12.18 1 91.88 518 TYR B O 1
ATOM 11926 N N . VAL B 1 519 ? 44.906 16.312 13.992 1 88.94 519 VAL B N 1
ATOM 11927 C CA . VAL B 1 519 ? 45.312 15.242 14.898 1 88.94 519 VAL B CA 1
ATOM 11928 C C . VAL B 1 519 ? 44.281 14.133 14.906 1 88.94 519 VAL B C 1
ATOM 11930 O O . VAL B 1 519 ? 44.625 12.945 14.875 1 88.94 519 VAL B O 1
ATOM 11933 N N . PHE B 1 520 ? 43.062 14.492 14.922 1 90 520 PHE B N 1
ATOM 11934 C CA . PHE B 1 520 ? 41.969 13.516 14.938 1 90 520 PHE B CA 1
ATOM 11935 C C . PHE B 1 520 ? 42 12.656 13.672 1 90 520 PHE B C 1
ATOM 11937 O O . PHE B 1 520 ? 41.938 11.43 13.75 1 90 520 PHE B O 1
ATOM 11944 N N . THR B 1 521 ? 42.062 13.32 12.516 1 94.56 521 THR B N 1
ATOM 11945 C CA . THR B 1 521 ? 42.062 12.57 11.266 1 94.56 521 THR B CA 1
ATOM 11946 C C . THR B 1 521 ? 43.375 11.789 11.102 1 94.56 521 THR B C 1
ATOM 11948 O O . THR B 1 521 ? 43.406 10.773 10.406 1 94.56 521 THR B O 1
ATOM 11951 N N . TYR B 1 522 ? 44.438 12.312 11.711 1 94.69 522 TYR B N 1
ATOM 11952 C CA . TYR B 1 522 ? 45.688 11.578 11.703 1 94.69 522 TYR B CA 1
ATOM 11953 C C . TYR B 1 522 ? 45.562 10.25 12.438 1 94.69 522 TYR B C 1
ATOM 11955 O O . TYR B 1 522 ? 46.031 9.211 11.953 1 94.69 522 TYR B O 1
ATOM 11963 N N . LEU B 1 523 ? 44.906 10.25 13.562 1 94.12 523 LEU B N 1
ATOM 11964 C CA . LEU B 1 523 ? 44.656 9.023 14.312 1 94.12 523 LEU B CA 1
ATOM 11965 C C . LEU B 1 523 ? 43.75 8.078 13.531 1 94.12 523 LEU B C 1
ATOM 11967 O O . LEU B 1 523 ? 44 6.867 13.516 1 94.12 523 LEU B O 1
ATOM 11971 N N . LEU B 1 524 ? 42.781 8.617 12.898 1 96.06 524 LEU B N 1
ATOM 11972 C CA . LEU B 1 524 ? 41.906 7.805 12.07 1 96.06 524 LEU B CA 1
ATOM 11973 C C . LEU B 1 524 ? 42.656 7.199 10.898 1 96.06 524 LEU B C 1
ATOM 11975 O O . LEU B 1 524 ? 42.375 6.074 10.477 1 96.06 524 LEU B O 1
ATOM 11979 N N . LEU B 1 525 ? 43.562 7.988 10.391 1 96.88 525 LEU B N 1
ATOM 11980 C CA . LEU B 1 525 ? 44.344 7.504 9.266 1 96.88 525 LEU B CA 1
ATOM 11981 C C . LEU B 1 525 ? 45.219 6.328 9.688 1 96.88 525 LEU B C 1
ATOM 11983 O O . LEU B 1 525 ? 45.438 5.395 8.914 1 96.88 525 LEU B O 1
ATOM 11987 N N . ILE B 1 526 ? 45.781 6.379 10.922 1 96.81 526 ILE B N 1
ATOM 11988 C CA . ILE B 1 526 ? 46.531 5.25 11.445 1 96.81 526 ILE B CA 1
ATOM 11989 C C . ILE B 1 526 ? 45.656 4.008 11.492 1 96.81 526 ILE B C 1
ATOM 11991 O O . ILE B 1 526 ? 46.031 2.936 11.039 1 96.81 526 ILE B O 1
ATOM 11995 N N . PHE B 1 527 ? 44.531 4.246 11.969 1 96.12 527 PHE B N 1
ATOM 11996 C CA . PHE B 1 527 ? 43.562 3.146 12.047 1 96.12 527 PHE B CA 1
ATOM 11997 C C . PHE B 1 527 ? 43.25 2.609 10.656 1 96.12 527 PHE B C 1
ATOM 11999 O O . PHE B 1 527 ? 43.219 1.396 10.445 1 96.12 527 PHE B O 1
ATOM 12006 N N . ALA B 1 528 ? 42.969 3.439 9.68 1 96.94 528 ALA B N 1
ATOM 12007 C CA . ALA B 1 528 ? 42.656 3.041 8.312 1 96.94 528 ALA B CA 1
ATOM 12008 C C . ALA B 1 528 ? 43.812 2.295 7.668 1 96.94 528 ALA B C 1
ATOM 12010 O O . ALA B 1 528 ? 43.594 1.355 6.898 1 96.94 528 ALA B O 1
ATOM 12011 N N . THR B 1 529 ? 45 2.719 7.965 1 96.56 529 THR B N 1
ATOM 12012 C CA . THR B 1 529 ? 46.188 2.061 7.422 1 96.56 529 THR B CA 1
ATOM 12013 C C . THR B 1 529 ? 46.312 0.652 7.992 1 96.56 529 THR B C 1
ATOM 12015 O O . THR B 1 529 ? 46.656 -0.284 7.266 1 96.56 529 THR B O 1
ATOM 12018 N N . LEU B 1 530 ? 46.062 0.505 9.258 1 95.81 530 LEU B N 1
ATOM 12019 C CA . LEU B 1 530 ? 46.094 -0.815 9.875 1 95.81 530 LEU B CA 1
ATOM 12020 C C . LEU B 1 530 ? 45 -1.704 9.281 1 95.81 530 LEU B C 1
ATOM 12022 O O . LEU B 1 530 ? 45.219 -2.904 9.086 1 95.81 530 LEU B O 1
ATOM 12026 N N . ALA B 1 531 ? 43.875 -1.135 9.016 1 94.88 531 ALA B N 1
ATOM 12027 C CA . ALA B 1 531 ? 42.781 -1.88 8.43 1 94.88 531 ALA B CA 1
ATOM 12028 C C . ALA B 1 531 ? 43.125 -2.422 7.055 1 94.88 531 ALA B C 1
ATOM 12030 O O . ALA B 1 531 ? 42.688 -3.506 6.668 1 94.88 531 ALA B O 1
ATOM 12031 N N . VAL B 1 532 ? 43.906 -1.751 6.297 1 93.94 532 VAL B N 1
ATOM 12032 C CA . VAL B 1 532 ? 44.344 -2.176 4.969 1 93.94 532 VAL B CA 1
ATOM 12033 C C . VAL B 1 532 ? 45.156 -3.447 5.086 1 93.94 532 VAL B C 1
ATOM 12035 O O . VAL B 1 532 ? 45.125 -4.312 4.211 1 93.94 532 VAL B O 1
ATOM 12038 N N . THR B 1 533 ? 45.906 -3.605 6.195 1 91.19 533 THR B N 1
ATOM 12039 C CA . THR B 1 533 ? 46.688 -4.816 6.41 1 91.19 533 THR B CA 1
ATOM 12040 C C . THR B 1 533 ? 45.781 -6.023 6.609 1 91.19 533 THR B C 1
ATOM 12042 O O . THR B 1 533 ? 46.188 -7.16 6.371 1 91.19 533 THR B O 1
ATOM 12045 N N . PHE B 1 534 ? 44.625 -5.711 6.992 1 90.06 534 PHE B N 1
ATOM 12046 C CA . PHE B 1 534 ? 43.625 -6.77 7.121 1 90.06 534 PHE B CA 1
ATOM 12047 C C . PHE B 1 534 ? 42.781 -6.852 5.875 1 90.06 534 PHE B C 1
ATOM 12049 O O . PHE B 1 534 ? 41.656 -7.418 5.91 1 90.06 534 PHE B O 1
ATOM 12056 N N . GLU B 1 535 ? 43.125 -6.141 4.848 1 90.25 535 GLU B N 1
ATOM 12057 C CA . GLU B 1 535 ? 42.5 -6.188 3.525 1 90.25 535 GLU B CA 1
ATOM 12058 C C . GLU B 1 535 ? 41.156 -5.488 3.529 1 90.25 535 GLU B C 1
ATOM 12060 O O . GLU B 1 535 ? 40.188 -5.965 2.902 1 90.25 535 GLU B O 1
ATOM 12065 N N . ILE B 1 536 ? 41 -4.488 4.285 1 93.5 536 ILE B N 1
ATOM 12066 C CA . ILE B 1 536 ? 39.781 -3.662 4.312 1 93.5 536 ILE B CA 1
ATOM 12067 C C . ILE B 1 536 ? 40.031 -2.379 3.521 1 93.5 536 ILE B C 1
ATOM 12069 O O . ILE B 1 536 ? 40.938 -1.605 3.836 1 93.5 536 ILE B O 1
ATOM 12073 N N . GLY B 1 537 ? 39.312 -2.191 2.51 1 94.19 537 GLY B N 1
ATOM 12074 C CA . GLY B 1 537 ? 39.438 -1.002 1.683 1 94.19 537 GLY B CA 1
ATOM 12075 C C . GLY B 1 537 ? 38.312 0.009 1.909 1 94.19 537 GLY B C 1
ATOM 12076 O O . GLY B 1 537 ? 38.406 1.148 1.447 1 94.19 537 GLY B O 1
ATOM 12077 N N . GLY B 1 538 ? 37.375 -0.26 2.703 1 95.12 538 GLY B N 1
ATOM 12078 C CA . GLY B 1 538 ? 36.188 0.536 2.84 1 95.12 538 GLY B CA 1
ATOM 12079 C C . GLY B 1 538 ? 36.375 1.809 3.639 1 95.12 538 GLY B C 1
ATOM 12080 O O . GLY B 1 538 ? 35.5 2.654 3.719 1 95.12 538 GLY B O 1
ATOM 12081 N N . LEU B 1 539 ? 37.531 2.045 4.188 1 96.56 539 LEU B N 1
ATOM 12082 C CA . LEU B 1 539 ? 37.812 3.232 4.984 1 96.56 539 LEU B CA 1
ATOM 12083 C C . LEU B 1 539 ? 38.562 4.273 4.172 1 96.56 539 LEU B C 1
ATOM 12085 O O . LEU B 1 539 ? 39.219 5.152 4.734 1 96.56 539 LEU B O 1
ATOM 12089 N N . TYR B 1 540 ? 38.469 4.195 2.814 1 97.25 540 TYR B N 1
ATOM 12090 C CA . TYR B 1 540 ? 39.156 5.105 1.905 1 97.25 540 TYR B CA 1
ATOM 12091 C C . TYR B 1 540 ? 38.75 6.551 2.174 1 97.25 540 TYR B C 1
ATOM 12093 O O . TYR B 1 540 ? 39.5 7.48 1.887 1 97.25 540 TYR B O 1
ATOM 12101 N N . TRP B 1 541 ? 37.531 6.793 2.674 1 97.5 541 TRP B N 1
ATOM 12102 C CA . TRP B 1 541 ? 37.031 8.141 2.916 1 97.5 541 TRP B CA 1
ATOM 12103 C C . TRP B 1 541 ? 37.844 8.836 4.008 1 97.5 541 TRP B C 1
ATOM 12105 O O . TRP B 1 541 ? 37.969 10.062 4.012 1 97.5 541 TRP B O 1
ATOM 12115 N N . ILE B 1 542 ? 38.438 8.094 4.965 1 97.69 542 ILE B N 1
ATOM 12116 C CA . ILE B 1 542 ? 39.281 8.648 6.02 1 97.69 542 ILE B CA 1
ATOM 12117 C C . ILE B 1 542 ? 40.531 9.234 5.41 1 97.69 542 ILE B C 1
ATOM 12119 O O . ILE B 1 542 ? 41 10.312 5.801 1 97.69 542 ILE B O 1
ATOM 12123 N N . SER B 1 543 ? 41.125 8.492 4.441 1 97.62 543 SER B N 1
ATOM 12124 C CA . SER B 1 543 ? 42.312 8.969 3.75 1 97.62 543 SER B CA 1
ATOM 12125 C C . SER B 1 543 ? 42.062 10.281 3.02 1 97.62 543 SER B C 1
ATOM 12127 O O . SER B 1 543 ? 42.844 11.219 3.104 1 97.62 543 SER B O 1
ATOM 12129 N N . ALA B 1 544 ? 40.969 10.273 2.338 1 97.31 544 ALA B N 1
ATOM 12130 C CA . ALA B 1 544 ? 40.594 11.477 1.599 1 97.31 544 ALA B CA 1
ATOM 12131 C C . ALA B 1 544 ? 40.312 12.641 2.545 1 97.31 544 ALA B C 1
ATOM 12133 O O . ALA B 1 544 ? 40.719 13.773 2.27 1 97.31 544 ALA B O 1
ATOM 12134 N N . TRP B 1 545 ? 39.625 12.391 3.639 1 97.75 545 TRP B N 1
ATOM 12135 C CA . TRP B 1 545 ? 39.312 13.414 4.629 1 97.75 545 TRP B CA 1
ATOM 12136 C C . TRP B 1 545 ? 40.594 13.984 5.223 1 97.75 545 TRP B C 1
ATOM 12138 O O . TRP B 1 545 ? 40.75 15.211 5.32 1 97.75 545 TRP B O 1
ATOM 12148 N N . HIS B 1 546 ? 41.531 13.148 5.602 1 97.31 546 HIS B N 1
ATOM 12149 C CA . HIS B 1 546 ? 42.812 13.586 6.176 1 97.31 546 HIS B CA 1
ATOM 12150 C C . HIS B 1 546 ? 43.594 14.43 5.188 1 97.31 546 HIS B C 1
ATOM 12152 O O . HIS B 1 546 ? 44.188 15.445 5.562 1 97.31 546 HIS B O 1
ATOM 12158 N N . ALA B 1 547 ? 43.625 13.977 3.945 1 97.69 547 ALA B N 1
ATOM 12159 C CA . ALA B 1 547 ? 44.312 14.742 2.916 1 97.69 547 ALA B CA 1
ATOM 12160 C C . ALA B 1 547 ? 43.75 16.141 2.779 1 97.69 547 ALA B C 1
ATOM 12162 O O . ALA B 1 547 ? 44.469 17.125 2.602 1 97.69 547 ALA B O 1
ATOM 12163 N N . GLY B 1 548 ? 42.375 16.234 2.84 1 97.19 548 GLY B N 1
ATOM 12164 C CA . GLY B 1 548 ? 41.719 17.531 2.777 1 97.19 548 GLY B CA 1
ATOM 12165 C C . GLY B 1 548 ? 42.062 18.422 3.963 1 97.19 548 GLY B C 1
ATOM 12166 O O . GLY B 1 548 ? 42.344 19.609 3.797 1 97.19 548 GLY B O 1
ATOM 12167 N N . VAL B 1 549 ? 42.062 17.875 5.176 1 96.38 549 VAL B N 1
ATOM 12168 C CA . VAL B 1 549 ? 42.375 18.609 6.391 1 96.38 549 VAL B CA 1
ATOM 12169 C C . VAL B 1 549 ? 43.844 19.047 6.355 1 96.38 549 VAL B C 1
ATOM 12171 O O . VAL B 1 549 ? 44.156 20.172 6.73 1 96.38 549 VAL B O 1
ATOM 12174 N N . TRP B 1 550 ? 44.719 18.172 5.891 1 96.25 550 TRP B N 1
ATOM 12175 C CA . TRP B 1 550 ? 46.125 18.469 5.742 1 96.25 550 TRP B CA 1
ATOM 12176 C C . TRP B 1 550 ? 46.344 19.688 4.836 1 96.25 550 TRP B C 1
ATOM 12178 O O . TRP B 1 550 ? 47.031 20.625 5.195 1 96.25 550 TRP B O 1
ATOM 12188 N N . ALA B 1 551 ? 45.688 19.672 3.697 1 96.19 551 ALA B N 1
ATOM 12189 C CA . ALA B 1 551 ? 45.781 20.781 2.748 1 96.19 551 ALA B CA 1
ATOM 12190 C C . ALA B 1 551 ? 45.25 22.078 3.344 1 96.19 551 ALA B C 1
ATOM 12192 O O . ALA B 1 551 ? 45.812 23.156 3.125 1 96.19 551 ALA B O 1
ATOM 12193 N N . ALA B 1 552 ? 44.156 21.953 4.094 1 95.12 552 ALA B N 1
ATOM 12194 C CA . ALA B 1 552 ? 43.562 23.125 4.723 1 95.12 552 ALA B CA 1
ATOM 12195 C C . ALA B 1 552 ? 44.469 23.719 5.781 1 95.12 552 ALA B C 1
ATOM 12197 O O . ALA B 1 552 ? 44.562 24.938 5.922 1 95.12 552 ALA B O 1
ATOM 12198 N N . CYS B 1 553 ? 45.188 22.875 6.535 1 92.25 553 CYS B N 1
ATOM 12199 C CA . CYS B 1 553 ? 46.156 23.344 7.531 1 92.25 553 CYS B CA 1
ATOM 12200 C C . CYS B 1 553 ? 47.312 24.078 6.875 1 92.25 553 CYS B C 1
ATOM 12202 O O . CYS B 1 553 ? 47.781 25.094 7.398 1 92.25 553 CYS B O 1
ATOM 12204 N N . ILE B 1 554 ? 47.688 23.625 5.734 1 91.62 554 ILE B N 1
ATOM 12205 C CA . ILE B 1 554 ? 48.781 24.266 5.004 1 91.62 554 ILE B CA 1
ATOM 12206 C C . ILE B 1 554 ? 48.344 25.641 4.527 1 91.62 554 ILE B C 1
ATOM 12208 O O . ILE B 1 554 ? 49.062 26.625 4.668 1 91.62 554 ILE B O 1
ATOM 12212 N N . ILE B 1 555 ? 47.156 25.656 4.027 1 91.25 555 ILE B N 1
ATOM 12213 C CA . ILE B 1 555 ? 46.594 26.922 3.551 1 91.25 555 ILE B CA 1
ATOM 12214 C C . ILE B 1 555 ? 46.469 27.906 4.715 1 91.25 555 ILE B C 1
ATOM 12216 O O . ILE B 1 555 ? 46.781 29.094 4.566 1 91.25 555 ILE B O 1
ATOM 12220 N N . GLY B 1 556 ? 46.031 27.438 5.859 1 87.75 556 GLY B N 1
ATOM 12221 C CA . GLY B 1 556 ? 45.938 28.281 7.043 1 87.75 556 GLY B CA 1
ATOM 12222 C C . GLY B 1 556 ? 47.312 28.766 7.516 1 87.75 556 GLY B C 1
ATOM 12223 O O . GLY B 1 556 ? 47.438 29.906 7.953 1 87.75 556 GLY B O 1
ATOM 12224 N N . GLY B 1 557 ? 48.312 27.938 7.379 1 83.56 557 GLY B N 1
ATOM 12225 C CA . GLY B 1 557 ? 49.688 28.344 7.703 1 83.56 557 GLY B CA 1
ATOM 12226 C C . GLY B 1 557 ? 50.219 29.391 6.758 1 83.56 557 GLY B C 1
ATOM 12227 O O . GLY B 1 557 ? 50.875 30.344 7.188 1 83.56 557 GLY B O 1
ATOM 12228 N N . LEU B 1 558 ? 49.906 29.25 5.543 1 84.25 558 LEU B N 1
ATOM 12229 C CA . LEU B 1 558 ? 50.344 30.219 4.539 1 84.25 558 LEU B CA 1
ATOM 12230 C C . LEU B 1 558 ? 49.688 31.562 4.742 1 84.25 558 LEU B C 1
ATOM 12232 O O . LEU B 1 558 ? 50.312 32.625 4.57 1 84.25 558 LEU B O 1
ATOM 12236 N N . GLU B 1 559 ? 48.406 31.484 5.023 1 84.12 559 GLU B N 1
ATOM 12237 C CA . GLU B 1 559 ? 47.688 32.719 5.324 1 84.12 559 GLU B CA 1
ATOM 12238 C C . GLU B 1 559 ? 48.312 33.469 6.473 1 84.12 559 GLU B C 1
ATOM 12240 O O . GLU B 1 559 ? 48.531 34.688 6.387 1 84.12 559 GLU B O 1
ATOM 12245 N N . THR B 1 560 ? 48.625 32.75 7.496 1 76.56 560 THR B N 1
ATOM 12246 C CA . THR B 1 560 ? 49.25 33.344 8.656 1 76.56 560 THR B CA 1
ATOM 12247 C C . THR B 1 560 ? 50.625 33.938 8.289 1 76.56 560 THR B C 1
ATOM 12249 O O . THR B 1 560 ? 50.969 35.031 8.75 1 76.56 560 THR B O 1
ATOM 12252 N N . PHE B 1 561 ? 51.25 33.312 7.395 1 75.62 561 PHE B N 1
ATOM 12253 C CA . PHE B 1 561 ? 52.562 33.781 6.953 1 75.62 561 PHE B CA 1
ATOM 12254 C C . PHE B 1 561 ? 52.438 35.031 6.109 1 75.62 561 PHE B C 1
ATOM 12256 O O . PHE B 1 561 ? 53.188 36 6.305 1 75.62 561 PHE B O 1
ATOM 12263 N N . ILE B 1 562 ? 51.562 35.062 5.289 1 78.19 562 ILE B N 1
ATOM 12264 C CA . ILE B 1 562 ? 51.406 36.188 4.371 1 78.19 562 ILE B CA 1
ATOM 12265 C C . ILE B 1 562 ? 50.875 37.406 5.133 1 78.19 562 ILE B C 1
ATOM 12267 O O . ILE B 1 562 ? 51.375 38.531 4.934 1 78.19 562 ILE B O 1
ATOM 12271 N N . VAL B 1 563 ? 49.906 37.188 5.926 1 74.12 563 VAL B N 1
ATOM 12272 C CA . VAL B 1 563 ? 49.312 38.281 6.672 1 74.12 563 VAL B CA 1
ATOM 12273 C C . VAL B 1 563 ? 50.375 38.906 7.613 1 74.12 563 VAL B C 1
ATOM 12275 O O . VAL B 1 563 ? 50.469 40.125 7.758 1 74.12 563 VAL B O 1
ATOM 12278 N N . ARG B 1 564 ? 51.219 38.188 8.18 1 68.12 564 ARG B N 1
ATOM 12279 C CA . ARG B 1 564 ? 52.25 38.656 9.086 1 68.12 564 ARG B CA 1
ATOM 12280 C C . ARG B 1 564 ? 53.344 39.406 8.32 1 68.12 564 ARG B C 1
ATOM 12282 O O . ARG B 1 564 ? 53.844 40.438 8.789 1 68.12 564 ARG B O 1
ATOM 12289 N N . SER B 1 565 ? 53.656 38.875 7.266 1 69.88 565 SER B N 1
ATOM 12290 C CA . SER B 1 565 ? 54.688 39.531 6.453 1 69.88 565 SER B CA 1
ATOM 12291 C C . SER B 1 565 ? 54.219 40.938 6.02 1 69.88 565 SER B C 1
ATOM 12293 O O . SER B 1 565 ? 55.031 41.875 6.004 1 69.88 565 SER B O 1
ATOM 12295 N N . GLN B 1 566 ? 53 41 5.844 1 71.06 566 GLN B N 1
ATOM 12296 C CA . GLN B 1 566 ? 52.469 42.312 5.438 1 71.06 566 GLN B CA 1
ATOM 12297 C C . GLN B 1 566 ? 52.438 43.281 6.613 1 71.06 566 GLN B C 1
ATOM 12299 O O . GLN B 1 566 ? 52.719 44.469 6.453 1 71.06 566 GLN B O 1
ATOM 12304 N N . ARG B 1 567 ? 52.156 42.75 7.777 1 63.5 567 ARG B N 1
ATOM 12305 C CA . ARG B 1 567 ? 52.125 43.594 8.961 1 63.5 567 ARG B CA 1
ATOM 12306 C C . ARG B 1 567 ? 53.5 44.094 9.344 1 63.5 567 ARG B C 1
ATOM 12308 O O . ARG B 1 567 ? 53.656 45.25 9.75 1 63.5 567 ARG B O 1
ATOM 12315 N N . VAL B 1 568 ? 54.438 43.219 9.219 1 61.62 568 VAL B N 1
ATOM 12316 C CA . VAL B 1 568 ? 55.812 43.625 9.5 1 61.62 568 VAL B CA 1
ATOM 12317 C C . VAL B 1 568 ? 56.25 44.719 8.523 1 61.62 568 VAL B C 1
ATOM 12319 O O . VAL B 1 568 ? 56.875 45.688 8.93 1 61.62 568 VAL B O 1
ATOM 12322 N N . LYS B 1 569 ? 55.781 44.656 7.445 1 63.16 569 LYS B N 1
ATOM 12323 C CA . LYS B 1 569 ? 56.125 45.656 6.445 1 63.16 569 LYS B CA 1
ATOM 12324 C C . LYS B 1 569 ? 55.438 46.969 6.738 1 63.16 569 LYS B C 1
ATOM 12326 O O . LYS B 1 569 ? 56.031 48.062 6.57 1 63.16 569 LYS B O 1
ATOM 12331 N N . GLU B 1 570 ? 54.25 46.781 7.223 1 65.69 570 GLU B N 1
ATOM 12332 C CA . GLU B 1 570 ? 53.531 48 7.535 1 65.69 570 GLU B CA 1
ATOM 12333 C C . GLU B 1 570 ? 54.094 48.688 8.766 1 65.69 570 GLU B C 1
ATOM 12335 O O . GLU B 1 570 ? 54.188 49.906 8.812 1 65.69 570 GLU B O 1
ATOM 12340 N N . LEU B 1 571 ? 54.5 47.875 9.742 1 60.66 571 LEU B N 1
ATOM 12341 C CA . LEU B 1 571 ? 55.094 48.438 10.945 1 60.66 571 LEU B CA 1
ATOM 12342 C C . LEU B 1 571 ? 56.469 49.062 10.625 1 60.66 571 LEU B C 1
ATOM 12344 O O . LEU B 1 571 ? 56.812 50.125 11.164 1 60.66 571 LEU B O 1
ATOM 12348 N N . GLU B 1 572 ? 57.125 48.438 9.797 1 61.91 572 GLU B N 1
ATOM 12349 C CA . GLU B 1 572 ? 58.406 49 9.344 1 61.91 572 GLU B CA 1
ATOM 12350 C C . GLU B 1 572 ? 58.188 50.312 8.594 1 61.91 572 GLU B C 1
ATOM 12352 O O . GLU B 1 572 ? 58.938 51.281 8.789 1 61.91 572 GLU B O 1
ATOM 12357 N N . LYS B 1 573 ? 57.188 50.406 7.961 1 62.12 573 LYS B N 1
ATOM 12358 C CA . LYS B 1 573 ? 56.875 51.625 7.238 1 62.12 573 LYS B CA 1
ATOM 12359 C C . LYS B 1 573 ? 56.438 52.75 8.195 1 62.12 573 LYS B C 1
ATOM 12361 O O . LYS B 1 573 ? 56.812 53.906 8.023 1 62.12 573 LYS B O 1
ATOM 12366 N N . LYS B 1 574 ? 55.719 52.281 9.172 1 61.22 574 LYS B N 1
ATOM 12367 C CA . LYS B 1 574 ? 55.281 53.281 10.148 1 61.22 574 LYS B CA 1
ATOM 12368 C C . LYS B 1 574 ? 56.438 53.781 11 1 61.22 574 LYS B C 1
ATOM 12370 O O . LYS B 1 574 ? 56.562 54.969 11.273 1 61.22 574 LYS B O 1
ATOM 12375 N N . THR B 1 575 ? 57.281 52.844 11.406 1 60.88 575 THR B N 1
ATOM 12376 C CA . THR B 1 575 ? 58.438 53.219 12.18 1 60.88 575 THR B CA 1
ATOM 12377 C C . THR B 1 575 ? 59.375 54.094 11.344 1 60.88 575 THR B C 1
ATOM 12379 O O . THR B 1 575 ? 59.938 55.094 11.844 1 60.88 575 THR B O 1
ATOM 12382 N N . ARG B 1 576 ? 59.406 53.875 10.188 1 62.44 576 ARG B N 1
ATOM 12383 C CA . ARG B 1 576 ? 60.219 54.688 9.297 1 62.44 576 ARG B CA 1
ATOM 12384 C C . ARG B 1 576 ? 59.594 56.062 9.094 1 62.44 576 ARG B C 1
ATOM 12386 O O . ARG B 1 576 ? 60.312 57.062 9.047 1 62.44 576 ARG B O 1
ATOM 12393 N N . ARG B 1 577 ? 58.375 56.125 9.164 1 63.53 577 ARG B N 1
ATOM 12394 C CA . ARG B 1 577 ? 57.719 57.406 9.031 1 63.53 577 ARG B CA 1
ATOM 12395 C C . ARG B 1 577 ? 57.844 58.219 10.312 1 63.53 577 ARG B C 1
ATOM 12397 O O . ARG B 1 577 ? 57.969 59.469 10.258 1 63.53 577 ARG B O 1
ATOM 12404 N N . GLN B 1 578 ? 57.812 57.594 11.453 1 62.91 578 GLN B N 1
ATOM 12405 C CA . GLN B 1 578 ? 57.969 58.312 12.719 1 62.91 578 GLN B CA 1
ATOM 12406 C C . GLN B 1 578 ? 59.406 58.812 12.891 1 62.91 578 GLN B C 1
ATOM 12408 O O . GLN B 1 578 ? 59.625 59.906 13.414 1 62.91 578 GLN B O 1
ATOM 12413 N N . LEU B 1 579 ? 60.312 58.156 12.445 1 59.88 579 LEU B N 1
ATOM 12414 C CA . LEU B 1 579 ? 61.719 58.562 12.477 1 59.88 579 LEU B CA 1
ATOM 12415 C C . LEU B 1 579 ? 61.938 59.719 11.523 1 59.88 579 LEU B C 1
ATOM 12417 O O . LEU B 1 579 ? 62.688 60.656 11.844 1 59.88 579 LEU B O 1
ATOM 12421 N N . LEU B 1 580 ? 61.188 59.844 10.547 1 60.47 580 LEU B N 1
ATOM 12422 C CA . LEU B 1 580 ? 61.281 60.938 9.594 1 60.47 580 LEU B CA 1
ATOM 12423 C C . LEU B 1 580 ? 60.562 62.188 10.109 1 60.47 580 LEU B C 1
ATOM 12425 O O . LEU B 1 580 ? 61.031 63.312 9.883 1 60.47 580 LEU B O 1
ATOM 12429 N N . ASN B 1 581 ? 59.562 62.031 10.961 1 59.62 581 ASN B N 1
ATOM 12430 C CA . ASN B 1 581 ? 58.875 63.188 11.5 1 59.62 581 ASN B CA 1
ATOM 12431 C C . ASN B 1 581 ? 59.594 63.781 12.695 1 59.62 581 ASN B C 1
ATOM 12433 O O . ASN B 1 581 ? 59.562 65 12.914 1 59.62 581 ASN B O 1
ATOM 12437 N N . ARG B 1 582 ? 60.344 63.094 13.477 1 54.28 582 ARG B N 1
ATOM 12438 C CA . ARG B 1 582 ? 61.156 63.625 14.57 1 54.28 582 ARG B CA 1
ATOM 12439 C C . ARG B 1 582 ? 62.344 64.438 14.031 1 54.28 582 ARG B C 1
ATOM 12441 O O . ARG B 1 582 ? 62.719 65.438 14.594 1 54.28 582 ARG B O 1
ATOM 12448 N N . ASP B 1 583 ? 62.844 64.188 12.984 1 55.44 583 ASP B N 1
ATOM 12449 C CA . ASP B 1 583 ? 63.969 64.938 12.391 1 55.44 583 ASP B CA 1
ATOM 12450 C C . ASP B 1 583 ? 63.438 66.188 11.758 1 55.44 583 ASP B C 1
ATOM 12452 O O . ASP B 1 583 ? 64.125 67.25 11.781 1 55.44 583 ASP B O 1
ATOM 12456 N N . ALA B 1 584 ? 62.219 66.438 11.453 1 53.44 584 ALA B N 1
ATOM 12457 C CA . ALA B 1 584 ? 61.719 67.625 10.844 1 53.44 584 ALA B CA 1
ATOM 12458 C C . ALA B 1 584 ? 61.312 68.625 11.906 1 53.44 584 ALA B C 1
ATOM 12460 O O . ALA B 1 584 ? 61.469 69.875 11.703 1 53.44 584 ALA B O 1
ATOM 12461 N N . HIS B 1 585 ? 60.938 68.312 13.141 1 49.88 585 HIS B N 1
ATOM 12462 C CA . HIS B 1 585 ? 60.594 69.312 14.164 1 49.88 585 HIS B CA 1
ATOM 12463 C C . HIS B 1 585 ? 61.844 69.875 14.805 1 49.88 585 HIS B C 1
ATOM 12465 O O . HIS B 1 585 ? 61.781 71 15.414 1 49.88 585 HIS B O 1
ATOM 12471 N N . ARG B 1 586 ? 63 69.375 14.852 1 46.09 586 ARG B N 1
ATOM 12472 C CA . ARG B 1 586 ? 64.25 70 15.391 1 46.09 586 ARG B CA 1
ATOM 12473 C C . ARG B 1 586 ? 64.75 71.125 14.469 1 46.09 586 ARG B C 1
ATOM 12475 O O . ARG B 1 586 ? 65.375 72.062 14.93 1 46.09 586 ARG B O 1
ATOM 12482 N N . ALA B 1 587 ? 64.438 71.125 13.18 1 43.84 587 ALA B N 1
ATOM 12483 C CA . ALA B 1 587 ? 65.062 72.125 12.297 1 43.84 587 ALA B CA 1
ATOM 12484 C C . ALA B 1 587 ? 64.312 73.438 12.391 1 43.84 587 ALA B C 1
ATOM 12486 O O . ALA B 1 587 ? 64.938 74.5 12.141 1 43.84 587 ALA B O 1
ATOM 12487 N N . SER B 1 588 ? 63 73.438 12.578 1 39.69 588 SER B N 1
ATOM 12488 C CA . SER B 1 588 ? 62.344 74.75 12.367 1 39.69 588 SER B CA 1
ATOM 12489 C C . SER B 1 588 ? 62.5 75.688 13.555 1 39.69 588 SER B C 1
ATOM 12491 O O . SER B 1 588 ? 62.031 76.812 13.539 1 39.69 588 SER B O 1
ATOM 12493 N N . ARG B 1 589 ? 62.781 75.25 14.781 1 33.94 589 ARG B N 1
ATOM 12494 C CA . ARG B 1 589 ? 62.75 76.188 15.891 1 33.94 589 ARG B CA 1
ATOM 12495 C C . ARG B 1 589 ? 64 77.062 15.875 1 33.94 589 ARG B C 1
ATOM 12497 O O . ARG B 1 589 ? 64.188 77.938 16.734 1 33.94 589 ARG B O 1
ATOM 12504 N N . ASN B 1 590 ? 65.062 76.75 15.086 1 31.53 590 ASN B N 1
ATOM 12505 C CA . ASN B 1 590 ? 66.25 77.5 15.359 1 31.53 590 ASN B CA 1
ATOM 12506 C C . ASN B 1 590 ? 66.125 78.938 14.914 1 31.53 590 ASN B C 1
ATOM 12508 O O . ASN B 1 590 ? 67.125 79.688 14.977 1 31.53 590 ASN B O 1
ATOM 12512 N N . GLY B 1 591 ? 65.25 79.25 13.812 1 28.16 591 GLY B N 1
ATOM 12513 C CA . GLY B 1 591 ? 65.688 80.5 13.188 1 28.16 591 GLY B CA 1
ATOM 12514 C C . GLY B 1 591 ? 65.5 81.688 14.086 1 28.16 591 GLY B C 1
ATOM 12515 O O . GLY B 1 591 ? 66 82.812 13.766 1 28.16 591 GLY B O 1
ATOM 12516 N N . GLN B 1 592 ? 64.375 81.812 14.758 1 26.44 592 GLN B N 1
ATOM 12517 C CA . GLN B 1 592 ? 63.969 83.25 14.914 1 26.44 592 GLN B CA 1
ATOM 12518 C C . GLN B 1 592 ? 64.688 83.875 16.062 1 26.44 592 GLN B C 1
ATOM 12520 O O . GLN B 1 592 ? 64.375 85 16.516 1 26.44 592 GLN B O 1
ATOM 12525 N N . ARG B 1 593 ? 65.562 83.25 16.734 1 26.19 593 ARG B N 1
ATOM 12526 C CA . ARG B 1 593 ? 65.75 83.75 18.094 1 26.19 593 ARG B CA 1
ATOM 12527 C C . ARG B 1 593 ? 66.562 85.062 18.062 1 26.19 593 ARG B C 1
ATOM 12529 O O . ARG B 1 593 ? 67 85.5 19.109 1 26.19 593 ARG B O 1
ATOM 12536 N N . HIS B 1 594 ? 66.75 85.75 16.812 1 23.95 594 HIS B N 1
ATOM 12537 C CA . HIS B 1 594 ? 67.938 86.5 16.969 1 23.95 594 HIS B CA 1
ATOM 12538 C C . HIS B 1 594 ? 67.75 87.625 18.031 1 23.95 594 HIS B C 1
ATOM 12540 O O . HIS B 1 594 ? 68.625 88.5 18.203 1 23.95 594 HIS B O 1
ATOM 12546 N N . GLY B 1 595 ? 66.375 87.938 18.234 1 19.62 595 GLY B N 1
ATOM 12547 C CA . GLY B 1 595 ? 66.438 89.375 18.625 1 19.62 595 GLY B CA 1
ATOM 12548 C C . GLY B 1 595 ? 67.375 89.625 19.766 1 19.62 595 GLY B C 1
ATOM 12549 O O . GLY B 1 595 ? 68.562 90.062 19.531 1 19.62 595 GLY B O 1
ATOM 12550 N N . SER B 1 596 ? 66.75 90.062 20.812 1 22.7 596 SER B N 1
ATOM 12551 C CA . SER B 1 596 ? 67.062 91.125 21.734 1 22.7 596 SER B CA 1
ATOM 12552 C C . SER B 1 596 ? 68.125 90.688 22.766 1 22.7 596 SER B C 1
ATOM 12554 O O . SER B 1 596 ? 67.875 89.625 23.422 1 22.7 596 SER B O 1
ATOM 12556 N N . GLY B 1 597 ? 69.438 90.875 22.578 1 19.42 597 GLY B N 1
ATOM 12557 C CA . GLY B 1 597 ? 70.625 90.438 23.25 1 19.42 597 GLY B CA 1
ATOM 12558 C C . GLY B 1 597 ? 70.688 90.875 24.719 1 19.42 597 GLY B C 1
ATOM 12559 O O . GLY B 1 597 ? 71.625 90.625 25.422 1 19.42 597 GLY B O 1
ATOM 12560 N N . ASP B 1 598 ? 69.938 92.062 25.062 1 18.86 598 ASP B N 1
ATOM 12561 C CA . ASP B 1 598 ? 70.875 92.688 26 1 18.86 598 ASP B CA 1
ATOM 12562 C C . ASP B 1 598 ? 71.25 91.75 27.125 1 18.86 598 ASP B C 1
ATOM 12564 O O . ASP B 1 598 ? 72.438 91.5 27.391 1 18.86 598 ASP B O 1
ATOM 12568 N N . SER B 1 599 ? 70.562 92.062 28.266 1 20.91 599 SER B N 1
ATOM 12569 C CA . SER B 1 599 ? 71.188 92.312 29.547 1 20.91 599 SER B CA 1
ATOM 12570 C C . SER B 1 599 ? 71.562 91 30.266 1 20.91 599 SER B C 1
ATOM 12572 O O . SER B 1 599 ? 70.688 90.062 30.328 1 20.91 599 SER B O 1
ATOM 12574 N N . SER B 1 600 ? 72.812 90.75 30.516 1 19.48 600 SER B N 1
ATOM 12575 C CA . SER B 1 600 ? 73.625 89.625 30.922 1 19.48 600 SER B CA 1
ATOM 12576 C C . SER B 1 600 ? 73.312 89.188 32.375 1 19.48 600 SER B C 1
ATOM 12578 O O . SER B 1 600 ? 74 88.312 32.906 1 19.48 600 SER B O 1
ATOM 12580 N N . ASP B 1 601 ? 72.375 89.75 33.125 1 19.92 601 ASP B N 1
ATOM 12581 C CA . ASP B 1 601 ? 72.812 89.438 34.5 1 19.92 601 ASP B CA 1
ATOM 12582 C C . ASP B 1 601 ? 73.125 88 34.688 1 19.92 601 ASP B C 1
ATOM 12584 O O . ASP B 1 601 ? 72.375 87.125 34.188 1 19.92 601 ASP B O 1
ATOM 12588 N N . SER B 1 602 ? 74.375 87.562 35.094 1 19.2 602 SER B N 1
ATOM 12589 C CA . SER B 1 602 ? 75.25 86.375 35.156 1 19.2 602 SER B CA 1
ATOM 12590 C C . SER B 1 602 ? 74.688 85.375 36.156 1 19.2 602 SER B C 1
ATOM 12592 O O . SER B 1 602 ? 75.25 84.25 36.281 1 19.2 602 SER B O 1
ATOM 12594 N N . ASP B 1 603 ? 73.75 85.625 36.969 1 19.61 603 ASP B N 1
ATOM 12595 C CA . ASP B 1 603 ? 74 84.812 38.156 1 19.61 603 ASP B CA 1
ATOM 12596 C C . ASP B 1 603 ? 74.125 83.312 37.812 1 19.61 603 ASP B C 1
ATOM 12598 O O . ASP B 1 603 ? 73.438 82.812 36.938 1 19.61 603 ASP B O 1
ATOM 12602 N N . GLU B 1 604 ? 75.188 82.562 38.312 1 19 604 GLU B N 1
ATOM 12603 C CA . GLU B 1 604 ? 76 81.375 38.125 1 19 604 GLU B CA 1
ATOM 12604 C C . GLU B 1 604 ? 75.25 80.125 38.375 1 19 604 GLU B C 1
ATOM 12606 O O . GLU B 1 604 ? 75.562 79.062 37.812 1 19 604 GLU B O 1
ATOM 12611 N N . GLY B 1 605 ? 74.312 80.062 39.344 1 20.58 605 GLY B N 1
ATOM 12612 C CA . GLY B 1 605 ? 74.5 78.812 40.094 1 20.58 605 GLY B CA 1
ATOM 12613 C C . GLY B 1 605 ? 74.312 77.562 39.25 1 20.58 605 GLY B C 1
ATOM 12614 O O . GLY B 1 605 ? 73.75 77.625 38.156 1 20.58 605 GLY B O 1
ATOM 12615 N N . ASP B 1 606 ? 75.188 76.562 39.438 1 19.12 606 ASP B N 1
ATOM 12616 C CA . ASP B 1 606 ? 75.75 75.312 38.875 1 19.12 606 ASP B CA 1
ATOM 12617 C C . ASP B 1 606 ? 74.688 74.25 38.688 1 19.12 606 ASP B C 1
ATOM 12619 O O . ASP B 1 606 ? 74.938 73.25 37.969 1 19.12 606 ASP B O 1
ATOM 12623 N N . GLU B 1 607 ? 73.562 74.188 39.469 1 21.25 607 GLU B N 1
ATOM 12624 C CA . GLU B 1 607 ? 73.25 72.812 39.906 1 21.25 607 GLU B CA 1
ATOM 12625 C C . GLU B 1 607 ? 72.938 71.938 38.719 1 21.25 607 GLU B C 1
ATOM 12627 O O . GLU B 1 607 ? 72.125 72.312 37.844 1 21.25 607 GLU B O 1
ATOM 12632 N N . MET B 1 608 ? 73.812 71.062 38.375 1 20.44 608 MET B N 1
ATOM 12633 C CA . MET B 1 608 ? 73.938 70 37.344 1 20.44 608 MET B CA 1
ATOM 12634 C C . MET B 1 608 ? 72.75 69.062 37.438 1 20.44 608 MET B C 1
ATOM 12636 O O . MET B 1 608 ? 72.812 68.062 38.094 1 20.44 608 MET B O 1
ATOM 12640 N N . THR B 1 609 ? 71.5 69.438 37.812 1 24.06 609 THR B N 1
ATOM 12641 C CA . THR B 1 609 ? 70.688 68.25 38.094 1 24.06 609 THR B CA 1
ATOM 12642 C C . THR B 1 609 ? 70.625 67.312 36.875 1 24.06 609 THR B C 1
ATOM 12644 O O . THR B 1 609 ? 70.438 67.812 35.75 1 24.06 609 THR B O 1
ATOM 12647 N N . PRO B 1 610 ? 71.188 66.062 36.969 1 22.81 610 PRO B N 1
ATOM 12648 C CA . PRO B 1 610 ? 71.312 65.062 35.906 1 22.81 610 PRO B CA 1
ATOM 12649 C C . PRO B 1 610 ? 70 64.875 35.156 1 22.81 610 PRO B C 1
ATOM 12651 O O . PRO B 1 610 ? 68.938 64.938 35.719 1 22.81 610 PRO B O 1
ATOM 12654 N N . LEU B 1 611 ? 69.875 65.312 33.906 1 23.58 611 LEU B N 1
ATOM 12655 C CA . LEU B 1 611 ? 68.812 65.125 32.938 1 23.58 611 LEU B CA 1
ATOM 12656 C C . LEU B 1 611 ? 68.375 63.656 32.812 1 23.58 611 LEU B C 1
ATOM 12658 O O . LEU B 1 611 ? 69.125 62.812 32.344 1 23.58 611 LEU B O 1
ATOM 12662 N N . LEU B 1 612 ? 67.812 63.094 34 1 25.3 612 LEU B N 1
ATOM 12663 C CA . LEU B 1 612 ? 67.375 61.719 33.781 1 25.3 612 LEU B CA 1
ATOM 12664 C C . LEU B 1 612 ? 66.625 61.562 32.469 1 25.3 612 LEU B C 1
ATOM 12666 O O . LEU B 1 612 ? 65.812 62.406 32.156 1 25.3 612 LEU B O 1
ATOM 12670 N N . PRO B 1 613 ? 67.25 60.906 31.484 1 25.61 613 PRO B N 1
ATOM 12671 C CA . PRO B 1 613 ? 66.625 60.688 30.156 1 25.61 613 PRO B CA 1
ATOM 12672 C C . PRO B 1 613 ? 65.188 60.344 30.219 1 25.61 613 PRO B C 1
ATOM 12674 O O . PRO B 1 613 ? 64.75 59.562 31.078 1 25.61 613 PRO B O 1
ATOM 12677 N N . GLY B 1 614 ? 64.25 61.344 30.156 1 24.81 614 GLY B N 1
ATOM 12678 C CA . GLY B 1 614 ? 62.812 61.188 30.109 1 24.81 614 GLY B CA 1
ATOM 12679 C C . GLY B 1 614 ? 62.375 60 29.266 1 24.81 614 GLY B C 1
ATOM 12680 O O . GLY B 1 614 ? 62.812 59.844 28.125 1 24.81 614 GLY B O 1
ATOM 12681 N N . SER B 1 615 ? 62.25 58.844 29.984 1 25.23 615 SER B N 1
ATOM 12682 C CA . SER B 1 615 ? 61.625 57.688 29.359 1 25.23 615 SER B CA 1
ATOM 12683 C C . SER B 1 615 ? 60.469 58.094 28.469 1 25.23 615 SER B C 1
ATOM 12685 O O . SER B 1 615 ? 59.562 58.812 28.906 1 25.23 615 SER B O 1
ATOM 12687 N N . LEU B 1 616 ? 60.719 58.344 27.172 1 25.3 616 LEU B N 1
ATOM 12688 C CA . LEU B 1 616 ? 59.719 58.531 26.156 1 25.3 616 LEU B CA 1
ATOM 12689 C C . LEU B 1 616 ? 58.531 57.594 26.375 1 25.3 616 LEU B C 1
ATOM 12691 O O . LEU B 1 616 ? 58.656 56.375 26.203 1 25.3 616 LEU B O 1
ATOM 12695 N N . THR B 1 617 ? 57.781 57.812 27.484 1 26.5 617 THR B N 1
ATOM 12696 C CA . THR B 1 617 ? 56.531 57.094 27.516 1 26.5 617 THR B CA 1
ATOM 12697 C C . THR B 1 617 ? 55.781 57.25 26.188 1 26.5 617 THR B C 1
ATOM 12699 O O . THR B 1 617 ? 55.469 58.344 25.781 1 26.5 617 THR B O 1
ATOM 12702 N N . LEU B 1 618 ? 56.125 56.406 25.203 1 28.09 618 LEU B N 1
ATOM 12703 C CA . LEU B 1 618 ? 55.281 56.375 24.016 1 28.09 618 LEU B CA 1
ATOM 12704 C C . LEU B 1 618 ? 53.812 56.562 24.359 1 28.09 618 LEU B C 1
ATOM 12706 O O . LEU B 1 618 ? 53.344 56.094 25.391 1 28.09 618 LEU B O 1
ATOM 12710 N N . PRO B 1 619 ? 53.219 57.719 23.984 1 29.22 619 PRO B N 1
ATOM 12711 C CA . PRO B 1 619 ? 51.812 57.969 24.266 1 29.22 619 PRO B CA 1
ATOM 12712 C C . PRO B 1 619 ? 51 56.688 24.297 1 29.22 619 PRO B C 1
ATOM 12714 O O . PRO B 1 619 ? 51.375 55.688 23.688 1 29.22 619 PRO B O 1
ATOM 12717 N N . ASP B 1 620 ? 50.125 56.594 25.266 1 29.81 620 ASP B N 1
ATOM 12718 C CA . ASP B 1 620 ? 49.094 55.594 25.422 1 29.81 620 ASP B CA 1
ATOM 12719 C C . ASP B 1 620 ? 48.438 55.281 24.094 1 29.81 620 ASP B C 1
ATOM 12721 O O . ASP B 1 620 ? 47.812 56.125 23.469 1 29.81 620 ASP B O 1
ATOM 12725 N N . GLN B 1 621 ? 49.156 54.656 23.125 1 28.73 621 GLN B N 1
ATOM 12726 C CA . GLN B 1 621 ? 48.469 54.188 21.922 1 28.73 621 GLN B CA 1
ATOM 12727 C C . GLN B 1 621 ? 47.031 53.781 22.266 1 28.73 621 GLN B C 1
ATOM 12729 O O . GLN B 1 621 ? 46.812 52.875 23.094 1 28.73 621 GLN B O 1
ATOM 12734 N N . ASN B 1 622 ? 46 54.719 22.422 1 30.55 622 ASN B N 1
ATOM 12735 C CA . ASN B 1 622 ? 44.594 54.375 22.297 1 30.55 622 ASN B CA 1
ATOM 12736 C C . ASN B 1 622 ? 44.406 53.062 21.562 1 30.55 622 ASN B C 1
ATOM 12738 O O . ASN B 1 622 ? 45.156 52.719 20.641 1 30.55 622 ASN B O 1
ATOM 12742 N N . GLY B 1 623 ? 43.781 52.062 22.281 1 29.95 623 GLY B N 1
ATOM 12743 C CA . GLY B 1 623 ? 43.406 50.719 21.875 1 29.95 623 GLY B CA 1
ATOM 12744 C C . GLY B 1 623 ? 43.062 50.625 20.406 1 29.95 623 GLY B C 1
ATOM 12745 O O . GLY B 1 623 ? 42 51.125 19.984 1 29.95 623 GLY B O 1
ATOM 12746 N N . GLU B 1 624 ? 43.969 50.906 19.484 1 32.88 624 GLU B N 1
ATOM 12747 C CA . GLU B 1 624 ? 43.562 50.469 18.156 1 32.88 624 GLU B CA 1
ATOM 12748 C C . GLU B 1 624 ? 42.594 49.281 18.266 1 32.88 624 GLU B C 1
ATOM 12750 O O . GLU B 1 624 ? 42.781 48.375 19.094 1 32.88 624 GLU B O 1
ATOM 12755 N N . PRO B 1 625 ? 41.312 49.562 17.875 1 33.75 625 PRO B N 1
ATOM 12756 C CA . PRO B 1 625 ? 40.375 48.438 17.922 1 33.75 625 PRO B CA 1
ATOM 12757 C C . PRO B 1 625 ? 41.031 47.094 17.688 1 33.75 625 PRO B C 1
ATOM 12759 O O . PRO B 1 625 ? 42.031 47 16.938 1 33.75 625 PRO B O 1
ATOM 12762 N N . PRO B 1 626 ? 41.062 46.281 18.719 1 33.81 626 PRO B N 1
ATOM 12763 C CA . PRO B 1 626 ? 41.562 44.938 18.438 1 33.81 626 PRO B CA 1
ATOM 12764 C C . PRO B 1 626 ? 41.406 44.531 16.969 1 33.81 626 PRO B C 1
ATOM 12766 O O . PRO B 1 626 ? 40.531 45.062 16.281 1 33.81 626 PRO B O 1
ATOM 12769 N N . LEU B 1 627 ? 42.5 44.312 16.312 1 35.38 627 LEU B N 1
ATOM 12770 C CA . LEU B 1 627 ? 42.375 43.688 15 1 35.38 627 LEU B CA 1
ATOM 12771 C C . LEU B 1 627 ? 41.062 42.938 14.852 1 35.38 627 LEU B C 1
ATOM 12773 O O . LEU B 1 627 ? 40.812 41.969 15.539 1 35.38 627 LEU B O 1
ATOM 12777 N N . ASP B 1 628 ? 40 43.656 14.891 1 36.28 628 ASP B N 1
ATOM 12778 C CA . ASP B 1 628 ? 38.844 42.906 14.445 1 36.28 628 ASP B CA 1
ATOM 12779 C C . ASP B 1 628 ? 39.219 41.781 13.469 1 36.28 628 ASP B C 1
ATOM 12781 O O . ASP B 1 628 ? 39.75 42.062 12.391 1 36.28 628 ASP B O 1
ATOM 12785 N N . GLY B 1 629 ? 39.938 40.75 13.82 1 39.38 629 GLY B N 1
ATOM 12786 C CA . GLY B 1 629 ? 40.281 39.5 13.156 1 39.38 629 GLY B CA 1
ATOM 12787 C C . GLY B 1 629 ? 39.344 39.125 12.023 1 39.38 629 GLY B C 1
ATOM 12788 O O . GLY B 1 629 ? 39.094 37.938 11.758 1 39.38 629 GLY B O 1
ATOM 12789 N N . LYS B 1 630 ? 38.5 39.938 11.672 1 43.69 630 LYS B N 1
ATOM 12790 C CA . LYS B 1 630 ? 37.719 39.594 10.492 1 43.69 630 LYS B CA 1
ATOM 12791 C C . LYS B 1 630 ? 38.625 39.438 9.266 1 43.69 630 LYS B C 1
ATOM 12793 O O . LYS B 1 630 ? 39.25 40.406 8.82 1 43.69 630 LYS B O 1
ATOM 12798 N N . ASP B 1 631 ? 39.188 38.312 8.984 1 51.66 631 ASP B N 1
ATOM 12799 C CA . ASP B 1 631 ? 39.969 37.781 7.867 1 51.66 631 ASP B CA 1
ATOM 12800 C C . ASP B 1 631 ? 39.312 38.125 6.531 1 51.66 631 ASP B C 1
ATOM 12802 O O . ASP B 1 631 ? 38.25 37.656 6.203 1 51.66 631 ASP B O 1
ATOM 12806 N N . ASN B 1 632 ? 39.531 39.312 5.93 1 53.38 632 ASN B N 1
ATOM 12807 C CA . ASN B 1 632 ? 39.031 39.906 4.707 1 53.38 632 ASN B CA 1
ATOM 12808 C C . ASN B 1 632 ? 39.438 39.125 3.471 1 53.38 632 ASN B C 1
ATOM 12810 O O . ASN B 1 632 ? 39.094 39.469 2.348 1 53.38 632 ASN B O 1
ATOM 12814 N N . GLY B 1 633 ? 40.375 38.156 3.443 1 62.75 633 GLY B N 1
ATOM 12815 C CA . GLY B 1 633 ? 40.969 37.844 2.164 1 62.75 633 GLY B CA 1
ATOM 12816 C C . GLY B 1 633 ? 40.406 36.562 1.534 1 62.75 633 GLY B C 1
ATOM 12817 O O . GLY B 1 633 ? 40.938 36.094 0.512 1 62.75 633 GLY B O 1
ATOM 12818 N N . GLY B 1 634 ? 39.375 35.906 1.852 1 83.94 634 GLY B N 1
ATOM 12819 C CA . GLY B 1 634 ? 38.75 34.781 1.143 1 83.94 634 GLY B CA 1
ATOM 12820 C C . GLY B 1 634 ? 39.469 33.469 1.38 1 83.94 634 GLY B C 1
ATOM 12821 O O . GLY B 1 634 ? 39.094 32.438 0.794 1 83.94 634 GLY B O 1
ATOM 12822 N N . TRP B 1 635 ? 40.625 33.312 2.166 1 87.88 635 TRP B N 1
ATOM 12823 C CA . TRP B 1 635 ? 41.375 32.094 2.426 1 87.88 635 TRP B CA 1
ATOM 12824 C C . TRP B 1 635 ? 40.5 31.031 3.061 1 87.88 635 TRP B C 1
ATOM 12826 O O . TRP B 1 635 ? 40.688 29.844 2.834 1 87.88 635 TRP B O 1
ATOM 12836 N N . TRP B 1 636 ? 39.5 31.484 3.857 1 91.38 636 TRP B N 1
ATOM 12837 C CA . TRP B 1 636 ? 38.594 30.531 4.523 1 91.38 636 TRP B CA 1
ATOM 12838 C C . TRP B 1 636 ? 37.75 29.781 3.508 1 91.38 636 TRP B C 1
ATOM 12840 O O . TRP B 1 636 ? 37.375 28.625 3.746 1 91.38 636 TRP B O 1
ATOM 12850 N N . ILE B 1 637 ? 37.5 30.359 2.32 1 94.56 637 ILE B N 1
ATOM 12851 C CA . ILE B 1 637 ? 36.719 29.703 1.276 1 94.56 637 ILE B CA 1
ATOM 12852 C C . ILE B 1 637 ? 37.5 28.516 0.716 1 94.56 637 ILE B C 1
ATOM 12854 O O . ILE B 1 637 ? 36.938 27.438 0.495 1 94.56 637 ILE B O 1
ATOM 12858 N N . LEU B 1 638 ? 38.844 28.766 0.544 1 93.81 638 LEU B N 1
ATOM 12859 C CA . LEU B 1 638 ? 39.688 27.688 0.05 1 93.81 638 LEU B CA 1
ATOM 12860 C C . LEU B 1 638 ? 39.781 26.547 1.069 1 93.81 638 LEU B C 1
ATOM 12862 O O . LEU B 1 638 ? 39.812 25.375 0.698 1 93.81 638 LEU B O 1
ATOM 12866 N N . GLN B 1 639 ? 39.812 26.906 2.322 1 95.31 639 GLN B N 1
ATOM 12867 C CA . GLN B 1 639 ? 39.844 25.891 3.371 1 95.31 639 GLN B CA 1
ATOM 12868 C C . GLN B 1 639 ? 38.562 25.078 3.383 1 95.31 639 GLN B C 1
ATOM 12870 O O . GLN B 1 639 ? 38.594 23.859 3.543 1 95.31 639 GLN B O 1
ATOM 12875 N N . VAL B 1 640 ? 37.406 25.766 3.15 1 96.06 640 VAL B N 1
ATOM 12876 C CA . VAL B 1 640 ? 36.125 25.078 3.115 1 96.06 640 VAL B CA 1
ATOM 12877 C C . VAL B 1 640 ? 36.094 24.109 1.938 1 96.06 640 VAL B C 1
ATOM 12879 O O . VAL B 1 640 ? 35.719 22.938 2.098 1 96.06 640 VAL B O 1
ATOM 12882 N N . LEU B 1 641 ? 36.562 24.531 0.804 1 96.62 641 LEU B N 1
ATOM 12883 C CA . LEU B 1 641 ? 36.438 23.734 -0.42 1 96.62 641 LEU B CA 1
ATOM 12884 C C . LEU B 1 641 ? 37.375 22.531 -0.356 1 96.62 641 LEU B C 1
ATOM 12886 O O . LEU B 1 641 ? 37.062 21.484 -0.958 1 96.62 641 LEU B O 1
ATOM 12890 N N . LEU B 1 642 ? 38.406 22.625 0.445 1 95.69 642 LEU B N 1
ATOM 12891 C CA . LEU B 1 642 ? 39.375 21.531 0.539 1 95.69 642 LEU B CA 1
ATOM 12892 C C . LEU B 1 642 ? 38.938 20.531 1.618 1 95.69 642 LEU B C 1
ATOM 12894 O O . LEU B 1 642 ? 39.125 19.328 1.46 1 95.69 642 LEU B O 1
ATOM 12898 N N . ALA B 1 643 ? 38.312 20.984 2.662 1 96.19 643 ALA B N 1
ATOM 12899 C CA . ALA B 1 643 ? 38.156 20.141 3.844 1 96.19 643 ALA B CA 1
ATOM 12900 C C . ALA B 1 643 ? 36.719 19.609 3.965 1 96.19 643 ALA B C 1
ATOM 12902 O O . ALA B 1 643 ? 36.469 18.625 4.668 1 96.19 643 ALA B O 1
ATOM 12903 N N . VAL B 1 644 ? 35.75 20.156 3.252 1 97.25 644 VAL B N 1
ATOM 12904 C CA . VAL B 1 644 ? 34.375 19.859 3.627 1 97.25 644 VAL B CA 1
ATOM 12905 C C . VAL B 1 644 ? 33.688 19.031 2.529 1 97.25 644 VAL B C 1
ATOM 12907 O O . VAL B 1 644 ? 33.188 17.938 2.791 1 97.25 644 VAL B O 1
ATOM 12910 N N . PRO B 1 645 ? 33.688 19.406 1.27 1 97.81 645 PRO B N 1
ATOM 12911 C CA . PRO B 1 645 ? 32.844 18.719 0.276 1 97.81 645 PRO B CA 1
ATOM 12912 C C . PRO B 1 645 ? 33.25 17.25 0.074 1 97.81 645 PRO B C 1
ATOM 12914 O O . PRO B 1 645 ? 32.406 16.375 0.029 1 97.81 645 PRO B O 1
ATOM 12917 N N . ILE B 1 646 ? 34.5 16.938 0.01 1 96.88 646 ILE B N 1
ATOM 12918 C CA . ILE B 1 646 ? 34.969 15.617 -0.39 1 96.88 646 ILE B CA 1
ATOM 12919 C C . ILE B 1 646 ? 34.562 14.586 0.669 1 96.88 646 ILE B C 1
ATOM 12921 O O . ILE B 1 646 ? 33.938 13.578 0.359 1 96.88 646 ILE B O 1
ATOM 12925 N N . PRO B 1 647 ? 34.906 14.82 1.922 1 97.38 647 PRO B N 1
ATOM 12926 C CA . PRO B 1 647 ? 34.5 13.82 2.904 1 97.38 647 PRO B CA 1
ATOM 12927 C C . PRO B 1 647 ? 32.969 13.695 3.012 1 97.38 647 PRO B C 1
ATOM 12929 O O . PRO B 1 647 ? 32.438 12.594 3.197 1 97.38 647 PRO B O 1
ATOM 12932 N N . VAL B 1 648 ? 32.281 14.773 2.877 1 98 648 VAL B N 1
ATOM 12933 C CA . VAL B 1 648 ? 30.812 14.742 2.982 1 98 648 VAL B CA 1
ATOM 12934 C C . VAL B 1 648 ? 30.234 13.93 1.831 1 98 648 VAL B C 1
ATOM 12936 O O . VAL B 1 648 ? 29.312 13.125 2.031 1 98 648 VAL B O 1
ATOM 12939 N N . MET B 1 649 ? 30.797 14.078 0.684 1 97.94 649 MET B N 1
ATOM 12940 C CA . MET B 1 649 ? 30.328 13.328 -0.479 1 97.94 649 MET B CA 1
ATOM 12941 C C . MET B 1 649 ? 30.594 11.836 -0.305 1 97.94 649 MET B C 1
ATOM 12943 O O . MET B 1 649 ? 29.688 11.016 -0.516 1 97.94 649 MET B O 1
ATOM 12947 N N . LEU B 1 650 ? 31.766 11.516 0.083 1 98.19 650 LEU B N 1
ATOM 12948 C CA . LEU B 1 650 ? 32.156 10.109 0.199 1 98.19 650 LEU B CA 1
ATOM 12949 C C . LEU B 1 650 ? 31.344 9.414 1.302 1 98.19 650 LEU B C 1
ATOM 12951 O O . LEU B 1 65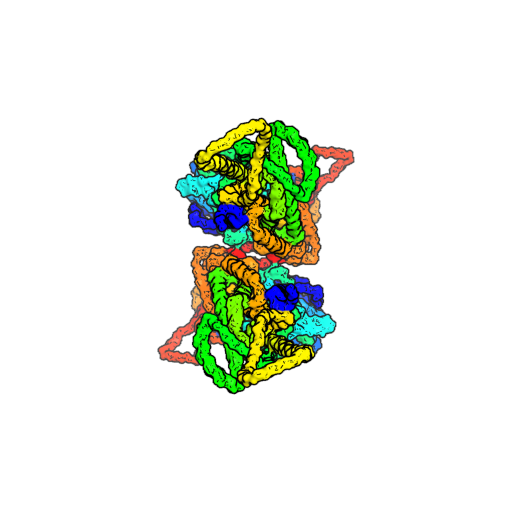0 ? 30.812 8.32 1.097 1 98.19 650 LEU B O 1
ATOM 12955 N N . ILE B 1 651 ? 31.203 10.07 2.424 1 98.06 651 ILE B N 1
ATOM 12956 C CA . ILE B 1 651 ? 30.453 9.492 3.537 1 98.06 651 ILE B CA 1
ATOM 12957 C C . ILE B 1 651 ? 28.969 9.461 3.193 1 98.06 651 ILE B C 1
ATOM 12959 O O . ILE B 1 651 ? 28.266 8.531 3.576 1 98.06 651 ILE B O 1
ATOM 12963 N N . GLY B 1 652 ? 28.562 10.508 2.451 1 97.88 652 GLY B N 1
ATOM 12964 C CA . GLY B 1 652 ? 27.172 10.516 1.997 1 97.88 652 GLY B CA 1
ATOM 12965 C C . GLY B 1 652 ? 26.812 9.305 1.156 1 97.88 652 GLY B C 1
ATOM 12966 O O . GLY B 1 652 ? 25.75 8.711 1.337 1 97.88 652 GLY B O 1
ATOM 12967 N N . HIS B 1 653 ? 27.688 8.906 0.271 1 97.88 653 HIS B N 1
ATOM 12968 C CA . HIS B 1 653 ? 27.469 7.719 -0.544 1 97.88 653 HIS B CA 1
ATOM 12969 C C . HIS B 1 653 ? 27.406 6.461 0.319 1 97.88 653 HIS B C 1
ATOM 12971 O O . HIS B 1 653 ? 26.562 5.59 0.09 1 97.88 653 HIS B O 1
ATOM 12977 N N . ILE B 1 654 ? 28.266 6.41 1.236 1 97.56 654 ILE B N 1
ATOM 12978 C CA . ILE B 1 654 ? 28.312 5.262 2.135 1 97.56 654 ILE B CA 1
ATOM 12979 C C . ILE B 1 654 ? 27.031 5.195 2.959 1 97.56 654 ILE B C 1
ATOM 12981 O O . ILE B 1 654 ? 26.469 4.117 3.156 1 97.56 654 ILE B O 1
ATOM 12985 N N . PHE B 1 655 ? 26.609 6.367 3.398 1 97.44 655 PHE B N 1
ATOM 12986 C CA . PHE B 1 655 ? 25.391 6.41 4.199 1 97.44 655 PHE B CA 1
ATOM 12987 C C . PHE B 1 655 ? 24.203 5.922 3.391 1 97.44 655 PHE B C 1
ATOM 12989 O O . PHE B 1 655 ? 23.391 5.125 3.879 1 97.44 655 PHE B O 1
ATOM 12996 N N . MET B 1 656 ? 24.078 6.406 2.158 1 96.56 656 MET B N 1
ATOM 12997 C CA . MET B 1 656 ? 22.969 6 1.312 1 96.56 656 MET B CA 1
ATOM 12998 C C . MET B 1 656 ? 22.969 4.492 1.08 1 96.56 656 MET B C 1
ATOM 13000 O O . MET B 1 656 ? 21.922 3.846 1.138 1 96.56 656 MET B O 1
ATOM 13004 N N . LEU B 1 657 ? 24.109 3.965 0.885 1 96 657 LEU B N 1
ATOM 13005 C CA . LEU B 1 657 ? 24.25 2.525 0.689 1 96 657 LEU B CA 1
ATOM 13006 C C . LEU B 1 657 ? 23.875 1.767 1.96 1 96 657 LEU B C 1
ATOM 13008 O O . LEU B 1 657 ? 23.094 0.814 1.915 1 96 657 LEU B O 1
ATOM 13012 N N . PHE B 1 658 ? 24.406 2.252 3.041 1 95.19 658 PHE B N 1
ATOM 13013 C CA . PHE B 1 658 ? 24.219 1.584 4.32 1 95.19 658 PHE B CA 1
ATOM 13014 C C . PHE B 1 658 ? 22.734 1.558 4.703 1 95.19 658 PHE B C 1
ATOM 13016 O O . PHE B 1 658 ? 22.203 0.513 5.09 1 95.19 658 PHE B O 1
ATOM 13023 N N . GLN B 1 659 ? 22.156 2.621 4.609 1 95 659 GLN B N 1
ATOM 13024 C CA . GLN B 1 659 ? 20.75 2.73 5.031 1 95 659 GLN B CA 1
ATOM 13025 C C . GLN B 1 659 ? 19.844 1.868 4.156 1 95 659 GLN B C 1
ATOM 13027 O O . GLN B 1 659 ? 18.938 1.207 4.664 1 95 659 GLN B O 1
ATOM 13032 N N . SER B 1 660 ? 20.047 1.823 2.871 1 94.81 660 SER B N 1
ATOM 13033 C CA . SER B 1 660 ? 19.219 1.039 1.951 1 94.81 660 SER B CA 1
ATOM 13034 C C . SER B 1 660 ? 19.5 -0.453 2.102 1 94.81 660 SER B C 1
ATOM 13036 O O . SER B 1 660 ? 18.594 -1.274 1.957 1 94.81 660 SER B O 1
ATOM 13038 N N . ALA B 1 661 ? 20.688 -0.817 2.447 1 93.62 661 ALA B N 1
ATOM 13039 C CA . ALA B 1 661 ? 21.094 -2.219 2.498 1 93.62 661 ALA B CA 1
ATOM 13040 C C . ALA B 1 661 ? 20.688 -2.855 3.828 1 93.62 661 ALA B C 1
ATOM 13042 O O . ALA B 1 661 ? 20.297 -4.023 3.871 1 93.62 661 ALA B O 1
ATOM 13043 N N . LEU B 1 662 ? 20.766 -2.057 4.883 1 92.94 662 LEU B N 1
ATOM 13044 C CA . LEU B 1 662 ? 20.641 -2.705 6.188 1 92.94 662 LEU B CA 1
ATOM 13045 C C . LEU B 1 662 ? 19.359 -2.268 6.891 1 92.94 662 LEU B C 1
ATOM 13047 O O . LEU B 1 662 ? 18.906 -2.926 7.832 1 92.94 662 LEU B O 1
ATOM 13051 N N . GLY B 1 663 ? 18.812 -1.188 6.531 1 93.75 663 GLY B N 1
ATOM 13052 C CA . GLY B 1 663 ? 17.641 -0.675 7.223 1 93.75 663 GLY B CA 1
ATOM 13053 C C . GLY B 1 663 ? 16.516 -1.688 7.328 1 93.75 663 GLY B C 1
ATOM 13054 O O . GLY B 1 663 ? 15.891 -1.827 8.383 1 93.75 663 GLY B O 1
ATOM 13055 N N . GLN B 1 664 ? 16.281 -2.455 6.27 1 95.19 664 GLN B N 1
ATOM 13056 C CA . GLN B 1 664 ? 15.141 -3.357 6.238 1 95.19 664 GLN B CA 1
ATOM 13057 C C . GLN B 1 664 ? 15.555 -4.781 6.598 1 95.19 664 GLN B C 1
ATOM 13059 O O . GLN B 1 664 ? 14.719 -5.691 6.613 1 95.19 664 GLN B O 1
ATOM 13064 N N . THR B 1 665 ? 16.797 -5.051 7.027 1 92.88 665 THR B N 1
ATOM 13065 C CA . THR B 1 665 ? 17.25 -6.371 7.457 1 92.88 665 THR B CA 1
ATOM 13066 C C . THR B 1 665 ? 16.828 -6.645 8.898 1 92.88 665 THR B C 1
ATOM 13068 O O . THR B 1 665 ? 17.016 -7.754 9.398 1 92.88 665 THR B O 1
ATOM 13071 N N . LEU B 1 666 ? 16.266 -5.641 9.484 1 94 666 LEU B N 1
ATOM 13072 C CA . LEU B 1 666 ? 15.75 -5.852 10.828 1 94 666 LEU B CA 1
ATOM 13073 C C . LEU B 1 666 ? 14.703 -6.957 10.836 1 94 666 LEU B C 1
ATOM 13075 O O . LEU B 1 666 ? 14.562 -7.676 11.836 1 94 666 LEU B O 1
ATOM 13079 N N . ALA B 1 667 ? 13.977 -7.094 9.75 1 94.06 667 ALA B N 1
ATOM 13080 C CA . ALA B 1 667 ? 12.969 -8.148 9.633 1 94.06 667 ALA B CA 1
ATOM 13081 C C . ALA B 1 667 ? 13.625 -9.523 9.531 1 94.06 667 ALA B C 1
ATOM 13083 O O . ALA B 1 667 ? 12.969 -10.547 9.758 1 94.06 667 ALA B O 1
ATOM 13084 N N . ASP B 1 668 ? 14.922 -9.555 9.203 1 91 668 ASP B N 1
ATOM 13085 C CA . ASP B 1 668 ? 15.656 -10.805 9.047 1 91 668 ASP B CA 1
ATOM 13086 C C . ASP B 1 668 ? 16.438 -11.141 10.312 1 91 668 ASP B C 1
ATOM 13088 O O . ASP B 1 668 ? 17.203 -12.102 10.344 1 91 668 ASP B O 1
ATOM 13092 N N . GLY B 1 669 ? 16.359 -10.297 11.336 1 89.38 669 GLY B N 1
ATOM 13093 C CA . GLY B 1 669 ? 16.984 -10.602 12.617 1 89.38 669 GLY B CA 1
ATOM 13094 C C . GLY B 1 669 ? 18.234 -9.781 12.883 1 89.38 669 GLY B C 1
ATOM 13095 O O . GLY B 1 669 ? 18.906 -9.992 13.891 1 89.38 669 GLY B O 1
ATOM 13096 N N . SER B 1 670 ? 18.578 -8.797 12.031 1 89.94 670 SER B N 1
ATOM 13097 C CA . SER B 1 670 ? 19.75 -7.957 12.258 1 89.94 670 SER B CA 1
ATOM 13098 C C . SER B 1 670 ? 19.562 -7.094 13.5 1 89.94 670 SER B C 1
ATOM 13100 O O . SER B 1 670 ? 18.438 -6.785 13.891 1 89.94 670 SER B O 1
ATOM 13102 N N . SER B 1 671 ? 20.641 -6.723 14.078 1 91.56 671 SER B N 1
ATOM 13103 C CA . SER B 1 671 ? 20.625 -5.914 15.289 1 91.56 671 SER B CA 1
ATOM 13104 C C . SER B 1 671 ? 20.203 -4.477 14.992 1 91.56 671 SER B C 1
ATOM 13106 O O . SER B 1 671 ? 20.891 -3.766 14.266 1 91.56 671 SER B O 1
ATOM 13108 N N . ALA B 1 672 ? 19.125 -4.074 15.633 1 94.88 672 ALA B N 1
ATOM 13109 C CA . ALA B 1 672 ? 18.672 -2.701 15.445 1 94.88 672 ALA B CA 1
ATOM 13110 C C . ALA B 1 672 ? 19.672 -1.705 16.016 1 94.88 672 ALA B C 1
ATOM 13112 O O . ALA B 1 672 ? 19.891 -0.64 15.438 1 94.88 672 ALA B O 1
ATOM 13113 N N . ALA B 1 673 ? 20.25 -2.029 17.125 1 94.75 673 ALA B N 1
ATOM 13114 C CA . ALA B 1 673 ? 21.234 -1.157 17.75 1 94.75 673 ALA B CA 1
ATOM 13115 C C . ALA B 1 673 ? 22.406 -0.885 16.797 1 94.75 673 ALA B C 1
ATOM 13117 O O . ALA B 1 673 ? 22.844 0.26 16.656 1 94.75 673 ALA B O 1
ATOM 13118 N N . PHE B 1 674 ? 22.859 -1.953 16.188 1 93.62 674 PHE B N 1
ATOM 13119 C CA . PHE B 1 674 ? 23.969 -1.8 15.258 1 93.62 674 PHE B CA 1
ATOM 13120 C C . PHE B 1 674 ? 23.594 -0.842 14.133 1 93.62 674 PHE B C 1
ATOM 13122 O O . PHE B 1 674 ? 24.391 0.022 13.758 1 93.62 674 PHE B O 1
ATOM 13129 N N . VAL B 1 675 ? 22.406 -0.955 13.586 1 95.19 675 VAL B N 1
ATOM 13130 C CA . VAL B 1 675 ? 21.969 -0.137 12.453 1 95.19 675 VAL B CA 1
ATOM 13131 C C . VAL B 1 675 ? 21.859 1.324 12.891 1 95.19 675 VAL B C 1
ATOM 13133 O O . VAL B 1 675 ? 22.422 2.213 12.234 1 95.19 675 VAL B O 1
ATOM 13136 N N . TYR B 1 676 ? 21.234 1.633 14.055 1 96.56 676 TYR B N 1
ATOM 13137 C CA . TYR B 1 676 ? 21.031 3.004 14.516 1 96.56 676 TYR B CA 1
ATOM 13138 C C . TYR B 1 676 ? 22.359 3.652 14.898 1 96.56 676 TYR B C 1
ATOM 13140 O O . TYR B 1 676 ? 22.594 4.82 14.578 1 96.56 676 TYR B O 1
ATOM 13148 N N . ILE B 1 677 ? 23.234 2.889 15.562 1 95.44 677 ILE B N 1
ATOM 13149 C CA . ILE B 1 677 ? 24.516 3.436 16 1 95.44 677 ILE B CA 1
ATOM 13150 C C . ILE B 1 677 ? 25.375 3.773 14.789 1 95.44 677 ILE B C 1
ATOM 13152 O O . ILE B 1 677 ? 26 4.836 14.734 1 95.44 677 ILE B O 1
ATOM 13156 N N . THR B 1 678 ? 25.375 2.859 13.844 1 94.62 678 THR B N 1
ATOM 13157 C CA . THR B 1 678 ? 26.172 3.105 12.648 1 94.62 678 THR B CA 1
ATOM 13158 C C . THR B 1 678 ? 25.641 4.301 11.875 1 94.62 678 THR B C 1
ATOM 13160 O O . THR B 1 678 ? 26.406 5.117 11.359 1 94.62 678 THR B O 1
ATOM 13163 N N . GLN B 1 679 ? 24.344 4.48 11.805 1 95.62 679 GLN B N 1
ATOM 13164 C CA . GLN B 1 679 ? 23.75 5.641 11.148 1 95.62 679 GLN B CA 1
ATOM 13165 C C . GLN B 1 679 ? 24.141 6.934 11.859 1 95.62 679 GLN B C 1
ATOM 13167 O O . GLN B 1 679 ? 24.5 7.922 11.203 1 95.62 679 GLN B O 1
ATOM 13172 N N . ALA B 1 680 ? 24.109 6.883 13.148 1 94.69 680 ALA B N 1
ATOM 13173 C CA . ALA B 1 680 ? 24.484 8.047 13.945 1 94.69 680 ALA B CA 1
ATOM 13174 C C . ALA B 1 680 ? 25.953 8.422 13.719 1 94.69 680 ALA B C 1
ATOM 13176 O O . ALA B 1 680 ? 26.266 9.586 13.492 1 94.69 680 ALA B O 1
ATOM 13177 N N . LEU B 1 681 ? 26.781 7.43 13.719 1 93.69 681 LEU B N 1
ATOM 13178 C CA . LEU B 1 681 ? 28.219 7.652 13.547 1 93.69 681 LEU B CA 1
ATOM 13179 C C . LEU B 1 681 ? 28.5 8.258 12.172 1 93.69 681 LEU B C 1
ATOM 13181 O O . LEU B 1 681 ? 29.297 9.203 12.062 1 93.69 681 LEU B O 1
ATOM 13185 N N . LEU B 1 682 ? 27.906 7.758 11.188 1 95.81 682 LEU B N 1
ATOM 13186 C CA . LEU B 1 682 ? 28.125 8.273 9.844 1 95.81 682 LEU B CA 1
ATOM 13187 C C . LEU B 1 682 ? 27.641 9.719 9.727 1 95.81 682 LEU B C 1
ATOM 13189 O O . LEU B 1 682 ? 28.281 10.531 9.047 1 95.81 682 LEU B O 1
ATOM 13193 N N . CYS B 1 683 ? 26.562 10.062 10.406 1 95.12 683 CYS B N 1
ATOM 13194 C CA . CYS B 1 683 ? 26.062 11.43 10.359 1 95.12 683 CYS B CA 1
ATOM 13195 C C . CYS B 1 683 ? 26.984 12.375 11.117 1 95.12 683 CYS B C 1
ATOM 13197 O O . CYS B 1 683 ? 27.188 13.516 10.703 1 95.12 683 CYS B O 1
ATOM 13199 N N . ILE B 1 684 ? 27.578 11.898 12.203 1 92.56 684 ILE B N 1
ATOM 13200 C CA . ILE B 1 684 ? 28.578 12.688 12.93 1 92.56 684 ILE B CA 1
ATOM 13201 C C . ILE B 1 684 ? 29.75 13.008 12.008 1 92.56 684 ILE B C 1
ATOM 13203 O O . ILE B 1 684 ? 30.172 14.156 11.914 1 92.56 684 ILE B O 1
ATOM 13207 N N . PHE B 1 685 ? 30.125 12.016 11.258 1 94.62 685 PHE B N 1
ATOM 13208 C CA . PHE B 1 685 ? 31.281 12.188 10.383 1 94.62 685 PHE B CA 1
ATOM 13209 C C . PHE B 1 685 ? 30.953 13.094 9.203 1 94.62 685 PHE B C 1
ATOM 13211 O O . PHE B 1 685 ? 31.828 13.727 8.633 1 94.62 685 PHE B O 1
ATOM 13218 N N . MET B 1 686 ? 29.703 13.156 8.875 1 96.25 686 MET B N 1
ATOM 13219 C CA . MET B 1 686 ? 29.297 14.016 7.77 1 96.25 686 MET B CA 1
ATOM 13220 C C . MET B 1 686 ? 29.234 15.477 8.219 1 96.25 686 MET B C 1
ATOM 13222 O O . MET B 1 686 ? 29.359 16.391 7.395 1 96.25 686 MET B O 1
ATOM 13226 N N . VAL B 1 687 ? 29.109 15.711 9.523 1 93.38 687 VAL B N 1
ATOM 13227 C CA . VAL B 1 687 ? 28.922 17.078 10.023 1 93.38 687 VAL B CA 1
ATOM 13228 C C . VAL B 1 687 ? 30.234 17.578 10.609 1 93.38 687 VAL B C 1
ATOM 13230 O O . VAL B 1 687 ? 30.516 18.781 10.562 1 93.38 687 VAL B O 1
ATOM 13233 N N . LEU B 1 688 ? 31.141 16.766 11.016 1 91.31 688 LEU B N 1
ATOM 13234 C CA . LEU B 1 688 ? 32.375 17.109 11.727 1 91.31 688 LEU B CA 1
ATOM 13235 C C . LEU B 1 688 ? 33.281 17.969 10.852 1 91.31 688 LEU B C 1
ATOM 13237 O O . LEU B 1 688 ? 34 18.828 11.359 1 91.31 688 LEU B O 1
ATOM 13241 N N . PRO B 1 689 ? 33.25 17.828 9.547 1 94.69 689 PRO B N 1
ATOM 13242 C CA . PRO B 1 689 ? 34.156 18.641 8.719 1 94.69 689 PRO B CA 1
ATOM 13243 C C . PRO B 1 689 ? 33.844 20.141 8.812 1 94.69 689 PRO B C 1
ATOM 13245 O O . PRO B 1 689 ? 34.688 20.969 8.477 1 94.69 689 PRO B O 1
ATOM 13248 N N . ILE B 1 690 ? 32.719 20.516 9.281 1 93.44 690 ILE B N 1
ATOM 13249 C CA . ILE B 1 690 ? 32.344 21.938 9.344 1 93.44 690 ILE B CA 1
ATOM 13250 C C . ILE B 1 690 ? 32.781 22.516 10.68 1 93.44 690 ILE B C 1
ATOM 13252 O O . ILE B 1 690 ? 32.656 23.719 10.914 1 93.44 690 ILE B O 1
ATOM 13256 N N . ALA B 1 691 ? 33.406 21.75 11.531 1 89.25 691 ALA B N 1
ATOM 13257 C CA . ALA B 1 691 ? 33.781 22.141 12.898 1 89.25 691 ALA B CA 1
ATOM 13258 C C . ALA B 1 691 ? 34.594 23.438 12.906 1 89.25 691 ALA B C 1
ATOM 13260 O O . ALA B 1 691 ? 34.312 24.344 13.688 1 89.25 691 ALA B O 1
ATOM 13261 N N . PRO B 1 692 ? 35.594 23.641 11.977 1 89.69 692 PRO B N 1
ATOM 13262 C CA . PRO B 1 692 ? 36.406 24.875 12.016 1 89.69 692 PRO B CA 1
ATOM 13263 C C . PRO B 1 692 ? 35.562 26.125 11.703 1 89.69 692 PRO B C 1
ATOM 13265 O O . PRO B 1 692 ? 35.969 27.234 12.047 1 89.69 692 PRO B O 1
ATOM 13268 N N . PHE B 1 693 ? 34.438 25.953 11.141 1 90.94 693 PHE B N 1
ATOM 13269 C CA . PHE B 1 693 ? 33.625 27.094 10.695 1 90.94 693 PHE B CA 1
ATOM 13270 C C . PHE B 1 693 ? 32.375 27.219 11.555 1 90.94 693 PHE B C 1
ATOM 13272 O O . PHE B 1 693 ? 31.5 28.031 11.242 1 90.94 693 PHE B O 1
ATOM 13279 N N . ALA B 1 694 ? 32.219 26.438 12.586 1 87.06 694 ALA B N 1
ATOM 13280 C CA . ALA B 1 694 ? 31 26.359 13.398 1 87.06 694 ALA B CA 1
ATOM 13281 C C . ALA B 1 694 ? 30.672 27.703 14.023 1 87.06 694 ALA B C 1
ATOM 13283 O O . ALA B 1 694 ? 29.5 28.078 14.156 1 87.06 694 ALA B O 1
ATOM 13284 N N . SER B 1 695 ? 31.672 28.516 14.352 1 81.62 695 SER B N 1
ATOM 13285 C CA . SER B 1 695 ? 31.453 29.812 15 1 81.62 695 SER B CA 1
ATOM 13286 C C . SER B 1 695 ? 30.922 30.844 14.016 1 81.62 695 SER B C 1
ATOM 13288 O O . SER B 1 695 ? 30.344 31.844 14.43 1 81.62 695 SER B O 1
ATOM 13290 N N . GLY B 1 696 ? 31.125 30.531 12.75 1 86.06 696 GLY B N 1
ATOM 13291 C CA . GLY B 1 696 ? 30.641 31.453 11.734 1 86.06 696 GLY B CA 1
ATOM 13292 C C . GLY B 1 696 ? 29.25 31.125 11.242 1 86.06 696 GLY B C 1
ATOM 13293 O O . GLY B 1 696 ? 28.688 31.859 10.414 1 86.06 696 GLY B O 1
ATOM 13294 N N . ILE B 1 697 ? 28.625 30.125 11.805 1 90.62 697 ILE B N 1
ATOM 13295 C CA . ILE B 1 697 ? 27.297 29.703 11.367 1 90.62 697 ILE B CA 1
ATOM 13296 C C . ILE B 1 697 ? 26.219 30.484 12.141 1 90.62 697 ILE B C 1
ATOM 13298 O O . ILE B 1 697 ? 26.344 30.672 13.352 1 90.62 697 ILE B O 1
ATOM 13302 N N . HIS B 1 698 ? 25.281 30.922 11.398 1 89.38 698 HIS B N 1
ATOM 13303 C CA . HIS B 1 698 ? 24.203 31.734 11.969 1 89.38 698 HIS B CA 1
ATOM 13304 C C . HIS B 1 698 ? 23.406 30.953 12.992 1 89.38 698 HIS B C 1
ATOM 13306 O O . HIS B 1 698 ? 23.141 29.766 12.812 1 89.38 698 HIS B O 1
ATOM 13312 N N . ARG B 1 699 ? 22.844 31.609 13.977 1 85.38 699 ARG B N 1
ATOM 13313 C CA . ARG B 1 699 ? 22.125 30.969 15.07 1 85.38 699 ARG B CA 1
ATOM 13314 C C . ARG B 1 699 ? 20.828 30.328 14.578 1 85.38 699 ARG B C 1
ATOM 13316 O O . ARG B 1 699 ? 20.344 29.359 15.156 1 85.38 699 ARG B O 1
ATOM 13323 N N . TYR B 1 700 ? 20.25 30.859 13.508 1 85.94 700 TYR B N 1
ATOM 13324 C CA . TYR B 1 700 ? 18.984 30.344 13 1 85.94 700 TYR B CA 1
ATOM 13325 C C . TYR B 1 700 ? 19.156 28.938 12.43 1 85.94 700 TYR B C 1
ATOM 13327 O O . TYR B 1 700 ? 18.188 28.172 12.344 1 85.94 700 TYR B O 1
ATOM 13335 N N . VAL B 1 701 ? 20.359 28.625 12.031 1 88.31 701 VAL B N 1
ATOM 13336 C CA . VAL B 1 701 ? 20.625 27.281 11.555 1 88.31 701 VAL B CA 1
ATOM 13337 C C . VAL B 1 701 ? 20.484 26.297 12.719 1 88.31 701 VAL B C 1
ATOM 13339 O O . VAL B 1 701 ? 19.938 25.203 12.547 1 88.31 701 VAL B O 1
ATOM 13342 N N . THR B 1 702 ? 20.891 26.766 13.852 1 88 702 THR B N 1
ATOM 13343 C CA . THR B 1 702 ? 20.781 25.922 15.031 1 88 702 THR B CA 1
ATOM 13344 C C . THR B 1 702 ? 19.312 25.766 15.453 1 88 702 THR B C 1
ATOM 13346 O O . THR B 1 702 ? 18.891 24.672 15.852 1 88 702 THR B O 1
ATOM 13349 N N . TYR B 1 703 ? 18.594 26.844 15.289 1 88.88 703 TYR B N 1
ATOM 13350 C CA . TYR B 1 703 ? 17.188 26.781 15.641 1 88.88 703 TYR B CA 1
ATOM 13351 C C . TYR B 1 703 ? 16.438 25.859 14.688 1 88.88 703 TYR B C 1
ATOM 13353 O O . TYR B 1 703 ? 15.602 25.047 15.117 1 88.88 703 TYR B O 1
ATOM 13361 N N . ILE B 1 704 ? 16.703 25.969 13.477 1 90.25 704 ILE B N 1
ATOM 13362 C CA . ILE B 1 704 ? 16.062 25.109 12.477 1 90.25 704 ILE B CA 1
ATOM 13363 C C . ILE B 1 704 ? 16.422 23.656 12.734 1 90.25 704 ILE B C 1
ATOM 13365 O O . ILE B 1 704 ? 15.57 22.766 12.625 1 90.25 704 ILE B O 1
ATOM 13369 N N . ALA B 1 705 ? 17.656 23.422 13.117 1 93.06 705 ALA B N 1
ATOM 13370 C CA . ALA B 1 705 ? 18.094 22.062 13.438 1 93.06 705 ALA B CA 1
ATOM 13371 C C . ALA B 1 705 ? 17.359 21.531 14.672 1 93.06 705 ALA B C 1
ATOM 13373 O O . ALA B 1 705 ? 16.984 20.359 14.711 1 93.06 705 ALA B O 1
ATOM 13374 N N . ALA B 1 706 ? 17.094 22.422 15.625 1 92.31 706 ALA B N 1
ATOM 13375 C CA . ALA B 1 706 ? 16.391 22.016 16.844 1 92.31 706 ALA B CA 1
ATOM 13376 C C . ALA B 1 706 ? 14.938 21.656 16.547 1 92.31 706 ALA B C 1
ATOM 13378 O O . ALA B 1 706 ? 14.422 20.656 17.031 1 92.31 706 ALA B O 1
ATOM 13379 N N . ILE B 1 707 ? 14.344 22.453 15.734 1 91.06 707 ILE B N 1
ATOM 13380 C CA . ILE B 1 707 ? 12.961 22.203 15.359 1 91.06 707 ILE B CA 1
ATOM 13381 C C . ILE B 1 707 ? 12.875 20.922 14.531 1 91.06 707 ILE B C 1
ATOM 13383 O O . ILE B 1 707 ? 11.969 20.109 14.734 1 91.06 707 ILE B O 1
ATOM 13387 N N . THR B 1 708 ? 13.82 20.719 13.641 1 93.5 708 THR B N 1
ATOM 13388 C CA . THR B 1 708 ? 13.859 19.516 12.82 1 93.5 708 THR B CA 1
ATOM 13389 C C . THR B 1 708 ? 14.086 18.281 13.695 1 93.5 708 THR B C 1
ATOM 13391 O O . THR B 1 708 ? 13.461 17.234 13.484 1 93.5 708 THR B O 1
ATOM 13394 N N . PHE B 1 709 ? 14.914 18.453 14.672 1 94.44 709 PHE B N 1
ATOM 13395 C CA . PHE B 1 709 ? 15.18 17.359 15.594 1 94.44 709 PHE B CA 1
ATOM 13396 C C . PHE B 1 709 ? 13.922 16.969 16.359 1 94.44 709 PHE B C 1
ATOM 13398 O O . PHE B 1 709 ? 13.539 15.797 16.375 1 94.44 709 PHE B O 1
ATOM 13405 N N . LEU B 1 710 ? 13.32 17.953 16.953 1 93.5 710 LEU B N 1
ATOM 13406 C CA . LEU B 1 710 ? 12.125 17.672 17.734 1 93.5 710 LEU B CA 1
ATOM 13407 C C . LEU B 1 710 ? 11.016 17.125 16.844 1 93.5 710 LEU B C 1
ATOM 13409 O O . LEU B 1 710 ? 10.359 16.141 17.219 1 93.5 710 LEU B O 1
ATOM 13413 N N . GLY B 1 711 ? 10.812 17.75 15.648 1 93.06 711 GLY B N 1
ATOM 13414 C CA . GLY B 1 711 ? 9.797 17.281 14.719 1 93.06 711 GLY B CA 1
ATOM 13415 C C . GLY B 1 711 ? 10.031 15.852 14.258 1 93.06 711 GLY B C 1
ATOM 13416 O O . GLY B 1 711 ? 9.109 15.039 14.234 1 93.06 711 GLY B O 1
ATOM 13417 N N . THR B 1 712 ? 11.258 15.484 13.906 1 95.94 712 THR B N 1
ATOM 13418 C CA . THR B 1 712 ? 11.562 14.141 13.406 1 95.94 712 THR B CA 1
ATOM 13419 C C . THR B 1 712 ? 11.562 13.133 14.547 1 95.94 712 THR B C 1
ATOM 13421 O O . THR B 1 712 ? 11.242 11.961 14.344 1 95.94 712 THR B O 1
ATOM 13424 N N . LEU B 1 713 ? 11.938 13.609 15.75 1 95.56 713 LEU B N 1
ATOM 13425 C CA . LEU B 1 713 ? 11.859 12.719 16.891 1 95.56 713 LEU B CA 1
ATOM 13426 C C . LEU B 1 713 ? 10.414 12.305 17.172 1 95.56 713 LEU B C 1
ATOM 13428 O O . LEU B 1 713 ? 10.133 11.117 17.344 1 95.56 713 LEU B O 1
ATOM 13432 N N . ILE B 1 714 ? 9.555 13.273 17.109 1 94.44 714 ILE B N 1
ATOM 13433 C CA . ILE B 1 714 ? 8.141 12.992 17.328 1 94.44 714 ILE B CA 1
ATOM 13434 C C . ILE B 1 714 ? 7.625 12.07 16.219 1 94.44 714 ILE B C 1
ATOM 13436 O O . ILE B 1 714 ? 6.926 11.094 16.5 1 94.44 714 ILE B O 1
ATOM 13440 N N . LEU B 1 715 ? 7.98 12.344 15.055 1 94.62 715 LEU B N 1
ATOM 13441 C CA . LEU B 1 715 ? 7.551 11.531 13.922 1 94.62 715 LEU B CA 1
ATOM 13442 C C . LEU B 1 715 ? 8.062 10.102 14.055 1 94.62 715 LEU B C 1
ATOM 13444 O O . LEU B 1 715 ? 7.293 9.148 13.906 1 94.62 715 LEU B O 1
ATOM 13448 N N . ASN B 1 716 ? 9.352 9.938 14.383 1 97.12 716 ASN B N 1
ATOM 13449 C CA . ASN B 1 716 ? 9.969 8.617 14.445 1 97.12 716 ASN B CA 1
ATOM 13450 C C . ASN B 1 716 ? 9.438 7.809 15.625 1 97.12 716 ASN B C 1
ATOM 13452 O O . ASN B 1 716 ? 9.477 6.578 15.609 1 97.12 716 ASN B O 1
ATOM 13456 N N . LEU B 1 717 ? 8.891 8.484 16.625 1 96.38 717 LEU B N 1
ATOM 13457 C CA . LEU B 1 717 ? 8.375 7.766 17.781 1 96.38 717 LEU B CA 1
ATOM 13458 C C . LEU B 1 717 ? 6.887 7.484 17.625 1 96.38 717 LEU B C 1
ATOM 13460 O O . LEU B 1 717 ? 6.344 6.602 18.297 1 96.38 717 LEU B O 1
ATOM 13464 N N . SER B 1 718 ? 6.227 8.219 16.734 1 94.56 718 SER B N 1
ATOM 13465 C CA . SER B 1 718 ? 4.77 8.133 16.688 1 94.56 718 SER B CA 1
ATOM 13466 C C . SER B 1 718 ? 4.293 7.355 15.469 1 94.56 718 SER B C 1
ATOM 13468 O O . SER B 1 718 ? 3.248 6.703 15.508 1 94.56 718 SER B O 1
ATOM 13470 N N . VAL B 1 719 ? 5.016 7.355 14.43 1 95.12 719 VAL B N 1
ATOM 13471 C CA . VAL B 1 719 ? 4.586 6.73 13.188 1 95.12 719 VAL B CA 1
ATOM 13472 C C . VAL B 1 719 ? 4.766 5.215 13.281 1 95.12 719 VAL B C 1
ATOM 13474 O O . VAL B 1 719 ? 5.773 4.734 13.797 1 95.12 719 VAL B O 1
ATOM 13477 N N . PHE B 1 720 ? 3.703 4.418 12.781 1 95.31 720 PHE B N 1
ATOM 13478 C CA . PHE B 1 720 ? 3.797 2.967 12.711 1 95.31 720 PHE B CA 1
ATOM 13479 C C . PHE B 1 720 ? 4.918 2.543 11.773 1 95.31 720 PHE B C 1
ATOM 13481 O O . PHE B 1 720 ? 5.066 3.098 10.68 1 95.31 720 PHE B O 1
ATOM 13488 N N . PRO B 1 721 ? 5.738 1.665 12.148 1 97.12 721 PRO B N 1
ATOM 13489 C CA . PRO B 1 721 ? 7 1.441 11.438 1 97.12 721 PRO B CA 1
ATOM 13490 C C . PRO B 1 721 ? 6.812 0.677 10.125 1 97.12 721 PRO B C 1
ATOM 13492 O O . PRO B 1 721 ? 7.75 0.557 9.336 1 97.12 721 PRO B O 1
ATOM 13495 N N . PHE B 1 722 ? 5.668 0.076 9.867 1 97 722 PHE B N 1
ATOM 13496 C CA . PHE B 1 722 ? 5.441 -0.672 8.633 1 97 722 PHE B CA 1
ATOM 13497 C C . PHE B 1 722 ? 4.281 -0.076 7.844 1 97 722 PHE B C 1
ATOM 13499 O O . PHE B 1 722 ? 3.527 0.749 8.359 1 97 722 PHE B O 1
ATOM 13506 N N . SER B 1 723 ? 4.262 -0.345 6.559 1 95.25 723 SER B N 1
ATOM 13507 C CA . SER B 1 723 ? 3.213 0.122 5.656 1 95.25 723 SER B CA 1
ATOM 13508 C C . SER B 1 723 ? 3.016 -0.844 4.492 1 95.25 723 SER B C 1
ATOM 13510 O O . SER B 1 723 ? 3.709 -1.859 4.395 1 95.25 723 SER B O 1
ATOM 13512 N N . GLN B 1 724 ? 2.082 -0.548 3.639 1 94.31 724 GLN B N 1
ATOM 13513 C CA . GLN B 1 724 ? 1.859 -1.378 2.459 1 94.31 724 GLN B CA 1
ATOM 13514 C C . GLN B 1 724 ? 3.018 -1.257 1.474 1 94.31 724 GLN B C 1
ATOM 13516 O O . GLN B 1 724 ? 3.322 -2.203 0.745 1 94.31 724 GLN B O 1
ATOM 13521 N N . GLU B 1 725 ? 3.643 -0.128 1.491 1 93.88 725 GLU B N 1
ATOM 13522 C CA . GLU B 1 725 ? 4.773 0.098 0.598 1 93.88 725 GLU B CA 1
ATOM 13523 C C . GLU B 1 725 ? 6.035 -0.591 1.116 1 93.88 725 GLU B C 1
ATOM 13525 O O . GLU B 1 725 ? 6.891 -1.005 0.332 1 93.88 725 GLU B O 1
ATOM 13530 N N . THR B 1 726 ? 6.121 -0.637 2.418 1 96.38 726 THR B N 1
ATOM 13531 C CA . THR B 1 726 ? 7.238 -1.285 3.098 1 96.38 726 THR B CA 1
ATOM 13532 C C . THR B 1 726 ? 6.734 -2.279 4.141 1 96.38 726 THR B C 1
ATOM 13534 O O . THR B 1 726 ? 6.887 -2.057 5.344 1 96.38 726 THR B O 1
ATOM 13537 N N . PRO B 1 727 ? 6.309 -3.406 3.664 1 97.19 727 PRO B N 1
ATOM 13538 C CA . PRO B 1 727 ? 5.656 -4.348 4.578 1 97.19 727 PRO B CA 1
ATOM 13539 C C . PRO B 1 727 ? 6.66 -5.16 5.398 1 97.19 727 PRO B C 1
ATOM 13541 O O . PRO B 1 727 ? 7.781 -5.395 4.949 1 97.19 727 PRO B O 1
ATOM 13544 N N . LEU B 1 728 ? 6.242 -5.594 6.57 1 98.12 728 LEU B N 1
ATOM 13545 C CA . LEU B 1 728 ? 7.023 -6.504 7.398 1 98.12 728 LEU B CA 1
ATOM 13546 C C . LEU B 1 728 ? 7 -7.918 6.832 1 98.12 728 LEU B C 1
ATOM 13548 O O . LEU B 1 728 ? 5.93 -8.5 6.645 1 98.12 728 LEU B O 1
ATOM 13552 N N . LYS B 1 729 ? 8.078 -8.469 6.605 1 96.88 729 LYS B N 1
ATOM 13553 C CA . LYS B 1 729 ? 8.18 -9.828 6.105 1 96.88 729 LYS B CA 1
ATOM 13554 C C . LYS B 1 729 ? 8.039 -10.844 7.234 1 96.88 729 LYS B C 1
ATOM 13556 O O . LYS B 1 729 ? 8.688 -10.719 8.281 1 96.88 729 LYS B O 1
ATOM 13561 N N . VAL B 1 730 ? 7.207 -11.773 7.031 1 98 730 VAL B N 1
ATOM 13562 C CA . VAL B 1 730 ? 7.055 -12.922 7.922 1 98 730 VAL B CA 1
ATOM 13563 C C . VAL B 1 730 ? 7.285 -14.211 7.145 1 98 730 VAL B C 1
ATOM 13565 O O . VAL B 1 730 ? 7.004 -14.281 5.945 1 98 730 VAL B O 1
ATOM 13568 N N . TYR B 1 731 ? 7.773 -15.211 7.754 1 97.62 731 TYR B N 1
ATOM 13569 C CA . TYR B 1 731 ? 8.18 -16.438 7.07 1 97.62 731 TYR B CA 1
ATOM 13570 C C . TYR B 1 731 ? 7.234 -17.578 7.398 1 97.62 731 TYR B C 1
ATOM 13572 O O . TYR B 1 731 ? 7.004 -17.891 8.57 1 97.62 731 TYR B O 1
ATOM 13580 N N . PHE B 1 732 ? 6.727 -18.203 6.379 1 98 732 PHE B N 1
ATOM 13581 C CA . PHE B 1 732 ? 5.699 -19.219 6.504 1 98 732 PHE B CA 1
ATOM 13582 C C . PHE B 1 732 ? 6.27 -20.609 6.191 1 98 732 PHE B C 1
ATOM 13584 O O . PHE B 1 732 ? 7.082 -20.75 5.273 1 98 732 PHE B O 1
ATOM 13591 N N . GLN B 1 733 ? 5.82 -21.641 6.926 1 97.25 733 GLN B N 1
ATOM 13592 C CA . GLN B 1 733 ? 6.004 -23.047 6.59 1 97.25 733 GLN B CA 1
ATOM 13593 C C . GLN B 1 733 ? 4.977 -23.922 7.301 1 97.25 733 GLN B C 1
ATOM 13595 O O . GLN B 1 733 ? 4.562 -23.609 8.422 1 97.25 733 GLN B O 1
ATOM 13600 N N . GLN B 1 734 ? 4.551 -24.922 6.637 1 96.69 734 GLN B N 1
ATOM 13601 C CA . GLN B 1 734 ? 3.672 -25.906 7.254 1 96.69 734 GLN B CA 1
ATOM 13602 C C . GLN B 1 734 ? 4.309 -27.297 7.242 1 96.69 734 GLN B C 1
ATOM 13604 O O . GLN B 1 734 ? 4.867 -27.719 6.227 1 96.69 734 GLN B O 1
ATOM 13609 N N . SER B 1 735 ? 4.297 -27.953 8.375 1 94.94 735 SER B N 1
ATOM 13610 C CA . SER B 1 735 ? 4.793 -29.328 8.516 1 94.94 735 SER B CA 1
ATOM 13611 C C . SER B 1 735 ? 3.645 -30.312 8.68 1 94.94 735 SER B C 1
ATOM 13613 O O . SER B 1 735 ? 2.791 -30.156 9.555 1 94.94 735 SER B O 1
ATOM 13615 N N . VAL B 1 736 ? 3.658 -31.328 7.812 1 92.5 736 VAL B N 1
ATOM 13616 C CA . VAL B 1 736 ? 2.598 -32.344 7.84 1 92.5 736 VAL B CA 1
ATOM 13617 C C . VAL B 1 736 ? 3.178 -33.688 8.227 1 92.5 736 VAL B C 1
ATOM 13619 O O . VAL B 1 736 ? 4.059 -34.219 7.547 1 92.5 736 VAL B O 1
ATOM 13622 N N . HIS B 1 737 ? 2.633 -34.219 9.281 1 90.44 737 HIS B N 1
ATOM 13623 C CA . HIS B 1 737 ? 3.053 -35.531 9.758 1 90.44 737 HIS B CA 1
ATOM 13624 C C . HIS B 1 737 ? 2.154 -36.625 9.203 1 90.44 737 HIS B C 1
ATOM 13626 O O . HIS B 1 737 ? 0.938 -36.594 9.398 1 90.44 737 HIS B O 1
ATOM 13632 N N . LEU B 1 738 ? 2.801 -37.531 8.508 1 86.81 738 LEU B N 1
ATOM 13633 C CA . LEU B 1 738 ? 2.07 -38.656 7.91 1 86.81 738 LEU B CA 1
ATOM 13634 C C . LEU B 1 738 ? 2.266 -39.938 8.719 1 86.81 738 LEU B C 1
ATOM 13636 O O . LEU B 1 738 ? 3.328 -40.125 9.312 1 86.81 738 LEU B O 1
ATOM 13640 N N . ASN B 1 739 ? 1.092 -40.719 8.844 1 76.06 739 ASN B N 1
ATOM 13641 C CA . ASN B 1 739 ? 1.146 -41.969 9.594 1 76.06 739 ASN B CA 1
ATOM 13642 C C . ASN B 1 739 ? 1.917 -43.062 8.828 1 76.06 739 ASN B C 1
ATOM 13644 O O . ASN B 1 739 ? 1.817 -43.156 7.605 1 76.06 739 ASN B O 1
ATOM 13648 N N . SER B 1 740 ? 2.918 -43.656 9.539 1 63.47 740 SER B N 1
ATOM 13649 C CA . SER B 1 740 ? 3.629 -44.812 8.977 1 63.47 740 SER B CA 1
ATOM 13650 C C . SER B 1 740 ? 2.895 -46.094 9.273 1 63.47 740 SER B C 1
ATOM 13652 O O . SER B 1 740 ? 2.52 -46.375 10.414 1 63.47 740 SER B O 1
ATOM 13654 N N . THR B 1 741 ? 1.819 -46.5 8.703 1 49.78 741 THR B N 1
ATOM 13655 C CA . THR B 1 741 ? 1.21 -47.781 9.07 1 49.78 741 THR B CA 1
ATOM 13656 C C . THR B 1 741 ? 2.275 -48.875 9.25 1 49.78 741 THR B C 1
ATOM 13658 O O . THR B 1 741 ? 2.875 -49.312 8.273 1 49.78 741 THR B O 1
ATOM 13661 N N . ASN B 1 742 ? 3.076 -48.781 10.203 1 43.59 742 ASN B N 1
ATOM 13662 C CA . ASN B 1 742 ? 3.939 -49.906 10.516 1 43.59 742 ASN B CA 1
ATOM 13663 C C . ASN B 1 742 ? 3.131 -51.188 10.734 1 43.59 742 ASN B C 1
ATOM 13665 O O . ASN B 1 742 ? 2.77 -51.5 11.867 1 43.59 742 ASN B O 1
ATOM 13669 N N . THR B 1 743 ? 2.008 -51.594 10.227 1 38.06 743 THR B N 1
ATOM 13670 C CA . THR B 1 743 ? 1.648 -52.844 10.875 1 38.06 743 THR B CA 1
ATOM 13671 C C . THR B 1 743 ? 2.854 -53.781 10.961 1 38.06 743 THR B C 1
ATOM 13673 O O . THR B 1 743 ? 3.158 -54.312 12.031 1 38.06 743 THR B O 1
ATOM 13676 N N . ASP B 1 744 ? 3.043 -54.906 10.039 1 35.25 744 ASP B N 1
ATOM 13677 C CA . ASP B 1 744 ? 3.811 -56.156 10.242 1 35.25 744 ASP B CA 1
ATOM 13678 C C . ASP B 1 744 ? 5.305 -55.906 10.055 1 35.25 744 ASP B C 1
ATOM 13680 O O . ASP B 1 744 ? 5.758 -55.656 8.93 1 35.25 744 ASP B O 1
ATOM 13684 N N . LEU B 1 745 ? 6.043 -55.406 11.039 1 34.75 745 LEU B N 1
ATOM 13685 C CA . LEU B 1 745 ? 7.488 -55.438 11.234 1 34.75 745 LEU B CA 1
ATOM 13686 C C . LEU B 1 745 ? 8.078 -56.75 10.75 1 34.75 745 LEU B C 1
ATOM 13688 O O . LEU B 1 745 ? 9.109 -57.188 11.258 1 34.75 745 LEU B O 1
ATOM 13692 N N . THR B 1 746 ? 7.348 -57.75 10.281 1 33.12 746 THR B N 1
ATOM 13693 C CA . THR B 1 746 ? 8.109 -58.969 9.93 1 33.12 746 THR B CA 1
ATOM 13694 C C . THR B 1 746 ? 9.234 -58.594 8.961 1 33.12 746 THR B C 1
ATOM 13696 O O . THR B 1 746 ? 9.148 -57.625 8.219 1 33.12 746 THR B O 1
ATOM 13699 N N . MET B 1 747 ? 10.453 -59.344 9.031 1 32.19 747 MET B N 1
ATOM 13700 C CA . MET B 1 747 ? 11.719 -59.375 8.305 1 32.19 747 MET B CA 1
ATOM 13701 C C . MET B 1 747 ? 11.547 -58.875 6.879 1 32.19 747 MET B C 1
ATOM 13703 O O . MET B 1 747 ? 12.484 -58.344 6.281 1 32.19 747 MET B O 1
ATOM 13707 N N . SER B 1 748 ? 10.672 -59.531 6.059 1 32.19 748 SER B N 1
ATOM 13708 C CA . SER B 1 748 ? 10.773 -59.469 4.602 1 32.19 748 SER B CA 1
ATOM 13709 C C . SER B 1 748 ? 10.219 -58.125 4.074 1 32.19 748 SER B C 1
ATOM 13711 O O . SER B 1 748 ? 10.492 -57.75 2.934 1 32.19 748 SER B O 1
ATOM 13713 N N . GLY B 1 749 ? 8.773 -57.625 4.234 1 33.47 749 GLY B N 1
ATOM 13714 C CA . GLY B 1 749 ? 7.918 -57.031 3.225 1 33.47 749 GLY B CA 1
ATOM 13715 C C . GLY B 1 749 ? 8.008 -55.531 3.188 1 33.47 749 GLY B C 1
ATOM 13716 O O . GLY B 1 749 ? 8.578 -54.906 4.086 1 33.47 749 GLY B O 1
ATOM 13717 N N . ASN B 1 750 ? 7.496 -54.781 1.902 1 36.88 750 ASN B N 1
ATOM 13718 C CA . ASN B 1 750 ? 7.281 -53.469 1.321 1 36.88 750 ASN B CA 1
ATOM 13719 C C . ASN B 1 750 ? 6.414 -52.594 2.223 1 36.88 750 ASN B C 1
ATOM 13721 O O . ASN B 1 750 ? 5.289 -52.969 2.564 1 36.88 750 ASN B O 1
ATOM 13725 N N . HIS B 1 751 ? 6.984 -52 3.166 1 44.19 751 HIS B N 1
ATOM 13726 C CA . HIS B 1 751 ? 6.188 -51.031 3.934 1 44.19 751 HIS B CA 1
ATOM 13727 C C . HIS B 1 751 ? 5.805 -49.844 3.086 1 44.19 751 HIS B C 1
ATOM 13729 O O . HIS B 1 751 ? 6.676 -49.125 2.568 1 44.19 751 HIS B O 1
ATOM 13735 N N . LEU B 1 752 ? 4.605 -49.938 2.434 1 43.84 752 LEU B N 1
ATOM 13736 C CA . LEU B 1 752 ? 4.059 -48.75 1.749 1 43.84 752 LEU B CA 1
ATOM 13737 C C . LEU B 1 752 ? 3.361 -47.812 2.734 1 43.84 752 LEU B C 1
ATOM 13739 O O . LEU B 1 752 ? 2.518 -48.25 3.52 1 43.84 752 LEU B O 1
ATOM 13743 N N . VAL B 1 753 ? 3.91 -46.812 3.207 1 47.03 753 VAL B N 1
ATOM 13744 C CA . VAL B 1 753 ? 3.213 -45.781 3.975 1 47.03 753 VAL B CA 1
ATOM 13745 C C . VAL B 1 753 ? 2.334 -44.969 3.043 1 47.03 753 VAL B C 1
ATOM 13747 O O . VAL B 1 753 ? 2.842 -44.25 2.156 1 47.03 753 VAL B O 1
ATOM 13750 N N . GLU B 1 754 ? 1.054 -45.344 2.834 1 49.25 754 GLU B N 1
ATOM 13751 C CA . GLU B 1 754 ? 0.098 -44.438 2.217 1 49.25 754 GLU B CA 1
ATOM 13752 C C . GLU B 1 754 ? -0.436 -43.438 3.232 1 49.25 754 GLU B C 1
ATOM 13754 O O . GLU B 1 754 ? -1.105 -43.812 4.195 1 49.25 754 GLU B O 1
ATOM 13759 N N . GLY B 1 755 ? 0.299 -42.438 3.701 1 51.59 755 GLY B N 1
ATOM 13760 C CA . GLY B 1 755 ? 0.299 -41.625 4.895 1 51.59 755 GLY B CA 1
ATOM 13761 C C . GLY B 1 755 ? -0.967 -40.812 5.055 1 51.59 755 GLY B C 1
ATOM 13762 O O . GLY B 1 755 ? -1.26 -39.938 4.223 1 51.59 755 GLY B O 1
ATOM 13763 N N . GLU B 1 756 ? -2.037 -41.281 5.711 1 64.56 756 GLU B N 1
ATOM 13764 C CA . GLU B 1 756 ? -3.094 -40.438 6.27 1 64.56 756 GLU B CA 1
ATOM 13765 C C . GLU B 1 756 ? -2.518 -39.344 7.156 1 64.56 756 GLU B C 1
ATOM 13767 O O . GLU B 1 756 ? -1.589 -39.594 7.93 1 64.56 756 GLU B O 1
ATOM 13772 N N . VAL B 1 757 ? -2.891 -38.094 6.855 1 67.25 757 VAL B N 1
ATOM 13773 C CA . VAL B 1 757 ? -2.41 -36.938 7.609 1 67.25 757 VAL B CA 1
ATOM 13774 C C . VAL B 1 757 ? -2.814 -37.062 9.078 1 67.25 757 VAL B C 1
ATOM 13776 O O . VAL B 1 757 ? -3.994 -37.25 9.383 1 67.25 757 VAL B O 1
ATOM 13779 N N . ILE B 1 758 ? -1.826 -37.094 9.93 1 69.44 758 ILE B N 1
ATOM 13780 C CA . ILE B 1 758 ? -2.037 -37.156 11.367 1 69.44 758 ILE B CA 1
ATOM 13781 C C . ILE B 1 758 ? -2.221 -35.719 11.906 1 69.44 758 ILE B C 1
ATOM 13783 O O . ILE B 1 758 ? -3.184 -35.438 12.625 1 69.44 758 ILE B O 1
ATOM 13787 N N . ARG B 1 759 ? -1.311 -35 11.5 1 87.38 759 ARG B N 1
ATOM 13788 C CA . ARG B 1 759 ? -1.31 -33.625 12.047 1 87.38 759 ARG B CA 1
ATOM 13789 C C . ARG B 1 759 ? -0.651 -32.656 11.086 1 87.38 759 ARG B C 1
ATOM 13791 O O . ARG B 1 759 ? 0.288 -33 10.367 1 87.38 759 ARG B O 1
ATOM 13798 N N . ALA B 1 760 ? -1.248 -31.484 11.008 1 92.75 760 ALA B N 1
ATOM 13799 C CA . ALA B 1 760 ? -0.665 -30.391 10.25 1 92.75 760 ALA B CA 1
ATOM 13800 C C . ALA B 1 760 ? -0.331 -29.219 11.172 1 92.75 760 ALA B C 1
ATOM 13802 O O . ALA B 1 760 ? -1.198 -28.719 11.891 1 92.75 760 ALA B O 1
ATOM 13803 N N . VAL B 1 761 ? 0.921 -28.844 11.188 1 95.69 761 VAL B N 1
ATOM 13804 C CA . VAL B 1 761 ? 1.386 -27.766 12.039 1 95.69 761 VAL B CA 1
ATOM 13805 C C . VAL B 1 761 ? 1.83 -26.578 11.172 1 95.69 761 VAL B C 1
ATOM 13807 O O . VAL B 1 761 ? 2.721 -26.719 10.336 1 95.69 761 VAL B O 1
ATOM 13810 N N . THR B 1 762 ? 1.149 -25.469 11.375 1 97.38 762 THR B N 1
ATOM 13811 C CA . THR B 1 762 ? 1.519 -24.25 10.672 1 97.38 762 THR B CA 1
ATOM 13812 C C . THR B 1 762 ? 2.443 -23.391 11.531 1 97.38 762 THR B C 1
ATOM 13814 O O . THR B 1 762 ? 2.246 -23.266 12.742 1 97.38 762 THR B O 1
ATOM 13817 N N . SER B 1 763 ? 3.488 -22.859 10.906 1 96.94 763 SER B N 1
ATOM 13818 C CA . SER B 1 763 ? 4.445 -22.016 11.617 1 96.94 763 SER B CA 1
ATOM 13819 C C . SER B 1 763 ? 4.676 -20.688 10.875 1 96.94 763 SER B C 1
ATOM 13821 O O . SER B 1 763 ? 4.758 -20.672 9.648 1 96.94 763 SER B O 1
ATOM 13823 N N . LEU B 1 764 ? 4.688 -19.594 11.641 1 97.44 764 LEU B N 1
ATOM 13824 C CA . LEU B 1 764 ? 5.074 -18.281 11.148 1 97.44 764 LEU B CA 1
ATOM 13825 C C . LEU B 1 764 ? 6.238 -17.719 11.961 1 97.44 764 LEU B C 1
ATOM 13827 O O . LEU B 1 764 ? 6.23 -17.797 13.188 1 97.44 764 LEU B O 1
ATOM 13831 N N . THR B 1 765 ? 7.25 -17.25 11.289 1 97.25 765 THR B N 1
ATOM 13832 C CA . THR B 1 765 ? 8.43 -16.672 11.914 1 97.25 765 THR B CA 1
ATOM 13833 C C . THR B 1 765 ? 8.523 -15.172 11.594 1 97.25 765 THR B C 1
ATOM 13835 O O . THR B 1 765 ? 8.344 -14.766 10.453 1 97.25 765 THR B O 1
ATOM 13838 N N . GLY B 1 766 ? 8.773 -14.359 12.57 1 96.75 766 GLY B N 1
ATOM 13839 C CA . GLY B 1 766 ? 8.914 -12.914 12.406 1 96.75 766 GLY B CA 1
ATOM 13840 C C . GLY B 1 766 ? 9.516 -12.234 13.617 1 96.75 766 GLY B C 1
ATOM 13841 O O . GLY B 1 766 ? 10.094 -12.898 14.484 1 96.75 766 GLY B O 1
ATOM 13842 N N . VAL B 1 767 ? 9.43 -10.961 13.633 1 96.19 767 VAL B N 1
ATOM 13843 C CA . VAL B 1 767 ? 10.023 -10.188 14.727 1 96.19 767 VAL B CA 1
ATOM 13844 C C . VAL B 1 767 ? 9.195 -10.367 15.992 1 96.19 767 VAL B C 1
ATOM 13846 O O . VAL B 1 767 ? 7.965 -10.453 15.93 1 96.19 767 VAL B O 1
ATOM 13849 N N . PRO B 1 768 ? 9.812 -10.43 17.125 1 93.75 768 PRO B N 1
ATOM 13850 C CA . PRO B 1 768 ? 9.156 -10.805 18.391 1 93.75 768 PRO B CA 1
ATOM 13851 C C . PRO B 1 768 ? 8.062 -9.828 18.797 1 93.75 768 PRO B C 1
ATOM 13853 O O . PRO B 1 768 ? 7.043 -10.234 19.359 1 93.75 768 PRO B O 1
ATOM 13856 N N . GLU B 1 769 ? 8.141 -8.578 18.578 1 94.12 769 GLU B N 1
ATOM 13857 C CA . GLU B 1 769 ? 7.203 -7.574 19.078 1 94.12 769 GLU B CA 1
ATOM 13858 C C . GLU B 1 769 ? 5.871 -7.645 18.344 1 94.12 769 GLU B C 1
ATOM 13860 O O . GLU B 1 769 ? 4.84 -7.223 18.859 1 94.12 769 GLU B O 1
ATOM 13865 N N . PHE B 1 770 ? 5.887 -8.234 17.125 1 96.5 770 PHE B N 1
ATOM 13866 C CA . PHE B 1 770 ? 4.684 -8.117 16.312 1 96.5 770 PHE B CA 1
ATOM 13867 C C . PHE B 1 770 ? 4.133 -9.492 15.961 1 96.5 770 PHE B C 1
ATOM 13869 O O . PHE B 1 770 ? 2.936 -9.641 15.711 1 96.5 770 PHE B O 1
ATOM 13876 N N . ILE B 1 771 ? 4.875 -10.586 15.883 1 97.06 771 ILE B N 1
ATOM 13877 C CA . ILE B 1 771 ? 4.531 -11.852 15.25 1 97.06 771 ILE B CA 1
ATOM 13878 C C . ILE B 1 771 ? 3.355 -12.492 15.984 1 97.06 771 ILE B C 1
ATOM 13880 O O . ILE B 1 771 ? 2.396 -12.945 15.359 1 97.06 771 ILE B O 1
ATOM 13884 N N . GLU B 1 772 ? 3.367 -12.562 17.312 1 95.38 772 GLU B N 1
ATOM 13885 C CA . GLU B 1 772 ? 2.346 -13.273 18.078 1 95.38 772 GLU B CA 1
ATOM 13886 C C . GLU B 1 772 ? 1.051 -12.469 18.141 1 95.38 772 GLU B C 1
ATOM 13888 O O . GLU B 1 772 ? -0.01 -12.961 17.75 1 95.38 772 GLU B O 1
ATOM 13893 N N . ASN B 1 773 ? 1.118 -11.172 18.469 1 94.06 773 ASN B N 1
ATOM 13894 C CA . ASN B 1 773 ? -0.067 -10.406 18.844 1 94.06 773 ASN B CA 1
ATOM 13895 C C . ASN B 1 773 ? -0.657 -9.672 17.641 1 94.06 773 ASN B C 1
ATOM 13897 O O . ASN B 1 773 ? -1.836 -9.312 17.641 1 94.06 773 ASN B O 1
ATOM 13901 N N . GLN B 1 774 ? 0.16 -9.477 16.672 1 95.31 774 GLN B N 1
ATOM 13902 C CA . GLN B 1 774 ? -0.352 -8.625 15.602 1 95.31 774 GLN B CA 1
ATOM 13903 C C . GLN B 1 774 ? -0.402 -9.383 14.273 1 95.31 774 GLN B C 1
ATOM 13905 O O . GLN B 1 774 ? -1.027 -8.93 13.312 1 95.31 774 GLN B O 1
ATOM 13910 N N . VAL B 1 775 ? 0.195 -10.523 14.164 1 97.12 775 VAL B N 1
ATOM 13911 C CA . VAL B 1 775 ? 0.218 -11.266 12.906 1 97.12 775 VAL B CA 1
ATOM 13912 C C . VAL B 1 775 ? -0.534 -12.586 13.07 1 97.12 775 VAL B C 1
ATOM 13914 O O . VAL B 1 775 ? -1.638 -12.75 12.547 1 97.12 775 VAL B O 1
ATOM 13917 N N . VAL B 1 776 ? -0.081 -13.422 14.008 1 97.62 776 VAL B N 1
ATOM 13918 C CA . VAL B 1 776 ? -0.675 -14.742 14.195 1 97.62 776 VAL B CA 1
ATOM 13919 C C . VAL B 1 776 ? -2.096 -14.602 14.734 1 97.62 776 VAL B C 1
ATOM 13921 O O . VAL B 1 776 ? -2.982 -15.383 14.383 1 97.62 776 VAL B O 1
ATOM 13924 N N . SER B 1 777 ? -2.305 -13.578 15.5 1 95.38 777 SER B N 1
ATOM 13925 C CA . SER B 1 777 ? -3.609 -13.359 16.109 1 95.38 777 SER B CA 1
ATOM 13926 C C . SER B 1 777 ? -4.668 -13.031 15.062 1 95.38 777 SER B C 1
ATOM 13928 O O . SER B 1 777 ? -5.867 -13.086 15.344 1 95.38 777 SER B O 1
ATOM 13930 N N . LYS B 1 778 ? -4.262 -12.695 13.859 1 95.69 778 LYS B N 1
ATOM 13931 C CA . LYS B 1 778 ? -5.203 -12.32 12.812 1 95.69 778 LYS B CA 1
ATOM 13932 C C . LYS B 1 778 ? -5.66 -13.539 12.016 1 95.69 778 LYS B C 1
ATOM 13934 O O . LYS B 1 778 ? -6.547 -13.438 11.172 1 95.69 778 LYS B O 1
ATOM 13939 N N . LEU B 1 779 ? -5.148 -14.703 12.281 1 96.38 779 LEU B N 1
ATOM 13940 C CA . LEU B 1 779 ? -5.453 -15.914 11.531 1 96.38 779 LEU B CA 1
ATOM 13941 C C . LEU B 1 779 ? -6.469 -16.781 12.273 1 96.38 779 LEU B C 1
ATOM 13943 O O . LEU B 1 779 ? -6.199 -17.234 13.383 1 96.38 779 LEU B O 1
ATOM 13947 N N . PRO B 1 780 ? -7.602 -17.031 11.68 1 95.12 780 PRO B N 1
ATOM 13948 C CA . PRO B 1 780 ? -8.633 -17.844 12.336 1 95.12 780 PRO B CA 1
ATOM 13949 C C . PRO B 1 780 ? -8.141 -19.234 12.742 1 95.12 780 PRO B C 1
ATOM 13951 O O . PRO B 1 780 ? -8.547 -19.75 13.781 1 95.12 780 PRO B O 1
ATOM 13954 N N . SER B 1 781 ? -7.234 -19.844 11.984 1 95.69 781 SER B N 1
ATOM 13955 C CA . SER B 1 781 ? -6.766 -21.188 12.289 1 95.69 781 SER B CA 1
ATOM 13956 C C . SER B 1 781 ? -5.977 -21.219 13.594 1 95.69 781 SER B C 1
ATOM 13958 O O . SER B 1 781 ? -5.773 -22.281 14.18 1 95.69 781 SER B O 1
ATOM 13960 N N . ALA B 1 782 ? -5.52 -20.078 14.039 1 96.38 782 ALA B N 1
ATOM 13961 C CA . ALA B 1 782 ? -4.723 -20 15.266 1 96.38 782 ALA B CA 1
ATOM 13962 C C . ALA B 1 782 ? -5.598 -19.641 16.469 1 96.38 782 ALA B C 1
ATOM 13964 O O . ALA B 1 782 ? -5.156 -19.734 17.609 1 96.38 782 ALA B O 1
ATOM 13965 N N . TRP B 1 783 ? -6.844 -19.266 16.188 1 94.12 783 TRP B N 1
ATOM 13966 C CA . TRP B 1 783 ? -7.719 -18.828 17.266 1 94.12 783 TRP B CA 1
ATOM 13967 C C . TRP B 1 783 ? -8.016 -19.969 18.234 1 94.12 783 TRP B C 1
ATOM 13969 O O . TRP B 1 783 ? -8.367 -21.078 17.812 1 94.12 783 TRP B O 1
ATOM 13979 N N . ARG B 1 784 ? -7.895 -19.719 19.5 1 90.19 784 ARG B N 1
ATOM 13980 C CA . ARG B 1 784 ? -8.227 -20.656 20.578 1 90.19 784 ARG B CA 1
ATOM 13981 C C . ARG B 1 784 ? -7.367 -21.922 20.484 1 90.19 784 ARG B C 1
ATOM 13983 O O . ARG B 1 784 ? -7.816 -23 20.859 1 90.19 784 ARG B O 1
ATOM 13990 N N . LYS B 1 785 ? -6.262 -21.844 19.797 1 91.06 785 LYS B N 1
ATOM 13991 C CA . LYS B 1 785 ? -5.293 -22.922 19.734 1 91.06 785 LYS B CA 1
ATOM 13992 C C . LYS B 1 785 ? -4.086 -22.641 20.641 1 91.06 785 LYS B C 1
ATOM 13994 O O . LYS B 1 785 ? -3.834 -21.484 20.984 1 91.06 785 LYS B O 1
ATOM 13999 N N . GLU B 1 786 ? -3.471 -23.672 21 1 91.44 786 GLU B N 1
ATOM 14000 C CA . GLU B 1 786 ? -2.232 -23.516 21.75 1 91.44 786 GLU B CA 1
ATOM 14001 C C . GLU B 1 786 ? -1.087 -23.062 20.844 1 91.44 786 GLU B C 1
ATOM 14003 O O . GLU B 1 786 ? -0.708 -23.781 19.922 1 91.44 786 GLU B O 1
ATOM 14008 N N . LEU B 1 787 ? -0.638 -21.906 21.109 1 94.25 787 LEU B N 1
ATOM 14009 C CA . LEU B 1 787 ? 0.458 -21.344 20.328 1 94.25 787 LEU B CA 1
ATOM 14010 C C . LEU B 1 787 ? 1.8 -21.609 21 1 94.25 787 LEU B C 1
ATOM 14012 O O . LEU B 1 787 ? 1.969 -21.328 22.188 1 94.25 787 LEU B O 1
ATOM 14016 N N . ASN B 1 788 ? 2.719 -22.219 20.312 1 94.94 788 ASN B N 1
ATOM 14017 C CA . ASN B 1 788 ? 4.098 -22.391 20.766 1 94.94 788 ASN B CA 1
ATOM 14018 C C . ASN B 1 788 ? 5.035 -21.391 20.078 1 94.94 788 ASN B C 1
ATOM 14020 O O . ASN B 1 788 ? 5.434 -21.594 18.938 1 94.94 788 ASN B O 1
ATOM 14024 N N . CYS B 1 789 ? 5.348 -20.375 20.844 1 94.44 789 CYS B N 1
ATOM 14025 C CA . CYS B 1 789 ? 6.227 -19.359 20.281 1 94.44 789 CYS B CA 1
ATOM 14026 C C . CYS B 1 789 ? 7.586 -19.375 20.969 1 94.44 789 CYS B C 1
ATOM 14028 O O . CYS B 1 789 ? 7.668 -19.375 22.203 1 94.44 789 CYS B O 1
ATOM 14030 N N . GLY B 1 790 ? 8.648 -19.547 20.203 1 92.31 790 GLY B N 1
ATOM 14031 C CA . GLY B 1 790 ? 9.992 -19.578 20.75 1 92.31 790 GLY B CA 1
ATOM 14032 C C . GLY B 1 790 ? 10.992 -18.812 19.906 1 92.31 790 GLY B C 1
ATOM 14033 O O . GLY B 1 790 ? 10.844 -18.734 18.672 1 92.31 790 GLY B O 1
ATOM 14034 N N . ILE B 1 791 ? 11.945 -18.25 20.516 1 86.5 791 ILE B N 1
ATOM 14035 C CA . ILE B 1 791 ? 12.992 -17.5 19.844 1 86.5 791 ILE B CA 1
ATOM 14036 C C . ILE B 1 791 ? 14.078 -18.438 19.328 1 86.5 791 ILE B C 1
ATOM 14038 O O . ILE B 1 791 ? 14.453 -19.391 20.031 1 86.5 791 ILE B O 1
ATOM 14042 N N . ASP B 1 792 ? 14.406 -18.234 18.109 1 78.88 792 ASP B N 1
ATOM 14043 C CA . ASP B 1 792 ? 15.539 -18.953 17.547 1 78.88 792 ASP B CA 1
ATOM 14044 C C . ASP B 1 792 ? 16.859 -18.328 17.984 1 78.88 792 ASP B C 1
ATOM 14046 O O . ASP B 1 792 ? 17.188 -17.219 17.562 1 78.88 792 ASP B O 1
ATOM 14050 N N . GLU B 1 793 ? 17.641 -18.938 18.828 1 71.62 793 GLU B N 1
ATOM 14051 C CA . GLU B 1 793 ? 18.875 -18.359 19.344 1 71.62 793 GLU B CA 1
ATOM 14052 C C . GLU B 1 793 ? 20.062 -18.703 18.453 1 71.62 793 GLU B C 1
ATOM 14054 O O . GLU B 1 793 ? 21.062 -17.984 18.438 1 71.62 793 GLU B O 1
ATOM 14059 N N . ALA B 1 794 ? 19.969 -19.703 17.766 1 63.97 794 ALA B N 1
ATOM 14060 C CA . ALA B 1 794 ? 21.203 -20.078 17.062 1 63.97 794 ALA B CA 1
ATOM 14061 C C . ALA B 1 794 ? 20.891 -20.484 15.625 1 63.97 794 ALA B C 1
ATOM 14063 O O . ALA B 1 794 ? 21.812 -20.625 14.812 1 63.97 794 ALA B O 1
ATOM 14064 N N . GLY B 1 795 ? 19.781 -20.453 15.289 1 67.5 795 GLY B N 1
ATOM 14065 C CA . GLY B 1 795 ? 19.484 -21 13.977 1 67.5 795 GLY B CA 1
ATOM 14066 C C . GLY B 1 795 ? 19.391 -19.922 12.898 1 67.5 795 GLY B C 1
ATOM 14067 O O . GLY B 1 795 ? 20.016 -18.875 13.008 1 67.5 795 GLY B O 1
ATOM 14068 N N . ARG B 1 796 ? 18.938 -20.25 11.719 1 72.25 796 ARG B N 1
ATOM 14069 C CA . ARG B 1 796 ? 18.766 -19.438 10.523 1 72.25 796 ARG B CA 1
ATOM 14070 C C . ARG B 1 796 ? 18.016 -18.141 10.828 1 72.25 796 ARG B C 1
ATOM 14072 O O . ARG B 1 796 ? 18.25 -17.109 10.195 1 72.25 796 ARG B O 1
ATOM 14079 N N . TRP B 1 797 ? 17.312 -18.234 11.891 1 78.31 797 TRP B N 1
ATOM 14080 C CA . TRP B 1 797 ? 16.453 -17.094 12.203 1 78.31 797 TRP B CA 1
ATOM 14081 C C . TRP B 1 797 ? 16.875 -16.438 13.516 1 78.31 797 TRP B C 1
ATOM 14083 O O . TRP B 1 797 ? 16.031 -16.078 14.336 1 78.31 797 TRP B O 1
ATOM 14093 N N . LYS B 1 798 ? 18.094 -16.391 13.711 1 84.31 798 LYS B N 1
ATOM 14094 C CA . LYS B 1 798 ? 18.578 -15.805 14.945 1 84.31 798 LYS B CA 1
ATOM 14095 C C . LYS B 1 798 ? 17.938 -14.438 15.195 1 84.31 798 LYS B C 1
ATOM 14097 O O . LYS B 1 798 ? 17.938 -13.578 14.312 1 84.31 798 LYS B O 1
ATOM 14102 N N . GLY B 1 799 ? 17.359 -14.312 16.344 1 88.12 799 GLY B N 1
ATOM 14103 C CA . GLY B 1 799 ? 16.75 -13.055 16.75 1 88.12 799 GLY B CA 1
ATOM 14104 C C . GLY B 1 799 ? 15.266 -12.969 16.453 1 88.12 799 GLY B C 1
ATOM 14105 O O . GLY B 1 799 ? 14.594 -12.031 16.875 1 88.12 799 GLY B O 1
ATOM 14106 N N . LEU B 1 800 ? 14.758 -13.938 15.734 1 95 800 LEU B N 1
ATOM 14107 C CA . LEU B 1 800 ? 13.344 -13.953 15.383 1 95 800 LEU B CA 1
ATOM 14108 C C . LEU B 1 800 ? 12.578 -14.969 16.219 1 95 800 LEU B C 1
ATOM 14110 O O . LEU B 1 800 ? 13.188 -15.758 16.953 1 95 800 LEU B O 1
ATOM 14114 N N . VAL B 1 801 ? 11.312 -14.859 16.234 1 96.19 801 VAL B N 1
ATOM 14115 C CA . VAL B 1 801 ? 10.422 -15.742 16.969 1 96.19 801 VAL B CA 1
ATOM 14116 C C . VAL B 1 801 ? 9.578 -16.562 16 1 96.19 801 VAL B C 1
ATOM 14118 O O . VAL B 1 801 ? 9.055 -16.031 15.023 1 96.19 801 VAL B O 1
ATOM 14121 N N . THR B 1 802 ? 9.531 -17.875 16.203 1 96.19 802 THR B N 1
ATOM 14122 C CA . THR B 1 802 ? 8.664 -18.766 15.438 1 96.19 802 THR B CA 1
ATOM 14123 C C . THR B 1 802 ? 7.461 -19.188 16.281 1 96.19 802 THR B C 1
ATOM 14125 O O . THR B 1 802 ? 7.621 -19.734 17.375 1 96.19 802 THR B O 1
ATOM 14128 N N . CYS B 1 803 ? 6.297 -18.875 15.812 1 96.75 803 CYS B N 1
ATOM 14129 C CA . CYS B 1 803 ? 5.059 -19.328 16.438 1 96.75 803 CYS B CA 1
ATOM 14130 C C . CYS B 1 803 ? 4.426 -20.469 15.648 1 96.75 803 CYS B C 1
ATOM 14132 O O . CYS B 1 803 ? 4.172 -20.328 14.453 1 96.75 803 CYS B O 1
ATOM 14134 N N . SER B 1 804 ? 4.164 -21.641 16.297 1 96.62 804 SER B N 1
ATOM 14135 C CA . SER B 1 804 ? 3.594 -22.812 15.656 1 96.62 804 SER B CA 1
ATOM 14136 C C . SER B 1 804 ? 2.305 -23.25 16.344 1 96.62 804 SER B C 1
ATOM 14138 O O . SER B 1 804 ? 2.172 -23.109 17.562 1 96.62 804 SER B O 1
ATOM 14140 N N . TRP B 1 805 ? 1.332 -23.703 15.609 1 96.56 805 TRP B N 1
ATOM 14141 C CA . TRP B 1 805 ? 0.077 -24.219 16.141 1 96.56 805 TRP B CA 1
ATOM 14142 C C . TRP B 1 805 ? -0.48 -25.328 15.242 1 96.56 805 TRP B C 1
ATOM 14144 O O . TRP B 1 805 ? -0.143 -25.391 14.062 1 96.56 805 TRP B O 1
ATOM 14154 N N . GLU B 1 806 ? -1.224 -26.25 15.789 1 94.81 806 GLU B N 1
ATOM 14155 C CA . GLU B 1 806 ? -1.943 -27.25 15.008 1 94.81 806 GLU B CA 1
ATOM 14156 C C . GLU B 1 806 ? -3.127 -26.625 14.273 1 94.81 806 GLU B C 1
ATOM 14158 O O . GLU B 1 806 ? -4.117 -26.234 14.898 1 94.81 806 GLU B O 1
ATOM 14163 N N . SER B 1 807 ? -3.068 -26.469 12.992 1 90.5 807 SER B N 1
ATOM 14164 C CA . SER B 1 807 ? -4.008 -25.641 12.227 1 90.5 807 SER B CA 1
ATOM 14165 C C . SER B 1 807 ? -5.328 -26.375 12.016 1 90.5 807 SER B C 1
ATOM 14167 O O . SER B 1 807 ? -6.355 -25.75 11.742 1 90.5 807 SER B O 1
ATOM 14169 N N . GLY B 1 808 ? -5.379 -27.625 12.094 1 86 808 GLY B N 1
ATOM 14170 C CA . GLY B 1 808 ? -6.656 -28.328 12.031 1 86 808 GLY B CA 1
ATOM 14171 C C . GLY B 1 808 ? -6.871 -29.047 10.719 1 86 808 GLY B C 1
ATOM 14172 O O . GLY B 1 808 ? -6.051 -28.953 9.805 1 86 808 GLY B O 1
ATOM 14173 N N . ALA B 1 809 ? -8.023 -29.703 10.523 1 84.81 809 ALA B N 1
ATOM 14174 C CA . ALA B 1 809 ? -8.328 -30.578 9.398 1 84.81 809 ALA B CA 1
ATOM 14175 C C . ALA B 1 809 ? -8.641 -29.766 8.141 1 84.81 809 ALA B C 1
ATOM 14177 O O . ALA B 1 809 ? -8.352 -30.219 7.023 1 84.81 809 ALA B O 1
ATOM 14178 N N . ASP B 1 810 ? -9.086 -28.578 8.328 1 85.38 810 ASP B N 1
ATOM 14179 C CA . ASP B 1 810 ? -9.461 -27.75 7.188 1 85.38 810 ASP B CA 1
ATOM 14180 C C . ASP B 1 810 ? -8.242 -27.078 6.559 1 85.38 810 ASP B C 1
ATOM 14182 O O . ASP B 1 810 ? -8.32 -26.516 5.465 1 85.38 810 ASP B O 1
ATOM 14186 N N . MET B 1 811 ? -7.141 -27.281 7.238 1 91.62 811 MET B N 1
ATOM 14187 C CA . MET B 1 811 ? -5.93 -26.609 6.77 1 91.62 811 MET B CA 1
ATOM 14188 C C . MET B 1 811 ? -4.941 -27.609 6.191 1 91.62 811 MET B C 1
ATOM 14190 O O . MET B 1 811 ? -3.785 -27.266 5.93 1 91.62 811 MET B O 1
ATOM 14194 N N . ILE B 1 812 ? -5.355 -28.875 5.992 1 89.44 812 ILE B N 1
ATOM 14195 C CA . ILE B 1 812 ? -4.484 -29.906 5.422 1 89.44 812 ILE B CA 1
ATOM 14196 C C . ILE B 1 812 ? -4.242 -29.609 3.943 1 89.44 812 ILE B C 1
ATOM 14198 O O . ILE B 1 812 ? -5.191 -29.469 3.17 1 89.44 812 ILE B O 1
ATOM 14202 N N . PRO B 1 813 ? -3.041 -29.484 3.541 1 90.25 813 PRO B N 1
ATOM 14203 C CA . PRO B 1 813 ? -2.727 -29.203 2.139 1 90.25 813 PRO B CA 1
ATOM 14204 C C . PRO B 1 813 ? -2.936 -30.406 1.235 1 90.25 813 PRO B C 1
ATOM 14206 O O . PRO B 1 813 ? -3.135 -31.531 1.728 1 90.25 813 PRO B O 1
ATOM 14209 N N . TYR B 1 814 ? -2.951 -30.125 -0.092 1 83.69 814 TYR B N 1
ATOM 14210 C CA . TYR B 1 814 ? -3.156 -31.141 -1.121 1 83.69 814 TYR B CA 1
ATOM 14211 C C . TYR B 1 814 ? -2.195 -30.938 -2.285 1 83.69 814 TYR B C 1
ATOM 14213 O O . TYR B 1 814 ? -2.119 -29.844 -2.852 1 83.69 814 TYR B O 1
ATOM 14221 N N . PRO B 1 815 ? -1.365 -31.891 -2.613 1 83.06 815 PRO B N 1
ATOM 14222 C CA . PRO B 1 815 ? -0.345 -31.734 -3.652 1 83.06 815 PRO B CA 1
ATOM 14223 C C . PRO B 1 815 ? -0.932 -31.734 -5.062 1 83.06 815 PRO B C 1
ATOM 14225 O O . PRO B 1 815 ? -0.233 -31.422 -6.027 1 83.06 815 PRO B O 1
ATOM 14228 N N . GLY B 1 816 ? -2.195 -31.984 -5.215 1 75.5 816 GLY B N 1
ATOM 14229 C CA . GLY B 1 816 ? -2.803 -32.062 -6.531 1 75.5 816 GLY B CA 1
ATOM 14230 C C . GLY B 1 816 ? -2.936 -33.469 -7.051 1 75.5 816 GLY B C 1
ATOM 14231 O O . GLY B 1 816 ? -2.385 -34.406 -6.465 1 75.5 816 GLY B O 1
ATOM 14232 N N . GLY B 1 817 ? -3.695 -33.688 -8.031 1 68.56 817 GLY B N 1
ATOM 14233 C CA . GLY B 1 817 ? -3.877 -35 -8.641 1 68.56 817 GLY B CA 1
ATOM 14234 C C . GLY B 1 817 ? -5.152 -35.688 -8.211 1 68.56 817 GLY B C 1
ATOM 14235 O O . GLY B 1 817 ? -6.043 -35.062 -7.629 1 68.56 817 GLY B O 1
ATOM 14236 N N . ARG B 1 818 ? -5.332 -36.875 -8.594 1 57.81 818 ARG B N 1
ATOM 14237 C CA . ARG B 1 818 ? -6.535 -37.656 -8.273 1 57.81 818 ARG B CA 1
ATOM 14238 C C . ARG B 1 818 ? -6.641 -37.875 -6.77 1 57.81 818 ARG B C 1
ATOM 14240 O O . ARG B 1 818 ? -5.633 -38.125 -6.102 1 57.81 818 ARG B O 1
ATOM 14247 N N . PRO B 1 819 ? -7.762 -37.5 -6.035 1 56.09 819 PRO B N 1
ATOM 14248 C CA . PRO B 1 819 ? -7.996 -37.406 -4.594 1 56.09 819 PRO B CA 1
ATOM 14249 C C . PRO B 1 819 ? -7.379 -38.562 -3.82 1 56.09 819 PRO B C 1
ATOM 14251 O O . PRO B 1 819 ? -6.914 -38.375 -2.691 1 56.09 819 PRO B O 1
ATOM 14254 N N . LYS B 1 820 ? -7.371 -39.781 -4.262 1 51.44 820 LYS B N 1
ATOM 14255 C CA . LYS B 1 820 ? -7.152 -40.906 -3.379 1 51.44 820 LYS B CA 1
ATOM 14256 C C . LYS B 1 820 ? -5.66 -41.156 -3.158 1 51.44 820 LYS B C 1
ATOM 14258 O O . LYS B 1 820 ? -5.273 -42.125 -2.502 1 51.44 820 LYS B O 1
ATOM 14263 N N . GLN B 1 821 ? -4.793 -40.375 -3.719 1 55.34 821 GLN B N 1
ATOM 14264 C CA . GLN B 1 821 ? -3.398 -40.781 -3.568 1 55.34 821 GLN B CA 1
ATOM 14265 C C . GLN B 1 821 ? -2.676 -39.906 -2.557 1 55.34 821 GLN B C 1
ATOM 14267 O O . GLN B 1 821 ? -2.875 -38.688 -2.533 1 55.34 821 GLN B O 1
ATOM 14272 N N . PRO B 1 822 ? -1.842 -40.562 -1.647 1 62.91 822 PRO B N 1
ATOM 14273 C CA . PRO B 1 822 ? -1.122 -39.938 -0.553 1 62.91 822 PRO B CA 1
ATOM 14274 C C . PRO B 1 822 ? -0.055 -38.938 -1.047 1 62.91 822 PRO B C 1
ATOM 14276 O O . PRO B 1 822 ? 0.331 -39 -2.219 1 62.91 822 PRO B O 1
ATOM 14279 N N . TRP B 1 823 ? 0.366 -37.969 -0.234 1 75.44 823 TRP B N 1
ATOM 14280 C CA . TRP B 1 823 ? 1.48 -37.031 -0.435 1 75.44 823 TRP B CA 1
ATOM 14281 C C . TRP B 1 823 ? 2.77 -37.812 -0.725 1 75.44 823 TRP B C 1
ATOM 14283 O O . TRP B 1 823 ? 3.525 -37.438 -1.627 1 75.44 823 TRP B O 1
ATOM 14293 N N . LEU B 1 824 ? 2.953 -38.812 0.093 1 81.12 824 LEU B N 1
ATOM 14294 C CA . LEU B 1 824 ? 4.258 -39.469 0.133 1 81.12 824 LEU B CA 1
ATOM 14295 C C . LEU B 1 824 ? 4.109 -40.969 0.266 1 81.12 824 LEU B C 1
ATOM 14297 O O . LEU B 1 824 ? 3.303 -41.469 1.067 1 81.12 824 LEU B O 1
ATOM 14301 N N . SER B 1 825 ? 4.75 -41.719 -0.667 1 80.69 825 SER B N 1
ATOM 14302 C CA . SER B 1 825 ? 4.883 -43.156 -0.543 1 80.69 825 SER B CA 1
ATOM 14303 C C . SER B 1 825 ? 6.305 -43.562 -0.167 1 80.69 825 SER B C 1
ATOM 14305 O O . SER B 1 825 ? 7.258 -43.188 -0.867 1 80.69 825 SER B O 1
ATOM 14307 N N . VAL B 1 826 ? 6.453 -44.156 1.006 1 84.38 826 VAL B N 1
ATOM 14308 C CA . VAL B 1 826 ? 7.77 -44.562 1.494 1 84.38 826 VAL B CA 1
ATOM 14309 C C . VAL B 1 826 ? 7.812 -46.062 1.689 1 84.38 826 VAL B C 1
ATOM 14311 O O . VAL B 1 826 ? 6.898 -46.656 2.279 1 84.38 826 VAL B O 1
ATOM 14314 N N . SER B 1 827 ? 8.812 -46.688 1.056 1 82.19 827 SER B N 1
ATOM 14315 C CA . SER B 1 827 ? 9.078 -48.094 1.266 1 82.19 827 SER B CA 1
ATOM 14316 C C . SER B 1 827 ? 10.477 -48.312 1.836 1 82.19 827 SER B C 1
ATOM 14318 O O . SER B 1 827 ? 11.453 -47.75 1.336 1 82.19 827 SER B O 1
ATOM 14320 N N . THR B 1 828 ? 10.531 -49.062 2.959 1 83.25 828 THR B N 1
ATOM 14321 C CA . THR B 1 828 ? 11.812 -49.375 3.594 1 83.25 828 THR B CA 1
ATOM 14322 C C . THR B 1 828 ? 12.055 -50.875 3.656 1 83.25 828 THR B C 1
ATOM 14324 O O . THR B 1 828 ? 11.117 -51.656 3.867 1 83.25 828 THR B O 1
ATOM 14327 N N . GLN B 1 829 ? 13.328 -51.25 3.338 1 81.38 829 GLN B N 1
ATOM 14328 C CA . GLN B 1 829 ? 13.711 -52.656 3.379 1 81.38 829 GLN B CA 1
ATOM 14329 C C . GLN B 1 829 ? 15.117 -52.812 3.941 1 81.38 829 GLN B C 1
ATOM 14331 O O . GLN B 1 829 ? 16.047 -52.125 3.529 1 81.38 829 GLN B O 1
ATOM 14336 N N . ARG B 1 830 ? 15.148 -53.625 4.941 1 80.06 830 ARG B N 1
ATOM 14337 C CA . ARG B 1 830 ? 16.484 -54 5.406 1 80.06 830 ARG B CA 1
ATOM 14338 C C . ARG B 1 830 ? 17.109 -55.031 4.477 1 80.06 830 ARG B C 1
ATOM 14340 O O . ARG B 1 830 ? 16.562 -56.125 4.258 1 80.06 830 ARG B O 1
ATOM 14347 N N . THR B 1 831 ? 18.203 -54.781 3.896 1 77.44 831 THR B N 1
ATOM 14348 C CA . THR B 1 831 ? 18.828 -55.656 2.902 1 77.44 831 THR B CA 1
ATOM 14349 C C . THR B 1 831 ? 20.016 -56.406 3.504 1 77.44 831 THR B C 1
ATOM 14351 O O . THR B 1 831 ? 20.5 -57.375 2.928 1 77.44 831 THR B O 1
ATOM 14354 N N . GLY B 1 832 ? 20.5 -56 4.582 1 74.62 832 GLY B N 1
ATOM 14355 C CA . GLY B 1 832 ? 21.578 -56.625 5.316 1 74.62 832 GLY B CA 1
ATOM 14356 C C . GLY B 1 832 ? 21.594 -56.25 6.789 1 74.62 832 GLY B C 1
ATOM 14357 O O . GLY B 1 832 ? 20.719 -55.531 7.262 1 74.62 832 GLY B O 1
ATOM 14358 N N . PHE B 1 833 ? 22.578 -56.812 7.434 1 71 833 PHE B N 1
ATOM 14359 C CA . PHE B 1 833 ? 22.672 -56.562 8.867 1 71 833 PHE B CA 1
ATOM 14360 C C . PHE B 1 833 ? 22.828 -55.062 9.133 1 71 833 PHE B C 1
ATOM 14362 O O . PHE B 1 833 ? 22.234 -54.531 10.078 1 71 833 PHE B O 1
ATOM 14369 N N . THR B 1 834 ? 23.594 -54.406 8.195 1 72.88 834 THR B N 1
ATOM 14370 C CA . THR B 1 834 ? 23.797 -52.969 8.352 1 72.88 834 THR B CA 1
ATOM 14371 C C . THR B 1 834 ? 23.391 -52.219 7.086 1 72.88 834 THR B C 1
ATOM 14373 O O . THR B 1 834 ? 23.922 -51.156 6.801 1 72.88 834 THR B O 1
ATOM 14376 N N . LYS B 1 835 ? 22.609 -52.781 6.266 1 76.44 835 LYS B N 1
ATOM 14377 C CA . LYS B 1 835 ? 22.188 -52.156 5.02 1 76.44 835 LYS B CA 1
ATOM 14378 C C . LYS B 1 835 ? 20.672 -52.094 4.922 1 76.44 835 LYS B C 1
ATOM 14380 O O . LYS B 1 835 ? 19.969 -53 5.34 1 76.44 835 LYS B O 1
ATOM 14385 N N . ALA B 1 836 ? 20.297 -50.969 4.523 1 79.12 836 ALA B N 1
ATOM 14386 C CA . ALA B 1 836 ? 18.859 -50.781 4.332 1 79.12 836 ALA B CA 1
ATOM 14387 C C . ALA B 1 836 ? 18.578 -50 3.041 1 79.12 836 ALA B C 1
ATOM 14389 O O . ALA B 1 836 ? 19.438 -49.25 2.561 1 79.12 836 ALA B O 1
ATOM 14390 N N . ARG B 1 837 ? 17.5 -50.281 2.469 1 82.31 837 ARG B N 1
ATOM 14391 C CA . ARG B 1 837 ? 17.031 -49.594 1.267 1 82.31 837 ARG B CA 1
ATOM 14392 C C . ARG B 1 837 ? 15.766 -48.812 1.556 1 82.31 837 ARG B C 1
ATOM 14394 O O . ARG B 1 837 ? 14.836 -49.312 2.197 1 82.31 837 ARG B O 1
ATOM 14401 N N . ILE B 1 838 ? 15.844 -47.562 1.187 1 83.88 838 ILE B N 1
ATOM 14402 C CA . ILE B 1 838 ? 14.688 -46.688 1.353 1 83.88 838 ILE B CA 1
ATOM 14403 C C . ILE B 1 838 ? 14.242 -46.156 -0.01 1 83.88 838 ILE B C 1
ATOM 14405 O O . ILE B 1 838 ? 15.047 -45.625 -0.772 1 83.88 838 ILE B O 1
ATOM 14409 N N . GLU B 1 839 ? 13 -46.375 -0.333 1 84 839 GLU B N 1
ATOM 14410 C CA . GLU B 1 839 ? 12.391 -45.875 -1.559 1 84 839 GLU B CA 1
ATOM 14411 C C . GLU B 1 839 ? 11.289 -44.844 -1.25 1 84 839 GLU B C 1
ATOM 14413 O O . GLU B 1 839 ? 10.391 -45.125 -0.458 1 84 839 GLU B O 1
ATOM 14418 N N . VAL B 1 840 ? 11.469 -43.719 -1.868 1 86.5 840 VAL B N 1
ATOM 14419 C CA . VAL B 1 840 ? 10.516 -42.656 -1.594 1 86.5 840 VAL B CA 1
ATOM 14420 C C . VAL B 1 840 ? 9.969 -42.094 -2.908 1 86.5 840 VAL B C 1
ATOM 14422 O O . VAL B 1 840 ? 10.727 -41.906 -3.869 1 86.5 840 VAL B O 1
ATOM 14425 N N . GLU B 1 841 ? 8.664 -41.906 -2.955 1 83.56 841 GLU B N 1
ATOM 14426 C CA . GLU B 1 841 ? 8.008 -41.25 -4.07 1 83.56 841 GLU B CA 1
ATOM 14427 C C . GLU B 1 841 ? 7.012 -40.188 -3.576 1 83.56 841 GLU B C 1
ATOM 14429 O O . GLU B 1 841 ? 6.078 -40.531 -2.84 1 83.56 841 GLU B O 1
ATOM 14434 N N . GLY B 1 842 ? 7.32 -39 -3.898 1 84.44 842 GLY B N 1
ATOM 14435 C CA . GLY B 1 842 ? 6.395 -37.906 -3.586 1 84.44 842 GLY B CA 1
ATOM 14436 C C . GLY B 1 842 ? 5.523 -37.531 -4.762 1 84.44 842 GLY B C 1
ATOM 14437 O O . GLY B 1 842 ? 6.012 -37.375 -5.887 1 84.44 842 GLY B O 1
ATOM 14438 N N . LYS B 1 843 ? 4.254 -37.344 -4.453 1 85.25 843 LYS B N 1
ATOM 14439 C CA . LYS B 1 843 ? 3.336 -36.906 -5.496 1 85.25 843 LYS B CA 1
ATOM 14440 C C . LYS B 1 843 ? 3.59 -35.438 -5.863 1 85.25 843 LYS B C 1
ATOM 14442 O O . LYS B 1 843 ? 3.543 -34.562 -5 1 85.25 843 LYS B O 1
ATOM 14447 N N . ASN B 1 844 ? 3.844 -35.188 -7.16 1 86.5 844 ASN B N 1
ATOM 14448 C CA . ASN B 1 844 ? 4.125 -33.844 -7.664 1 86.5 844 ASN B CA 1
ATOM 14449 C C . ASN B 1 844 ? 5.258 -33.188 -6.887 1 86.5 844 ASN B C 1
ATOM 14451 O O . ASN B 1 844 ? 5.18 -32 -6.559 1 86.5 844 ASN B O 1
ATOM 14455 N N . ALA B 1 845 ? 6.168 -34 -6.41 1 89.31 845 ALA B N 1
ATOM 14456 C CA . ALA B 1 845 ? 7.34 -33.5 -5.699 1 89.31 845 ALA B CA 1
ATOM 14457 C C . ALA B 1 845 ? 8.625 -33.812 -6.453 1 89.31 845 ALA B C 1
ATOM 14459 O O . ALA B 1 845 ? 8.711 -34.875 -7.121 1 89.31 845 ALA B O 1
ATOM 14460 N N . ARG B 1 846 ? 9.594 -32.875 -6.305 1 90.38 846 ARG B N 1
ATOM 14461 C CA . ARG B 1 846 ? 10.883 -33.094 -6.949 1 90.38 846 ARG B CA 1
ATOM 14462 C C . ARG B 1 846 ? 12.023 -32.938 -5.953 1 90.38 846 ARG B C 1
ATOM 14464 O O . ARG B 1 846 ? 13.195 -33.062 -6.316 1 90.38 846 ARG B O 1
ATOM 14471 N N . SER B 1 847 ? 11.688 -32.625 -4.797 1 93.19 847 SER B N 1
ATOM 14472 C CA . SER B 1 847 ? 12.711 -32.469 -3.768 1 93.19 847 SER B CA 1
ATOM 14473 C C . SER B 1 847 ? 12.328 -33.219 -2.494 1 93.19 847 SER B C 1
ATOM 14475 O O . SER B 1 847 ? 11.25 -33 -1.939 1 93.19 847 SER B O 1
ATOM 14477 N N . CYS B 1 848 ? 13.203 -34.094 -2.117 1 92.75 848 CYS B N 1
ATOM 14478 C CA . CYS B 1 848 ? 12.992 -34.844 -0.894 1 92.75 848 CYS B CA 1
ATOM 14479 C C . CYS B 1 848 ? 14.242 -34.844 -0.028 1 92.75 848 CYS B C 1
ATOM 14481 O O . CYS B 1 848 ? 15.336 -34.531 -0.506 1 92.75 848 CYS B O 1
ATOM 14483 N N . ARG B 1 849 ? 14.016 -35.188 1.229 1 91.44 849 ARG B N 1
ATOM 14484 C CA . ARG B 1 849 ? 15.094 -35.188 2.209 1 91.44 849 ARG B CA 1
ATOM 14485 C C . ARG B 1 849 ? 15.039 -36.438 3.078 1 91.44 849 ARG B C 1
ATOM 14487 O O . ARG B 1 849 ? 13.953 -36.906 3.432 1 91.44 849 ARG B O 1
ATOM 14494 N N . PHE B 1 850 ? 16.172 -36.906 3.35 1 86.5 850 PHE B N 1
ATOM 14495 C CA . PHE B 1 850 ? 16.328 -38.031 4.293 1 86.5 850 PHE B CA 1
ATOM 14496 C C . PHE B 1 850 ? 17.078 -37.562 5.539 1 86.5 850 PHE B C 1
ATOM 14498 O O . PHE B 1 850 ? 18.234 -37.125 5.457 1 86.5 850 PHE B O 1
ATOM 14505 N N . TYR B 1 851 ? 16.328 -37.594 6.605 1 85.62 851 TYR B N 1
ATOM 14506 C CA . TYR B 1 851 ? 16.922 -37.219 7.891 1 85.62 851 TYR B CA 1
ATOM 14507 C C . TYR B 1 851 ? 17.344 -38.469 8.664 1 85.62 851 TYR B C 1
ATOM 14509 O O . TYR B 1 851 ? 16.547 -39.375 8.891 1 85.62 851 TYR B O 1
ATOM 14517 N N . PHE B 1 852 ? 18.562 -38.406 9.078 1 80.38 852 PHE B N 1
ATOM 14518 C CA . PHE B 1 852 ? 19.078 -39.531 9.852 1 80.38 852 PHE B CA 1
ATOM 14519 C C . PHE B 1 852 ? 19.438 -39.094 11.266 1 80.38 852 PHE B C 1
ATOM 14521 O O . PHE B 1 852 ? 20.078 -38.062 11.461 1 80.38 852 PHE B O 1
ATOM 14528 N N . ASP B 1 853 ? 18.969 -39.781 12.258 1 72.56 853 ASP B N 1
ATOM 14529 C CA . ASP B 1 853 ? 19.281 -39.469 13.641 1 72.56 853 ASP B CA 1
ATOM 14530 C C . ASP B 1 853 ? 20.703 -39.875 14.008 1 72.56 853 ASP B C 1
ATOM 14532 O O . ASP B 1 853 ? 21.328 -39.25 14.859 1 72.56 853 ASP B O 1
ATOM 14536 N N . GLN B 1 854 ? 21.203 -41.094 13.516 1 61.12 854 GLN B N 1
ATOM 14537 C CA . GLN B 1 854 ? 22.531 -41.562 13.844 1 61.12 854 GLN B CA 1
ATOM 14538 C C . GLN B 1 854 ? 23.562 -41.156 12.797 1 61.12 854 GLN B C 1
ATOM 14540 O O . GLN B 1 854 ? 23.203 -40.844 11.656 1 61.12 854 GLN B O 1
ATOM 14545 N N . THR B 1 855 ? 24.906 -40.719 13.141 1 50.75 855 THR B N 1
ATOM 14546 C CA . THR B 1 855 ? 26 -40.188 12.367 1 50.75 855 THR B CA 1
ATOM 14547 C C . THR B 1 855 ? 26.453 -41.156 11.289 1 50.75 855 THR B C 1
ATOM 14549 O O . THR B 1 855 ? 27.438 -40.906 10.586 1 50.75 855 THR B O 1
ATOM 14552 N N . LEU B 1 856 ? 26.484 -42.469 11.289 1 46.47 856 LEU B N 1
ATOM 14553 C CA . LEU B 1 856 ? 27.453 -43.312 10.609 1 46.47 856 LEU B CA 1
ATOM 14554 C C . LEU B 1 856 ? 27.328 -43.188 9.094 1 46.47 856 LEU B C 1
ATOM 14556 O O . LEU B 1 856 ? 28.328 -43 8.406 1 46.47 856 LEU B O 1
ATOM 14560 N N . ILE B 1 857 ? 26.375 -43.75 8.344 1 46.72 857 ILE B N 1
ATOM 14561 C CA . ILE B 1 857 ? 26.391 -44.75 7.289 1 46.72 857 ILE B CA 1
ATOM 14562 C C . ILE B 1 857 ? 26.453 -44.062 5.922 1 46.72 857 ILE B C 1
ATOM 14564 O O . ILE B 1 857 ? 27.219 -44.5 5.055 1 46.72 857 ILE B O 1
ATOM 14568 N N . VAL B 1 858 ? 26.328 -42.906 5.121 1 49.31 858 VAL B N 1
ATOM 14569 C CA . VAL B 1 858 ? 25.344 -43.094 4.059 1 49.31 858 VAL B CA 1
ATOM 14570 C C . VAL B 1 858 ? 26.047 -43.219 2.713 1 49.31 858 VAL B C 1
ATOM 14572 O O . VAL B 1 858 ? 26.734 -42.281 2.281 1 49.31 858 VAL B O 1
ATOM 14575 N N . GLN B 1 859 ? 26.891 -44.344 2.508 1 53.34 859 GLN B N 1
ATOM 14576 C CA . GLN B 1 859 ? 26.984 -44.5 1.058 1 53.34 859 GLN B CA 1
ATOM 14577 C C . GLN B 1 859 ? 25.609 -44.562 0.423 1 53.34 859 GLN B C 1
ATOM 14579 O O . GLN B 1 859 ? 24.75 -45.344 0.868 1 53.34 859 GLN B O 1
ATOM 14584 N N . VAL B 1 860 ? 25.141 -43.469 -0.063 1 53.25 860 VAL B N 1
ATOM 14585 C CA . VAL B 1 860 ? 23.859 -43.469 -0.743 1 53.25 860 VAL B CA 1
ATOM 14586 C C . VAL B 1 860 ? 24.047 -43.812 -2.219 1 53.25 860 VAL B C 1
ATOM 14588 O O . VAL B 1 860 ? 24.875 -43.188 -2.902 1 53.25 860 VAL B O 1
ATOM 14591 N N . SER B 1 861 ? 23.859 -45.125 -2.531 1 51.75 861 SER B N 1
ATOM 14592 C CA . SER B 1 861 ? 23.812 -45.469 -3.947 1 51.75 861 SER B CA 1
ATOM 14593 C C . SER B 1 861 ? 22.422 -45.25 -4.535 1 51.75 861 SER B C 1
ATOM 14595 O O . SER B 1 861 ? 21.422 -45.625 -3.932 1 51.75 861 SER B O 1
ATOM 14597 N N . LEU B 1 862 ? 22.25 -44.125 -5.32 1 48.81 862 LEU B N 1
ATOM 14598 C CA . LEU B 1 862 ? 21 -43.875 -6.035 1 48.81 862 LEU B CA 1
ATOM 14599 C C . LEU B 1 862 ? 20.859 -44.844 -7.223 1 48.81 862 LEU B C 1
ATOM 14601 O O . LEU B 1 862 ? 21.781 -44.969 -8.023 1 48.81 862 LEU B O 1
ATOM 14605 N N . THR B 1 863 ? 20.531 -46 -7.035 1 40.84 863 THR B N 1
ATOM 14606 C CA . THR B 1 863 ? 20.312 -46.906 -8.172 1 40.84 863 THR B CA 1
ATOM 14607 C C . THR B 1 863 ? 19.219 -46.344 -9.086 1 40.84 863 THR B C 1
ATOM 14609 O O . THR B 1 863 ? 18.062 -46.25 -8.688 1 40.84 863 THR B O 1
ATOM 14612 N N . PRO B 1 864 ? 19.594 -45.375 -9.859 1 39.75 864 PRO B N 1
ATOM 14613 C CA . PRO B 1 864 ? 18.562 -45.156 -10.875 1 39.75 864 PRO B CA 1
ATOM 14614 C C . PRO B 1 864 ? 17.984 -46.438 -11.438 1 39.75 864 PRO B C 1
ATOM 14616 O O . PRO B 1 864 ? 18.656 -47.469 -11.453 1 39.75 864 PRO B O 1
ATOM 14619 N N . LYS B 1 865 ? 16.812 -46.938 -11.672 1 41.03 865 LYS B N 1
ATOM 14620 C CA . LYS B 1 865 ? 16.828 -47.406 -13.055 1 41.03 865 LYS B CA 1
ATOM 14621 C C . LYS B 1 865 ? 17.797 -46.594 -13.898 1 41.03 865 LYS B C 1
ATOM 14623 O O . LYS B 1 865 ? 18.062 -46.938 -15.055 1 41.03 865 LYS B O 1
ATOM 14628 N N . THR B 1 866 ? 17.969 -45.219 -13.711 1 37.41 866 THR B N 1
ATOM 14629 C CA . THR B 1 866 ? 19.016 -44.5 -14.406 1 37.41 866 THR B CA 1
ATOM 14630 C C . THR B 1 866 ? 20.297 -44.438 -13.57 1 37.41 866 THR B C 1
ATOM 14632 O O . THR B 1 866 ? 20.25 -44.531 -12.344 1 37.41 866 THR B O 1
ATOM 14635 N N . GLU B 1 867 ? 21.625 -44.531 -14.18 1 37.88 867 GLU B N 1
ATOM 14636 C CA . GLU B 1 867 ? 23.062 -44.625 -13.969 1 37.88 867 GLU B CA 1
ATOM 14637 C C . GLU B 1 867 ? 23.531 -43.562 -12.953 1 37.88 867 GLU B C 1
ATOM 14639 O O . GLU B 1 867 ? 24.172 -42.594 -13.32 1 37.88 867 GLU B O 1
ATOM 14644 N N . ILE B 1 868 ? 22.812 -43.094 -12.008 1 42.34 868 ILE B N 1
ATOM 14645 C CA . ILE B 1 868 ? 23.422 -41.969 -11.32 1 42.34 868 ILE B CA 1
ATOM 14646 C C . ILE B 1 868 ? 24.469 -42.469 -10.336 1 42.34 868 ILE B C 1
ATOM 14648 O O . ILE B 1 868 ? 24.234 -43.406 -9.578 1 42.34 868 ILE B O 1
ATOM 14652 N N . PRO B 1 869 ? 25.734 -41.938 -10.43 1 43.69 869 PRO B N 1
ATOM 14653 C CA . PRO B 1 869 ? 26.859 -42.312 -9.578 1 43.69 869 PRO B CA 1
ATOM 14654 C C . PRO B 1 869 ? 26.531 -42.219 -8.094 1 43.69 869 PRO B C 1
ATOM 14656 O O . PRO B 1 869 ? 25.734 -41.375 -7.688 1 43.69 869 PRO B O 1
ATOM 14659 N N . VAL B 1 870 ? 26.906 -43.25 -7.324 1 43.88 870 VAL B N 1
ATOM 14660 C CA . VAL B 1 870 ? 26.859 -43.469 -5.879 1 43.88 870 VAL B CA 1
ATOM 14661 C C . VAL B 1 870 ? 27.578 -42.312 -5.172 1 43.88 870 VAL B C 1
ATOM 14663 O O . VAL B 1 870 ? 28.719 -42 -5.512 1 43.88 870 VAL B O 1
ATOM 14666 N N . VAL B 1 871 ? 26.969 -41.25 -4.754 1 47.97 871 VAL B N 1
ATOM 14667 C CA . VAL B 1 871 ? 27.641 -40.25 -3.939 1 47.97 871 VAL B CA 1
ATOM 14668 C C . VAL B 1 871 ? 27.906 -40.812 -2.543 1 47.97 871 VAL B C 1
ATOM 14670 O O . VAL B 1 871 ? 27 -41.312 -1.895 1 47.97 871 VAL B O 1
ATOM 14673 N N . SER B 1 872 ? 29.203 -41.312 -2.299 1 45.72 872 SER B N 1
ATOM 14674 C CA . SER B 1 872 ? 29.578 -41.75 -0.953 1 45.72 872 SER B CA 1
ATOM 14675 C C . SER B 1 872 ? 29.625 -40.562 0.002 1 45.72 872 SER B C 1
ATOM 14677 O O . SER B 1 872 ? 30.406 -39.625 -0.193 1 45.72 872 SER B O 1
ATOM 14679 N N . LEU B 1 873 ? 28.656 -40.031 0.504 1 48.72 873 LEU B N 1
ATOM 14680 C CA . LEU B 1 873 ? 28.625 -38.938 1.457 1 48.72 873 LEU B CA 1
ATOM 14681 C C . LEU B 1 873 ? 29.016 -39.406 2.854 1 48.72 873 LEU B C 1
ATOM 14683 O O . LEU B 1 873 ? 28.5 -40.406 3.332 1 48.72 873 LEU B O 1
ATOM 14687 N N . TYR B 1 874 ? 30.359 -39.125 3.273 1 41.16 874 TYR B N 1
ATOM 14688 C CA . TYR B 1 874 ? 30.875 -39.469 4.59 1 41.16 874 TYR B CA 1
ATOM 14689 C C . TYR B 1 874 ? 30.688 -38.312 5.57 1 41.16 874 TYR B C 1
ATOM 14691 O O . TYR B 1 874 ? 31.641 -37.594 5.891 1 41.16 874 TYR B O 1
ATOM 14699 N N . PRO B 1 875 ? 29.469 -37.938 5.762 1 45.62 875 PRO B N 1
ATOM 14700 C CA . PRO B 1 875 ? 29.359 -36.812 6.691 1 45.62 875 PRO B CA 1
ATOM 14701 C C . PRO B 1 875 ? 29.828 -37.156 8.102 1 45.62 875 PRO B C 1
ATOM 14703 O O . PRO B 1 875 ? 29.547 -38.25 8.594 1 45.62 875 PRO B O 1
ATOM 14706 N N . THR B 1 876 ? 30.969 -36.781 8.633 1 42.53 876 THR B N 1
ATOM 14707 C CA . THR B 1 876 ? 31.297 -36.906 10.047 1 42.53 876 THR B CA 1
ATOM 14708 C C . THR B 1 876 ? 30.312 -36.125 10.914 1 42.53 876 THR B C 1
ATOM 14710 O O . THR B 1 876 ? 30.234 -34.906 10.797 1 42.53 876 THR B O 1
ATOM 14713 N N . TYR B 1 877 ? 29.109 -36.625 11.055 1 43.75 877 TYR B N 1
ATOM 14714 C CA . TYR B 1 877 ? 28.156 -35.906 11.875 1 43.75 877 TYR B CA 1
ATOM 14715 C C . TYR B 1 877 ? 28.406 -36.156 13.359 1 43.75 877 TYR B C 1
ATOM 14717 O O . TYR B 1 877 ? 28.844 -37.25 13.742 1 43.75 877 TYR B O 1
ATOM 14725 N N . LYS B 1 878 ? 28.531 -35.156 14.18 1 49.06 878 LYS B N 1
ATOM 14726 C CA . LYS B 1 878 ? 28.5 -35.375 15.617 1 49.06 878 LYS B CA 1
ATOM 14727 C C . LYS B 1 878 ? 27.141 -35.906 16.062 1 49.06 878 LYS B C 1
ATOM 14729 O O . LYS B 1 878 ? 26.109 -35.594 15.445 1 49.06 878 LYS B O 1
ATOM 14734 N N . GLU B 1 879 ? 27.125 -36.938 16.891 1 49.28 879 GLU B N 1
ATOM 14735 C CA . GLU B 1 879 ? 25.984 -37.594 17.484 1 49.28 879 GLU B CA 1
ATOM 14736 C C . GLU B 1 879 ? 24.812 -36.656 17.688 1 49.28 879 GLU B C 1
ATOM 14738 O O . GLU B 1 879 ? 23.656 -37.031 17.484 1 49.28 879 GLU B O 1
ATOM 14743 N N . GLU B 1 880 ? 25.094 -35.344 17.844 1 53.62 880 GLU B N 1
ATOM 14744 C CA . GLU B 1 880 ? 24.031 -34.406 18.203 1 53.62 880 GLU B CA 1
ATOM 14745 C C . GLU B 1 880 ? 23.453 -33.719 16.953 1 53.62 880 GLU B C 1
ATOM 14747 O O . GLU B 1 880 ? 22.312 -33.281 16.953 1 53.62 880 GLU B O 1
ATOM 14752 N N . ASP B 1 881 ? 24.172 -33.875 15.867 1 59.03 881 ASP B N 1
ATOM 14753 C CA . ASP B 1 881 ? 23.703 -33.031 14.766 1 59.03 881 ASP B CA 1
ATOM 14754 C C . ASP B 1 881 ? 23.156 -33.875 13.625 1 59.03 881 ASP B C 1
ATOM 14756 O O . ASP B 1 881 ? 22.531 -33.344 12.695 1 59.03 881 ASP B O 1
ATOM 14760 N N . GLY B 1 882 ? 22.422 -35 13.797 1 69.31 882 GLY B N 1
ATOM 14761 C CA . GLY B 1 882 ? 21.875 -35.844 12.766 1 69.31 882 GLY B CA 1
ATOM 14762 C C . GLY B 1 882 ? 22.312 -35.469 11.359 1 69.31 882 GLY B C 1
ATOM 14763 O O . GLY B 1 882 ? 22.953 -34.438 11.172 1 69.31 882 GLY B O 1
ATOM 14764 N N . GLY B 1 883 ? 22.312 -36.375 10.273 1 76.94 883 GLY B N 1
ATOM 14765 C CA . GLY B 1 883 ? 22.656 -36.125 8.883 1 76.94 883 GLY B CA 1
ATOM 14766 C C . GLY B 1 883 ? 21.453 -35.875 8 1 76.94 883 GLY B C 1
ATOM 14767 O O . GLY B 1 883 ? 20.359 -36.375 8.305 1 76.94 883 GLY B O 1
ATOM 14768 N N . ILE B 1 884 ? 21.625 -35.094 6.973 1 84.12 884 ILE B N 1
ATOM 14769 C CA . ILE B 1 884 ? 20.547 -34.812 6.035 1 84.12 884 ILE B CA 1
ATOM 14770 C C . ILE B 1 884 ? 21.016 -35.062 4.609 1 84.12 884 ILE B C 1
ATOM 14772 O O . ILE B 1 884 ? 22.109 -34.656 4.219 1 84.12 884 ILE B O 1
ATOM 14776 N N . LEU B 1 885 ? 20.359 -35.844 3.891 1 85.31 885 LEU B N 1
ATOM 14777 C CA . LEU B 1 885 ? 20.562 -36.031 2.459 1 85.31 885 LEU B CA 1
ATOM 14778 C C . LEU B 1 885 ? 19.422 -35.406 1.661 1 85.31 885 LEU B C 1
ATOM 14780 O O . LEU B 1 885 ? 18.25 -35.75 1.857 1 85.31 885 LEU B O 1
ATOM 14784 N N . GLN B 1 886 ? 19.812 -34.531 0.844 1 90.62 886 GLN B N 1
ATOM 14785 C CA . GLN B 1 886 ? 18.812 -33.875 -0.003 1 90.62 886 GLN B CA 1
ATOM 14786 C C . GLN B 1 886 ? 18.891 -34.406 -1.438 1 90.62 886 GLN B C 1
ATOM 14788 O O . GLN B 1 886 ? 19.984 -34.562 -1.984 1 90.62 886 GLN B O 1
ATOM 14793 N N . TYR B 1 887 ? 17.812 -34.625 -1.957 1 89.38 887 TYR B N 1
ATOM 14794 C CA . TYR B 1 887 ? 17.719 -35.062 -3.344 1 89.38 887 TYR B CA 1
ATOM 14795 C C . TYR B 1 887 ? 16.812 -34.125 -4.152 1 89.38 887 TYR B C 1
ATOM 14797 O O . TYR B 1 887 ? 15.648 -33.969 -3.822 1 89.38 887 TYR B O 1
ATOM 14805 N N . TRP B 1 888 ? 17.375 -33.562 -5.199 1 93.12 888 TRP B N 1
ATOM 14806 C CA . TRP B 1 888 ? 16.641 -32.688 -6.109 1 93.12 888 TRP B CA 1
ATOM 14807 C C . TRP B 1 888 ? 16.547 -33.312 -7.5 1 93.12 888 TRP B C 1
ATOM 14809 O O . TRP B 1 888 ? 17.516 -33.312 -8.25 1 93.12 888 TRP B O 1
ATOM 14819 N N . ALA B 1 889 ? 15.344 -33.688 -7.82 1 90.81 889 ALA B N 1
ATOM 14820 C CA . ALA B 1 889 ? 15.117 -34.438 -9.07 1 90.81 889 ALA B CA 1
ATOM 14821 C C . ALA B 1 889 ? 14.742 -33.469 -10.195 1 90.81 889 ALA B C 1
ATOM 14823 O O . ALA B 1 889 ? 14.07 -32.469 -9.969 1 90.81 889 ALA B O 1
ATOM 14824 N N . ARG B 1 890 ? 15.156 -33.781 -11.352 1 90.94 890 ARG B N 1
ATOM 14825 C CA . ARG B 1 890 ? 14.797 -33 -12.531 1 90.94 890 ARG B CA 1
ATOM 14826 C C . ARG B 1 890 ? 13.43 -33.406 -13.062 1 90.94 890 ARG B C 1
ATOM 14828 O O . ARG B 1 890 ? 12.648 -32.562 -13.5 1 90.94 890 ARG B O 1
ATOM 14835 N N . GLU B 1 891 ? 13.117 -34.719 -12.953 1 86.88 891 GLU B N 1
ATOM 14836 C CA . GLU B 1 891 ? 11.867 -35.25 -13.484 1 86.88 891 GLU B CA 1
ATOM 14837 C C . GLU B 1 891 ? 10.852 -35.469 -12.367 1 86.88 891 GLU B C 1
ATOM 14839 O O . GLU B 1 891 ? 11.227 -35.75 -11.219 1 86.88 891 GLU B O 1
ATOM 14844 N N . TRP B 1 892 ? 9.617 -35.438 -12.812 1 85.69 892 TRP B N 1
ATOM 14845 C CA . TRP B 1 892 ? 8.531 -35.594 -11.859 1 85.69 892 TRP B CA 1
ATOM 14846 C C . TRP B 1 892 ? 8.148 -37.062 -11.727 1 85.69 892 TRP B C 1
ATOM 14848 O O . TRP B 1 892 ? 8.273 -37.844 -12.68 1 85.69 892 TRP B O 1
ATOM 14858 N N . GLY B 1 893 ? 7.656 -37.5 -10.562 1 75.19 893 GLY B N 1
ATOM 14859 C CA . GLY B 1 893 ? 7.008 -38.781 -10.359 1 75.19 893 GLY B CA 1
ATOM 14860 C C . GLY B 1 893 ? 7.984 -39.938 -10.32 1 75.19 893 GLY B C 1
ATOM 14861 O O . GLY B 1 893 ? 7.594 -41.094 -10.516 1 75.19 893 GLY B O 1
ATOM 14862 N N . LYS B 1 894 ? 9.203 -39.625 -10.188 1 78.12 894 LYS B N 1
ATOM 14863 C CA . LYS B 1 894 ? 10.18 -40.719 -10.109 1 78.12 894 LYS B CA 1
ATOM 14864 C C . LYS B 1 894 ? 10.531 -41.031 -8.664 1 78.12 894 LYS B C 1
ATOM 14866 O O . LYS B 1 894 ? 10.688 -40.125 -7.84 1 78.12 894 LYS B O 1
ATOM 14871 N N . ALA B 1 895 ? 10.562 -42.312 -8.43 1 84.19 895 ALA B N 1
ATOM 14872 C CA . ALA B 1 895 ? 10.93 -42.75 -7.086 1 84.19 895 ALA B CA 1
ATOM 14873 C C . ALA B 1 895 ? 12.43 -42.594 -6.848 1 84.19 895 ALA B C 1
ATOM 14875 O O . ALA B 1 895 ? 13.234 -42.812 -7.75 1 84.19 895 ALA B O 1
ATOM 14876 N N . ILE B 1 896 ? 12.75 -42.219 -5.684 1 83.75 896 ILE B N 1
ATOM 14877 C CA . ILE B 1 896 ? 14.133 -42.094 -5.242 1 83.75 896 ILE B CA 1
ATOM 14878 C C . ILE B 1 896 ? 14.508 -43.281 -4.359 1 83.75 896 ILE B C 1
ATOM 14880 O O . ILE B 1 896 ? 13.836 -43.562 -3.359 1 83.75 896 ILE B O 1
ATOM 14884 N N . VAL B 1 897 ? 15.469 -44 -4.793 1 82.06 897 VAL B N 1
ATOM 14885 C CA . VAL B 1 897 ? 15.898 -45.156 -4.027 1 82.06 897 VAL B CA 1
ATOM 14886 C C . VAL B 1 897 ? 17.312 -44.938 -3.494 1 82.06 897 VAL B C 1
ATOM 14888 O O . VAL B 1 897 ? 18.234 -44.625 -4.262 1 82.06 897 VAL B O 1
ATOM 14891 N N . ILE B 1 898 ? 17.375 -45.062 -2.232 1 80.12 898 ILE B N 1
ATOM 14892 C CA . ILE B 1 898 ? 18.703 -44.938 -1.638 1 80.12 898 ILE B CA 1
ATOM 14893 C C . ILE B 1 898 ? 19.016 -46.188 -0.842 1 80.12 898 ILE B C 1
ATOM 14895 O O . ILE B 1 898 ? 18.141 -46.812 -0.234 1 80.12 898 ILE B O 1
ATOM 14899 N N . GLU B 1 899 ? 20.172 -46.594 -0.973 1 78.25 899 GLU B N 1
ATOM 14900 C CA . GLU B 1 899 ? 20.703 -47.656 -0.129 1 78.25 899 GLU B CA 1
ATOM 14901 C C . GLU B 1 899 ? 21.688 -47.094 0.903 1 78.25 899 GLU B C 1
ATOM 14903 O O . GLU B 1 899 ? 22.625 -46.375 0.556 1 78.25 899 GLU B O 1
ATOM 14908 N N . VAL B 1 900 ? 21.328 -47.438 2.119 1 76.94 900 VAL B N 1
ATOM 14909 C CA . VAL B 1 900 ? 22.141 -46.875 3.207 1 76.94 900 VAL B CA 1
ATOM 14910 C C . VAL B 1 900 ? 22.891 -48 3.91 1 76.94 900 VAL B C 1
ATOM 14912 O O . VAL B 1 900 ? 22.328 -49.062 4.18 1 76.94 900 VAL B O 1
ATOM 14915 N N . ASP B 1 901 ? 24.172 -47.812 3.934 1 71.06 901 ASP B N 1
ATOM 14916 C CA . ASP B 1 901 ? 25 -48.688 4.762 1 71.06 901 ASP B CA 1
ATOM 14917 C C . ASP B 1 901 ? 25.391 -47.969 6.066 1 71.06 901 ASP B C 1
ATOM 14919 O O . ASP B 1 901 ? 26.094 -46.969 6.055 1 71.06 901 ASP B O 1
ATOM 14923 N N . PHE B 1 902 ? 24.906 -48.438 7.125 1 66.31 902 PHE B N 1
ATOM 14924 C CA . PHE B 1 902 ? 25.141 -47.75 8.391 1 66.31 902 PHE B CA 1
ATOM 14925 C C . PHE B 1 902 ? 26.047 -48.594 9.289 1 66.31 902 PHE B C 1
ATOM 14927 O O . PHE B 1 902 ? 25.938 -48.531 10.516 1 66.31 902 PHE B O 1
ATOM 14934 N N . ASN B 1 903 ? 26.984 -49.406 8.625 1 58.47 903 ASN B N 1
ATOM 14935 C CA . ASN B 1 903 ? 28.031 -50.094 9.391 1 58.47 903 ASN B CA 1
ATOM 14936 C C . ASN B 1 903 ? 29.078 -49.125 9.891 1 58.47 903 ASN B C 1
ATOM 14938 O O . ASN B 1 903 ? 29.734 -48.438 9.094 1 58.47 903 ASN B O 1
ATOM 14942 N N . GLY B 1 904 ? 28.984 -48.188 10.57 1 47.66 904 GLY B N 1
ATOM 14943 C CA . GLY B 1 904 ? 30.125 -47.375 10.961 1 47.66 904 GLY B CA 1
ATOM 14944 C C . GLY B 1 904 ? 31.422 -48.125 10.992 1 47.66 904 GLY B C 1
ATOM 14945 O O . GLY B 1 904 ? 31.438 -49.375 11.055 1 47.66 904 GLY B O 1
ATOM 14946 N N . ILE B 1 905 ? 32.562 -47.344 10.617 1 39.12 905 ILE B N 1
ATOM 14947 C CA . ILE B 1 905 ? 33.906 -47.812 10.836 1 39.12 905 ILE B CA 1
ATOM 14948 C C . ILE B 1 905 ? 34.031 -48.469 12.195 1 39.12 905 ILE B C 1
ATOM 14950 O O . ILE B 1 905 ? 33.875 -47.844 13.234 1 39.12 905 ILE B O 1
ATOM 14954 N N . ILE B 1 906 ? 33.531 -49.625 12.484 1 35.62 906 ILE B N 1
ATOM 14955 C CA . ILE B 1 906 ? 33.969 -50.438 13.609 1 35.62 906 ILE B CA 1
ATOM 14956 C C . ILE B 1 906 ? 35.5 -50.344 13.734 1 35.62 906 ILE B C 1
ATOM 14958 O O . ILE B 1 906 ? 36.062 -50.906 14.656 1 35.62 906 ILE B O 1
ATOM 14962 N N . ASN B 1 907 ? 36.25 -50.031 12.773 1 33.81 907 ASN B N 1
ATOM 14963 C CA . ASN B 1 907 ? 37.625 -50.188 13.188 1 33.81 907 ASN B CA 1
ATOM 14964 C C . ASN B 1 907 ? 38 -49.281 14.367 1 33.81 907 ASN B C 1
ATOM 14966 O O . ASN B 1 907 ? 39.062 -49.438 14.969 1 33.81 907 ASN B O 1
ATOM 14970 N N . GLY B 1 908 ? 37.938 -48 14.453 1 32.16 908 GLY B N 1
ATOM 14971 C CA . GLY B 1 908 ? 38.719 -47.562 15.578 1 32.16 908 GLY B CA 1
ATOM 14972 C C . GLY B 1 908 ? 38.219 -48.062 16.906 1 32.16 908 GLY B C 1
ATOM 14973 O O . GLY B 1 908 ? 37.438 -49 16.969 1 32.16 908 GLY B O 1
ATOM 14974 N N . THR B 1 909 ? 38.031 -47.188 18.094 1 30.47 909 THR B N 1
ATOM 14975 C CA . THR B 1 909 ? 38.125 -47.531 19.5 1 30.47 909 THR B CA 1
ATOM 14976 C C . THR B 1 909 ? 36.906 -48.344 19.938 1 30.47 909 THR B C 1
ATOM 14978 O O . THR B 1 909 ? 35.844 -47.781 20.109 1 30.47 909 THR B O 1
ATOM 14981 N N . TYR B 1 910 ? 36.656 -49.5 19.391 1 31.06 910 TYR B N 1
ATOM 14982 C CA . TYR B 1 910 ? 35.969 -50.5 20.188 1 31.06 910 TYR B CA 1
ATOM 14983 C C . TYR B 1 910 ? 36.531 -50.562 21.594 1 31.06 910 TYR B C 1
ATOM 14985 O O . TYR B 1 910 ? 37.656 -51.031 21.812 1 31.06 910 TYR B O 1
ATOM 14993 N N . HIS B 1 911 ? 36.375 -49.5 22.422 1 30.12 911 HIS B N 1
ATOM 14994 C CA . HIS B 1 911 ? 36.656 -49.938 23.781 1 30.12 911 HIS B CA 1
ATOM 14995 C C . HIS B 1 911 ? 35.875 -51.219 24.125 1 30.12 911 HIS B C 1
ATOM 14997 O O . HIS B 1 911 ? 34.656 -51.281 23.891 1 30.12 911 HIS B O 1
ATOM 15003 N N . GLU B 1 912 ? 36.5 -52.375 23.984 1 30.83 912 GLU B N 1
ATOM 15004 C CA . GLU B 1 912 ? 36.188 -53.656 24.594 1 30.83 912 GLU B CA 1
ATOM 15005 C C . GLU B 1 912 ? 35.531 -53.5 25.969 1 30.83 912 GLU B C 1
ATOM 15007 O O . GLU B 1 912 ? 36.219 -53.125 26.938 1 30.83 912 GLU B O 1
ATOM 15012 N N . SER B 1 913 ? 34.469 -52.75 26.25 1 30.23 913 SER B N 1
ATOM 15013 C CA . SER B 1 913 ? 34.094 -53.156 27.578 1 30.23 913 SER B CA 1
ATOM 15014 C C . SER B 1 913 ? 33.875 -54.688 27.656 1 30.23 913 SER B C 1
ATOM 15016 O O . SER B 1 913 ? 33.656 -55.344 26.641 1 30.23 913 SER B O 1
ATOM 15018 N N . ASP B 1 914 ? 34.375 -55.438 28.766 1 31.55 914 ASP B N 1
ATOM 15019 C CA . ASP B 1 914 ? 34.438 -56.844 29.109 1 31.55 914 ASP B CA 1
ATOM 15020 C C . ASP B 1 914 ? 33.219 -57.594 28.578 1 31.55 914 ASP B C 1
ATOM 15022 O O . ASP B 1 914 ? 33.312 -58.812 28.328 1 31.55 914 ASP B O 1
ATOM 15026 N N . ASN B 1 915 ? 32.031 -57.344 29.25 1 31.14 915 ASN B N 1
ATOM 15027 C CA . ASN B 1 915 ? 30.969 -58.344 29.297 1 31.14 915 ASN B CA 1
ATOM 15028 C C . ASN B 1 915 ? 30.297 -58.531 27.938 1 31.14 915 ASN B C 1
ATOM 15030 O O . ASN B 1 915 ? 29.938 -57.531 27.297 1 31.14 915 ASN B O 1
ATOM 15034 N N . GLY B 1 916 ? 30.719 -59.469 26.969 1 31.16 916 GLY B N 1
ATOM 15035 C CA . GLY B 1 916 ? 30.422 -60.219 25.75 1 31.16 916 GLY B CA 1
ATOM 15036 C C . GLY B 1 916 ? 29.391 -59.531 24.875 1 31.16 916 GLY B C 1
ATOM 15037 O O . GLY B 1 916 ? 29.5 -59.531 23.641 1 31.16 916 GLY B O 1
ATOM 15038 N N . VAL B 1 917 ? 28.047 -59.688 25.266 1 31.94 917 VAL B N 1
ATOM 15039 C CA . VAL B 1 917 ? 26.906 -59.594 24.359 1 31.94 917 VAL B CA 1
ATOM 15040 C C . VAL B 1 917 ? 26.906 -58.219 23.672 1 31.94 917 VAL B C 1
ATOM 15042 O O . VAL B 1 917 ? 26.844 -57.188 24.344 1 31.94 917 VAL B O 1
ATOM 15045 N N . SER B 1 918 ? 27.688 -58.156 22.609 1 34.69 918 SER B N 1
ATOM 15046 C CA . SER B 1 918 ? 27.578 -57.031 21.688 1 34.69 918 SER B CA 1
ATOM 15047 C C . SER B 1 918 ? 26.125 -56.781 21.281 1 34.69 918 SER B C 1
ATOM 15049 O O . SER B 1 918 ? 25.578 -57.469 20.422 1 34.69 918 SER B O 1
ATOM 15051 N N . GLU B 1 919 ? 25.188 -56.875 22.203 1 33.75 919 GLU B N 1
ATOM 15052 C CA . GLU B 1 919 ? 23.734 -56.844 21.953 1 33.75 919 GLU B CA 1
ATOM 15053 C C . GLU B 1 919 ? 23.391 -55.875 20.828 1 33.75 919 GLU B C 1
ATOM 15055 O O . GLU B 1 919 ? 22.531 -56.156 20 1 33.75 919 GLU B O 1
ATOM 15060 N N . SER B 1 920 ? 23.297 -54.562 21.188 1 35.88 920 SER B N 1
ATOM 15061 C CA . SER B 1 920 ? 22.281 -53.719 20.578 1 35.88 920 SER B CA 1
ATOM 15062 C C . SER B 1 920 ? 22.625 -53.375 19.125 1 35.88 920 SER B C 1
ATOM 15064 O O . SER B 1 920 ? 23.609 -52.688 18.859 1 35.88 920 SER B O 1
ATOM 15066 N N . GLY B 1 921 ? 22.688 -54.25 18.109 1 41.44 921 GLY B N 1
ATOM 15067 C CA . GLY B 1 921 ? 22.609 -54 16.672 1 41.44 921 GLY B CA 1
ATOM 15068 C C . GLY B 1 921 ? 21.906 -52.688 16.359 1 41.44 921 GLY B C 1
ATOM 15069 O O . GLY B 1 921 ? 20.812 -52.406 16.844 1 41.44 921 GLY B O 1
ATOM 15070 N N . GLY B 1 922 ? 22.594 -51.562 16.219 1 50.22 922 GLY B N 1
ATOM 15071 C CA . GLY B 1 922 ? 22.266 -50.156 16.156 1 50.22 922 GLY B CA 1
ATOM 15072 C C . GLY B 1 922 ? 21.109 -49.844 15.211 1 50.22 922 GLY B C 1
ATOM 15073 O O . GLY B 1 922 ? 21.047 -50.375 14.109 1 50.22 922 GLY B O 1
ATOM 15074 N N . ASN B 1 923 ? 19.828 -49.656 15.617 1 64.12 923 ASN B N 1
ATOM 15075 C CA . ASN B 1 923 ? 18.594 -49.219 14.961 1 64.12 923 ASN B CA 1
ATOM 15076 C C . ASN B 1 923 ? 18.781 -47.906 14.234 1 64.12 923 ASN B C 1
ATOM 15078 O O . ASN B 1 923 ? 19.484 -47 14.727 1 64.12 923 ASN B O 1
ATOM 15082 N N . LEU B 1 924 ? 18.672 -47.969 12.75 1 72.69 924 LEU B N 1
ATOM 15083 C CA . LEU B 1 924 ? 18.641 -46.719 11.992 1 72.69 924 LEU B CA 1
ATOM 15084 C C . LEU B 1 924 ? 17.25 -46.062 12.078 1 72.69 924 LEU B C 1
ATOM 15086 O O . LEU B 1 924 ? 16.25 -46.719 11.812 1 72.69 924 LEU B O 1
ATOM 15090 N N . ARG B 1 925 ? 17.312 -44.969 12.719 1 78.12 925 ARG B N 1
ATOM 15091 C CA . ARG B 1 925 ? 16.078 -44.188 12.812 1 78.12 925 ARG B CA 1
ATOM 15092 C C . ARG B 1 925 ? 16.203 -42.875 12.055 1 78.12 925 ARG B C 1
ATOM 15094 O O . ARG B 1 925 ? 17.297 -42.312 11.914 1 78.12 925 ARG B O 1
ATOM 15101 N N . GLY B 1 926 ? 15.148 -42.469 11.43 1 82.75 926 GLY B N 1
ATOM 15102 C CA . GLY B 1 926 ? 15.125 -41.188 10.734 1 82.75 926 GLY B CA 1
ATOM 15103 C C . GLY B 1 926 ? 13.75 -40.844 10.188 1 82.75 926 GLY B C 1
ATOM 15104 O O . GLY B 1 926 ? 12.742 -41.406 10.617 1 82.75 926 GLY B O 1
ATOM 15105 N N . ARG B 1 927 ? 13.758 -39.844 9.453 1 87.81 927 ARG B N 1
ATOM 15106 C CA . ARG B 1 927 ? 12.523 -39.469 8.773 1 87.81 927 ARG B CA 1
ATOM 15107 C C . ARG B 1 927 ? 12.797 -39.094 7.324 1 87.81 927 ARG B C 1
ATOM 15109 O O . ARG B 1 927 ? 13.891 -38.625 7 1 87.81 927 ARG B O 1
ATOM 15116 N N . VAL B 1 928 ? 11.828 -39.406 6.52 1 89.31 928 VAL B N 1
ATOM 15117 C CA . VAL B 1 928 ? 11.867 -39 5.125 1 89.31 928 VAL B CA 1
ATOM 15118 C C . VAL B 1 928 ? 10.828 -37.906 4.883 1 89.31 928 VAL B C 1
ATOM 15120 O O . VAL B 1 928 ? 9.711 -37.969 5.406 1 89.31 928 VAL B O 1
ATOM 15123 N N . ALA B 1 929 ? 11.289 -36.875 4.211 1 92.38 929 ALA B N 1
ATOM 15124 C CA . ALA B 1 929 ? 10.391 -35.75 3.934 1 92.38 929 ALA B CA 1
ATOM 15125 C C . ALA B 1 929 ? 10.5 -35.312 2.477 1 92.38 929 ALA B C 1
ATOM 15127 O O . ALA B 1 929 ? 11.547 -35.469 1.847 1 92.38 929 ALA B O 1
ATOM 15128 N N . CYS B 1 930 ? 9.398 -34.875 1.913 1 93.31 930 CYS B N 1
ATOM 15129 C CA . CYS B 1 930 ? 9.414 -34.188 0.628 1 93.31 930 CYS B CA 1
ATOM 15130 C C . CYS B 1 930 ? 8.805 -32.781 0.751 1 93.31 930 CYS B C 1
ATOM 15132 O O . CYS B 1 930 ? 8.133 -32.5 1.74 1 93.31 930 CYS B O 1
ATOM 15134 N N . GLU B 1 931 ? 9.117 -31.984 -0.222 1 94.44 931 GLU B N 1
ATOM 15135 C CA . GLU B 1 931 ? 8.742 -30.578 -0.147 1 94.44 931 GLU B CA 1
ATOM 15136 C C . GLU B 1 931 ? 7.805 -30.188 -1.29 1 94.44 931 GLU B C 1
ATOM 15138 O O . GLU B 1 931 ? 7.977 -30.656 -2.422 1 94.44 931 GLU B O 1
ATOM 15143 N N . TRP B 1 932 ? 6.797 -29.375 -0.996 1 94 932 TRP B N 1
ATOM 15144 C CA . TRP B 1 932 ? 5.871 -28.828 -1.984 1 94 932 TRP B CA 1
ATOM 15145 C C . TRP B 1 932 ? 5.859 -27.312 -1.938 1 94 932 TRP B C 1
ATOM 15147 O O . TRP B 1 932 ? 5.961 -26.719 -0.862 1 94 932 TRP B O 1
ATOM 15157 N N . SER B 1 933 ? 5.738 -26.641 -3.123 1 95.31 933 SER B N 1
ATOM 15158 C CA . SER B 1 933 ? 5.805 -25.172 -3.189 1 95.31 933 SER B CA 1
ATOM 15159 C C . SER B 1 933 ? 4.676 -24.609 -4.047 1 95.31 933 SER B C 1
ATOM 15161 O O . SER B 1 933 ? 4.594 -23.406 -4.25 1 95.31 933 SER B O 1
ATOM 15163 N N . GLU B 1 934 ? 3.801 -25.422 -4.602 1 92.69 934 GLU B N 1
ATOM 15164 C CA . GLU B 1 934 ? 2.713 -24.953 -5.453 1 92.69 934 GLU B CA 1
ATOM 15165 C C . GLU B 1 934 ? 1.423 -24.781 -4.66 1 92.69 934 GLU B C 1
ATOM 15167 O O . GLU B 1 934 ? 1.071 -25.625 -3.84 1 92.69 934 GLU B O 1
ATOM 15172 N N . TYR B 1 935 ? 0.813 -23.672 -4.809 1 93.06 935 TYR B N 1
ATOM 15173 C CA . TYR B 1 935 ? -0.445 -23.344 -4.148 1 93.06 935 TYR B CA 1
ATOM 15174 C C . TYR B 1 935 ? -1.397 -22.641 -5.105 1 93.06 935 TYR B C 1
ATOM 15176 O O . TYR B 1 935 ? -0.986 -22.172 -6.168 1 93.06 935 TYR B O 1
ATOM 15184 N N . GLU B 1 936 ? -2.623 -22.516 -4.812 1 90.31 936 GLU B N 1
ATOM 15185 C CA . GLU B 1 936 ? -3.678 -22.094 -5.73 1 90.31 936 GLU B CA 1
ATOM 15186 C C . GLU B 1 936 ? -3.441 -20.672 -6.227 1 90.31 936 GLU B C 1
ATOM 15188 O O . GLU B 1 936 ? -3.439 -20.422 -7.434 1 90.31 936 GLU B O 1
ATOM 15193 N N . SER B 1 937 ? -3.281 -19.766 -5.379 1 93.06 937 SER B N 1
ATOM 15194 C CA . SER B 1 937 ? -3.148 -18.375 -5.77 1 93.06 937 SER B CA 1
ATOM 15195 C C . SER B 1 937 ? -1.855 -18.125 -6.543 1 93.06 937 SER B C 1
ATOM 15197 O O . SER B 1 937 ? -1.794 -17.25 -7.402 1 93.06 937 SER B O 1
ATOM 15199 N N . GLY B 1 938 ? -0.841 -18.922 -6.254 1 92.56 938 GLY B N 1
ATOM 15200 C CA . GLY B 1 938 ? 0.438 -18.781 -6.93 1 92.56 938 GLY B CA 1
ATOM 15201 C C . GLY B 1 938 ? 0.46 -19.406 -8.312 1 92.56 938 GLY B C 1
ATOM 15202 O O . GLY B 1 938 ? 1.313 -19.062 -9.133 1 92.56 938 GLY B O 1
ATOM 15203 N N . MET B 1 939 ? -0.458 -20.25 -8.617 1 90 939 MET B N 1
ATOM 15204 C CA . MET B 1 939 ? -0.435 -21 -9.875 1 90 939 MET B CA 1
ATOM 15205 C C . MET B 1 939 ? -1.5 -20.469 -10.828 1 90 939 MET B C 1
ATOM 15207 O O . MET B 1 939 ? -1.792 -21.109 -11.844 1 90 939 MET B O 1
ATOM 15211 N N . VAL B 1 940 ? -2.029 -19.359 -10.516 1 90.06 940 VAL B N 1
ATOM 15212 C CA . VAL B 1 940 ? -3.033 -18.75 -11.375 1 90.06 940 VAL B CA 1
ATOM 15213 C C . VAL B 1 940 ? -2.48 -18.594 -12.789 1 90.06 940 VAL B C 1
ATOM 15215 O O . VAL B 1 940 ? -1.358 -18.125 -12.977 1 90.06 940 VAL B O 1
ATOM 15218 N N . GLY B 1 941 ? -3.246 -19.078 -13.789 1 82.94 941 GLY B N 1
ATOM 15219 C CA . GLY B 1 941 ? -2.885 -18.953 -15.188 1 82.94 941 GLY B CA 1
ATOM 15220 C C . GLY B 1 941 ? -2.09 -20.125 -15.719 1 82.94 941 GLY B C 1
ATOM 15221 O O . GLY B 1 941 ? -1.747 -20.172 -16.906 1 82.94 941 GLY B O 1
ATOM 15222 N N . LEU B 1 942 ? -1.796 -21.047 -14.797 1 78.19 942 LEU B N 1
ATOM 15223 C CA . LEU B 1 942 ? -1.005 -22.188 -15.211 1 78.19 942 LEU B CA 1
ATOM 15224 C C . LEU B 1 942 ? -1.851 -23.172 -16.016 1 78.19 942 LEU B C 1
ATOM 15226 O O . LEU B 1 942 ? -2.916 -23.594 -15.57 1 78.19 942 LEU B O 1
ATOM 15230 N N . ASP B 1 943 ? -1.687 -23.188 -17.344 1 63.59 943 ASP B N 1
ATOM 15231 C CA . ASP B 1 943 ? -2.361 -24.156 -18.203 1 63.59 943 ASP B CA 1
ATOM 15232 C C . ASP B 1 943 ? -1.676 -25.516 -18.141 1 63.59 943 ASP B C 1
ATOM 15234 O O . ASP B 1 943 ? -0.555 -25.672 -18.641 1 63.59 943 ASP B O 1
ATOM 15238 N N . LEU B 1 944 ? -2.217 -26.375 -17.344 1 56.84 944 LEU B N 1
ATOM 15239 C CA . LEU B 1 944 ? -1.574 -27.656 -17.094 1 56.84 944 LEU B CA 1
ATOM 15240 C C . LEU B 1 944 ? -1.598 -28.531 -18.344 1 56.84 944 LEU B C 1
ATOM 15242 O O . LEU B 1 944 ? -0.91 -29.547 -18.406 1 56.84 944 LEU B O 1
ATOM 15246 N N . ASN B 1 945 ? -2.555 -28.062 -19.266 1 53.81 945 ASN B N 1
ATOM 15247 C CA . ASN B 1 945 ? -2.504 -28.859 -20.5 1 53.81 945 ASN B CA 1
ATOM 15248 C C . ASN B 1 945 ? -1.128 -28.781 -21.156 1 53.81 945 ASN B C 1
ATOM 15250 O O . ASN B 1 945 ? -0.8 -29.609 -22.016 1 53.81 945 ASN B O 1
ATOM 15254 N N . GLU B 1 946 ? -0.368 -27.797 -20.703 1 50.59 946 GLU B N 1
ATOM 15255 C CA . GLU B 1 946 ? 0.95 -27.609 -21.297 1 50.59 946 GLU B CA 1
ATOM 15256 C C . GLU B 1 946 ? 1.972 -28.578 -20.703 1 50.59 946 GLU B C 1
ATOM 15258 O O . GLU B 1 946 ? 3.074 -28.719 -21.234 1 50.59 946 GLU B O 1
ATOM 15263 N N . ILE B 1 947 ? 1.65 -29.109 -19.562 1 51.09 947 ILE B N 1
ATOM 15264 C CA . ILE B 1 947 ? 2.604 -30.016 -18.922 1 51.09 947 ILE B CA 1
ATOM 15265 C C . ILE B 1 947 ? 2.225 -31.453 -19.234 1 51.09 947 ILE B C 1
ATOM 15267 O O . ILE B 1 947 ? 1.121 -31.906 -18.922 1 51.09 947 ILE B O 1
ATOM 15271 N N . ARG B 1 948 ? 2.908 -32.156 -20.188 1 46.94 948 ARG B N 1
ATOM 15272 C CA . ARG B 1 948 ? 2.707 -33.531 -20.562 1 46.94 948 ARG B CA 1
ATOM 15273 C C . ARG B 1 948 ? 2.541 -34.406 -19.328 1 46.94 948 ARG B C 1
ATOM 15275 O O . ARG B 1 948 ? 3.348 -34.344 -18.406 1 46.94 948 ARG B O 1
ATOM 15282 N N . GLY B 1 949 ? 1.476 -35.219 -19.25 1 47.38 949 GLY B N 1
ATOM 15283 C CA . GLY B 1 949 ? 1.315 -36.281 -18.281 1 47.38 949 GLY B CA 1
ATOM 15284 C C . GLY B 1 949 ? 0.647 -35.844 -17 1 47.38 949 GLY B C 1
ATOM 15285 O O . GLY B 1 949 ? 0.341 -36.688 -16.141 1 47.38 949 GLY B O 1
ATOM 15286 N N . VAL B 1 950 ? 0.713 -34.5 -16.828 1 50.78 950 VAL B N 1
ATOM 15287 C CA . VAL B 1 950 ? 0.09 -34.125 -15.562 1 50.78 950 VAL B CA 1
ATOM 15288 C C . VAL B 1 950 ? -1.368 -33.75 -15.805 1 50.78 950 VAL B C 1
ATOM 15290 O O . VAL B 1 950 ? -1.66 -32.875 -16.641 1 50.78 950 VAL B O 1
ATOM 15293 N N . GLY B 1 951 ? -2.215 -34.656 -15.812 1 46.94 951 GLY B N 1
ATOM 15294 C CA . GLY B 1 951 ? -3.627 -34.344 -15.977 1 46.94 951 GLY B CA 1
ATOM 15295 C C . GLY B 1 951 ? -4.051 -33.094 -15.234 1 46.94 951 GLY B C 1
ATOM 15296 O O . GLY B 1 951 ? -3.709 -31.984 -15.633 1 46.94 951 GLY B O 1
ATOM 15297 N N . TYR B 1 952 ? -4.707 -33.25 -14.055 1 54.34 952 TYR B N 1
ATOM 15298 C CA . TYR B 1 952 ? -5.316 -32.188 -13.25 1 54.34 952 TYR B CA 1
ATOM 15299 C C . TYR B 1 952 ? -4.402 -31.781 -12.102 1 54.34 952 TYR B C 1
ATOM 15301 O O . TYR B 1 952 ? -4 -32.625 -11.289 1 54.34 952 TYR B O 1
ATOM 15309 N N . LEU B 1 953 ? -3.609 -30.547 -12.266 1 62.22 953 LEU B N 1
ATOM 15310 C CA . LEU B 1 953 ? -2.848 -30.031 -11.133 1 62.22 953 LEU B CA 1
ATOM 15311 C C . LEU B 1 953 ? -3.658 -29 -10.359 1 62.22 953 LEU B C 1
ATOM 15313 O O . LEU B 1 953 ? -4.047 -27.969 -10.914 1 62.22 953 LEU B O 1
ATOM 15317 N N . ASN B 1 954 ? -4.34 -29.344 -9.055 1 73.38 954 ASN B N 1
ATOM 15318 C CA . ASN B 1 954 ? -4.992 -28.391 -8.164 1 73.38 954 ASN B CA 1
ATOM 15319 C C . ASN B 1 954 ? -4.402 -28.438 -6.758 1 73.38 954 ASN B C 1
ATOM 15321 O O . ASN B 1 954 ? -5.09 -28.812 -5.809 1 73.38 954 ASN B O 1
ATOM 15325 N N . PRO B 1 955 ? -3.045 -27.906 -6.844 1 84.25 955 PRO B N 1
ATOM 15326 C CA . PRO B 1 955 ? -2.48 -27.891 -5.492 1 84.25 955 PRO B CA 1
ATOM 15327 C C . PRO B 1 955 ? -3.164 -26.891 -4.57 1 84.25 955 PRO B C 1
ATOM 15329 O O . PRO B 1 955 ? -3.586 -25.812 -5.023 1 84.25 955 PRO B O 1
ATOM 15332 N N . ARG B 1 956 ? -3.301 -27.312 -3.332 1 87.62 956 ARG B N 1
ATOM 15333 C CA . ARG B 1 956 ? -3.939 -26.438 -2.352 1 87.62 956 ARG B CA 1
ATOM 15334 C C . ARG B 1 956 ? -3.104 -26.344 -1.079 1 87.62 956 ARG B C 1
ATOM 15336 O O . ARG B 1 956 ? -2.535 -27.344 -0.627 1 87.62 956 ARG B O 1
ATOM 15343 N N . MET B 1 957 ? -2.928 -25.203 -0.607 1 93.44 957 MET B N 1
ATOM 15344 C CA . MET B 1 957 ? -2.338 -24.922 0.698 1 93.44 957 MET B CA 1
ATOM 15345 C C . MET B 1 957 ? -3.209 -23.953 1.49 1 93.44 957 MET B C 1
ATOM 15347 O O . MET B 1 957 ? -2.885 -22.766 1.602 1 93.44 957 MET B O 1
ATOM 15351 N N . PRO B 1 958 ? -4.289 -24.469 2.102 1 94 958 PRO B N 1
ATOM 15352 C CA . PRO B 1 958 ? -5.258 -23.609 2.766 1 94 958 PRO B CA 1
ATOM 15353 C C . PRO B 1 958 ? -4.625 -22.719 3.838 1 94 958 PRO B C 1
ATOM 15355 O O . PRO B 1 958 ? -5.023 -21.562 4.008 1 94 958 PRO B O 1
ATOM 15358 N N . ALA B 1 959 ? -3.654 -23.281 4.578 1 96.69 959 ALA B N 1
ATOM 15359 C CA . ALA B 1 959 ? -3.02 -22.484 5.629 1 96.69 959 ALA B CA 1
ATOM 15360 C C . ALA B 1 959 ? -2.283 -21.297 5.043 1 96.69 959 ALA B C 1
ATOM 15362 O O . ALA B 1 959 ? -2.316 -20.188 5.609 1 96.69 959 ALA B O 1
ATOM 15363 N N . LEU B 1 960 ? -1.58 -21.516 3.971 1 97.44 960 LEU B N 1
ATOM 15364 C CA . LEU B 1 960 ? -0.902 -20.406 3.309 1 97.44 960 LEU B CA 1
ATOM 15365 C C . LEU B 1 960 ? -1.91 -19.406 2.766 1 97.44 960 LEU B C 1
ATOM 15367 O O . LEU B 1 960 ? -1.728 -18.188 2.916 1 97.44 960 LEU B O 1
ATOM 15371 N N . GLU B 1 961 ? -2.992 -19.922 2.074 1 96.44 961 GLU B N 1
ATOM 15372 C CA . GLU B 1 961 ? -4.02 -19.047 1.515 1 96.44 961 GLU B CA 1
ATOM 15373 C C . GLU B 1 961 ? -4.688 -18.203 2.604 1 96.44 961 GLU B C 1
ATOM 15375 O O . GLU B 1 961 ? -5.02 -17.047 2.381 1 96.44 961 GLU B O 1
ATOM 15380 N N . GLU B 1 962 ? -4.898 -18.797 3.797 1 96.06 962 GLU B N 1
ATOM 15381 C CA . GLU B 1 962 ? -5.438 -18.047 4.926 1 96.06 962 GLU B CA 1
ATOM 15382 C C . GLU B 1 962 ? -4.52 -16.891 5.301 1 96.06 962 GLU B C 1
ATOM 15384 O O . GLU B 1 962 ? -4.988 -15.766 5.535 1 96.06 962 GLU B O 1
ATOM 15389 N N . SER B 1 963 ? -3.24 -17.188 5.363 1 96.94 963 SER B N 1
ATOM 15390 C CA . SER B 1 963 ? -2.268 -16.156 5.695 1 96.94 963 SER B CA 1
ATOM 15391 C C . SER B 1 963 ? -2.283 -15.023 4.668 1 96.94 963 SER B C 1
ATOM 15393 O O . SER B 1 963 ? -2.262 -13.852 5.031 1 96.94 963 SER B O 1
ATOM 15395 N N . LEU B 1 964 ? -2.334 -15.383 3.408 1 96.25 964 LEU B N 1
ATOM 15396 C CA . LEU B 1 964 ? -2.332 -14.391 2.344 1 96.25 964 LEU B CA 1
ATOM 15397 C C . LEU B 1 964 ? -3.6 -13.547 2.387 1 96.25 964 LEU B C 1
ATOM 15399 O O . LEU B 1 964 ? -3.572 -12.359 2.045 1 96.25 964 LEU B O 1
ATOM 15403 N N . ARG B 1 965 ? -4.641 -14.07 2.861 1 93.62 965 ARG B N 1
ATOM 15404 C CA . ARG B 1 965 ? -5.945 -13.414 2.846 1 93.62 965 ARG B CA 1
ATOM 15405 C C . ARG B 1 965 ? -6.117 -12.508 4.059 1 93.62 965 ARG B C 1
ATOM 15407 O O . ARG B 1 965 ? -6.727 -11.445 3.963 1 93.62 965 ARG B O 1
ATOM 15414 N N . PHE B 1 966 ? -5.59 -12.922 5.242 1 95.69 966 PHE B N 1
ATOM 15415 C CA . PHE B 1 966 ? -6.062 -12.266 6.457 1 95.69 966 PHE B CA 1
ATOM 15416 C C . PHE B 1 966 ? -4.914 -11.555 7.168 1 95.69 966 PHE B C 1
ATOM 15418 O O . PHE B 1 966 ? -5.137 -10.828 8.141 1 95.69 966 PHE B O 1
ATOM 15425 N N . LEU B 1 967 ? -3.684 -11.664 6.684 1 96.56 967 LEU B N 1
ATOM 15426 C CA . LEU B 1 967 ? -2.623 -10.859 7.277 1 96.56 967 LEU B CA 1
ATOM 15427 C C . LEU B 1 967 ? -2.895 -9.375 7.086 1 96.56 967 LEU B C 1
ATOM 15429 O O . LEU B 1 967 ? -3.512 -8.977 6.098 1 96.56 967 LEU B O 1
ATOM 15433 N N . PRO B 1 968 ? -2.412 -8.594 8.133 1 96.12 968 PRO B N 1
ATOM 15434 C CA . PRO B 1 968 ? -2.537 -7.148 7.918 1 96.12 968 PRO B CA 1
ATOM 15435 C C . PRO B 1 968 ? -1.814 -6.676 6.656 1 96.12 968 PRO B C 1
ATOM 15437 O O . PRO B 1 968 ? -0.825 -7.285 6.242 1 96.12 968 PRO B O 1
ATOM 15440 N N . GLN B 1 969 ? -2.238 -5.613 6.09 1 95.06 969 GLN B N 1
ATOM 15441 C CA . GLN B 1 969 ? -1.706 -5.148 4.812 1 95.06 969 GLN B CA 1
ATOM 15442 C C . GLN B 1 969 ? -0.252 -4.707 4.949 1 95.06 969 GLN B C 1
ATOM 15444 O O . GLN B 1 969 ? 0.467 -4.602 3.955 1 95.06 969 GLN B O 1
ATOM 15449 N N . TRP B 1 970 ? 0.179 -4.379 6.172 1 96.56 970 TRP B N 1
ATOM 15450 C CA . TRP B 1 970 ? 1.554 -3.943 6.395 1 96.56 970 TRP B CA 1
ATOM 15451 C C . TRP B 1 970 ? 2.473 -5.137 6.625 1 96.56 970 TRP B C 1
ATOM 15453 O O . TRP B 1 970 ? 3.656 -4.969 6.93 1 96.56 970 TRP B O 1
ATOM 15463 N N . ALA B 1 971 ? 1.972 -6.41 6.516 1 97.5 971 ALA B N 1
ATOM 15464 C CA . ALA B 1 971 ? 2.754 -7.641 6.605 1 97.5 971 ALA B CA 1
ATOM 15465 C C . ALA B 1 971 ? 2.645 -8.453 5.32 1 97.5 971 ALA B C 1
ATOM 15467 O O . ALA B 1 971 ? 1.602 -8.453 4.664 1 97.5 971 ALA B O 1
ATOM 15468 N N . VAL B 1 972 ? 3.721 -9.148 4.957 1 97.62 972 VAL B N 1
ATOM 15469 C CA . VAL B 1 972 ? 3.746 -9.938 3.732 1 97.62 972 VAL B CA 1
ATOM 15470 C C . VAL B 1 972 ? 4.477 -11.258 3.986 1 97.62 972 VAL B C 1
ATOM 15472 O O . VAL B 1 972 ? 5.387 -11.32 4.816 1 97.62 972 VAL B O 1
ATOM 15475 N N . VAL B 1 973 ? 4.07 -12.305 3.307 1 98.06 973 VAL B N 1
ATOM 15476 C CA . VAL B 1 973 ? 4.57 -13.648 3.562 1 98.06 973 VAL B CA 1
ATOM 15477 C C . VAL B 1 973 ? 5.762 -13.938 2.654 1 98.06 973 VAL B C 1
ATOM 15479 O O . VAL B 1 973 ? 5.754 -13.578 1.473 1 98.06 973 VAL B O 1
ATOM 15482 N N . SER B 1 974 ? 6.777 -14.484 3.189 1 97.38 974 SER B N 1
ATOM 15483 C CA . SER B 1 974 ? 7.902 -15.094 2.494 1 97.38 974 SER B CA 1
ATOM 15484 C C . SER B 1 974 ? 8.102 -16.547 2.938 1 97.38 974 SER B C 1
ATOM 15486 O O . SER B 1 974 ? 7.523 -16.984 3.932 1 97.38 974 SER B O 1
ATOM 15488 N N . LYS B 1 975 ? 8.852 -17.297 2.242 1 96.88 975 LYS B N 1
ATOM 15489 C CA . LYS B 1 975 ? 9.07 -18.703 2.555 1 96.88 975 LYS B CA 1
ATOM 15490 C C . LYS B 1 975 ? 10.117 -18.859 3.658 1 96.88 975 LYS B C 1
ATOM 15492 O O . LYS B 1 975 ? 11.094 -18.125 3.707 1 96.88 975 LYS B O 1
ATOM 15497 N N . ALA B 1 976 ? 9.906 -19.844 4.484 1 94.25 976 ALA B N 1
ATOM 15498 C CA . ALA B 1 976 ? 10.859 -20.156 5.547 1 94.25 976 ALA B CA 1
ATOM 15499 C C . ALA B 1 976 ? 11.836 -21.25 5.109 1 94.25 976 ALA B C 1
ATOM 15501 O O . ALA B 1 976 ? 12.977 -21.297 5.582 1 94.25 976 ALA B O 1
ATOM 15502 N N . GLY B 1 977 ? 11.367 -22.141 4.25 1 91.19 977 GLY B N 1
ATOM 15503 C CA . GLY B 1 977 ? 12.18 -23.266 3.814 1 91.19 977 GLY B CA 1
ATOM 15504 C C . GLY B 1 977 ? 12.172 -23.453 2.311 1 91.19 977 GLY B C 1
ATOM 15505 O O . GLY B 1 977 ? 11.711 -22.578 1.567 1 91.19 977 GLY B O 1
ATOM 15506 N N . ASP B 1 978 ? 12.75 -24.578 1.95 1 92.31 978 ASP B N 1
ATOM 15507 C CA . ASP B 1 978 ? 12.82 -24.891 0.525 1 92.31 978 ASP B CA 1
ATOM 15508 C C . ASP B 1 978 ? 11.422 -25.141 -0.047 1 92.31 978 ASP B C 1
ATOM 15510 O O . ASP B 1 978 ? 11.172 -24.859 -1.219 1 92.31 978 ASP B O 1
ATOM 15514 N N . GLY B 1 979 ? 10.641 -25.734 0.799 1 95.31 979 GLY B N 1
ATOM 15515 C CA . GLY B 1 979 ? 9.234 -25.891 0.485 1 95.31 979 GLY B CA 1
ATOM 15516 C C . GLY B 1 979 ? 8.32 -25.141 1.437 1 95.31 979 GLY B C 1
ATOM 15517 O O . GLY B 1 979 ? 8.703 -24.844 2.572 1 95.31 979 GLY B O 1
ATOM 15518 N N . LEU B 1 980 ? 7.156 -24.797 0.948 1 97.31 980 LEU B N 1
ATOM 15519 C CA . LEU B 1 980 ? 6.148 -24.188 1.804 1 97.31 980 LEU B CA 1
ATOM 15520 C C . LEU B 1 980 ? 5.496 -25.219 2.707 1 97.31 980 LEU B C 1
ATOM 15522 O O . LEU B 1 980 ? 5.031 -24.891 3.803 1 97.31 980 LEU B O 1
ATOM 15526 N N . VAL B 1 981 ? 5.477 -26.422 2.217 1 95.69 981 VAL B N 1
ATOM 15527 C CA . VAL B 1 981 ? 4.98 -27.562 2.986 1 95.69 981 VAL B CA 1
ATOM 15528 C C . VAL B 1 981 ? 6.02 -28.688 2.986 1 95.69 981 VAL B C 1
ATOM 15530 O O . VAL B 1 981 ? 6.598 -29 1.943 1 95.69 981 VAL B O 1
ATOM 15533 N N . GLU B 1 982 ? 6.301 -29.141 4.082 1 94.94 982 GLU B N 1
ATOM 15534 C CA . GLU B 1 982 ? 7.098 -30.359 4.242 1 94.94 982 GLU B CA 1
ATOM 15535 C C . GLU B 1 982 ? 6.273 -31.484 4.867 1 94.94 982 GLU B C 1
ATOM 15537 O O . GLU B 1 982 ? 5.777 -31.344 5.988 1 94.94 982 GLU B O 1
ATOM 15542 N N . ALA B 1 983 ? 6.062 -32.5 4.117 1 92.5 983 ALA B N 1
ATOM 15543 C CA . ALA B 1 983 ? 5.398 -33.688 4.641 1 92.5 983 ALA B CA 1
ATOM 15544 C C . ALA B 1 983 ? 6.402 -34.812 4.922 1 92.5 983 ALA B C 1
ATOM 15546 O O . ALA B 1 983 ? 7.297 -35.062 4.109 1 92.5 983 ALA B O 1
ATOM 15547 N N . TRP B 1 984 ? 6.246 -35.406 6.055 1 91.25 984 TRP B N 1
ATOM 15548 C CA . TRP B 1 984 ? 7.297 -36.344 6.43 1 91.25 984 TRP B CA 1
ATOM 15549 C C . TRP B 1 984 ? 6.707 -37.562 7.129 1 91.25 984 TRP B C 1
ATOM 15551 O O . TRP B 1 984 ? 5.578 -37.531 7.617 1 91.25 984 TRP B O 1
ATOM 15561 N N . SER B 1 985 ? 7.469 -38.625 7.082 1 88.62 985 SER B N 1
ATOM 15562 C CA . SER B 1 985 ? 7.18 -39.875 7.758 1 88.62 985 SER B CA 1
ATOM 15563 C C . SER B 1 985 ? 8.422 -40.438 8.43 1 88.62 985 SER B C 1
ATOM 15565 O O . SER B 1 985 ? 9.531 -40.312 7.898 1 88.62 985 SER B O 1
ATOM 15567 N N . GLU B 1 986 ? 8.172 -41.094 9.508 1 85.75 986 GLU B N 1
ATOM 15568 C CA . GLU B 1 986 ? 9.289 -41.688 10.234 1 85.75 986 GLU B CA 1
ATOM 15569 C C . GLU B 1 986 ? 9.578 -43.094 9.734 1 85.75 986 GLU B C 1
ATOM 15571 O O . GLU B 1 986 ? 8.703 -43.781 9.172 1 85.75 986 GLU B O 1
ATOM 15576 N N . PHE B 1 987 ? 10.852 -43.5 9.875 1 80.69 987 PHE B N 1
ATOM 15577 C CA . PHE B 1 987 ? 11.25 -44.875 9.609 1 80.69 987 PHE B CA 1
ATOM 15578 C C . PHE B 1 987 ? 12.203 -45.375 10.688 1 80.69 987 PHE B C 1
ATOM 15580 O O . PHE B 1 987 ? 12.867 -44.594 11.352 1 80.69 987 PHE B O 1
ATOM 15587 N N . GLU B 1 988 ? 12.086 -46.656 10.914 1 79 988 GLU B N 1
ATOM 15588 C CA . GLU B 1 988 ? 12.984 -47.312 11.852 1 79 988 GLU B CA 1
ATOM 15589 C C . GLU B 1 988 ? 13.312 -48.719 11.398 1 79 988 GLU B C 1
ATOM 15591 O O . GLU B 1 988 ? 12.445 -49.438 10.891 1 79 988 GLU B O 1
ATOM 15596 N N . PHE B 1 989 ? 14.617 -49.031 11.492 1 74.19 989 PHE B N 1
ATOM 15597 C CA . PHE B 1 989 ? 15.094 -50.406 11.219 1 74.19 989 PHE B CA 1
ATOM 15598 C C . PHE B 1 989 ? 15.75 -51 12.453 1 74.19 989 PHE B C 1
ATOM 15600 O O . PHE B 1 989 ? 16.391 -50.281 13.227 1 74.19 989 PHE B O 1
#

Solvent-accessible surface area (backbone atoms only — not comparable to full-atom values): 102895 Å² total; per-residue (Å²): 128,88,76,56,80,50,30,70,38,39,68,48,45,33,51,52,52,52,50,51,53,51,51,52,52,51,46,48,57,62,50,60,46,49,59,80,78,64,91,77,55,86,87,56,60,63,68,59,30,50,52,47,31,53,64,54,32,66,34,32,13,18,65,57,33,70,51,26,54,52,42,50,52,49,51,52,52,53,50,48,65,60,39,58,94,43,88,53,46,45,79,45,74,39,70,53,73,40,66,51,69,77,47,70,37,29,34,38,39,39,39,36,71,25,44,34,38,38,36,53,22,77,38,73,88,16,60,68,33,63,8,39,34,39,36,26,29,72,33,14,46,62,36,7,21,12,28,36,35,17,26,35,43,40,24,29,49,54,49,46,51,47,50,39,72,77,45,73,38,42,24,16,38,34,36,41,45,18,32,35,47,86,75,68,32,47,23,49,58,42,44,70,71,36,78,70,46,64,22,36,45,32,36,44,33,44,44,39,57,9,26,27,46,51,49,27,40,37,39,64,49,28,39,64,61,55,46,18,41,59,41,66,39,76,56,99,84,49,72,24,42,30,78,60,37,39,37,35,31,46,48,28,45,36,48,75,68,56,74,46,90,74,84,57,54,56,58,56,44,54,30,94,46,100,64,62,39,38,24,35,31,32,27,20,41,30,54,39,46,29,36,56,12,68,39,11,22,59,27,42,18,74,75,37,39,68,32,28,32,47,49,49,29,40,44,51,48,6,23,46,43,24,65,30,57,57,85,74,78,63,77,62,78,51,54,51,53,30,37,35,42,54,74,34,68,40,54,48,73,48,48,44,64,56,53,47,50,53,45,51,49,46,66,60,52,41,59,51,52,55,49,45,49,61,50,48,43,52,68,72,68,50,81,76,80,49,81,53,72,80,69,81,73,52,72,65,47,54,62,53,40,62,67,44,60,66,57,58,66,61,50,65,68,58,63,70,50,72,82,54,45,61,54,51,48,48,46,45,48,45,62,64,46,54,64,49,55,62,53,58,48,46,50,57,44,47,47,52,45,47,50,50,50,49,47,35,59,72,61,29,60,53,24,50,45,59,39,50,66,46,51,50,48,30,35,41,19,50,38,48,36,48,47,33,54,60,48,35,30,59,75,47,40,45,50,62,47,63,69,48,59,76,30,66,85,78,63,55,69,41,51,52,43,38,54,53,49,38,54,53,32,48,54,48,35,52,52,40,46,56,37,41,77,71,69,39,51,58,52,54,49,44,51,53,33,33,53,18,37,50,52,26,46,47,50,46,36,49,49,55,46,51,56,47,54,52,48,53,50,49,50,50,49,50,52,49,48,52,55,52,53,57,57,54,65,64,61,70,73,66,70,72,79,67,77,90,87,81,85,73,82,69,86,69,82,73,84,74,72,78,76,69,76,72,74,72,69,68,69,81,70,70,75,63,68,65,76,73,72,61,52,66,78,39,63,66,56,56,31,45,66,42,30,32,57,61,36,33,49,50,46,46,53,50,47,56,49,47,50,45,59,48,34,42,34,47,56,65,32,48,61,56,65,59,54,54,52,51,51,42,52,53,30,39,61,48,48,53,54,48,57,48,50,22,60,32,44,46,68,64,58,45,49,51,26,50,51,45,25,54,53,30,48,50,46,49,54,66,52,75,38,52,31,72,91,35,21,44,46,29,25,33,35,32,42,33,39,30,43,53,65,69,74,83,80,60,83,82,66,80,38,64,19,68,27,54,80,72,44,38,35,40,35,42,31,19,44,67,90,42,36,62,78,62,41,48,63,51,35,75,59,49,58,97,49,72,72,49,70,47,68,32,80,77,53,96,42,30,67,20,24,38,38,33,31,67,42,45,81,85,34,57,60,40,73,40,51,72,84,90,61,48,61,41,40,40,30,50,39,69,78,46,98,46,28,33,34,42,35,39,33,36,51,76,25,25,34,37,35,40,38,31,53,56,58,41,38,33,44,35,40,40,67,33,103,59,86,48,80,60,46,71,43,72,36,79,38,60,77,84,58,33,34,37,42,35,39,35,49,73,59,74,70,56,68,45,42,38,33,36,35,54,63,48,80,65,72,60,88,67,73,74,68,83,82,73,79,82,62,83,75,82,63,56,41,33,35,41,32,36,31,37,45,61,30,49,71,52,45,51,87,65,61,44,87,74,43,84,89,50,65,67,78,63,26,33,35,46,54,60,53,47,48,73,62,36,36,44,60,33,45,43,59,23,61,63,52,90,24,44,31,38,42,33,34,64,50,75,86,128,88,74,56,78,50,29,71,38,37,66,47,43,34,53,50,54,50,49,50,53,52,52,50,53,52,46,50,60,63,51,61,45,49,58,79,75,65,90,76,54,88,86,57,59,64,67,60,32,50,52,48,30,54,63,54,30,65,32,32,14,18,64,56,32,71,50,26,53,52,42,49,52,51,50,53,52,53,49,47,65,60,38,58,93,42,89,55,45,45,78,44,74,41,69,53,74,40,67,50,69,79,47,68,34,30,35,38,37,40,40,36,71,25,43,34,38,38,37,54,22,76,37,75,88,17,61,67,31,65,9,37,33,38,36,24,31,70,31,15,44,61,34,6,20,12,28,35,35,18,27,36,42,40,25,28,50,52,50,46,51,48,51,38,71,77,45,72,38,42,25,16,39,33,36,41,45,19,32,36,47,86,75,69,32,46,23,49,57,43,43,68,71,36,78,69,44,64,21,35,44,31,36,45,33,45,44,38,57,10,27,27,46,52,47,28,41,37,36,62,49,28,39,66,62,54,47,18,41,58,40,66,40,76,57,98,84,49,69,22,43,31,78,60,36,40,38,37,32,46,47,30,46,36,48,76,68,56,74,48,89,74,84,56,54,55,58,58,44,53,31,93,46,99,64,62,40,35,23,36,31,32,28,21,40,31,53,37,45,28,36,54,13,68,38,13,24,58,28,44,18,74,76,37,40,68,32,29,33,47,50,51,29,40,44,51,48,7,23,46,44,24,64,29,58,57,85,76,78,63,78,60,79,50,54,52,53,30,38,36,41,54,73,34,67,40,54,49,72,47,47,44,65,57,53,45,50,53,45,50,47,47,67,60,53,42,58,52,52,54,47,44,48,60,50,47,44,53,69,70,68,51,82,76,83,50,81,54,72,81,69,82,72,52,72,65,48,52,61,52,37,62,66,44,60,65,55,57,64,58,51,66,65,60,66,70,48,73,81,53,43,62,54,51,46,47,47,44,48,45,62,63,46,54,63,49,54,61,52,57,47,45,47,58,44,48,48,53,46,48,49,49,50,50,47,34,58,73,62,29,59,51,24,49,44,58,39,48,66,49,52,50,48,29,36,42,19,50,38,46,37,48,48,34,54,60,47,35,31,59,75,46,41,44,50,60,47,64,68,46,58,79,36,65,86,76,63,56,69,41,50,53,42,36,52,54,48,38,54,53,32,49,53,48,35,54,51,42,47,56,37,41,78,71,69,39,53,57,51,54,49,46,52,54,32,32,54,17,36,50,52,27,48,46,51,46,36,49,49,55,47,53,56,47,55,50,48,52,51,49,49,51,49,49,54,53,50,53,59,55,52,58,62,56,64,68,63,68,71,66,71,72,73,69,67,87,71,74,86,64,87,66,87,70,87,72,84,72,72,77,77,69,77,72,75,77,68,68,69,80,71,69,75,64,70,65,76,71,75,62,55,67,78,40,63,67,57,57,32,45,66,42,31,31,56,59,36,32,49,49,45,47,54,50,48,57,51,48,50,45,59,49,34,43,35,47,56,67,33,48,61,57,65,60,55,52,51,51,53,43,51,53,30,39,61,49,48,53,54,48,56,46,50,22,58,30,44,48,67,64,59,45,50,51,24,49,51,47,25,54,53,30,48,50,46,48,55,66,52,74,37,52,32,73,89,35,21,44,47,30,25,35,35,32,43,32,39,30,41,55,65,69,74,83,81,58,86,82,65,81,37,64,19,70,26,56,78,71,44,38,34,39,34,42,32,18,44,66,89,42,34,62,78,63,40,47,64,50,34,74,59,49,58,96,47,73,71,50,70,47,70,33,81,77,52,96,42,31,67,21,26,38,38,34,31,68,41,46,82,83,34,56,60,40,71,39,51,72,84,90,60,47,62,42,38,40,32,52,43,70,77,47,98,44,27,33,35,41,35,41,33,35,50,77,23,26,36,36,36,41,38,29,51,63,34,54,32,41,40,33,37,39,62,42,102,52,93,47,78,56,48,69,46,75,43,74,26,54,73,86,60,28,30,37,42,36,40,37,50,74,60,74,71,59,69,46,38,36,33,36,35,54,61,45,84,68,70,63,89,69,73,75,68,82,82,73,77,82,61,80,75,79,63,54,39,34,35,42,32,35,32,38,43,63,30,48,70,52,46,54,87,66,60,40,86,74,43,84,91,50,68,64,79,63,26,34,35,47,53,58,52,46,49,73,61,37,36,43,62,33,44,44,60,22,60,64,53,89,24,44,32,39,41,32,34,65,49,75,87